Protein 7JHY (pdb70)

Solvent-accessible surface area: 108443 Å² total; per-residue (Å²): 8,80,9,19,3,65,1,51,0,46,8,1,0,1,25,105,64,72,146,75,122,37,53,44,3,36,70,14,13,5,14,25,78,41,97,63,73,66,4,3,1,0,19,1,20,36,1,32,23,28,0,35,109,32,0,60,68,29,20,41,152,65,49,56,179,156,90,140,132,96,29,67,74,61,111,107,153,93,90,139,46,141,86,97,51,58,157,71,52,14,16,25,6,0,5,5,20,12,69,18,38,133,106,33,84,32,51,0,23,1,7,8,0,25,20,19,58,31,87,23,43,68,156,81,83,116,114,87,77,33,50,18,28,9,13,13,29,37,19,81,18,53,92,120,173,31,21,140,90,16,14,8,1,0,9,0,15,24,110,0,20,2,51,2,54,7,75,82,48,86,112,79,30,11,14,2,0,62,48,0,3,52,31,4,28,80,108,6,65,1,32,40,78,35,37,3,2,16,0,29,9,60,20,72,59,82,48,73,68,80,160,57,55,145,108,231,44,36,33,14,148,74,143,86,109,56,113,141,9,80,8,20,3,64,3,47,0,48,7,0,0,1,25,105,62,70,155,75,129,34,52,44,2,36,69,15,12,5,14,29,77,39,94,65,73,68,4,4,1,0,20,1,20,37,2,34,22,28,0,34,105,32,0,59,68,30,20,41,152,66,51,56,179,158,87,139,131,96,25,66,74,60,112,107,154,94,88,140,45,142,86,97,52,56,158,69,54,15,15,26,6,0,5,6,22,12,68,18,38,134,105,34,85,31,51,0,21,0,7,9,0,26,20,20,59,31,89,21,42,69,156,80,81,115,112,88,72,37,48,16,27,8,10,13,24,33,19,79,16,56,91,119,172,31,20,138,91,18,14,8,1,0,6,0,12,21,110,1,22,2,51,2,56,7,74,82,47,88,114,76,33,11,14,2,0,61,47,0,2,51,30,4,29,81,112,6,66,1,32,39,80,35,38,3,2,15,0,29,10,57,21,72,59,80,48,72,69,81,162,58,55,146,107,231,44,36,33,13,149,73,144,86,108,58,113,140,9,81,9,19,3,65,1,54,1,47,9,1,0,1,26,102,61,65,153,77,126,31,53,46,3,31,69,14,8,6,12,25,74,33,95,55,72,70,4,4,1,1,18,1,18,35,1,34,22,28,0,33,103,30,0,61,67,30,20,41,153,67,50,57,179,156,90,139,131,99,27,65,75,61,111,107,153,93,89,141,47,142,86,98,53,57,158,70,54,13,16,27,6,0,6,6,21,12,70,16,37,135,106,35,84,33,52,0,22,1,6,8,0,26,20,20,60,31,88,18,42,68,158,79,84,116,116,88,79,41,51,20,36,10,20,13,27,35,21,75,18,54,92,122,172,31,20,141,91,17,14,8,1,0,8,0,16,24,110,0,21,2,54,2,58,7,74,82,47,88,112,76,30,11,14,2,0,62,47,0,3,51,30,5,29,79,111,6,65,2,31,39,79,36,37,2,2,15,0,31,10,59,19,71,60,81,49,72,68,80,165,56,56,146,107,231,45,37,34,15,147,73,144,85,106,56,112,141,9,80,9,20,3,66,1,47,0,42,7,1,0,1,26,104,69,165,159,75,135,40,51,107,2,73,85,71,92,17,56,35,113,78,95,118,74,104,4,4,1,1,20,7,84,37,1,62,23,29,0,33,134,31,0,61,68,32,20,41,147,66,50,57,178,156,91,138,131,98,86,74,84,60,111,108,154,93,90,140,48,142,86,97,52,59,158,70,53,14,15,26,6,0,6,6,22,11,69,17,38,137,106,35,85,37,52,4,59,29,24,83,0,30,20,20,58,31,98,97,42,69,158,80,82,116,115,86,79,31,54,23,31,10,12,15,30,43,18,80,16,55,96,121,174,32,20,141,90,18,14,12,2,0,9,0,15,24,110,0,20,2,91,2,106,8,76,83,47,87,112,79,33,12,15,2,0,61,48,0,3,51,30,5,29,79,108,6,65,2,30,41,79,35,37,3,2,14,0,28,9,59,19,73,58,80,48,73,68,81,165,58,56,146,106,229,45,37,32,14,146,73,142,86,109,57,112,141,8,80,9,19,4,66,1,52,0,43,9,1,0,1,25,104,60,64,154,76,122,29,51,57,3,31,71,13,15,5,14,29,80,40,95,66,72,84,4,4,1,0,19,1,17,34,1,32,23,29,0,34,102,31,0,61,67,30,21,41,144,67,49,58,178,155,91,139,131,98,24,66,79,60,111,108,155,92,90,140,45,142,85,96,51,58,158,70,55,14,16,26,6,0,6,5,21,11,69,19,38,135,105,34,85,33,52,0,21,1,7,7,0,27,20,19,59,29,90,26,43,68,158,82,83,119,116,87,84,51,49,27,48,16,28,19,28,50,18,76,16,57,95,116,173,32,20,138,92,14,14,11,2,0,9,0,17,24,111,0,22,2,53,1,59,7,76,83,49,86,114,77,32,12,13,2,0,61,48,0,3,52,31,5,28,79,114,6,61,2,31,39,78,37,35,3,1,14,0,32,9,59,20,70,58,82,48,73,69,82,164,57,54,146,107,231,47,36,32,13,147,74,144,86,110,58,111,142,9,79,9,20,4,64,1,59,3,105,33,20,0,1,27,105,68,76,157,75,136,67,52,102,2,35,86,15,22,5,13,29,80,45,96,73,73,94,4,3,1,0,18,1,18,36,1,35,23,28,0,33,104,31,0,60,68,28,21,41,153,67,51,56,178,157,90,138,132,97,23,66,77,60,111,108,154,93,91,138,46,140,87,97,52,57,157,68,54,14,16,26,6,0,6,6,20,13,69,18,38,133,104,34,85,33,52,0,20,1,7,10,0,26,20,19,58,30,87,23,43,69,157,81,82,178,115,87,106,58,58,94,89,24,89,51,61,148,32,114,19,102,124,140,174,32,19,163,93,28,16,32,1,0,53,48,59,24,112,0,22,2,49,2,60,7,75,83,47,88,112,77,31,12,14,2,0,61,47,0,2,50,30,5,29,79,137,6,74,1,32,39,85,55,112,51,38,34,0,81,9,59,21,71,58,82,50,72,68,79,156,59,56,147,108,230,46,35,33,14,145,73,143,85,110,58,114,143,191,101,88,40,12,0,97,84,25,55,76,17,12,103,114,18,69,95,38,41,47,158,108,39,78,92,87,44,82,98,12,91,8,12,12,34,0,3,43,4,1,0,5,6,12,65,10,28,113,114,85,95,75,78,40,156,85,48,66,64,4,28,66,90,34,2,20,44,71,0,44,58,1,0,20,64,65,76,9,24,29,2,5,47,14,7,16,42,24,6,47,37,28,32,19,56,159,93,142,61,45,6,44,36,3,5,54,18,8,53,63,90,11,94,53,10,15,42,10,4,42,64,10,10,27,8,2,9,4,23,0,24,8,3,2,42,18,31,57,67,132,210,105,191,100,90,39,12,0,97,81,26,56,74,17,11,101,112,18,66,92,32,41,48,160,108,38,78,94,88,45,81,96,13,90,8,10,13,35,0,3,44,4,0,1,5,5,12,64,10,29,112,117,90,106,76,78,38,154,87,47,65,65,5,28,70,90,35,2,20,43,71,0,54,83,2,0,33,92,71,76,9,118,63,3,44,157,13,7,30,59,24,5,46,39,30,97,22,55,217,94,176,62,47,112,127,37,10,59,86,18,23,178,62,88,11,98,51,10,17,48,10,4,55,62,8,10,25,6,1,8,2,18,0,22,6,3,3,34,18,32,57,67,131,211,104,189,99,86,41,12,0,98,82,26,55,77,17,12,101,113,19,70,96,42,41,48,160,107,39,77,94,87,44,81,97,13,90,8,14,12,33,0,2,42,3,0,0,4,5,11,62,10,29,112,115,87,99,75,79,38,154,80,47,66,65,6,22,59,90,35,2,19,44,71,0,39,58,1,0,13,46,61,76,10,29,24,3,6,46,13,7,19,40,24,6,47,33,27,32,15,53,161,93,144,62,46,6,51,35,3,8,60,18,8,61,63,90,10,91,52,9,11,37,9,4,35,68,12,8,24,6,1,9,3,21,0,13,7,3,2,32,18,32,58,65,132,209,106,189,99,88,40,12,0,96,81,25,58,76,15,19,101,153,67,92,105,72,41,48,159,108,39,76,95,87,45,81,96,12,90,8,18,12,34,0,3,41,4,0,0,4,6,10,64,9,28,112,115,81,94,74,78,38,154,100,48,65,69,6,44,103,91,35,1,21,44,70,0,55,68,1,0,17,47,66,77,8,30,27,3,5,48,14,7,18,37,23,5,46,33,28,28,15,52,153,93,144,63,46,5,53,36,3,9,61,18,7,65,62,89,11,101,52,10,11,38,10,4,51,119,44,24,94,53,8,9,111,46,0,96,77,3,2,93,18,31,57,66,132,210,105,190,100,87,39,12,0,97,82,26,57,74,16,11,102,113,18,70,96,40,41,47,158,108,38,77,94,87,43,80,96,12,92,8,14,13,34,0,2,42,4,1,1,5,6,13,64,10,28,111,114,85,96,76,79,40,155,82,48,67,66,4,25,65,90,35,2,20,44,69,0,36,57,1,0,12,46,62,76,9,35,26,3,6,48,14,7,18,39,24,6,46,37,28,33,21,55,156,92,146,64,46,7,52,36,2,9,63,19,7,67,62,89,11,92,52,10,11,40,10,3,39,67,10,8,26,6,1,10,4,22,0,16,8,3,2,33,18,31,58,66,133,208,106

Sequence (2083 aa):
IRWDVDIIAQSSIVHRDDDTFTLFRREKIIGPDGQILQIPLISGSSFRGVLRRVGEALTAEVLGYEDVALAKSAHPLTDEEERNLKELLPQIAVFGGAASGRVMSGLLSVSKVLPEIAELAHLLPRPPHSTPLLPAVLSVADESPLGRFAIETLPAGTRLQTWARLDNATEHQAAFFDNVLSTFAAHGHLGGRSAAGHGQVTATVTATALRGSLPRPTVDWVNQLADDIRWDVDIIAQSSIVHRDDDTFTLFRREKIIGPDGQILQIPLISGSSFRGVLRRVGEALTAEVLGYEDVALAKSAHPLTDEEERNLKELLPQIAVFGGAASGRVMSGLLSVSKVLPEIAELAHLLPRPPHSTPLLPAVLSVADESPLGRFAIETLPAGTRLQTWARLDNATEHQAAFFDNVLSTFAAHGHLGGRSAAGHGQVTATVTATALRGSLPRPTVDWVNQLADDIRWDVDIIAQSSIVHRDDDTFTLFRREKIIGPDGQILQIPLISGSSFRGVLRRVGEALTAEVLGYEDVALAKSAHPLTDEEERNLKELLPQIAVFGGAASGRVMSGLLSVSKVLPEIAELAHLLPRPPHSTPLLPAVLSVADESPLGRFAIETLPAGTRLQTWARLDNATEHQAAFFDNVLSTFAAHGHLGGRSAAGHGQVTATVTATALRGSLPRPTVDWVNQLADDIRWDVDIIAQSSIVHRDDDTFTLFRREKIIGPDGQILQIPLISGSSFRGVLRRVGEALTAEVLGYEDVALAKSAHPLTDEEERNLKELLPQIAVFGGAASGRVMSGLLSVSKVLPEIAELAHLLPRPPHSTPLLPAVLSVADESPLGRFAIETLPAGTRLQTWARLDNATEHQAAFFDNVLSTFAAHGHLGGRSAAGHGQVTATVTATALRGSLPRPTVDWVNQLADDIRWDVDIIAQSSIVHRDDDTFTLFRREKIIGPDGQILQIPLISGSSFRGVLRRVGEALTAEVLGYEDVALAKSAHPLTDEEERNLKELLPQIAVFGGAASGRVMSGLLSVSKVLPEIAELAHLLPRPPHSTPLLPAVLSVADESPLGRFAIETLPAGTRLQTWARLDNATEHQAAFFDNVLSTFAAHGHLGGRSAAGHGQVTATVTATALRGSLPRPTVDWVNQLADDIRWDVDIIAQSSIVHRDDDTFTLFRREKIIGPDGQILQIPLISGSSFRGVLRRVGEALTAEVLGYEDVALAKSAHPLTDEEERNLKELLPQIAVFGGAASGRVMSGLLSVSKVLPEIAELAHLLPRPPHSTPLLPAVLSVADESPLGRFAIETLPAGTRLQTWARLDNATEHQAAFFDNVLSTFAAHGHLGGRSAAGHGQVTATVTATALRGSLPRPTVDWVNQLADDTTPTPTQVWRATVPELPPLVDEAGDTGSATARAADTAERLLLLLHYSIDWSWVADPKHRKTWDELLPGRVRRAAYRADTLDRWWSEVAGQLGAPAPRHRDRRLELATLLREPALPVITVLRDSLPALLLRVRIIAEAVAAQRGTTPTPTQVWRATVPELPPLVDEAGDTGSATARAADTAERLLLLLHYSIDWSWVADPKHRKTWDELLPGRVRRAAYRADTLDRWWSEVAGQLGAPAPRHRDRRLELATLLREPALPVITVLRDSLPALLLRVRIIAEAVAAQRGTTPTPTQVWRATVPELPPLVDEAGDTGSATARAADTAERLLLLLHYSIDWSWVADPKHRKTWDELLPGRVRRAAYRADTLDRWWSEVAGQLGAPAPRHRDRRLELATLLREPALPVITVLRDSLPALLLRVRIIAEAVAAQRGTTPTPTQVWRATVPELPPLVDEAGDTGSATARAADTAERLLLLLHYSIDWSWVADPKHRKTWDELLPGRVRRAAYRADTLDRWWSEVAGQLGAPAPRHRDRRLELATLLREPALPVITVLRDSLPALLLRVRIIAEAVAAQRGTTPTPTQVWRATVPELPPLVDEAGDTGSATARAADTAERLLLLLHYSIDWSWVADPKHRKTWDELLPGRVRRAAYRADTLDRWWSEVAGQLGAPAPRHRDRRLELATLLREPALPVITVLRDSLPALLLRVRIIAEAVAAQRG

Nearest PDB structures (foldseek):
  7jhy-assembly1_h  TM=1.007E+00  e=4.766E-22  Mycobacterium sp. JS623
  7jhy-assembly1_h  TM=1.007E+00  e=4.766E-22  Mycobacterium sp. JS623
  7jhy-assembly1_h  TM=1.007E+00  e=4.766E-22  Mycobacterium sp. JS623
  7jhy-assembly1_e  TM=1.004E+00  e=4.726E-48  Mycobacterium sp. JS623
  8s37-assembly1_E  TM=6.339E-01  e=3.005E-07  Klebsiella pneumoniae

Structure (mmCIF, N/CA/C/O backbone):
data_7JHY
#
_entry.id   7JHY
#
_cell.length_a   1.00
_cell.length_b   1.00
_cell.length_c   1.00
_cell.angle_alpha   90.00
_cell.angle_beta   90.00
_cell.angle_gamma   90.00
#
_symmetry.space_group_name_H-M   'P 1'
#
loop_
_entity.id
_entity.type
_entity.pdbx_description
1 polymer 'Csf2 (Cas7)'
2 polymer 'RNA (31-MER)'
3 polymer 'Csf4 (Cas11)'
#
loop_
_atom_site.group_PDB
_atom_site.id
_atom_site.type_symbol
_atom_site.label_atom_id
_atom_site.label_alt_id
_atom_site.label_comp_id
_atom_site.label_asym_id
_atom_site.label_entity_id
_atom_site.label_seq_id
_atom_site.pdbx_PDB_ins_code
_atom_site.Cartn_x
_atom_site.Cartn_y
_atom_site.Cartn_z
_atom_site.occupancy
_atom_site.B_iso_or_equiv
_atom_site.auth_seq_id
_atom_site.auth_comp_id
_atom_site.auth_asym_id
_atom_site.auth_atom_id
_atom_site.pdbx_PDB_model_num
ATOM 1 N N . ILE A 1 18 ? 181.565 158.635 112.825 1.00 38.36 18 ILE e N 1
ATOM 2 C CA . ILE A 1 18 ? 181.798 158.401 114.244 1.00 38.36 18 ILE e CA 1
ATOM 3 C C . ILE A 1 18 ? 180.496 158.517 115.018 1.00 38.36 18 ILE e C 1
ATOM 4 O O . ILE A 1 18 ? 179.791 159.516 114.905 1.00 38.36 18 ILE e O 1
ATOM 9 N N . ARG A 1 19 ? 180.175 157.501 115.810 1.00 37.42 19 ARG e N 1
ATOM 10 C CA . ARG A 1 19 ? 179.053 157.577 116.729 1.00 37.42 19 ARG e CA 1
ATOM 11 C C . ARG A 1 19 ? 179.568 157.562 118.162 1.00 37.42 19 ARG e C 1
ATOM 12 O O . ARG A 1 19 ? 180.643 157.030 118.451 1.00 37.42 19 ARG e O 1
ATOM 20 N N . TRP A 1 20 ? 178.805 158.192 119.048 1.00 36.52 20 TRP e N 1
ATOM 21 C CA . TRP A 1 20 ? 179.122 158.272 120.466 1.00 36.52 20 TRP e CA 1
ATOM 22 C C . TRP A 1 20 ? 177.990 157.624 121.244 1.00 36.52 20 TRP e C 1
ATOM 23 O O . TRP A 1 20 ? 176.833 158.040 121.118 1.00 36.52 20 TRP e O 1
ATOM 34 N N . ASP A 1 21 ? 178.317 156.611 122.041 1.00 34.40 21 ASP e N 1
ATOM 35 C CA . ASP A 1 21 ? 177.346 155.963 122.909 1.00 34.40 21 ASP e CA 1
ATOM 36 C C . ASP A 1 21 ? 177.475 156.576 124.295 1.00 34.40 21 ASP e C 1
ATOM 37 O O . ASP A 1 21 ? 178.574 156.617 124.860 1.00 34.40 21 ASP e O 1
ATOM 42 N N . VAL A 1 22 ? 176.365 157.072 124.833 1.00 29.54 22 VAL e N 1
ATOM 43 C CA . VAL A 1 22 ? 176.355 157.711 126.138 1.00 29.54 22 VAL e CA 1
ATOM 44 C C . VAL A 1 22 ? 175.388 156.977 127.058 1.00 29.54 22 VAL e C 1
ATOM 45 O O . VAL A 1 22 ? 174.272 156.609 126.666 1.00 29.54 22 VAL e O 1
ATOM 49 N N . ASP A 1 23 ? 175.863 156.706 128.269 1.00 28.72 23 ASP e N 1
ATOM 50 C CA . ASP A 1 23 ? 175.047 156.204 129.363 1.00 28.72 23 ASP e CA 1
ATOM 51 C C . ASP A 1 23 ? 174.916 157.328 130.376 1.00 28.72 23 ASP e C 1
ATOM 52 O O . ASP A 1 23 ? 175.920 157.940 130.765 1.00 28.72 23 ASP e O 1
ATOM 57 N N . ILE A 1 24 ? 173.684 157.604 130.788 1.00 24.13 24 ILE e N 1
ATOM 58 C CA . ILE A 1 24 ? 173.350 158.769 131.592 1.00 24.13 24 ILE e CA 1
ATOM 59 C C . ILE A 1 24 ? 172.636 158.272 132.838 1.00 24.13 24 ILE e C 1
ATOM 60 O O . ILE A 1 24 ? 171.533 157.725 132.749 1.00 24.13 24 ILE e O 1
ATOM 65 N N . ILE A 1 25 ? 173.234 158.460 134.004 1.00 24.16 25 ILE e N 1
ATOM 66 C CA . ILE A 1 25 ? 172.552 158.144 135.252 1.00 24.16 25 ILE e CA 1
ATOM 67 C C . ILE A 1 25 ? 172.100 159.440 135.912 1.00 24.16 25 ILE e C 1
ATOM 68 O O . ILE A 1 25 ? 172.873 160.399 136.040 1.00 24.16 25 ILE e O 1
ATOM 73 N N . ALA A 1 26 ? 170.824 159.488 136.278 1.00 23.16 26 ALA e N 1
ATOM 74 C CA . ALA A 1 26 ? 170.272 160.685 136.884 1.00 23.16 26 ALA e CA 1
ATOM 75 C C . ALA A 1 26 ? 170.777 160.838 138.313 1.00 23.16 26 ALA e C 1
ATOM 76 O O . ALA A 1 26 ? 171.160 159.872 138.975 1.00 23.16 26 ALA e O 1
ATOM 78 N N . GLN A 1 27 ? 170.795 162.083 138.778 1.00 22.71 27 GLN e N 1
ATOM 79 C CA . GLN A 1 27 ? 171.113 162.383 140.163 1.00 22.71 27 GLN e CA 1
ATOM 80 C C . GLN A 1 27 ? 169.973 163.098 140.866 1.00 22.71 27 GLN e C 1
ATOM 81 O O . GLN A 1 27 ? 170.088 163.398 142.059 1.00 22.71 27 GLN e O 1
ATOM 87 N N . SER A 1 28 ? 168.885 163.378 140.160 1.00 23.93 28 SER e N 1
ATOM 88 C CA . SER A 1 28 ? 167.703 164.012 140.724 1.00 23.93 28 SER e CA 1
ATOM 89 C C . SER A 1 28 ? 166.520 163.650 139.835 1.00 23.93 28 SER e C 1
ATOM 90 O O . SER A 1 28 ? 166.648 162.852 138.901 1.00 23.93 28 SER e O 1
ATOM 93 N N . SER A 1 29 ? 165.364 164.235 140.126 1.00 25.66 29 SER e N 1
ATOM 94 C CA . SER A 1 29 ? 164.192 164.022 139.293 1.00 25.66 29 SER e CA 1
ATOM 95 C C . SER A 1 29 ? 164.366 164.707 137.943 1.00 25.66 29 SER e C 1
ATOM 96 O O . SER A 1 29 ? 165.030 165.739 137.825 1.00 25.66 29 SER e O 1
ATOM 99 N N . ILE A 1 30 ? 163.772 164.115 136.913 1.00 27.68 30 ILE e N 1
ATOM 100 C CA . ILE A 1 30 ? 163.847 164.635 135.551 1.00 27.68 30 ILE e CA 1
ATOM 101 C C . ILE A 1 30 ? 162.420 164.912 135.104 1.00 27.68 30 ILE e C 1
ATOM 102 O O . ILE A 1 30 ? 161.713 163.999 134.663 1.00 27.68 30 ILE e O 1
ATOM 107 N N . VAL A 1 31 ? 161.986 166.160 135.215 1.00 31.69 31 VAL e N 1
ATOM 108 C CA . VAL A 1 31 ? 160.651 166.545 134.776 1.00 31.69 31 VAL e CA 1
ATOM 109 C C . VAL A 1 31 ? 160.712 166.968 133.313 1.00 31.69 31 VAL e C 1
ATOM 110 O O . VAL A 1 31 ? 161.591 167.735 132.904 1.00 31.69 31 VAL e O 1
ATOM 114 N N . HIS A 1 32 ? 159.810 166.414 132.505 1.00 40.09 32 HIS e N 1
ATOM 115 C CA . HIS A 1 32 ? 159.788 166.700 131.071 1.00 40.09 32 HIS e CA 1
ATOM 116 C C . HIS A 1 32 ? 158.321 166.797 130.654 1.00 40.09 32 HIS e C 1
ATOM 117 O O . HIS A 1 32 ? 157.640 165.783 130.500 1.00 40.09 32 HIS e O 1
ATOM 124 N N . ARG A 1 33 ? 157.851 168.026 130.475 1.00 48.54 33 ARG e N 1
ATOM 125 C CA . ARG A 1 33 ? 156.432 168.309 130.343 1.00 48.54 33 ARG e CA 1
ATOM 126 C C . ARG A 1 33 ? 155.874 167.748 129.038 1.00 48.54 33 ARG e C 1
ATOM 127 O O . ARG A 1 33 ? 156.590 167.561 128.054 1.00 48.54 33 ARG e O 1
ATOM 135 N N . ASP A 1 34 ? 154.574 167.474 129.041 1.00 57.85 34 ASP e N 1
ATOM 136 C CA . ASP A 1 34 ? 153.915 166.979 127.846 1.00 57.85 34 ASP e CA 1
ATOM 137 C C . ASP A 1 34 ? 153.628 168.115 126.867 1.00 57.85 34 ASP e C 1
ATOM 138 O O . ASP A 1 34 ? 153.893 169.290 127.137 1.00 57.85 34 ASP e O 1
ATOM 143 N N . ASP A 1 35 ? 153.073 167.749 125.720 1.00 62.30 35 ASP e N 1
ATOM 144 C CA . ASP A 1 35 ? 152.632 168.722 124.733 1.00 62.30 35 ASP e CA 1
ATOM 145 C C . ASP A 1 35 ? 151.157 168.486 124.431 1.00 62.30 35 ASP e C 1
ATOM 146 O O . ASP A 1 35 ? 150.396 169.417 124.175 0.00 62.30 35 ASP e O 1
ATOM 151 N N . ASP A 1 42 ? 142.809 175.166 138.194 1.00 96.52 42 ASP e N 1
ATOM 152 C CA . ASP A 1 42 ? 142.818 175.377 139.636 1.00 96.52 42 ASP e CA 1
ATOM 153 C C . ASP A 1 42 ? 143.349 174.143 140.354 1.00 96.52 42 ASP e C 1
ATOM 154 O O . ASP A 1 42 ? 142.646 173.133 140.459 1.00 96.52 42 ASP e O 1
ATOM 159 N N . THR A 1 43 ? 144.588 174.257 140.844 1.00 95.34 43 THR e N 1
ATOM 160 C CA . THR A 1 43 ? 145.310 173.185 141.540 1.00 95.34 43 THR e CA 1
ATOM 161 C C . THR A 1 43 ? 145.354 171.908 140.702 1.00 95.34 43 THR e C 1
ATOM 162 O O . THR A 1 43 ? 145.180 170.795 141.201 1.00 95.34 43 THR e O 1
ATOM 166 N N . PHE A 1 44 ? 145.596 172.081 139.406 1.00 83.51 44 PHE e N 1
ATOM 167 C CA . PHE A 1 44 ? 145.546 170.992 138.443 1.00 83.51 44 PHE e CA 1
ATOM 168 C C . PHE A 1 44 ? 146.949 170.475 138.159 1.00 83.51 44 PHE e C 1
ATOM 169 O O . PHE A 1 44 ? 147.921 171.233 138.166 1.00 83.51 44 PHE e O 1
ATOM 177 N N . THR A 1 45 ? 147.041 169.172 137.910 1.00 66.91 45 THR e N 1
ATOM 178 C CA . THR A 1 45 ? 148.309 168.539 137.602 1.00 66.91 45 THR e CA 1
ATOM 179 C C . THR A 1 45 ? 148.657 168.714 136.130 1.00 66.91 45 THR e C 1
ATOM 180 O O . THR A 1 45 ? 147.884 169.250 135.333 1.00 66.91 45 THR e O 1
ATOM 184 N N . LEU A 1 46 ? 149.828 168.200 135.767 1.00 59.44 46 LEU e N 1
ATOM 185 C CA . LEU A 1 46 ? 150.385 168.370 134.433 1.00 59.44 46 LEU e CA 1
ATOM 186 C C . LEU A 1 46 ? 151.470 167.319 134.240 1.00 59.44 46 LEU e C 1
ATOM 187 O O . LEU A 1 46 ? 152.414 167.232 135.029 1.00 59.44 46 LEU e O 1
ATOM 192 N N . PHE A 1 47 ? 151.307 166.506 133.198 1.00 52.81 47 PHE e N 1
ATOM 193 C CA . PHE A 1 47 ? 151.789 165.131 133.202 1.00 52.81 47 PHE e CA 1
ATOM 194 C C . PHE A 1 47 ? 153.226 165.035 132.693 1.00 52.81 47 PHE e C 1
ATOM 195 O O . PHE A 1 47 ? 153.929 166.037 132.539 1.00 52.81 47 PHE e O 1
ATOM 203 N N . ARG A 1 48 ? 153.660 163.807 132.434 1.00 38.06 48 ARG e N 1
ATOM 204 C CA . ARG A 1 48 ? 154.949 163.481 131.850 1.00 38.06 48 ARG e CA 1
ATOM 205 C C . ARG A 1 48 ? 154.732 163.010 130.419 1.00 38.06 48 ARG e C 1
ATOM 206 O O . ARG A 1 48 ? 153.769 162.288 130.141 1.00 38.06 48 ARG e O 1
ATOM 214 N N . ARG A 1 49 ? 155.612 163.436 129.513 1.00 37.25 49 ARG e N 1
ATOM 215 C CA . ARG A 1 49 ? 155.487 163.078 128.105 1.00 37.25 49 ARG e CA 1
ATOM 216 C C . ARG A 1 49 ? 155.680 161.579 127.919 1.00 37.25 49 ARG e C 1
ATOM 217 O O . ARG A 1 49 ? 156.635 160.997 128.441 1.00 37.25 49 ARG e O 1
ATOM 225 N N . GLU A 1 50 ? 154.766 160.954 127.180 1.00 32.53 50 GLU e N 1
ATOM 226 C CA . GLU A 1 50 ? 154.764 159.511 126.995 1.00 32.53 50 GLU e CA 1
ATOM 227 C C . GLU A 1 50 ? 154.587 159.182 125.521 1.00 32.53 50 GLU e C 1
ATOM 228 O O . GLU A 1 50 ? 153.706 159.737 124.857 1.00 32.53 50 GLU e O 1
ATOM 234 N N . LYS A 1 51 ? 155.419 158.274 125.020 1.00 33.51 51 LYS e N 1
ATOM 235 C CA . LYS A 1 51 ? 155.355 157.807 123.644 1.00 33.51 51 LYS e CA 1
ATOM 236 C C . LYS A 1 51 ? 155.079 156.310 123.680 1.00 33.51 51 LYS e C 1
ATOM 237 O O . LYS A 1 51 ? 155.374 155.642 124.672 1.00 33.51 51 LYS e O 1
ATOM 243 N N . ILE A 1 52 ? 154.484 155.779 122.619 1.00 31.69 52 ILE e N 1
ATOM 244 C CA . ILE A 1 52 ? 153.963 154.426 122.667 1.00 31.69 52 ILE e CA 1
ATOM 245 C C . ILE A 1 52 ? 154.938 153.465 122.004 1.00 31.69 52 ILE e C 1
ATOM 246 O O . ILE A 1 52 ? 155.789 153.841 121.196 1.00 31.69 52 ILE e O 1
ATOM 251 N N . ILE A 1 53 ? 154.793 152.191 122.350 1.00 33.76 53 ILE e N 1
ATOM 252 C CA . ILE A 1 53 ? 155.515 151.104 121.703 1.00 33.76 53 ILE e CA 1
ATOM 253 C C . ILE A 1 53 ? 154.552 149.943 121.507 1.00 33.76 53 ILE e C 1
ATOM 254 O O . ILE A 1 53 ? 153.670 149.707 122.340 1.00 33.76 53 ILE e O 1
ATOM 259 N N . GLY A 1 54 ? 154.668 149.268 120.365 1.00 34.94 54 GLY e N 1
ATOM 260 C CA . GLY A 1 54 ? 154.117 147.944 120.169 1.00 34.94 54 GLY e CA 1
ATOM 261 C C . GLY A 1 54 ? 155.129 146.818 120.320 1.00 34.94 54 GLY e C 1
ATOM 262 O O . GLY A 1 54 ? 155.532 146.220 119.318 1.00 34.94 54 GLY e O 1
ATOM 263 N N . PRO A 1 55 ? 155.585 146.503 121.559 1.00 40.78 55 PRO e N 1
ATOM 264 C CA . PRO A 1 55 ? 156.728 145.586 121.702 1.00 40.78 55 PRO e CA 1
ATOM 265 C C . PRO A 1 55 ? 156.447 144.146 121.288 1.00 40.78 55 PRO e C 1
ATOM 266 O O . PRO A 1 55 ? 157.222 143.559 120.527 1.00 40.78 55 PRO e O 1
ATOM 270 N N . ASP A 1 56 ? 155.356 143.563 121.781 1.00 46.52 56 ASP e N 1
ATOM 271 C CA . ASP A 1 56 ? 155.059 142.148 121.599 1.00 46.52 56 ASP e CA 1
ATOM 272 C C . ASP A 1 56 ? 153.600 141.940 121.222 1.00 46.52 56 ASP e C 1
ATOM 273 O O . ASP A 1 56 ? 152.954 140.990 121.672 1.00 46.52 56 ASP e O 1
ATOM 278 N N . GLY A 1 57 ? 153.056 142.821 120.386 1.00 43.71 57 GLY e N 1
ATOM 279 C CA . GLY A 1 57 ? 151.716 142.677 119.867 1.00 43.71 57 GLY e CA 1
ATOM 280 C C . GLY A 1 57 ? 150.673 143.558 120.524 1.00 43.71 57 GLY e C 1
ATOM 281 O O . GLY A 1 57 ? 149.571 143.694 119.981 1.00 43.71 57 GLY e O 1
ATOM 282 N N . GLN A 1 58 ? 150.984 144.156 121.670 1.00 37.18 58 GLN e N 1
ATOM 283 C CA . GLN A 1 58 ? 150.053 145.023 122.375 1.00 37.18 58 GLN e CA 1
ATOM 284 C C . GLN A 1 58 ? 150.634 146.425 122.482 1.00 37.18 58 GLN e C 1
ATOM 285 O O . GLN A 1 58 ? 151.851 146.617 122.431 1.00 37.18 58 GLN e O 1
ATOM 291 N N . ILE A 1 59 ? 149.749 147.405 122.627 1.00 30.39 59 ILE e N 1
ATOM 292 C CA . ILE A 1 59 ? 150.154 148.806 122.670 1.00 30.39 59 ILE e CA 1
ATOM 293 C C . ILE A 1 59 ? 150.421 149.202 124.113 1.00 30.39 59 ILE e C 1
ATOM 294 O O . ILE A 1 59 ? 149.627 148.897 125.010 1.00 30.39 59 ILE e O 1
ATOM 299 N N . LEU A 1 60 ? 151.544 149.880 124.346 1.00 31.62 60 LEU e N 1
ATOM 300 C CA . LEU A 1 60 ? 151.901 150.347 125.675 1.00 31.62 60 LEU e CA 1
ATOM 301 C C . LEU A 1 60 ? 152.394 151.783 125.594 1.00 31.62 60 LEU e C 1
ATOM 302 O O . LEU A 1 60 ? 152.923 152.215 124.567 1.00 31.62 60 LEU e O 1
ATOM 307 N N . GLN A 1 61 ? 152.218 152.517 126.688 1.00 34.29 61 GLN e N 1
ATOM 308 C CA . GLN A 1 61 ? 152.728 153.875 126.820 1.00 34.29 61 GLN e CA 1
ATOM 309 C C . GLN A 1 61 ? 153.947 153.845 127.730 1.00 34.29 61 GLN e C 1
ATOM 310 O O . GLN A 1 61 ? 153.888 153.275 128.824 1.00 34.29 61 GLN e O 1
ATOM 316 N N . ILE A 1 62 ? 155.046 154.449 127.291 1.00 30.00 62 ILE e N 1
ATOM 317 C CA . ILE A 1 62 ? 156.236 154.523 128.131 1.00 30.00 62 ILE e CA 1
ATOM 318 C C . ILE A 1 62 ? 156.740 155.960 128.148 1.00 30.00 62 ILE e C 1
ATOM 319 O O . ILE A 1 62 ? 156.614 156.677 127.144 1.00 30.00 62 ILE e O 1
ATOM 324 N N . PRO A 1 63 ? 157.307 156.426 129.258 1.00 29.90 63 PRO e N 1
ATOM 325 C CA . PRO A 1 63 ? 157.869 157.779 129.285 1.00 29.90 63 PRO e CA 1
ATOM 326 C C . PRO A 1 63 ? 159.267 157.820 128.694 1.00 29.90 63 PRO e C 1
ATOM 327 O O . PRO A 1 63 ? 160.091 156.933 128.930 1.00 29.90 63 PRO e O 1
ATOM 331 N N . LEU A 1 64 ? 159.530 158.875 127.926 1.00 30.20 64 LEU e N 1
ATOM 332 C CA . LEU A 1 64 ? 160.848 159.109 127.358 1.00 30.20 64 LEU e CA 1
ATOM 333 C C . LEU A 1 64 ? 160.952 160.563 126.927 1.00 30.20 64 LEU e C 1
ATOM 334 O O . LEU A 1 64 ? 159.997 161.125 126.387 1.00 30.20 64 LEU e O 1
ATOM 339 N N . ILE A 1 65 ? 162.112 161.168 127.188 1.00 30.05 65 ILE e N 1
ATOM 340 C CA . ILE A 1 65 ? 162.406 162.486 126.645 1.00 30.05 65 ILE e CA 1
ATOM 341 C C . ILE A 1 65 ? 162.564 162.362 125.138 1.00 30.05 65 ILE e C 1
ATOM 342 O O . ILE A 1 65 ? 163.218 161.435 124.641 1.00 30.05 65 ILE e O 1
ATOM 347 N N . SER A 1 66 ? 161.928 163.272 124.400 1.00 34.03 66 SER e N 1
ATOM 348 C CA . SER A 1 66 ? 162.030 163.263 122.947 1.00 34.03 66 SER e CA 1
ATOM 349 C C . SER A 1 66 ? 163.467 163.505 122.511 1.00 34.03 66 SER e C 1
ATOM 350 O O . SER A 1 66 ? 164.215 164.239 123.162 1.00 34.03 66 SER e O 1
ATOM 353 N N . GLY A 1 67 ? 163.853 162.867 121.404 1.00 34.80 67 GLY e N 1
ATOM 354 C CA . GLY A 1 67 ? 165.225 162.964 120.937 1.00 34.80 67 GLY e CA 1
ATOM 355 C C . GLY A 1 67 ? 165.605 164.357 120.481 1.00 34.80 67 GLY e C 1
ATOM 356 O O . GLY A 1 67 ? 166.788 164.707 120.465 1.00 34.80 67 GLY e O 1
ATOM 357 N N . SER A 1 68 ? 164.617 165.169 120.109 1.00 36.20 68 SER e N 1
ATOM 358 C CA . SER A 1 68 ? 164.898 166.545 119.729 1.00 36.20 68 SER e CA 1
ATOM 359 C C . SER A 1 68 ? 165.291 167.407 120.918 1.00 36.20 68 SER e C 1
ATOM 360 O O . SER A 1 68 ? 166.001 168.398 120.733 1.00 36.20 68 SER e O 1
ATOM 363 N N . SER A 1 69 ? 164.839 167.063 122.126 1.00 35.90 69 SER e N 1
ATOM 364 C CA . SER A 1 69 ? 165.226 167.830 123.307 1.00 35.90 69 SER e CA 1
ATOM 365 C C . SER A 1 69 ? 166.716 167.697 123.591 1.00 35.90 69 SER e C 1
ATOM 366 O O . SER A 1 69 ? 167.374 168.676 123.962 1.00 35.90 69 SER e O 1
ATOM 369 N N . PHE A 1 70 ? 167.260 166.489 123.426 1.00 34.13 70 PHE e N 1
ATOM 370 C CA . PHE A 1 70 ? 168.697 166.281 123.576 1.00 34.13 70 PHE e CA 1
ATOM 371 C C . PHE A 1 70 ? 169.477 167.086 122.546 1.00 34.13 70 PHE e C 1
ATOM 372 O O . PHE A 1 70 ? 170.506 167.697 122.865 1.00 34.13 70 PHE e O 1
ATOM 380 N N . ARG A 1 71 ? 168.982 167.112 121.308 1.00 37.02 71 ARG e N 1
ATOM 381 C CA . ARG A 1 71 ? 169.611 167.896 120.252 1.00 37.02 71 ARG e CA 1
ATOM 382 C C . ARG A 1 71 ? 169.561 169.386 120.566 1.00 37.02 71 ARG e C 1
ATOM 383 O O . ARG A 1 71 ? 170.531 170.109 120.325 1.00 37.02 71 ARG e O 1
ATOM 391 N N . GLY A 1 72 ? 168.441 169.858 121.113 1.00 38.37 72 GLY e N 1
ATOM 392 C CA . GLY A 1 72 ? 168.341 171.262 121.481 1.00 38.37 72 GLY e CA 1
ATOM 393 C C . GLY A 1 72 ? 169.259 171.641 122.628 1.00 38.37 72 GLY e C 1
ATOM 394 O O . GLY A 1 72 ? 169.849 172.727 122.628 1.00 38.37 72 GLY e O 1
ATOM 395 N N . VAL A 1 73 ? 169.387 170.757 123.622 1.00 36.26 73 VAL e N 1
ATOM 396 C CA . VAL A 1 73 ? 170.306 171.003 124.731 1.00 36.26 73 VAL e CA 1
ATOM 397 C C . VAL A 1 73 ? 171.740 171.068 124.222 1.00 36.26 73 VAL e C 1
ATOM 398 O O . VAL A 1 73 ? 172.507 171.971 124.589 1.00 36.26 73 VAL e O 1
ATOM 402 N N . LEU A 1 74 ? 172.112 170.138 123.337 1.00 37.47 74 LEU e N 1
ATOM 403 C CA . LEU A 1 74 ? 173.440 170.184 122.736 1.00 37.47 74 LEU e CA 1
ATOM 404 C C . LEU A 1 74 ? 173.626 171.420 121.866 1.00 37.47 74 LEU e C 1
ATOM 405 O O . LEU A 1 74 ? 174.738 171.947 121.780 1.00 37.47 74 LEU e O 1
ATOM 410 N N . ARG A 1 75 ? 172.556 171.904 121.233 1.00 40.99 75 ARG e N 1
ATOM 411 C CA . ARG A 1 75 ? 172.637 173.124 120.437 1.00 40.99 75 ARG e CA 1
ATOM 412 C C . ARG A 1 75 ? 172.929 174.336 121.310 1.00 40.99 75 ARG e C 1
ATOM 413 O O . ARG A 1 75 ? 173.777 175.171 120.963 1.00 40.99 75 ARG e O 1
ATOM 421 N N . ARG A 1 76 ? 172.239 174.443 122.448 1.00 43.40 76 ARG e N 1
ATOM 422 C CA . ARG A 1 76 ? 172.503 175.538 123.379 1.00 43.40 76 ARG e CA 1
ATOM 423 C C . ARG A 1 76 ? 173.917 175.455 123.940 1.00 43.40 76 ARG e C 1
ATOM 424 O O . ARG A 1 76 ? 174.603 176.478 124.061 1.00 43.40 76 ARG e O 1
ATOM 432 N N . VAL A 1 77 ? 174.374 174.243 124.269 1.00 38.35 77 VAL e N 1
ATOM 433 C CA . VAL A 1 77 ? 175.730 174.055 124.781 1.00 38.35 77 VAL e CA 1
ATOM 434 C C . VAL A 1 77 ? 176.766 174.445 123.732 1.00 38.35 77 VAL e C 1
ATOM 435 O O . VAL A 1 77 ? 177.752 175.125 124.039 1.00 38.35 77 VAL e O 1
ATOM 439 N N . GLY A 1 78 ? 176.541 174.053 122.477 1.00 43.99 78 GLY e N 1
ATOM 440 C CA . GLY A 1 78 ? 177.481 174.391 121.421 1.00 43.99 78 GLY e CA 1
ATOM 441 C C . GLY A 1 78 ? 177.532 175.877 121.123 1.00 43.99 78 GLY e C 1
ATOM 442 O O . GLY A 1 78 ? 178.609 176.434 120.891 1.00 43.99 78 GLY e O 1
ATOM 443 N N . GLU A 1 79 ? 176.372 176.540 121.120 1.00 50.37 79 GLU e N 1
ATOM 444 C CA . GLU A 1 79 ? 176.374 177.981 120.892 1.00 50.37 79 GLU e CA 1
ATOM 445 C C . GLU A 1 79 ? 177.000 178.730 122.060 1.00 50.37 79 GLU e C 1
ATOM 446 O O . GLU A 1 79 ? 177.646 179.764 121.856 1.00 50.37 79 GLU e O 1
ATOM 452 N N . ALA A 1 80 ? 176.820 178.233 123.287 1.00 49.42 80 ALA e N 1
ATOM 453 C CA . ALA A 1 80 ? 177.495 178.843 124.427 1.00 49.42 80 ALA e CA 1
ATOM 454 C C . ALA A 1 80 ? 179.001 178.636 124.351 1.00 49.42 80 ALA e C 1
ATOM 455 O O . ALA A 1 80 ? 179.775 179.527 124.718 1.00 49.42 80 ALA e O 1
ATOM 457 N N . LEU A 1 81 ? 179.436 177.467 123.876 1.00 49.64 81 LEU e N 1
ATOM 458 C CA . LEU A 1 81 ? 180.864 177.177 123.830 1.00 49.64 81 LEU e CA 1
ATOM 459 C C . LEU A 1 81 ? 181.553 177.913 122.688 1.00 49.64 81 LEU e C 1
ATOM 460 O O . LEU A 1 81 ? 182.731 178.265 122.807 1.00 49.64 81 LEU e O 1
ATOM 465 N N . THR A 1 82 ? 180.851 178.155 121.582 1.00 58.01 82 THR e N 1
ATOM 466 C CA . THR A 1 82 ? 181.476 178.847 120.462 1.00 58.01 82 THR e CA 1
ATOM 467 C C . THR A 1 82 ? 181.604 180.347 120.689 1.00 58.01 82 THR e C 1
ATOM 468 O O . THR A 1 82 ? 182.310 181.013 119.924 1.00 58.01 82 THR e O 1
ATOM 472 N N . ALA A 1 83 ? 180.947 180.894 121.710 1.00 68.41 83 ALA e N 1
ATOM 473 C CA . ALA A 1 83 ? 181.074 182.306 122.037 1.00 68.41 83 ALA e CA 1
ATOM 474 C C . ALA A 1 83 ? 182.166 182.585 123.060 1.00 68.41 83 ALA e C 1
ATOM 475 O O . ALA A 1 83 ? 182.452 183.755 123.333 1.00 68.41 83 ALA e O 1
ATOM 477 N N . GLU A 1 84 ? 182.775 181.549 123.638 1.00 72.49 84 GLU e N 1
ATOM 478 C CA . GLU A 1 84 ? 183.869 181.771 124.576 1.00 72.49 84 GLU e CA 1
ATOM 479 C C . GLU A 1 84 ? 185.165 182.139 123.870 1.00 72.49 84 GLU e C 1
ATOM 480 O O . GLU A 1 84 ? 186.056 182.718 124.499 1.00 72.49 84 GLU e O 1
ATOM 486 N N . VAL A 1 85 ? 185.292 181.814 122.584 1.00 81.91 85 VAL e N 1
ATOM 487 C CA . VAL A 1 85 ? 186.475 182.167 121.806 1.00 81.91 85 VAL e CA 1
ATOM 488 C C . VAL A 1 85 ? 186.173 183.163 120.699 1.00 81.91 85 VAL e C 1
ATOM 489 O O . VAL A 1 85 ? 187.118 183.678 120.078 1.00 81.91 85 VAL e O 1
ATOM 493 N N . LEU A 1 86 ? 184.905 183.451 120.429 1.00 85.72 86 LEU e N 1
ATOM 494 C CA . LEU A 1 86 ? 184.510 184.416 119.416 1.00 85.72 86 LEU e CA 1
ATOM 495 C C . LEU A 1 86 ? 183.720 185.534 120.080 1.00 85.72 86 LEU e C 1
ATOM 496 O O . LEU A 1 86 ? 182.889 185.277 120.956 1.00 85.72 86 LEU e O 1
ATOM 501 N N . GLY A 1 87 ? 183.996 186.770 119.673 1.00 92.80 87 GLY e N 1
ATOM 502 C CA . GLY A 1 87 ? 183.344 187.913 120.289 1.00 92.80 87 GLY e CA 1
ATOM 503 C C . GLY A 1 87 ? 181.854 187.949 119.992 1.00 92.80 87 GLY e C 1
ATOM 504 O O . GLY A 1 87 ? 181.406 187.619 118.893 1.00 92.80 87 GLY e O 1
ATOM 505 N N . TYR A 1 88 ? 181.079 188.358 120.998 1.00 87.88 88 TYR e N 1
ATOM 506 C CA . TYR A 1 88 ? 179.625 188.419 120.896 1.00 87.88 88 TYR e CA 1
ATOM 507 C C . TYR A 1 88 ? 179.105 189.848 121.012 1.00 87.88 88 TYR e C 1
ATOM 508 O O . TYR A 1 88 ? 177.914 190.053 121.262 1.00 87.88 88 TYR e O 1
ATOM 517 N N . GLU A 1 89 ? 179.978 190.843 120.827 1.00 90.96 89 GLU e N 1
ATOM 518 C CA . GLU A 1 89 ? 179.563 192.238 120.904 1.00 90.96 89 GLU e CA 1
ATOM 519 C C . GLU A 1 89 ? 178.672 192.645 119.736 1.00 90.96 89 GLU e C 1
ATOM 520 O O . GLU A 1 89 ? 177.951 193.643 119.844 1.00 90.96 89 GLU e O 1
ATOM 526 N N . ASP A 1 90 ? 178.706 191.905 118.631 1.00 101.17 90 ASP e N 1
ATOM 527 C CA . ASP A 1 90 ? 177.914 192.221 117.455 1.00 101.17 90 ASP e CA 1
ATOM 528 C C . ASP A 1 90 ? 177.108 191.007 117.004 1.00 101.17 90 ASP e C 1
ATOM 529 O O . ASP A 1 90 ? 177.534 189.858 117.152 1.00 101.17 90 ASP e O 1
ATOM 534 N N . VAL A 1 91 ? 175.897 191.280 116.510 1.00 90.23 91 VAL e N 1
ATOM 535 C CA . VAL A 1 91 ? 174.992 190.257 116.003 1.00 90.23 91 VAL e CA 1
ATOM 536 C C . VAL A 1 91 ? 174.418 190.730 114.675 1.00 90.23 91 VAL e C 1
ATOM 537 O O . VAL A 1 91 ? 174.435 191.921 114.353 1.00 90.23 91 VAL e O 1
ATOM 541 N N . ALA A 1 92 ? 173.916 189.763 113.905 1.00 84.47 92 ALA e N 1
ATOM 542 C CA . ALA A 1 92 ? 173.262 189.976 112.608 1.00 84.47 92 ALA e CA 1
ATOM 543 C C . ALA A 1 92 ? 174.120 190.747 111.603 1.00 84.47 92 ALA e C 1
ATOM 544 O O . ALA A 1 92 ? 173.599 191.315 110.644 0.00 84.47 92 ALA e O 1
ATOM 546 N N . LEU A 1 107 ? 171.078 178.676 118.773 1.00 57.48 107 LEU e N 1
ATOM 547 C CA . LEU A 1 107 ? 169.800 179.370 118.669 1.00 57.48 107 LEU e CA 1
ATOM 548 C C . LEU A 1 107 ? 168.849 178.607 117.763 1.00 57.48 107 LEU e C 1
ATOM 549 O O . LEU A 1 107 ? 169.234 177.636 117.116 1.00 57.48 107 LEU e O 1
ATOM 554 N N . ALA A 1 108 ? 167.602 179.058 117.723 1.00 65.26 108 ALA e N 1
ATOM 555 C CA . ALA A 1 108 ? 166.553 178.432 116.928 1.00 65.26 108 ALA e CA 1
ATOM 556 C C . ALA A 1 108 ? 166.206 179.366 115.776 1.00 65.26 108 ALA e C 1
ATOM 557 O O . ALA A 1 108 ? 165.523 180.377 115.974 1.00 65.26 108 ALA e O 1
ATOM 559 N N . LYS A 1 109 ? 166.669 179.027 114.578 1.00 70.64 109 LYS e N 1
ATOM 560 C CA . LYS A 1 109 ? 166.526 179.896 113.420 1.00 70.64 109 LYS e CA 1
ATOM 561 C C . LYS A 1 109 ? 165.224 179.617 112.673 1.00 70.64 109 LYS e C 1
ATOM 562 O O . LYS A 1 109 ? 164.665 178.520 112.729 1.00 70.64 109 LYS e O 1
ATOM 568 N N . SER A 1 110 ? 164.749 180.637 111.966 1.00 77.74 110 SER e N 1
ATOM 569 C CA . SER A 1 110 ? 163.547 180.559 111.147 1.00 77.74 110 SER e CA 1
ATOM 570 C C . SER A 1 110 ? 163.902 180.908 109.701 1.00 77.74 110 SER e C 1
ATOM 571 O O . SER A 1 110 ? 165.066 181.134 109.363 1.00 77.74 110 SER e O 1
ATOM 574 N N . ALA A 1 111 ? 162.883 180.958 108.845 1.00 96.28 111 ALA e N 1
ATOM 575 C CA . ALA A 1 111 ? 163.068 181.160 107.414 1.00 96.28 111 ALA e CA 1
ATOM 576 C C . ALA A 1 111 ? 162.356 182.428 106.964 1.00 96.28 111 ALA e C 1
ATOM 577 O O . ALA A 1 111 ? 161.170 182.615 107.254 1.00 96.28 111 ALA e O 1
ATOM 579 N N . HIS A 1 112 ? 163.086 183.293 106.249 1.00 114.42 112 HIS e N 1
ATOM 580 C CA . HIS A 1 112 ? 162.534 184.495 105.637 1.00 114.42 112 HIS e CA 1
ATOM 581 C C . HIS A 1 112 ? 163.469 184.942 104.526 1.00 114.42 112 HIS e C 1
ATOM 582 O O . HIS A 1 112 ? 164.693 184.878 104.707 1.00 114.42 112 HIS e O 1
ATOM 589 N N . PRO A 1 113 ? 162.952 185.370 103.374 1.00 122.53 113 PRO e N 1
ATOM 590 C CA . PRO A 1 113 ? 163.832 185.808 102.285 1.00 122.53 113 PRO e CA 1
ATOM 591 C C . PRO A 1 113 ? 164.097 187.307 102.288 1.00 122.53 113 PRO e C 1
ATOM 592 O O . PRO A 1 113 ? 163.204 188.129 102.507 1.00 122.53 113 PRO e O 1
ATOM 596 N N . LEU A 1 114 ? 165.360 187.663 102.049 1.00 125.94 114 LEU e N 1
ATOM 597 C CA . LEU A 1 114 ? 165.745 189.058 101.861 1.00 125.94 114 LEU e CA 1
ATOM 598 C C . LEU A 1 114 ? 166.269 189.313 100.455 1.00 125.94 114 LEU e C 1
ATOM 599 O O . LEU A 1 114 ? 165.712 190.149 99.735 1.00 125.94 114 LEU e O 1
ATOM 604 N N . THR A 1 115 ? 167.325 188.613 100.038 1.00 124.57 115 THR e N 1
ATOM 605 C CA . THR A 1 115 ? 167.821 188.709 98.673 1.00 124.57 115 THR e CA 1
ATOM 606 C C . THR A 1 115 ? 168.324 187.381 98.127 1.00 124.57 115 THR e C 1
ATOM 607 O O . THR A 1 115 ? 168.827 187.357 96.999 1.00 124.57 115 THR e O 1
ATOM 611 N N . ASP A 1 116 ? 168.213 186.290 98.896 1.00 119.69 116 ASP e N 1
ATOM 612 C CA . ASP A 1 116 ? 168.599 184.935 98.485 1.00 119.69 116 ASP e CA 1
ATOM 613 C C . ASP A 1 116 ? 170.075 184.851 98.088 1.00 119.69 116 ASP e C 1
ATOM 614 O O . ASP A 1 116 ? 170.419 184.488 96.962 1.00 119.69 116 ASP e O 1
ATOM 619 N N . GLU A 1 117 ? 170.954 185.195 99.028 1.00 113.16 117 GLU e N 1
ATOM 620 C CA . GLU A 1 117 ? 172.391 185.019 98.831 1.00 113.16 117 GLU e CA 1
ATOM 621 C C . GLU A 1 117 ? 172.771 183.600 99.261 1.00 113.16 117 GLU e C 1
ATOM 622 O O . GLU A 1 117 ? 172.602 183.213 100.422 1.00 113.16 117 GLU e O 1
ATOM 628 N N . GLU A 1 118 ? 173.226 182.797 98.301 1.00 103.59 118 GLU e N 1
ATOM 629 C CA . GLU A 1 118 ? 173.291 181.345 98.455 1.00 103.59 118 GLU e CA 1
ATOM 630 C C . GLU A 1 118 ? 174.678 180.808 98.124 1.00 103.59 118 GLU e C 1
ATOM 631 O O . GLU A 1 118 ? 174.840 179.871 97.339 1.00 103.59 118 GLU e O 1
ATOM 637 N N . GLU A 1 119 ? 175.709 181.404 98.711 1.00 91.71 119 GLU e N 1
ATOM 638 C CA . GLU A 1 119 ? 177.036 180.807 98.740 1.00 91.71 119 GLU e CA 1
ATOM 639 C C . GLU A 1 119 ? 177.353 180.422 100.177 1.00 91.71 119 GLU e C 1
ATOM 640 O O . GLU A 1 119 ? 177.269 181.260 101.081 1.00 91.71 119 GLU e O 1
ATOM 646 N N . ARG A 1 120 ? 177.719 179.158 100.386 1.00 88.60 120 ARG e N 1
ATOM 647 C CA . ARG A 1 120 ? 177.779 178.608 101.734 1.00 88.60 120 ARG e CA 1
ATOM 648 C C . ARG A 1 120 ? 179.142 178.011 102.056 1.00 88.60 120 ARG e C 1
ATOM 649 O O . ARG A 1 120 ? 179.227 176.883 102.553 1.00 88.60 120 ARG e O 1
ATOM 657 N N . ASN A 1 121 ? 180.215 178.752 101.774 1.00 81.40 121 ASN e N 1
ATOM 658 C CA . ASN A 1 121 ? 181.546 178.316 102.180 1.00 81.40 121 ASN e CA 1
ATOM 659 C C . ASN A 1 121 ? 181.749 178.368 103.688 1.00 81.40 121 ASN e C 1
ATOM 660 O O . ASN A 1 121 ? 182.653 177.695 104.198 1.00 81.40 121 ASN e O 1
ATOM 665 N N . LEU A 1 122 ? 180.914 179.125 104.409 1.00 72.07 122 LEU e N 1
ATOM 666 C CA . LEU A 1 122 ? 181.084 179.361 105.839 1.00 72.07 122 LEU e CA 1
ATOM 667 C C . LEU A 1 122 ? 180.970 178.094 106.675 1.00 72.07 122 LEU e C 1
ATOM 668 O O . LEU A 1 122 ? 181.402 178.109 107.833 1.00 72.07 122 LEU e O 1
ATOM 673 N N . LYS A 1 123 ? 180.398 177.015 106.121 1.00 68.97 123 LYS e N 1
ATOM 674 C CA . LYS A 1 123 ? 180.433 175.715 106.783 1.00 68.97 123 LYS e CA 1
ATOM 675 C C . LYS A 1 123 ? 181.856 175.288 107.109 1.00 68.97 123 LYS e C 1
ATOM 676 O O . LYS A 1 123 ? 182.102 174.712 108.175 1.00 68.97 123 LYS e O 1
ATOM 682 N N . GLU A 1 124 ? 182.803 175.557 106.210 1.00 72.09 124 GLU e N 1
ATOM 683 C CA . GLU A 1 124 ? 184.199 175.307 106.538 1.00 72.09 124 GLU e CA 1
ATOM 684 C C . GLU A 1 124 ? 184.735 176.335 107.524 1.00 72.09 124 GLU e C 1
ATOM 685 O O . GLU A 1 124 ? 185.578 176.000 108.364 1.00 72.09 124 GLU e O 1
ATOM 691 N N . LEU A 1 125 ? 184.260 177.580 107.444 1.00 69.99 125 LEU e N 1
ATOM 692 C CA . LEU A 1 125 ? 184.794 178.624 108.312 1.00 69.99 125 LEU e CA 1
ATOM 693 C C . LEU A 1 125 ? 184.201 178.544 109.712 1.00 69.99 125 LEU e C 1
ATOM 694 O O . LEU A 1 125 ? 184.926 178.659 110.707 1.00 69.99 125 LEU e O 1
ATOM 699 N N . LEU A 1 126 ? 182.892 178.344 109.811 1.00 62.50 126 LEU e N 1
ATOM 700 C CA . LEU A 1 126 ? 182.203 178.383 111.095 1.00 62.50 126 LEU e CA 1
ATOM 701 C C . LEU A 1 126 ? 181.748 176.980 111.472 1.00 62.50 126 LEU e C 1
ATOM 702 O O . LEU A 1 126 ? 180.843 176.433 110.823 1.00 62.50 126 LEU e O 1
ATOM 707 N N . PRO A 1 127 ? 182.327 176.363 112.505 1.00 55.32 127 PRO e N 1
ATOM 708 C CA . PRO A 1 127 ? 182.050 174.948 112.781 1.00 55.32 127 PRO e CA 1
ATOM 709 C C . PRO A 1 127 ? 180.803 174.691 113.613 1.00 55.32 127 PRO e C 1
ATOM 710 O O . PRO A 1 127 ? 180.652 173.596 114.159 1.00 55.32 127 PRO e O 1
ATOM 714 N N . GLN A 1 128 ? 179.916 175.675 113.745 1.00 49.86 128 GLN e N 1
ATOM 715 C CA . GLN A 1 128 ? 178.697 175.482 114.523 1.00 49.86 128 GLN e CA 1
ATOM 716 C C . GLN A 1 128 ? 177.475 175.219 113.652 1.00 49.86 128 GLN e C 1
ATOM 717 O O . GLN A 1 128 ? 176.778 174.222 113.857 1.00 49.86 128 GLN e O 1
ATOM 723 N N . ILE A 1 129 ? 177.192 176.092 112.684 1.00 51.16 129 ILE e N 1
ATOM 724 C CA . ILE A 1 129 ? 176.033 175.870 111.825 1.00 51.16 129 ILE e CA 1
ATOM 725 C C . ILE A 1 129 ? 176.281 174.777 110.795 1.00 51.16 129 ILE e C 1
ATOM 726 O O . ILE A 1 129 ? 175.323 174.279 110.193 1.00 51.16 129 ILE e O 1
ATOM 731 N N . ALA A 1 130 ? 177.539 174.393 110.569 1.00 51.63 130 ALA e N 1
ATOM 732 C CA . ALA A 1 130 ? 177.817 173.285 109.663 1.00 51.63 130 ALA e CA 1
ATOM 733 C C . ALA A 1 130 ? 177.386 171.956 110.261 1.00 51.63 130 ALA e C 1
ATOM 734 O O . ALA A 1 130 ? 176.952 171.059 109.531 1.00 51.63 130 ALA e O 1
ATOM 736 N N . VAL A 1 131 ? 177.491 171.815 111.579 1.00 46.19 131 VAL e N 1
ATOM 737 C CA . VAL A 1 131 ? 177.205 170.540 112.220 1.00 46.19 131 VAL e CA 1
ATOM 738 C C . VAL A 1 131 ? 175.727 170.423 112.560 1.00 46.19 131 VAL e C 1
ATOM 739 O O . VAL A 1 131 ? 175.106 169.377 112.341 1.00 46.19 131 VAL e O 1
ATOM 743 N N . PHE A 1 132 ? 175.137 171.487 113.097 1.00 45.40 132 PHE e N 1
ATOM 744 C CA . PHE A 1 132 ? 173.803 171.395 113.673 1.00 45.40 132 PHE e CA 1
ATOM 745 C C . PHE A 1 132 ? 172.713 171.948 112.765 1.00 45.40 132 PHE e C 1
ATOM 746 O O . PHE A 1 132 ? 171.533 171.851 113.116 1.00 45.40 132 PHE e O 1
ATOM 754 N N . GLY A 1 133 ? 173.070 172.521 111.619 1.00 52.54 133 GLY e N 1
ATOM 755 C CA . GLY A 1 133 ? 172.081 172.978 110.665 1.00 52.54 133 GLY e CA 1
ATOM 756 C C . GLY A 1 133 ? 171.403 174.269 111.079 1.00 52.54 133 GLY e C 1
ATOM 757 O O . GLY A 1 133 ? 171.655 174.841 112.140 1.00 52.54 133 GLY e O 1
ATOM 758 N N . GLY A 1 134 ? 170.518 174.732 110.210 1.00 63.60 134 GLY e N 1
ATOM 759 C CA . GLY A 1 134 ? 169.781 175.952 110.462 1.00 63.60 134 GLY e CA 1
ATOM 760 C C . GLY A 1 134 ? 169.168 176.489 109.187 1.00 63.60 134 GLY e C 1
ATOM 761 O O . GLY A 1 134 ? 169.252 175.881 108.121 1.00 63.60 134 GLY e O 1
ATOM 762 N N . ALA A 1 135 ? 168.531 177.649 109.327 1.00 85.15 135 ALA e N 1
ATOM 763 C CA . ALA A 1 135 ? 167.935 178.363 108.207 1.00 85.15 135 ALA e CA 1
ATOM 764 C C . ALA A 1 135 ? 168.412 179.807 108.226 1.00 85.15 135 ALA e C 1
ATOM 765 O O . ALA A 1 135 ? 168.215 180.516 109.218 1.00 85.15 135 ALA e O 1
ATOM 767 N N . ALA A 1 136 ? 169.036 180.241 107.130 1.00 94.49 136 ALA e N 1
ATOM 768 C CA . ALA A 1 136 ? 169.602 181.584 107.043 1.00 94.49 136 ALA e CA 1
ATOM 769 C C . ALA A 1 136 ? 168.710 182.543 106.260 1.00 94.49 136 ALA e C 1
ATOM 770 O O . ALA A 1 136 ? 168.307 183.586 106.781 1.00 94.49 136 ALA e O 1
ATOM 772 N N . SER A 1 137 ? 168.394 182.208 105.011 1.00 98.32 137 SER e N 1
ATOM 773 C CA . SER A 1 137 ? 167.626 183.094 104.143 1.00 98.32 137 SER e CA 1
ATOM 774 C C . SER A 1 137 ? 166.622 182.301 103.320 1.00 98.32 137 SER e C 1
ATOM 775 O O . SER A 1 137 ? 166.474 182.515 102.113 1.00 98.32 137 SER e O 1
ATOM 778 N N . GLY A 1 138 ? 165.920 181.371 103.961 1.00 98.22 138 GLY e N 1
ATOM 779 C CA . GLY A 1 138 ? 164.924 180.574 103.273 1.00 98.22 138 GLY e CA 1
ATOM 780 C C . GLY A 1 138 ? 165.425 179.195 102.901 1.00 98.22 138 GLY e C 1
ATOM 781 O O . GLY A 1 138 ? 164.694 178.207 103.023 1.00 98.22 138 GLY e O 1
ATOM 782 N N . ARG A 1 139 ? 166.671 179.115 102.442 1.00 91.33 139 ARG e N 1
ATOM 783 C CA . ARG A 1 139 ? 167.304 177.833 102.152 1.00 91.33 139 ARG e CA 1
ATOM 784 C C . ARG A 1 139 ? 167.847 177.255 103.450 1.00 91.33 139 ARG e C 1
ATOM 785 O O . ARG A 1 139 ? 168.835 177.757 103.996 1.00 91.33 139 ARG e O 1
ATOM 793 N N . VAL A 1 140 ? 167.198 176.206 103.950 1.00 73.16 140 VAL e N 1
ATOM 794 C CA . VAL A 1 140 ? 167.638 175.567 105.182 1.00 73.16 140 VAL e CA 1
ATOM 795 C C . VAL A 1 140 ? 168.934 174.802 104.933 1.00 73.16 140 VAL e C 1
ATOM 796 O O . VAL A 1 140 ? 169.280 174.456 103.801 1.00 73.16 140 VAL e O 1
ATOM 800 N N . MET A 1 141 ? 169.662 174.539 106.010 1.00 63.54 141 MET e N 1
ATOM 801 C CA . MET A 1 141 ? 170.959 173.891 105.917 1.00 63.54 141 MET e CA 1
ATOM 802 C C . MET A 1 141 ? 170.818 172.389 106.128 1.00 63.54 141 MET e C 1
ATOM 803 O O . MET A 1 141 ? 169.741 171.878 106.443 1.00 63.54 141 MET e O 1
ATOM 808 N N . SER A 1 142 ? 171.929 171.682 105.947 1.00 60.47 142 SER e N 1
ATOM 809 C CA . SER A 1 142 ? 171.986 170.242 106.159 1.00 60.47 142 SER e CA 1
ATOM 810 C C . SER A 1 142 ? 172.876 169.960 107.361 1.00 60.47 142 SER e C 1
ATOM 811 O O . SER A 1 142 ? 174.037 170.382 107.392 1.00 60.47 142 SER e O 1
ATOM 814 N N . GLY A 1 143 ? 172.333 169.246 108.346 1.00 54.36 143 GLY e N 1
ATOM 815 C CA . GLY A 1 143 ? 173.066 168.953 109.563 1.00 54.36 143 GLY e CA 1
ATOM 816 C C . GLY A 1 143 ? 173.680 167.570 109.526 1.00 54.36 143 GLY e C 1
ATOM 817 O O . GLY A 1 143 ? 172.998 166.583 109.238 1.00 54.36 143 GLY e O 1
ATOM 818 N N . LEU A 1 144 ? 174.979 167.503 109.820 1.00 48.12 144 LEU e N 1
ATOM 819 C CA . LEU A 1 144 ? 175.665 166.217 109.851 1.00 48.12 144 LEU e CA 1
ATOM 820 C C . LEU A 1 144 ? 175.250 165.386 111.057 1.00 48.12 144 LEU e C 1
ATOM 821 O O . LEU A 1 144 ? 175.314 164.153 111.009 1.00 48.12 144 LEU e O 1
ATOM 826 N N . LEU A 1 145 ? 174.826 166.034 112.137 1.00 39.97 145 LEU e N 1
ATOM 827 C CA . LEU A 1 145 ? 174.502 165.333 113.372 1.00 39.97 145 LEU e CA 1
ATOM 828 C C . LEU A 1 145 ? 173.146 164.648 113.288 1.00 39.97 145 LEU e C 1
ATOM 829 O O . LEU A 1 145 ? 172.159 165.253 112.858 1.00 39.97 145 LEU e O 1
ATOM 834 N N . SER A 1 146 ? 173.099 163.384 113.707 1.00 37.49 146 SER e N 1
ATOM 835 C CA . SER A 1 146 ? 171.843 162.675 113.920 1.00 37.49 146 SER e CA 1
ATOM 836 C C . SER A 1 146 ? 171.890 162.052 115.306 1.00 37.49 146 SER e C 1
ATOM 837 O O . SER A 1 146 ? 172.830 161.320 115.625 1.00 37.49 146 SER e O 1
ATOM 840 N N . VAL A 1 147 ? 170.881 162.331 116.123 1.00 34.86 147 VAL e N 1
ATOM 841 C CA . VAL A 1 147 ? 170.873 161.873 117.505 1.00 34.86 147 VAL e CA 1
ATOM 842 C C . VAL A 1 147 ? 169.550 161.173 117.787 1.00 34.86 147 VAL e C 1
ATOM 843 O O . VAL A 1 147 ? 168.501 161.543 117.252 1.00 34.86 147 VAL e O 1
ATOM 847 N N . SER A 1 148 ? 169.615 160.122 118.599 1.00 32.24 148 SER e N 1
ATOM 848 C CA . SER A 1 148 ? 168.472 159.270 118.882 1.00 32.24 148 SER e CA 1
ATOM 849 C C . SER A 1 148 ? 167.820 159.649 120.207 1.00 32.24 148 SER e C 1
ATOM 850 O O . SER A 1 148 ? 168.341 160.447 120.987 1.00 32.24 148 SER e O 1
ATOM 853 N N . LYS A 1 149 ? 166.658 159.051 120.452 1.00 30.81 149 LYS e N 1
ATOM 854 C CA . LYS A 1 149 ? 165.894 159.325 121.656 1.00 30.81 149 LYS e CA 1
ATOM 855 C C . LYS A 1 149 ? 166.541 158.652 122.864 1.00 30.81 149 LYS e C 1
ATOM 856 O O . LYS A 1 149 ? 167.476 157.856 122.743 1.00 30.81 149 LYS e O 1
ATOM 862 N N . VAL A 1 150 ? 166.034 158.983 124.043 1.00 30.09 150 VAL e N 1
ATOM 863 C CA . VAL A 1 150 ? 166.468 158.325 125.268 1.00 30.09 150 VAL e CA 1
ATOM 864 C C . VAL A 1 150 ? 165.486 157.200 125.566 1.00 30.09 150 VAL e C 1
ATOM 865 O O . VAL A 1 150 ? 164.305 157.267 125.205 1.00 30.09 150 VAL e O 1
ATOM 869 N N . LEU A 1 151 ? 165.974 156.133 126.194 1.00 32.64 151 LEU e N 1
ATOM 870 C CA . LEU A 1 151 ? 165.133 154.994 126.563 1.00 32.64 151 LEU e CA 1
ATOM 871 C C . LEU A 1 151 ? 165.475 154.578 127.987 1.00 32.64 151 LEU e C 1
ATOM 872 O O . LEU A 1 151 ? 166.398 153.776 128.200 1.00 32.64 151 LEU e O 1
ATOM 877 N N . PRO A 1 152 ? 164.768 155.100 128.984 1.00 31.17 152 PRO e N 1
ATOM 878 C CA . PRO A 1 152 ? 165.075 154.724 130.370 1.00 31.17 152 PRO e CA 1
ATOM 879 C C . PRO A 1 152 ? 164.478 153.397 130.818 1.00 31.17 152 PRO e C 1
ATOM 880 O O . PRO A 1 152 ? 165.114 152.648 131.566 1.00 31.17 152 PRO e O 1
ATOM 884 N N . GLU A 1 153 ? 163.275 153.077 130.343 1.00 43.77 153 GLU e N 1
ATOM 885 C CA . GLU A 1 153 ? 162.443 152.049 130.963 1.00 43.77 153 G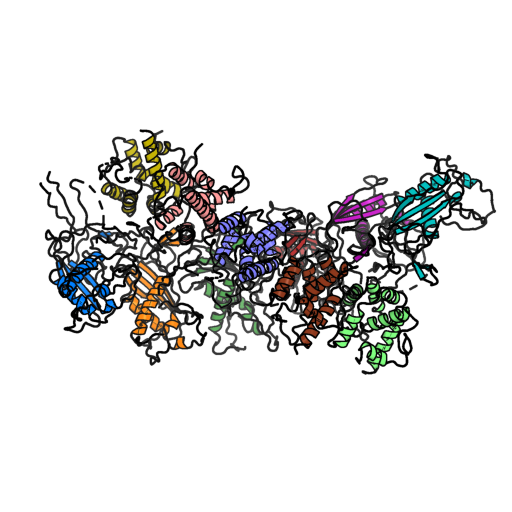LU e CA 1
ATOM 886 C C . GLU A 1 153 ? 162.859 150.661 130.472 1.00 43.77 153 GLU e C 1
ATOM 887 O O . GLU A 1 153 ? 163.917 150.516 129.854 1.00 43.77 153 GLU e O 1
ATOM 893 N N . ILE A 1 154 ? 162.061 149.636 130.758 1.00 44.87 154 ILE e N 1
ATOM 894 C CA . ILE A 1 154 ? 162.367 148.257 130.403 1.00 44.87 154 ILE e CA 1
ATOM 895 C C . ILE A 1 154 ? 161.685 147.946 129.076 1.00 44.87 154 ILE e C 1
ATOM 896 O O . ILE A 1 154 ? 160.454 147.873 128.994 1.00 44.87 154 ILE e O 1
ATOM 901 N N . ALA A 1 155 ? 162.496 147.765 128.041 1.00 39.25 155 ALA e N 1
ATOM 902 C CA . ALA A 1 155 ? 162.026 147.479 126.694 1.00 39.25 155 ALA e CA 1
ATOM 903 C C . ALA A 1 155 ? 163.090 146.628 126.006 1.00 39.25 155 ALA e C 1
ATOM 904 O O . ALA A 1 155 ? 163.944 146.028 126.667 1.00 39.25 155 ALA e O 1
ATOM 906 N N . GLU A 1 156 ? 163.037 146.566 124.676 1.00 38.15 156 GLU e N 1
ATOM 907 C CA . GLU A 1 156 ? 163.993 145.796 123.888 1.00 38.15 156 GLU e CA 1
ATOM 908 C C . GLU A 1 156 ? 164.664 146.640 122.808 1.00 38.15 156 GLU e C 1
ATOM 909 O O . GLU A 1 156 ? 165.272 146.090 121.884 1.00 38.15 156 GLU e O 1
ATOM 915 N N . LEU A 1 157 ? 164.603 147.965 122.922 1.00 38.34 157 LEU e N 1
ATOM 916 C CA . LEU A 1 157 ? 164.972 148.838 121.816 1.00 38.34 157 LEU e CA 1
ATOM 917 C C . LEU A 1 157 ? 166.345 149.480 121.961 1.00 38.34 157 LEU e C 1
ATOM 918 O O . LEU A 1 157 ? 166.961 149.819 120.946 1.00 38.34 157 LEU e O 1
ATOM 923 N N . ALA A 1 158 ? 166.849 149.653 123.179 1.00 41.88 158 ALA e N 1
ATOM 924 C CA . ALA A 1 158 ? 168.145 150.285 123.373 1.00 41.88 158 ALA e CA 1
ATOM 925 C C . ALA A 1 158 ? 169.269 149.272 123.156 1.00 41.88 158 ALA e C 1
ATOM 926 O O . ALA A 1 158 ? 169.052 148.154 122.682 1.00 41.88 158 ALA e O 1
ATOM 928 N N . HIS A 1 159 ? 170.493 149.664 123.504 1.00 41.96 159 HIS e N 1
ATOM 929 C CA . HIS A 1 159 ? 171.609 148.727 123.487 1.00 41.96 159 HIS e CA 1
ATOM 930 C C . HIS A 1 159 ? 171.673 148.011 124.838 1.00 41.96 159 HIS e C 1
ATOM 931 O O . HIS A 1 159 ? 170.714 148.036 125.615 1.00 41.96 159 HIS e O 1
ATOM 938 N N . LEU A 1 160 ? 172.799 147.346 125.117 1.00 46.31 160 LEU e N 1
ATOM 939 C CA . LEU A 1 160 ? 172.862 146.317 126.156 1.00 46.31 160 LEU e CA 1
ATOM 940 C C . LEU A 1 160 ? 172.585 146.876 127.550 1.00 46.31 160 LEU e C 1
ATOM 941 O O . LEU A 1 160 ? 173.095 147.934 127.925 1.00 46.31 160 LEU e O 1
ATOM 946 N N . LEU A 1 161 ? 171.764 146.143 128.320 1.00 50.83 161 LEU e N 1
ATOM 947 C CA . LEU A 1 161 ? 171.255 146.561 129.617 1.00 50.83 161 LEU e CA 1
ATOM 948 C C . LEU A 1 161 ? 172.286 146.327 130.721 1.00 50.83 161 LEU e C 1
ATOM 949 O O . LEU A 1 161 ? 173.078 145.383 130.651 1.00 50.83 161 LEU e O 1
ATOM 954 N N . PRO A 1 162 ? 172.296 147.179 131.754 1.00 57.12 162 PRO e N 1
ATOM 955 C CA . PRO A 1 162 ? 173.254 146.992 132.854 1.00 57.12 162 PRO e CA 1
ATOM 956 C C . PRO A 1 162 ? 172.707 146.201 134.034 1.00 57.12 162 PRO e C 1
ATOM 957 O O . PRO A 1 162 ? 173.466 145.865 134.948 1.00 57.12 162 PRO e O 1
ATOM 961 N N . ARG A 1 163 ? 171.404 145.897 134.045 1.00 62.79 163 ARG e N 1
ATOM 962 C CA . ARG A 1 163 ? 170.804 145.346 135.256 1.00 62.79 163 ARG e CA 1
ATOM 963 C C . ARG A 1 163 ? 169.620 144.460 134.905 1.00 62.79 163 ARG e C 1
ATOM 964 O O . ARG A 1 163 ? 169.014 144.663 133.844 1.00 62.79 163 ARG e O 1
ATOM 972 N N . PRO A 1 164 ? 169.281 143.465 135.735 1.00 65.29 164 PRO e N 1
ATOM 973 C CA . PRO A 1 164 ? 167.999 142.779 135.564 1.00 65.29 164 PRO e CA 1
ATOM 974 C C . PRO A 1 164 ? 166.839 143.740 135.747 1.00 65.29 164 PRO e C 1
ATOM 975 O O . PRO A 1 164 ? 166.919 144.688 136.547 1.00 65.29 164 PRO e O 1
ATOM 979 N N . PRO A 1 165 ? 165.739 143.536 135.031 1.00 63.65 165 PRO e N 1
ATOM 980 C CA . PRO A 1 165 ? 164.734 144.589 134.859 1.00 63.65 165 PRO e CA 1
ATOM 981 C C . PRO A 1 165 ? 163.829 144.740 136.077 1.00 63.65 165 PRO e C 1
ATOM 982 O O . PRO A 1 165 ? 163.909 143.995 137.052 1.00 63.65 165 PRO e O 1
ATOM 986 N N . HIS A 1 166 ? 162.952 145.740 135.993 1.00 59.44 166 HIS e N 1
ATOM 987 C CA . HIS A 1 166 ? 161.879 145.963 136.949 1.00 59.44 166 HIS e CA 1
ATOM 988 C C . HIS A 1 166 ? 160.613 146.331 136.185 1.00 59.44 166 HIS e C 1
ATOM 989 O O . HIS A 1 166 ? 160.574 146.291 134.953 1.00 59.44 166 HIS e O 1
ATOM 996 N N . SER A 1 167 ? 159.569 146.688 136.927 1.00 55.76 167 SER e N 1
ATOM 997 C CA . SER A 1 167 ? 158.264 146.908 136.319 1.00 55.76 167 SER e CA 1
ATOM 998 C C . SER A 1 167 ? 158.234 148.210 135.526 1.00 55.76 167 SER e C 1
ATOM 999 O O . SER A 1 167 ? 159.036 149.119 135.746 1.00 55.76 167 SER e O 1
ATOM 1002 N N . THR A 1 168 ? 157.297 148.282 134.582 1.00 51.43 168 THR e N 1
ATOM 1003 C CA . THR A 1 168 ? 157.138 149.437 133.700 1.00 51.43 168 THR e CA 1
ATOM 1004 C C . THR A 1 168 ? 156.419 150.671 134.266 1.00 51.43 168 THR e C 1
ATOM 1005 O O . THR A 1 168 ? 156.879 151.786 133.987 1.00 51.43 168 THR e O 1
ATOM 1009 N N . PRO A 1 169 ? 155.298 150.576 135.053 1.00 50.77 169 PRO e N 1
ATOM 1010 C CA . PRO A 1 169 ? 154.484 151.783 135.237 1.00 50.77 169 PRO e CA 1
ATOM 1011 C C . PRO A 1 169 ? 154.997 152.690 136.343 1.00 50.77 169 PRO e C 1
ATOM 1012 O O . PRO A 1 169 ? 154.275 153.582 136.798 1.00 50.77 169 PRO e O 1
ATOM 1016 N N . LEU A 1 170 ? 156.232 152.477 136.786 1.00 46.25 170 LEU e N 1
ATOM 1017 C CA . LEU A 1 170 ? 156.769 153.164 137.957 1.00 46.25 170 LEU e CA 1
ATOM 1018 C C . LEU A 1 170 ? 157.470 154.442 137.509 1.00 46.25 170 LEU e C 1
ATOM 1019 O O . LEU A 1 170 ? 158.671 154.461 137.238 1.00 46.25 170 LEU e O 1
ATOM 1024 N N . LEU A 1 171 ? 156.693 155.520 137.430 1.00 43.63 171 LEU e N 1
ATOM 1025 C CA . LEU A 1 171 ? 157.216 156.887 137.359 1.00 43.63 171 LEU e CA 1
ATOM 1026 C C . LEU A 1 171 ? 156.528 157.783 138.399 1.00 43.63 171 LEU e C 1
ATOM 1027 O O . LEU A 1 171 ? 155.833 158.746 138.064 1.00 43.63 171 LEU e O 1
ATOM 1032 N N . PRO A 1 172 ? 156.728 157.508 139.691 1.00 44.87 172 PRO e N 1
ATOM 1033 C CA . PRO A 1 172 ? 155.972 158.230 140.720 1.00 44.87 172 PRO e CA 1
ATOM 1034 C C . PRO A 1 172 ? 156.356 159.698 140.814 1.00 44.87 172 PRO e C 1
ATOM 1035 O O . PRO A 1 172 ? 157.459 160.117 140.460 1.00 44.87 172 PRO e O 1
ATOM 1039 N N . ALA A 1 173 ? 155.403 160.479 141.309 1.00 44.64 173 ALA e N 1
ATOM 1040 C CA . ALA A 1 173 ? 155.373 161.919 141.116 1.00 44.64 173 ALA e CA 1
ATOM 1041 C C . ALA A 1 173 ? 155.570 162.646 142.435 1.00 44.64 173 ALA e C 1
ATOM 1042 O O . ALA A 1 173 ? 154.939 162.302 143.440 1.00 44.64 173 ALA e O 1
ATOM 1044 N N . VAL A 1 174 ? 156.441 163.653 142.423 1.00 43.70 174 VAL e N 1
ATOM 1045 C CA . VAL A 1 174 ? 156.568 164.573 143.545 1.00 43.70 174 VAL e CA 1
ATOM 1046 C C . VAL A 1 174 ? 155.389 165.531 143.510 1.00 43.70 174 VAL e C 1
ATOM 1047 O O . VAL A 1 174 ? 154.672 165.621 142.508 1.00 43.70 174 VAL e O 1
ATOM 1051 N N . LEU A 1 175 ? 155.176 166.255 144.600 1.00 46.91 175 LEU e N 1
ATOM 1052 C CA . LEU A 1 175 ? 154.115 167.246 144.659 1.00 46.91 175 LEU e CA 1
ATOM 1053 C C . LEU A 1 175 ? 154.734 168.622 144.848 1.00 46.91 175 LEU e C 1
ATOM 1054 O O . LEU A 1 175 ? 155.677 168.791 145.626 1.00 46.91 175 LEU e O 1
ATOM 1059 N N . SER A 1 176 ? 154.191 169.603 144.135 1.00 46.91 176 SER e N 1
ATOM 1060 C CA . SER A 1 176 ? 154.852 170.886 143.954 1.00 46.91 176 SER e CA 1
ATOM 1061 C C . SER A 1 176 ? 154.547 171.835 145.105 1.00 46.91 176 SER e C 1
ATOM 1062 O O . SER A 1 176 ? 154.108 171.427 146.184 1.00 46.91 176 SER e O 1
ATOM 1065 N N . VAL A 1 177 ? 154.790 173.119 144.858 1.00 45.48 177 VAL e N 1
ATOM 1066 C CA . VAL A 1 177 ? 155.320 174.017 145.870 1.00 45.48 177 VAL e CA 1
ATOM 1067 C C . VAL A 1 177 ? 154.245 174.887 146.533 1.00 45.48 177 VAL e C 1
ATOM 1068 O O . VAL A 1 177 ? 154.479 175.407 147.636 1.00 45.48 177 VAL e O 1
ATOM 1072 N N . ALA A 1 178 ? 153.053 175.003 145.929 1.00 48.37 178 ALA e N 1
ATOM 1073 C CA . ALA A 1 178 ? 151.902 175.660 146.559 1.00 48.37 178 ALA e CA 1
ATOM 1074 C C . ALA A 1 178 ? 152.168 177.124 146.904 1.00 48.37 178 ALA e C 1
ATOM 1075 O O . ALA A 1 178 ? 152.414 177.443 148.071 1.00 48.37 178 ALA e O 1
ATOM 1077 N N . ASP A 1 179 ? 152.117 177.990 145.879 1.00 41.47 179 ASP e N 1
ATOM 1078 C CA . ASP A 1 179 ? 152.647 179.358 145.812 1.00 41.47 179 ASP e CA 1
ATOM 1079 C C . ASP A 1 179 ? 152.633 180.154 147.117 1.00 41.47 179 ASP e C 1
ATOM 1080 O O . ASP A 1 179 ? 153.643 180.782 147.454 1.00 41.47 179 ASP e O 1
ATOM 1085 N N . GLU A 1 180 ? 151.502 180.154 147.835 1.00 39.99 180 GLU e N 1
ATOM 1086 C CA . GLU A 1 180 ? 151.323 180.755 149.171 1.00 39.99 180 GLU e CA 1
ATOM 1087 C C . GLU A 1 180 ? 151.793 182.217 149.236 1.00 39.99 180 GLU e C 1
ATOM 1088 O O . GLU A 1 180 ? 152.784 182.566 149.877 1.00 39.99 180 GLU e O 1
ATOM 1094 N N . SER A 1 181 ? 151.064 183.078 148.529 1.00 39.45 181 SER e N 1
ATOM 1095 C CA . SER A 1 181 ? 151.334 184.518 148.531 1.00 39.45 181 SER e CA 1
ATOM 1096 C C . SER A 1 181 ? 151.258 185.132 149.928 1.00 39.45 181 SER e C 1
ATOM 1097 O O . SER A 1 181 ? 150.516 184.662 150.788 0.00 39.45 181 SER e O 1
ATOM 1100 N N . PRO A 1 205 ? 145.389 182.353 149.161 1.00 62.68 205 PRO e N 1
ATOM 1101 C CA . PRO A 1 205 ? 145.126 180.976 148.729 1.00 62.68 205 PRO e CA 1
ATOM 1102 C C . PRO A 1 205 ? 146.368 180.283 148.177 1.00 62.68 205 PRO e C 1
ATOM 1103 O O . PRO A 1 205 ? 146.853 180.645 147.105 1.00 62.68 205 PRO e O 1
ATOM 1107 N N . LEU A 1 206 ? 146.873 179.293 148.911 1.00 58.78 206 LEU e N 1
ATOM 1108 C CA . LEU A 1 206 ? 148.038 178.519 148.486 1.00 58.78 206 LEU e CA 1
ATOM 1109 C C . LEU A 1 206 ? 147.561 177.432 147.532 1.00 58.78 206 LEU e C 1
ATOM 1110 O O . LEU A 1 206 ? 147.067 176.382 147.942 1.00 58.78 206 LEU e O 1
ATOM 1112 N N . GLY A 1 207 ? 147.698 177.696 146.235 1.00 58.17 207 GLY e N 1
ATOM 1113 C CA . GLY A 1 207 ? 147.266 176.747 145.227 1.00 58.17 207 GLY e CA 1
ATOM 1114 C C . GLY A 1 207 ? 148.225 175.586 145.067 1.00 58.17 207 GLY e C 1
ATOM 1115 O O . GLY A 1 207 ? 149.335 175.760 144.550 1.00 58.17 207 GLY e O 1
ATOM 1116 N N . ARG A 1 208 ? 147.804 174.392 145.483 1.00 59.66 208 ARG e N 1
ATOM 1117 C CA . ARG A 1 208 ? 148.679 173.224 145.476 1.00 59.66 208 ARG e CA 1
ATOM 1118 C C . ARG A 1 208 ? 148.903 172.750 144.045 1.00 59.66 208 ARG e C 1
ATOM 1119 O O . ARG A 1 208 ? 147.949 172.393 143.348 1.00 59.66 208 ARG e O 1
ATOM 1127 N N . PHE A 1 209 ? 150.155 172.732 143.608 1.00 55.50 209 PHE e N 1
ATOM 1128 C CA . PHE A 1 209 ? 150.496 172.193 142.301 1.00 55.50 209 PHE e CA 1
ATOM 1129 C C . PHE A 1 209 ? 151.113 170.807 142.457 1.00 55.50 209 PHE e C 1
ATOM 1130 O O . PHE A 1 209 ? 151.487 170.386 143.554 1.00 55.50 209 PHE e O 1
ATOM 1138 N N . ALA A 1 210 ? 151.228 170.100 141.336 1.00 53.71 210 ALA e N 1
ATOM 1139 C CA . ALA A 1 210 ? 151.834 168.776 141.332 1.00 53.71 210 ALA e CA 1
ATOM 1140 C C . ALA A 1 210 ? 152.329 168.459 139.930 1.00 53.71 210 ALA e C 1
ATOM 1141 O O . ALA A 1 210 ? 151.607 168.664 138.952 1.00 53.71 210 ALA e O 1
ATOM 1143 N N . ILE A 1 211 ? 153.555 167.948 139.843 1.00 46.68 211 ILE e N 1
ATOM 1144 C CA . ILE A 1 211 ? 154.163 167.561 138.579 1.00 46.68 211 ILE e CA 1
ATOM 1145 C C . ILE A 1 211 ? 154.471 166.071 138.632 1.00 46.68 211 ILE e C 1
ATOM 1146 O O . ILE A 1 211 ? 154.436 165.447 139.689 1.00 46.68 211 ILE e O 1
ATOM 1151 N N . GLU A 1 212 ? 154.781 165.504 137.469 1.00 41.19 212 GLU e N 1
ATOM 1152 C CA . GLU A 1 212 ? 155.083 164.083 137.346 1.00 41.19 212 GLU e CA 1
ATOM 1153 C C . GLU A 1 212 ? 156.485 163.929 136.778 1.00 41.19 212 GLU e C 1
ATOM 1154 O O . GLU A 1 212 ? 156.845 164.619 135.821 1.00 41.19 212 GLU e O 1
ATOM 1160 N N . THR A 1 213 ? 157.272 163.029 137.363 1.00 34.31 213 THR e N 1
ATOM 1161 C CA . THR A 1 213 ? 158.691 162.972 137.046 1.00 34.31 213 THR e CA 1
ATOM 1162 C C . THR A 1 213 ? 159.222 161.553 137.177 1.00 34.31 213 THR e C 1
ATOM 1163 O O . THR A 1 213 ? 158.622 160.696 137.831 1.00 34.31 213 THR e O 1
ATOM 1167 N N . LEU A 1 214 ? 160.358 161.317 136.524 1.00 29.21 214 LEU e N 1
ATOM 1168 C CA . LEU A 1 214 ? 161.102 160.086 136.723 1.00 29.21 214 LEU e CA 1
ATOM 1169 C C . LEU A 1 214 ? 161.823 160.130 138.070 1.00 29.21 214 LEU e C 1
ATOM 1170 O O . LEU A 1 214 ? 162.207 161.203 138.540 1.00 29.21 214 LEU e O 1
ATOM 1175 N N . PRO A 1 215 ? 162.013 158.982 138.713 1.00 27.36 215 PRO e N 1
ATOM 1176 C CA . PRO A 1 215 ? 162.797 158.954 139.952 1.00 27.36 215 PRO e CA 1
ATOM 1177 C C . PRO A 1 215 ? 164.275 159.188 139.681 1.00 27.36 215 PRO e C 1
ATOM 1178 O O . PRO A 1 215 ? 164.753 159.147 138.547 1.00 27.36 215 PRO e O 1
ATOM 1182 N N . ALA A 1 216 ? 165.007 159.430 140.769 1.00 25.07 216 ALA e N 1
ATOM 1183 C CA . ALA A 1 216 ? 166.378 159.914 140.681 1.00 25.07 216 ALA e CA 1
ATOM 1184 C C . ALA A 1 216 ? 167.383 158.848 140.267 1.00 25.07 216 ALA e C 1
ATOM 1185 O O . ALA A 1 216 ? 168.518 159.193 139.929 1.00 25.07 216 ALA e O 1
ATOM 1187 N N . GLY A 1 217 ? 167.010 157.573 140.289 1.00 26.51 217 GLY e N 1
ATOM 1188 C CA . GLY A 1 217 ? 167.948 156.501 140.036 1.00 26.51 217 GLY e CA 1
ATOM 1189 C C . GLY A 1 217 ? 167.882 155.843 138.674 1.00 26.51 217 GLY e C 1
ATOM 1190 O O . GLY A 1 217 ? 168.595 154.857 138.452 1.00 26.51 217 GLY e O 1
ATOM 1191 N N . THR A 1 218 ? 167.063 156.347 137.754 1.00 27.10 218 THR e N 1
ATOM 1192 C CA . THR A 1 218 ? 166.874 155.685 136.470 1.00 27.10 218 THR e CA 1
ATOM 1193 C C . THR A 1 218 ? 168.071 155.906 135.556 1.00 27.10 218 THR e C 1
ATOM 1194 O O . THR A 1 218 ? 168.564 157.029 135.421 1.00 27.10 218 THR e O 1
ATOM 1198 N N . ARG A 1 219 ? 168.534 154.829 134.931 1.00 26.84 219 ARG e N 1
ATOM 1199 C CA . ARG A 1 219 ? 169.559 154.917 133.907 1.00 26.84 219 ARG e CA 1
ATOM 1200 C C . ARG A 1 219 ? 168.926 155.195 132.547 1.00 26.84 219 ARG e C 1
ATOM 1201 O O . ARG A 1 219 ? 167.769 154.858 132.290 1.00 26.84 219 ARG e O 1
ATOM 1209 N N . LEU A 1 220 ? 169.706 155.823 131.670 1.00 28.32 220 LEU e N 1
ATOM 1210 C CA . LEU A 1 220 ? 169.262 156.186 130.334 1.00 28.32 220 LEU e CA 1
ATOM 1211 C C . LEU A 1 220 ? 170.376 155.860 129.351 1.00 28.32 220 LEU e C 1
ATOM 1212 O O . LEU A 1 220 ? 171.560 155.973 129.677 1.00 28.32 220 LEU e O 1
ATOM 1217 N N . GLN A 1 221 ? 169.992 155.459 128.143 1.00 31.05 221 GLN e N 1
ATOM 1218 C CA . GLN A 1 221 ? 170.947 155.043 127.124 1.00 31.05 221 GLN e CA 1
ATOM 1219 C C . GLN A 1 221 ? 170.654 155.784 125.830 1.00 31.05 221 GLN e C 1
ATOM 1220 O O . GLN A 1 221 ? 169.502 155.824 125.387 1.00 31.05 221 GLN e O 1
ATOM 1226 N N . THR A 1 222 ? 171.686 156.373 125.224 1.00 30.41 222 THR e N 1
ATOM 1227 C CA . THR A 1 222 ? 171.483 157.232 124.065 1.00 30.41 222 THR e CA 1
ATOM 1228 C C . THR A 1 222 ? 172.708 157.105 123.166 1.00 30.41 222 THR e C 1
ATOM 1229 O O . THR A 1 222 ? 173.796 156.771 123.635 1.00 30.41 222 THR e O 1
ATOM 1233 N N . TRP A 1 223 ? 172.523 157.319 121.864 1.00 32.02 223 TRP e N 1
ATOM 1234 C CA . TRP A 1 223 ? 173.653 157.396 120.952 1.00 32.02 223 TRP e CA 1
ATOM 1235 C C . TRP A 1 223 ? 173.469 158.567 120.001 1.00 32.02 223 TRP e C 1
ATOM 1236 O O . TRP A 1 223 ? 172.357 158.838 119.541 1.00 32.02 223 TRP e O 1
ATOM 1247 N N . ALA A 1 224 ? 174.567 159.259 119.717 1.00 30.99 224 ALA e N 1
ATOM 1248 C CA . ALA A 1 224 ? 174.611 160.326 118.729 1.00 30.99 224 ALA e CA 1
ATOM 1249 C C . ALA A 1 224 ? 175.567 159.918 117.617 1.00 30.99 224 ALA e C 1
ATOM 1250 O O . ALA A 1 224 ? 176.375 159.006 117.781 1.00 30.99 224 ALA e O 1
ATOM 1252 N N . ARG A 1 225 ? 175.486 160.596 116.473 1.00 35.00 225 ARG e N 1
ATOM 1253 C CA . ARG A 1 225 ? 176.251 160.130 115.325 1.00 35.00 225 ARG e CA 1
ATOM 1254 C C . ARG A 1 225 ? 176.590 161.281 114.391 1.00 35.00 225 ARG e C 1
ATOM 1255 O O . ARG A 1 225 ? 175.710 162.063 114.012 1.00 35.00 225 ARG e O 1
ATOM 1263 N N . LEU A 1 226 ? 177.867 161.374 114.032 1.00 37.56 226 LEU e N 1
ATOM 1264 C CA . LEU A 1 226 ? 178.332 162.137 112.881 1.00 37.56 226 LEU e CA 1
ATOM 1265 C C . LEU A 1 226 ? 178.837 161.148 111.842 1.00 37.56 226 LEU e C 1
ATOM 1266 O O . LEU A 1 226 ? 179.725 160.338 112.131 1.00 37.56 226 LEU e O 1
ATOM 1271 N N . ASP A 1 227 ? 178.278 161.215 110.636 1.00 46.38 227 ASP e N 1
ATOM 1272 C CA . ASP A 1 227 ? 178.611 160.229 109.614 1.00 46.38 227 ASP e CA 1
ATOM 1273 C C . ASP A 1 227 ? 179.940 160.546 108.931 1.00 46.38 227 ASP e C 1
ATOM 1274 O O . ASP A 1 227 ? 180.800 159.670 108.787 1.00 46.38 227 ASP e O 1
ATOM 1279 N N . ASN A 1 228 ? 180.129 161.795 108.518 1.00 51.88 228 ASN e N 1
ATOM 1280 C CA . ASN A 1 228 ? 181.262 162.175 107.678 1.00 51.88 228 ASN e CA 1
ATOM 1281 C C . ASN A 1 228 ? 182.490 162.415 108.548 1.00 51.88 228 ASN e C 1
ATOM 1282 O O . ASN A 1 228 ? 182.671 163.501 109.105 1.00 51.88 228 ASN e O 1
ATOM 1287 N N . ALA A 1 229 ? 183.346 161.397 108.658 1.00 57.00 229 ALA e N 1
ATOM 1288 C CA . ALA A 1 229 ? 184.607 161.507 109.393 1.00 57.00 229 ALA e CA 1
ATOM 1289 C C . ALA A 1 229 ? 185.595 162.279 108.524 1.00 57.00 229 ALA e C 1
ATOM 1290 O O . ALA A 1 229 ? 186.404 161.716 107.782 1.00 57.00 229 ALA e O 1
ATOM 1292 N N . THR A 1 230 ? 185.513 163.608 108.614 1.00 66.10 230 THR e N 1
ATOM 1293 C CA . THR A 1 230 ? 186.251 164.490 107.714 1.00 66.10 230 THR e CA 1
ATOM 1294 C C . THR A 1 230 ? 187.291 165.357 108.420 1.00 66.10 230 THR e C 1
ATOM 1295 O O . THR A 1 230 ? 188.474 165.315 108.069 1.00 66.10 230 THR e O 1
ATOM 1299 N N . GLU A 1 231 ? 186.877 166.142 109.407 1.00 63.00 231 GLU e N 1
ATOM 1300 C CA . GLU A 1 231 ? 187.673 167.298 109.810 1.00 63.00 231 GLU e CA 1
ATOM 1301 C C . GLU A 1 231 ? 187.471 167.560 111.300 1.00 63.00 231 GLU e C 1
ATOM 1302 O O . GLU A 1 231 ? 187.087 166.664 112.059 1.00 63.00 231 GLU e O 1
ATOM 1308 N N . HIS A 1 232 ? 187.755 168.801 111.714 1.00 59.03 232 HIS e N 1
ATOM 1309 C CA . HIS A 1 232 ? 187.813 169.186 113.123 1.00 59.03 232 HIS e CA 1
ATOM 1310 C C . HIS A 1 232 ? 186.462 169.087 113.828 1.00 59.03 232 HIS e C 1
ATOM 1311 O O . HIS A 1 232 ? 186.403 169.184 115.062 1.00 59.03 232 HIS e O 1
ATOM 1318 N N . GLN A 1 233 ? 185.372 168.936 113.065 1.00 53.98 233 GLN e N 1
ATOM 1319 C CA . GLN A 1 233 ? 184.029 168.940 113.640 1.00 53.98 233 GLN e CA 1
ATOM 1320 C C . GLN A 1 233 ? 183.837 167.797 114.629 1.00 53.98 233 GLN e C 1
ATOM 1321 O O . GLN A 1 233 ? 183.078 167.927 115.597 1.00 53.98 233 GLN e O 1
ATOM 1327 N N . ALA A 1 234 ? 184.523 166.673 114.407 1.00 50.89 234 ALA e N 1
ATOM 1328 C CA . ALA A 1 234 ? 184.477 165.574 115.365 1.00 50.89 234 ALA e CA 1
ATOM 1329 C C . ALA A 1 234 ? 185.082 165.982 116.701 1.00 50.89 234 ALA e C 1
ATOM 1330 O O . ALA A 1 234 ? 184.534 165.662 117.761 1.00 50.89 234 ALA e O 1
ATOM 1332 N N . ALA A 1 235 ? 186.202 166.707 116.671 1.00 49.45 235 ALA e N 1
ATOM 1333 C CA . ALA A 1 235 ? 186.804 167.186 117.911 1.00 49.45 235 ALA e CA 1
ATOM 1334 C C . ALA A 1 235 ? 185.928 168.234 118.583 1.00 49.45 235 ALA e C 1
ATOM 1335 O O . ALA A 1 235 ? 185.843 168.286 119.816 1.00 49.45 235 ALA e O 1
ATOM 1337 N N . PHE A 1 236 ? 185.276 169.082 117.784 1.00 48.31 236 PHE e N 1
ATOM 1338 C CA . PHE A 1 236 ? 184.358 170.076 118.336 1.00 48.31 236 PHE e CA 1
ATOM 1339 C C . PHE A 1 236 ? 183.191 169.407 119.055 1.00 48.31 236 PHE e C 1
ATOM 1340 O O . PHE A 1 236 ? 182.825 169.790 120.175 1.00 48.31 236 PHE e O 1
ATOM 1348 N N . PHE A 1 237 ? 182.616 168.376 118.435 1.00 40.30 237 PHE e N 1
ATOM 1349 C CA . PHE A 1 237 ? 181.518 167.658 119.068 1.00 40.30 237 PHE e CA 1
ATOM 1350 C C . PHE A 1 237 ? 181.995 166.853 120.270 1.00 40.30 237 PHE e C 1
ATOM 1351 O O . PHE A 1 237 ? 181.241 166.671 121.233 1.00 40.30 237 PHE e O 1
ATOM 1359 N N . ASP A 1 238 ? 183.244 166.376 120.239 1.00 42.30 238 ASP e N 1
ATOM 1360 C CA . ASP A 1 238 ? 183.821 165.711 121.403 1.00 42.30 238 ASP e CA 1
ATOM 1361 C C . ASP A 1 238 ? 183.938 166.687 122.567 1.00 42.30 238 ASP e C 1
ATOM 1362 O O . ASP A 1 238 ? 183.661 166.329 123.717 1.00 42.30 238 ASP e O 1
ATOM 1367 N N . ASN A 1 239 ? 184.332 167.931 122.283 1.00 39.52 239 ASN e N 1
ATOM 1368 C CA . ASN A 1 239 ? 184.384 168.957 123.322 1.00 39.52 239 ASN e CA 1
ATOM 1369 C C . ASN A 1 239 ? 182.993 169.266 123.870 1.00 39.52 239 ASN e C 1
ATOM 1370 O O . ASN A 1 239 ? 182.825 169.472 125.081 1.00 39.52 239 ASN e O 1
ATOM 1375 N N . VAL A 1 240 ? 181.988 169.302 122.990 1.00 36.32 240 VAL e N 1
ATOM 1376 C CA . VAL A 1 240 ? 180.612 169.549 123.429 1.00 36.32 240 VAL e CA 1
ATOM 1377 C C . VAL A 1 240 ? 180.132 168.434 124.355 1.00 36.32 240 VAL e C 1
ATOM 1378 O O . VAL A 1 240 ? 179.538 168.690 125.412 1.00 36.32 240 VAL e O 1
ATOM 1382 N N . LEU A 1 241 ? 180.398 167.180 123.983 1.00 34.69 241 LEU e N 1
ATOM 1383 C CA . LEU A 1 241 ? 180.012 166.064 124.843 1.00 34.69 241 LEU e CA 1
ATOM 1384 C C . LEU A 1 241 ? 180.833 166.015 126.122 1.00 34.69 241 LEU e C 1
ATOM 1385 O O . LEU A 1 241 ? 180.340 165.539 127.147 1.00 34.69 241 LEU e O 1
ATOM 1390 N N . SER A 1 242 ? 182.075 166.500 126.091 1.00 35.77 242 SER e N 1
ATOM 1391 C CA . SER A 1 242 ? 182.849 166.615 127.322 1.00 35.77 242 SER e CA 1
ATOM 1392 C C . SER A 1 242 ? 182.209 167.613 128.277 1.00 35.77 242 SER e C 1
ATOM 1393 O O . SER A 1 242 ? 182.109 167.354 129.482 1.00 35.77 242 SER e O 1
ATOM 1396 N N . THR A 1 243 ? 181.757 168.754 127.748 1.00 35.25 243 THR e N 1
ATOM 1397 C CA . THR A 1 243 ? 181.055 169.735 128.573 1.00 35.25 243 THR e CA 1
ATOM 1398 C C . THR A 1 243 ? 179.759 169.159 129.139 1.00 35.25 243 THR e C 1
ATOM 1399 O O . THR A 1 243 ? 179.463 169.317 130.334 1.00 35.25 243 THR e O 1
ATOM 1403 N N . PHE A 1 244 ? 178.989 168.463 128.298 1.00 33.14 244 PHE e N 1
ATOM 1404 C CA . PHE A 1 244 ? 177.738 167.864 128.748 1.00 33.14 244 PHE e CA 1
ATOM 1405 C C . PHE A 1 244 ? 177.956 166.738 129.752 1.00 33.14 244 PHE e C 1
ATOM 1406 O O . PHE A 1 244 ? 177.112 166.535 130.628 1.00 33.14 244 PHE e O 1
ATOM 1414 N N . ALA A 1 245 ? 179.052 165.991 129.637 1.00 33.39 245 ALA e N 1
ATOM 1415 C CA . ALA A 1 245 ? 179.363 164.991 130.648 1.00 33.39 245 ALA e CA 1
ATOM 1416 C C . ALA A 1 245 ? 179.839 165.641 131.937 1.00 33.39 245 ALA e C 1
ATOM 1417 O O . ALA A 1 245 ? 179.615 165.097 133.024 1.00 33.39 245 ALA e O 1
ATOM 1419 N N . ALA A 1 246 ? 180.498 166.797 131.834 1.00 37.12 246 ALA e N 1
ATOM 1420 C CA . ALA A 1 246 ? 180.984 167.491 133.020 1.00 37.12 246 ALA e CA 1
ATOM 1421 C C . ALA A 1 246 ? 179.836 168.058 133.847 1.00 37.12 246 ALA e C 1
ATOM 1422 O O . ALA A 1 246 ? 179.653 167.683 135.010 1.00 37.12 246 ALA e O 1
ATOM 1424 N N . HIS A 1 247 ? 179.047 168.961 133.266 1.00 37.79 247 HIS e N 1
ATOM 1425 C CA . HIS A 1 247 ? 178.009 169.632 134.048 1.00 37.79 247 HIS e CA 1
ATOM 1426 C C . HIS A 1 247 ? 176.715 169.767 133.254 1.00 37.79 247 HIS e C 1
ATOM 1427 O O . HIS A 1 247 ? 176.060 170.815 133.268 1.00 37.79 247 HIS e O 1
ATOM 1434 N N . GLY A 1 248 ? 176.307 168.699 132.580 1.00 36.01 248 GLY e N 1
ATOM 1435 C CA . GLY A 1 248 ? 175.106 168.759 131.776 1.00 36.01 248 GLY e CA 1
ATOM 1436 C C . GLY A 1 248 ? 173.838 168.656 132.599 1.00 36.01 248 GLY e C 1
ATOM 1437 O O . GLY A 1 248 ? 173.846 168.347 133.790 1.00 36.01 248 GLY e O 1
ATOM 1438 N N . HIS A 1 249 ? 172.722 168.930 131.928 1.00 35.46 249 HIS e N 1
ATOM 1439 C CA . HIS A 1 249 ? 171.402 168.828 132.526 1.00 35.46 249 HIS e CA 1
ATOM 1440 C C . HIS A 1 249 ? 170.384 168.647 131.413 1.00 35.46 249 HIS e C 1
ATOM 1441 O O . HIS A 1 249 ? 170.592 169.099 130.284 1.00 35.46 249 HIS e O 1
ATOM 1448 N N . LEU A 1 250 ? 169.282 167.981 131.739 1.00 32.29 250 LEU e N 1
ATOM 1449 C CA . LEU A 1 250 ? 168.147 167.892 130.832 1.00 32.29 250 LEU e CA 1
ATOM 1450 C C . LEU A 1 250 ? 166.899 167.713 131.678 1.00 32.29 250 LEU e C 1
ATOM 1451 O O . LEU A 1 250 ? 166.917 166.975 132.667 1.00 32.29 250 LEU e O 1
ATOM 1456 N N . GLY A 1 251 ? 165.837 168.406 131.311 1.00 34.19 251 GLY e N 1
ATOM 1457 C CA . GLY A 1 251 ? 164.630 168.398 132.102 1.00 34.19 251 GLY e CA 1
ATOM 1458 C C . GLY A 1 251 ? 163.879 169.702 131.936 1.00 34.19 251 GLY e C 1
ATOM 1459 O O . GLY A 1 251 ? 164.052 170.408 130.949 1.00 34.19 251 GLY e O 1
ATOM 1460 N N . GLY A 1 252 ? 163.044 170.007 132.927 1.00 34.61 252 GLY e N 1
ATOM 1461 C CA . GLY A 1 252 ? 162.169 171.156 132.821 1.00 34.61 252 GLY e CA 1
ATOM 1462 C C . GLY A 1 252 ? 162.121 172.087 134.015 1.00 34.61 252 GLY e C 1
ATOM 1463 O O . GLY A 1 252 ? 161.458 173.125 133.959 1.00 34.61 252 GLY e O 1
ATOM 1464 N N . ARG A 1 253 ? 162.781 171.731 135.111 1.00 29.76 253 ARG e N 1
ATOM 1465 C CA . ARG A 1 253 ? 162.827 172.593 136.289 1.00 29.76 253 ARG e CA 1
ATOM 1466 C C . ARG A 1 253 ? 164.241 172.634 136.850 1.00 29.76 253 ARG e C 1
ATOM 1467 O O . ARG A 1 253 ? 164.469 172.411 138.041 1.00 29.76 253 ARG e O 1
ATOM 1475 N N . SER A 1 254 ? 165.218 172.906 135.978 1.00 24.88 254 SER e N 1
ATOM 1476 C CA . SER A 1 254 ? 166.620 172.937 136.386 1.00 24.88 254 SER e CA 1
ATOM 1477 C C . SER A 1 254 ? 166.920 174.040 137.392 1.00 24.88 254 SER e C 1
ATOM 1478 O O . SER A 1 254 ? 167.939 173.967 138.086 1.00 24.88 254 SER e O 1
ATOM 1481 N N . ALA A 1 255 ? 166.061 175.056 137.493 1.00 24.82 255 ALA e N 1
ATOM 1482 C CA . ALA A 1 255 ? 166.220 176.076 138.520 1.00 24.82 255 ALA e CA 1
ATOM 1483 C C . ALA A 1 255 ? 165.810 175.590 139.903 1.00 24.82 255 ALA e C 1
ATOM 1484 O O . ALA A 1 255 ? 166.064 176.294 140.885 1.00 24.82 255 ALA e O 1
ATOM 1486 N N . ALA A 1 256 ? 165.182 174.418 140.006 1.00 24.17 256 ALA e N 1
ATOM 1487 C CA . ALA A 1 256 ? 164.800 173.846 141.291 1.00 24.17 256 ALA e CA 1
ATOM 1488 C C . ALA A 1 256 ? 165.483 172.508 141.544 1.00 24.17 256 ALA e C 1
ATOM 1489 O O . ALA A 1 256 ? 164.989 171.704 142.341 1.00 24.17 256 ALA e O 1
ATOM 1491 N N . GLY A 1 257 ? 166.607 172.251 140.880 1.00 24.42 257 GLY e N 1
ATOM 1492 C CA . GLY A 1 257 ? 167.356 171.030 141.077 1.00 24.42 257 GLY e CA 1
ATOM 1493 C C . GLY A 1 257 ? 166.871 169.835 140.292 1.00 24.42 257 GLY e C 1
ATOM 1494 O O . GLY A 1 257 ? 167.450 168.751 140.430 1.00 24.42 257 GLY e O 1
ATOM 1495 N N . HIS A 1 258 ? 165.837 169.990 139.473 1.00 25.55 258 HIS e N 1
ATOM 1496 C CA . HIS A 1 258 ? 165.296 168.887 138.691 1.00 25.55 258 HIS e CA 1
ATOM 1497 C C . HIS A 1 258 ? 166.075 168.762 137.389 1.00 25.55 258 HIS e C 1
ATOM 1498 O O . HIS A 1 258 ? 166.047 169.672 136.555 1.00 25.55 258 HIS e O 1
ATOM 1505 N N . GLY A 1 259 ? 166.768 167.640 137.212 1.00 27.07 259 GLY e N 1
ATOM 1506 C CA . GLY A 1 259 ? 167.409 167.364 135.943 1.00 27.07 259 GLY e CA 1
ATOM 1507 C C . GLY A 1 259 ? 168.916 167.223 135.977 1.00 27.07 259 GLY e C 1
ATOM 1508 O O . GLY A 1 259 ? 169.560 167.218 134.925 1.00 27.07 259 GLY e O 1
ATOM 1509 N N . GLN A 1 260 ? 169.498 167.104 137.166 1.00 27.00 260 GLN e N 1
ATOM 1510 C CA . GLN A 1 260 ? 170.939 166.926 137.277 1.00 27.00 260 GLN e CA 1
ATOM 1511 C C . GLN A 1 260 ? 171.303 165.476 136.996 1.00 27.00 260 GLN e C 1
ATOM 1512 O O . GLN A 1 260 ? 170.808 164.562 137.663 1.00 27.00 260 GLN e O 1
ATOM 1518 N N . VAL A 1 261 ? 172.161 165.264 135.998 1.00 23.59 261 VAL e N 1
ATOM 1519 C CA . VAL A 1 261 ? 172.566 163.930 135.578 1.00 23.59 261 VAL e CA 1
ATOM 1520 C C . VAL A 1 261 ? 174.080 163.890 135.446 1.00 23.59 261 VAL e C 1
ATOM 1521 O O . VAL A 1 261 ? 174.748 164.921 135.348 1.00 23.59 261 VAL e O 1
ATOM 1525 N N . THR A 1 262 ? 174.623 162.674 135.454 1.00 22.65 262 THR e N 1
ATOM 1526 C CA . THR A 1 262 ? 176.027 162.443 135.140 1.00 22.65 262 THR e CA 1
ATOM 1527 C C . THR A 1 262 ? 176.105 161.393 134.044 1.00 22.65 262 THR e C 1
ATOM 1528 O O . THR A 1 262 ? 175.457 160.344 134.136 1.00 22.65 262 THR e O 1
ATOM 1532 N N . ALA A 1 263 ? 176.894 161.672 133.017 1.00 26.11 263 ALA e N 1
ATOM 1533 C CA . ALA A 1 263 ? 176.953 160.845 131.822 1.00 26.11 263 ALA e CA 1
ATOM 1534 C C . ALA A 1 263 ? 178.376 160.355 131.589 1.00 26.11 263 ALA e C 1
ATOM 1535 O O . ALA A 1 263 ? 179.334 160.826 132.206 1.00 26.11 263 ALA e O 1
ATOM 1537 N N . THR A 1 264 ? 178.502 159.390 130.683 1.00 29.81 264 THR e N 1
ATOM 1538 C CA . THR A 1 264 ? 179.815 158.968 130.213 1.00 29.81 264 THR e CA 1
ATOM 1539 C C . THR A 1 264 ? 179.760 158.747 128.706 1.00 29.81 264 THR e C 1
ATOM 1540 O O . THR A 1 264 ? 178.762 158.251 128.181 1.00 29.81 264 THR e O 1
ATOM 1544 N N . VAL A 1 265 ? 180.820 159.155 128.011 1.00 33.14 265 VAL e N 1
ATOM 1545 C CA . VAL A 1 265 ? 180.909 159.020 126.560 1.00 33.14 265 VAL e CA 1
ATOM 1546 C C . VAL A 1 265 ? 181.835 157.857 126.231 1.00 33.14 265 VAL e C 1
ATOM 1547 O O . VAL A 1 265 ? 182.870 157.664 126.884 1.00 33.14 265 VAL e O 1
ATOM 1551 N N . THR A 1 266 ? 181.437 157.034 125.260 1.00 41.16 266 THR e N 1
ATOM 1552 C CA . THR A 1 266 ? 182.141 155.788 124.982 1.00 41.16 266 THR e CA 1
ATOM 1553 C C . THR A 1 266 ? 181.947 155.469 123.497 1.00 41.16 266 THR e C 1
ATOM 1554 O O . THR A 1 266 ? 181.094 156.058 122.822 1.00 41.16 266 THR e O 1
ATOM 1558 N N . ALA A 1 267 ? 182.789 154.561 122.986 1.00 54.36 267 ALA e N 1
ATOM 1559 C CA . ALA A 1 267 ? 182.549 153.796 121.757 1.00 54.36 267 ALA e CA 1
ATOM 1560 C C . ALA A 1 267 ? 182.597 154.658 120.499 1.00 54.36 267 ALA e C 1
ATOM 1561 O O . ALA A 1 267 ? 181.660 154.667 119.700 1.00 54.36 267 ALA e O 1
ATOM 1563 N N . THR A 1 268 ? 183.702 155.369 120.310 1.00 54.15 268 THR e N 1
ATOM 1564 C CA . THR A 1 268 ? 184.012 155.950 119.008 1.00 54.15 268 THR e CA 1
ATOM 1565 C C . THR A 1 268 ? 184.405 154.803 118.087 1.00 54.15 268 THR e C 1
ATOM 1566 O O . THR A 1 268 ? 185.558 154.367 118.070 1.00 54.15 268 THR e O 1
ATOM 1570 N N . ALA A 1 269 ? 183.442 154.305 117.314 1.00 55.10 269 ALA e N 1
ATOM 1571 C CA . ALA A 1 269 ? 183.581 153.018 116.647 1.00 55.10 269 ALA e CA 1
ATOM 1572 C C . ALA A 1 269 ? 184.178 153.103 115.249 1.00 55.10 269 ALA e C 1
ATOM 1573 O O . ALA A 1 269 ? 184.390 152.060 114.622 1.00 55.10 269 ALA e O 1
ATOM 1575 N N . LEU A 1 270 ? 184.456 154.298 114.743 1.00 56.05 270 LEU e N 1
ATOM 1576 C CA . LEU A 1 270 ? 185.039 154.453 113.415 1.00 56.05 270 LEU e CA 1
ATOM 1577 C C . LEU A 1 270 ? 186.315 155.277 113.574 1.00 56.05 270 LEU e C 1
ATOM 1578 O O . LEU A 1 270 ? 186.836 155.438 114.685 1.00 56.05 270 LEU e O 1
ATOM 1583 N N . ARG A 1 271 ? 186.845 155.769 112.446 1.00 54.11 271 ARG e N 1
ATOM 1584 C CA . ARG A 1 271 ? 188.155 156.416 112.365 1.00 54.11 271 ARG e CA 1
ATOM 1585 C C . ARG A 1 271 ? 188.255 157.613 113.303 1.00 54.11 271 ARG e C 1
ATOM 1586 O O . ARG A 1 271 ? 187.604 158.639 113.084 1.00 54.11 271 ARG e O 1
ATOM 1594 N N . GLY A 1 272 ? 189.090 157.493 114.334 1.00 55.85 272 GLY e N 1
ATOM 1595 C CA . GLY A 1 272 ? 189.063 158.443 115.425 1.00 55.85 272 GLY e CA 1
ATOM 1596 C C . GLY A 1 272 ? 189.671 159.783 115.065 1.00 55.85 272 GLY e C 1
ATOM 1597 O O . GLY A 1 272 ? 190.452 159.923 114.123 1.00 55.85 272 GLY e O 1
ATOM 1598 N N . SER A 1 273 ? 189.291 160.791 115.845 1.00 64.98 273 SER e N 1
ATOM 1599 C CA . SER A 1 273 ? 189.832 162.130 115.663 1.00 64.98 273 SER e CA 1
ATOM 1600 C C . SER A 1 273 ? 191.243 162.202 116.232 1.00 64.98 273 SER e C 1
ATOM 1601 O O . SER A 1 273 ? 191.519 161.657 117.305 1.00 64.98 273 SER e O 1
ATOM 1604 N N . LEU A 1 274 ? 192.134 162.868 115.504 1.00 65.92 274 LEU e N 1
ATOM 1605 C CA . LEU A 1 274 ? 193.521 162.983 115.932 1.00 65.92 274 LEU e CA 1
ATOM 1606 C C . LEU A 1 274 ? 193.617 163.864 117.176 1.00 65.92 274 LEU e C 1
ATOM 1607 O O . LEU A 1 274 ? 192.868 164.838 117.304 1.00 65.92 274 LEU e O 1
ATOM 1612 N N . PRO A 1 275 ? 194.506 163.540 118.115 1.00 67.54 275 PRO e N 1
ATOM 1613 C CA . PRO A 1 275 ? 194.642 164.360 119.324 1.00 67.54 275 PRO e CA 1
ATOM 1614 C C . PRO A 1 275 ? 195.195 165.747 119.026 1.00 67.54 275 PRO e C 1
ATOM 1615 O O . PRO A 1 275 ? 195.813 165.996 117.987 1.00 67.54 275 PRO e O 1
ATOM 1619 N N . ARG A 1 276 ? 194.975 166.640 119.996 1.00 68.06 276 ARG e N 1
ATOM 1620 C CA . ARG A 1 276 ? 195.231 168.081 119.948 1.00 68.06 276 ARG e CA 1
ATOM 1621 C C . ARG A 1 276 ? 195.005 168.765 118.586 1.00 68.06 276 ARG e C 1
ATOM 1622 O O . ARG A 1 276 ? 195.952 169.294 117.996 1.00 68.06 276 ARG e O 1
ATOM 1630 N N . PRO A 1 277 ? 193.756 168.781 118.072 1.00 70.80 277 PRO e N 1
ATOM 1631 C CA . PRO A 1 277 ? 193.476 169.622 116.902 1.00 70.80 277 PRO e CA 1
ATOM 1632 C C . PRO A 1 277 ? 192.898 170.981 117.278 1.00 70.80 277 PRO e C 1
ATOM 1633 O O . PRO A 1 277 ? 192.616 171.249 118.450 1.00 70.80 277 PRO e O 1
ATOM 1637 N N . THR A 1 278 ? 192.722 171.846 116.282 1.00 76.24 278 THR e N 1
ATOM 1638 C CA . THR A 1 278 ? 192.144 173.165 116.512 1.00 76.24 278 THR e CA 1
ATOM 1639 C C . THR A 1 278 ? 190.634 173.063 116.695 1.00 76.24 278 THR e C 1
ATOM 1640 O O . THR A 1 278 ? 189.950 172.391 115.917 1.00 76.24 278 THR e O 1
ATOM 1644 N N . VAL A 1 279 ? 190.108 173.729 117.723 1.00 78.11 279 VAL e N 1
ATOM 1645 C CA . VAL A 1 279 ? 188.659 173.795 117.895 1.00 78.11 279 VAL e CA 1
ATOM 1646 C C . VAL A 1 279 ? 188.072 174.916 117.046 1.00 78.11 279 VAL e C 1
ATOM 1647 O O . VAL A 1 279 ? 187.289 174.669 116.122 1.00 78.11 279 VAL e O 1
ATOM 1651 N N . ASP A 1 280 ? 188.431 176.168 117.349 1.00 99.09 280 ASP e N 1
ATOM 1652 C CA . ASP A 1 280 ? 187.909 177.289 116.578 1.00 99.09 280 ASP e CA 1
ATOM 1653 C C . ASP A 1 280 ? 188.912 178.400 116.292 1.00 99.09 280 ASP e C 1
ATOM 1654 O O . ASP A 1 280 ? 188.543 179.367 115.619 1.00 99.09 280 ASP e O 1
ATOM 1659 N N . TRP A 1 281 ? 190.155 178.316 116.769 1.00 93.31 281 TRP e N 1
ATOM 1660 C CA . TRP A 1 281 ? 191.108 179.401 116.529 1.00 93.31 281 TRP e CA 1
ATOM 1661 C C . TRP A 1 281 ? 191.611 179.295 115.091 1.00 93.31 281 TRP e C 1
ATOM 1662 O O . TRP A 1 281 ? 192.688 178.770 114.798 1.00 93.31 281 TRP e O 1
ATOM 1673 N N . VAL A 1 282 ? 190.792 179.810 114.175 1.00 100.29 282 VAL e N 1
ATOM 1674 C CA . VAL A 1 282 ? 191.087 179.815 112.747 1.00 100.29 282 VAL e CA 1
ATOM 1675 C C . VAL A 1 282 ? 191.176 181.258 112.266 1.00 100.29 282 VAL e C 1
ATOM 1676 O O . VAL A 1 282 ? 190.761 181.576 111.145 1.00 100.29 282 VAL e O 1
ATOM 1680 N N . ASN A 1 283 ? 191.685 182.133 113.139 1.00 108.03 283 ASN e N 1
ATOM 1681 C CA . ASN A 1 283 ? 191.958 183.573 113.003 1.00 108.03 283 ASN e CA 1
ATOM 1682 C C . ASN A 1 283 ? 190.710 184.443 113.160 1.00 108.03 283 ASN e C 1
ATOM 1683 O O . ASN A 1 283 ? 190.845 185.672 113.073 1.00 108.03 283 ASN e O 1
ATOM 1688 N N . GLN A 1 284 ? 189.532 183.864 113.448 1.00 98.86 284 GLN e N 1
ATOM 1689 C CA . GLN A 1 284 ? 188.278 184.568 113.746 1.00 98.86 284 GLN e CA 1
ATOM 1690 C C . GLN A 1 284 ? 187.956 185.763 112.849 1.00 98.86 284 GLN e C 1
ATOM 1691 O O . GLN A 1 284 ? 188.016 186.909 113.307 1.00 98.86 284 GLN e O 1
ATOM 1697 N N . LEU A 1 285 ? 187.648 185.515 111.572 1.00 92.49 285 LEU e N 1
ATOM 1698 C CA . LEU A 1 285 ? 187.263 186.608 110.679 1.00 92.49 285 LEU e CA 1
ATOM 1699 C C . LEU A 1 285 ? 185.966 187.275 111.126 1.00 92.49 285 LEU e C 1
ATOM 1700 O O . LEU A 1 285 ? 185.767 188.468 110.865 1.00 92.49 285 LEU e O 1
ATOM 1705 N N . ALA A 1 286 ? 185.082 186.520 111.791 1.00 95.16 286 ALA e N 1
ATOM 1706 C CA . ALA A 1 286 ? 183.833 187.010 112.386 1.00 95.16 286 ALA e CA 1
ATOM 1707 C C . ALA A 1 286 ? 182.928 187.675 111.346 1.00 95.16 286 ALA e C 1
ATOM 1708 O O . ALA A 1 286 ? 182.617 188.866 111.417 1.00 95.16 286 ALA e O 1
ATOM 1710 N N . ASP A 1 287 ? 182.503 186.875 110.374 1.00 89.02 287 ASP e N 1
ATOM 1711 C CA . ASP A 1 287 ? 181.609 187.348 109.328 1.00 89.02 287 ASP e CA 1
ATOM 1712 C C . ASP A 1 287 ? 180.174 187.262 109.865 1.00 89.02 287 ASP e C 1
ATOM 1713 O O . ASP A 1 287 ? 179.949 186.953 111.039 1.00 89.02 287 ASP e O 1
ATOM 1718 N N . ASP A 1 288 ? 179.183 187.545 109.023 1.00 78.50 288 ASP e N 1
ATOM 1719 C CA . ASP A 1 288 ? 177.779 187.481 109.417 1.00 78.50 288 ASP e CA 1
ATOM 1720 C C . ASP A 1 288 ? 177.347 186.056 109.746 1.00 78.50 288 ASP e C 1
ATOM 1721 O O . ASP A 1 288 ? 177.975 185.087 109.323 0.00 78.50 288 ASP e O 1
ATOM 1726 N N . ILE B 1 18 ? 179.862 180.364 138.846 1.00 37.11 18 ILE d N 1
ATOM 1727 C CA . ILE B 1 18 ? 180.281 180.092 140.214 1.00 37.11 18 ILE d CA 1
ATOM 1728 C C . ILE B 1 18 ? 179.256 179.217 140.916 1.00 37.11 18 ILE d C 1
ATOM 1729 O O . ILE B 1 18 ? 178.071 179.540 140.935 1.00 37.11 18 ILE d O 1
ATOM 1734 N N . ARG B 1 19 ? 179.706 178.112 141.499 1.00 33.38 19 ARG d N 1
ATOM 1735 C CA . ARG B 1 19 ? 178.854 177.297 142.347 1.00 33.38 19 ARG d CA 1
ATOM 1736 C C . ARG B 1 19 ? 179.352 177.368 143.784 1.00 33.38 19 ARG d C 1
ATOM 1737 O O . ARG B 1 19 ? 180.536 177.602 144.041 1.00 33.38 19 ARG d O 1
ATOM 1745 N N . TRP B 1 20 ? 178.422 177.203 144.717 1.00 31.72 20 TRP d N 1
ATOM 1746 C CA . TRP B 1 20 ? 178.706 177.221 146.145 1.00 31.72 20 TRP d CA 1
ATOM 1747 C C . TRP B 1 20 ? 178.298 175.879 146.727 1.00 31.72 20 TRP d C 1
ATOM 1748 O O . TRP B 1 20 ? 177.135 175.478 146.605 1.00 31.72 20 TRP d O 1
ATOM 1759 N N . ASP B 1 21 ? 179.245 175.188 147.356 1.00 30.54 21 ASP d N 1
ATOM 1760 C CA . ASP B 1 21 ? 178.967 173.933 148.037 1.00 30.54 21 ASP d CA 1
ATOM 1761 C C . ASP B 1 21 ? 178.765 174.238 149.513 1.00 30.54 21 ASP d C 1
ATOM 1762 O O . ASP B 1 21 ? 179.621 174.870 150.143 1.00 30.54 21 ASP d O 1
ATOM 1767 N N . VAL B 1 22 ? 177.631 173.812 150.061 1.00 26.91 22 VAL d N 1
ATOM 1768 C CA . VAL B 1 22 ? 177.300 174.061 151.454 1.00 26.91 22 VAL d CA 1
ATOM 1769 C C . VAL B 1 22 ? 177.083 172.736 152.172 1.00 26.91 22 VAL d C 1
ATOM 1770 O O . VAL B 1 22 ? 176.434 171.816 151.654 1.00 26.91 22 VAL d O 1
ATOM 1774 N N . ASP B 1 23 ? 177.699 172.626 153.344 1.00 26.97 23 ASP d N 1
ATOM 1775 C CA . ASP B 1 23 ? 177.462 171.540 154.283 1.00 26.97 23 ASP d CA 1
ATOM 1776 C C . ASP B 1 23 ? 176.710 172.128 155.465 1.00 26.97 23 ASP d C 1
ATOM 1777 O O . ASP B 1 23 ? 177.119 173.159 156.014 1.00 26.97 23 ASP d O 1
ATOM 1782 N N . ILE B 1 24 ? 175.615 171.480 155.842 1.00 28.26 24 ILE d N 1
ATOM 1783 C CA . ILE B 1 24 ? 174.668 172.005 156.814 1.00 28.26 24 ILE d CA 1
ATOM 1784 C C . ILE B 1 24 ? 174.516 170.963 157.910 1.00 28.26 24 ILE d C 1
ATOM 1785 O O . ILE B 1 24 ? 174.009 169.865 157.659 1.00 28.26 24 ILE d O 1
ATOM 1790 N N . ILE B 1 25 ? 174.931 171.284 159.125 1.00 31.85 25 ILE d N 1
ATOM 1791 C CA . ILE B 1 25 ? 174.688 170.397 160.255 1.00 31.85 25 ILE d CA 1
ATOM 1792 C C . ILE B 1 25 ? 173.559 170.970 161.101 1.00 31.85 25 ILE d C 1
ATOM 1793 O O . ILE B 1 25 ? 173.551 172.162 161.440 1.00 31.85 25 ILE d O 1
ATOM 1798 N N . ALA B 1 26 ? 172.571 170.132 161.391 1.00 52.13 26 ALA d N 1
ATOM 1799 C CA . ALA B 1 26 ? 171.424 170.576 162.160 1.00 52.13 26 ALA d CA 1
ATOM 1800 C C . ALA B 1 26 ? 171.807 170.766 163.622 1.00 52.13 26 ALA d C 1
ATOM 1801 O O . ALA B 1 26 ? 172.759 170.169 164.129 1.00 52.13 26 ALA d O 1
ATOM 1803 N N . GLN B 1 27 ? 171.059 171.634 164.297 1.00 32.47 27 GLN d N 1
ATOM 1804 C CA . GLN B 1 27 ? 171.203 171.823 165.729 1.00 32.47 27 GLN d CA 1
ATOM 1805 C C . GLN B 1 27 ? 169.917 171.515 166.475 1.00 32.47 27 GLN d C 1
ATOM 1806 O O . GLN B 1 27 ? 169.891 171.607 167.707 1.00 32.47 27 GLN d O 1
ATOM 1812 N N . SER B 1 28 ? 168.856 171.155 165.764 1.00 28.48 28 SER d N 1
ATOM 1813 C CA . SER B 1 28 ? 167.580 170.781 166.356 1.00 28.48 28 SER d CA 1
ATOM 1814 C C . SER B 1 28 ? 166.843 169.911 165.346 1.00 28.48 28 SER d C 1
ATOM 1815 O O . SER B 1 28 ? 167.390 169.552 164.298 1.00 28.48 28 SER d O 1
ATOM 1818 N N . SER B 1 29 ? 165.601 169.565 165.664 1.00 28.80 29 SER d N 1
ATOM 1819 C CA . SER B 1 29 ? 164.781 168.802 164.736 1.00 28.80 29 SER d CA 1
ATOM 1820 C C . SER B 1 29 ? 164.392 169.661 163.538 1.00 28.80 29 SER d C 1
ATOM 1821 O O . SER B 1 29 ? 164.239 170.879 163.642 1.00 28.80 29 SER d O 1
ATOM 1824 N N . ILE B 1 30 ? 164.246 169.015 162.387 1.00 29.21 30 ILE d N 1
ATOM 1825 C CA . ILE B 1 30 ? 163.885 169.688 161.143 1.00 29.21 30 ILE d CA 1
ATOM 1826 C C . ILE B 1 30 ? 162.582 169.066 160.665 1.00 29.21 30 ILE d C 1
ATOM 1827 O O . ILE B 1 30 ? 162.590 168.005 160.029 1.00 29.21 30 ILE d O 1
ATOM 1832 N N . VAL B 1 31 ? 161.462 169.709 160.964 1.00 31.19 31 VAL d N 1
ATOM 1833 C CA . VAL B 1 31 ? 160.163 169.225 160.518 1.00 31.19 31 VAL d CA 1
ATOM 1834 C C . VAL B 1 31 ? 159.846 169.834 159.157 1.00 31.19 31 VAL d C 1
ATOM 1835 O O . VAL B 1 31 ? 160.008 171.040 158.941 1.00 31.19 31 VAL d O 1
ATOM 1839 N N . HIS B 1 32 ? 159.453 168.982 158.212 1.00 37.85 32 HIS d N 1
ATOM 1840 C CA . HIS B 1 32 ? 159.161 169.430 156.850 1.00 37.85 32 HIS d CA 1
ATOM 1841 C C . HIS B 1 32 ? 157.945 168.642 156.367 1.00 37.85 32 HIS d C 1
ATOM 1842 O O . HIS B 1 32 ? 158.056 167.472 155.999 1.00 37.85 32 HIS d O 1
ATOM 1849 N N . ARG B 1 33 ? 156.790 169.298 156.376 1.00 47.71 33 ARG d N 1
ATOM 1850 C CA . ARG B 1 33 ? 155.510 168.631 156.209 1.00 47.71 33 ARG d CA 1
ATOM 1851 C C . ARG B 1 33 ? 155.354 168.079 154.795 1.00 47.71 33 ARG d C 1
ATOM 1852 O O . ARG B 1 33 ? 155.960 168.563 153.838 1.00 47.71 33 ARG d O 1
ATOM 1860 N N . ASP B 1 34 ? 154.529 167.045 154.671 1.00 55.07 34 ASP d N 1
ATOM 1861 C CA . ASP B 1 34 ? 154.259 166.459 153.369 1.00 55.07 34 ASP d CA 1
ATOM 1862 C C . ASP B 1 34 ? 153.253 167.299 152.588 1.00 55.07 34 ASP d C 1
ATOM 1863 O O . ASP B 1 34 ? 152.728 168.305 153.073 1.00 55.07 34 ASP d O 1
ATOM 1868 N N . ASP B 1 35 ? 152.985 166.868 151.363 1.00 55.60 35 ASP d N 1
ATOM 1869 C CA . ASP B 1 35 ? 151.964 167.490 150.534 1.00 55.60 35 ASP d CA 1
ATOM 1870 C C . ASP B 1 35 ? 150.960 166.426 150.106 1.00 55.60 35 ASP d C 1
ATOM 1871 O O . ASP B 1 35 ? 149.766 166.686 149.969 0.00 55.60 35 ASP d O 1
ATOM 1876 N N . ASP B 1 42 ? 141.179 163.766 164.283 1.00 83.71 42 ASP d N 1
ATOM 1877 C CA . ASP B 1 42 ? 141.145 163.683 165.738 1.00 83.71 42 ASP d CA 1
ATOM 1878 C C . ASP B 1 42 ? 142.384 162.969 166.262 1.00 83.71 42 ASP d C 1
ATOM 1879 O O . ASP B 1 42 ? 142.493 161.744 166.147 1.00 83.71 42 ASP d O 1
ATOM 1884 N N . THR B 1 43 ? 143.297 163.758 166.839 1.00 75.57 43 THR d N 1
ATOM 1885 C CA . THR B 1 43 ? 144.578 163.291 167.381 1.00 75.57 43 THR d CA 1
ATOM 1886 C C . THR B 1 43 ? 145.370 162.504 166.338 1.00 75.57 43 THR d C 1
ATOM 1887 O O . THR B 1 43 ? 145.976 161.470 166.626 1.00 75.57 43 THR d O 1
ATOM 1891 N N . PHE B 1 44 ? 145.363 163.011 165.110 1.00 63.58 44 PHE d N 1
ATOM 1892 C CA . PHE B 1 44 ? 145.954 162.326 163.972 1.00 63.58 44 PHE d CA 1
ATOM 1893 C C . PHE B 1 44 ? 147.344 162.879 163.688 1.00 63.58 44 PHE d C 1
ATOM 1894 O O . PHE B 1 44 ? 147.610 164.067 163.886 1.00 63.58 44 PHE d O 1
ATOM 1902 N N . THR B 1 45 ? 148.227 162.001 163.223 1.00 48.59 45 THR d N 1
ATOM 1903 C CA . THR B 1 45 ? 149.585 162.385 162.888 1.00 48.59 45 THR d CA 1
ATOM 1904 C C . THR B 1 45 ? 149.647 162.991 161.492 1.00 48.59 45 THR d C 1
ATOM 1905 O O . THR B 1 45 ? 148.660 163.040 160.755 1.00 48.59 45 THR d O 1
ATOM 1909 N N . LEU B 1 46 ? 150.851 163.412 161.117 1.00 46.41 46 LEU d N 1
ATOM 1910 C CA . LEU B 1 46 ? 151.085 164.124 159.870 1.00 46.41 46 LEU d CA 1
ATOM 1911 C C . LEU B 1 46 ? 152.575 164.058 159.564 1.00 46.41 46 LEU d C 1
ATOM 1912 O O . LEU B 1 46 ? 153.407 164.456 160.382 1.00 46.41 46 LEU d O 1
ATOM 1917 N N . PHE B 1 47 ? 152.900 163.522 158.389 1.00 44.17 47 PHE d N 1
ATOM 1918 C CA . PHE B 1 47 ? 154.145 162.794 158.184 1.00 44.17 47 PHE d CA 1
ATOM 1919 C C . PHE B 1 47 ? 155.278 163.724 157.755 1.00 44.17 47 PHE d C 1
ATOM 1920 O O . PHE B 1 47 ? 155.172 164.951 157.820 1.00 44.17 47 PHE d O 1
ATOM 1928 N N . ARG B 1 48 ? 156.376 163.121 157.314 1.00 35.28 48 ARG d N 1
ATOM 1929 C CA . ARG B 1 48 ? 157.537 163.797 156.762 1.00 35.28 48 ARG d CA 1
ATOM 1930 C C . ARG B 1 48 ? 157.577 163.551 155.261 1.00 35.28 48 ARG d C 1
ATOM 1931 O O . ARG B 1 48 ? 157.278 162.443 154.803 1.00 35.28 48 ARG d O 1
ATOM 1939 N N . ARG B 1 49 ? 157.925 164.587 154.498 1.00 34.61 49 ARG d N 1
ATOM 1940 C CA . ARG B 1 49 ? 157.966 164.481 153.043 1.00 34.61 49 ARG d CA 1
ATOM 1941 C C . ARG B 1 49 ? 159.055 163.509 152.612 1.00 34.61 49 ARG d C 1
ATOM 1942 O O . ARG B 1 49 ? 160.194 163.589 153.083 1.00 34.61 49 ARG d O 1
ATOM 1950 N N . GLU B 1 50 ? 158.702 162.585 151.722 1.00 32.25 50 GLU d N 1
ATOM 1951 C CA . GLU B 1 50 ? 159.606 161.529 151.289 1.00 32.25 50 GLU d CA 1
ATOM 1952 C C . GLU B 1 50 ? 159.585 161.423 149.773 1.00 32.25 50 GLU d C 1
ATOM 1953 O O . GLU B 1 50 ? 158.512 161.395 149.163 1.00 32.25 50 GLU d O 1
ATOM 1959 N N . LYS B 1 51 ? 160.770 161.357 149.173 1.00 30.83 51 LYS d N 1
ATOM 1960 C CA . LYS B 1 51 ? 160.929 161.202 147.736 1.00 30.83 51 LYS d CA 1
ATOM 1961 C C . LYS B 1 51 ? 161.670 159.894 147.495 1.00 30.83 51 LYS d C 1
ATOM 1962 O O . LYS B 1 51 ? 162.387 159.409 148.372 1.00 30.83 51 LYS d O 1
ATOM 1968 N N . ILE B 1 52 ? 161.482 159.299 146.323 1.00 29.14 52 ILE d N 1
ATOM 1969 C CA . ILE B 1 52 ? 161.945 157.942 146.105 1.00 29.14 52 ILE d CA 1
ATOM 1970 C C . ILE B 1 52 ? 163.263 157.953 145.346 1.00 29.14 52 ILE d C 1
ATOM 1971 O O . ILE B 1 52 ? 163.627 158.917 144.668 1.00 29.14 52 ILE d O 1
ATOM 1976 N N . ILE B 1 53 ? 163.984 156.844 145.455 1.00 31.08 53 ILE d N 1
ATOM 1977 C CA . ILE B 1 53 ? 165.189 156.597 144.675 1.00 31.08 53 ILE d CA 1
ATOM 1978 C C . ILE B 1 53 ? 165.174 155.145 144.222 1.00 31.08 53 ILE d C 1
ATOM 1979 O O . ILE B 1 53 ? 164.700 154.263 144.946 1.00 31.08 53 ILE d O 1
ATOM 1984 N N . GLY B 1 54 ? 165.619 154.908 142.989 1.00 30.11 54 GLY d N 1
ATOM 1985 C CA . GLY B 1 54 ? 166.025 153.596 142.534 1.00 30.11 54 GLY d CA 1
ATOM 1986 C C . GLY B 1 54 ? 167.529 153.367 142.549 1.00 30.11 54 GLY d C 1
ATOM 1987 O O . GLY B 1 54 ? 168.154 153.346 141.485 1.00 30.11 54 GLY d O 1
ATOM 1988 N N . PRO B 1 55 ? 168.159 153.207 143.740 1.00 33.61 55 PRO d N 1
ATOM 1989 C CA . PRO B 1 55 ? 169.631 153.219 143.791 1.00 33.61 55 PRO d CA 1
ATOM 1990 C C . PRO B 1 55 ? 170.304 152.029 143.117 1.00 33.61 55 PRO d C 1
ATOM 1991 O O . PRO B 1 55 ? 171.224 152.212 142.315 1.00 33.61 55 PRO d O 1
ATOM 1995 N N . ASP B 1 56 ? 169.867 150.812 143.433 1.00 43.45 56 ASP d N 1
ATOM 1996 C CA . ASP B 1 56 ? 170.527 149.590 142.991 1.00 43.45 56 ASP d CA 1
ATOM 1997 C C . ASP B 1 56 ? 169.513 148.570 142.495 1.00 43.45 56 ASP d C 1
ATOM 1998 O O . ASP B 1 56 ? 169.649 147.367 142.734 1.00 43.45 56 ASP d O 1
ATOM 2003 N N . GLY B 1 57 ? 168.480 149.031 141.793 1.00 45.14 57 GLY d N 1
ATOM 2004 C CA . GLY B 1 57 ? 167.508 148.160 141.176 1.00 45.14 57 GLY d CA 1
ATOM 2005 C C . GLY B 1 57 ? 166.189 148.045 141.912 1.00 45.14 57 GLY d C 1
ATOM 2006 O O . GLY B 1 57 ? 165.219 147.539 141.334 1.00 45.14 57 GLY d O 1
ATOM 2007 N N . GLN B 1 58 ? 166.121 148.495 143.161 1.00 41.51 58 GLN d N 1
ATOM 2008 C CA . GLN B 1 58 ? 164.899 148.433 143.947 1.00 41.51 58 GLN d CA 1
ATOM 2009 C C . GLN B 1 58 ? 164.461 149.839 144.331 1.00 41.51 58 GLN d C 1
ATOM 2010 O O . GLN B 1 58 ? 165.272 150.767 144.388 1.00 41.51 58 GLN d O 1
ATOM 2016 N N . ILE B 1 59 ? 163.167 149.988 144.589 1.00 35.49 59 ILE d N 1
ATOM 2017 C CA . ILE B 1 59 ? 162.590 151.291 144.899 1.00 35.49 59 ILE d CA 1
ATOM 2018 C C . ILE B 1 59 ? 162.637 151.511 146.403 1.00 35.49 59 ILE d C 1
ATOM 2019 O O . ILE B 1 59 ? 162.278 150.622 147.183 1.00 35.49 59 ILE d O 1
ATOM 2024 N N . LEU B 1 60 ? 163.084 152.694 146.818 1.00 34.45 60 LEU d N 1
ATOM 2025 C CA . LEU B 1 60 ? 163.147 153.045 148.227 1.00 34.45 60 LEU d CA 1
ATOM 2026 C C . LEU B 1 60 ? 162.608 154.452 148.426 1.00 34.45 60 LEU d C 1
ATOM 2027 O O . LEU B 1 60 ? 162.674 155.290 147.524 1.00 34.45 60 LEU d O 1
ATOM 2032 N N . GLN B 1 61 ? 162.076 154.703 149.619 1.00 33.40 61 GLN d N 1
ATOM 2033 C CA . GLN B 1 61 ? 161.613 156.026 150.016 1.00 33.40 61 GLN d CA 1
ATOM 2034 C C . GLN B 1 61 ? 162.629 156.622 150.979 1.00 33.40 61 GLN d C 1
ATOM 2035 O O . GLN B 1 61 ? 163.016 155.967 151.951 1.00 33.40 61 GLN d O 1
ATOM 2041 N N . ILE B 1 62 ? 163.061 157.852 150.719 1.00 29.98 62 ILE d N 1
ATOM 2042 C CA . ILE B 1 62 ? 163.984 158.519 151.631 1.00 29.98 62 ILE d CA 1
ATOM 2043 C C . ILE B 1 62 ? 163.458 159.918 151.928 1.00 29.98 62 ILE d C 1
ATOM 2044 O O . ILE B 1 62 ? 162.841 160.549 151.057 1.00 29.98 62 ILE d O 1
ATOM 2049 N N . PRO B 1 63 ? 163.670 160.438 153.134 1.00 27.53 63 PRO d N 1
ATOM 2050 C CA . PRO B 1 63 ? 163.243 161.808 153.429 1.00 27.53 63 PRO d CA 1
ATOM 2051 C C . PRO B 1 63 ? 164.255 162.830 152.941 1.00 27.53 63 PRO d C 1
ATOM 2052 O O . PRO B 1 63 ? 165.468 162.647 153.070 1.00 27.53 63 PRO d O 1
ATOM 2056 N N . LEU B 1 64 ? 163.736 163.923 152.385 1.00 27.50 64 LEU d N 1
ATOM 2057 C CA . LEU B 1 64 ? 164.565 165.036 151.948 1.00 27.50 64 LEU d CA 1
ATOM 2058 C C . LEU B 1 64 ? 163.692 166.270 151.784 1.00 27.50 64 LEU d C 1
ATOM 2059 O O . LEU B 1 64 ? 162.565 166.178 151.292 1.00 27.50 64 LEU d O 1
ATOM 2064 N N . ILE B 1 65 ? 164.216 167.418 152.215 1.00 28.21 65 ILE d N 1
ATOM 2065 C CA . ILE B 1 65 ? 163.569 168.690 151.929 1.00 28.21 65 ILE d CA 1
ATOM 2066 C C . ILE B 1 65 ? 163.672 168.956 150.435 1.00 28.21 65 ILE d C 1
ATOM 2067 O O . ILE B 1 65 ? 164.733 168.761 149.826 1.00 28.21 65 ILE d O 1
ATOM 2072 N N . SER B 1 66 ? 162.558 169.363 149.829 1.00 26.91 66 SER d N 1
ATOM 2073 C CA . SER B 1 66 ? 162.548 169.671 148.406 1.00 26.91 66 SER d CA 1
ATOM 2074 C C . SER B 1 66 ? 163.471 170.843 148.106 1.00 26.91 66 SER d C 1
ATOM 2075 O O . SER B 1 66 ? 163.621 171.758 148.920 1.00 26.91 66 SER d O 1
ATOM 2078 N N . GLY B 1 67 ? 164.102 170.800 146.931 1.00 26.90 67 GLY d N 1
ATOM 2079 C CA . GLY B 1 67 ? 165.065 171.826 146.573 1.00 26.90 67 GLY d CA 1
ATOM 2080 C C . GLY B 1 67 ? 164.443 173.194 146.390 1.00 26.90 67 GLY d C 1
ATOM 2081 O O . GLY B 1 67 ? 165.128 174.212 146.507 1.00 26.90 67 GLY d O 1
ATOM 2082 N N . SER B 1 68 ? 163.142 173.240 146.104 1.00 28.64 68 SER d N 1
ATOM 2083 C CA . SER B 1 68 ? 162.459 174.519 145.986 1.00 28.64 68 SER d CA 1
ATOM 2084 C C . SER B 1 68 ? 162.289 175.212 147.329 1.00 28.64 68 SER d C 1
ATOM 2085 O O . SER B 1 68 ? 162.194 176.441 147.363 1.00 28.64 68 SER d O 1
ATOM 2088 N N . SER B 1 69 ? 162.238 174.458 148.430 1.00 30.18 69 SER d N 1
ATOM 2089 C CA . SER B 1 69 ? 162.125 175.077 149.747 1.00 30.18 69 SER d CA 1
ATOM 2090 C C . SER B 1 69 ? 163.373 175.876 150.094 1.00 30.18 69 SER d C 1
ATOM 2091 O O . SER B 1 69 ? 163.281 176.968 150.668 1.00 30.18 69 SER d O 1
ATOM 2094 N N . PHE B 1 70 ? 164.549 175.343 149.756 1.00 27.24 70 PHE d N 1
ATOM 2095 C CA . PHE B 1 70 ? 165.796 176.075 149.955 1.00 27.24 70 PHE d CA 1
ATOM 2096 C C . PHE B 1 70 ? 165.818 177.354 149.129 1.00 27.24 70 PHE d C 1
ATOM 2097 O O . PHE B 1 70 ? 166.241 178.414 149.612 1.00 27.24 70 PHE d O 1
ATOM 2105 N N . ARG B 1 71 ? 165.341 177.271 147.886 1.00 28.91 71 ARG d N 1
ATOM 2106 C CA . ARG B 1 71 ? 165.257 178.443 147.023 1.00 28.91 71 ARG d CA 1
ATOM 2107 C C . ARG B 1 71 ? 164.292 179.478 147.587 1.00 28.91 71 ARG d C 1
ATOM 2108 O O . ARG B 1 71 ? 164.562 180.680 147.536 1.00 28.91 71 ARG d O 1
ATOM 2116 N N . GLY B 1 72 ? 163.166 179.026 148.138 1.00 29.65 72 GLY d N 1
ATOM 2117 C CA . GLY B 1 72 ? 162.220 179.954 148.737 1.00 29.65 72 GLY d CA 1
ATOM 2118 C C . GLY B 1 72 ? 162.759 180.627 149.987 1.00 29.65 72 GLY d C 1
ATOM 2119 O O . GLY B 1 72 ? 162.522 181.819 150.212 1.00 29.65 72 GLY d O 1
ATOM 2120 N N . VAL B 1 73 ? 163.483 179.872 150.818 1.00 30.02 73 VAL d N 1
ATOM 2121 C CA . VAL B 1 73 ? 164.105 180.450 152.007 1.00 30.02 73 VAL d CA 1
ATOM 2122 C C . VAL B 1 73 ? 165.134 181.499 151.606 1.00 30.02 73 VAL d C 1
ATOM 2123 O O . VAL B 1 73 ? 165.173 182.603 152.170 1.00 30.02 73 VAL d O 1
ATOM 2127 N N . LEU B 1 74 ? 165.954 181.189 150.597 1.00 29.75 74 LEU d N 1
ATOM 2128 C CA . LEU B 1 74 ? 166.908 182.172 150.095 1.00 29.75 74 LEU d CA 1
ATOM 2129 C C . LEU B 1 74 ? 166.209 183.370 149.467 1.00 29.75 74 LEU d C 1
ATOM 2130 O O . LEU B 1 74 ? 166.723 184.489 149.541 1.00 29.75 74 LEU d O 1
ATOM 2135 N N . ARG B 1 75 ? 165.037 183.162 148.863 1.00 33.56 75 ARG d N 1
ATOM 2136 C CA . ARG B 1 75 ? 164.272 184.268 148.297 1.00 33.56 75 ARG d CA 1
ATOM 2137 C C . ARG B 1 75 ? 163.782 185.216 149.383 1.00 33.56 75 ARG d C 1
ATOM 2138 O O . ARG B 1 75 ? 163.881 186.442 149.239 1.00 33.56 75 ARG d O 1
ATOM 2146 N N . ARG B 1 76 ? 163.257 184.661 150.478 1.00 35.36 76 ARG d N 1
ATOM 2147 C CA . ARG B 1 76 ? 162.824 185.491 151.599 1.00 35.36 76 ARG d CA 1
ATOM 2148 C C . ARG B 1 76 ? 164.000 186.232 152.223 1.00 35.36 76 ARG d C 1
ATOM 2149 O O . ARG B 1 76 ? 163.885 187.417 152.561 1.00 35.36 76 ARG d O 1
ATOM 2157 N N . VAL B 1 77 ? 165.143 185.554 152.364 1.00 36.48 77 VAL d N 1
ATOM 2158 C CA . VAL B 1 77 ? 166.339 186.188 152.917 1.00 36.48 77 VAL d CA 1
ATOM 2159 C C . VAL B 1 77 ? 166.821 187.321 152.017 1.00 36.48 77 VAL d C 1
ATOM 2160 O O . VAL B 1 77 ? 167.166 188.407 152.497 1.00 36.48 77 VAL d O 1
ATOM 2164 N N . GLY B 1 78 ? 166.816 187.099 150.702 1.00 41.53 78 GLY d N 1
ATOM 2165 C CA . GLY B 1 78 ? 167.256 188.133 149.779 1.00 41.53 78 GLY d CA 1
ATOM 2166 C C . GLY B 1 78 ? 166.331 189.335 149.747 1.00 41.53 78 GLY d C 1
ATOM 2167 O O . GLY B 1 78 ? 166.790 190.479 149.682 1.00 41.53 78 GLY d O 1
ATOM 2168 N N . GLU B 1 79 ? 165.016 189.096 149.789 1.00 45.59 79 GLU d N 1
ATOM 2169 C CA . GLU B 1 79 ? 164.087 190.220 149.815 1.00 45.59 79 GLU d CA 1
ATOM 2170 C C . GLU B 1 79 ? 164.168 190.980 151.132 1.00 45.59 79 GLU d C 1
ATOM 2171 O O . GLU B 1 79 ? 163.994 192.204 151.149 1.00 45.59 79 GLU d O 1
ATOM 2177 N N . ALA B 1 80 ? 164.424 190.281 152.240 1.00 48.68 80 ALA d N 1
ATOM 2178 C CA . ALA B 1 80 ? 164.628 190.972 153.507 1.00 48.68 80 ALA d CA 1
ATOM 2179 C C . ALA B 1 80 ? 165.914 191.788 153.489 1.00 48.68 80 ALA d C 1
ATOM 2180 O O . ALA B 1 80 ? 165.966 192.888 154.051 1.00 48.68 80 ALA d O 1
ATOM 2182 N N . LEU B 1 81 ? 166.961 191.267 152.846 1.00 48.63 81 LEU d N 1
ATOM 2183 C CA . LEU B 1 81 ? 168.240 191.966 152.838 1.00 48.63 81 LEU d CA 1
ATOM 2184 C C . LEU B 1 81 ? 168.229 193.154 151.885 1.00 48.63 81 LEU d C 1
ATOM 2185 O O . LEU B 1 81 ? 168.919 194.149 152.134 1.00 48.63 81 LEU d O 1
ATOM 2190 N N . THR B 1 82 ? 167.463 193.081 150.797 1.00 53.28 82 THR d N 1
ATOM 2191 C CA . THR B 1 82 ? 167.433 194.192 149.855 1.00 53.28 82 THR d CA 1
ATOM 2192 C C . THR B 1 82 ? 166.591 195.362 150.345 1.00 53.28 82 THR d C 1
ATOM 2193 O O . THR B 1 82 ? 166.662 196.444 149.753 1.00 53.28 82 THR d O 1
ATOM 2197 N N . ALA B 1 83 ? 165.804 195.179 151.404 1.00 63.94 83 ALA d N 1
ATOM 2198 C CA . ALA B 1 83 ? 165.025 196.265 151.978 1.00 63.94 83 ALA d CA 1
ATOM 2199 C C . ALA B 1 83 ? 165.753 196.994 153.098 1.00 63.94 83 ALA d C 1
ATOM 2200 O O . ALA B 1 83 ? 165.247 198.009 153.587 1.00 63.94 83 ALA d O 1
ATOM 2202 N N . GLU B 1 84 ? 166.918 196.503 153.525 1.00 70.97 84 GLU d N 1
ATOM 2203 C CA . GLU B 1 84 ? 167.678 197.204 154.551 1.00 70.97 84 GLU d CA 1
ATOM 2204 C C . GLU B 1 84 ? 168.395 198.427 154.000 1.00 70.97 84 GLU d C 1
ATOM 2205 O O . GLU B 1 84 ? 168.753 199.321 154.774 1.00 70.97 84 GLU d O 1
ATOM 2211 N N . VAL B 1 85 ? 168.617 198.485 152.688 1.00 72.21 85 VAL d N 1
ATOM 2212 C CA . VAL B 1 85 ? 169.252 199.637 152.056 1.00 72.21 85 VAL d CA 1
ATOM 2213 C C . VAL B 1 85 ? 168.316 200.385 151.123 1.00 72.21 85 VAL d C 1
ATOM 2214 O O . VAL B 1 85 ? 168.674 201.480 150.660 1.00 72.21 85 VAL d O 1
ATOM 2218 N N . LEU B 1 86 ? 167.139 199.841 150.830 1.00 75.34 86 LEU d N 1
ATOM 2219 C CA . LEU B 1 86 ? 166.156 200.490 149.977 1.00 75.34 86 LEU d CA 1
ATOM 2220 C C . LEU B 1 86 ? 164.882 200.714 150.776 1.00 75.34 86 LEU d C 1
ATOM 2221 O O . LEU B 1 86 ? 164.462 199.841 151.542 1.00 75.34 86 LEU d O 1
ATOM 2226 N N . GLY B 1 87 ? 164.281 201.889 150.607 1.00 92.54 87 GLY d N 1
ATOM 2227 C CA . GLY B 1 87 ? 163.092 202.228 151.371 1.00 92.54 87 GLY d CA 1
ATOM 2228 C C . GLY B 1 87 ? 161.905 201.357 150.995 1.00 92.54 87 GLY d C 1
ATOM 2229 O O . GLY B 1 87 ? 161.698 201.014 149.830 1.00 92.54 87 GLY d O 1
ATOM 2230 N N . TYR B 1 88 ? 161.113 200.999 152.007 1.00 102.40 88 TYR d N 1
ATOM 2231 C CA . TYR B 1 88 ? 159.950 200.138 151.828 1.00 102.40 88 TYR d CA 1
ATOM 2232 C C . TYR B 1 88 ? 158.649 200.862 152.158 1.00 102.40 88 TYR d C 1
ATOM 2233 O O . TYR B 1 88 ? 157.618 200.214 152.367 1.00 102.40 88 TYR d O 1
ATOM 2242 N N . GLU B 1 89 ? 158.675 202.196 152.202 1.00 114.51 89 GLU d N 1
ATOM 2243 C CA . GLU B 1 89 ? 157.473 202.968 152.495 1.00 114.51 89 GLU d CA 1
ATOM 2244 C C . GLU B 1 89 ? 156.455 202.909 151.364 1.00 114.51 89 GLU d C 1
ATOM 2245 O O . GLU B 1 89 ? 155.272 203.181 151.598 1.00 114.51 89 GLU d O 1
ATOM 2251 N N . ASP B 1 90 ? 156.880 202.564 150.151 1.00 123.73 90 ASP d N 1
ATOM 2252 C CA . ASP B 1 90 ? 155.994 202.500 149.001 1.00 123.73 90 ASP d CA 1
ATOM 2253 C C . ASP B 1 90 ? 156.117 201.152 148.298 1.00 123.73 90 ASP d C 1
ATOM 2254 O O . ASP B 1 90 ? 157.185 200.534 148.270 1.00 123.73 90 ASP d O 1
ATOM 2259 N N . VAL B 1 91 ? 154.981 200.672 147.786 1.00 123.49 91 VAL d N 1
ATOM 2260 C CA . VAL B 1 91 ? 154.903 199.414 147.054 1.00 123.49 91 VAL d CA 1
ATOM 2261 C C . VAL B 1 91 ? 154.075 199.633 145.796 1.00 123.49 91 VAL d C 1
ATOM 2262 O O . VAL B 1 91 ? 153.309 200.595 145.688 1.00 123.49 91 VAL d O 1
ATOM 2266 N N . ALA B 1 92 ? 154.253 198.720 144.841 1.00 120.63 92 ALA d N 1
ATOM 2267 C CA . ALA B 1 92 ? 153.531 198.687 143.563 1.00 120.63 92 ALA d CA 1
ATOM 2268 C C . ALA B 1 92 ? 153.637 199.986 142.762 1.00 120.63 92 ALA d C 1
ATOM 2269 O O . ALA B 1 92 ? 152.813 200.247 141.886 0.00 120.63 92 ALA d O 1
ATOM 2271 N N . LEU B 1 107 ? 159.435 187.738 147.530 1.00 44.54 107 LEU d N 1
ATOM 2272 C CA . LEU B 1 107 ? 158.005 187.465 147.469 1.00 44.54 107 LEU d CA 1
ATOM 2273 C C . LEU B 1 107 ? 157.700 186.442 146.389 1.00 44.54 107 LEU d C 1
ATOM 2274 O O . LEU B 1 107 ? 158.572 186.069 145.607 1.00 44.54 107 LEU d O 1
ATOM 2279 N N . ALA B 1 108 ? 156.452 185.994 146.351 1.00 50.48 108 ALA d N 1
ATOM 2280 C CA . ALA B 1 108 ? 155.992 184.993 145.397 1.00 50.48 108 ALA d CA 1
ATOM 2281 C C . ALA B 1 108 ? 155.056 185.674 144.406 1.00 50.48 108 ALA d C 1
ATOM 2282 O O . ALA B 1 108 ? 153.901 185.964 144.734 1.00 50.48 108 ALA d O 1
ATOM 2284 N N . LYS B 1 109 ? 155.551 185.919 143.197 1.00 55.22 109 LYS d N 1
ATOM 2285 C CA . LYS B 1 109 ? 154.813 186.681 142.202 1.00 55.22 109 LYS d CA 1
ATOM 2286 C C . LYS B 1 109 ? 153.942 185.772 141.339 1.00 55.22 109 LYS d C 1
ATOM 2287 O O . LYS B 1 109 ? 154.214 184.582 141.169 1.00 55.22 109 LYS d O 1
ATOM 2293 N N . SER B 1 110 ? 152.883 186.358 140.792 1.00 71.37 110 SER d N 1
ATOM 2294 C CA . SER B 1 110 ? 151.955 185.676 139.900 1.00 71.37 110 SER d CA 1
ATOM 2295 C C . SER B 1 110 ? 151.913 186.413 138.561 1.00 71.37 110 SER d C 1
ATOM 2296 O O . SER B 1 110 ? 152.643 187.382 138.339 1.00 71.37 110 SER d O 1
ATOM 2299 N N . ALA B 1 111 ? 151.042 185.950 137.666 1.00 78.16 111 ALA d N 1
ATOM 2300 C CA . ALA B 1 111 ? 150.963 186.467 136.306 1.00 78.16 111 ALA d CA 1
ATOM 2301 C C . ALA B 1 111 ? 149.581 187.045 136.040 1.00 78.16 111 ALA d C 1
ATOM 2302 O O . ALA B 1 111 ? 148.568 186.381 136.285 1.00 78.16 111 ALA d O 1
ATOM 2304 N N . HIS B 1 112 ? 149.546 188.283 135.531 1.00 90.15 112 HIS d N 1
ATOM 2305 C CA . HIS B 1 112 ? 148.317 188.941 135.105 1.00 90.15 112 HIS d CA 1
ATOM 2306 C C . HIS B 1 112 ? 148.681 190.063 134.148 1.00 90.15 112 HIS d C 1
ATOM 2307 O O . HIS B 1 112 ? 149.675 190.762 134.390 1.00 90.15 112 HIS d O 1
ATOM 2314 N N . PRO B 1 113 ? 147.936 190.254 133.058 1.00 95.55 113 PRO d N 1
ATOM 2315 C CA . PRO B 1 113 ? 148.265 191.332 132.117 1.00 95.55 113 PRO d CA 1
ATOM 2316 C C . PRO B 1 113 ? 147.516 192.626 132.397 1.00 95.55 113 PRO d C 1
ATOM 2317 O O . PRO B 1 113 ? 146.320 192.639 132.699 1.00 95.55 113 PRO d O 1
ATOM 2321 N N . LEU B 1 114 ? 148.245 193.739 132.301 1.00 107.59 114 LEU d N 1
ATOM 2322 C CA . LEU B 1 114 ? 147.642 195.066 132.381 1.00 107.59 114 LEU d CA 1
ATOM 2323 C C . LEU B 1 114 ? 147.792 195.833 131.075 1.00 107.59 114 LEU d C 1
ATOM 2324 O O . LEU B 1 114 ? 146.786 196.231 130.479 1.00 107.59 114 LEU d O 1
ATOM 2329 N N . THR B 1 115 ? 149.022 196.050 130.609 1.00 100.99 115 THR d N 1
ATOM 2330 C CA . THR B 1 115 ? 149.255 196.673 129.314 1.00 100.99 115 THR d CA 1
ATOM 2331 C C . THR B 1 115 ? 150.451 196.088 128.578 1.00 100.99 115 THR d C 1
ATOM 2332 O O . THR B 1 115 ? 150.780 196.585 127.495 1.00 100.99 115 THR d O 1
ATOM 2336 N N . ASP B 1 116 ? 151.109 195.065 129.137 1.00 95.45 116 ASP d N 1
ATOM 2337 C CA . ASP B 1 116 ? 152.241 194.362 128.522 1.00 95.45 116 ASP d CA 1
ATOM 2338 C C . ASP B 1 116 ? 153.404 195.307 128.207 1.00 95.45 116 ASP d C 1
ATOM 2339 O O . ASP B 1 116 ? 153.827 195.447 127.059 1.00 95.45 116 ASP d O 1
ATOM 2344 N N . GLU B 1 117 ? 153.922 195.963 129.244 1.00 88.31 117 GLU d N 1
ATOM 2345 C CA . GLU B 1 117 ? 155.126 196.778 129.108 1.00 88.31 117 GLU d CA 1
ATOM 2346 C C . GLU B 1 117 ? 156.348 195.879 129.307 1.00 88.31 117 GLU d C 1
ATOM 2347 O O . GLU B 1 117 ? 156.540 195.281 130.372 1.00 88.31 117 GLU d O 1
ATOM 2353 N N . GLU B 1 118 ? 157.147 195.730 128.253 1.00 78.07 118 GLU d N 1
ATOM 2354 C CA . GLU B 1 118 ? 158.130 194.653 128.156 1.00 78.07 118 GLU d CA 1
ATOM 2355 C C . GLU B 1 118 ? 159.518 195.189 127.822 1.00 78.07 118 GLU d C 1
ATOM 2356 O O . GLU B 1 118 ? 160.187 194.723 126.898 1.00 78.07 118 GLU d O 1
ATOM 2362 N N . GLU B 1 119 ? 159.969 196.192 128.566 1.00 73.78 119 GLU d N 1
ATOM 2363 C CA . GLU B 1 119 ? 161.371 196.582 128.572 1.00 73.78 119 GLU d CA 1
ATOM 2364 C C . GLU B 1 119 ? 161.953 196.247 129.937 1.00 73.78 119 GLU d C 1
ATOM 2365 O O . GLU B 1 119 ? 161.413 196.668 130.965 1.00 73.78 119 GLU d O 1
ATOM 2371 N N . ARG B 1 120 ? 163.051 195.493 129.945 1.00 70.35 120 ARG d N 1
ATOM 2372 C CA . ARG B 1 120 ? 163.534 194.886 131.178 1.00 70.35 120 ARG d CA 1
ATOM 2373 C C . ARG B 1 120 ? 164.983 195.248 131.475 1.00 70.35 120 ARG d C 1
ATOM 2374 O O . ARG B 1 120 ? 165.797 194.369 131.772 1.00 70.35 120 ARG d O 1
ATOM 2382 N N . ASN B 1 121 ? 165.318 196.537 131.392 1.00 68.89 121 ASN d N 1
ATOM 2383 C CA . ASN B 1 121 ? 166.645 196.986 131.796 1.00 68.89 121 ASN d CA 1
ATOM 2384 C C . ASN B 1 121 ? 166.865 196.894 133.300 1.00 68.89 121 ASN d C 1
ATOM 2385 O O . ASN B 1 121 ? 168.022 196.876 133.740 1.00 68.89 121 ASN d O 1
ATOM 2390 N N . LEU B 1 122 ? 165.788 196.809 134.089 1.00 58.08 122 LEU d N 1
ATOM 2391 C CA . LEU B 1 122 ? 165.861 196.848 135.546 1.00 58.08 122 LEU d CA 1
ATOM 2392 C C . LEU B 1 122 ? 166.633 195.678 136.141 1.00 58.08 122 LEU d C 1
ATOM 2393 O O . LEU B 1 122 ? 167.031 195.765 137.309 1.00 58.08 122 LEU d O 1
ATOM 2398 N N . LYS B 1 123 ? 166.844 194.599 135.374 1.00 52.67 123 LYS d N 1
ATOM 2399 C CA . LYS B 1 123 ? 167.740 193.529 135.801 1.00 52.67 123 LYS d CA 1
ATOM 2400 C C . LYS B 1 123 ? 169.127 194.057 136.135 1.00 52.67 123 LYS d C 1
ATOM 2401 O O . LYS B 1 123 ? 169.751 193.597 137.097 1.00 52.67 123 LYS d O 1
ATOM 2407 N N . GLU B 1 124 ? 169.626 195.017 135.355 1.00 53.28 124 GLU d N 1
ATOM 2408 C CA . GLU B 1 124 ? 170.880 195.661 135.720 1.00 53.28 124 GLU d CA 1
ATOM 2409 C C . GLU B 1 124 ? 170.702 196.605 136.900 1.00 53.28 124 GLU d C 1
ATOM 2410 O O . GLU B 1 124 ? 171.617 196.744 137.719 1.00 53.28 124 GLU d O 1
ATOM 2416 N N . LEU B 1 125 ? 169.540 197.253 137.009 1.00 50.41 125 LEU d N 1
ATOM 2417 C CA . LEU B 1 125 ? 169.343 198.228 138.076 1.00 50.41 125 LEU d CA 1
ATOM 2418 C C . LEU B 1 125 ? 169.028 197.549 139.401 1.00 50.41 125 LEU d C 1
ATOM 2419 O O . LEU B 1 125 ? 169.576 197.925 140.443 1.00 50.41 125 LEU d O 1
ATOM 2424 N N . LEU B 1 126 ? 168.154 196.549 139.384 1.00 41.91 126 LEU d N 1
ATOM 2425 C CA . LEU B 1 126 ? 167.683 195.919 140.610 1.00 41.91 126 LEU d CA 1
ATOM 2426 C C . LEU B 1 126 ? 168.249 194.509 140.710 1.00 41.91 126 LEU d C 1
ATOM 2427 O O . LEU B 1 126 ? 167.859 193.634 139.922 1.00 41.91 126 LEU d O 1
ATOM 2432 N N . PRO B 1 127 ? 169.153 194.236 141.654 1.00 37.82 127 PRO d N 1
ATOM 2433 C CA . PRO B 1 127 ? 169.858 192.948 141.663 1.00 37.82 127 PRO d CA 1
ATOM 2434 C C . PRO B 1 127 ? 169.116 191.819 142.360 1.00 37.82 127 PRO d C 1
ATOM 2435 O O . PRO B 1 127 ? 169.732 190.804 142.697 1.00 37.82 127 PRO d O 1
ATOM 2439 N N . GLN B 1 128 ? 167.817 191.970 142.606 1.00 36.59 128 GLN d N 1
ATOM 2440 C CA . GLN B 1 128 ? 167.052 190.916 143.262 1.00 36.59 128 GLN d CA 1
ATOM 2441 C C . GLN B 1 128 ? 166.223 190.090 142.287 1.00 36.59 128 GLN d C 1
ATOM 2442 O O . GLN B 1 128 ? 166.335 188.862 142.273 1.00 36.59 128 GLN d O 1
ATOM 2448 N N . ILE B 1 129 ? 165.388 190.734 141.469 1.00 38.71 129 ILE d N 1
ATOM 2449 C CA . ILE B 1 129 ? 164.583 189.978 140.516 1.00 38.71 129 ILE d CA 1
ATOM 2450 C C . ILE B 1 129 ? 165.402 189.491 139.329 1.00 38.71 129 ILE d C 1
ATOM 2451 O O . ILE B 1 129 ? 164.943 188.610 138.592 1.00 38.71 129 ILE d O 1
ATOM 2456 N N . ALA B 1 130 ? 166.600 190.041 139.117 1.00 35.92 130 ALA d N 1
ATOM 2457 C CA . ALA B 1 130 ? 167.459 189.541 138.051 1.00 35.92 130 ALA d CA 1
ATOM 2458 C C . ALA B 1 130 ? 168.011 188.164 138.382 1.00 35.92 130 ALA d C 1
ATOM 2459 O O . ALA B 1 130 ? 168.201 187.339 137.482 1.00 35.92 130 ALA d O 1
ATOM 2461 N N . VAL B 1 131 ? 168.267 187.899 139.660 1.00 32.79 131 VAL d N 1
ATOM 2462 C CA . VAL B 1 131 ? 168.899 186.647 140.051 1.00 32.79 131 VAL d CA 1
ATOM 2463 C C . VAL B 1 131 ? 167.859 185.560 140.274 1.00 32.79 131 VAL d C 1
ATOM 2464 O O . VAL B 1 131 ? 168.032 184.416 139.839 1.00 32.79 131 VAL d O 1
ATOM 2468 N N . PHE B 1 132 ? 166.763 185.892 140.951 1.00 32.10 132 PHE d N 1
ATOM 2469 C CA . PHE B 1 132 ? 165.832 184.875 141.420 1.00 32.10 132 PHE d CA 1
ATOM 2470 C C . PHE B 1 132 ? 164.584 184.754 140.557 1.00 32.10 132 PHE d C 1
ATOM 2471 O O . PHE B 1 132 ? 163.761 183.870 140.812 1.00 32.10 132 PHE d O 1
ATOM 2479 N N . GLY B 1 133 ? 164.420 185.609 139.551 1.00 35.33 133 GLY d N 1
ATOM 2480 C CA . GLY B 1 133 ? 163.308 185.488 138.632 1.00 35.33 133 GLY d CA 1
ATOM 2481 C C . GLY B 1 133 ? 161.992 185.956 139.222 1.00 35.33 133 GLY d C 1
ATOM 2482 O O . GLY B 1 133 ? 161.890 186.364 140.379 1.00 35.33 133 GLY d O 1
ATOM 2483 N N . GLY B 1 134 ? 160.961 185.891 138.394 1.00 43.20 134 GLY d N 1
ATOM 2484 C CA . GLY B 1 134 ? 159.634 186.296 138.809 1.00 43.20 134 GLY d CA 1
ATOM 2485 C C . GLY B 1 134 ? 158.739 186.529 137.611 1.00 43.20 134 GLY d C 1
ATOM 2486 O O . GLY B 1 134 ? 159.122 186.309 136.463 1.00 43.20 134 GLY d O 1
ATOM 2487 N N . ALA B 1 135 ? 157.521 186.972 137.911 1.00 56.25 135 ALA d N 1
ATOM 2488 C CA . ALA B 1 135 ? 156.536 187.323 136.897 1.00 56.25 135 ALA d CA 1
ATOM 2489 C C . ALA B 1 135 ? 155.986 188.709 137.195 1.00 56.25 135 ALA d C 1
ATOM 2490 O O . ALA B 1 135 ? 155.448 188.946 138.281 1.00 56.25 135 ALA d O 1
ATOM 2492 N N . ALA B 1 136 ? 156.120 189.622 136.232 1.00 71.12 136 ALA d N 1
ATOM 2493 C CA . ALA B 1 136 ? 155.695 191.006 136.413 1.00 71.12 136 ALA d CA 1
ATOM 2494 C C . ALA B 1 136 ? 154.349 191.295 135.756 1.00 71.12 136 ALA d C 1
ATOM 2495 O O . ALA B 1 136 ? 153.409 191.733 136.425 1.00 71.12 136 ALA d O 1
ATOM 2497 N N . SER B 1 137 ? 154.239 191.057 134.451 1.00 77.55 137 SER d N 1
ATOM 2498 C CA . SER B 1 137 ? 153.028 191.384 133.705 1.00 77.55 137 SER d CA 1
ATOM 2499 C C . SER B 1 137 ? 152.707 190.291 132.697 1.00 77.55 137 SER d C 1
ATOM 2500 O O . SER B 1 137 ? 152.379 190.566 131.538 1.00 77.55 137 SER d O 1
ATOM 2503 N N . GLY B 1 138 ? 152.800 189.035 133.122 1.00 73.88 138 GLY d N 1
ATOM 2504 C CA . GLY B 1 138 ? 152.497 187.920 132.247 1.00 73.88 138 GLY d CA 1
ATOM 2505 C C . GLY B 1 138 ? 153.735 187.266 131.673 1.00 73.88 138 GLY d C 1
ATOM 2506 O O . GLY B 1 138 ? 153.809 186.037 131.577 1.00 73.88 138 GLY d O 1
ATOM 2507 N N . ARG B 1 139 ? 154.715 188.077 131.284 1.00 60.16 139 ARG d N 1
ATOM 2508 C CA . ARG B 1 139 ? 155.997 187.566 130.815 1.00 60.16 139 ARG d CA 1
ATOM 2509 C C . ARG B 1 139 ? 156.867 187.254 132.024 1.00 60.16 139 ARG d C 1
ATOM 2510 O O . ARG B 1 139 ? 157.342 188.165 132.708 1.00 60.16 139 ARG d O 1
ATOM 2518 N N . VAL B 1 140 ? 157.067 185.965 132.294 1.00 48.57 140 VAL d N 1
ATOM 2519 C CA . VAL B 1 140 ? 157.891 185.553 133.421 1.00 48.57 140 VAL d CA 1
ATOM 2520 C C . VAL B 1 140 ? 159.358 185.845 133.122 1.00 48.57 140 VAL d C 1
ATOM 2521 O O . VAL B 1 140 ? 159.771 186.000 131.970 1.00 48.57 140 VAL d O 1
ATOM 2525 N N . MET B 1 141 ? 160.155 185.924 134.180 1.00 46.37 141 MET d N 1
ATOM 2526 C CA . MET B 1 141 ? 161.558 186.279 134.055 1.00 46.37 141 MET d CA 1
ATOM 2527 C C . MET B 1 141 ? 162.419 185.023 133.994 1.00 46.37 141 MET d C 1
ATOM 2528 O O . MET B 1 141 ? 161.936 183.900 134.148 1.00 46.37 141 MET d O 1
ATOM 2533 N N . SER B 1 142 ? 163.711 185.230 133.760 1.00 45.08 142 SER d N 1
ATOM 2534 C CA . SER B 1 142 ? 164.684 184.147 133.723 1.00 45.08 142 SER d CA 1
ATOM 2535 C C . SER B 1 142 ? 165.626 184.293 134.910 1.00 45.08 142 SER d C 1
ATOM 2536 O O . SER B 1 142 ? 166.252 185.344 135.084 1.00 45.08 142 SER d O 1
ATOM 2539 N N . GLY B 1 143 ? 165.725 183.242 135.721 1.00 37.33 143 GLY d N 1
ATOM 2540 C CA . GLY B 1 143 ? 166.553 183.278 136.911 1.00 37.33 143 GLY d CA 1
ATOM 2541 C C . GLY B 1 143 ? 167.903 182.635 136.672 1.00 37.33 143 GLY d C 1
ATOM 2542 O O . GLY B 1 143 ? 167.987 181.508 136.176 1.00 37.33 143 GLY d O 1
ATOM 2543 N N . LEU B 1 144 ? 168.963 183.360 137.029 1.00 33.25 144 LEU d N 1
ATOM 2544 C CA . LEU B 1 144 ? 170.311 182.825 136.878 1.00 33.25 144 LEU d CA 1
ATOM 2545 C C . LEU B 1 144 ? 170.598 181.728 137.894 1.00 33.25 144 LEU d C 1
ATOM 2546 O O . LEU B 1 144 ? 171.428 180.850 137.637 1.00 33.25 144 LEU d O 1
ATOM 2551 N N . LEU B 1 145 ? 169.930 181.759 139.042 1.00 30.05 145 LEU d N 1
ATOM 2552 C CA . LEU B 1 145 ? 170.206 180.814 140.114 1.00 30.05 145 LEU d CA 1
ATOM 2553 C C . LEU B 1 145 ? 169.593 179.450 139.830 1.00 30.05 145 LEU d C 1
ATOM 2554 O O . LEU B 1 145 ? 168.422 179.351 139.452 1.00 30.05 145 LEU d O 1
ATOM 2559 N N . SER B 1 146 ? 170.387 178.397 140.020 1.00 27.53 146 SER d N 1
ATOM 2560 C CA . SER B 1 146 ? 169.887 177.028 140.030 1.00 27.53 146 SER d CA 1
ATOM 2561 C C . SER B 1 146 ? 170.408 176.351 141.286 1.00 27.53 146 SER d C 1
ATOM 2562 O O . SER B 1 146 ? 171.617 176.344 141.531 1.00 27.53 146 SER d O 1
ATOM 2565 N N . VAL B 1 147 ? 169.507 175.778 142.077 1.00 24.46 147 VAL d N 1
ATOM 2566 C CA . VAL B 1 147 ? 169.881 175.191 143.355 1.00 24.46 147 VAL d CA 1
ATOM 2567 C C . VAL B 1 147 ? 169.328 173.774 143.430 1.00 24.46 147 VAL d C 1
ATOM 2568 O O . VAL B 1 147 ? 168.251 173.476 142.904 1.00 24.46 147 VAL d O 1
ATOM 2572 N N . SER B 1 148 ? 170.098 172.885 144.050 1.00 25.01 148 SER d N 1
ATOM 2573 C CA . SER B 1 148 ? 169.779 171.468 144.111 1.00 25.01 148 SER d CA 1
ATOM 2574 C C . SER B 1 148 ? 169.122 171.110 145.438 1.00 25.01 148 SER d C 1
ATOM 2575 O O . SER B 1 148 ? 169.065 171.907 146.375 1.00 25.01 148 SER d O 1
ATOM 2578 N N . LYS B 1 149 ? 168.624 169.879 145.505 1.00 24.20 149 LYS d N 1
ATOM 2579 C CA . LYS B 1 149 ? 167.940 169.391 146.689 1.00 24.20 149 LYS d CA 1
ATOM 2580 C C . LYS B 1 149 ? 168.944 169.089 147.799 1.00 24.20 149 LYS d C 1
ATOM 2581 O O . LYS B 1 149 ? 170.161 169.106 147.600 1.00 24.20 149 LYS d O 1
ATOM 2587 N N . VAL B 1 150 ? 168.420 168.812 148.984 1.00 25.39 150 VAL d N 1
ATOM 2588 C CA . VAL B 1 150 ? 169.251 168.382 150.101 1.00 25.39 150 VAL d CA 1
ATOM 2589 C C . VAL B 1 150 ? 169.230 166.860 150.138 1.00 25.39 150 VAL d C 1
ATOM 2590 O O . VAL B 1 150 ? 168.256 166.222 149.723 1.00 25.39 150 VAL d O 1
ATOM 2594 N N . LEU B 1 151 ? 170.324 166.259 150.601 1.00 27.88 151 LEU d N 1
ATOM 2595 C CA . LEU B 1 151 ? 170.426 164.805 150.714 1.00 27.88 151 LEU d CA 1
ATOM 2596 C C . LEU B 1 151 ? 171.045 164.465 152.063 1.00 27.88 151 LEU d C 1
ATOM 2597 O O . LEU B 1 151 ? 172.279 164.412 152.190 1.00 27.88 151 LEU d O 1
ATOM 2602 N N . PRO B 1 152 ? 170.234 164.235 153.090 1.00 26.01 152 PRO d N 1
ATOM 2603 C CA . PRO B 1 152 ? 170.798 163.910 154.406 1.00 26.01 152 PRO d CA 1
ATOM 2604 C C . PRO B 1 152 ? 171.212 162.454 154.580 1.00 26.01 152 PRO d C 1
ATOM 2605 O O . PRO B 1 152 ? 172.225 162.167 155.224 1.00 26.01 152 PRO d O 1
ATOM 2609 N N . GLU B 1 153 ? 170.459 161.529 153.984 1.00 35.51 153 GLU d N 1
ATOM 2610 C CA . GLU B 1 153 ? 170.513 160.120 154.364 1.00 35.51 153 GLU d CA 1
ATOM 2611 C C . GLU B 1 153 ? 171.684 159.426 153.666 1.00 35.51 153 GLU d C 1
ATOM 2612 O O . GLU B 1 153 ? 172.550 160.097 153.098 1.00 35.51 153 GLU d O 1
ATOM 2618 N N . ILE B 1 154 ? 171.740 158.098 153.721 1.00 40.78 154 ILE d N 1
ATOM 2619 C CA . ILE B 1 154 ? 172.830 157.317 153.151 1.00 40.78 154 ILE d CA 1
ATOM 2620 C C . ILE B 1 154 ? 172.418 156.878 151.752 1.00 40.78 154 ILE d C 1
ATOM 2621 O O . ILE B 1 154 ? 171.512 156.054 151.583 1.00 40.78 154 ILE d O 1
ATOM 2626 N N . ALA B 1 155 ? 173.090 157.436 150.752 1.00 30.70 155 ALA d N 1
ATOM 2627 C CA . ALA B 1 155 ? 172.824 157.155 149.350 1.00 30.70 155 ALA d CA 1
ATOM 2628 C C . ALA B 1 155 ? 174.139 157.309 148.591 1.00 30.70 155 ALA d C 1
ATOM 2629 O O . ALA B 1 155 ? 175.220 157.288 149.189 1.00 30.70 155 ALA d O 1
ATOM 2631 N N . GLU B 1 156 ? 174.051 157.459 147.269 1.00 28.28 156 GLU d N 1
ATOM 2632 C CA . GLU B 1 156 ? 175.225 157.623 146.420 1.00 28.28 156 GLU d CA 1
ATOM 2633 C C . GLU B 1 156 ? 175.135 158.871 145.545 1.00 28.28 156 GLU d C 1
ATOM 2634 O O . GLU B 1 156 ? 175.893 159.003 144.579 1.00 28.28 156 GLU d O 1
ATOM 2640 N N . LEU B 1 157 ? 174.254 159.809 145.884 1.00 25.63 157 LEU d N 1
ATOM 2641 C CA . LEU B 1 157 ? 173.910 160.891 144.970 1.00 25.63 157 LEU d CA 1
ATOM 2642 C C . LEU B 1 157 ? 174.568 162.222 145.308 1.00 25.63 157 LEU d C 1
ATOM 2643 O O . LEU B 1 157 ? 174.760 163.043 144.407 1.00 25.63 157 LEU d O 1
ATOM 2648 N N . ALA B 1 158 ? 174.923 162.463 146.566 1.00 29.73 158 ALA d N 1
ATOM 2649 C CA . ALA B 1 158 ? 175.531 163.730 146.946 1.00 29.73 158 ALA d CA 1
ATOM 2650 C C . ALA B 1 158 ? 177.025 163.720 146.625 1.00 29.73 158 ALA d C 1
ATOM 2651 O O . ALA B 1 158 ? 177.539 162.823 145.953 1.00 29.73 158 ALA d O 1
ATOM 2653 N N . HIS B 1 159 ? 177.740 164.734 147.111 1.00 33.02 159 HIS d N 1
ATOM 2654 C CA . HIS B 1 159 ? 179.193 164.743 146.999 1.00 33.02 159 HIS d CA 1
ATOM 2655 C C . HIS B 1 159 ? 179.785 164.012 148.207 1.00 33.02 159 HIS d C 1
ATOM 2656 O O . HIS B 1 159 ? 179.082 163.287 148.916 1.00 33.02 159 HIS d O 1
ATOM 2663 N N . LEU B 1 160 ? 181.091 164.180 148.434 1.00 38.46 160 LEU d N 1
ATOM 2664 C CA . LEU B 1 160 ? 181.861 163.268 149.281 1.00 38.46 160 LEU d CA 1
ATOM 2665 C C . LEU B 1 160 ? 181.383 163.271 150.731 1.00 38.46 160 LEU d C 1
ATOM 2666 O O . LEU B 1 160 ? 181.126 164.327 151.315 1.00 38.46 160 LEU d O 1
ATOM 2671 N N . LEU B 1 161 ? 181.267 162.065 151.310 1.00 43.92 161 LEU d N 1
ATOM 2672 C CA . LEU B 1 161 ? 180.694 161.832 152.627 1.00 43.92 161 LEU d CA 1
ATOM 2673 C C . LEU B 1 161 ? 181.706 162.122 153.734 1.00 43.92 161 LEU d C 1
ATOM 2674 O O . LEU B 1 161 ? 182.911 161.928 153.551 1.00 43.92 161 LEU d O 1
ATOM 2679 N N . PRO B 1 162 ? 181.238 162.591 154.899 1.00 47.70 162 PRO d N 1
ATOM 2680 C CA . PRO B 1 162 ? 182.165 162.871 156.006 1.00 47.70 162 PRO d CA 1
ATOM 2681 C C . PRO B 1 162 ? 182.324 161.724 156.995 1.00 47.70 162 PRO d C 1
ATOM 2682 O O . PRO B 1 162 ? 183.180 161.797 157.882 1.00 47.70 162 PRO d O 1
ATOM 2686 N N . ARG B 1 163 ? 181.516 160.665 156.874 1.00 47.40 163 ARG d N 1
ATOM 2687 C CA . ARG B 1 163 ? 181.483 159.660 157.932 1.00 47.40 163 ARG d CA 1
ATOM 2688 C C . ARG B 1 163 ? 181.113 158.301 157.361 1.00 47.40 163 ARG d C 1
ATOM 2689 O O . ARG B 1 163 ? 180.449 158.251 156.316 1.00 47.40 163 ARG d O 1
ATOM 2697 N N . PRO B 1 164 ? 181.538 157.194 157.983 1.00 43.15 164 PRO d N 1
ATOM 2698 C CA . PRO B 1 164 ? 180.978 155.892 157.618 1.00 43.15 164 PRO d CA 1
ATOM 2699 C C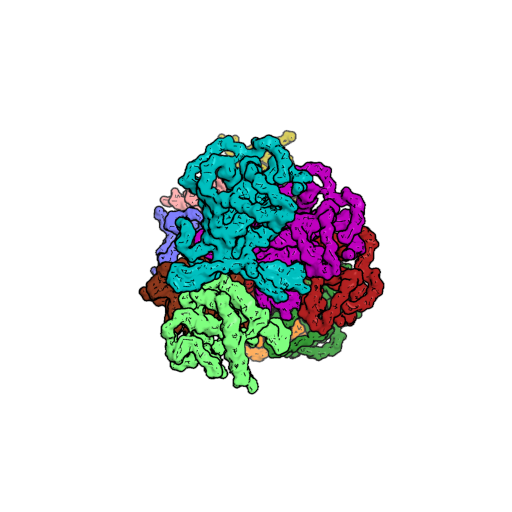 . PRO B 1 164 ? 179.486 155.845 157.893 1.00 43.15 164 PRO d C 1
ATOM 2700 O O . PRO B 1 164 ? 178.996 156.471 158.849 1.00 43.15 164 PRO d O 1
ATOM 2704 N N . PRO B 1 165 ? 178.724 155.115 157.087 1.00 42.48 165 PRO d N 1
ATOM 2705 C CA . PRO B 1 165 ? 177.270 155.297 157.040 1.00 42.48 165 PRO d CA 1
ATOM 2706 C C . PRO B 1 165 ? 176.556 154.625 158.208 1.00 42.48 165 PRO d C 1
ATOM 2707 O O . PRO B 1 165 ? 177.155 153.948 159.041 1.00 42.48 165 PRO d O 1
ATOM 2711 N N . HIS B 1 166 ? 175.241 154.834 158.245 1.00 41.17 166 HIS d N 1
ATOM 2712 C CA . HIS B 1 166 ? 174.336 154.154 159.158 1.00 41.17 166 HIS d CA 1
ATOM 2713 C C . HIS B 1 166 ? 173.079 153.757 158.394 1.00 41.17 166 HIS d C 1
ATOM 2714 O O . HIS B 1 166 ? 172.994 153.914 157.173 1.00 41.17 166 HIS d O 1
ATOM 2721 N N . SER B 1 167 ? 172.097 153.233 159.121 1.00 40.36 167 SER d N 1
ATOM 2722 C CA . SER B 1 167 ? 170.914 152.673 158.482 1.00 40.36 167 SER d CA 1
ATOM 2723 C C . SER B 1 167 ? 170.012 153.769 157.926 1.00 40.36 167 SER d C 1
ATOM 2724 O O . SER B 1 167 ? 170.064 154.925 158.349 1.00 40.36 167 SER d O 1
ATOM 2727 N N . THR B 1 168 ? 169.184 153.391 156.953 1.00 37.93 168 THR d N 1
ATOM 2728 C CA . THR B 1 168 ? 168.271 154.310 156.278 1.00 37.93 168 THR d CA 1
ATOM 2729 C C . THR B 1 168 ? 166.969 154.683 157.004 1.00 37.93 168 THR d C 1
ATOM 2730 O O . THR B 1 168 ? 166.597 155.862 156.952 1.00 37.93 168 THR d O 1
ATOM 2734 N N . PRO B 1 169 ? 166.218 153.762 157.693 1.00 33.28 169 PRO d N 1
ATOM 2735 C CA . PRO B 1 169 ? 164.837 154.121 158.033 1.00 33.28 169 PRO d CA 1
ATOM 2736 C C . PRO B 1 169 ? 164.726 154.939 159.309 1.00 33.28 169 PRO d C 1
ATOM 2737 O O . PRO B 1 169 ? 163.633 155.071 159.867 1.00 33.28 169 PRO d O 1
ATOM 2741 N N . LEU B 1 170 ? 165.840 155.488 159.783 1.00 32.41 170 LEU d N 1
ATOM 2742 C CA . LEU B 1 170 ? 165.891 156.144 161.086 1.00 32.41 170 LEU d CA 1
ATOM 2743 C C . LEU B 1 170 ? 165.589 157.629 160.910 1.00 32.41 170 LEU d C 1
ATOM 2744 O O . LEU B 1 170 ? 166.483 158.454 160.720 1.00 32.41 170 LEU d O 1
ATOM 2749 N N . LEU B 1 171 ? 164.301 157.958 160.971 1.00 32.71 171 LEU d N 1
ATOM 2750 C CA . LEU B 1 171 ? 163.829 159.331 161.171 1.00 32.71 171 LEU d CA 1
ATOM 2751 C C . LEU B 1 171 ? 162.797 159.388 162.307 1.00 32.71 171 LEU d C 1
ATOM 2752 O O . LEU B 1 171 ? 161.628 159.728 162.102 1.00 32.71 171 LEU d O 1
ATOM 2757 N N . PRO B 1 172 ? 163.210 159.086 163.542 1.00 33.84 172 PRO d N 1
ATOM 2758 C CA . PRO B 1 172 ? 162.235 158.970 164.632 1.00 33.84 172 PRO d CA 1
ATOM 2759 C C . PRO B 1 172 ? 161.603 160.302 165.003 1.00 33.84 172 PRO d C 1
ATOM 2760 O O . PRO B 1 172 ? 162.162 161.380 164.795 1.00 33.84 172 PRO d O 1
ATOM 2764 N N . ALA B 1 173 ? 160.405 160.198 165.566 1.00 39.34 173 ALA d N 1
ATOM 2765 C CA . ALA B 1 173 ? 159.454 161.295 165.624 1.00 39.34 173 ALA d CA 1
ATOM 2766 C C . ALA B 1 173 ? 159.228 161.740 167.060 1.00 39.34 173 ALA d C 1
ATOM 2767 O O . ALA B 1 173 ? 159.026 160.907 167.949 1.00 39.34 173 ALA d O 1
ATOM 2769 N N . VAL B 1 174 ? 159.257 163.053 167.275 1.00 43.59 174 VAL d N 1
ATOM 2770 C CA . VAL B 1 174 ? 158.842 163.633 168.545 1.00 43.59 174 VAL d CA 1
ATOM 2771 C C . VAL B 1 174 ? 157.323 163.610 168.605 1.00 43.59 174 VAL d C 1
ATOM 2772 O O . VAL B 1 174 ? 156.651 163.393 167.593 1.00 43.59 174 VAL d O 1
ATOM 2776 N N . LEU B 1 175 ? 156.770 163.831 169.790 1.00 46.56 175 LEU d N 1
ATOM 2777 C CA . LEU B 1 175 ? 155.327 163.890 169.955 1.00 46.56 175 LEU d CA 1
ATOM 2778 C C . LEU B 1 175 ? 154.940 165.287 170.417 1.00 46.56 175 LEU d C 1
ATOM 2779 O O . LEU B 1 175 ? 155.609 165.880 171.269 1.00 46.56 175 LEU d O 1
ATOM 2784 N N . SER B 1 176 ? 153.853 165.802 169.853 1.00 47.43 176 SER d N 1
ATOM 2785 C CA . SER B 1 176 ? 153.533 167.219 169.938 1.00 47.43 176 SER d CA 1
ATOM 2786 C C . SER B 1 176 ? 152.770 167.539 171.215 1.00 47.43 176 SER d C 1
ATOM 2787 O O . SER B 1 176 ? 152.762 166.767 172.179 1.00 47.43 176 SER d O 1
ATOM 2790 N N . VAL B 1 177 ? 152.125 168.702 171.210 1.00 50.37 177 VAL d N 1
ATOM 2791 C CA . VAL B 1 177 ? 152.026 169.541 172.394 1.00 50.37 177 VAL d CA 1
ATOM 2792 C C . VAL B 1 177 ? 150.689 169.396 173.130 1.00 50.37 177 VAL d C 1
ATOM 2793 O O . VAL B 1 177 ? 150.609 169.747 174.319 1.00 50.37 177 VAL d O 1
ATOM 2797 N N . ALA B 1 178 ? 149.659 168.829 172.484 1.00 52.74 178 ALA d N 1
ATOM 2798 C CA . ALA B 1 178 ? 148.398 168.482 173.146 1.00 52.74 178 ALA d CA 1
ATOM 2799 C C . ALA B 1 178 ? 147.693 169.693 173.756 1.00 52.74 178 ALA d C 1
ATOM 2800 O O . ALA B 1 178 ? 147.755 169.888 174.974 1.00 52.74 178 ALA d O 1
ATOM 2802 N N . ASP B 1 179 ? 147.037 170.488 172.896 1.00 50.62 179 ASP d N 1
ATOM 2803 C CA . ASP B 1 179 ? 146.570 171.866 173.099 1.00 50.62 179 ASP d CA 1
ATOM 2804 C C . ASP B 1 179 ? 146.137 172.230 174.520 1.00 50.62 179 ASP d C 1
ATOM 2805 O O . ASP B 1 179 ? 146.536 173.287 175.021 1.00 50.62 179 ASP d O 1
ATOM 2810 N N . GLU B 1 180 ? 145.314 171.388 175.157 1.00 51.76 180 GLU d N 1
ATOM 2811 C CA . GLU B 1 180 ? 144.880 171.496 176.562 1.00 51.76 180 GLU d CA 1
ATOM 2812 C C . GLU B 1 180 ? 144.316 172.883 176.909 1.00 51.76 180 GLU d C 1
ATOM 2813 O O . GLU B 1 180 ? 144.898 173.665 177.660 1.00 51.76 180 GLU d O 1
ATOM 2819 N N . SER B 1 181 ? 143.163 173.188 176.319 1.00 55.81 181 SER d N 1
ATOM 2820 C CA . SER B 1 181 ? 142.455 174.443 176.587 1.00 55.81 181 SER d CA 1
ATOM 2821 C C . SER B 1 181 ? 142.096 174.616 178.063 1.00 55.81 181 SER d C 1
ATOM 2822 O O . SER B 1 181 ? 141.879 173.641 178.781 0.00 55.81 181 SER d O 1
ATOM 2825 N N . PRO B 1 205 ? 139.300 168.923 176.468 1.00 59.35 205 PRO d N 1
ATOM 2826 C CA . PRO B 1 205 ? 139.945 167.795 175.788 1.00 59.35 205 PRO d CA 1
ATOM 2827 C C . PRO B 1 205 ? 141.306 168.160 175.201 1.00 59.35 205 PRO d C 1
ATOM 2828 O O . PRO B 1 205 ? 141.380 168.925 174.240 1.00 59.35 205 PRO d O 1
ATOM 2832 N N . LEU B 1 206 ? 142.371 167.610 175.782 1.00 61.64 206 LEU d N 1
ATOM 2833 C CA . LEU B 1 206 ? 143.732 167.842 175.301 1.00 61.64 206 LEU d CA 1
ATOM 2834 C C . LEU B 1 206 ? 143.994 166.885 174.145 1.00 61.64 206 LEU d C 1
ATOM 2835 O O . LEU B 1 206 ? 144.309 165.711 174.336 1.00 61.64 206 LEU d O 1
ATOM 2837 N N . GLY B 1 207 ? 143.848 167.395 172.925 1.00 60.01 207 GLY d N 1
ATOM 2838 C CA . GLY B 1 207 ? 144.055 166.580 171.743 1.00 60.01 207 GLY d CA 1
ATOM 2839 C C . GLY B 1 207 ? 145.521 166.344 171.443 1.00 60.01 207 GLY d C 1
ATOM 2840 O O . GLY B 1 207 ? 146.230 167.271 171.032 1.00 60.01 207 GLY d O 1
ATOM 2841 N N . ARG B 1 208 ? 145.982 165.107 171.619 1.00 57.14 208 ARG d N 1
ATOM 2842 C CA . ARG B 1 208 ? 147.397 164.787 171.463 1.00 57.14 208 ARG d CA 1
ATOM 2843 C C . ARG B 1 208 ? 147.779 164.819 169.988 1.00 57.14 208 ARG d C 1
ATOM 2844 O O . ARG B 1 208 ? 147.228 164.064 169.182 1.00 57.14 208 ARG d O 1
ATOM 2852 N N . PHE B 1 209 ? 148.726 165.678 169.631 1.00 50.39 209 PHE d N 1
ATOM 2853 C CA . PHE B 1 209 ? 149.246 165.714 168.274 1.00 50.39 209 PHE d CA 1
ATOM 2854 C C . PHE B 1 209 ? 150.612 165.038 168.225 1.00 50.39 209 PHE d C 1
ATOM 2855 O O . PHE B 1 209 ? 151.238 164.770 169.253 1.00 50.39 209 PHE d O 1
ATOM 2863 N N . ALA B 1 210 ? 151.078 164.772 167.007 1.00 46.25 210 ALA d N 1
ATOM 2864 C CA . ALA B 1 210 ? 152.386 164.163 166.811 1.00 46.25 210 ALA d CA 1
ATOM 2865 C C . ALA B 1 210 ? 152.878 164.481 165.407 1.00 46.25 210 ALA d C 1
ATOM 2866 O O . ALA B 1 210 ? 152.129 164.344 164.438 1.00 46.25 210 ALA d O 1
ATOM 2868 N N . ILE B 1 211 ? 154.140 164.892 165.308 1.00 42.52 211 ILE d N 1
ATOM 2869 C CA . ILE B 1 211 ? 154.772 165.206 164.036 1.00 42.52 211 ILE d CA 1
ATOM 2870 C C . ILE B 1 211 ? 155.960 164.271 163.848 1.00 42.52 211 ILE d C 1
ATOM 2871 O O . ILE B 1 211 ? 156.398 163.598 164.777 1.00 42.52 211 ILE d O 1
ATOM 2876 N N . GLU B 1 212 ? 156.484 164.243 162.625 1.00 37.45 212 GLU d N 1
ATOM 2877 C CA . GLU B 1 212 ? 157.612 163.388 162.276 1.00 37.45 212 GLU d CA 1
ATOM 2878 C C . GLU B 1 212 ? 158.751 164.262 161.778 1.00 37.45 212 GLU d C 1
ATOM 2879 O O . GLU B 1 212 ? 158.528 165.175 160.978 1.00 37.45 212 GLU d O 1
ATOM 2885 N N . THR B 1 213 ? 159.967 163.985 162.244 1.00 30.68 213 THR d N 1
ATOM 2886 C CA . THR B 1 213 ? 161.073 164.899 162.009 1.00 30.68 213 THR d CA 1
ATOM 2887 C C . THR B 1 213 ? 162.393 164.147 161.925 1.00 30.68 213 THR d C 1
ATOM 2888 O O . THR B 1 213 ? 162.518 163.009 162.382 1.00 30.68 213 THR d O 1
ATOM 2892 N N . LEU B 1 214 ? 163.375 164.805 161.311 1.00 26.52 214 LEU d N 1
ATOM 2893 C CA . LEU B 1 214 ? 164.742 164.319 161.339 1.00 26.52 214 LEU d CA 1
ATOM 2894 C C . LEU B 1 214 ? 165.355 164.579 162.714 1.00 26.52 214 LEU d C 1
ATOM 2895 O O . LEU B 1 214 ? 164.998 165.549 163.386 1.00 26.52 214 LEU d O 1
ATOM 2900 N N . PRO B 1 215 ? 166.273 163.726 163.159 1.00 23.82 215 PRO d N 1
ATOM 2901 C CA . PRO B 1 215 ? 166.973 163.990 164.420 1.00 23.82 215 PRO d CA 1
ATOM 2902 C C . PRO B 1 215 ? 167.944 165.153 164.284 1.00 23.82 215 PRO d C 1
ATOM 2903 O O . PRO B 1 215 ? 168.265 165.622 163.191 1.00 23.82 215 PRO d O 1
ATOM 2907 N N . ALA B 1 216 ? 168.424 165.613 165.440 1.00 24.60 216 ALA d N 1
ATOM 2908 C CA . ALA B 1 216 ? 169.164 166.865 165.521 1.00 24.60 216 ALA d CA 1
ATOM 2909 C C . ALA B 1 216 ? 170.589 166.773 164.990 1.00 24.60 216 ALA d C 1
ATOM 2910 O O . ALA B 1 216 ? 171.220 167.814 164.787 1.00 24.60 216 ALA d O 1
ATOM 2912 N N . GLY B 1 217 ? 171.114 165.574 164.769 1.00 19.75 217 GLY d N 1
ATOM 2913 C CA . GLY B 1 217 ? 172.501 165.408 164.391 1.00 19.75 217 GLY d CA 1
ATOM 2914 C C . GLY B 1 217 ? 172.780 165.106 162.934 1.00 19.75 217 GLY d C 1
ATOM 2915 O O . GLY B 1 217 ? 173.941 164.856 162.588 1.00 19.75 217 GLY d O 1
ATOM 2916 N N . THR B 1 218 ? 171.771 165.122 162.067 1.00 22.27 218 THR d N 1
ATOM 2917 C CA . THR B 1 218 ? 171.963 164.726 160.678 1.00 22.27 218 THR d CA 1
ATOM 2918 C C . THR B 1 218 ? 172.685 165.810 159.892 1.00 22.27 218 THR d C 1
ATOM 2919 O O . THR B 1 218 ? 172.341 166.992 159.984 1.00 22.27 218 THR d O 1
ATOM 2923 N N . ARG B 1 219 ? 173.685 165.403 159.119 1.00 24.97 219 ARG d N 1
ATOM 2924 C CA . ARG B 1 219 ? 174.352 166.298 158.190 1.00 24.97 219 ARG d CA 1
ATOM 2925 C C . ARG B 1 219 ? 173.601 166.338 156.863 1.00 24.97 219 ARG d C 1
ATOM 2926 O O . ARG B 1 219 ? 172.908 165.393 156.481 1.00 24.97 219 ARG d O 1
ATOM 2934 N N . LEU B 1 220 ? 173.744 167.458 156.157 1.00 24.12 220 LEU d N 1
ATOM 2935 C CA . LEU B 1 220 ? 173.086 167.679 154.880 1.00 24.12 220 LEU d CA 1
ATOM 2936 C C . LEU B 1 220 ? 174.087 168.312 153.925 1.00 24.12 220 LEU d C 1
ATOM 2937 O O . LEU B 1 220 ? 174.946 169.094 154.338 1.00 24.12 220 LEU d O 1
ATOM 2942 N N . GLN B 1 221 ? 173.969 167.974 152.645 1.00 25.66 221 GLN d N 1
ATOM 2943 C CA . GLN B 1 221 ? 174.902 168.444 151.629 1.00 25.66 221 GLN d CA 1
ATOM 2944 C C . GLN B 1 221 ? 174.121 169.038 150.468 1.00 25.66 221 GLN d C 1
ATOM 2945 O O . GLN B 1 221 ? 173.182 168.411 149.970 1.00 25.66 221 GLN d O 1
ATOM 2951 N N . THR B 1 222 ? 174.502 170.242 150.038 1.00 26.70 222 THR d N 1
ATOM 2952 C CA . THR B 1 222 ? 173.725 170.958 149.035 1.00 26.70 222 THR d CA 1
ATOM 2953 C C . THR B 1 222 ? 174.689 171.797 148.204 1.00 26.70 222 THR d C 1
ATOM 2954 O O . THR B 1 222 ? 175.769 172.157 148.674 1.00 26.70 222 THR d O 1
ATOM 2958 N N . TRP B 1 223 ? 174.327 172.064 146.950 1.00 25.65 223 TRP d N 1
ATOM 2959 C CA . TRP B 1 223 ? 175.089 172.998 146.137 1.00 25.65 223 TRP d CA 1
ATOM 2960 C C . TRP B 1 223 ? 174.141 173.926 145.393 1.00 25.65 223 TRP d C 1
ATOM 2961 O O . TRP B 1 223 ? 173.084 173.502 144.920 1.00 25.65 223 TRP d O 1
ATOM 2972 N N . ALA B 1 224 ? 174.528 175.194 145.302 1.00 27.98 224 ALA d N 1
ATOM 2973 C CA . ALA B 1 224 ? 173.819 176.195 144.518 1.00 27.98 224 ALA d CA 1
ATOM 2974 C C . ALA B 1 224 ? 174.742 176.688 143.413 1.00 27.98 224 ALA d C 1
ATOM 2975 O O . ALA B 1 224 ? 175.954 176.487 143.465 1.00 27.98 224 ALA d O 1
ATOM 2977 N N . ARG B 1 225 ? 174.175 177.343 142.401 1.00 29.56 225 ARG d N 1
ATOM 2978 C CA . ARG B 1 225 ? 174.985 177.677 141.238 1.00 29.56 225 ARG d CA 1
ATOM 2979 C C . ARG B 1 225 ? 174.454 178.919 140.540 1.00 29.56 225 ARG d C 1
ATOM 2980 O O . ARG B 1 225 ? 173.256 179.013 140.250 1.00 29.56 225 ARG d O 1
ATOM 2988 N N . LEU B 1 226 ? 175.354 179.864 140.282 1.00 35.47 226 LEU d N 1
ATOM 2989 C CA . LEU B 1 226 ? 175.152 180.931 139.311 1.00 35.47 226 LEU d CA 1
ATOM 2990 C C . LEU B 1 226 ? 176.102 180.687 138.149 1.00 35.47 226 LEU d C 1
ATOM 2991 O O . LEU B 1 226 ? 177.318 180.594 138.347 1.00 35.47 226 LEU d O 1
ATOM 2996 N N . ASP B 1 227 ? 175.552 180.590 136.941 1.00 45.08 227 ASP d N 1
ATOM 2997 C CA . ASP B 1 227 ? 176.369 180.237 135.786 1.00 45.08 227 ASP d CA 1
ATOM 2998 C C . ASP B 1 227 ? 177.146 181.438 135.251 1.00 45.08 227 ASP d C 1
ATOM 2999 O O . ASP B 1 227 ? 178.355 181.352 135.010 1.00 45.08 227 ASP d O 1
ATOM 3004 N N . ASN B 1 228 ? 176.470 182.569 135.074 1.00 48.77 228 ASN d N 1
ATOM 3005 C CA . ASN B 1 228 ? 177.046 183.720 134.383 1.00 48.77 228 ASN d CA 1
ATOM 3006 C C . ASN B 1 228 ? 177.893 184.532 135.355 1.00 48.77 228 ASN d C 1
ATOM 3007 O O . ASN B 1 228 ? 177.378 185.368 136.102 1.00 48.77 228 ASN d O 1
ATOM 3012 N N . ALA B 1 229 ? 179.206 184.292 135.339 1.00 55.66 229 ALA d N 1
ATOM 3013 C CA . ALA B 1 229 ? 180.154 185.050 136.157 1.00 55.66 229 ALA d CA 1
ATOM 3014 C C . ALA B 1 229 ? 180.366 186.410 135.497 1.00 55.66 229 ALA d C 1
ATOM 3015 O O . ALA B 1 229 ? 181.299 186.629 134.719 1.00 55.66 229 ALA d O 1
ATOM 3017 N N . THR B 1 230 ? 179.464 187.342 135.811 1.00 61.84 230 THR d N 1
ATOM 3018 C CA . THR B 1 230 ? 179.413 188.629 135.125 1.00 61.84 230 THR d CA 1
ATOM 3019 C C . THR B 1 230 ? 179.707 189.821 136.032 1.00 61.84 230 THR d C 1
ATOM 3020 O O . THR B 1 230 ? 180.621 190.603 135.752 1.00 61.84 230 THR d O 1
ATOM 3024 N N . GLU B 1 231 ? 178.953 189.978 137.113 1.00 56.54 231 GLU d N 1
ATOM 3025 C CA . GLU B 1 231 ? 178.855 191.285 137.759 1.00 56.54 231 GLU d CA 1
ATOM 3026 C C . GLU B 1 231 ? 178.630 191.096 139.257 1.00 56.54 231 GLU d C 1
ATOM 3027 O O . GLU B 1 231 ? 178.953 190.047 139.823 1.00 56.54 231 GLU d O 1
ATOM 3033 N N . HIS B 1 232 ? 178.086 192.139 139.896 1.00 49.46 232 HIS d N 1
ATOM 3034 C CA . HIS B 1 232 ? 177.976 192.222 141.351 1.00 49.46 232 HIS d CA 1
ATOM 3035 C C . HIS B 1 232 ? 177.046 191.168 141.944 1.00 49.46 232 HIS d C 1
ATOM 3036 O O . HIS B 1 232 ? 177.018 190.989 143.170 1.00 49.46 232 HIS d O 1
ATOM 3043 N N . GLN B 1 233 ? 176.255 190.492 141.101 1.00 42.75 233 GLN d N 1
ATOM 3044 C CA . GLN B 1 233 ? 175.256 189.541 141.586 1.00 42.75 233 GLN d CA 1
ATOM 3045 C C . GLN B 1 233 ? 175.899 188.389 142.348 1.00 42.75 233 GLN d C 1
ATOM 3046 O O . GLN B 1 233 ? 175.295 187.837 143.275 1.00 42.75 233 GLN d O 1
ATOM 3052 N N . ALA B 1 234 ? 177.127 188.019 141.976 1.00 38.61 234 ALA d N 1
ATOM 3053 C CA . ALA B 1 234 ? 177.852 186.998 142.724 1.00 38.61 234 ALA d CA 1
ATOM 3054 C C . ALA B 1 234 ? 178.144 187.459 144.146 1.00 38.61 234 ALA d C 1
ATOM 3055 O O . ALA B 1 234 ? 177.994 186.687 145.099 1.00 38.61 234 ALA d O 1
ATOM 3057 N N . ALA B 1 235 ? 178.543 188.722 144.310 1.00 36.28 235 ALA d N 1
ATOM 3058 C CA . ALA B 1 235 ? 178.780 189.252 145.649 1.00 36.28 235 ALA d CA 1
ATOM 3059 C C . ALA B 1 235 ? 177.484 189.367 146.438 1.00 36.28 235 ALA d C 1
ATOM 3060 O O . ALA B 1 235 ? 177.465 189.140 147.654 1.00 36.28 235 ALA d O 1
ATOM 3062 N N . PHE B 1 236 ? 176.392 189.728 145.760 1.00 32.93 236 PHE d N 1
ATOM 3063 C CA . PHE B 1 236 ? 175.089 189.796 146.419 1.00 32.93 236 PHE d CA 1
ATOM 3064 C C . PHE B 1 236 ? 174.664 188.426 146.938 1.00 32.93 236 PHE d C 1
ATOM 3065 O O . PHE B 1 236 ? 174.211 188.288 148.083 1.00 32.93 236 PHE d O 1
ATOM 3073 N N . PHE B 1 237 ? 174.837 187.392 146.115 1.00 29.74 237 PHE d N 1
ATOM 3074 C CA . PHE B 1 237 ? 174.490 186.044 146.546 1.00 29.74 237 PHE d CA 1
ATOM 3075 C C . PHE B 1 237 ? 175.447 185.535 147.617 1.00 29.74 237 PHE d C 1
ATOM 3076 O O . PHE B 1 237 ? 175.044 184.752 148.485 1.00 29.74 237 PHE d O 1
ATOM 3084 N N . ASP B 1 238 ? 176.708 185.977 147.580 1.00 31.22 238 ASP d N 1
ATOM 3085 C CA . ASP B 1 238 ? 177.650 185.643 148.643 1.00 31.22 238 ASP d CA 1
ATOM 3086 C C . ASP B 1 238 ? 177.194 186.251 149.964 1.00 31.22 238 ASP d C 1
ATOM 3087 O O . ASP B 1 238 ? 177.283 185.608 151.015 1.00 31.22 238 ASP d O 1
ATOM 3092 N N . ASN B 1 239 ? 176.688 187.486 149.924 1.00 31.64 239 ASN d N 1
ATOM 3093 C CA . ASN B 1 239 ? 176.142 188.112 151.127 1.00 31.64 239 ASN d CA 1
ATOM 3094 C C . ASN B 1 239 ? 174.912 187.365 151.634 1.00 31.64 239 ASN d C 1
ATOM 3095 O O . ASN B 1 239 ? 174.729 187.204 152.850 1.00 31.64 239 ASN d O 1
ATOM 3100 N N . VAL B 1 240 ? 174.059 186.904 150.715 1.00 31.64 240 VAL d N 1
ATOM 3101 C CA . VAL B 1 240 ? 172.872 186.139 151.104 1.00 31.64 240 VAL d CA 1
ATOM 3102 C C . VAL B 1 240 ? 173.271 184.835 151.792 1.00 31.64 240 VAL d C 1
ATOM 3103 O O . VAL B 1 240 ? 172.720 184.468 152.839 1.00 31.64 240 VAL d O 1
ATOM 3107 N N . LEU B 1 241 ? 174.250 184.126 151.225 1.00 28.89 241 LEU d N 1
ATOM 3108 C CA . LEU B 1 241 ? 174.718 182.892 151.853 1.00 28.89 241 LEU d CA 1
ATOM 3109 C C . LEU B 1 241 ? 175.463 183.158 153.152 1.00 28.89 241 LEU d C 1
ATOM 3110 O O . LEU B 1 241 ? 175.452 182.309 154.047 1.00 28.89 241 LEU d O 1
ATOM 3115 N N . SER B 1 242 ? 176.108 184.318 153.281 1.00 30.38 242 SER d N 1
ATOM 3116 C CA . SER B 1 242 ? 176.709 184.685 154.559 1.00 30.38 242 SER d CA 1
ATOM 3117 C C . SER B 1 242 ? 175.644 184.863 155.631 1.00 30.38 242 SER d C 1
ATOM 3118 O O . SER B 1 242 ? 175.809 184.398 156.765 1.00 30.38 242 SER d O 1
ATOM 3121 N N . THR B 1 243 ? 174.536 185.525 155.282 1.00 30.64 243 THR d N 1
ATOM 3122 C CA . THR B 1 243 ? 173.425 185.674 156.221 1.00 30.64 243 THR d CA 1
ATOM 3123 C C . THR B 1 243 ? 172.832 184.319 156.597 1.00 30.64 243 THR d C 1
ATOM 3124 O O . THR B 1 243 ? 172.581 184.044 157.781 1.00 30.64 243 THR d O 1
ATOM 3128 N N . PHE B 1 244 ? 172.628 183.451 155.603 1.00 28.32 244 PHE d N 1
ATOM 3129 C CA . PHE B 1 244 ? 172.076 182.127 155.865 1.00 28.32 244 PHE d CA 1
ATOM 3130 C C . PHE B 1 244 ? 173.024 181.246 156.669 1.00 28.32 244 PHE d C 1
ATOM 3131 O O . PHE B 1 244 ? 172.560 180.405 157.444 1.00 28.32 244 PHE d O 1
ATOM 3139 N N . ALA B 1 245 ? 174.335 181.401 156.494 1.00 30.03 245 ALA d N 1
ATOM 3140 C CA . ALA B 1 245 ? 175.276 180.673 157.334 1.00 30.03 245 ALA d CA 1
ATOM 3141 C C . ALA B 1 245 ? 175.311 181.243 158.742 1.00 30.03 245 ALA d C 1
ATOM 3142 O O . ALA B 1 245 ? 175.555 180.504 159.703 1.00 30.03 245 ALA d O 1
ATOM 3144 N N . ALA B 1 246 ? 175.076 182.548 158.882 1.00 34.08 246 ALA d N 1
ATOM 3145 C CA . ALA B 1 246 ? 175.085 183.175 160.198 1.00 34.08 246 ALA d CA 1
ATOM 3146 C C . ALA B 1 246 ? 173.895 182.729 161.039 1.00 34.08 246 ALA d C 1
ATOM 3147 O O . ALA B 1 246 ? 174.068 182.130 162.106 1.00 34.08 246 ALA d O 1
ATOM 3149 N N . HIS B 1 247 ? 172.676 183.006 160.577 1.00 36.62 247 HIS d N 1
ATOM 3150 C CA . HIS B 1 247 ? 171.502 182.715 161.398 1.00 36.62 247 HIS d CA 1
ATOM 3151 C C . HIS B 1 247 ? 170.369 182.131 160.562 1.00 36.62 247 HIS d C 1
ATOM 3152 O O . HIS B 1 247 ? 169.201 182.500 160.717 1.00 36.62 247 HIS d O 1
ATOM 3159 N N . GLY B 1 248 ? 170.692 181.184 159.689 1.00 35.55 248 GLY d N 1
ATOM 3160 C CA . GLY B 1 248 ? 169.678 180.604 158.836 1.00 35.55 248 GLY d CA 1
ATOM 3161 C C . GLY B 1 248 ? 168.821 179.577 159.549 1.00 35.55 248 GLY d C 1
ATOM 3162 O O . GLY B 1 248 ? 169.101 179.145 160.667 1.00 35.55 248 GLY d O 1
ATOM 3163 N N . HIS B 1 249 ? 167.746 179.189 158.870 1.00 33.99 249 HIS d N 1
ATOM 3164 C CA . HIS B 1 249 ? 166.834 178.169 159.359 1.00 33.99 249 HIS d CA 1
ATOM 3165 C C . HIS B 1 249 ? 166.094 177.578 158.171 1.00 33.99 249 HIS d C 1
ATOM 3166 O O . HIS B 1 249 ? 165.894 178.244 157.153 1.00 33.99 249 HIS d O 1
ATOM 3173 N N . LEU B 1 250 ? 165.691 176.319 158.309 1.00 31.94 250 LEU d N 1
ATOM 3174 C CA . LEU B 1 250 ? 164.816 175.687 157.333 1.00 31.94 250 LEU d CA 1
ATOM 3175 C C . LEU B 1 250 ? 164.025 174.612 158.057 1.00 31.94 250 LEU d C 1
ATOM 3176 O O . LEU B 1 250 ? 164.572 173.898 158.902 1.00 31.94 250 LEU d O 1
ATOM 3181 N N . GLY B 1 251 ? 162.744 174.521 157.751 1.00 30.73 251 GLY d N 1
ATOM 3182 C CA . GLY B 1 251 ? 161.872 173.610 158.454 1.00 30.73 251 GLY d CA 1
ATOM 3183 C C . GLY B 1 251 ? 160.455 174.141 158.471 1.00 30.73 251 GLY d C 1
ATOM 3184 O O . GLY B 1 251 ? 160.075 174.952 157.633 1.00 30.73 251 GLY d O 1
ATOM 3185 N N . GLY B 1 252 ? 159.683 173.669 159.447 1.00 35.18 252 GLY d N 1
ATOM 3186 C CA . GLY B 1 252 ? 158.272 173.995 159.489 1.00 35.18 252 GLY d CA 1
ATOM 3187 C C . GLY B 1 252 ? 157.720 174.459 160.821 1.00 35.18 252 GLY d C 1
ATOM 3188 O O . GLY B 1 252 ? 156.546 174.827 160.905 1.00 35.18 252 GLY d O 1
ATOM 3189 N N . ARG B 1 253 ? 158.524 174.421 161.877 1.00 32.22 253 ARG d N 1
ATOM 3190 C CA . ARG B 1 253 ? 158.087 174.897 163.187 1.00 32.22 253 ARG d CA 1
ATOM 3191 C C . ARG B 1 253 ? 159.185 175.731 163.833 1.00 32.22 253 ARG d C 1
ATOM 3192 O O . ARG B 1 253 ? 159.579 175.503 164.978 1.00 32.22 253 ARG d O 1
ATOM 3200 N N . SER B 1 254 ? 159.707 176.706 163.082 1.00 31.85 254 SER d N 1
ATOM 3201 C CA . SER B 1 254 ? 160.792 177.551 163.574 1.00 31.85 254 SER d CA 1
ATOM 3202 C C . SER B 1 254 ? 160.386 178.399 164.773 1.00 31.85 254 SER d C 1
ATOM 3203 O O . SER B 1 254 ? 161.261 178.873 165.504 1.00 31.85 254 SER d O 1
ATOM 3206 N N . ALA B 1 255 ? 159.086 178.599 164.995 1.00 31.05 255 ALA d N 1
ATOM 3207 C CA . ALA B 1 255 ? 158.625 179.290 166.191 1.00 31.05 255 ALA d CA 1
ATOM 3208 C C . ALA B 1 255 ? 158.709 178.426 167.442 1.00 31.05 255 ALA d C 1
ATOM 3209 O O . ALA B 1 255 ? 158.519 178.947 168.545 1.00 31.05 255 ALA d O 1
ATOM 3211 N N . ALA B 1 256 ? 158.978 177.127 167.301 1.00 31.13 256 ALA d N 1
ATOM 3212 C CA . ALA B 1 256 ? 159.130 176.232 168.442 1.00 31.13 256 ALA d CA 1
ATOM 3213 C C . ALA B 1 256 ? 160.523 175.617 168.500 1.00 31.13 256 ALA d C 1
ATOM 3214 O O . ALA B 1 256 ? 160.705 174.561 169.114 1.00 31.13 256 ALA d O 1
ATOM 3216 N N . GLY B 1 257 ? 161.508 176.254 167.872 1.00 30.73 257 GLY d N 1
ATOM 3217 C CA . GLY B 1 257 ? 162.873 175.777 167.899 1.00 30.73 257 GLY d CA 1
ATOM 3218 C C . GLY B 1 257 ? 163.209 174.706 166.890 1.00 30.73 257 GLY d C 1
ATOM 3219 O O . GLY B 1 257 ? 164.353 174.236 166.873 1.00 30.73 257 GLY d O 1
ATOM 3220 N N . HIS B 1 258 ? 162.263 174.305 166.049 1.00 30.85 258 HIS d N 1
ATOM 3221 C CA . HIS B 1 258 ? 162.498 173.267 165.056 1.00 30.85 258 HIS d CA 1
ATOM 3222 C C . HIS B 1 258 ? 163.093 173.893 163.802 1.00 30.85 258 HIS d C 1
ATOM 3223 O O . HIS B 1 258 ? 162.439 174.703 163.138 1.00 30.85 258 HIS d O 1
ATOM 3230 N N . GLY B 1 259 ? 164.327 173.520 163.476 1.00 34.41 259 GLY d N 1
ATOM 3231 C CA . GLY B 1 259 ? 164.915 173.939 162.219 1.00 34.41 259 GLY d CA 1
ATOM 3232 C C . GLY B 1 259 ? 166.166 174.786 162.321 1.00 34.41 259 GLY d C 1
ATOM 3233 O O . GLY B 1 259 ? 166.596 175.374 161.325 1.00 34.41 259 GLY d O 1
ATOM 3234 N N . GLN B 1 260 ? 166.765 174.862 163.504 1.00 38.35 260 GLN d N 1
ATOM 3235 C CA . GLN B 1 260 ? 167.993 175.626 163.670 1.00 38.35 260 GLN d CA 1
ATOM 3236 C C . GLN B 1 260 ? 169.177 174.815 163.165 1.00 38.35 260 GLN d C 1
ATOM 3237 O O . GLN B 1 260 ? 169.420 173.699 163.631 1.00 38.35 260 GLN d O 1
ATOM 3243 N N . VAL B 1 261 ? 169.908 175.374 162.200 1.00 36.83 261 VAL d N 1
ATOM 3244 C CA . VAL B 1 261 ? 171.040 174.701 161.580 1.00 36.83 261 VAL d CA 1
ATOM 3245 C C . VAL B 1 261 ? 172.222 175.657 161.536 1.00 36.83 261 VAL d C 1
ATOM 3246 O O . VAL B 1 261 ? 172.073 176.874 161.659 1.00 36.83 261 VAL d O 1
ATOM 3250 N N . THR B 1 262 ? 173.413 175.087 161.366 1.00 33.57 262 THR d N 1
ATOM 3251 C CA . THR B 1 262 ? 174.619 175.860 161.102 1.00 33.57 262 THR d CA 1
ATOM 3252 C C . THR B 1 262 ? 175.277 175.309 159.848 1.00 33.57 262 THR d C 1
ATOM 3253 O O . THR B 1 262 ? 175.451 174.093 159.717 1.00 33.57 262 THR d O 1
ATOM 3257 N N . ALA B 1 263 ? 175.640 176.198 158.935 1.00 30.91 263 ALA d N 1
ATOM 3258 C CA . ALA B 1 263 ? 176.134 175.819 157.621 1.00 30.91 263 ALA d CA 1
ATOM 3259 C C . ALA B 1 263 ? 177.525 176.397 157.394 1.00 30.91 263 ALA d C 1
ATOM 3260 O O . ALA B 1 263 ? 178.002 177.254 158.140 1.00 30.91 263 ALA d O 1
ATOM 3262 N N . THR B 1 264 ? 178.178 175.907 156.343 1.00 32.55 264 THR d N 1
ATOM 3263 C CA . THR B 1 264 ? 179.425 176.506 155.888 1.00 32.55 264 THR d CA 1
ATOM 3264 C C . THR B 1 264 ? 179.426 176.564 154.366 1.00 32.55 264 THR d C 1
ATOM 3265 O O . THR B 1 264 ? 178.940 175.647 153.703 1.00 32.55 264 THR d O 1
ATOM 3269 N N . VAL B 1 265 ? 179.937 177.665 153.818 1.00 35.43 265 VAL d N 1
ATOM 3270 C CA . VAL B 1 265 ? 179.998 177.871 152.373 1.00 35.43 265 VAL d CA 1
ATOM 3271 C C . VAL B 1 265 ? 181.429 177.641 151.905 1.00 35.43 265 VAL d C 1
ATOM 3272 O O . VAL B 1 265 ? 182.389 178.042 152.576 1.00 35.43 265 VAL d O 1
ATOM 3276 N N . THR B 1 266 ? 181.583 176.937 150.783 1.00 41.92 266 THR d N 1
ATOM 3277 C CA . THR B 1 266 ? 182.898 176.496 150.337 1.00 41.92 266 THR d CA 1
ATOM 3278 C C . THR B 1 266 ? 182.857 176.388 148.810 1.00 41.92 266 THR d C 1
ATOM 3279 O O . THR B 1 266 ? 181.783 176.405 148.197 1.00 41.92 266 THR d O 1
ATOM 3283 N N . ALA B 1 267 ? 184.049 176.329 148.201 1.00 57.47 267 ALA d N 1
ATOM 3284 C CA . ALA B 1 267 ? 184.272 175.813 146.847 1.00 57.47 267 ALA d CA 1
ATOM 3285 C C . ALA B 1 267 ? 183.679 176.709 145.762 1.00 57.47 267 ALA d C 1
ATOM 3286 O O . ALA B 1 267 ? 182.901 176.257 144.922 1.00 57.47 267 ALA d O 1
ATOM 3288 N N . THR B 1 268 ? 184.065 177.979 145.768 1.00 62.58 268 THR d N 1
ATOM 3289 C CA . THR B 1 268 ? 183.850 178.837 144.608 1.00 62.58 268 THR d CA 1
ATOM 3290 C C . THR B 1 268 ? 184.823 178.383 143.527 1.00 62.58 268 THR d C 1
ATOM 3291 O O . THR B 1 268 ? 185.985 178.792 143.506 1.00 62.58 268 THR d O 1
ATOM 3295 N N . ALA B 1 269 ? 184.349 177.529 142.622 1.00 60.61 269 ALA d N 1
ATOM 3296 C CA . ALA B 1 269 ? 185.231 176.764 141.752 1.00 60.61 269 ALA d CA 1
ATOM 3297 C C . ALA B 1 269 ? 185.546 177.450 140.429 1.00 60.61 269 ALA d C 1
ATOM 3298 O O . ALA B 1 269 ? 186.331 176.908 139.645 1.00 60.61 269 ALA d O 1
ATOM 3300 N N . LEU B 1 270 ? 184.967 178.612 140.155 1.00 56.41 270 LEU d N 1
ATOM 3301 C CA . LEU B 1 270 ? 185.231 179.329 138.913 1.00 56.41 270 LEU d CA 1
ATOM 3302 C C . LEU B 1 270 ? 185.699 180.733 139.290 1.00 56.41 270 LEU d C 1
ATOM 3303 O O . LEU B 1 270 ? 186.068 180.994 140.442 1.00 56.41 270 LEU d O 1
ATOM 3308 N N . ARG B 1 271 ? 185.721 181.633 138.299 1.00 53.33 271 ARG d N 1
ATOM 3309 C CA . ARG B 1 271 ? 186.311 182.967 138.412 1.00 53.33 271 ARG d CA 1
ATOM 3310 C C . ARG B 1 271 ? 185.687 183.770 139.548 1.00 53.33 271 ARG d C 1
ATOM 3311 O O . ARG B 1 271 ? 184.520 184.165 139.470 1.00 53.33 271 ARG d O 1
ATOM 3319 N N . GLY B 1 272 ? 186.472 184.034 140.591 1.00 53.11 272 GLY d N 1
ATOM 3320 C CA . GLY B 1 272 ? 185.917 184.543 141.826 1.00 53.11 272 GLY d CA 1
ATOM 3321 C C . GLY B 1 272 ? 185.510 185.999 141.742 1.00 53.11 272 GLY d C 1
ATOM 3322 O O . GLY B 1 272 ? 185.961 186.763 140.889 1.00 53.11 272 GLY d O 1
ATOM 3323 N N . SER B 1 273 ? 184.627 186.381 142.660 1.00 55.61 273 SER d N 1
ATOM 3324 C CA . SER B 1 273 ? 184.181 187.764 142.747 1.00 55.61 273 SER d CA 1
ATOM 3325 C C . SER B 1 273 ? 185.256 188.618 143.405 1.00 55.61 273 SER d C 1
ATOM 3326 O O . SER B 1 273 ? 185.884 188.199 144.382 1.00 55.61 273 SER d O 1
ATOM 3329 N N . LEU B 1 274 ? 185.471 189.811 142.859 1.00 68.08 274 LEU d N 1
ATOM 3330 C CA . LEU B 1 274 ? 186.492 190.705 143.385 1.00 68.08 274 LEU d CA 1
ATOM 3331 C C . LEU B 1 274 ? 186.085 191.216 144.767 1.00 68.08 274 LEU d C 1
ATOM 3332 O O . LEU B 1 274 ? 184.898 191.449 145.015 1.00 68.08 274 LEU d O 1
ATOM 3337 N N . PRO B 1 275 ? 187.036 191.376 145.687 1.00 72.02 275 PRO d N 1
ATOM 3338 C CA . PRO B 1 275 ? 186.697 191.870 147.026 1.00 72.02 275 PRO d CA 1
ATOM 3339 C C . PRO B 1 275 ? 186.221 193.317 147.007 1.00 72.02 275 PRO d C 1
ATOM 3340 O O . PRO B 1 275 ? 186.471 194.076 146.068 1.00 72.02 275 PRO d O 1
ATOM 3344 N N . ARG B 1 276 ? 185.546 193.681 148.103 1.00 77.74 276 ARG d N 1
ATOM 3345 C CA . ARG B 1 276 ? 184.823 194.935 148.321 1.00 77.74 276 ARG d CA 1
ATOM 3346 C C . ARG B 1 276 ? 184.127 195.541 147.088 1.00 77.74 276 ARG d C 1
ATOM 3347 O O . ARG B 1 276 ? 184.481 196.642 146.657 1.00 77.74 276 ARG d O 1
ATOM 3355 N N . PRO B 1 277 ? 183.124 194.847 146.508 1.00 75.13 277 PRO d N 1
ATOM 3356 C CA . PRO B 1 277 ? 182.297 195.503 145.488 1.00 75.13 277 PRO d CA 1
ATOM 3357 C C . PRO B 1 277 ? 181.013 196.093 146.057 1.00 75.13 277 PRO d C 1
ATOM 3358 O O . PRO B 1 277 ? 180.702 195.913 147.239 1.00 75.13 277 PRO d O 1
ATOM 3362 N N . THR B 1 278 ? 180.263 196.802 145.218 1.00 82.89 278 THR d N 1
ATOM 3363 C CA . THR B 1 278 ? 178.996 197.387 145.637 1.00 82.89 278 THR d CA 1
ATOM 3364 C C . THR B 1 278 ? 177.910 196.318 145.707 1.00 82.89 278 THR d C 1
ATOM 3365 O O . THR B 1 278 ? 177.762 195.512 144.784 1.00 82.89 278 THR d O 1
ATOM 3369 N N . VAL B 1 279 ? 177.149 196.307 146.802 1.00 83.59 279 VAL d N 1
ATOM 3370 C CA . VAL B 1 279 ? 176.004 195.405 146.893 1.00 83.59 279 VAL d CA 1
ATOM 3371 C C . VAL B 1 279 ? 174.784 196.020 146.217 1.00 83.59 279 VAL d C 1
ATOM 3372 O O . VAL B 1 279 ? 174.280 195.496 145.218 1.00 83.59 279 VAL d O 1
ATOM 3376 N N . ASP B 1 280 ? 174.284 197.138 146.755 1.00 84.60 280 ASP d N 1
ATOM 3377 C CA . ASP B 1 280 ? 173.121 197.782 146.159 1.00 84.60 280 ASP d CA 1
ATOM 3378 C C . ASP B 1 280 ? 173.166 199.305 146.132 1.00 84.60 280 ASP d C 1
ATOM 3379 O O . ASP B 1 280 ? 172.225 199.914 145.616 1.00 84.60 280 ASP d O 1
ATOM 3384 N N . TRP B 1 281 ? 174.207 199.950 146.662 1.00 93.06 281 TRP d N 1
ATOM 3385 C CA . TRP B 1 281 ? 174.234 201.414 146.672 1.00 93.06 281 TRP d CA 1
ATOM 3386 C C . TRP B 1 281 ? 174.596 201.902 145.271 1.00 93.06 281 TRP d C 1
ATOM 3387 O O . TRP B 1 281 ? 175.739 202.243 144.958 1.00 93.06 281 TRP d O 1
ATOM 3398 N N . VAL B 1 282 ? 173.579 201.926 144.410 1.00 105.01 282 VAL d N 1
ATOM 3399 C CA . VAL B 1 282 ? 173.711 202.364 143.025 1.00 105.01 282 VAL d CA 1
ATOM 3400 C C . VAL B 1 282 ? 172.830 203.588 142.809 1.00 105.01 282 VAL d C 1
ATOM 3401 O O . VAL B 1 282 ? 172.237 203.757 141.736 1.00 105.01 282 VAL d O 1
ATOM 3405 N N . ASN B 1 283 ? 172.721 204.419 143.850 1.00 114.31 283 ASN d N 1
ATOM 3406 C CA . ASN B 1 283 ? 172.007 205.700 143.982 1.00 114.31 283 ASN d CA 1
ATOM 3407 C C . ASN B 1 283 ? 170.505 205.533 144.212 1.00 114.31 283 ASN d C 1
ATOM 3408 O O . ASN B 1 283 ? 169.821 206.558 144.348 1.00 114.31 283 ASN d O 1
ATOM 3413 N N . GLN B 1 284 ? 169.985 204.299 144.322 1.00 112.87 284 GLN d N 1
ATOM 3414 C CA . GLN B 1 284 ? 168.592 203.979 144.661 1.00 112.87 284 GLN d CA 1
ATOM 3415 C C . GLN B 1 284 ? 167.527 204.827 143.967 1.00 112.87 284 GLN d C 1
ATOM 3416 O O . GLN B 1 284 ? 166.874 205.648 144.620 1.00 112.87 284 GLN d O 1
ATOM 3422 N N . LEU B 1 285 ? 167.365 204.664 142.649 1.00 105.68 285 LEU d N 1
ATOM 3423 C CA . LEU B 1 285 ? 166.317 205.395 141.938 1.00 105.68 285 LEU d CA 1
ATOM 3424 C C . LEU B 1 285 ? 164.924 204.994 142.414 1.00 105.68 285 LEU d C 1
ATOM 3425 O O . LEU B 1 285 ? 163.996 205.810 142.352 1.00 105.68 285 LEU d O 1
ATOM 3430 N N . ALA B 1 286 ? 164.767 203.749 142.882 1.00 105.29 286 ALA d N 1
ATOM 3431 C CA . ALA B 1 286 ? 163.534 203.221 143.477 1.00 105.29 286 ALA d CA 1
ATOM 3432 C C . ALA B 1 286 ? 162.347 203.324 142.514 1.00 105.29 286 ALA d C 1
ATOM 3433 O O . ALA B 1 286 ? 161.355 204.009 142.771 1.00 105.29 286 ALA d O 1
ATOM 3435 N N . ASP B 1 287 ? 162.467 202.620 141.394 1.00 106.52 287 ASP d N 1
ATOM 3436 C CA . ASP B 1 287 ? 161.411 202.587 140.393 1.00 106.52 287 ASP d CA 1
ATOM 3437 C C . ASP B 1 287 ? 160.397 201.516 140.819 1.00 106.52 287 ASP d C 1
ATOM 3438 O O . ASP B 1 287 ? 160.496 200.939 141.905 1.00 106.52 287 ASP d O 1
ATOM 3443 N N . ASP B 1 288 ? 159.400 201.244 139.979 1.00 104.36 288 ASP d N 1
ATOM 3444 C CA . ASP B 1 288 ? 158.387 200.234 140.270 1.00 104.36 288 ASP d CA 1
ATOM 3445 C C . ASP B 1 288 ? 158.981 198.831 140.320 1.00 104.36 288 ASP d C 1
ATOM 3446 O O . ASP B 1 288 ? 160.054 198.576 139.774 0.00 104.36 288 ASP d O 1
ATOM 3451 N N . ILE C 1 18 ? 166.472 191.049 168.355 1.00 41.92 18 ILE c N 1
ATOM 3452 C CA . ILE C 1 18 ? 167.054 190.845 169.675 1.00 41.92 18 ILE c CA 1
ATOM 3453 C C . ILE C 1 18 ? 166.851 189.408 170.125 1.00 41.92 18 ILE c C 1
ATOM 3454 O O . ILE C 1 18 ? 165.730 188.907 170.119 1.00 41.92 18 ILE c O 1
ATOM 3459 N N . ARG C 1 19 ? 167.930 188.743 170.520 1.00 39.53 19 ARG c N 1
ATOM 3460 C CA . ARG C 1 19 ? 167.833 187.432 171.137 1.00 39.53 19 ARG c CA 1
ATOM 3461 C C . ARG C 1 19 ? 168.267 187.523 172.594 1.00 39.53 19 ARG c C 1
ATOM 3462 O O . ARG C 1 19 ? 169.056 188.392 172.974 1.00 39.53 19 ARG c O 1
ATOM 3470 N N . TRP C 1 20 ? 167.707 186.638 173.410 1.00 35.97 20 TRP c N 1
ATOM 3471 C CA . TRP C 1 20 ? 168.007 186.558 174.833 1.00 35.97 20 TRP c CA 1
ATOM 3472 C C . TRP C 1 20 ? 168.568 185.176 175.122 1.00 35.97 20 TRP c C 1
ATOM 3473 O O . TRP C 1 20 ? 167.909 184.168 174.844 1.00 35.97 20 TRP c O 1
ATOM 3484 N N . ASP C 1 21 ? 169.777 185.127 175.676 1.00 35.44 21 ASP c N 1
ATOM 3485 C CA . ASP C 1 21 ? 170.390 183.874 176.087 1.00 35.44 21 ASP c CA 1
ATOM 3486 C C . ASP C 1 21 ? 170.136 183.696 177.577 1.00 35.44 21 ASP c C 1
ATOM 3487 O O . ASP C 1 21 ? 170.444 184.590 178.374 1.00 35.44 21 ASP c O 1
ATOM 3492 N N . VAL C 1 22 ? 169.556 182.560 177.952 1.00 31.60 22 VAL c N 1
ATOM 3493 C CA . VAL C 1 22 ? 169.232 182.276 179.340 1.00 31.60 22 VAL c CA 1
ATOM 3494 C C . VAL C 1 22 ? 169.940 181.001 179.778 1.00 31.60 22 VAL c C 1
ATOM 3495 O O . VAL C 1 22 ? 169.979 179.998 179.052 1.00 31.60 22 VAL c O 1
ATOM 3499 N N . ASP C 1 23 ? 170.561 181.080 180.951 1.00 30.20 23 ASP c N 1
ATOM 3500 C CA . ASP C 1 23 ? 171.117 179.931 181.649 1.00 30.20 23 ASP c CA 1
ATOM 3501 C C . ASP C 1 23 ? 170.240 179.680 182.864 1.00 30.20 23 ASP c C 1
ATOM 3502 O O . ASP C 1 23 ? 169.945 180.611 183.625 1.00 30.20 23 ASP c O 1
ATOM 3507 N N . ILE C 1 24 ? 169.819 178.432 183.033 1.00 27.44 24 ILE c N 1
ATOM 3508 C CA . ILE C 1 24 ? 168.816 178.052 184.016 1.00 27.44 24 ILE c CA 1
ATOM 3509 C C . ILE C 1 24 ? 169.421 176.959 184.883 1.00 27.44 24 ILE c C 1
ATOM 3510 O O . ILE C 1 24 ? 169.700 175.860 184.395 1.00 27.44 24 ILE c O 1
ATOM 3515 N N . ILE C 1 25 ? 169.619 177.231 186.163 1.00 28.30 25 ILE c N 1
ATOM 3516 C CA . ILE C 1 25 ? 170.058 176.193 187.086 1.00 28.30 25 ILE c CA 1
ATOM 3517 C C . ILE C 1 25 ? 168.876 175.758 187.942 1.00 28.30 25 ILE c C 1
ATOM 3518 O O . ILE C 1 25 ? 168.144 176.589 188.497 1.00 28.30 25 ILE c O 1
ATOM 3523 N N . ALA C 1 26 ? 168.652 174.450 187.998 1.00 29.28 26 ALA c N 1
ATOM 3524 C CA . ALA C 1 26 ? 167.532 173.921 188.753 1.00 29.28 26 ALA c CA 1
ATOM 3525 C C . ALA C 1 26 ? 167.802 174.026 190.248 1.00 29.28 26 ALA c C 1
ATOM 3526 O O . ALA C 1 26 ? 168.948 174.073 190.701 1.00 29.28 26 ALA c O 1
ATOM 3528 N N . GLN C 1 27 ? 166.720 174.085 191.018 1.00 34.22 27 GLN c N 1
ATOM 3529 C CA . GLN C 1 27 ? 166.804 174.045 192.467 1.00 34.22 27 GLN c CA 1
ATOM 3530 C C . GLN C 1 27 ? 166.046 172.865 193.048 1.00 34.22 27 GLN c C 1
ATOM 3531 O O . GLN C 1 27 ? 166.046 172.684 194.270 1.00 34.22 27 GLN c O 1
ATOM 3537 N N . SER C 1 28 ? 165.403 172.064 192.207 1.00 33.17 28 SER c N 1
ATOM 3538 C CA . SER C 1 28 ? 164.684 170.870 192.626 1.00 33.17 28 SER c CA 1
ATOM 3539 C C . SER C 1 28 ? 164.593 169.943 191.421 1.00 33.17 28 SER c C 1
ATOM 3540 O O . SER C 1 28 ? 165.176 170.214 190.366 1.00 33.17 28 SER c O 1
ATOM 3543 N N . SER C 1 29 ? 163.866 168.843 191.578 1.00 33.29 29 SER c N 1
ATOM 3544 C CA . SER C 1 29 ? 163.648 167.930 190.468 1.00 33.29 29 SER c CA 1
ATOM 3545 C C . SER C 1 29 ? 162.732 168.565 189.428 1.00 33.29 29 SER c C 1
ATOM 3546 O O . SER C 1 29 ? 161.856 169.370 189.747 1.00 33.29 29 SER c O 1
ATOM 3549 N N . ILE C 1 30 ? 162.951 168.204 188.168 1.00 30.49 30 ILE c N 1
ATOM 3550 C CA . ILE C 1 30 ? 162.170 168.724 187.050 1.00 30.49 30 ILE c CA 1
ATOM 3551 C C . ILE C 1 30 ? 161.518 167.529 186.372 1.00 30.49 30 ILE c C 1
ATOM 3552 O O . ILE C 1 30 ? 162.148 166.854 185.550 1.00 30.49 30 ILE c O 1
ATOM 3557 N N . VAL C 1 31 ? 160.264 167.257 186.705 1.00 32.83 31 VAL c N 1
ATOM 3558 C CA . VAL C 1 31 ? 159.530 166.163 186.084 1.00 32.83 31 VAL c CA 1
ATOM 3559 C C . VAL C 1 31 ? 158.816 166.685 184.843 1.00 32.83 31 VAL c C 1
ATOM 3560 O O . VAL C 1 31 ? 158.172 167.740 184.869 1.00 32.83 31 VAL c O 1
ATOM 3564 N N . HIS C 1 32 ? 158.984 165.975 183.729 1.00 37.95 32 HIS c N 1
ATOM 3565 C CA . HIS C 1 32 ? 158.391 166.391 182.458 1.00 37.95 32 HIS c CA 1
ATOM 3566 C C . HIS C 1 32 ? 157.909 165.125 181.750 1.00 37.95 32 HIS c C 1
ATOM 3567 O O . HIS C 1 32 ? 158.706 164.381 181.177 1.00 37.95 32 HIS c O 1
ATOM 3574 N N . ARG C 1 33 ? 156.602 164.897 181.799 1.00 45.22 33 ARG c N 1
ATOM 3575 C CA . ARG C 1 33 ? 156.016 163.623 181.418 1.00 45.22 33 ARG c CA 1
ATOM 3576 C C . ARG C 1 33 ? 156.151 163.378 179.918 1.00 45.22 33 ARG c C 1
ATOM 3577 O O . ARG C 1 33 ? 156.257 164.306 179.116 1.00 45.22 33 ARG c O 1
ATOM 3585 N N . ASP C 1 34 ? 156.151 162.103 179.544 1.00 53.65 34 ASP c N 1
ATOM 3586 C CA . ASP C 1 34 ? 156.226 161.739 178.139 1.00 53.65 34 ASP c CA 1
ATOM 3587 C C . ASP C 1 34 ? 154.868 161.894 177.459 1.00 53.65 34 ASP c C 1
ATOM 3588 O O . ASP C 1 34 ? 153.861 162.233 178.086 1.00 53.65 34 ASP c O 1
ATOM 3593 N N . ASP C 1 35 ? 154.853 161.634 176.159 1.00 54.25 35 ASP c N 1
ATOM 3594 C CA . ASP C 1 35 ? 153.618 161.622 175.391 1.00 54.25 35 ASP c CA 1
ATOM 3595 C C . ASP C 1 35 ? 153.478 160.271 174.700 1.00 54.25 35 ASP c C 1
ATOM 3596 O O . ASP C 1 35 ? 152.379 159.746 174.529 0.00 54.25 35 ASP c O 1
ATOM 3601 N N . ASP C 1 42 ? 148.448 149.435 187.389 1.00 125.65 42 ASP c N 1
ATOM 3602 C CA . ASP C 1 42 ? 148.566 149.073 188.796 1.00 125.65 42 ASP c CA 1
ATOM 3603 C C . ASP C 1 42 ? 150.009 149.209 189.263 1.00 125.65 42 ASP c C 1
ATOM 3604 O O . ASP C 1 42 ? 150.854 148.373 188.929 1.00 125.65 42 ASP c O 1
ATOM 3609 N N . THR C 1 43 ? 150.259 150.267 190.042 1.00 112.77 43 THR c N 1
ATOM 3610 C CA . THR C 1 43 ? 151.581 150.612 190.578 1.00 112.77 43 THR c CA 1
ATOM 3611 C C . THR C 1 43 ? 152.624 150.711 189.465 1.00 112.77 43 THR c C 1
ATOM 3612 O O . THR C 1 43 ? 153.761 150.254 189.596 1.00 112.77 43 THR c O 1
ATOM 3616 N N . PHE C 1 44 ? 152.223 151.324 188.356 1.00 97.77 44 PHE c N 1
ATOM 3617 C CA . PHE C 1 44 ? 153.039 151.394 187.155 1.00 97.77 44 PHE c CA 1
ATOM 3618 C C . PHE C 1 44 ? 153.754 152.736 187.080 1.00 97.77 44 PHE c C 1
ATOM 3619 O O . PHE C 1 44 ? 153.228 153.763 187.517 1.00 97.77 44 PHE c O 1
ATOM 3627 N N . THR C 1 45 ? 154.961 152.714 186.524 1.00 67.14 45 THR c N 1
ATOM 3628 C CA . THR C 1 45 ? 155.753 153.918 186.364 1.00 67.14 45 THR c CA 1
ATOM 3629 C C . THR C 1 45 ? 155.333 154.681 185.115 1.00 67.14 45 THR c C 1
ATOM 3630 O O . THR C 1 45 ? 154.489 154.241 184.332 1.00 67.14 45 THR c O 1
ATOM 3634 N N . LEU C 1 46 ? 155.980 155.825 184.914 1.00 56.28 46 LEU c N 1
ATOM 3635 C CA . LEU C 1 46 ? 155.636 156.747 183.842 1.00 56.28 46 LEU c CA 1
ATOM 3636 C C . LEU C 1 46 ? 156.816 157.688 183.637 1.00 56.28 46 LEU c C 1
ATOM 3637 O O . LEU C 1 46 ? 157.264 158.354 184.572 1.00 56.28 46 LEU c O 1
ATOM 3642 N N . PHE C 1 47 ? 157.329 157.710 182.408 1.00 49.35 47 PHE c N 1
ATOM 3643 C CA . PHE C 1 47 ? 158.740 157.978 182.160 1.00 49.35 47 PHE c CA 1
ATOM 3644 C C . PHE C 1 47 ? 159.010 159.473 181.995 1.00 49.35 47 PHE c C 1
ATOM 3645 O O . PHE C 1 47 ? 158.162 160.322 182.282 1.00 49.35 47 PHE c O 1
ATOM 3653 N N . ARG C 1 48 ? 160.212 159.789 181.528 1.00 36.93 48 ARG c N 1
ATOM 3654 C CA . ARG C 1 48 ? 160.655 161.131 181.198 1.00 36.93 48 ARG c CA 1
ATOM 3655 C C . ARG C 1 48 ? 160.745 161.256 179.684 1.00 36.93 48 ARG c C 1
ATOM 3656 O O . ARG C 1 48 ? 161.178 160.319 179.006 1.00 36.93 48 ARG c O 1
ATOM 3664 N N . ARG C 1 49 ? 160.318 162.403 179.156 1.00 36.14 49 ARG c N 1
ATOM 3665 C CA . ARG C 1 49 ? 160.323 162.626 177.714 1.00 36.14 49 ARG c CA 1
ATOM 3666 C C . ARG C 1 49 ? 161.752 162.655 177.187 1.00 36.14 49 ARG c C 1
ATOM 3667 O O . ARG C 1 49 ? 162.616 163.338 177.745 1.00 36.14 49 ARG c O 1
ATOM 3675 N N . GLU C 1 50 ? 162.001 161.905 176.116 1.00 29.65 50 GLU c N 1
ATOM 3676 C CA . GLU C 1 50 ? 163.337 161.755 175.559 1.00 29.65 50 GLU c CA 1
ATOM 3677 C C . GLU C 1 50 ? 163.291 161.950 174.052 1.00 29.65 50 GLU c C 1
ATOM 3678 O O . GLU C 1 50 ? 162.437 161.373 173.373 1.00 29.65 50 GLU c O 1
ATOM 3684 N N . LYS C 1 51 ? 164.214 162.756 173.537 1.00 26.86 51 LYS c N 1
ATOM 3685 C CA . LYS C 1 51 ? 164.344 163.013 172.112 1.00 26.86 51 LYS c CA 1
ATOM 3686 C C . LYS C 1 51 ? 165.724 162.534 171.683 1.00 26.86 51 LYS c C 1
ATOM 3687 O O . LYS C 1 51 ? 166.641 162.448 172.502 1.00 26.86 51 LYS c O 1
ATOM 3693 N N . ILE C 1 52 ? 165.877 162.190 170.410 1.00 22.34 52 ILE c N 1
ATOM 3694 C CA . ILE C 1 52 ? 167.074 161.495 169.974 1.00 22.34 52 ILE c CA 1
ATOM 3695 C C . ILE C 1 52 ? 168.042 162.473 169.327 1.00 22.34 52 ILE c C 1
ATOM 3696 O O . ILE C 1 52 ? 167.677 163.559 168.871 1.00 22.34 52 ILE c O 1
ATOM 3701 N N . ILE C 1 53 ? 169.304 162.065 169.278 1.00 22.72 53 ILE c N 1
ATOM 3702 C CA . ILE C 1 53 ? 170.345 162.781 168.554 1.00 22.72 53 ILE c CA 1
ATOM 3703 C C . ILE C 1 53 ? 171.215 161.760 167.836 1.00 22.72 53 ILE c C 1
ATOM 3704 O O . ILE C 1 53 ? 171.445 160.658 168.347 1.00 22.72 53 ILE c O 1
ATOM 3709 N N . GLY C 1 54 ? 171.631 162.094 166.616 1.00 22.77 54 GLY c N 1
ATOM 3710 C CA . GLY C 1 54 ? 172.740 161.443 165.953 1.00 22.77 54 GLY c CA 1
ATOM 3711 C C . GLY C 1 54 ? 174.052 162.208 166.032 1.00 22.77 54 GLY c C 1
ATOM 3712 O O . GLY C 1 54 ? 174.483 162.787 165.031 1.00 22.77 54 GLY c O 1
ATOM 3713 N N . PRO C 1 55 ? 174.718 162.254 167.214 1.00 28.70 55 PRO c N 1
ATOM 3714 C CA . PRO C 1 55 ? 175.856 163.176 167.372 1.00 28.70 55 PRO c CA 1
ATOM 3715 C C . PRO C 1 55 ? 177.082 162.826 166.537 1.00 28.70 55 PRO c C 1
ATOM 3716 O O . PRO C 1 55 ? 177.631 163.693 165.851 1.00 28.70 55 PRO c O 1
ATOM 3720 N N . ASP C 1 56 ? 177.526 161.571 166.587 1.00 37.13 56 ASP c N 1
ATOM 3721 C CA . ASP C 1 56 ? 178.776 161.145 165.971 1.00 37.13 56 ASP c CA 1
ATOM 3722 C C . ASP C 1 56 ? 178.597 159.833 165.221 1.00 37.13 56 ASP c C 1
ATOM 3723 O O . ASP C 1 56 ? 179.472 158.963 165.239 1.00 37.13 56 ASP c O 1
ATOM 3728 N N . GLY C 1 57 ? 177.461 159.669 164.546 1.00 41.67 57 GLY c N 1
ATOM 3729 C CA . GLY C 1 57 ? 177.213 158.519 163.709 1.00 41.67 57 GLY c CA 1
ATOM 3730 C C . GLY C 1 57 ? 176.307 157.466 164.313 1.00 41.67 57 GLY c C 1
ATOM 3731 O O . GLY C 1 57 ? 175.835 156.587 163.583 1.00 41.67 57 GLY c O 1
ATOM 3732 N N . GLN C 1 58 ? 176.052 157.526 165.616 1.00 33.07 58 GLN c N 1
ATOM 3733 C CA . GLN C 1 58 ? 175.191 156.565 166.287 1.00 33.07 58 GLN c CA 1
ATOM 3734 C C . GLN C 1 58 ? 173.994 157.280 166.897 1.00 33.07 58 GLN c C 1
ATOM 3735 O O . GLN C 1 58 ? 174.046 158.478 167.184 1.00 33.07 58 GLN c O 1
ATOM 3741 N N . ILE C 1 59 ? 172.913 156.534 167.084 1.00 21.89 59 ILE c N 1
ATOM 3742 C CA . ILE C 1 59 ? 171.667 157.099 167.591 1.00 21.89 59 ILE c CA 1
ATOM 3743 C C . ILE C 1 59 ? 171.661 157.008 169.110 1.00 21.89 59 ILE c C 1
ATOM 3744 O O . ILE C 1 59 ? 171.989 155.962 169.681 1.00 21.89 59 ILE c O 1
ATOM 3749 N N . LEU C 1 60 ? 171.293 158.103 169.770 1.00 24.44 60 LEU c N 1
ATOM 3750 C CA . LEU C 1 60 ? 171.211 158.139 171.221 1.00 24.44 60 LEU c CA 1
ATOM 3751 C C . LEU C 1 60 ? 169.923 158.828 171.641 1.00 24.44 60 LEU c C 1
ATOM 3752 O O . LEU C 1 60 ? 169.392 159.674 170.920 1.00 24.44 60 LEU c O 1
ATOM 3757 N N . GLN C 1 61 ? 169.428 158.458 172.818 1.00 23.89 61 GLN c N 1
ATOM 3758 C CA . GLN C 1 61 ? 168.264 159.093 173.422 1.00 23.89 61 GLN c CA 1
ATOM 3759 C C . GLN C 1 61 ? 168.740 159.995 174.551 1.00 23.89 61 GLN c C 1
ATOM 3760 O O . GLN C 1 61 ? 169.513 159.557 175.408 1.00 23.89 61 GLN c O 1
ATOM 3766 N N . ILE C 1 62 ? 168.289 161.245 174.558 1.00 26.04 62 ILE c N 1
ATOM 3767 C CA . ILE C 1 62 ? 168.645 162.154 175.642 1.00 26.04 62 ILE c CA 1
ATOM 3768 C C . ILE C 1 62 ? 167.379 162.826 176.158 1.00 26.04 62 ILE c C 1
ATOM 3769 O O . ILE C 1 62 ? 166.448 163.083 175.380 1.00 26.04 62 ILE c O 1
ATOM 3774 N N . PRO C 1 63 ? 167.293 163.122 177.452 1.00 26.01 63 PRO c N 1
ATOM 3775 C CA . PRO C 1 63 ? 166.122 163.834 177.968 1.00 26.01 63 PRO c CA 1
ATOM 3776 C C . PRO C 1 63 ? 166.236 165.334 177.754 1.00 26.01 63 PRO c C 1
ATOM 3777 O O . PRO C 1 63 ? 167.301 165.930 177.933 1.00 26.01 63 PRO c O 1
ATOM 3781 N N . LEU C 1 64 ? 165.113 165.941 177.378 1.00 26.47 64 LEU c N 1
ATOM 3782 C CA . LEU C 1 64 ? 165.031 167.385 177.218 1.00 26.47 64 LEU c CA 1
ATOM 3783 C C . LEU C 1 64 ? 163.569 167.803 177.226 1.00 26.47 64 LEU c C 1
ATOM 3784 O O . LEU C 1 64 ? 162.721 167.122 176.646 1.00 26.47 64 LEU c O 1
ATOM 3789 N N . ILE C 1 65 ? 163.284 168.917 177.901 1.00 32.98 65 ILE c N 1
ATOM 3790 C CA . ILE C 1 65 ? 161.966 169.528 177.814 1.00 32.98 65 ILE c CA 1
ATOM 3791 C C . ILE C 1 65 ? 161.784 170.079 176.407 1.00 32.98 65 ILE c C 1
ATOM 3792 O O . ILE C 1 65 ? 162.692 170.711 175.850 1.00 32.98 65 ILE c O 1
ATOM 3797 N N . SER C 1 66 ? 160.625 169.805 175.810 1.00 38.23 66 SER c N 1
ATOM 3798 C CA . SER C 1 66 ? 160.334 170.303 174.473 1.00 38.23 66 SER c CA 1
ATOM 3799 C C . SER C 1 66 ? 160.298 171.824 174.466 1.00 38.23 66 SER c C 1
ATOM 3800 O O . SER C 1 66 ? 159.892 172.455 175.445 1.00 38.23 66 SER c O 1
ATOM 3803 N N . GLY C 1 67 ? 160.741 172.410 173.352 1.00 39.74 67 GLY c N 1
ATOM 3804 C CA . GLY C 1 67 ? 160.823 173.857 173.263 1.00 39.74 67 GLY c CA 1
ATOM 3805 C C . GLY C 1 67 ? 159.471 174.537 173.295 1.00 39.74 67 GLY c C 1
ATOM 3806 O O . GLY C 1 67 ? 159.371 175.714 173.650 1.00 39.74 67 GLY c O 1
ATOM 3807 N N . SER C 1 68 ? 158.413 173.813 172.931 1.00 38.11 68 SER c N 1
ATOM 3808 C CA . SER C 1 68 ? 157.074 174.374 173.007 1.00 38.11 68 SER c CA 1
ATOM 3809 C C . SER C 1 68 ? 156.593 174.536 174.440 1.00 38.11 68 SER c C 1
ATOM 3810 O O . SER C 1 68 ? 155.750 175.399 174.697 1.00 38.11 68 SER c O 1
ATOM 3813 N N . SER C 1 69 ? 157.095 173.724 175.373 1.00 35.44 69 SER c N 1
ATOM 3814 C CA . SER C 1 69 ? 156.702 173.870 176.771 1.00 35.44 69 SER c CA 1
ATOM 3815 C C . SER C 1 69 ? 157.193 175.190 177.351 1.00 35.44 69 SER c C 1
ATOM 3816 O O . SER C 1 69 ? 156.473 175.848 178.112 1.00 35.44 69 SER c O 1
ATOM 3819 N N . PHE C 1 70 ? 158.419 175.587 177.003 1.00 33.26 70 PHE c N 1
ATOM 3820 C CA . PHE C 1 70 ? 158.941 176.883 177.425 1.00 33.26 70 PHE c CA 1
ATOM 3821 C C . PHE C 1 70 ? 158.104 178.021 176.858 1.00 33.26 70 PHE c C 1
ATOM 3822 O O . PHE C 1 70 ? 157.799 178.996 177.560 1.00 33.26 70 PHE c O 1
ATOM 3830 N N . ARG C 1 71 ? 157.707 177.897 175.591 1.00 36.00 71 ARG c N 1
ATOM 3831 C CA . ARG C 1 71 ? 156.853 178.896 174.960 1.00 36.00 71 ARG c CA 1
ATOM 3832 C C . ARG C 1 71 ? 155.490 178.966 175.637 1.00 36.00 71 ARG c C 1
ATOM 3833 O O . ARG C 1 71 ? 154.943 180.055 175.831 1.00 36.00 71 ARG c O 1
ATOM 3841 N N . GLY C 1 72 ? 154.933 177.815 176.011 1.00 34.48 72 GLY c N 1
ATOM 3842 C CA . GLY C 1 72 ? 153.655 177.810 176.705 1.00 34.48 72 GLY c CA 1
ATOM 3843 C C . GLY C 1 72 ? 153.731 178.418 178.093 1.00 34.48 72 GLY c C 1
ATOM 3844 O O . GLY C 1 72 ? 152.814 179.128 178.521 1.00 34.48 72 GLY c O 1
ATOM 3845 N N . VAL C 1 73 ? 154.820 178.142 178.818 1.00 33.49 73 VAL c N 1
ATOM 3846 C CA . VAL C 1 73 ? 155.015 178.742 180.136 1.00 33.49 73 VAL c CA 1
ATOM 3847 C C . VAL C 1 73 ? 155.131 180.256 180.013 1.00 33.49 73 VAL c C 1
ATOM 3848 O O . VAL C 1 73 ? 154.505 181.007 180.776 1.00 33.49 73 VAL c O 1
ATOM 3852 N N . LEU C 1 74 ? 155.899 180.727 179.026 1.00 34.79 74 LEU c N 1
ATOM 3853 C CA . LEU C 1 74 ? 155.991 182.163 178.787 1.00 34.79 74 LEU c CA 1
ATOM 3854 C C . LEU C 1 74 ? 154.657 182.751 178.346 1.00 34.79 74 LEU c C 1
ATOM 3855 O O . LEU C 1 74 ? 154.360 183.905 178.665 1.00 34.79 74 LEU c O 1
ATOM 3860 N N . ARG C 1 75 ? 153.840 181.975 177.631 1.00 40.16 75 ARG c N 1
ATOM 3861 C CA . ARG C 1 75 ? 152.517 182.441 177.230 1.00 40.16 75 ARG c CA 1
ATOM 3862 C C . ARG C 1 75 ? 151.611 182.644 178.437 1.00 40.16 75 ARG c C 1
ATOM 3863 O O . ARG C 1 75 ? 150.910 183.660 178.532 1.00 40.16 75 ARG c O 1
ATOM 3871 N N . ARG C 1 76 ? 151.620 181.686 179.368 1.00 39.18 76 ARG c N 1
ATOM 3872 C CA . ARG C 1 76 ? 150.835 181.830 180.591 1.00 39.18 76 ARG c CA 1
ATOM 3873 C C . ARG C 1 76 ? 151.323 183.008 181.425 1.00 39.18 76 ARG c C 1
ATOM 3874 O O . ARG C 1 76 ? 150.512 183.768 181.970 1.00 39.18 76 ARG c O 1
ATOM 3882 N N . VAL C 1 77 ? 152.645 183.184 181.518 1.00 38.53 77 VAL c N 1
ATOM 3883 C CA . VAL C 1 77 ? 153.211 184.305 182.264 1.00 38.53 77 VAL c CA 1
ATOM 3884 C C . VAL C 1 77 ? 152.818 185.635 181.630 1.00 38.53 77 VAL c C 1
ATOM 3885 O O . VAL C 1 77 ? 152.435 186.581 182.328 1.00 38.53 77 VAL c O 1
ATOM 3889 N N . GLY C 1 78 ? 152.870 185.716 180.300 1.00 44.28 78 GLY c N 1
ATOM 3890 C CA . GLY C 1 78 ? 152.505 186.949 179.621 1.00 44.28 78 GLY c CA 1
ATOM 3891 C C . GLY C 1 78 ? 151.031 187.284 179.749 1.00 44.28 78 GLY c C 1
ATOM 3892 O O . GLY C 1 78 ? 150.666 188.449 179.932 1.00 44.28 78 GLY c O 1
ATOM 3893 N N . GLU C 1 79 ? 150.163 186.273 179.652 1.00 51.04 79 GLU c N 1
ATOM 3894 C CA . GLU C 1 79 ? 148.738 186.536 179.821 1.00 51.04 79 GLU c CA 1
ATOM 3895 C C . GLU C 1 79 ? 148.408 186.911 181.259 1.00 51.04 79 GLU c C 1
ATOM 3896 O O . GLU C 1 79 ? 147.507 187.724 181.494 1.00 51.04 79 GLU c O 1
ATOM 3902 N N . ALA C 1 80 ? 149.115 186.331 182.232 1.00 53.49 80 ALA c N 1
ATOM 3903 C CA . ALA C 1 80 ? 148.921 186.740 183.618 1.00 53.49 80 ALA c CA 1
ATOM 3904 C C . ALA C 1 80 ? 149.407 188.165 183.845 1.00 53.49 80 ALA c C 1
ATOM 3905 O O . ALA C 1 80 ? 148.794 188.922 184.606 1.00 53.49 80 ALA c O 1
ATOM 3907 N N . LEU C 1 81 ? 150.506 188.550 183.192 1.00 54.18 81 LEU c N 1
ATOM 3908 C CA . LEU C 1 81 ? 151.060 189.880 183.407 1.00 54.18 81 LEU c CA 1
ATOM 3909 C C . LEU C 1 81 ? 150.246 190.953 182.696 1.00 54.18 81 LEU c C 1
ATOM 3910 O O . LEU C 1 81 ? 150.174 192.090 183.177 1.00 54.18 81 LEU c O 1
ATOM 3915 N N . THR C 1 82 ? 149.629 190.626 181.561 1.00 59.96 82 THR c N 1
ATOM 3916 C CA . THR C 1 82 ? 148.849 191.626 180.845 1.00 59.96 82 THR c CA 1
ATOM 3917 C C . THR C 1 82 ? 147.493 191.891 181.485 1.00 59.96 82 THR c C 1
ATOM 3918 O O . THR C 1 82 ? 146.832 192.867 181.112 1.00 59.96 82 THR c O 1
ATOM 3922 N N . ALA C 1 83 ? 147.064 191.058 182.431 1.00 66.01 83 ALA c N 1
ATOM 3923 C CA . ALA C 1 83 ? 145.814 191.282 183.142 1.00 66.01 83 ALA c CA 1
ATOM 3924 C C . ALA C 1 83 ? 145.994 192.076 184.428 1.00 66.01 83 ALA c C 1
ATOM 3925 O O . ALA C 1 83 ? 144.995 192.433 185.061 1.00 66.01 83 ALA c O 1
ATOM 3927 N N . GLU C 1 84 ? 147.233 192.353 184.837 1.00 74.56 84 GLU c N 1
ATOM 3928 C CA . GLU C 1 84 ? 147.449 193.163 186.029 1.00 74.56 84 GLU c CA 1
ATOM 3929 C C . GLU C 1 84 ? 147.204 194.642 185.770 1.00 74.56 84 GLU c C 1
ATOM 3930 O O . GLU C 1 84 ? 146.971 195.394 186.721 1.00 74.56 84 GLU c O 1
ATOM 3936 N N . VAL C 1 85 ? 147.257 195.074 184.511 1.00 78.54 85 VAL c N 1
ATOM 3937 C CA . VAL C 1 85 ? 146.987 196.463 184.154 1.00 78.54 85 VAL c CA 1
ATOM 3938 C C . VAL C 1 85 ? 145.733 196.620 183.313 1.00 78.54 85 VAL c C 1
ATOM 3939 O O . VAL C 1 85 ? 145.295 197.762 183.090 1.00 78.54 85 VAL c O 1
ATOM 3943 N N . LEU C 1 86 ? 145.142 195.529 182.839 1.00 84.85 86 LEU c N 1
ATOM 3944 C CA . LEU C 1 86 ? 143.918 195.567 182.056 1.00 84.85 86 LEU c CA 1
ATOM 3945 C C . LEU C 1 86 ? 142.838 194.786 182.789 1.00 84.85 86 LEU c C 1
ATOM 3946 O O . LEU C 1 86 ? 143.107 193.717 183.345 1.00 84.85 86 LEU c O 1
ATOM 3951 N N . GLY C 1 87 ? 141.624 195.331 182.801 1.00 111.06 87 GLY c N 1
ATOM 3952 C CA . GLY C 1 87 ? 140.537 194.697 183.528 1.00 111.06 87 GLY c CA 1
ATOM 3953 C C . GLY C 1 87 ? 140.137 193.367 182.911 1.00 111.06 87 GLY c C 1
ATOM 3954 O O . GLY C 1 87 ? 140.118 193.201 181.691 1.00 111.06 87 GLY c O 1
ATOM 3955 N N . TYR C 1 88 ? 139.811 192.408 183.778 1.00 130.10 88 TYR c N 1
ATOM 3956 C CA . TYR C 1 88 ? 139.436 191.063 183.359 1.00 130.10 88 TYR c CA 1
ATOM 3957 C C . TYR C 1 88 ? 137.993 190.732 183.725 1.00 130.10 88 TYR c C 1
ATOM 3958 O O . TYR C 1 88 ? 137.611 189.558 183.734 1.00 130.10 88 TYR c O 1
ATOM 3967 N N . GLU C 1 89 ? 137.180 191.750 184.020 1.00 145.86 89 GLU c N 1
ATOM 3968 C CA . GLU C 1 89 ? 135.781 191.526 184.365 1.00 145.86 89 GLU c CA 1
ATOM 3969 C C . GLU C 1 89 ? 134.955 191.059 183.173 1.00 145.86 89 GLU c C 1
ATOM 3970 O O . GLU C 1 89 ? 133.881 190.480 183.369 1.00 145.86 89 GLU c O 1
ATOM 3976 N N . ASP C 1 90 ? 135.425 191.296 181.951 1.00 157.79 90 ASP c N 1
ATOM 3977 C CA . ASP C 1 90 ? 134.704 190.912 180.749 1.00 157.79 90 ASP c CA 1
ATOM 3978 C C . ASP C 1 90 ? 135.600 190.103 179.816 1.00 157.79 90 ASP c C 1
ATOM 3979 O O . ASP C 1 90 ? 136.815 190.310 179.749 1.00 157.79 90 ASP c O 1
ATOM 3984 N N . VAL C 1 91 ? 134.986 189.127 179.143 1.00 160.38 91 VAL c N 1
ATOM 3985 C CA . VAL C 1 91 ? 135.668 188.266 178.185 1.00 160.38 91 VAL c CA 1
ATOM 3986 C C . VAL C 1 91 ? 134.808 188.154 176.934 1.00 160.38 91 VAL c C 1
ATOM 3987 O O . VAL C 1 91 ? 133.604 188.423 176.954 1.00 160.38 91 VAL c O 1
ATOM 3991 N N . ALA C 1 92 ? 135.458 187.757 175.840 1.00 144.80 92 ALA c N 1
ATOM 3992 C CA . ALA C 1 92 ? 134.837 187.524 174.530 1.00 144.80 92 ALA c CA 1
ATOM 3993 C C . ALA C 1 92 ? 134.055 188.724 173.997 1.00 144.80 92 ALA c C 1
ATOM 3994 O O . ALA C 1 92 ? 133.196 188.573 173.129 0.00 144.80 92 ALA c O 1
ATOM 3996 N N . LEU C 1 107 ? 146.537 182.183 176.783 1.00 58.18 107 LEU c N 1
ATOM 3997 C CA . LEU C 1 107 ? 145.593 181.093 176.571 1.00 58.18 107 LEU c CA 1
ATOM 3998 C C . LEU C 1 107 ? 145.930 180.335 175.298 1.00 58.18 107 LEU c C 1
ATOM 3999 O O . LEU C 1 107 ? 146.791 180.747 174.525 1.00 58.18 107 LEU c O 1
ATOM 4004 N N . ALA C 1 108 ? 145.238 179.222 175.088 1.00 61.65 108 ALA c N 1
ATOM 4005 C CA . ALA C 1 108 ? 145.449 178.359 173.933 1.00 61.65 108 ALA c CA 1
ATOM 4006 C C . ALA C 1 108 ? 144.233 178.477 173.022 1.00 61.65 108 ALA c C 1
ATOM 4007 O O . ALA C 1 108 ? 143.174 177.911 173.315 1.00 61.65 108 ALA c O 1
ATOM 4009 N N . LYS C 1 109 ? 144.386 179.203 171.919 1.00 69.92 109 LYS c N 1
ATOM 4010 C CA . LYS C 1 109 ? 143.273 179.507 171.035 1.00 69.92 109 LYS c CA 1
ATOM 4011 C C . LYS C 1 109 ? 143.111 178.438 169.957 1.00 69.92 109 LYS c C 1
ATOM 4012 O O . LYS C 1 109 ? 144.058 177.741 169.586 1.00 69.92 109 LYS c O 1
ATOM 4018 N N . SER C 1 110 ? 141.886 178.323 169.454 1.00 84.27 110 SER c N 1
ATOM 4019 C CA . SER C 1 110 ? 141.537 177.396 168.387 1.00 84.27 110 SER c CA 1
ATOM 4020 C C . SER C 1 110 ? 140.958 178.182 167.210 1.00 84.27 110 SER c C 1
ATOM 4021 O O . SER C 1 110 ? 140.903 179.415 167.227 1.00 84.27 110 SER c O 1
ATOM 4024 N N . ALA C 1 111 ? 140.515 177.458 166.184 1.00 99.31 111 ALA c N 1
ATOM 4025 C CA . ALA C 1 111 ? 140.044 178.059 164.943 1.00 99.31 111 ALA c CA 1
ATOM 4026 C C . ALA C 1 111 ? 138.591 177.681 164.692 1.00 99.31 111 ALA c C 1
ATOM 4027 O O . ALA C 1 111 ? 138.237 176.498 164.735 1.00 99.31 111 ALA c O 1
ATOM 4029 N N . HIS C 1 112 ? 137.756 178.693 164.424 1.00 117.72 112 HIS c N 1
ATOM 4030 C CA . HIS C 1 112 ? 136.362 178.502 164.042 1.00 117.72 112 HIS c CA 1
ATOM 4031 C C . HIS C 1 112 ? 135.881 179.761 163.341 1.00 117.72 112 HIS c C 1
ATOM 4032 O O . HIS C 1 112 ? 136.229 180.866 163.780 1.00 117.72 112 HIS c O 1
ATOM 4039 N N . PRO C 1 113 ? 135.113 179.647 162.256 1.00 111.27 113 PRO c N 1
ATOM 4040 C CA . PRO C 1 113 ? 134.633 180.847 161.560 1.00 111.27 113 PRO c CA 1
ATOM 4041 C C . PRO C 1 113 ? 133.258 181.304 162.023 1.00 111.27 113 PRO c C 1
ATOM 4042 O O . PRO C 1 113 ? 132.341 180.507 162.236 1.00 111.27 113 PRO c O 1
ATOM 4046 N N . LEU C 1 114 ? 133.121 182.620 162.190 1.00 110.45 114 LEU c N 1
ATOM 4047 C CA . LEU C 1 114 ? 131.826 183.230 162.475 1.00 110.45 114 LEU c CA 1
ATOM 4048 C C . LEU C 1 114 ? 131.378 184.154 161.350 1.00 110.45 114 LEU c C 1
ATOM 4049 O O . LEU C 1 114 ? 130.310 183.938 160.769 1.00 110.45 114 LEU c O 1
ATOM 4054 N N . THR C 1 115 ? 132.168 185.177 161.022 1.00 109.76 115 THR c N 1
ATOM 4055 C CA . THR C 1 115 ? 131.876 186.040 159.887 1.00 109.76 115 THR c CA 1
ATOM 4056 C C . THR C 1 115 ? 133.125 186.487 159.142 1.00 109.76 115 THR c C 1
ATOM 4057 O O . THR C 1 115 ? 133.001 187.275 158.198 1.00 109.76 115 THR c O 1
ATOM 4061 N N . ASP C 1 116 ? 134.313 186.018 159.545 1.00 99.33 116 ASP c N 1
ATOM 4062 C CA . ASP C 1 116 ? 135.594 186.313 158.891 1.00 99.33 116 ASP c CA 1
ATOM 4063 C C . ASP C 1 116 ? 135.884 187.815 158.844 1.00 99.33 116 ASP c C 1
ATOM 4064 O O . ASP C 1 116 ? 136.053 188.405 157.775 1.00 99.33 116 ASP c O 1
ATOM 4069 N N . GLU C 1 117 ? 135.941 188.438 160.020 1.00 87.42 117 GLU c N 1
ATOM 4070 C CA . GLU C 1 117 ? 136.357 189.834 160.126 1.00 87.42 117 GLU c CA 1
ATOM 4071 C C . GLU C 1 117 ? 137.882 189.881 160.240 1.00 87.42 117 GLU c C 1
ATOM 4072 O O . GLU C 1 117 ? 138.473 189.346 161.184 1.00 87.42 117 GLU c O 1
ATOM 4078 N N . GLU C 1 118 ? 138.529 190.470 159.236 1.00 86.01 118 GLU c N 1
ATOM 4079 C CA . GLU C 1 118 ? 139.961 190.289 159.009 1.00 86.01 118 GLU c CA 1
ATOM 4080 C C . GLU C 1 118 ? 140.682 191.626 158.882 1.00 86.01 118 GLU c C 1
ATOM 4081 O O . GLU C 1 118 ? 141.435 191.869 157.937 1.00 86.01 118 GLU c O 1
ATOM 4087 N N . GLU C 1 119 ? 140.450 192.526 159.831 1.00 83.65 119 GLU c N 1
ATOM 4088 C CA . GLU C 1 119 ? 141.295 193.697 160.010 1.00 83.65 119 GLU c CA 1
ATOM 4089 C C . GLU C 1 119 ? 142.043 193.548 161.327 1.00 83.65 119 GLU c C 1
ATOM 4090 O O . GLU C 1 119 ? 141.425 193.332 162.375 1.00 83.65 119 GLU c O 1
ATOM 4096 N N . ARG C 1 120 ? 143.369 193.664 161.272 1.00 76.54 120 ARG c N 1
ATOM 4097 C CA . ARG C 1 120 ? 144.203 193.272 162.400 1.00 76.54 120 ARG c CA 1
ATOM 4098 C C . ARG C 1 120 ? 145.120 194.396 162.863 1.00 76.54 120 ARG c C 1
ATOM 4099 O O . ARG C 1 120 ? 146.322 194.184 163.047 1.00 76.54 120 ARG c O 1
ATOM 4107 N N . ASN C 1 121 ? 144.568 195.596 163.047 1.00 74.45 121 ASN c N 1
ATOM 4108 C CA . ASN C 1 121 ? 145.342 196.689 163.622 1.00 74.45 121 ASN c CA 1
ATOM 4109 C C . ASN C 1 121 ? 145.666 196.471 165.094 1.00 74.45 121 ASN c C 1
ATOM 4110 O O . ASN C 1 121 ? 146.603 197.098 165.604 1.00 74.45 121 ASN c O 1
ATOM 4115 N N . LEU C 1 122 ? 144.933 195.582 165.774 1.00 66.21 122 LEU c N 1
ATOM 4116 C CA . LEU C 1 122 ? 145.057 195.379 167.213 1.00 66.21 122 LEU c CA 1
ATOM 4117 C C . LEU C 1 122 ? 146.428 194.865 167.632 1.00 66.21 122 LEU c C 1
ATOM 4118 O O . LEU C 1 122 ? 146.756 194.957 168.821 1.00 66.21 122 LEU c O 1
ATOM 4123 N N . LYS C 1 123 ? 147.219 194.326 166.694 1.00 62.90 123 LYS c N 1
ATOM 4124 C CA . LYS C 1 123 ? 148.613 193.997 166.976 1.00 62.90 123 LYS c CA 1
ATOM 4125 C C . LYS C 1 123 ? 149.380 195.201 167.501 1.00 62.90 123 LYS c C 1
ATOM 4126 O O . LYS C 1 123 ? 150.214 195.060 168.402 1.00 62.90 123 LYS c O 1
ATOM 4132 N N . GLU C 1 124 ? 149.117 196.388 166.953 1.00 69.45 124 GLU c N 1
ATOM 4133 C CA . GLU C 1 124 ? 149.710 197.590 167.521 1.00 69.45 124 GLU c CA 1
ATOM 4134 C C . GLU C 1 124 ? 149.055 197.968 168.842 1.00 69.45 124 GLU c C 1
ATOM 4135 O O . GLU C 1 124 ? 149.730 198.490 169.736 1.00 69.45 124 GLU c O 1
ATOM 4141 N N . LEU C 1 125 ? 147.753 197.710 168.986 1.00 59.04 125 LEU c N 1
ATOM 4142 C CA . LEU C 1 125 ? 147.056 198.120 170.200 1.00 59.04 125 LEU c CA 1
ATOM 4143 C C . LEU C 1 125 ? 147.321 197.157 171.349 1.00 59.04 125 LEU c C 1
ATOM 4144 O O . LEU C 1 125 ? 147.577 197.586 172.480 1.00 59.04 125 LEU c O 1
ATOM 4149 N N . LEU C 1 126 ? 147.269 195.857 171.082 1.00 48.36 126 LEU c N 1
ATOM 4150 C CA . LEU C 1 126 ? 147.375 194.851 172.131 1.00 48.36 126 LEU c CA 1
ATOM 4151 C C . LEU C 1 126 ? 148.705 194.121 172.005 1.00 48.36 126 LEU c C 1
ATOM 4152 O O . LEU C 1 126 ? 148.901 193.365 171.040 1.00 48.36 126 LEU c O 1
ATOM 4157 N N . PRO C 1 127 ? 149.638 194.301 172.943 1.00 43.55 127 PRO c N 1
ATOM 4158 C CA . PRO C 1 127 ? 150.994 193.766 172.760 1.00 43.55 127 PRO c CA 1
ATOM 4159 C C . PRO C 1 127 ? 151.169 192.315 173.178 1.00 43.55 127 PRO c C 1
ATOM 4160 O O . PRO C 1 127 ? 152.305 191.869 173.362 1.00 43.55 127 PRO c O 1
ATOM 4164 N N . GLN C 1 128 ? 150.081 191.569 173.355 1.00 47.83 128 GLN c N 1
ATOM 4165 C CA . GLN C 1 128 ? 150.190 190.168 173.745 1.00 47.83 128 GLN c CA 1
ATOM 4166 C C . GLN C 1 128 ? 150.002 189.211 172.575 1.00 47.83 128 GLN c C 1
ATOM 4167 O O . GLN C 1 128 ? 150.857 188.354 172.339 1.00 47.83 128 GLN c O 1
ATOM 4173 N N . ILE C 1 129 ? 148.898 189.331 171.835 1.00 53.41 129 ILE c N 1
ATOM 4174 C CA . ILE C 1 129 ? 148.686 188.437 170.701 1.00 53.41 129 ILE c CA 1
ATOM 4175 C C . ILE C 1 129 ? 149.552 188.808 169.506 1.00 53.41 129 ILE c C 1
ATOM 4176 O O . ILE C 1 129 ? 149.701 187.995 168.586 1.00 53.41 129 ILE c O 1
ATOM 4181 N N . ALA C 1 130 ? 150.124 190.014 169.487 1.00 58.03 130 ALA c N 1
ATOM 4182 C CA . ALA C 1 130 ? 151.037 190.377 168.411 1.00 58.03 130 ALA c CA 1
ATOM 4183 C C . ALA C 1 130 ? 152.350 189.618 168.516 1.00 58.03 130 ALA c C 1
ATOM 4184 O O . ALA C 1 130 ? 152.958 189.284 167.494 1.00 58.03 130 ALA c O 1
ATOM 4186 N N . VAL C 1 131 ? 152.796 189.334 169.736 1.00 47.80 131 VAL c N 1
ATOM 4187 C CA . VAL C 1 131 ? 154.096 188.708 169.930 1.00 47.80 131 VAL c CA 1
ATOM 4188 C C . VAL C 1 131 ? 153.984 187.192 169.870 1.00 47.80 131 VAL c C 1
ATOM 4189 O O . VAL C 1 131 ? 154.808 186.519 169.242 1.00 47.80 131 VAL c O 1
ATOM 4193 N N . PHE C 1 132 ? 152.968 186.629 170.517 1.00 43.90 132 PHE c N 1
ATOM 4194 C CA . PHE C 1 132 ? 152.912 185.188 170.719 1.00 43.90 132 PHE c CA 1
ATOM 4195 C C . PHE C 1 132 ? 151.964 184.479 169.761 1.00 43.90 132 PHE c C 1
ATOM 4196 O O . PHE C 1 132 ? 151.896 183.247 169.786 1.00 43.90 132 PHE c O 1
ATOM 4204 N N . GLY C 1 133 ? 151.237 185.215 168.925 1.00 46.88 133 GLY c N 1
ATOM 4205 C CA . GLY C 1 133 ? 150.391 184.602 167.922 1.00 46.88 133 GLY c CA 1
ATOM 4206 C C . GLY C 1 133 ? 149.113 184.020 168.494 1.00 46.88 133 GLY c C 1
ATOM 4207 O O . GLY C 1 133 ? 148.852 184.044 169.697 1.00 46.88 133 GLY c O 1
ATOM 4208 N N . GLY C 1 134 ? 148.301 183.483 167.596 1.00 54.46 134 GLY c N 1
ATOM 4209 C CA . GLY C 1 134 ? 147.043 182.880 167.984 1.00 54.46 134 GLY c CA 1
ATOM 4210 C C . GLY C 1 134 ? 146.126 182.725 166.790 1.00 54.46 134 GLY c C 1
ATOM 4211 O O . GLY C 1 134 ? 146.488 183.017 165.651 1.00 54.46 134 GLY c O 1
ATOM 4212 N N . ALA C 1 135 ? 144.921 182.240 167.080 1.00 67.65 135 ALA c N 1
ATOM 4213 C CA . ALA C 1 135 ? 143.872 182.082 166.082 1.00 67.65 135 ALA c CA 1
ATOM 4214 C C . ALA C 1 135 ? 142.595 182.729 166.595 1.00 67.65 135 ALA c C 1
ATOM 4215 O O . ALA C 1 135 ? 142.097 182.364 167.665 1.00 67.65 135 ALA c O 1
ATOM 4217 N N . ALA C 1 136 ? 142.066 183.686 165.832 1.00 82.54 136 ALA c N 1
ATOM 4218 C CA . ALA C 1 136 ? 140.879 184.433 166.239 1.00 82.54 136 ALA c CA 1
ATOM 4219 C C . ALA C 1 136 ? 139.612 183.934 165.553 1.00 82.54 136 ALA c C 1
ATOM 4220 O O . ALA C 1 136 ? 138.649 183.549 166.223 1.00 82.54 136 ALA c O 1
ATOM 4222 N N . SER C 1 137 ? 139.592 183.934 164.222 1.00 87.81 137 SER c N 1
ATOM 4223 C CA . SER C 1 137 ? 138.400 183.566 163.466 1.00 87.81 137 SER c CA 1
ATOM 4224 C C . SER C 1 137 ? 138.772 182.730 162.250 1.00 87.81 137 SER c C 1
ATOM 4225 O O . SER C 1 137 ? 138.272 182.953 161.143 1.00 87.81 137 SER c O 1
ATOM 4228 N N . GLY C 1 138 ? 139.659 181.757 162.438 1.00 81.81 138 GLY c N 1
ATOM 4229 C CA . GLY C 1 138 ? 140.066 180.892 161.349 1.00 81.81 138 GLY c CA 1
ATOM 4230 C C . GLY C 1 138 ? 141.402 181.281 160.753 1.00 81.81 138 GLY c C 1
ATOM 4231 O O . GLY C 1 138 ? 142.224 180.417 160.434 1.00 81.81 138 GLY c O 1
ATOM 4232 N N . ARG C 1 139 ? 141.629 182.582 160.594 1.00 72.51 139 ARG c N 1
ATOM 4233 C CA . ARG C 1 139 ? 142.916 183.088 160.131 1.00 72.51 139 ARG c CA 1
ATOM 4234 C C . ARG C 1 139 ? 143.864 183.165 161.319 1.00 72.51 139 ARG c C 1
ATOM 4235 O O . ARG C 1 139 ? 143.705 184.022 162.194 1.00 72.51 139 ARG c O 1
ATOM 4243 N N . VAL C 1 140 ? 144.844 182.265 161.356 1.00 61.19 140 VAL c N 1
ATOM 4244 C CA . VAL C 1 140 ? 145.814 182.254 162.441 1.00 61.19 140 VAL c CA 1
ATOM 4245 C C . VAL C 1 140 ? 146.751 183.450 162.309 1.00 61.19 140 VAL c C 1
ATOM 4246 O O . VAL C 1 140 ? 146.901 184.046 161.239 1.00 61.19 140 VAL c O 1
ATOM 4250 N N . MET C 1 141 ? 147.387 183.807 163.416 1.00 54.40 141 MET c N 1
ATOM 4251 C CA . MET C 1 141 ? 148.247 184.978 163.462 1.00 54.40 141 MET c CA 1
ATOM 4252 C C . MET C 1 141 ? 149.698 184.579 163.227 1.00 54.40 141 MET c C 1
ATOM 4253 O O . MET C 1 141 ? 150.037 183.397 163.133 1.00 54.40 141 MET c O 1
ATOM 4258 N N . SER C 1 142 ? 150.557 185.588 163.130 1.00 50.71 142 SER c N 1
ATOM 4259 C CA . SER C 1 142 ? 151.989 185.386 162.960 1.00 50.71 142 SER c CA 1
ATOM 4260 C C . SER C 1 142 ? 152.704 185.860 164.217 1.00 50.71 142 SER c C 1
ATOM 4261 O O . SER C 1 142 ? 152.543 187.013 164.630 1.00 50.71 142 SER c O 1
ATOM 4264 N N . GLY C 1 143 ? 153.492 184.972 164.822 1.00 45.13 143 GLY c N 1
ATOM 4265 C CA . GLY C 1 143 ? 154.188 185.291 166.054 1.00 45.13 143 GLY c CA 1
ATOM 4266 C C . GLY C 1 143 ? 155.624 185.695 165.795 1.00 45.13 143 GLY c C 1
ATOM 4267 O O . GLY C 1 143 ? 156.364 184.990 165.105 1.00 45.13 143 GLY c O 1
ATOM 4268 N N . LEU C 1 144 ? 156.015 186.839 166.357 1.00 42.86 144 LEU c N 1
ATOM 4269 C CA . LEU C 1 144 ? 157.388 187.307 166.206 1.00 42.86 144 LEU c CA 1
ATOM 4270 C C . LEU C 1 144 ? 158.362 186.463 167.015 1.00 42.86 144 LEU c C 1
ATOM 4271 O O . LEU C 1 144 ? 159.541 186.368 166.658 1.00 42.86 144 LEU c O 1
ATOM 4276 N N . LEU C 1 145 ? 157.897 185.850 168.098 1.00 37.00 145 LEU c N 1
ATOM 4277 C CA . LEU C 1 145 ? 158.772 185.103 168.991 1.00 37.00 145 LEU c CA 1
ATOM 4278 C C . LEU C 1 145 ? 159.133 183.742 168.413 1.00 37.00 145 LEU c C 1
ATOM 4279 O O . LEU C 1 145 ? 158.262 183.007 167.940 1.00 37.00 145 LEU c O 1
ATOM 4284 N N . SER C 1 146 ? 160.422 183.407 168.457 1.00 33.93 146 SER c N 1
ATOM 4285 C CA . SER C 1 146 ? 160.891 182.057 168.175 1.00 33.93 146 SER c CA 1
ATOM 4286 C C . SER C 1 146 ? 161.800 181.631 169.316 1.00 33.93 146 SER c C 1
ATOM 4287 O O . SER C 1 146 ? 162.759 182.336 169.640 1.00 33.93 146 SER c O 1
ATOM 4290 N N . VAL C 1 147 ? 161.510 180.483 169.918 1.00 31.93 147 VAL c N 1
ATOM 4291 C CA . VAL C 1 147 ? 162.250 180.030 171.087 1.00 31.93 147 VAL c CA 1
ATOM 4292 C C . VAL C 1 147 ? 162.713 178.597 170.855 1.00 31.93 147 VAL c C 1
ATOM 4293 O O . VAL C 1 147 ? 162.030 177.799 170.206 1.00 31.93 147 VAL c O 1
ATOM 4297 N N . SER C 1 148 ? 163.907 178.290 171.350 1.00 30.33 148 SER c N 1
ATOM 4298 C CA . SER C 1 148 ? 164.552 177.007 171.121 1.00 30.33 148 SER c CA 1
ATOM 4299 C C . SER C 1 148 ? 164.350 176.072 172.307 1.00 30.33 148 SER c C 1
ATOM 4300 O O . SER C 1 148 ? 163.866 176.460 173.371 1.00 30.33 148 SER c O 1
ATOM 4303 N N . LYS C 1 149 ? 164.739 174.817 172.106 1.00 28.77 149 LYS c N 1
ATOM 4304 C CA . LYS C 1 149 ? 164.589 173.794 173.126 1.00 28.77 149 LYS c CA 1
ATOM 4305 C C . LYS C 1 149 ? 165.628 173.982 174.228 1.00 28.77 149 LYS c C 1
ATOM 4306 O O . LYS C 1 149 ? 166.550 174.795 174.123 1.00 28.77 149 LYS c O 1
ATOM 4312 N N . VAL C 1 150 ? 165.470 173.218 175.299 1.00 28.34 150 VAL c N 1
ATOM 4313 C CA . VAL C 1 150 ? 166.455 173.201 176.372 1.00 28.34 150 VAL c CA 1
ATOM 4314 C C . VAL C 1 150 ? 167.395 172.029 176.121 1.00 28.34 150 VAL c C 1
ATOM 4315 O O . VAL C 1 150 ? 167.013 171.016 175.525 1.00 28.34 150 VAL c O 1
ATOM 4319 N N . LEU C 1 151 ? 168.651 172.172 176.540 1.00 30.87 151 LEU c N 1
ATOM 4320 C CA . LEU C 1 151 ? 169.649 171.114 176.385 1.00 30.87 151 LEU c CA 1
ATOM 4321 C C . LEU C 1 151 ? 170.429 170.987 177.688 1.00 30.87 151 LEU c C 1
ATOM 4322 O O . LEU C 1 151 ? 171.428 171.696 177.890 1.00 30.87 151 LEU c O 1
ATOM 4327 N N . PRO C 1 152 ? 170.008 170.110 178.592 1.00 32.53 152 PRO c N 1
ATOM 4328 C CA . PRO C 1 152 ? 170.733 169.966 179.861 1.00 32.53 152 PRO c CA 1
ATOM 4329 C C . PRO C 1 152 ? 171.978 169.091 179.788 1.00 32.53 152 PRO c C 1
ATOM 4330 O O . PRO C 1 152 ? 172.986 169.386 180.437 1.00 32.53 152 PRO c O 1
ATOM 4334 N N . GLU C 1 153 ? 171.935 168.035 178.976 1.00 51.66 153 GLU c N 1
ATOM 4335 C CA . GLU C 1 153 ? 172.885 166.931 179.088 1.00 51.66 153 GLU c CA 1
ATOM 4336 C C . GLU C 1 153 ? 174.185 167.271 178.358 1.00 51.66 153 GLU c C 1
ATOM 4337 O O . GLU C 1 153 ? 174.401 168.430 177.989 1.00 51.66 153 GLU c O 1
ATOM 4343 N N . ILE C 1 154 ? 175.064 166.292 178.166 1.00 51.92 154 ILE c N 1
ATOM 4344 C CA . ILE C 1 154 ? 176.364 166.492 177.539 1.00 51.92 154 ILE c CA 1
ATOM 4345 C C . ILE C 1 154 ? 176.231 166.169 176.057 1.00 51.92 154 ILE c C 1
ATOM 4346 O O . ILE C 1 154 ? 176.034 165.011 175.672 1.00 51.92 154 ILE c O 1
ATOM 4351 N N . ALA C 1 155 ? 176.339 167.202 175.230 1.00 32.31 155 ALA c N 1
ATOM 4352 C CA . ALA C 1 155 ? 176.220 167.090 173.785 1.00 32.31 155 ALA c CA 1
ATOM 4353 C C . ALA C 1 155 ? 177.096 168.175 173.165 1.00 32.31 155 ALA c C 1
ATOM 4354 O O . ALA C 1 155 ? 177.987 168.722 173.823 1.00 32.31 155 ALA c O 1
ATOM 4356 N N . GLU C 1 156 ? 176.851 168.485 171.891 1.00 26.05 156 GLU c N 1
ATOM 4357 C CA . GLU C 1 156 ? 177.606 169.506 171.174 1.00 26.05 156 GLU c CA 1
ATOM 4358 C C . GLU C 1 156 ? 176.699 170.560 170.545 1.00 26.05 156 GLU c C 1
ATOM 4359 O O . GLU C 1 156 ? 177.143 171.319 169.677 1.00 26.05 156 GLU c O 1
ATOM 4365 N N . LEU C 1 157 ? 175.447 170.653 170.990 1.00 23.80 157 LEU c N 1
ATOM 4366 C CA . LEU C 1 157 ? 174.445 171.430 170.274 1.00 23.80 157 LEU c CA 1
ATOM 4367 C C . LEU C 1 157 ? 174.142 172.784 170.901 1.00 23.80 157 LEU c C 1
ATOM 4368 O O . LEU C 1 157 ? 173.720 173.698 170.187 1.00 23.80 157 LEU c O 1
ATOM 4373 N N . ALA C 1 158 ? 174.347 172.949 172.205 1.00 25.72 158 ALA c N 1
ATOM 4374 C CA . ALA C 1 158 ? 174.049 174.215 172.858 1.00 25.72 158 ALA c CA 1
ATOM 4375 C C . ALA C 1 158 ? 175.195 175.205 172.649 1.00 25.72 158 ALA c C 1
ATOM 4376 O O . ALA C 1 158 ? 176.113 174.976 171.858 1.00 25.72 158 ALA c O 1
ATOM 4378 N N . HIS C 1 159 ? 175.145 176.326 173.366 1.00 33.37 159 HIS c N 1
ATOM 4379 C CA . HIS C 1 159 ? 176.261 177.264 173.362 1.00 33.37 159 HIS c CA 1
ATOM 4380 C C . HIS C 1 159 ? 177.255 176.851 174.450 1.00 33.37 159 HIS c C 1
ATOM 4381 O O . HIS C 1 159 ? 177.209 175.727 174.959 1.00 33.37 159 HIS c O 1
ATOM 4388 N N . LEU C 1 160 ? 178.179 177.752 174.798 1.00 42.05 160 LEU c N 1
ATOM 4389 C CA . LEU C 1 160 ? 179.402 177.383 175.512 1.00 42.05 160 LEU c CA 1
ATOM 4390 C C . LEU C 1 160 ? 179.121 176.810 176.899 1.00 42.05 160 LEU c C 1
ATOM 4391 O O . LEU C 1 160 ? 178.296 177.337 177.650 1.00 42.05 160 LEU c O 1
ATOM 4396 N N . LEU C 1 161 ? 179.823 175.715 177.231 1.00 52.27 161 LEU c N 1
ATOM 4397 C CA . LEU C 1 161 ? 179.607 174.929 178.437 1.00 52.27 161 LEU c CA 1
ATOM 4398 C C . LEU C 1 161 ? 180.282 175.571 179.648 1.00 52.27 161 LEU c C 1
ATOM 4399 O O . LEU C 1 161 ? 181.328 176.213 179.518 1.00 52.27 161 LEU c O 1
ATOM 4404 N N . PRO C 1 162 ? 179.698 175.411 180.844 1.00 58.64 162 PRO c N 1
ATOM 4405 C CA . PRO C 1 162 ? 180.313 175.991 182.047 1.00 58.64 162 PRO c CA 1
ATOM 4406 C C . PRO C 1 162 ? 181.218 175.035 182.812 1.00 58.64 162 PRO c C 1
ATOM 4407 O O . PRO C 1 162 ? 181.893 175.457 183.756 1.00 58.64 162 PRO c O 1
ATOM 4411 N N . ARG C 1 163 ? 181.247 173.751 182.436 1.00 58.59 163 ARG c N 1
ATOM 4412 C CA . ARG C 1 163 ? 181.917 172.769 183.282 1.00 58.59 163 ARG c CA 1
ATOM 4413 C C . ARG C 1 163 ? 182.446 171.619 182.441 1.00 58.59 163 ARG c C 1
ATOM 4414 O O . ARG C 1 163 ? 181.896 171.364 181.361 1.00 58.59 163 ARG c O 1
ATOM 4422 N N . PRO C 1 164 ? 183.510 170.929 182.873 1.00 54.94 164 PRO c N 1
ATOM 4423 C CA . PRO C 1 164 ? 183.867 169.663 182.231 1.00 54.94 164 PRO c CA 1
ATOM 4424 C C . PRO C 1 164 ? 182.756 168.642 182.385 1.00 54.94 164 PRO c C 1
ATOM 4425 O O . PRO C 1 164 ? 182.044 168.626 183.404 1.00 54.94 164 PRO c O 1
ATOM 4429 N N . PRO C 1 165 ? 182.571 167.766 181.404 1.00 52.48 165 PRO c N 1
ATOM 4430 C CA . PRO C 1 165 ? 181.325 167.003 181.287 1.00 52.48 165 PRO c CA 1
ATOM 4431 C C . PRO C 1 165 ? 181.266 165.825 182.255 1.00 52.48 165 PRO c C 1
ATOM 4432 O O . PRO C 1 165 ? 182.208 165.529 182.987 1.00 52.48 165 PRO c O 1
ATOM 4436 N N . HIS C 1 166 ? 180.116 165.153 182.236 1.00 50.78 166 HIS c N 1
ATOM 4437 C CA . HIS C 1 166 ? 179.897 163.898 182.938 1.00 50.78 166 HIS c CA 1
ATOM 4438 C C . HIS C 1 166 ? 179.121 162.957 182.025 1.00 50.78 166 HIS c C 1
ATOM 4439 O O . HIS C 1 166 ? 178.880 163.255 180.853 1.00 50.78 166 HIS c O 1
ATOM 4446 N N . SER C 1 167 ? 178.733 161.807 182.568 1.00 47.29 167 SER c N 1
ATOM 4447 C CA . SER C 1 167 ? 178.125 160.765 181.753 1.00 47.29 167 SER c CA 1
ATOM 4448 C C . SER C 1 167 ? 176.702 161.135 181.349 1.00 47.29 167 SER c C 1
ATOM 4449 O O . SER C 1 167 ? 176.045 161.961 181.985 1.00 47.29 167 SER c O 1
ATOM 4452 N N . THR C 1 168 ? 176.235 160.516 180.266 1.00 44.79 168 THR c N 1
ATOM 4453 C CA . THR C 1 168 ? 174.907 160.768 179.711 1.00 44.79 168 THR c CA 1
ATOM 4454 C C . THR C 1 168 ? 173.709 160.097 180.399 1.00 44.79 168 THR c C 1
ATOM 4455 O O . THR C 1 168 ? 172.677 160.765 180.543 1.00 44.79 168 THR c O 1
ATOM 4459 N N . PRO C 1 169 ? 173.746 158.800 180.848 1.00 44.17 169 PRO c N 1
ATOM 4460 C CA . PRO C 1 169 ? 172.470 158.141 181.150 1.00 44.17 169 PRO c CA 1
ATOM 4461 C C . PRO C 1 169 ? 171.952 158.447 182.545 1.00 44.17 169 PRO c C 1
ATOM 4462 O O . PRO C 1 169 ? 171.055 157.757 183.038 1.00 44.17 169 PRO c O 1
ATOM 4466 N N . LEU C 1 170 ? 172.503 159.469 183.192 1.00 38.42 170 LEU c N 1
ATOM 4467 C CA . LEU C 1 170 ? 172.214 159.749 184.596 1.00 38.42 170 LEU c CA 1
ATOM 4468 C C . LEU C 1 170 ? 171.037 160.716 184.680 1.00 38.42 170 LEU c C 1
ATOM 4469 O O . LEU C 1 170 ? 171.203 161.936 184.713 1.00 38.42 170 LEU c O 1
ATOM 4474 N N . LEU C 1 171 ? 169.834 160.148 184.710 1.00 37.09 171 LEU c N 1
ATOM 4475 C CA . LEU C 1 171 ? 168.620 160.852 185.129 1.00 37.09 171 LEU c CA 1
ATOM 4476 C C . LEU C 1 171 ? 167.855 160.032 186.179 1.00 37.09 171 LEU c C 1
ATOM 4477 O O . LEU C 1 171 ? 166.722 159.597 185.958 1.00 37.09 171 LEU c O 1
ATOM 4482 N N . PRO C 1 172 ? 168.443 159.827 187.361 1.00 37.86 172 PRO c N 1
ATOM 4483 C CA . PRO C 1 172 ? 167.828 158.921 188.338 1.00 37.86 172 PRO c CA 1
ATOM 4484 C C . PRO C 1 172 ? 166.525 159.462 188.906 1.00 37.86 172 PRO c C 1
ATOM 4485 O O . PRO C 1 172 ? 166.271 160.667 188.944 1.00 37.86 172 PRO c O 1
ATOM 4489 N N . ALA C 1 173 ? 165.696 158.527 189.352 1.00 41.88 173 ALA c N 1
ATOM 4490 C CA . ALA C 1 173 ? 164.273 158.750 189.547 1.00 41.88 173 ALA c CA 1
ATOM 4491 C C . ALA C 1 173 ? 163.910 158.671 191.020 1.00 41.88 173 ALA c C 1
ATOM 4492 O O . ALA C 1 173 ? 164.332 157.745 191.721 1.00 41.88 173 ALA c O 1
ATOM 4494 N N . VAL C 1 174 ? 163.123 159.641 191.480 1.00 46.29 174 VAL c N 1
ATOM 4495 C CA . VAL C 1 174 ? 162.518 159.577 192.804 1.00 46.29 174 VAL c CA 1
ATOM 4496 C C . VAL C 1 174 ? 161.357 158.598 192.749 1.00 46.29 174 VAL c C 1
ATOM 4497 O O . VAL C 1 174 ? 160.906 158.206 191.668 1.00 46.29 174 VAL c O 1
ATOM 4501 N N . LEU C 1 175 ? 160.863 158.193 193.911 1.00 54.08 175 LEU c N 1
ATOM 4502 C CA . LEU C 1 175 ? 159.716 157.303 193.981 1.00 54.08 175 LEU c CA 1
ATOM 4503 C C . LEU C 1 175 ? 158.569 158.029 194.668 1.00 54.08 175 LEU c C 1
ATOM 4504 O O . LEU C 1 175 ? 158.771 158.733 195.662 1.00 54.08 175 LEU c O 1
ATOM 4509 N N . SER C 1 176 ? 157.367 157.845 194.135 1.00 53.48 176 SER c N 1
ATOM 4510 C CA . SER C 1 176 ? 156.236 158.700 194.461 1.00 53.48 176 SER c CA 1
ATOM 4511 C C . SER C 1 176 ? 155.523 158.221 195.718 1.00 53.48 176 SER c C 1
ATOM 4512 O O . SER C 1 176 ? 156.062 157.449 196.516 1.00 53.48 176 SER c O 1
ATOM 4515 N N . VAL C 1 177 ? 154.293 158.698 195.885 1.00 54.25 177 VAL c N 1
ATOM 4516 C CA . VAL C 1 177 ? 153.765 159.045 197.194 1.00 54.25 177 VAL c CA 1
ATOM 4517 C C . VAL C 1 177 ? 152.864 157.958 197.793 1.00 54.25 177 VAL c C 1
ATOM 4518 O O . VAL C 1 177 ? 152.658 157.947 199.017 1.00 54.25 177 VAL c O 1
ATOM 4522 N N . ALA C 1 178 ? 152.380 157.008 196.980 1.00 51.30 178 ALA c N 1
ATOM 4523 C CA . ALA C 1 178 ? 151.659 155.830 197.473 1.00 51.30 178 ALA c CA 1
ATOM 4524 C C . ALA C 1 178 ? 150.391 156.188 198.248 1.00 51.30 178 ALA c C 1
ATOM 4525 O O . ALA C 1 178 ? 150.394 156.142 199.481 1.00 51.30 178 ALA c O 1
ATOM 4527 N N . ASP C 1 179 ? 149.328 156.543 197.507 1.00 50.92 179 ASP c N 1
ATOM 4528 C CA . ASP C 1 179 ? 148.115 157.253 197.931 1.00 50.92 179 ASP c CA 1
ATOM 4529 C C . ASP C 1 179 ? 147.641 156.987 199.360 1.00 50.92 179 ASP c C 1
ATOM 4530 O O . ASP C 1 179 ? 147.320 157.941 200.078 1.00 50.92 179 ASP c O 1
ATOM 4535 N N . GLU C 1 180 ? 147.570 155.714 199.767 1.00 50.01 180 GLU c N 1
ATOM 4536 C CA . GLU C 1 180 ? 147.255 155.255 201.133 1.00 50.01 180 GLU c CA 1
ATOM 4537 C C . GLU C 1 180 ? 145.969 155.885 201.693 1.00 50.01 180 GLU c C 1
ATOM 4538 O O . GLU C 1 180 ? 145.978 156.698 202.617 1.00 50.01 180 GLU c O 1
ATOM 4544 N N . SER C 1 181 ? 144.844 155.507 201.089 1.00 46.90 181 SER c N 1
ATOM 4545 C CA . SER C 1 181 ? 143.526 155.961 201.537 1.00 46.90 181 SER c CA 1
ATOM 4546 C C . SER C 1 181 ? 143.232 155.586 202.989 1.00 46.90 181 SER c C 1
ATOM 4547 O O . SER C 1 181 ? 143.720 154.576 203.495 0.00 46.90 181 SER c O 1
ATOM 4550 N N . PRO C 1 205 ? 144.528 149.835 200.159 1.00 59.48 205 PRO c N 1
ATOM 4551 C CA . PRO C 1 205 ? 145.693 149.515 199.327 1.00 59.48 205 PRO c CA 1
ATOM 4552 C C . PRO C 1 205 ? 146.484 150.755 198.918 1.00 59.48 205 PRO c C 1
ATOM 4553 O O . PRO C 1 205 ? 146.001 151.563 198.125 1.00 59.48 205 PRO c O 1
ATOM 4557 N N . LEU C 1 206 ? 147.692 150.895 199.460 1.00 55.74 206 LEU c N 1
ATOM 4558 C CA . LEU C 1 206 ? 148.573 152.014 199.130 1.00 55.74 206 LEU c CA 1
ATOM 4559 C C . LEU C 1 206 ? 149.304 151.675 197.836 1.00 55.74 206 LEU c C 1
ATOM 4560 O O . LEU C 1 206 ? 150.296 150.948 197.825 1.00 55.74 206 LEU c O 1
ATOM 4562 N N . GLY C 1 207 ? 148.793 152.202 196.726 1.00 57.07 207 GLY c N 1
ATOM 4563 C CA . GLY C 1 207 ? 149.390 151.940 195.430 1.00 57.07 207 GLY c CA 1
ATOM 4564 C C . GLY C 1 207 ? 150.657 152.737 195.197 1.00 57.07 207 GLY c C 1
ATOM 4565 O O . GLY C 1 207 ? 150.601 153.959 195.020 1.00 57.07 207 GLY c O 1
ATOM 4566 N N . ARG C 1 208 ? 151.802 152.056 195.171 1.00 59.67 208 ARG c N 1
ATOM 4567 C CA . ARG C 1 208 ? 153.092 152.730 195.058 1.00 59.67 208 ARG c CA 1
ATOM 4568 C C . ARG C 1 208 ? 153.274 153.275 193.647 1.00 59.67 208 ARG c C 1
ATOM 4569 O O . ARG C 1 208 ? 153.269 152.512 192.677 1.00 59.67 208 ARG c O 1
ATOM 4577 N N . PHE C 1 209 ? 153.449 154.584 193.527 1.00 57.46 209 PHE c N 1
ATOM 4578 C CA . PHE C 1 209 ? 153.744 155.196 192.242 1.00 57.46 209 PHE c CA 1
ATOM 4579 C C . PHE C 1 209 ? 155.226 155.549 192.164 1.00 57.46 209 PHE c C 1
ATOM 4580 O O . PHE C 1 209 ? 155.945 155.543 193.166 1.00 57.46 209 PHE c O 1
ATOM 4588 N N . ALA C 1 210 ? 155.677 155.872 190.954 1.00 52.04 210 ALA c N 1
ATOM 4589 C CA . ALA C 1 210 ? 157.062 156.268 190.741 1.00 52.04 210 ALA c CA 1
ATOM 4590 C C . ALA C 1 210 ? 157.156 157.083 189.462 1.00 52.04 210 ALA c C 1
ATOM 4591 O O . ALA C 1 210 ? 156.599 156.697 188.433 1.00 52.04 210 ALA c O 1
ATOM 4593 N N . ILE C 1 211 ? 157.872 158.203 189.532 1.00 43.24 211 ILE c N 1
ATOM 4594 C CA . ILE C 1 211 ? 158.085 159.079 188.390 1.00 43.24 211 ILE c CA 1
ATOM 4595 C C . ILE C 1 211 ? 159.582 159.152 188.116 1.00 43.24 211 ILE c C 1
ATOM 4596 O O . ILE C 1 211 ? 160.403 158.739 188.930 1.00 43.24 211 ILE c O 1
ATOM 4601 N N . GLU C 1 212 ? 159.929 159.692 186.950 1.00 38.03 212 GLU c N 1
ATOM 4602 C CA . GLU C 1 212 ? 161.319 159.817 186.528 1.00 38.03 212 GLU c CA 1
ATOM 4603 C C . GLU C 1 212 ? 161.624 161.286 186.285 1.00 38.03 212 GLU c C 1
ATOM 4604 O O . GLU C 1 212 ? 160.828 161.990 185.657 1.00 38.03 212 GLU c O 1
ATOM 4610 N N . THR C 1 213 ? 162.771 161.749 186.778 1.00 32.22 213 THR c N 1
ATOM 4611 C CA . THR C 1 213 ? 163.043 163.178 186.798 1.00 32.22 213 THR c CA 1
ATOM 4612 C C . THR C 1 213 ? 164.533 163.451 186.669 1.00 32.22 213 THR c C 1
ATOM 4613 O O . THR C 1 213 ? 165.373 162.582 186.912 1.00 32.22 213 THR c O 1
ATOM 4617 N N . LEU C 1 214 ? 164.845 164.680 186.262 1.00 28.17 214 LEU c N 1
ATOM 4618 C CA . LEU C 1 214 ? 166.213 165.164 186.295 1.00 28.17 214 LEU c CA 1
ATOM 4619 C C . LEU C 1 214 ? 166.614 165.481 187.735 1.00 28.17 214 LEU c C 1
ATOM 4620 O O . LEU C 1 214 ? 165.771 165.864 188.550 1.00 28.17 214 LEU c O 1
ATOM 4625 N N . PRO C 1 215 ? 167.889 165.326 188.077 1.00 26.45 215 PRO c N 1
ATOM 4626 C CA . PRO C 1 215 ? 168.347 165.724 189.411 1.00 26.45 215 PRO c CA 1
ATOM 4627 C C . PRO C 1 215 ? 168.363 167.237 189.567 1.00 26.45 215 PRO c C 1
ATOM 4628 O O . PRO C 1 215 ? 168.249 168.001 188.607 1.00 26.45 215 PRO c O 1
ATOM 4632 N N . ALA C 1 216 ? 168.521 167.665 190.819 1.00 25.88 216 ALA c N 1
ATOM 4633 C CA . ALA C 1 216 ? 168.316 169.060 191.187 1.00 25.88 216 ALA c CA 1
ATOM 4634 C C . ALA C 1 216 ? 169.446 169.983 190.752 1.00 25.88 216 ALA c C 1
ATOM 4635 O O . ALA C 1 216 ? 169.271 171.204 190.793 1.00 25.88 216 ALA c O 1
ATOM 4637 N N . GLY C 1 217 ? 170.592 169.447 190.347 1.00 24.04 217 GLY c N 1
ATOM 4638 C CA . GLY C 1 217 ? 171.749 170.262 190.045 1.00 24.04 217 GLY c CA 1
ATOM 4639 C C . GLY C 1 217 ? 172.063 170.486 188.581 1.00 24.04 217 GLY c C 1
ATOM 4640 O O . GLY C 1 217 ? 173.099 171.090 188.278 1.00 24.04 217 GLY c O 1
ATOM 4641 N N . THR C 1 218 ? 171.214 170.032 187.663 1.00 24.48 218 THR c N 1
ATOM 4642 C CA . THR C 1 218 ? 171.524 170.117 186.242 1.00 24.48 218 THR c CA 1
ATOM 4643 C C . THR C 1 218 ? 171.354 171.539 185.726 1.00 24.48 218 THR c C 1
ATOM 4644 O O . THR C 1 218 ? 170.353 172.200 186.014 1.00 24.48 218 THR c O 1
ATOM 4648 N N . ARG C 1 219 ? 172.338 172.004 184.964 1.00 26.63 219 ARG c N 1
ATOM 4649 C CA . ARG C 1 219 ? 172.236 173.276 184.270 1.00 26.63 219 ARG c CA 1
ATOM 4650 C C . ARG C 1 219 ? 171.543 173.089 182.924 1.00 26.63 219 ARG c C 1
ATOM 4651 O O . ARG C 1 219 ? 171.574 172.013 182.323 1.00 26.63 219 ARG c O 1
ATOM 4659 N N . LEU C 1 220 ? 170.908 174.160 182.453 1.00 26.88 220 LEU c N 1
ATOM 4660 C CA . LEU C 1 220 ? 170.177 174.159 181.196 1.00 26.88 220 LEU c CA 1
ATOM 4661 C C . LEU C 1 220 ? 170.497 175.446 180.452 1.00 26.88 220 LEU c C 1
ATOM 4662 O O . LEU C 1 220 ? 170.700 176.497 181.064 1.00 26.88 220 LEU c O 1
ATOM 4667 N N . GLN C 1 221 ? 170.537 175.360 179.125 1.00 26.77 221 GLN c N 1
ATOM 4668 C CA . GLN C 1 221 ? 170.902 176.493 178.285 1.00 26.77 221 GLN c CA 1
ATOM 4669 C C . GLN C 1 221 ? 169.850 176.675 177.204 1.00 26.77 221 GLN c C 1
ATOM 4670 O O . GLN C 1 221 ? 169.482 175.709 176.531 1.00 26.77 221 GLN c O 1
ATOM 4676 N N . THR C 1 222 ? 169.364 177.906 177.035 1.00 29.70 222 THR c N 1
ATOM 4677 C CA . THR C 1 222 ? 168.248 178.153 176.131 1.00 29.70 222 THR c CA 1
ATOM 4678 C C . THR C 1 222 ? 168.418 179.549 175.544 1.00 29.70 222 THR c C 1
ATOM 4679 O O . THR C 1 222 ? 169.061 180.407 176.149 1.00 29.70 222 THR c O 1
ATOM 4683 N N . TRP C 1 223 ? 167.890 179.764 174.340 1.00 32.57 223 TRP c N 1
ATOM 4684 C CA . TRP C 1 223 ? 167.844 181.101 173.773 1.00 32.57 223 TRP c CA 1
ATOM 4685 C C . TRP C 1 223 ? 166.479 181.352 173.151 1.00 32.57 223 TRP c C 1
ATOM 4686 O O . TRP C 1 223 ? 165.895 180.459 172.532 1.00 32.57 223 TRP c O 1
ATOM 4697 N N . ALA C 1 224 ? 165.979 182.570 173.327 1.00 33.61 224 ALA c N 1
ATOM 4698 C CA . ALA C 1 224 ? 164.752 183.033 172.696 1.00 33.61 224 ALA c CA 1
ATOM 4699 C C . ALA C 1 224 ? 165.089 184.193 171.772 1.00 33.61 224 ALA c C 1
ATOM 4700 O O . ALA C 1 224 ? 166.160 184.791 171.872 1.00 33.61 224 ALA c O 1
ATOM 4702 N N . ARG C 1 225 ? 164.175 184.527 170.863 1.00 36.46 225 ARG c N 1
ATOM 4703 C CA . ARG C 1 225 ? 164.521 185.509 169.845 1.00 36.46 225 ARG c CA 1
ATOM 4704 C C . ARG C 1 225 ? 163.285 186.248 169.357 1.00 36.46 225 ARG c C 1
ATOM 4705 O O . ARG C 1 225 ? 162.278 185.624 169.004 1.00 36.46 225 ARG c O 1
ATOM 4713 N N . LEU C 1 226 ? 163.376 187.575 169.345 1.00 42.95 226 LEU c N 1
ATOM 4714 C CA . LEU C 1 226 ? 162.488 188.441 168.580 1.00 42.95 226 LEU c CA 1
ATOM 4715 C C . LEU C 1 226 ? 163.305 189.073 167.464 1.00 42.95 226 LEU c C 1
ATOM 4716 O O . LEU C 1 226 ? 164.321 189.726 167.727 1.00 42.95 226 LEU c O 1
ATOM 4721 N N . ASP C 1 227 ? 162.862 188.885 166.223 1.00 50.78 227 ASP c N 1
ATOM 4722 C CA . ASP C 1 227 ? 163.645 189.350 165.084 1.00 50.78 227 ASP c CA 1
ATOM 4723 C C . ASP C 1 227 ? 163.462 190.846 164.841 1.00 50.78 227 ASP c C 1
ATOM 4724 O O . ASP C 1 227 ? 164.439 191.584 164.675 1.00 50.78 227 ASP c O 1
ATOM 4729 N N . ASN C 1 228 ? 162.217 191.313 164.831 1.00 53.22 228 ASN c N 1
ATOM 4730 C CA . ASN C 1 228 ? 161.898 192.675 164.411 1.00 53.22 228 ASN c CA 1
ATOM 4731 C C . ASN C 1 228 ? 162.109 193.634 165.576 1.00 53.22 228 ASN c C 1
ATOM 4732 O O . ASN C 1 228 ? 161.232 193.802 166.428 1.00 53.22 228 ASN c O 1
ATOM 4737 N N . ALA C 1 229 ? 163.278 194.278 165.610 1.00 59.81 229 ALA c N 1
ATOM 4738 C CA . ALA C 1 229 ? 163.590 195.288 166.621 1.00 59.81 229 ALA c CA 1
ATOM 4739 C C . ALA C 1 229 ? 162.861 196.575 166.245 1.00 59.81 229 ALA c C 1
ATOM 4740 O O . ALA C 1 229 ? 163.399 197.473 165.591 1.00 59.81 229 ALA c O 1
ATOM 4742 N N . THR C 1 230 ? 161.596 196.655 166.663 1.00 77.02 230 THR c N 1
ATOM 4743 C CA . THR C 1 230 ? 160.706 197.727 166.229 1.00 77.02 230 THR c CA 1
ATOM 4744 C C . THR C 1 230 ? 160.245 198.640 167.362 1.00 77.02 230 THR c C 1
ATOM 4745 O O . THR C 1 230 ? 160.447 199.856 167.301 1.00 77.02 230 THR c O 1
ATOM 4749 N N . GLU C 1 231 ? 159.629 198.081 168.397 1.00 78.57 231 GLU c N 1
ATOM 4750 C CA . GLU C 1 231 ? 158.776 198.884 169.268 1.00 78.57 231 GLU c CA 1
ATOM 4751 C C . GLU C 1 231 ? 158.813 198.315 170.684 1.00 78.57 231 GLU c C 1
ATOM 4752 O O . GLU C 1 231 ? 159.758 197.616 171.065 1.00 78.57 231 GLU c O 1
ATOM 4758 N N . HIS C 1 232 ? 157.778 198.641 171.467 1.00 71.65 232 HIS c N 1
ATOM 4759 C CA . HIS C 1 232 ? 157.733 198.358 172.900 1.00 71.65 232 HIS c CA 1
ATOM 4760 C C . HIS C 1 232 ? 157.709 196.865 173.217 1.00 71.65 232 HIS c C 1
ATOM 4761 O O . HIS C 1 232 ? 157.877 196.479 174.382 1.00 71.65 232 HIS c O 1
ATOM 4768 N N . GLN C 1 233 ? 157.465 196.020 172.207 1.00 56.89 233 GLN c N 1
ATOM 4769 C CA . GLN C 1 233 ? 157.316 194.583 172.432 1.00 56.89 233 GLN c CA 1
ATOM 4770 C C . GLN C 1 233 ? 158.586 193.969 173.008 1.00 56.89 233 GLN c C 1
ATOM 4771 O O . GLN C 1 233 ? 158.522 192.997 173.770 1.00 56.89 233 GLN c O 1
ATOM 4777 N N . ALA C 1 234 ? 159.748 194.529 172.662 1.00 49.71 234 ALA c N 1
ATOM 4778 C CA . ALA C 1 234 ? 160.998 194.068 173.256 1.00 49.71 234 ALA c CA 1
ATOM 4779 C C . ALA C 1 234 ? 161.026 194.329 174.756 1.00 49.71 234 ALA c C 1
ATOM 4780 O O . ALA C 1 234 ? 161.454 193.470 175.534 1.00 49.71 234 ALA c O 1
ATOM 4782 N N . ALA C 1 235 ? 160.554 195.502 175.183 1.00 45.82 235 ALA c N 1
ATOM 4783 C CA . ALA C 1 235 ? 160.491 195.796 176.610 1.00 45.82 235 ALA c CA 1
ATOM 4784 C C . ALA C 1 235 ? 159.462 194.921 177.311 1.00 45.82 235 ALA c C 1
ATOM 4785 O O . ALA C 1 235 ? 159.667 194.506 178.459 1.00 45.82 235 ALA c O 1
ATOM 4787 N N . PHE C 1 236 ? 158.345 194.639 176.638 1.00 41.44 236 PHE c N 1
ATOM 4788 C CA . PHE C 1 236 ? 157.333 193.751 177.202 1.00 41.44 236 PHE c CA 1
ATOM 4789 C C . PHE C 1 236 ? 157.894 192.349 177.423 1.00 41.44 236 PHE c C 1
ATOM 4790 O O . PHE C 1 236 ? 157.701 191.743 178.486 1.00 41.44 236 PHE c O 1
ATOM 4798 N N . PHE C 1 237 ? 158.624 191.832 176.435 1.00 35.53 237 PHE c N 1
ATOM 4799 C CA . PHE C 1 237 ? 159.227 190.514 176.579 1.00 35.53 237 PHE c CA 1
ATOM 4800 C C . PHE C 1 237 ? 160.357 190.524 177.601 1.00 35.53 237 PHE c C 1
ATOM 4801 O O . PHE C 1 237 ? 160.590 189.514 178.276 1.00 35.53 237 PHE c O 1
ATOM 4809 N N . ASP C 1 238 ? 161.057 191.654 177.739 1.00 38.02 238 ASP c N 1
ATOM 4810 C CA . ASP C 1 238 ? 162.066 191.788 178.785 1.00 38.02 238 ASP c CA 1
ATOM 4811 C C . ASP C 1 238 ? 161.414 191.711 180.161 1.00 38.02 238 ASP c C 1
ATOM 4812 O O . ASP C 1 238 ? 161.953 191.080 181.076 1.00 38.02 238 ASP c O 1
ATOM 4817 N N . ASN C 1 239 ? 160.244 192.336 180.317 1.00 35.64 239 ASN c N 1
ATOM 4818 C CA . ASN C 1 239 ? 159.504 192.238 181.574 1.00 35.64 239 ASN c CA 1
ATOM 4819 C C . ASN C 1 239 ? 159.049 190.806 181.843 1.00 35.64 239 ASN c C 1
ATOM 4820 O O . ASN C 1 239 ? 159.085 190.339 182.990 1.00 35.64 239 ASN c O 1
ATOM 4825 N N . VAL C 1 240 ? 158.617 190.099 180.794 1.00 33.54 240 VAL c N 1
ATOM 4826 C CA . VAL C 1 240 ? 158.200 188.704 180.947 1.00 33.54 240 VAL c CA 1
ATOM 4827 C C . VAL C 1 240 ? 159.371 187.837 181.405 1.00 33.54 240 VAL c C 1
ATOM 4828 O O . VAL C 1 240 ? 159.239 187.014 182.322 1.00 33.54 240 VAL c O 1
ATOM 4832 N N . LEU C 1 241 ? 160.539 188.021 180.786 1.00 33.96 241 LEU c N 1
ATOM 4833 C CA . LEU C 1 241 ? 161.717 187.261 181.204 1.00 33.96 241 LEU c CA 1
ATOM 4834 C C . LEU C 1 241 ? 162.211 187.680 182.579 1.00 33.96 241 LEU c C 1
ATOM 4835 O O . LEU C 1 241 ? 162.791 186.862 183.295 1.00 33.96 241 LEU c O 1
ATOM 4840 N N . SER C 1 242 ? 161.992 188.937 182.969 1.00 32.65 242 SER c N 1
ATOM 4841 C CA . SER C 1 242 ? 162.310 189.347 184.333 1.00 32.65 242 SER c CA 1
ATOM 4842 C C . SER C 1 242 ? 161.439 188.611 185.340 1.00 32.65 242 SER c C 1
ATOM 4843 O O . SER C 1 242 ? 161.931 188.146 186.376 1.00 32.65 242 SER c O 1
ATOM 4846 N N . THR C 1 243 ? 160.142 188.485 185.043 1.00 32.46 243 THR c N 1
ATOM 4847 C CA . THR C 1 243 ? 159.245 187.723 185.911 1.00 32.46 243 THR c CA 1
ATOM 4848 C C . THR C 1 243 ? 159.658 186.255 185.983 1.00 32.46 243 THR c C 1
ATOM 4849 O O . THR C 1 243 ? 159.711 185.664 187.074 1.00 32.46 243 THR c O 1
ATOM 4853 N N . PHE C 1 244 ? 159.981 185.661 184.832 1.00 28.02 244 PHE c N 1
ATOM 4854 C CA . PHE C 1 244 ? 160.399 184.264 184.801 1.00 28.02 244 PHE c CA 1
ATOM 4855 C C . PHE C 1 244 ? 161.738 184.038 185.491 1.00 28.02 244 PHE c C 1
ATOM 4856 O O . PHE C 1 244 ? 161.954 182.964 186.059 1.00 28.02 244 PHE c O 1
ATOM 4864 N N . ALA C 1 245 ? 162.648 185.009 185.442 1.00 31.58 245 ALA c N 1
ATOM 4865 C CA . ALA C 1 245 ? 163.888 184.887 186.195 1.00 31.58 245 ALA c CA 1
ATOM 4866 C C . ALA C 1 245 ? 163.647 185.072 187.685 1.00 31.58 245 ALA c C 1
ATOM 4867 O O . ALA C 1 245 ? 164.361 184.483 188.504 1.00 31.58 245 ALA c O 1
ATOM 4869 N N . ALA C 1 246 ? 162.655 185.885 188.050 1.00 35.16 246 ALA c N 1
ATOM 4870 C CA . ALA C 1 246 ? 162.352 186.114 189.457 1.00 35.16 246 ALA c CA 1
ATOM 4871 C C . ALA C 1 246 ? 161.761 184.871 190.112 1.00 35.16 246 ALA c C 1
ATOM 4872 O O . ALA C 1 246 ? 162.338 184.324 191.057 1.00 35.16 246 ALA c O 1
ATOM 4874 N N . HIS C 1 247 ? 160.612 184.406 189.624 1.00 33.10 247 HIS c N 1
ATOM 4875 C CA . HIS C 1 247 ? 159.934 183.294 190.290 1.00 33.10 247 HIS c CA 1
ATOM 4876 C C . HIS C 1 247 ? 159.368 182.303 189.280 1.00 33.10 247 HIS c C 1
ATOM 4877 O O . HIS C 1 247 ? 158.239 181.821 189.418 1.00 33.10 247 HIS c O 1
ATOM 4884 N N . GLY C 1 248 ? 160.157 181.955 188.271 1.00 31.04 248 GLY c N 1
ATOM 4885 C CA . GLY C 1 248 ? 159.680 181.045 187.253 1.00 31.04 248 GLY c CA 1
ATOM 4886 C C . GLY C 1 248 ? 159.703 179.596 187.698 1.00 31.04 248 GLY c C 1
ATOM 4887 O O . GLY C 1 248 ? 160.262 179.231 188.732 1.00 31.04 248 GLY c O 1
ATOM 4888 N N . HIS C 1 249 ? 159.068 178.759 186.882 1.00 30.58 249 HIS c N 1
ATOM 4889 C CA . HIS C 1 249 ? 159.030 177.324 187.105 1.00 30.58 249 HIS c CA 1
ATOM 4890 C C . HIS C 1 249 ? 158.751 176.640 185.777 1.00 30.58 249 HIS c C 1
ATOM 4891 O O . HIS C 1 249 ? 158.113 177.212 184.891 1.00 30.58 249 HIS c O 1
ATOM 4898 N N . LEU C 1 250 ? 159.236 175.410 185.647 1.00 30.80 250 LEU c N 1
ATOM 4899 C CA . LEU C 1 250 ? 158.891 174.570 184.510 1.00 30.80 250 LEU c CA 1
ATOM 4900 C C . LEU C 1 250 ? 158.996 173.124 184.960 1.00 30.80 250 LEU c C 1
ATOM 4901 O O . LEU C 1 250 ? 159.922 172.765 185.694 1.00 30.80 250 LEU c O 1
ATOM 4906 N N . GLY C 1 251 ? 158.039 172.311 184.553 1.00 33.75 251 GLY c N 1
ATOM 4907 C CA . GLY C 1 251 ? 157.977 170.943 185.007 1.00 33.75 251 GLY c CA 1
ATOM 4908 C C . GLY C 1 251 ? 156.545 170.454 185.023 1.00 33.75 251 GLY c C 1
ATOM 4909 O O . GLY C 1 251 ? 155.688 170.989 184.327 1.00 33.75 251 GLY c O 1
ATOM 4910 N N . GLY C 1 252 ? 156.303 169.427 185.835 1.00 37.51 252 GLY c N 1
ATOM 4911 C CA . GLY C 1 252 ? 155.006 168.782 185.836 1.00 37.51 252 GLY c CA 1
ATOM 4912 C C . GLY C 1 252 ? 154.371 168.534 187.189 1.00 37.51 252 GLY c C 1
ATOM 4913 O O . GLY C 1 252 ? 153.234 168.062 187.256 1.00 37.51 252 GLY c O 1
ATOM 4914 N N . ARG C 1 253 ? 155.086 168.808 188.274 1.00 38.51 253 ARG c N 1
ATOM 4915 C CA . ARG C 1 253 ? 154.531 168.644 189.614 1.00 38.51 253 ARG c CA 1
ATOM 4916 C C . ARG C 1 253 ? 154.902 169.839 190.482 1.00 38.51 253 ARG c C 1
ATOM 4917 O O . ARG C 1 253 ? 155.423 169.695 191.589 1.00 38.51 253 ARG c O 1
ATOM 4925 N N . SER C 1 254 ? 154.648 171.047 189.967 1.00 39.99 254 SER c N 1
ATOM 4926 C CA . SER C 1 254 ? 154.992 172.271 190.685 1.00 39.99 254 SER c CA 1
ATOM 4927 C C . SER C 1 254 ? 154.222 172.429 191.990 1.00 39.99 254 SER c C 1
ATOM 4928 O O . SER C 1 254 ? 154.650 173.196 192.858 1.00 39.99 254 SER c O 1
ATOM 4931 N N . ALA C 1 255 ? 153.101 171.724 192.152 1.00 42.31 255 ALA c N 1
ATOM 4932 C CA . ALA C 1 255 ? 152.386 171.730 193.421 1.00 42.31 255 ALA c CA 1
ATOM 4933 C C . ALA C 1 255 ? 153.072 170.891 194.490 1.00 42.31 255 ALA c C 1
ATOM 4934 O O . ALA C 1 255 ? 152.667 170.956 195.655 1.00 42.31 255 ALA c O 1
ATOM 4936 N N . ALA C 1 256 ? 154.086 170.104 194.128 1.00 39.99 256 ALA c N 1
ATOM 4937 C CA . ALA C 1 256 ? 154.837 169.305 195.087 1.00 39.99 256 ALA c CA 1
ATOM 4938 C C . ALA C 1 256 ? 156.308 169.700 195.129 1.00 39.99 256 ALA c C 1
ATOM 4939 O O . ALA C 1 256 ? 157.150 168.900 195.545 1.00 39.99 256 ALA c O 1
ATOM 4941 N N . GLY C 1 257 ? 156.634 170.918 194.703 1.00 39.49 257 GLY c N 1
ATOM 4942 C CA . GLY C 1 257 ? 157.994 171.407 194.739 1.00 39.49 257 GLY c CA 1
ATOM 4943 C C . GLY C 1 257 ? 158.863 171.000 193.573 1.00 39.49 257 GLY c C 1
ATOM 4944 O O . GLY C 1 257 ? 160.045 171.364 193.551 1.00 39.49 257 GLY c O 1
ATOM 4945 N N . HIS C 1 258 ? 158.326 170.265 192.606 1.00 38.11 258 HIS c N 1
ATOM 4946 C CA . HIS C 1 258 ? 159.097 169.816 191.456 1.00 38.11 258 HIS c CA 1
ATOM 4947 C C . HIS C 1 258 ? 159.087 170.901 190.387 1.00 38.11 258 HIS c C 1
ATOM 4948 O O . HIS C 1 258 ? 158.029 171.231 189.842 1.00 38.11 258 HIS c O 1
ATOM 4955 N N . GLY C 1 259 ? 160.259 171.454 190.086 1.00 35.57 259 GLY c N 1
ATOM 4956 C CA . GLY C 1 259 ? 160.372 172.378 188.976 1.00 35.57 259 GLY c CA 1
ATOM 4957 C C . GLY C 1 259 ? 160.819 173.782 189.324 1.00 35.57 259 GLY c C 1
ATOM 4958 O O . GLY C 1 259 ? 160.722 174.686 188.489 1.00 35.57 259 GLY c O 1
ATOM 4959 N N . GLN C 1 260 ? 161.312 173.990 190.540 1.00 36.81 260 GLN c N 1
ATOM 4960 C CA . GLN C 1 260 ? 161.797 175.304 190.934 1.00 36.81 260 GLN c CA 1
ATOM 4961 C C . GLN C 1 260 ? 163.193 175.529 190.372 1.00 36.81 260 GLN c C 1
ATOM 4962 O O . GLN C 1 260 ? 164.111 174.748 190.637 1.00 36.81 260 GLN c O 1
ATOM 4968 N N . VAL C 1 261 ? 163.350 176.592 189.584 1.00 32.51 261 VAL c N 1
ATOM 4969 C CA . VAL C 1 261 ? 164.611 176.911 188.931 1.00 32.51 261 VAL c CA 1
ATOM 4970 C C . VAL C 1 261 ? 164.927 178.382 189.152 1.00 32.51 261 VAL c C 1
ATOM 4971 O O . VAL C 1 261 ? 164.056 179.186 189.490 1.00 32.51 261 VAL c O 1
ATOM 4975 N N . THR C 1 262 ? 166.199 178.729 188.964 1.00 31.68 262 THR c N 1
ATOM 4976 C CA . THR C 1 262 ? 166.634 180.119 188.937 1.00 31.68 262 THR c CA 1
ATOM 4977 C C . THR C 1 262 ? 167.410 180.352 187.652 1.00 31.68 262 THR c C 1
ATOM 4978 O O . THR C 1 262 ? 168.300 179.567 187.308 1.00 31.68 262 THR c O 1
ATOM 4982 N N . ALA C 1 263 ? 167.077 181.426 186.950 1.00 30.28 263 ALA c N 1
ATOM 4983 C CA . ALA C 1 263 ? 167.615 181.700 185.627 1.00 30.28 263 ALA c CA 1
ATOM 4984 C C . ALA C 1 263 ? 168.319 183.050 185.613 1.00 30.28 263 ALA c C 1
ATOM 4985 O O . ALA C 1 263 ? 168.199 183.855 186.539 1.00 30.28 263 ALA c O 1
ATOM 4987 N N . THR C 1 264 ? 169.066 183.289 184.538 1.00 36.36 264 THR c N 1
ATOM 4988 C CA . THR C 1 264 ? 169.630 184.609 184.294 1.00 36.36 264 THR c CA 1
ATOM 4989 C C . THR C 1 264 ? 169.498 184.944 182.814 1.00 36.36 264 THR c C 1
ATOM 4990 O O . THR C 1 264 ? 169.654 184.073 181.957 1.00 36.36 264 THR c O 1
ATOM 4994 N N . VAL C 1 265 ? 169.171 186.201 182.520 1.00 39.49 265 VAL c N 1
ATOM 4995 C CA . VAL C 1 265 ? 168.997 186.670 181.148 1.00 39.49 265 VAL c CA 1
ATOM 4996 C C . VAL C 1 265 ? 170.222 187.482 180.749 1.00 39.49 265 VAL c C 1
ATOM 4997 O O . VAL C 1 265 ? 170.759 188.258 181.551 1.00 39.49 265 VAL c O 1
ATOM 5001 N N . THR C 1 266 ? 170.713 187.259 179.529 1.00 48.15 266 THR c N 1
ATOM 5002 C CA . THR C 1 266 ? 171.982 187.834 179.103 1.00 48.15 266 THR c CA 1
ATOM 5003 C C . THR C 1 266 ? 171.921 188.018 177.585 1.00 48.15 266 THR c C 1
ATOM 5004 O O . THR C 1 266 ? 171.037 187.475 176.910 1.00 48.15 266 THR c O 1
ATOM 5008 N N . ALA C 1 267 ? 172.845 188.835 177.062 1.00 57.74 267 ALA c N 1
ATOM 5009 C CA . ALA C 1 267 ? 173.256 188.843 175.654 1.00 57.74 267 ALA c CA 1
ATOM 5010 C C . ALA C 1 267 ? 172.165 189.356 174.718 1.00 57.74 267 ALA c C 1
ATOM 5011 O O . ALA C 1 267 ? 171.791 188.688 173.754 1.00 57.74 267 ALA c O 1
ATOM 5013 N N . THR C 1 268 ? 171.669 190.557 174.989 1.00 59.15 268 THR c N 1
ATOM 5014 C CA . THR C 1 268 ? 170.891 191.293 173.998 1.00 59.15 268 THR c CA 1
ATOM 5015 C C . THR C 1 268 ? 171.862 191.764 172.924 1.00 59.15 268 THR c C 1
ATOM 5016 O O . THR C 1 268 ? 172.507 192.805 173.063 1.00 59.15 268 THR c O 1
ATOM 5020 N N . ALA C 1 269 ? 171.972 190.994 171.844 1.00 61.62 269 ALA c N 1
ATOM 5021 C CA . ALA C 1 269 ? 173.082 191.134 170.911 1.00 61.62 269 ALA c CA 1
ATOM 5022 C C . ALA C 1 269 ? 172.813 192.101 169.766 1.00 61.62 269 ALA c C 1
ATOM 5023 O O . ALA C 1 269 ? 173.712 192.333 168.952 1.00 61.62 269 ALA c O 1
ATOM 5025 N N . LEU C 1 270 ? 171.617 192.670 169.674 1.00 62.17 270 LEU c N 1
ATOM 5026 C CA . LEU C 1 270 ? 171.294 193.614 168.611 1.00 62.17 270 LEU c CA 1
ATOM 5027 C C . LEU C 1 270 ? 170.801 194.897 169.277 1.00 62.17 270 LEU c C 1
ATOM 5028 O O . LEU C 1 270 ? 170.997 195.106 170.481 1.00 62.17 270 LEU c O 1
ATOM 5033 N N . ARG C 1 271 ? 170.191 195.781 168.477 1.00 69.60 271 ARG c N 1
ATOM 5034 C CA . ARG C 1 271 ? 169.820 197.138 168.880 1.00 69.60 271 ARG c CA 1
ATOM 5035 C C . ARG C 1 271 ? 168.905 197.137 170.099 1.00 69.60 271 ARG c C 1
ATOM 5036 O O . ARG C 1 271 ? 167.746 196.721 170.014 1.00 69.60 271 ARG c O 1
ATOM 5044 N N . GLY C 1 272 ? 169.415 197.629 171.227 1.00 76.64 272 GLY c N 1
ATOM 5045 C CA . GLY C 1 272 ? 168.744 197.431 172.492 1.00 76.64 272 GLY c CA 1
ATOM 5046 C C . GLY C 1 272 ? 167.509 198.294 172.655 1.00 76.64 272 GLY c C 1
ATOM 5047 O O . GLY C 1 272 ? 167.326 199.317 171.994 1.00 76.64 272 GLY c O 1
ATOM 5048 N N . SER C 1 273 ? 166.642 197.854 173.562 1.00 80.99 273 SER c N 1
ATOM 5049 C CA . SER C 1 273 ? 165.434 198.604 173.875 1.00 80.99 273 SER c CA 1
ATOM 5050 C C . SER C 1 273 ? 165.775 199.798 174.757 1.00 80.99 273 SER c C 1
ATOM 5051 O O . SER C 1 273 ? 166.588 199.688 175.680 1.00 80.99 273 SER c O 1
ATOM 5054 N N . LEU C 1 274 ? 165.159 200.939 174.461 1.00 93.73 274 LEU c N 1
ATOM 5055 C CA . LEU C 1 274 ? 165.425 202.154 175.217 1.00 93.73 274 LEU c CA 1
ATOM 5056 C C . LEU C 1 274 ? 164.877 202.022 176.638 1.00 93.73 274 LEU c C 1
ATOM 5057 O O . LEU C 1 274 ? 163.825 201.408 176.840 1.00 93.73 274 LEU c O 1
ATOM 5062 N N . PRO C 1 275 ? 165.574 202.563 177.637 1.00 93.67 275 PRO c N 1
ATOM 5063 C CA . PRO C 1 275 ? 165.085 202.469 179.018 1.00 93.67 275 PRO c CA 1
ATOM 5064 C C . PRO C 1 275 ? 163.807 203.268 179.237 1.00 93.67 275 PRO c C 1
ATOM 5065 O O . PRO C 1 275 ? 163.466 204.178 178.476 1.00 93.67 275 PRO c O 1
ATOM 5069 N N . ARG C 1 276 ? 163.124 202.912 180.330 1.00 92.07 276 ARG c N 1
ATOM 5070 C CA . ARG C 1 276 ? 161.791 203.367 180.728 1.00 92.07 276 ARG c CA 1
ATOM 5071 C C . ARG C 1 276 ? 160.792 203.625 179.583 1.00 92.07 276 ARG c C 1
ATOM 5072 O O . ARG C 1 276 ? 160.349 204.761 179.393 1.00 92.07 276 ARG c O 1
ATOM 5080 N N . PRO C 1 277 ? 160.412 202.582 178.813 1.00 89.24 277 PRO c N 1
ATOM 5081 C CA . PRO C 1 277 ? 159.294 202.755 177.877 1.00 89.24 277 PRO c CA 1
ATOM 5082 C C . PRO C 1 277 ? 157.963 202.289 178.454 1.00 89.24 277 PRO c C 1
ATOM 5083 O O . PRO C 1 277 ? 157.909 201.733 179.555 1.00 89.24 277 PRO c O 1
ATOM 5087 N N . THR C 1 278 ? 156.883 202.516 177.712 1.00 91.70 278 THR c N 1
ATOM 5088 C CA . THR C 1 278 ? 155.558 202.085 178.141 1.00 91.70 278 THR c CA 1
ATOM 5089 C C . THR C 1 278 ? 155.390 200.584 177.931 1.00 91.70 278 THR c C 1
ATOM 5090 O O . THR C 1 278 ? 155.722 200.057 176.865 1.00 91.70 278 THR c O 1
ATOM 5094 N N . VAL C 1 279 ? 154.875 199.890 178.947 1.00 87.06 279 VAL c N 1
ATOM 5095 C CA . VAL C 1 279 ? 154.557 198.474 178.785 1.00 87.06 279 VAL c CA 1
ATOM 5096 C C . VAL C 1 279 ? 153.182 198.305 178.151 1.00 87.06 279 VAL c C 1
ATOM 5097 O O . VAL C 1 279 ? 153.055 197.783 177.038 1.00 87.06 279 VAL c O 1
ATOM 5101 N N . ASP C 1 280 ? 152.126 198.734 178.852 1.00 96.00 280 ASP c N 1
ATOM 5102 C CA . ASP C 1 280 ? 150.782 198.606 178.306 1.00 96.00 280 ASP c CA 1
ATOM 5103 C C . ASP C 1 280 ? 149.861 199.792 178.569 1.00 96.00 280 ASP c C 1
ATOM 5104 O O . ASP C 1 280 ? 148.715 199.761 178.109 1.00 96.00 280 ASP c O 1
ATOM 5109 N N . TRP C 1 281 ? 150.298 200.830 179.283 1.00 100.71 281 TRP c N 1
ATOM 5110 C CA . TRP C 1 281 ? 149.402 201.952 179.570 1.00 100.71 281 TRP c CA 1
ATOM 5111 C C . TRP C 1 281 ? 149.288 202.815 178.315 1.00 100.71 281 TRP c C 1
ATOM 5112 O O . TRP C 1 281 ? 149.942 203.848 178.154 1.00 100.71 281 TRP c O 1
ATOM 5123 N N . VAL C 1 282 ? 148.429 202.360 177.403 1.00 110.52 282 VAL c N 1
ATOM 5124 C CA . VAL C 1 282 ? 148.169 203.038 176.138 1.00 110.52 282 VAL c CA 1
ATOM 5125 C C . VAL C 1 282 ? 146.704 203.454 176.093 1.00 110.52 282 VAL c C 1
ATOM 5126 O O . VAL C 1 282 ? 146.070 203.414 175.031 1.00 110.52 282 VAL c O 1
ATOM 5130 N N . ASN C 1 283 ? 146.165 203.816 177.261 1.00 112.84 283 ASN c N 1
ATOM 5131 C CA . ASN C 1 283 ? 144.816 204.312 177.580 1.00 112.84 283 ASN c CA 1
ATOM 5132 C C . ASN C 1 283 ? 143.768 203.201 177.665 1.00 112.84 283 ASN c C 1
ATOM 5133 O O . ASN C 1 283 ? 142.603 203.523 177.942 1.00 112.84 283 ASN c O 1
ATOM 5138 N N . GLN C 1 284 ? 144.145 201.922 177.505 1.00 115.85 284 GLN c N 1
ATOM 5139 C CA . GLN C 1 284 ? 143.286 200.743 177.677 1.00 115.85 284 GLN c CA 1
ATOM 5140 C C . GLN C 1 284 ? 141.883 200.851 177.080 1.00 115.85 284 GLN c C 1
ATOM 5141 O O . GLN C 1 284 ? 140.902 200.938 177.827 1.00 115.85 284 GLN c O 1
ATOM 5147 N N . LEU C 1 285 ? 141.775 200.877 175.747 1.00 110.34 285 LEU c N 1
ATOM 5148 C CA . LEU C 1 285 ? 140.458 200.909 175.113 1.00 110.34 285 LEU c CA 1
ATOM 5149 C C . LEU C 1 285 ? 139.658 199.643 175.404 1.00 110.34 285 LEU c C 1
ATOM 5150 O O . LEU C 1 285 ? 138.422 199.691 175.430 1.00 110.34 285 LEU c O 1
ATOM 5155 N N . ALA C 1 286 ? 140.346 198.515 175.618 1.00 106.84 286 ALA c N 1
ATOM 5156 C CA . ALA C 1 286 ? 139.758 197.230 176.012 1.00 106.84 286 ALA c CA 1
ATOM 5157 C C . ALA C 1 286 ? 138.710 196.749 175.004 1.00 106.84 286 ALA c C 1
ATOM 5158 O O . ALA C 1 286 ? 137.527 196.597 175.313 1.00 106.84 286 ALA c O 1
ATOM 5160 N N . ASP C 1 287 ? 139.174 196.504 173.783 1.00 105.48 287 ASP c N 1
ATOM 5161 C CA . ASP C 1 287 ? 138.311 196.009 172.720 1.00 105.48 287 ASP c CA 1
ATOM 5162 C C . ASP C 1 287 ? 138.222 194.484 172.864 1.00 105.48 287 ASP c C 1
ATOM 5163 O O . ASP C 1 287 ? 138.729 193.902 173.827 1.00 105.48 287 ASP c O 1
ATOM 5168 N N . ASP C 1 288 ? 137.565 193.814 171.919 1.00 89.67 288 ASP c N 1
ATOM 5169 C CA . ASP C 1 288 ? 137.429 192.361 171.942 1.00 89.67 288 ASP c CA 1
ATOM 5170 C C . ASP C 1 288 ? 138.774 191.662 171.770 1.00 89.67 288 ASP c C 1
ATOM 5171 O O . ASP C 1 288 ? 139.732 192.245 171.264 0.00 89.67 288 ASP c O 1
ATOM 5176 N N . ILE D 1 18 ? 167.733 136.683 91.288 1.00 65.54 18 ILE f N 1
ATOM 5177 C CA . ILE D 1 18 ? 167.830 136.606 92.739 1.00 65.54 18 ILE f CA 1
ATOM 5178 C C . ILE D 1 18 ? 166.936 137.652 93.383 1.00 65.54 18 ILE f C 1
ATOM 5179 O O . ILE D 1 18 ? 167.023 138.833 93.055 1.00 65.54 18 ILE f O 1
ATOM 5184 N N . ARG D 1 19 ? 166.079 137.227 94.304 1.00 63.46 19 ARG f N 1
ATOM 5185 C CA . ARG D 1 19 ? 165.305 138.154 95.110 1.00 63.46 19 ARG f CA 1
ATOM 5186 C C . ARG D 1 19 ? 165.759 138.067 96.560 1.00 63.46 19 ARG f C 1
ATOM 5187 O O . ARG D 1 19 ? 166.261 137.035 97.013 1.00 63.46 19 ARG f O 1
ATOM 5195 N N . TRP D 1 20 ? 165.612 139.179 97.271 1.00 65.21 20 TRP f N 1
ATOM 5196 C CA . TRP D 1 20 ? 165.972 139.285 98.678 1.00 65.21 20 TRP f CA 1
ATOM 5197 C C . TRP D 1 20 ? 164.723 139.648 99.462 1.00 65.21 20 TRP f C 1
ATOM 5198 O O . TRP D 1 20 ? 164.091 140.673 99.182 1.00 65.21 20 TRP f O 1
ATOM 5209 N N . ASP D 1 21 ? 164.368 138.816 100.437 1.00 60.03 21 ASP f N 1
ATOM 5210 C CA . ASP D 1 21 ? 163.247 139.093 101.322 1.00 60.03 21 ASP f CA 1
ATOM 5211 C C . ASP D 1 21 ? 163.800 139.715 102.595 1.00 60.03 21 ASP f C 1
ATOM 5212 O O . ASP D 1 21 ? 164.699 139.148 103.228 1.00 60.03 21 ASP f O 1
ATOM 5217 N N . VAL D 1 22 ? 163.286 140.885 102.959 1.00 55.95 22 VAL f N 1
ATOM 5218 C CA . VAL D 1 22 ? 163.744 141.601 104.138 1.00 55.95 22 VAL f CA 1
ATOM 5219 C C . VAL D 1 22 ? 162.575 141.819 105.089 1.00 55.95 22 VAL f C 1
ATOM 5220 O O . VAL D 1 22 ? 161.463 142.180 104.679 1.00 55.95 22 VAL f O 1
ATOM 5224 N N . ASP D 1 23 ? 162.824 141.525 106.361 1.00 58.12 23 ASP f N 1
ATOM 5225 C CA . ASP D 1 23 ? 161.926 141.853 107.457 1.00 58.12 23 ASP f CA 1
ATOM 5226 C C . ASP D 1 23 ? 162.587 142.960 108.260 1.00 58.12 23 ASP f C 1
ATOM 5227 O O . ASP D 1 23 ? 163.767 142.853 108.619 1.00 58.12 23 ASP f O 1
ATOM 5232 N N . ILE D 1 24 ? 161.832 144.019 108.526 1.00 49.41 24 ILE f N 1
ATOM 5233 C CA . ILE D 1 24 ? 162.352 145.250 109.102 1.00 49.41 24 ILE f CA 1
ATOM 5234 C C . ILE D 1 24 ? 161.544 145.544 110.354 1.00 49.41 24 ILE f C 1
ATOM 5235 O O . ILE D 1 24 ? 160.342 145.814 110.272 1.00 49.41 24 ILE f O 1
ATOM 5240 N N . ILE D 1 25 ? 162.178 145.510 111.516 1.00 43.46 25 ILE f N 1
ATOM 5241 C CA . ILE D 1 25 ? 161.508 145.920 112.743 1.00 43.46 25 ILE f CA 1
ATOM 5242 C C . ILE D 1 25 ? 162.014 147.299 113.147 1.00 43.46 25 ILE f C 1
ATOM 5243 O O . ILE D 1 25 ? 163.226 147.556 113.175 1.00 43.46 25 ILE f O 1
ATOM 5248 N N . ALA D 1 26 ? 161.079 148.206 113.402 1.00 41.98 26 ALA f N 1
ATOM 5249 C CA . ALA D 1 26 ? 161.442 149.564 113.761 1.00 41.98 26 ALA f CA 1
ATOM 5250 C C . ALA D 1 26 ? 161.994 149.609 115.180 1.00 41.98 26 ALA f C 1
ATOM 5251 O O . ALA D 1 26 ? 161.705 148.753 116.018 1.00 41.98 26 ALA f O 1
ATOM 5253 N N . GLN D 1 27 ? 162.821 150.618 115.436 1.00 41.12 27 GLN f N 1
ATOM 5254 C CA . GLN D 1 27 ? 163.321 150.883 116.773 1.00 41.12 27 GLN f CA 1
ATOM 5255 C C . GLN D 1 27 ? 162.930 152.266 117.261 1.00 41.12 27 GLN f C 1
ATOM 5256 O O . GLN D 1 27 ? 163.263 152.628 118.395 1.00 41.12 27 GLN f O 1
ATOM 5262 N N . SER D 1 28 ? 162.237 153.044 116.439 1.00 40.86 28 SER f N 1
ATOM 5263 C CA . SER D 1 28 ? 161.755 154.368 116.801 1.00 40.86 28 SER f CA 1
ATOM 5264 C C . SER D 1 28 ? 160.574 154.690 115.895 1.00 40.86 28 SER f C 1
ATOM 5265 O O . SER D 1 28 ? 160.121 153.844 115.117 1.00 40.86 28 SER f O 1
ATOM 5268 N N . SER D 1 29 ? 160.068 155.913 115.998 1.00 38.71 29 SER f N 1
ATOM 5269 C CA . SER D 1 29 ? 158.991 156.350 115.124 1.00 38.71 29 SER f CA 1
ATOM 5270 C C . SER D 1 29 ? 159.499 156.521 113.697 1.00 38.71 29 SER f C 1
ATOM 5271 O O . SER D 1 29 ? 160.661 156.859 113.464 1.00 38.71 29 SER f O 1
ATOM 5274 N N . ILE D 1 30 ? 158.618 156.271 112.736 1.00 40.19 30 ILE f N 1
ATOM 5275 C CA . ILE D 1 30 ? 158.943 156.379 111.317 1.00 40.19 30 ILE f CA 1
ATOM 5276 C C . ILE D 1 30 ? 158.000 157.414 110.724 1.00 40.19 30 ILE f C 1
ATOM 5277 O O . ILE D 1 30 ? 156.854 157.097 110.385 1.00 40.19 30 ILE f O 1
ATOM 5282 N N . VAL D 1 31 ? 158.464 158.650 110.597 1.00 43.37 31 VAL f N 1
A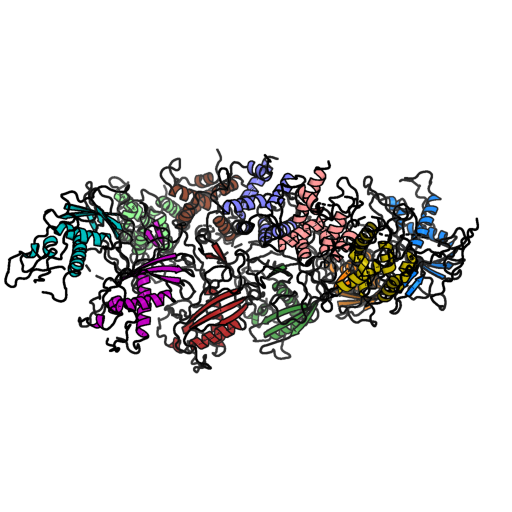TOM 5283 C CA . VAL D 1 31 ? 157.661 159.708 110.001 1.00 43.37 31 VAL f CA 1
ATOM 5284 C C . VAL D 1 31 ? 157.910 159.734 108.497 1.00 43.37 31 VAL f C 1
ATOM 5285 O O . VAL D 1 31 ? 159.055 159.685 108.036 1.00 43.37 31 VAL f O 1
ATOM 5289 N N . HIS D 1 32 ? 156.825 159.747 107.724 1.00 53.39 32 HIS f N 1
ATOM 5290 C CA . HIS D 1 32 ? 156.924 159.727 106.265 1.00 53.39 32 HIS f CA 1
ATOM 5291 C C . HIS D 1 32 ? 155.837 160.656 105.727 1.00 53.39 32 HIS f C 1
ATOM 5292 O O . HIS D 1 32 ? 154.660 160.296 105.690 1.00 53.39 32 HIS f O 1
ATOM 5299 N N . ARG D 1 33 ? 156.248 161.850 105.315 1.00 65.34 33 ARG f N 1
ATOM 5300 C CA . ARG D 1 33 ? 155.329 162.939 105.031 1.00 65.34 33 ARG f CA 1
ATOM 5301 C C . ARG D 1 33 ? 154.483 162.642 103.797 1.00 65.34 33 ARG f C 1
ATOM 5302 O O . ARG D 1 33 ? 154.870 161.876 102.913 1.00 65.34 33 ARG f O 1
ATOM 5310 N N . ASP D 1 34 ? 153.307 163.258 103.746 1.00 73.91 34 ASP f N 1
ATOM 5311 C CA . ASP D 1 34 ? 152.429 163.094 102.600 1.00 73.91 34 ASP f CA 1
ATOM 5312 C C . ASP D 1 34 ? 152.886 163.963 101.431 1.00 73.91 34 ASP f C 1
ATOM 5313 O O . ASP D 1 34 ? 153.849 164.728 101.525 1.00 73.91 34 ASP f O 1
ATOM 5318 N N . ASP D 1 35 ? 152.172 163.838 100.320 1.00 78.28 35 ASP f N 1
ATOM 5319 C CA . ASP D 1 35 ? 152.406 164.679 99.157 1.00 78.28 35 ASP f CA 1
ATOM 5320 C C . ASP D 1 35 ? 151.106 165.382 98.786 1.00 78.28 35 ASP f C 1
ATOM 5321 O O . ASP D 1 35 ? 151.100 166.523 98.324 0.00 78.28 35 ASP f O 1
ATOM 5326 N N . ASP D 1 42 ? 149.554 178.101 110.600 1.00 108.42 42 ASP f N 1
ATOM 5327 C CA . ASP D 1 42 ? 149.762 178.505 111.985 1.00 108.42 42 ASP f CA 1
ATOM 5328 C C . ASP D 1 42 ? 149.420 177.363 112.932 1.00 108.42 42 ASP f C 1
ATOM 5329 O O . ASP D 1 42 ? 148.241 177.064 113.147 1.00 108.42 42 ASP f O 1
ATOM 5334 N N . THR D 1 43 ? 150.469 176.749 113.490 1.00 99.71 43 THR f N 1
ATOM 5335 C CA . THR D 1 43 ? 150.375 175.605 114.405 1.00 99.71 43 THR f CA 1
ATOM 5336 C C . THR D 1 43 ? 149.558 174.468 113.792 1.00 99.71 43 THR f C 1
ATOM 5337 O O . THR D 1 43 ? 148.739 173.826 114.452 1.00 99.71 43 THR f O 1
ATOM 5341 N N . PHE D 1 44 ? 149.795 174.220 112.508 1.00 91.12 44 PHE f N 1
ATOM 5342 C CA . PHE D 1 44 ? 149.020 173.263 111.734 1.00 91.12 44 PHE f CA 1
ATOM 5343 C C . PHE D 1 44 ? 149.759 171.935 111.645 1.00 91.12 44 PHE f C 1
ATOM 5344 O O . PHE D 1 44 ? 150.991 171.893 111.603 1.00 91.12 44 PHE f O 1
ATOM 5352 N N . THR D 1 45 ? 148.991 170.851 111.621 1.00 72.03 45 THR f N 1
ATOM 5353 C CA . THR D 1 45 ? 149.551 169.517 111.517 1.00 72.03 45 THR f CA 1
ATOM 5354 C C . THR D 1 45 ? 149.862 169.172 110.067 1.00 72.03 45 THR f C 1
ATOM 5355 O O . THR D 1 45 ? 149.571 169.927 109.137 1.00 72.03 45 THR f O 1
ATOM 5359 N N . LEU D 1 46 ? 150.421 167.980 109.882 1.00 65.50 46 LEU f N 1
ATOM 5360 C CA . LEU D 1 46 ? 150.897 167.524 108.585 1.00 65.50 46 LEU f CA 1
ATOM 5361 C C . LEU D 1 46 ? 151.056 166.011 108.649 1.00 65.50 46 LEU f C 1
ATOM 5362 O O . LEU D 1 46 ? 151.763 165.485 109.511 1.00 65.50 46 LEU f O 1
ATOM 5367 N N . PHE D 1 47 ? 150.365 165.319 107.744 1.00 66.94 47 PHE f N 1
ATOM 5368 C CA . PHE D 1 47 ? 149.862 163.978 108.009 1.00 66.94 47 PHE f CA 1
ATOM 5369 C C . PHE D 1 47 ? 150.885 162.907 107.633 1.00 66.94 47 PHE f C 1
ATOM 5370 O O . PHE D 1 47 ? 152.057 163.191 107.372 1.00 66.94 47 PHE f O 1
ATOM 5378 N N . ARG D 1 48 ? 150.426 161.661 107.611 1.00 56.84 48 ARG f N 1
ATOM 5379 C CA . ARG D 1 48 ? 151.185 160.498 107.189 1.00 56.84 48 ARG f CA 1
ATOM 5380 C C . ARG D 1 48 ? 150.652 160.031 105.841 1.00 56.84 48 ARG f C 1
ATOM 5381 O O . ARG D 1 48 ? 149.439 160.048 105.612 1.00 56.84 48 ARG f O 1
ATOM 5389 N N . ARG D 1 49 ? 151.560 159.637 104.948 1.00 62.07 49 ARG f N 1
ATOM 5390 C CA . ARG D 1 49 ? 151.171 159.202 103.611 1.00 62.07 49 ARG f CA 1
ATOM 5391 C C . ARG D 1 49 ? 150.358 157.916 103.687 1.00 62.07 49 ARG f C 1
ATOM 5392 O O . ARG D 1 49 ? 150.748 156.963 104.369 1.00 62.07 49 ARG f O 1
ATOM 5400 N N . GLU D 1 50 ? 149.223 157.895 102.993 1.00 71.91 50 GLU f N 1
ATOM 5401 C CA . GLU D 1 50 ? 148.294 156.776 103.046 1.00 71.91 50 GLU f CA 1
ATOM 5402 C C . GLU D 1 50 ? 147.881 156.383 101.636 1.00 71.91 50 GLU f C 1
ATOM 5403 O O . GLU D 1 50 ? 147.525 157.243 100.826 1.00 71.91 50 GLU f O 1
ATOM 5409 N N . LYS D 1 51 ? 147.922 155.084 101.354 1.00 89.21 51 LYS f N 1
ATOM 5410 C CA . LYS D 1 51 ? 147.513 154.533 100.073 1.00 89.21 51 LYS f CA 1
ATOM 5411 C C . LYS D 1 51 ? 146.350 153.585 100.331 1.00 89.21 51 LYS f C 1
ATOM 5412 O O . LYS D 1 51 ? 146.198 153.066 101.438 1.00 89.21 51 LYS f O 1
ATOM 5418 N N . ILE D 1 52 ? 145.505 153.376 99.329 1.00 94.21 52 ILE f N 1
ATOM 5419 C CA . ILE D 1 52 ? 144.246 152.694 99.558 1.00 94.21 52 ILE f CA 1
ATOM 5420 C C . ILE D 1 52 ? 144.354 151.236 99.136 1.00 94.21 52 ILE f C 1
ATOM 5421 O O . ILE D 1 52 ? 145.213 150.841 98.345 1.00 94.21 52 ILE f O 1
ATOM 5426 N N . ILE D 1 53 ? 143.449 150.427 99.673 1.00 105.07 53 ILE f N 1
ATOM 5427 C CA . ILE D 1 53 ? 143.284 149.038 99.269 1.00 105.07 53 ILE f CA 1
ATOM 5428 C C . ILE D 1 53 ? 141.795 148.737 99.192 1.00 105.07 53 ILE f C 1
ATOM 5429 O O . ILE D 1 53 ? 141.004 149.263 99.983 1.00 105.07 53 ILE f O 1
ATOM 5434 N N . GLY D 1 54 ? 141.403 147.956 98.187 1.00 110.78 54 GLY f N 1
ATOM 5435 C CA . GLY D 1 54 ? 140.128 147.272 98.169 1.00 110.78 54 GLY f CA 1
ATOM 5436 C C . GLY D 1 54 ? 140.198 145.809 98.578 1.00 110.78 54 GLY f C 1
ATOM 5437 O O . GLY D 1 54 ? 140.082 144.928 97.721 1.00 110.78 54 GLY f O 1
ATOM 5438 N N . PRO D 1 55 ? 140.405 145.498 99.883 1.00 109.48 55 PRO f N 1
ATOM 5439 C CA . PRO D 1 55 ? 140.709 144.107 100.260 1.00 109.48 55 PRO f CA 1
ATOM 5440 C C . PRO D 1 55 ? 139.558 143.127 100.067 1.00 109.48 55 PRO f C 1
ATOM 5441 O O . PRO D 1 55 ? 139.747 142.061 99.473 1.00 109.48 55 PRO f O 1
ATOM 5445 N N . ASP D 1 56 ? 138.370 143.464 100.563 1.00 106.68 56 ASP f N 1
ATOM 5446 C CA . ASP D 1 56 ? 137.233 142.553 100.592 1.00 106.68 56 ASP f CA 1
ATOM 5447 C C . ASP D 1 56 ? 135.959 143.254 100.145 1.00 106.68 56 ASP f C 1
ATOM 5448 O O . ASP D 1 56 ? 134.878 143.025 100.694 1.00 106.68 56 ASP f O 1
ATOM 5453 N N . GLY D 1 57 ? 136.062 144.117 99.137 1.00 106.47 57 GLY f N 1
ATOM 5454 C CA . GLY D 1 57 ? 134.915 144.767 98.548 1.00 106.47 57 GLY f CA 1
ATOM 5455 C C . GLY D 1 57 ? 134.701 146.205 98.972 1.00 106.47 57 GLY f C 1
ATOM 5456 O O . GLY D 1 57 ? 133.914 146.911 98.332 1.00 106.47 57 GLY f O 1
ATOM 5457 N N . GLN D 1 58 ? 135.373 146.659 100.026 1.00 115.82 58 GLN f N 1
ATOM 5458 C CA . GLN D 1 58 ? 135.240 148.025 100.506 1.00 115.82 58 GLN f CA 1
ATOM 5459 C C . GLN D 1 58 ? 136.584 148.734 100.427 1.00 115.82 58 GLN f C 1
ATOM 5460 O O . GLN D 1 58 ? 137.642 148.099 100.438 1.00 115.82 58 GLN f O 1
ATOM 5466 N N . ILE D 1 59 ? 136.532 150.058 100.343 1.00 108.35 59 ILE f N 1
ATOM 5467 C CA . ILE D 1 59 ? 137.737 150.866 100.187 1.00 108.35 59 ILE f CA 1
ATOM 5468 C C . ILE D 1 59 ? 138.261 151.247 101.563 1.00 108.35 59 ILE f C 1
ATOM 5469 O O . ILE D 1 59 ? 137.497 151.676 102.434 1.00 108.35 59 ILE f O 1
ATOM 5474 N N . LEU D 1 60 ? 139.567 151.088 101.767 1.00 98.62 60 LEU f N 1
ATOM 5475 C CA . LEU D 1 60 ? 140.201 151.446 103.025 1.00 98.62 60 LEU f CA 1
ATOM 5476 C C . LEU D 1 60 ? 141.491 152.202 102.748 1.00 98.62 60 LEU f C 1
ATOM 5477 O O . LEU D 1 60 ? 142.125 152.015 101.708 1.00 98.62 60 LEU f O 1
ATOM 5482 N N . GLN D 1 61 ? 141.872 153.058 103.691 1.00 97.01 61 GLN f N 1
ATOM 5483 C CA . GLN D 1 61 ? 143.134 153.783 103.639 1.00 97.01 61 GLN f CA 1
ATOM 5484 C C . GLN D 1 61 ? 144.096 153.147 104.631 1.00 97.01 61 GLN f C 1
ATOM 5485 O O . GLN D 1 61 ? 143.738 152.944 105.795 1.00 97.01 61 GLN f O 1
ATOM 5491 N N . ILE D 1 62 ? 145.306 152.831 104.184 1.00 85.25 62 ILE f N 1
ATOM 5492 C CA . ILE D 1 62 ? 146.309 152.278 105.089 1.00 85.25 62 ILE f CA 1
ATOM 5493 C C . ILE D 1 62 ? 147.612 153.047 104.910 1.00 85.25 62 ILE f C 1
ATOM 5494 O O . ILE D 1 62 ? 147.924 153.492 103.796 1.00 85.25 62 ILE f O 1
ATOM 5499 N N . PRO D 1 63 ? 148.396 153.232 105.968 1.00 70.56 63 PRO f N 1
ATOM 5500 C CA . PRO D 1 63 ? 149.690 153.902 105.817 1.00 70.56 63 PRO f CA 1
ATOM 5501 C C . PRO D 1 63 ? 150.766 152.945 105.335 1.00 70.56 63 PRO f C 1
ATOM 5502 O O . PRO D 1 63 ? 150.848 151.795 105.775 1.00 70.56 63 PRO f O 1
ATOM 5506 N N . LEU D 1 64 ? 151.605 153.441 104.428 1.00 57.87 64 LEU f N 1
ATOM 5507 C CA . LEU D 1 64 ? 152.743 152.683 103.931 1.00 57.87 64 LEU f CA 1
ATOM 5508 C C . LEU D 1 64 ? 153.728 153.640 103.278 1.00 57.87 64 LEU f C 1
ATOM 5509 O O . LEU D 1 64 ? 153.325 154.575 102.583 1.00 57.87 64 LEU f O 1
ATOM 5514 N N . ILE D 1 65 ? 155.018 153.407 103.524 1.00 51.71 65 ILE f N 1
ATOM 5515 C CA . ILE D 1 65 ? 156.058 154.121 102.798 1.00 51.71 65 ILE f CA 1
ATOM 5516 C C . ILE D 1 65 ? 156.031 153.665 101.347 1.00 51.71 65 ILE f C 1
ATOM 5517 O O . ILE D 1 65 ? 155.923 152.466 101.060 1.00 51.71 65 ILE f O 1
ATOM 5522 N N . SER D 1 66 ? 156.087 154.625 100.424 1.00 57.74 66 SER f N 1
ATOM 5523 C CA . SER D 1 66 ? 156.092 154.302 99.005 1.00 57.74 66 SER f CA 1
ATOM 5524 C C . SER D 1 66 ? 157.334 153.498 98.645 1.00 57.74 66 SER f C 1
ATOM 5525 O O . SER D 1 66 ? 158.406 153.692 99.223 1.00 57.74 66 SER f O 1
ATOM 5528 N N . GLY D 1 67 ? 157.174 152.580 97.689 1.00 63.18 67 GLY f N 1
ATOM 5529 C CA . GLY D 1 67 ? 158.271 151.704 97.319 1.00 63.18 67 GLY f CA 1
ATOM 5530 C C . GLY D 1 67 ? 159.429 152.434 96.672 1.00 63.18 67 GLY f C 1
ATOM 5531 O O . GLY D 1 67 ? 160.562 151.948 96.689 1.00 63.18 67 GLY f O 1
ATOM 5532 N N . SER D 1 68 ? 159.168 153.608 96.098 1.00 61.28 68 SER f N 1
ATOM 5533 C CA . SER D 1 68 ? 160.241 154.402 95.521 1.00 61.28 68 SER f CA 1
ATOM 5534 C C . SER D 1 68 ? 161.147 155.010 96.581 1.00 61.28 68 SER f C 1
ATOM 5535 O O . SER D 1 68 ? 162.316 155.275 96.291 1.00 61.28 68 SER f O 1
ATOM 5538 N N . SER D 1 69 ? 160.635 155.247 97.791 1.00 61.03 69 SER f N 1
ATOM 5539 C CA . SER D 1 69 ? 161.475 155.786 98.857 1.00 61.03 69 SER f CA 1
ATOM 5540 C C . SER D 1 69 ? 162.552 154.792 99.271 1.00 61.03 69 SER f C 1
ATOM 5541 O O . SER D 1 69 ? 163.698 155.178 99.526 1.00 61.03 69 SER f O 1
ATOM 5544 N N . PHE D 1 70 ? 162.195 153.507 99.347 1.00 64.98 70 PHE f N 1
ATOM 5545 C CA . PHE D 1 70 ? 163.177 152.467 99.638 1.00 64.98 70 PHE f CA 1
ATOM 5546 C C . PHE D 1 70 ? 164.242 152.402 98.552 1.00 64.98 70 PHE f C 1
ATOM 5547 O O . PHE D 1 70 ? 165.439 152.266 98.845 1.00 64.98 70 PHE f O 1
ATOM 5555 N N . ARG D 1 71 ? 163.820 152.519 97.292 1.00 70.55 71 ARG f N 1
ATOM 5556 C CA . ARG D 1 71 ? 164.755 152.529 96.174 1.00 70.55 71 ARG f CA 1
ATOM 5557 C C . ARG D 1 71 ? 165.678 153.738 96.236 1.00 70.55 71 ARG f C 1
ATOM 5558 O O . ARG D 1 71 ? 166.875 153.629 95.955 1.00 70.55 71 ARG f O 1
ATOM 5566 N N . GLY D 1 72 ? 165.141 154.899 96.612 1.00 75.06 72 GLY f N 1
ATOM 5567 C CA . GLY D 1 72 ? 165.974 156.085 96.737 1.00 75.06 72 GLY f CA 1
ATOM 5568 C C . GLY D 1 72 ? 166.975 155.990 97.873 1.00 75.06 72 GLY f C 1
ATOM 5569 O O . GLY D 1 72 ? 168.120 156.435 97.742 1.00 75.06 72 GLY f O 1
ATOM 5570 N N . VAL D 1 73 ? 166.557 155.415 99.005 1.00 75.56 73 VAL f N 1
ATOM 5571 C CA . VAL D 1 73 ? 167.472 155.211 100.126 1.00 75.56 73 VAL f CA 1
ATOM 5572 C C . VAL D 1 73 ? 168.595 154.264 99.723 1.00 75.56 73 VAL f C 1
ATOM 5573 O O . VAL D 1 73 ? 169.777 154.524 99.995 1.00 75.56 73 VAL f O 1
ATOM 5577 N N . LEU D 1 74 ? 168.249 153.173 99.033 1.00 81.83 74 LEU f N 1
ATOM 5578 C CA . LEU D 1 74 ? 169.274 152.262 98.535 1.00 81.83 74 LEU f CA 1
ATOM 5579 C C . LEU D 1 74 ? 170.164 152.926 97.492 1.00 81.83 74 LEU f C 1
ATOM 5580 O O . LEU D 1 74 ? 171.351 152.605 97.406 1.00 81.83 74 LEU f O 1
ATOM 5585 N N . ARG D 1 75 ? 169.617 153.858 96.709 1.00 95.28 75 ARG f N 1
ATOM 5586 C CA . ARG D 1 75 ? 170.420 154.589 95.733 1.00 95.28 75 ARG f CA 1
ATOM 5587 C C . ARG D 1 75 ? 171.456 155.470 96.416 1.00 95.28 75 ARG f C 1
ATOM 5588 O O . ARG D 1 75 ? 172.623 155.502 96.004 1.00 95.28 75 ARG f O 1
ATOM 5596 N N . ARG D 1 76 ? 171.044 156.186 97.466 1.00 89.44 76 ARG f N 1
ATOM 5597 C CA . ARG D 1 76 ? 171.987 157.006 98.224 1.00 89.44 76 ARG f CA 1
ATOM 5598 C C . ARG D 1 76 ? 173.049 156.146 98.897 1.00 89.44 76 ARG f C 1
ATOM 5599 O O . ARG D 1 76 ? 174.234 156.504 98.900 1.00 89.44 76 ARG f O 1
ATOM 5607 N N . VAL D 1 77 ? 172.645 155.000 99.453 1.00 91.84 77 VAL f N 1
ATOM 5608 C CA . VAL D 1 77 ? 173.594 154.089 100.090 1.00 91.84 77 VAL f CA 1
ATOM 5609 C C . VAL D 1 77 ? 174.592 153.544 99.073 1.00 91.84 77 VAL f C 1
ATOM 5610 O O . VAL D 1 77 ? 175.798 153.487 99.339 1.00 91.84 77 VAL f O 1
ATOM 5614 N N . GLY D 1 78 ? 174.112 153.172 97.886 1.00 104.07 78 GLY f N 1
ATOM 5615 C CA . GLY D 1 78 ? 175.002 152.649 96.863 1.00 104.07 78 GLY f CA 1
ATOM 5616 C C . GLY D 1 78 ? 175.973 153.685 96.331 1.00 104.07 78 GLY f C 1
ATOM 5617 O O . GLY D 1 78 ? 177.146 153.384 96.094 1.00 104.07 78 GLY f O 1
ATOM 5618 N N . GLU D 1 79 ? 175.501 154.920 96.132 1.00 113.59 79 GLU f N 1
ATOM 5619 C CA . GLU D 1 79 ? 176.408 155.966 95.673 1.00 113.59 79 GLU f CA 1
ATOM 5620 C C . GLU D 1 79 ? 177.421 156.337 96.748 1.00 113.59 79 GLU f C 1
ATOM 5621 O O . GLU D 1 79 ? 178.566 156.673 96.427 1.00 113.59 79 GLU f O 1
ATOM 5627 N N . ALA D 1 80 ? 177.022 156.290 98.021 1.00 115.11 80 ALA f N 1
ATOM 5628 C CA . ALA D 1 80 ? 177.982 156.521 99.094 1.00 115.11 80 ALA f CA 1
ATOM 5629 C C . ALA D 1 80 ? 179.007 155.398 99.168 1.00 115.11 80 ALA f C 1
ATOM 5630 O O . ALA D 1 80 ? 180.187 155.644 99.442 1.00 115.11 80 ALA f O 1
ATOM 5632 N N . LEU D 1 81 ? 178.577 154.159 98.925 1.00 104.20 81 LEU f N 1
ATOM 5633 C CA . LEU D 1 81 ? 179.491 153.029 99.035 1.00 104.20 81 LEU f CA 1
ATOM 5634 C C . LEU D 1 81 ? 180.437 152.948 97.844 1.00 104.20 81 LEU f C 1
ATOM 5635 O O . LEU D 1 81 ? 181.574 152.489 97.993 1.00 104.20 81 LEU f O 1
ATOM 5640 N N . THR D 1 82 ? 179.999 153.383 96.663 1.00 120.52 82 THR f N 1
ATOM 5641 C CA . THR D 1 82 ? 180.870 153.314 95.497 1.00 120.52 82 THR f CA 1
ATOM 5642 C C . THR D 1 82 ? 181.933 154.405 95.484 1.00 120.52 82 THR f C 1
ATOM 5643 O O . THR D 1 82 ? 182.865 154.326 94.678 1.00 120.52 82 THR f O 1
ATOM 5647 N N . ALA D 1 83 ? 181.821 155.410 96.350 1.00 133.80 83 ALA f N 1
ATOM 5648 C CA . ALA D 1 83 ? 182.832 156.452 96.451 1.00 133.80 83 ALA f CA 1
ATOM 5649 C C . ALA D 1 83 ? 183.898 156.149 97.494 1.00 133.80 83 ALA f C 1
ATOM 5650 O O . ALA D 1 83 ? 184.875 156.898 97.594 1.00 133.80 83 ALA f O 1
ATOM 5652 N N . GLU D 1 84 ? 183.735 155.083 98.279 1.00 140.88 84 GLU f N 1
ATOM 5653 C CA . GLU D 1 84 ? 184.761 154.721 99.248 1.00 140.88 84 GLU f CA 1
ATOM 5654 C C . GLU D 1 84 ? 185.961 154.055 98.592 1.00 140.88 84 GLU f C 1
ATOM 5655 O O . GLU D 1 84 ? 187.045 154.037 99.184 1.00 140.88 84 GLU f O 1
ATOM 5661 N N . VAL D 1 85 ? 185.794 153.506 97.390 1.00 142.19 85 VAL f N 1
ATOM 5662 C CA . VAL D 1 85 ? 186.894 152.888 96.657 1.00 142.19 85 VAL f CA 1
ATOM 5663 C C . VAL D 1 85 ? 187.243 153.637 95.382 1.00 142.19 85 VAL f C 1
ATOM 5664 O O . VAL D 1 85 ? 188.270 153.320 94.760 1.00 142.19 85 VAL f O 1
ATOM 5668 N N . LEU D 1 86 ? 186.437 154.611 94.973 1.00 142.65 86 LEU f N 1
ATOM 5669 C CA . LEU D 1 86 ? 186.700 155.413 93.789 1.00 142.65 86 LEU f CA 1
ATOM 5670 C C . LEU D 1 86 ? 186.833 156.871 94.201 1.00 142.65 86 LEU f C 1
ATOM 5671 O O . LEU D 1 86 ? 186.070 157.356 95.041 1.00 142.65 86 LEU f O 1
ATOM 5676 N N . GLY D 1 87 ? 187.814 157.558 93.619 1.00 166.97 87 GLY f N 1
ATOM 5677 C CA . GLY D 1 87 ? 188.066 158.940 93.990 1.00 166.97 87 GLY f CA 1
ATOM 5678 C C . GLY D 1 87 ? 186.927 159.859 93.579 1.00 166.97 87 GLY f C 1
ATOM 5679 O O . GLY D 1 87 ? 186.322 159.703 92.517 1.00 166.97 87 GLY f O 1
ATOM 5680 N N . TYR D 1 88 ? 186.637 160.833 94.442 1.00 174.41 88 TYR f N 1
ATOM 5681 C CA . TYR D 1 88 ? 185.551 161.782 94.221 1.00 174.41 88 TYR f CA 1
ATOM 5682 C C . TYR D 1 88 ? 186.065 163.209 94.062 1.00 174.41 88 TYR f C 1
ATOM 5683 O O . TYR D 1 88 ? 185.288 164.162 94.185 1.00 174.41 88 TYR f O 1
ATOM 5692 N N . GLU D 1 89 ? 187.361 163.374 93.784 1.00 180.91 89 GLU f N 1
ATOM 5693 C CA . GLU D 1 89 ? 187.932 164.704 93.601 1.00 180.91 89 GLU f CA 1
ATOM 5694 C C . GLU D 1 89 ? 187.451 165.371 92.319 1.00 180.91 89 GLU f C 1
ATOM 5695 O O . GLU D 1 89 ? 187.534 166.599 92.207 1.00 180.91 89 GLU f O 1
ATOM 5701 N N . ASP D 1 90 ? 186.955 164.599 91.355 1.00 185.09 90 ASP f N 1
ATOM 5702 C CA . ASP D 1 90 ? 186.492 165.134 90.086 1.00 185.09 90 ASP f CA 1
ATOM 5703 C C . ASP D 1 90 ? 185.079 164.651 89.779 1.00 185.09 90 ASP f C 1
ATOM 5704 O O . ASP D 1 90 ? 184.683 163.540 90.145 1.00 185.09 90 ASP f O 1
ATOM 5709 N N . VAL D 1 91 ? 184.297 165.536 89.157 1.00 173.09 91 VAL f N 1
ATOM 5710 C CA . VAL D 1 91 ? 182.926 165.249 88.756 1.00 173.09 91 VAL f CA 1
ATOM 5711 C C . VAL D 1 91 ? 182.723 165.739 87.329 1.00 173.09 91 VAL f C 1
ATOM 5712 O O . VAL D 1 91 ? 183.479 166.570 86.819 1.00 173.09 91 VAL f O 1
ATOM 5716 N N . ALA D 1 92 ? 181.686 165.194 86.691 1.00 163.53 92 ALA f N 1
ATOM 5717 C CA . ALA D 1 92 ? 181.258 165.543 85.331 1.00 163.53 92 ALA f CA 1
ATOM 5718 C C . ALA D 1 92 ? 182.363 165.405 84.282 1.00 163.53 92 ALA f C 1
ATOM 5719 O O . ALA D 1 92 ? 182.279 165.997 83.207 0.00 163.53 92 ALA f O 1
ATOM 5721 N N . LEU D 1 107 ? 172.673 159.474 93.073 1.00 117.72 107 LEU f N 1
ATOM 5722 C CA . LEU D 1 107 ? 172.125 160.788 92.760 1.00 117.72 107 LEU f CA 1
ATOM 5723 C C . LEU D 1 107 ? 170.866 160.657 91.921 1.00 117.72 107 LEU f C 1
ATOM 5724 O O . LEU D 1 107 ? 170.515 159.568 91.472 1.00 117.72 107 LEU f O 1
ATOM 5729 N N . ALA D 1 108 ? 170.189 161.780 91.713 1.00 121.91 108 ALA f N 1
ATOM 5730 C CA . ALA D 1 108 ? 168.947 161.833 90.954 1.00 121.91 108 ALA f CA 1
ATOM 5731 C C . ALA D 1 108 ? 169.221 162.557 89.642 1.00 121.91 108 ALA f C 1
ATOM 5732 O O . ALA D 1 108 ? 169.346 163.787 89.620 1.00 121.91 108 ALA f O 1
ATOM 5734 N N . LYS D 1 109 ? 169.307 161.799 88.553 1.00 136.07 109 LYS f N 1
ATOM 5735 C CA . LYS D 1 109 ? 169.696 162.345 87.262 1.00 136.07 109 LYS f CA 1
ATOM 5736 C C . LYS D 1 109 ? 168.482 162.828 86.474 1.00 136.07 109 LYS f C 1
ATOM 5737 O O . LYS D 1 109 ? 167.356 162.364 86.665 1.00 136.07 109 LYS f O 1
ATOM 5743 N N . SER D 1 110 ? 168.732 163.775 85.575 1.00 136.18 110 SER f N 1
ATOM 5744 C CA . SER D 1 110 ? 167.719 164.335 84.692 1.00 136.18 110 SER f CA 1
ATOM 5745 C C . SER D 1 110 ? 168.147 164.122 83.239 1.00 136.18 110 SER f C 1
ATOM 5746 O O . SER D 1 110 ? 169.172 163.496 82.958 1.00 136.18 110 SER f O 1
ATOM 5749 N N . ALA D 1 111 ? 167.355 164.655 82.311 1.00 149.82 111 ALA f N 1
ATOM 5750 C CA . ALA D 1 111 ? 167.560 164.442 80.885 1.00 149.82 111 ALA f CA 1
ATOM 5751 C C . ALA D 1 111 ? 167.798 165.771 80.181 1.00 149.82 111 ALA f C 1
ATOM 5752 O O . ALA D 1 111 ? 167.016 166.713 80.346 1.00 149.82 111 ALA f O 1
ATOM 5754 N N . HIS D 1 112 ? 168.877 165.836 79.392 1.00 164.66 112 HIS f N 1
ATOM 5755 C CA . HIS D 1 112 ? 169.188 166.987 78.552 1.00 164.66 112 HIS f CA 1
ATOM 5756 C C . HIS D 1 112 ? 170.141 166.538 77.458 1.00 164.66 112 HIS f C 1
ATOM 5757 O O . HIS D 1 112 ? 171.052 165.746 77.740 1.00 164.66 112 HIS f O 1
ATOM 5764 N N . PRO D 1 113 ? 169.963 166.988 76.215 1.00 173.76 113 PRO f N 1
ATOM 5765 C CA . PRO D 1 113 ? 170.869 166.572 75.139 1.00 173.76 113 PRO f CA 1
ATOM 5766 C C . PRO D 1 113 ? 172.026 167.535 74.918 1.00 173.76 113 PRO f C 1
ATOM 5767 O O . PRO D 1 113 ? 171.872 168.758 74.931 1.00 173.76 113 PRO f O 1
ATOM 5771 N N . LEU D 1 114 ? 173.215 166.963 74.721 1.00 190.48 114 LEU f N 1
ATOM 5772 C CA . LEU D 1 114 ? 174.390 167.739 74.338 1.00 190.48 114 LEU f CA 1
ATOM 5773 C C . LEU D 1 114 ? 174.892 167.354 72.953 1.00 190.48 114 LEU f C 1
ATOM 5774 O O . LEU D 1 114 ? 174.961 168.212 72.066 1.00 190.48 114 LEU f O 1
ATOM 5779 N N . THR D 1 115 ? 175.241 166.086 72.738 1.00 190.35 115 THR f N 1
ATOM 5780 C CA . THR D 1 115 ? 175.621 165.607 71.417 1.00 190.35 115 THR f CA 1
ATOM 5781 C C . THR D 1 115 ? 175.139 164.191 71.134 1.00 190.35 115 THR f C 1
ATOM 5782 O O . THR D 1 115 ? 175.460 163.658 70.066 1.00 190.35 115 THR f O 1
ATOM 5786 N N . ASP D 1 116 ? 174.395 163.572 72.060 1.00 191.87 116 ASP f N 1
ATOM 5787 C CA . ASP D 1 116 ? 173.812 162.234 71.906 1.00 191.87 116 ASP f CA 1
ATOM 5788 C C . ASP D 1 116 ? 174.878 161.168 71.642 1.00 191.87 116 ASP f C 1
ATOM 5789 O O . ASP D 1 116 ? 174.860 160.480 70.620 1.00 191.87 116 ASP f O 1
ATOM 5794 N N . GLU D 1 117 ? 175.817 161.034 72.577 1.00 193.22 117 GLU f N 1
ATOM 5795 C CA . GLU D 1 117 ? 176.802 159.957 72.521 1.00 193.22 117 GLU f CA 1
ATOM 5796 C C . GLU D 1 117 ? 176.212 158.721 73.204 1.00 193.22 117 GLU f C 1
ATOM 5797 O O . GLU D 1 117 ? 175.890 158.738 74.397 1.00 193.22 117 GLU f O 1
ATOM 5803 N N . GLU D 1 118 ? 176.008 157.661 72.426 1.00 181.52 118 GLU f N 1
ATOM 5804 C CA . GLU D 1 118 ? 175.142 156.551 72.819 1.00 181.52 118 GLU f CA 1
ATOM 5805 C C . GLU D 1 118 ? 175.854 155.210 72.687 1.00 181.52 118 GLU f C 1
ATOM 5806 O O . GLU D 1 118 ? 175.347 154.265 72.079 1.00 181.52 118 GLU f O 1
ATOM 5812 N N . GLU D 1 119 ? 177.054 155.110 73.245 1.00 168.83 119 GLU f N 1
ATOM 5813 C CA . GLU D 1 119 ? 177.698 153.824 73.472 1.00 168.83 119 GLU f CA 1
ATOM 5814 C C . GLU D 1 119 ? 177.764 153.583 74.973 1.00 168.83 119 GLU f C 1
ATOM 5815 O O . GLU D 1 119 ? 178.274 154.426 75.718 1.00 168.83 119 GLU f O 1
ATOM 5821 N N . ARG D 1 120 ? 177.251 152.434 75.411 1.00 160.29 120 ARG f N 1
ATOM 5822 C CA . ARG D 1 120 ? 177.010 152.216 76.832 1.00 160.29 120 ARG f CA 1
ATOM 5823 C C . ARG D 1 120 ? 177.695 150.958 77.350 1.00 160.29 120 ARG f C 1
ATOM 5824 O O . ARG D 1 120 ? 177.066 150.140 78.029 1.00 160.29 120 ARG f O 1
ATOM 5832 N N . ASN D 1 121 ? 178.979 150.789 77.033 1.00 148.83 121 ASN f N 1
ATOM 5833 C CA . ASN D 1 121 ? 179.746 149.689 77.604 1.00 148.83 121 ASN f CA 1
ATOM 5834 C C . ASN D 1 121 ? 180.005 149.862 79.095 1.00 148.83 121 ASN f C 1
ATOM 5835 O O . ASN D 1 121 ? 180.297 148.870 79.775 1.00 148.83 121 ASN f O 1
ATOM 5840 N N . LEU D 1 122 ? 179.877 151.087 79.617 1.00 145.29 122 LEU f N 1
ATOM 5841 C CA . LEU D 1 122 ? 180.223 151.406 80.998 1.00 145.29 122 LEU f CA 1
ATOM 5842 C C . LEU D 1 122 ? 179.368 150.668 82.019 1.00 145.29 122 LEU f C 1
ATOM 5843 O O . LEU D 1 122 ? 179.764 150.607 83.189 1.00 145.29 122 LEU f O 1
ATOM 5848 N N . LYS D 1 123 ? 178.216 150.120 81.606 1.00 137.78 123 LYS f N 1
ATOM 5849 C CA . LYS D 1 123 ? 177.446 149.232 82.472 1.00 137.78 123 LYS f CA 1
ATOM 5850 C C . LYS D 1 123 ? 178.286 148.066 82.971 1.00 137.78 123 LYS f C 1
ATOM 5851 O O . LYS D 1 123 ? 178.158 147.661 84.132 1.00 137.78 123 LYS f O 1
ATOM 5857 N N . GLU D 1 124 ? 179.145 147.513 82.114 1.00 136.90 124 GLU f N 1
ATOM 5858 C CA . GLU D 1 124 ? 180.077 146.498 82.584 1.00 136.90 124 GLU f CA 1
ATOM 5859 C C . GLU D 1 124 ? 181.189 147.105 83.427 1.00 136.90 124 GLU f C 1
ATOM 5860 O O . GLU D 1 124 ? 181.663 146.465 84.372 1.00 136.90 124 GLU f O 1
ATOM 5866 N N . LEU D 1 125 ? 181.611 148.331 83.109 1.00 135.55 125 LEU f N 1
ATOM 5867 C CA . LEU D 1 125 ? 182.726 148.931 83.834 1.00 135.55 125 LEU f CA 1
ATOM 5868 C C . LEU D 1 125 ? 182.282 149.490 85.178 1.00 135.55 125 LEU f C 1
ATOM 5869 O O . LEU D 1 125 ? 182.960 149.291 86.193 1.00 135.55 125 LEU f O 1
ATOM 5874 N N . LEU D 1 126 ? 181.151 150.185 85.209 1.00 131.50 126 LEU f N 1
ATOM 5875 C CA . LEU D 1 126 ? 180.704 150.874 86.413 1.00 131.50 126 LEU f CA 1
ATOM 5876 C C . LEU D 1 126 ? 179.479 150.170 86.978 1.00 131.50 126 LEU f C 1
ATOM 5877 O O . LEU D 1 126 ? 178.404 150.217 86.360 1.00 131.50 126 LEU f O 1
ATOM 5882 N N . PRO D 1 127 ? 179.581 149.518 88.139 1.00 130.92 127 PRO f N 1
ATOM 5883 C CA . PRO D 1 127 ? 178.479 148.673 88.620 1.00 130.92 127 PRO f CA 1
ATOM 5884 C C . PRO D 1 127 ? 177.394 149.414 89.386 1.00 130.92 127 PRO f C 1
ATOM 5885 O O . PRO D 1 127 ? 176.606 148.778 90.090 1.00 130.92 127 PRO f O 1
ATOM 5889 N N . GLN D 1 128 ? 177.342 150.740 89.288 1.00 119.41 128 GLN f N 1
ATOM 5890 C CA . GLN D 1 128 ? 176.316 151.502 89.991 1.00 119.41 128 GLN f CA 1
ATOM 5891 C C . GLN D 1 128 ? 175.167 151.926 89.085 1.00 119.41 128 GLN f C 1
ATOM 5892 O O . GLN D 1 128 ? 174.006 151.650 89.397 1.00 119.41 128 GLN f O 1
ATOM 5898 N N . ILE D 1 129 ? 175.460 152.594 87.969 1.00 120.98 129 ILE f N 1
ATOM 5899 C CA . ILE D 1 129 ? 174.387 153.012 87.072 1.00 120.98 129 ILE f CA 1
ATOM 5900 C C . ILE D 1 129 ? 173.836 151.851 86.256 1.00 120.98 129 ILE f C 1
ATOM 5901 O O . ILE D 1 129 ? 172.753 151.977 85.673 1.00 120.98 129 ILE f O 1
ATOM 5906 N N . ALA D 1 130 ? 174.550 150.725 86.192 1.00 118.98 130 ALA f N 1
ATOM 5907 C CA . ALA D 1 130 ? 174.018 149.556 85.503 1.00 118.98 130 ALA f CA 1
ATOM 5908 C C . ALA D 1 130 ? 172.868 148.931 86.275 1.00 118.98 130 ALA f C 1
ATOM 5909 O O . ALA D 1 130 ? 171.929 148.401 85.671 1.00 118.98 130 ALA f O 1
ATOM 5911 N N . VAL D 1 131 ? 172.921 148.987 87.603 1.00 114.99 131 VAL f N 1
ATOM 5912 C CA . VAL D 1 131 ? 171.918 148.318 88.420 1.00 114.99 131 VAL f CA 1
ATOM 5913 C C . VAL D 1 131 ? 170.720 149.224 88.661 1.00 114.99 131 VAL f C 1
ATOM 5914 O O . VAL D 1 131 ? 169.567 148.790 88.568 1.00 114.99 131 VAL f O 1
ATOM 5918 N N . PHE D 1 132 ? 170.967 150.494 88.970 1.00 108.36 132 PHE f N 1
ATOM 5919 C CA . PHE D 1 132 ? 169.908 151.369 89.451 1.00 108.36 132 PHE f CA 1
ATOM 5920 C C . PHE D 1 132 ? 169.378 152.318 88.384 1.00 108.36 132 PHE f C 1
ATOM 5921 O O . PHE D 1 132 ? 168.423 153.053 88.655 1.00 108.36 132 PHE f O 1
ATOM 5929 N N . GLY D 1 133 ? 169.965 152.325 87.191 1.00 121.36 133 GLY f N 1
ATOM 5930 C CA . GLY D 1 133 ? 169.450 153.130 86.102 1.00 121.36 133 GLY f CA 1
ATOM 5931 C C . GLY D 1 133 ? 169.768 154.605 86.248 1.00 121.36 133 GLY f C 1
ATOM 5932 O O . GLY D 1 133 ? 170.374 155.062 87.217 1.00 121.36 133 GLY f O 1
ATOM 5933 N N . GLY D 1 134 ? 169.340 155.363 85.250 1.00 141.51 134 GLY f N 1
ATOM 5934 C CA . GLY D 1 134 ? 169.560 156.794 85.243 1.00 141.51 134 GLY f CA 1
ATOM 5935 C C . GLY D 1 134 ? 169.370 157.365 83.855 1.00 141.51 134 GLY f C 1
ATOM 5936 O O . GLY D 1 134 ? 169.000 156.668 82.912 1.00 141.51 134 GLY f O 1
ATOM 5937 N N . ALA D 1 135 ? 169.624 158.668 83.755 1.00 151.53 135 ALA f N 1
ATOM 5938 C CA . ALA D 1 135 ? 169.567 159.389 82.491 1.00 151.53 135 ALA f CA 1
ATOM 5939 C C . ALA D 1 135 ? 170.854 160.180 82.310 1.00 151.53 135 ALA f C 1
ATOM 5940 O O . ALA D 1 135 ? 171.198 161.011 83.155 1.00 151.53 135 ALA f O 1
ATOM 5942 N N . ALA D 1 136 ? 171.561 159.921 81.209 1.00 164.64 136 ALA f N 1
ATOM 5943 C CA . ALA D 1 136 ? 172.846 160.561 80.947 1.00 164.64 136 ALA f CA 1
ATOM 5944 C C . ALA D 1 136 ? 172.733 161.712 79.953 1.00 164.64 136 ALA f C 1
ATOM 5945 O O . ALA D 1 136 ? 173.110 162.845 80.265 1.00 164.64 136 ALA f O 1
ATOM 5947 N N . SER D 1 137 ? 172.219 161.442 78.755 1.00 170.37 137 SER f N 1
ATOM 5948 C CA . SER D 1 137 ? 172.152 162.446 77.698 1.00 170.37 137 SER f CA 1
ATOM 5949 C C . SER D 1 137 ? 170.836 162.340 76.942 1.00 170.37 137 SER f C 1
ATOM 5950 O O . SER D 1 137 ? 170.802 162.386 75.708 1.00 170.37 137 SER f O 1
ATOM 5953 N N . GLY D 1 138 ? 169.733 162.194 77.670 1.00 168.02 138 GLY f N 1
ATOM 5954 C CA . GLY D 1 138 ? 168.427 162.104 77.048 1.00 168.02 138 GLY f CA 1
ATOM 5955 C C . GLY D 1 138 ? 167.919 160.682 76.945 1.00 168.02 138 GLY f C 1
ATOM 5956 O O . GLY D 1 138 ? 166.734 160.421 77.171 1.00 168.02 138 GLY f O 1
ATOM 5957 N N . ARG D 1 139 ? 168.807 159.753 76.601 1.00 163.51 139 ARG f N 1
ATOM 5958 C CA . ARG D 1 139 ? 168.466 158.335 76.573 1.00 163.51 139 ARG f CA 1
ATOM 5959 C C . ARG D 1 139 ? 168.577 157.781 77.986 1.00 163.51 139 ARG f C 1
ATOM 5960 O O . ARG D 1 139 ? 169.682 157.630 78.516 1.00 163.51 139 ARG f O 1
ATOM 5968 N N . VAL D 1 140 ? 167.432 157.488 78.600 1.00 158.10 140 VAL f N 1
ATOM 5969 C CA . VAL D 1 140 ? 167.422 156.941 79.949 1.00 158.10 140 VAL f CA 1
ATOM 5970 C C . VAL D 1 140 ? 167.922 155.501 79.927 1.00 158.10 140 VAL f C 1
ATOM 5971 O O . VAL D 1 140 ? 167.917 154.824 78.896 1.00 158.10 140 VAL f O 1
ATOM 5975 N N . MET D 1 141 ? 168.364 155.029 81.085 1.00 152.57 141 MET f N 1
ATOM 5976 C CA . MET D 1 141 ? 168.948 153.703 81.198 1.00 152.57 141 MET f CA 1
ATOM 5977 C C . MET D 1 141 ? 167.894 152.696 81.640 1.00 152.57 141 MET f C 1
ATOM 5978 O O . MET D 1 141 ? 166.754 153.047 81.951 1.00 152.57 141 MET f O 1
ATOM 5983 N N . SER D 1 142 ? 168.292 151.428 81.661 1.00 132.96 142 SER f N 1
ATOM 5984 C CA . SER D 1 142 ? 167.430 150.342 82.109 1.00 132.96 142 SER f CA 1
ATOM 5985 C C . SER D 1 142 ? 167.991 149.775 83.405 1.00 132.96 142 SER f C 1
ATOM 5986 O O . SER D 1 142 ? 169.155 149.364 83.455 1.00 132.96 142 SER f O 1
ATOM 5989 N N . GLY D 1 143 ? 167.165 149.752 84.449 1.00 102.52 143 GLY f N 1
ATOM 5990 C CA . GLY D 1 143 ? 167.598 149.279 85.750 1.00 102.52 143 GLY f CA 1
ATOM 5991 C C . GLY D 1 143 ? 167.190 147.840 85.986 1.00 102.52 143 GLY f C 1
ATOM 5992 O O . GLY D 1 143 ? 166.024 147.478 85.812 1.00 102.52 143 GLY f O 1
ATOM 5993 N N . LEU D 1 144 ? 168.162 147.019 86.384 1.00 90.79 144 LEU f N 1
ATOM 5994 C CA . LEU D 1 144 ? 167.874 145.620 86.677 1.00 90.79 144 LEU f CA 1
ATOM 5995 C C . LEU D 1 144 ? 167.081 145.466 87.967 1.00 90.79 144 LEU f C 1
ATOM 5996 O O . LEU D 1 144 ? 166.345 144.486 88.126 1.00 90.79 144 LEU f O 1
ATOM 6001 N N . LEU D 1 145 ? 167.216 146.410 88.892 1.00 80.30 145 LEU f N 1
ATOM 6002 C CA . LEU D 1 145 ? 166.578 146.302 90.196 1.00 80.30 145 LEU f CA 1
ATOM 6003 C C . LEU D 1 145 ? 165.093 146.629 90.122 1.00 80.30 145 LEU f C 1
ATOM 6004 O O . LEU D 1 145 ? 164.698 147.635 89.525 1.00 80.30 145 LEU f O 1
ATOM 6009 N N . SER D 1 146 ? 164.272 145.778 90.736 1.00 70.48 146 SER f N 1
ATOM 6010 C CA . SER D 1 146 ? 162.864 146.075 90.967 1.00 70.48 146 SER f CA 1
ATOM 6011 C C . SER D 1 146 ? 162.567 145.817 92.435 1.00 70.48 146 SER f C 1
ATOM 6012 O O . SER D 1 146 ? 162.841 144.725 92.940 1.00 70.48 146 SER f O 1
ATOM 6015 N N . VAL D 1 147 ? 162.005 146.808 93.117 1.00 60.50 147 VAL f N 1
ATOM 6016 C CA . VAL D 1 147 ? 161.772 146.708 94.550 1.00 60.50 147 VAL f CA 1
ATOM 6017 C C . VAL D 1 147 ? 160.320 147.067 94.841 1.00 60.50 147 VAL f C 1
ATOM 6018 O O . VAL D 1 147 ? 159.722 147.917 94.175 1.00 60.50 147 VAL f O 1
ATOM 6022 N N . SER D 1 148 ? 159.739 146.374 95.816 1.00 54.38 148 SER f N 1
ATOM 6023 C CA . SER D 1 148 ? 158.329 146.505 96.147 1.00 54.38 148 SER f CA 1
ATOM 6024 C C . SER D 1 148 ? 158.129 147.434 97.338 1.00 54.38 148 SER f C 1
ATOM 6025 O O . SER D 1 148 ? 159.074 147.842 98.015 1.00 54.38 148 SER f O 1
ATOM 6028 N N . LYS D 1 149 ? 156.865 147.761 97.589 1.00 52.53 149 LYS f N 1
ATOM 6029 C CA . LYS D 1 149 ? 156.506 148.661 98.671 1.00 52.53 149 LYS f CA 1
ATOM 6030 C C . LYS D 1 149 ? 156.632 147.953 100.018 1.00 52.53 149 LYS f C 1
ATOM 6031 O O . LYS D 1 149 ? 156.841 146.740 100.100 1.00 52.53 149 LYS f O 1
ATOM 6037 N N . VAL D 1 150 ? 156.506 148.729 101.085 1.00 48.71 150 VAL f N 1
ATOM 6038 C CA . VAL D 1 150 ? 156.478 148.171 102.430 1.00 48.71 150 VAL f CA 1
ATOM 6039 C C . VAL D 1 150 ? 155.020 147.996 102.832 1.00 48.71 150 VAL f C 1
ATOM 6040 O O . VAL D 1 150 ? 154.136 148.731 102.376 1.00 48.71 150 VAL f O 1
ATOM 6044 N N . LEU D 1 151 ? 154.745 146.992 103.661 1.00 46.84 151 LEU f N 1
ATOM 6045 C CA . LEU D 1 151 ? 153.390 146.729 104.146 1.00 46.84 151 LEU f CA 1
ATOM 6046 C C . LEU D 1 151 ? 153.455 146.447 105.641 1.00 46.84 151 LEU f C 1
ATOM 6047 O O . LEU D 1 151 ? 153.666 145.295 106.052 1.00 46.84 151 LEU f O 1
ATOM 6052 N N . PRO D 1 152 ? 153.288 147.461 106.482 1.00 49.28 152 PRO f N 1
ATOM 6053 C CA . PRO D 1 152 ? 153.349 147.224 107.930 1.00 49.28 152 PRO f CA 1
ATOM 6054 C C . PRO D 1 152 ? 152.066 146.679 108.543 1.00 49.28 152 PRO f C 1
ATOM 6055 O O . PRO D 1 152 ? 152.114 145.842 109.449 1.00 49.28 152 PRO f O 1
ATOM 6059 N N . GLU D 1 153 ? 150.913 147.117 108.036 1.00 67.94 153 GLU f N 1
ATOM 6060 C CA . GLU D 1 153 ? 149.647 146.976 108.750 1.00 67.94 153 GLU f CA 1
ATOM 6061 C C . GLU D 1 153 ? 149.063 145.581 108.525 1.00 67.94 153 GLU f C 1
ATOM 6062 O O . GLU D 1 153 ? 149.758 144.694 108.021 1.00 67.94 153 GLU f O 1
ATOM 6068 N N . ILE D 1 154 ? 147.809 145.363 108.913 1.00 69.57 154 ILE f N 1
ATOM 6069 C CA . ILE D 1 154 ? 147.152 144.067 108.811 1.00 69.57 154 ILE f CA 1
ATOM 6070 C C . ILE D 1 154 ? 146.368 144.033 107.506 1.00 69.57 154 ILE f C 1
ATOM 6071 O O . ILE D 1 154 ? 145.369 144.742 107.343 1.00 69.57 154 ILE f O 1
ATOM 6076 N N . ALA D 1 155 ? 146.830 143.203 106.579 1.00 68.64 155 ALA f N 1
ATOM 6077 C CA . ALA D 1 155 ? 146.225 143.050 105.265 1.00 68.64 155 ALA f CA 1
ATOM 6078 C C . ALA D 1 155 ? 146.471 141.615 104.808 1.00 68.64 155 ALA f C 1
ATOM 6079 O O . ALA D 1 155 ? 146.778 140.737 105.620 1.00 68.64 155 ALA f O 1
ATOM 6081 N N . GLU D 1 156 ? 146.330 141.371 103.505 1.00 74.90 156 GLU f N 1
ATOM 6082 C CA . GLU D 1 156 ? 146.540 140.048 102.928 1.00 74.90 156 GLU f CA 1
ATOM 6083 C C . GLU D 1 156 ? 147.544 140.071 101.779 1.00 74.90 156 GLU f C 1
ATOM 6084 O O . GLU D 1 156 ? 147.620 139.110 101.006 1.00 74.90 156 GLU f O 1
ATOM 6090 N N . LEU D 1 157 ? 148.345 141.129 101.671 1.00 62.95 157 LEU f N 1
ATOM 6091 C CA . LEU D 1 157 ? 149.134 141.362 100.468 1.00 62.95 157 LEU f CA 1
ATOM 6092 C C . LEU D 1 157 ? 150.606 141.002 100.610 1.00 62.95 157 LEU f C 1
ATOM 6093 O O . LEU D 1 157 ? 151.250 140.691 99.604 1.00 62.95 157 LEU f O 1
ATOM 6098 N N . ALA D 1 158 ? 151.161 141.026 101.819 1.00 57.45 158 ALA f N 1
ATOM 6099 C CA . ALA D 1 158 ? 152.570 140.715 102.005 1.00 57.45 158 ALA f CA 1
ATOM 6100 C C . ALA D 1 158 ? 152.782 139.202 102.042 1.00 57.45 158 ALA f C 1
ATOM 6101 O O . ALA D 1 158 ? 151.882 138.414 101.742 1.00 57.45 158 ALA f O 1
ATOM 6103 N N . HIS D 1 159 ? 153.990 138.783 102.414 1.00 60.70 159 HIS f N 1
ATOM 6104 C CA . HIS D 1 159 ? 154.253 137.367 102.634 1.00 60.70 159 HIS f CA 1
ATOM 6105 C C . HIS D 1 159 ? 153.909 137.021 104.085 1.00 60.70 159 HIS f C 1
ATOM 6106 O O . HIS D 1 159 ? 153.222 137.782 104.773 1.00 60.70 159 HIS f O 1
ATOM 6113 N N . LEU D 1 160 ? 154.366 135.855 104.554 1.00 60.53 160 LEU f N 1
ATOM 6114 C CA . LEU D 1 160 ? 153.809 135.220 105.749 1.00 60.53 160 LEU f CA 1
ATOM 6115 C C . LEU D 1 160 ? 154.014 136.060 107.008 1.00 60.53 160 LEU f C 1
ATOM 6116 O O . LEU D 1 160 ? 155.098 136.600 107.243 1.00 60.53 160 LEU f O 1
ATOM 6121 N N . LEU D 1 161 ? 152.951 136.160 107.822 1.00 61.55 161 LEU f N 1
ATOM 6122 C CA . LEU D 1 161 ? 152.884 137.023 108.991 1.00 61.55 161 LEU f CA 1
ATOM 6123 C C . LEU D 1 161 ? 153.580 136.386 110.193 1.00 61.55 161 LEU f C 1
ATOM 6124 O O . LEU D 1 161 ? 153.587 135.161 110.339 1.00 61.55 161 LEU f O 1
ATOM 6129 N N . PRO D 1 162 ? 154.177 137.203 111.072 1.00 63.39 162 PRO f N 1
ATOM 6130 C CA . PRO D 1 162 ? 154.847 136.647 112.257 1.00 63.39 162 PRO f CA 1
ATOM 6131 C C . PRO D 1 162 ? 153.976 136.602 113.505 1.00 63.39 162 PRO f C 1
ATOM 6132 O O . PRO D 1 162 ? 154.390 136.027 114.517 1.00 63.39 162 PRO f O 1
ATOM 6136 N N . ARG D 1 163 ? 152.780 137.199 113.467 1.00 71.34 163 ARG f N 1
ATOM 6137 C CA . ARG D 1 163 ? 152.023 137.374 114.702 1.00 71.34 163 ARG f CA 1
ATOM 6138 C C . ARG D 1 163 ? 150.532 137.394 114.412 1.00 71.34 163 ARG f C 1
ATOM 6139 O O . ARG D 1 163 ? 150.145 137.747 113.289 1.00 71.34 163 ARG f O 1
ATOM 6147 N N . PRO D 1 164 ? 149.675 137.002 115.364 1.00 75.10 164 PRO f N 1
ATOM 6148 C CA . PRO D 1 164 ? 148.244 137.267 115.210 1.00 75.10 164 PRO f CA 1
ATOM 6149 C C . PRO D 1 164 ? 147.970 138.758 115.145 1.00 75.10 164 PRO f C 1
ATOM 6150 O O . PRO D 1 164 ? 148.671 139.562 115.784 1.00 75.10 164 PRO f O 1
ATOM 6154 N N . PRO D 1 165 ? 146.959 139.176 114.391 1.00 78.48 165 PRO f N 1
ATOM 6155 C CA . PRO D 1 165 ? 146.847 140.577 113.974 1.00 78.48 165 PRO f CA 1
ATOM 6156 C C . PRO D 1 165 ? 146.302 141.476 115.078 1.00 78.48 165 PRO f C 1
ATOM 6157 O O . PRO D 1 165 ? 145.935 141.032 116.165 1.00 78.48 165 PRO f O 1
ATOM 6161 N N . HIS D 1 166 ? 146.259 142.770 114.766 1.00 75.15 166 HIS f N 1
ATOM 6162 C CA . HIS D 1 166 ? 145.618 143.784 115.588 1.00 75.15 166 HIS f CA 1
ATOM 6163 C C . HIS D 1 166 ? 144.842 144.730 114.681 1.00 75.15 166 HIS f C 1
ATOM 6164 O O . HIS D 1 166 ? 144.729 144.510 113.472 1.00 75.15 166 HIS f O 1
ATOM 6171 N N . SER D 1 167 ? 144.298 145.789 115.273 1.00 65.89 167 SER f N 1
ATOM 6172 C CA . SER D 1 167 ? 143.405 146.675 114.540 1.00 65.89 167 SER f CA 1
ATOM 6173 C C . SER D 1 167 ? 144.173 147.538 113.545 1.00 65.89 167 SER f C 1
ATOM 6174 O O . SER D 1 167 ? 145.379 147.755 113.674 1.00 65.89 167 SER f O 1
ATOM 617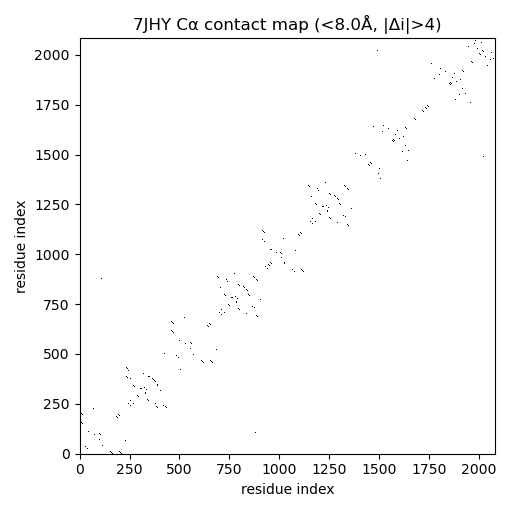7 N N . THR D 1 168 ? 143.454 148.022 112.533 1.00 64.28 168 THR f N 1
ATOM 6178 C CA . THR D 1 168 ? 144.025 148.840 111.465 1.00 64.28 168 THR f CA 1
ATOM 6179 C C . THR D 1 168 ? 144.282 150.325 111.766 1.00 64.28 168 THR f C 1
ATOM 6180 O O . THR D 1 168 ? 145.333 150.826 111.345 1.00 64.28 168 THR f O 1
ATOM 6184 N N . PRO D 1 169 ? 143.394 151.100 112.471 1.00 62.38 169 PRO f N 1
ATOM 6185 C CA . PRO D 1 169 ? 143.544 152.558 112.393 1.00 62.38 169 PRO f CA 1
ATOM 6186 C C . PRO D 1 169 ? 144.566 153.110 113.371 1.00 62.38 169 PRO f C 1
ATOM 6187 O O . PRO D 1 169 ? 144.598 154.319 113.619 1.00 62.38 169 PRO f O 1
ATOM 6191 N N . LEU D 1 170 ? 145.402 152.244 113.936 1.00 57.14 170 LEU f N 1
ATOM 6192 C CA . LEU D 1 170 ? 146.307 152.626 115.017 1.00 57.14 170 LEU f CA 1
ATOM 6193 C C . LEU D 1 170 ? 147.639 153.068 114.420 1.00 57.14 170 LEU f C 1
ATOM 6194 O O . LEU D 1 170 ? 148.564 152.275 114.243 1.00 57.14 170 LEU f O 1
ATOM 6199 N N . LEU D 1 171 ? 147.722 154.359 114.108 1.00 58.33 171 LEU f N 1
ATOM 6200 C CA . LEU D 1 171 ? 148.991 155.047 113.855 1.00 58.33 171 LEU f CA 1
ATOM 6201 C C . LEU D 1 171 ? 149.078 156.340 114.680 1.00 58.33 171 LEU f C 1
ATOM 6202 O O . LEU D 1 171 ? 149.140 157.448 114.141 1.00 58.33 171 LEU f O 1
ATOM 6207 N N . PRO D 1 172 ? 149.117 156.230 116.011 1.00 56.40 172 PRO f N 1
ATOM 6208 C CA . PRO D 1 172 ? 149.040 157.432 116.848 1.00 56.40 172 PRO f CA 1
ATOM 6209 C C . PRO D 1 172 ? 150.274 158.313 116.730 1.00 56.40 172 PRO f C 1
ATOM 6210 O O . PRO D 1 172 ? 151.374 157.869 116.398 1.00 56.40 172 PRO f O 1
ATOM 6214 N N . ALA D 1 173 ? 150.059 159.591 117.017 1.00 57.29 173 ALA f N 1
ATOM 6215 C CA . ALA D 1 173 ? 150.944 160.663 116.590 1.00 57.29 173 ALA f CA 1
ATOM 6216 C C . ALA D 1 173 ? 151.618 161.316 117.784 1.00 57.29 173 ALA f C 1
ATOM 6217 O O . ALA D 1 173 ? 150.960 161.632 118.781 1.00 57.29 173 ALA f O 1
ATOM 6219 N N . VAL D 1 174 ? 152.929 161.523 117.674 1.00 52.81 174 VAL f N 1
ATOM 6220 C CA . VAL D 1 174 ? 153.663 162.331 118.637 1.00 52.81 174 VAL f CA 1
ATOM 6221 C C . VAL D 1 174 ? 153.363 163.794 118.357 1.00 52.81 174 VAL f C 1
ATOM 6222 O O . VAL D 1 174 ? 152.822 164.142 117.303 1.00 52.81 174 VAL f O 1
ATOM 6226 N N . LEU D 1 175 ? 153.710 164.665 119.295 1.00 56.14 175 LEU f N 1
ATOM 6227 C CA . LEU D 1 175 ? 153.525 166.095 119.111 1.00 56.14 175 LEU f CA 1
ATOM 6228 C C . LEU D 1 175 ? 154.885 166.774 119.119 1.00 56.14 175 LEU f C 1
ATOM 6229 O O . LEU D 1 175 ? 155.755 166.439 119.929 1.00 56.14 175 LEU f O 1
ATOM 6234 N N . SER D 1 176 ? 155.059 167.733 118.217 1.00 57.57 176 SER f N 1
ATOM 6235 C CA . SER D 1 176 ? 156.375 168.251 117.879 1.00 57.57 176 SER f CA 1
ATOM 6236 C C . SER D 1 176 ? 156.796 169.360 118.834 1.00 57.57 176 SER f C 1
ATOM 6237 O O . SER D 1 176 ? 156.248 169.517 119.929 1.00 57.57 176 SER f O 1
ATOM 6240 N N . VAL D 1 177 ? 157.789 170.131 118.400 1.00 56.39 177 VAL f N 1
ATOM 6241 C CA . VAL D 1 177 ? 158.815 170.650 119.289 1.00 56.39 177 VAL f CA 1
ATOM 6242 C C . VAL D 1 177 ? 158.570 172.102 119.718 1.00 56.39 177 VAL f C 1
ATOM 6243 O O . VAL D 1 177 ? 159.132 172.538 120.735 1.00 56.39 177 VAL f O 1
ATOM 6247 N N . ALA D 1 178 ? 157.697 172.839 119.014 1.00 57.53 178 ALA f N 1
ATOM 6248 C CA . ALA D 1 178 ? 157.258 174.172 119.439 1.00 57.53 178 ALA f CA 1
ATOM 6249 C C . ALA D 1 178 ? 158.410 175.168 119.560 1.00 57.53 178 ALA f C 1
ATOM 6250 O O . ALA D 1 178 ? 158.855 175.456 120.675 1.00 57.53 178 ALA f O 1
ATOM 6252 N N . ASP D 1 179 ? 158.874 175.676 118.406 1.00 55.86 179 ASP f N 1
ATOM 6253 C CA . ASP D 1 179 ? 160.149 176.361 118.158 1.00 55.86 179 ASP f CA 1
ATOM 6254 C C . ASP D 1 179 ? 160.704 177.197 119.311 1.00 55.86 179 ASP f C 1
ATOM 6255 O O . ASP D 1 179 ? 161.897 177.090 119.616 1.00 55.86 179 ASP f O 1
ATOM 6260 N N . GLU D 1 180 ? 159.867 178.038 119.931 1.00 56.87 180 GLU f N 1
ATOM 6261 C CA . GLU D 1 180 ? 160.172 178.836 121.133 1.00 56.87 180 GLU f CA 1
ATOM 6262 C C . GLU D 1 180 ? 161.466 179.654 120.995 1.00 56.87 180 GLU f C 1
ATOM 6263 O O . GLU D 1 180 ? 162.481 179.400 121.644 1.00 56.87 180 GLU f O 1
ATOM 6269 N N . SER D 1 181 ? 161.420 180.641 120.103 1.00 57.48 181 SER f N 1
ATOM 6270 C CA . SER D 1 181 ? 162.544 181.556 119.891 1.00 57.48 181 SER f CA 1
ATOM 6271 C C . SER D 1 181 ? 162.941 182.311 121.160 1.00 57.48 181 SER f C 1
ATOM 6272 O O . SER D 1 181 ? 162.109 182.576 122.026 0.00 57.48 181 SER f O 1
ATOM 6275 N N . PRO D 1 205 ? 156.616 183.797 120.412 1.00 75.31 205 PRO f N 1
ATOM 6276 C CA . PRO D 1 205 ? 155.518 182.849 120.192 1.00 75.31 205 PRO f CA 1
ATOM 6277 C C . PRO D 1 205 ? 156.009 181.445 119.856 1.00 75.31 205 PRO f C 1
ATOM 6278 O O . PRO D 1 205 ? 156.564 181.224 118.780 1.00 75.31 205 PRO f O 1
ATOM 6282 N N . LEU D 1 206 ? 155.803 180.506 120.778 1.00 70.26 206 LEU f N 1
ATOM 6283 C CA . LEU D 1 206 ? 156.188 179.110 120.575 1.00 70.26 206 LEU f CA 1
ATOM 6284 C C . LEU D 1 206 ? 155.085 178.427 119.777 1.00 70.26 206 LEU f C 1
ATOM 6285 O O . LEU D 1 206 ? 154.056 178.018 120.314 1.00 70.26 206 LEU f O 1
ATOM 6287 N N . GLY D 1 207 ? 155.299 178.314 118.468 1.00 69.40 207 GLY f N 1
ATOM 6288 C CA . GLY D 1 207 ? 154.317 177.695 117.599 1.00 69.40 207 GLY f CA 1
ATOM 6289 C C . GLY D 1 207 ? 154.310 176.184 117.704 1.00 69.40 207 GLY f C 1
ATOM 6290 O O . GLY D 1 207 ? 155.252 175.524 117.251 1.00 69.40 207 GLY f O 1
ATOM 6291 N N . ARG D 1 208 ? 153.245 175.624 118.276 1.00 69.43 208 ARG f N 1
ATOM 6292 C CA . ARG D 1 208 ? 153.176 174.187 118.526 1.00 69.43 208 ARG f CA 1
ATOM 6293 C C . ARG D 1 208 ? 152.982 173.439 117.213 1.00 69.43 208 ARG f C 1
ATOM 6294 O O . ARG D 1 208 ? 151.988 173.652 116.513 1.00 69.43 208 ARG f O 1
ATOM 6302 N N . PHE D 1 209 ? 153.915 172.556 116.881 1.00 63.51 209 PHE f N 1
ATOM 6303 C CA . PHE D 1 209 ? 153.774 171.707 115.709 1.00 63.51 209 PHE f CA 1
ATOM 6304 C C . PHE D 1 209 ? 153.376 170.298 116.136 1.00 63.51 209 PHE f C 1
ATOM 6305 O O . PHE D 1 209 ? 153.446 169.934 117.312 1.00 63.51 209 PHE f O 1
ATOM 6313 N N . ALA D 1 210 ? 152.963 169.496 115.157 1.00 57.59 210 ALA f N 1
ATOM 6314 C CA . ALA D 1 210 ? 152.588 168.113 115.415 1.00 57.59 210 ALA f CA 1
ATOM 6315 C C . ALA D 1 210 ? 152.703 167.317 114.125 1.00 57.59 210 ALA f C 1
ATOM 6316 O O . ALA D 1 210 ? 152.233 167.758 113.075 1.00 57.59 210 ALA f O 1
ATOM 6318 N N . ILE D 1 211 ? 153.319 166.141 114.216 1.00 55.34 211 ILE f N 1
ATOM 6319 C CA . ILE D 1 211 ? 153.483 165.244 113.082 1.00 55.34 211 ILE f CA 1
ATOM 6320 C C . ILE D 1 211 ? 152.775 163.934 113.401 1.00 55.34 211 ILE f C 1
ATOM 6321 O O . ILE D 1 211 ? 152.399 163.669 114.540 1.00 55.34 211 ILE f O 1
ATOM 6326 N N . GLU D 1 212 ? 152.600 163.107 112.373 1.00 57.81 212 GLU f N 1
ATOM 6327 C CA . GLU D 1 212 ? 151.924 161.823 112.506 1.00 57.81 212 GLU f CA 1
ATOM 6328 C C . GLU D 1 212 ? 152.880 160.721 112.080 1.00 57.81 212 GLU f C 1
ATOM 6329 O O . GLU D 1 212 ? 153.552 160.846 111.053 1.00 57.81 212 GLU f O 1
ATOM 6335 N N . THR D 1 213 ? 152.941 159.645 112.862 1.00 47.23 213 THR f N 1
ATOM 6336 C CA . THR D 1 213 ? 153.982 158.649 112.667 1.00 47.23 213 THR f CA 1
ATOM 6337 C C . THR D 1 213 ? 153.495 157.265 113.068 1.00 47.23 213 THR f C 1
ATOM 6338 O O . THR D 1 213 ? 152.518 157.113 113.805 1.00 47.23 213 THR f O 1
ATOM 6342 N N . LEU D 1 214 ? 154.190 156.254 112.551 1.00 40.21 214 LEU f N 1
ATOM 6343 C CA . LEU D 1 214 ? 153.990 154.890 113.003 1.00 40.21 214 LEU f CA 1
ATOM 6344 C C . LEU D 1 214 ? 154.635 154.701 114.376 1.00 40.21 214 LEU f C 1
ATOM 6345 O O . LEU D 1 214 ? 155.635 155.349 114.693 1.00 40.21 214 LEU f O 1
ATOM 6350 N N . PRO D 1 215 ? 154.081 153.826 115.210 1.00 36.63 215 PRO f N 1
ATOM 6351 C CA . PRO D 1 215 ? 154.724 153.525 116.493 1.00 36.63 215 PRO f CA 1
ATOM 6352 C C . PRO D 1 215 ? 155.999 152.718 116.301 1.00 36.63 215 PRO f C 1
ATOM 6353 O O . PRO D 1 215 ? 156.290 152.188 115.228 1.00 36.63 215 PRO f O 1
ATOM 6357 N N . ALA D 1 216 ? 156.766 152.626 117.387 1.00 36.03 216 ALA f N 1
ATOM 6358 C CA . ALA D 1 216 ? 158.127 152.109 117.325 1.00 36.03 216 ALA f CA 1
ATOM 6359 C C . ALA D 1 216 ? 158.203 150.596 117.169 1.00 36.03 216 ALA f C 1
ATOM 6360 O O . ALA D 1 216 ? 159.283 150.079 116.866 1.00 36.03 216 ALA f O 1
ATOM 6362 N N . GLY D 1 217 ? 157.107 149.874 117.370 1.00 36.69 217 GLY f N 1
ATOM 6363 C CA . GLY D 1 217 ? 157.136 148.427 117.367 1.00 36.69 217 GLY f CA 1
ATOM 6364 C C . GLY D 1 217 ? 156.604 147.737 116.130 1.00 36.69 217 GLY f C 1
ATOM 6365 O O . GLY D 1 217 ? 156.516 146.503 116.126 1.00 36.69 217 GLY f O 1
ATOM 6366 N N . THR D 1 218 ? 156.252 148.475 115.081 1.00 38.28 218 THR f N 1
ATOM 6367 C CA . THR D 1 218 ? 155.626 147.872 113.910 1.00 38.28 218 THR f CA 1
ATOM 6368 C C . THR D 1 218 ? 156.646 147.122 113.067 1.00 38.28 218 THR f C 1
ATOM 6369 O O . THR D 1 218 ? 157.734 147.633 112.788 1.00 38.28 218 THR f O 1
ATOM 6373 N N . ARG D 1 219 ? 156.289 145.907 112.663 1.00 41.27 219 ARG f N 1
ATOM 6374 C CA . ARG D 1 219 ? 157.089 145.147 111.719 1.00 41.27 219 ARG f CA 1
ATOM 6375 C C . ARG D 1 219 ? 156.715 145.520 110.288 1.00 41.27 219 ARG f C 1
ATOM 6376 O O . ARG D 1 219 ? 155.597 145.954 110.002 1.00 41.27 219 ARG f O 1
ATOM 6384 N N . LEU D 1 220 ? 157.675 145.348 109.382 1.00 46.52 220 LEU f N 1
ATOM 6385 C CA . LEU D 1 220 ? 157.503 145.670 107.975 1.00 46.52 220 LEU f CA 1
ATOM 6386 C C . LEU D 1 220 ? 158.109 144.548 107.146 1.00 46.52 220 LEU f C 1
ATOM 6387 O O . LEU D 1 220 ? 159.108 143.941 107.538 1.00 46.52 220 LEU f O 1
ATOM 6392 N N . GLN D 1 221 ? 157.502 144.278 105.994 1.00 52.09 221 GLN f N 1
ATOM 6393 C CA . GLN D 1 221 ? 157.926 143.183 105.131 1.00 52.09 221 GLN f CA 1
ATOM 6394 C C . GLN D 1 221 ? 158.113 143.703 103.716 1.00 52.09 221 GLN f C 1
ATOM 6395 O O . GLN D 1 221 ? 157.230 144.385 103.186 1.00 52.09 221 GLN f O 1
ATOM 6401 N N . THR D 1 222 ? 159.255 143.388 103.102 1.00 51.94 222 THR f N 1
ATOM 6402 C CA . THR D 1 222 ? 159.591 143.962 101.806 1.00 51.94 222 THR f CA 1
ATOM 6403 C C . THR D 1 222 ? 160.412 142.935 101.036 1.00 51.94 222 THR f C 1
ATOM 6404 O O . THR D 1 222 ? 161.059 142.076 101.635 1.00 51.94 222 THR f O 1
ATOM 6408 N N . TRP D 1 223 ? 160.346 142.987 99.706 1.00 50.27 223 TRP f N 1
ATOM 6409 C CA . TRP D 1 223 ? 161.224 142.171 98.883 1.00 50.27 223 TRP f CA 1
ATOM 6410 C C . TRP D 1 223 ? 161.784 143.006 97.742 1.00 50.27 223 TRP f C 1
ATOM 6411 O O . TRP D 1 223 ? 161.078 143.833 97.161 1.00 50.27 223 TRP f O 1
ATOM 6422 N N . ALA D 1 224 ? 163.056 142.783 97.434 1.00 52.72 224 ALA f N 1
ATOM 6423 C CA . ALA D 1 224 ? 163.724 143.388 96.290 1.00 52.72 224 ALA f CA 1
ATOM 6424 C C . ALA D 1 224 ? 164.149 142.282 95.336 1.00 52.72 224 ALA f C 1
ATOM 6425 O O . ALA D 1 224 ? 164.199 141.110 95.707 1.00 52.72 224 ALA f O 1
ATOM 6427 N N . ARG D 1 225 ? 164.465 142.645 94.094 1.00 64.67 225 ARG f N 1
ATOM 6428 C CA . ARG D 1 225 ? 164.706 141.610 93.098 1.00 64.67 225 ARG f CA 1
ATOM 6429 C C . ARG D 1 225 ? 165.656 142.101 92.018 1.00 64.67 225 ARG f C 1
ATOM 6430 O O . ARG D 1 225 ? 165.458 143.182 91.450 1.00 64.67 225 ARG f O 1
ATOM 6438 N N . LEU D 1 226 ? 166.683 141.300 91.747 1.00 77.65 226 LEU f N 1
ATOM 6439 C CA . LEU D 1 226 ? 167.472 141.381 90.526 1.00 77.65 226 LEU f CA 1
ATOM 6440 C C . LEU D 1 226 ? 167.185 140.134 89.703 1.00 77.65 226 LEU f C 1
ATOM 6441 O O . LEU D 1 226 ? 167.368 139.012 90.187 1.00 77.65 226 LEU f O 1
ATOM 6446 N N . ASP D 1 227 ? 166.742 140.329 88.463 1.00 89.06 227 ASP f N 1
ATOM 6447 C CA . ASP D 1 227 ? 166.325 139.197 87.644 1.00 89.06 227 ASP f CA 1
ATOM 6448 C C . ASP D 1 227 ? 167.518 138.475 87.022 1.00 89.06 227 ASP f C 1
ATOM 6449 O O . ASP D 1 227 ? 167.618 137.246 87.088 1.00 89.06 227 ASP f O 1
ATOM 6454 N N . ASN D 1 228 ? 168.440 139.226 86.427 1.00 99.85 228 ASN f N 1
ATOM 6455 C CA . ASN D 1 228 ? 169.516 138.650 85.624 1.00 99.85 228 ASN f CA 1
ATOM 6456 C C . ASN D 1 228 ? 170.654 138.205 86.534 1.00 99.85 228 ASN f C 1
ATOM 6457 O O . ASN D 1 228 ? 171.510 139.006 86.919 1.00 99.85 228 ASN f O 1
ATOM 6462 N N . ALA D 1 229 ? 170.671 136.915 86.874 1.00 103.71 229 ALA f N 1
ATOM 6463 C CA . ALA D 1 229 ? 171.746 136.327 87.674 1.00 103.71 229 ALA f CA 1
ATOM 6464 C C . ALA D 1 229 ? 172.959 136.132 86.769 1.00 103.71 229 ALA f C 1
ATOM 6465 O O . ALA D 1 229 ? 173.189 135.066 86.192 1.00 103.71 229 ALA f O 1
ATOM 6467 N N . THR D 1 230 ? 173.745 137.203 86.634 1.00 119.50 230 THR f N 1
ATOM 6468 C CA . THR D 1 230 ? 174.832 137.244 85.661 1.00 119.50 230 THR f CA 1
ATOM 6469 C C . THR D 1 230 ? 176.217 137.362 86.293 1.00 119.50 230 THR f C 1
ATOM 6470 O O . THR D 1 230 ? 177.086 136.521 86.045 1.00 119.50 230 THR f O 1
ATOM 6474 N N . GLU D 1 231 ? 176.443 138.388 87.105 1.00 118.24 231 GLU f N 1
ATOM 6475 C CA . GLU D 1 231 ? 177.810 138.827 87.373 1.00 118.24 231 GLU f CA 1
ATOM 6476 C C . GLU D 1 231 ? 177.889 139.411 88.781 1.00 118.24 231 GLU f C 1
ATOM 6477 O O . GLU D 1 231 ? 177.058 139.111 89.644 1.00 118.24 231 GLU f O 1
ATOM 6483 N N . HIS D 1 232 ? 178.917 140.240 89.007 1.00 119.73 232 HIS f N 1
ATOM 6484 C CA . HIS D 1 232 ? 179.270 140.738 90.334 1.00 119.73 232 HIS f CA 1
ATOM 6485 C C . HIS D 1 232 ? 178.200 141.641 90.941 1.00 119.73 232 HIS f C 1
ATOM 6486 O O . HIS D 1 232 ? 178.272 141.967 92.135 1.00 119.73 232 HIS f O 1
ATOM 6493 N N . GLN D 1 233 ? 177.229 142.085 90.133 1.00 105.35 233 GLN f N 1
ATOM 6494 C CA . GLN D 1 233 ? 176.223 143.038 90.596 1.00 105.35 233 GLN f CA 1
ATOM 6495 C C . GLN D 1 233 ? 175.394 142.470 91.741 1.00 105.35 233 GLN f C 1
ATOM 6496 O O . GLN D 1 233 ? 174.935 143.216 92.614 1.00 105.35 233 GLN f O 1
ATOM 6502 N N . ALA D 1 234 ? 175.197 141.149 91.757 1.00 107.49 234 ALA f N 1
ATOM 6503 C CA . ALA D 1 234 ? 174.507 140.516 92.875 1.00 107.49 234 ALA f CA 1
ATOM 6504 C C . ALA D 1 234 ? 175.294 140.673 94.169 1.00 107.49 234 ALA f C 1
ATOM 6505 O O . ALA D 1 234 ? 174.717 140.963 95.223 1.00 107.49 234 ALA f O 1
ATOM 6507 N N . ALA D 1 235 ? 176.616 140.505 94.107 1.00 106.44 235 ALA f N 1
ATOM 6508 C CA . ALA D 1 235 ? 177.442 140.702 95.294 1.00 106.44 235 ALA f CA 1
ATOM 6509 C C . ALA D 1 235 ? 177.464 142.164 95.717 1.00 106.44 235 ALA f C 1
ATOM 6510 O O . ALA D 1 235 ? 177.489 142.471 96.915 1.00 106.44 235 ALA f O 1
ATOM 6512 N N . PHE D 1 236 ? 177.464 143.077 94.744 1.00 101.98 236 PHE f N 1
ATOM 6513 C CA . PHE D 1 236 ? 177.415 144.504 95.055 1.00 101.98 236 PHE f CA 1
ATOM 6514 C C . PHE D 1 236 ? 176.123 144.863 95.782 1.00 101.98 236 PHE f C 1
ATOM 6515 O O . PHE D 1 236 ? 176.136 145.579 96.794 1.00 101.98 236 PHE f O 1
ATOM 6523 N N . PHE D 1 237 ? 174.996 144.342 95.297 1.00 91.14 237 PHE f N 1
ATOM 6524 C CA . PHE D 1 237 ? 173.722 144.605 95.954 1.00 91.14 237 PHE f CA 1
ATOM 6525 C C . PHE D 1 237 ? 173.633 143.905 97.304 1.00 91.14 237 PHE f C 1
ATOM 6526 O O . PHE D 1 237 ? 172.980 144.413 98.223 1.00 91.14 237 PHE f O 1
ATOM 6534 N N . ASP D 1 238 ? 174.291 142.750 97.446 1.00 97.48 238 ASP f N 1
ATOM 6535 C CA . ASP D 1 238 ? 174.365 142.085 98.743 1.00 97.48 238 ASP f CA 1
ATOM 6536 C C . ASP D 1 238 ? 175.130 142.950 99.738 1.00 97.48 238 ASP f C 1
ATOM 6537 O O . ASP D 1 238 ? 174.742 143.055 100.906 1.00 97.48 238 ASP f O 1
ATOM 6542 N N . ASN D 1 239 ? 176.212 143.589 99.285 1.00 94.81 239 ASN f N 1
ATOM 6543 C CA . ASN D 1 239 ? 176.952 144.511 100.143 1.00 94.81 239 ASN f CA 1
ATOM 6544 C C . ASN D 1 239 ? 176.102 145.719 100.527 1.00 94.81 239 ASN f C 1
ATOM 6545 O O . ASN D 1 239 ? 176.159 146.193 101.672 1.00 94.81 239 ASN f O 1
ATOM 6550 N N . VAL D 1 240 ? 175.310 146.231 99.579 1.00 85.49 240 VAL f N 1
ATOM 6551 C CA . VAL D 1 240 ? 174.428 147.364 99.865 1.00 85.49 240 VAL f CA 1
ATOM 6552 C C . VAL D 1 240 ? 173.391 146.988 100.922 1.00 85.49 240 VAL f C 1
ATOM 6553 O O . VAL D 1 240 ? 173.145 147.741 101.875 1.00 85.49 240 VAL f O 1
ATOM 6557 N N . LEU D 1 241 ? 172.782 145.809 100.780 1.00 82.71 241 LEU f N 1
ATOM 6558 C CA . LEU D 1 241 ? 171.814 145.361 101.780 1.00 82.71 241 LEU f CA 1
ATOM 6559 C C . LEU D 1 241 ? 172.474 145.027 103.108 1.00 82.71 241 LEU f C 1
ATOM 6560 O O . LEU D 1 241 ? 171.838 145.158 104.156 1.00 82.71 241 LEU f O 1
ATOM 6565 N N . SER D 1 242 ? 173.738 144.601 103.093 1.00 82.41 242 SER f N 1
ATOM 6566 C CA . SER D 1 242 ? 174.463 144.412 104.344 1.00 82.41 242 SER f CA 1
ATOM 6567 C C . SER D 1 242 ? 174.649 145.736 105.071 1.00 82.41 242 SER f C 1
ATOM 6568 O O . SER D 1 242 ? 174.463 145.814 106.292 1.00 82.41 242 SER f O 1
ATOM 6571 N N . THR D 1 243 ? 175.002 146.791 104.331 1.00 76.60 243 THR f N 1
ATOM 6572 C CA . THR D 1 243 ? 175.123 148.119 104.930 1.00 76.60 243 THR f CA 1
ATOM 6573 C C . THR D 1 243 ? 173.784 148.603 105.481 1.00 76.60 243 THR f C 1
ATOM 6574 O O . THR D 1 243 ? 173.712 149.118 106.609 1.00 76.60 243 THR f O 1
ATOM 6578 N N . PHE D 1 244 ? 172.710 148.419 104.709 1.00 72.17 244 PHE f N 1
ATOM 6579 C CA . PHE D 1 244 ? 171.386 148.838 105.155 1.00 72.17 244 PHE f CA 1
ATOM 6580 C C . PHE D 1 244 ? 170.884 148.025 106.342 1.00 72.17 244 PHE f C 1
ATOM 6581 O O . PHE D 1 244 ? 170.145 148.559 107.172 1.00 72.17 244 PHE f O 1
ATOM 6589 N N . ALA D 1 245 ? 171.248 146.748 106.434 1.00 71.22 245 ALA f N 1
ATOM 6590 C CA . ALA D 1 245 ? 170.898 145.972 107.616 1.00 71.22 245 ALA f CA 1
ATOM 6591 C C . ALA D 1 245 ? 171.738 146.386 108.813 1.00 71.22 245 ALA f C 1
ATOM 6592 O O . ALA D 1 245 ? 171.269 146.306 109.954 1.00 71.22 245 ALA f O 1
ATOM 6594 N N . ALA D 1 246 ? 172.975 146.823 108.574 1.00 72.48 246 ALA f N 1
ATOM 6595 C CA . ALA D 1 246 ? 173.846 147.245 109.664 1.00 72.48 246 ALA f CA 1
ATOM 6596 C C . ALA D 1 246 ? 173.360 148.543 110.298 1.00 72.48 246 ALA f C 1
ATOM 6597 O O . ALA D 1 246 ? 173.034 148.578 111.489 1.00 72.48 246 ALA f O 1
ATOM 6599 N N . HIS D 1 247 ? 173.299 149.623 109.520 1.00 78.93 247 HIS f N 1
ATOM 6600 C CA . HIS D 1 247 ? 172.962 150.922 110.100 1.00 78.93 247 HIS f CA 1
ATOM 6601 C C . HIS D 1 247 ? 172.015 151.705 109.198 1.00 78.93 247 HIS f C 1
ATOM 6602 O O . HIS D 1 247 ? 172.178 152.912 108.991 1.00 78.93 247 HIS f O 1
ATOM 6609 N N . GLY D 1 248 ? 170.991 151.040 108.679 1.00 63.80 248 GLY f N 1
ATOM 6610 C CA . GLY D 1 248 ? 170.067 151.706 107.787 1.00 63.80 248 GLY f CA 1
ATOM 6611 C C . GLY D 1 248 ? 169.062 152.574 108.517 1.00 63.80 248 GLY f C 1
ATOM 6612 O O . GLY D 1 248 ? 168.926 152.543 109.740 1.00 63.80 248 GLY f O 1
ATOM 6613 N N . HIS D 1 249 ? 168.346 153.370 107.728 1.00 51.84 249 HIS f N 1
ATOM 6614 C CA . HIS D 1 249 ? 167.291 154.233 108.232 1.00 51.84 249 HIS f CA 1
ATOM 6615 C C . HIS D 1 249 ? 166.341 154.548 107.089 1.00 51.84 249 HIS f C 1
ATOM 6616 O O . HIS D 1 249 ? 166.737 154.560 105.921 1.00 51.84 249 HIS f O 1
ATOM 6623 N N . LEU D 1 250 ? 165.084 154.799 107.435 1.00 46.42 250 LEU f N 1
ATOM 6624 C CA . LEU D 1 250 ? 164.111 155.293 106.471 1.00 46.42 250 LEU f CA 1
ATOM 6625 C C . LEU D 1 250 ? 163.074 156.095 107.237 1.00 46.42 250 LEU f C 1
ATOM 6626 O O . LEU D 1 250 ? 162.664 155.699 108.331 1.00 46.42 250 LEU f O 1
ATOM 6631 N N . GLY D 1 251 ? 162.680 157.226 106.682 1.00 46.40 251 GLY f N 1
ATOM 6632 C CA . GLY D 1 251 ? 161.781 158.122 107.370 1.00 46.40 251 GLY f CA 1
ATOM 6633 C C . GLY D 1 251 ? 162.024 159.552 106.938 1.00 46.40 251 GLY f C 1
ATOM 6634 O O . GLY D 1 251 ? 162.561 159.803 105.864 1.00 46.40 251 GLY f O 1
ATOM 6635 N N . GLY D 1 252 ? 161.621 160.483 107.799 1.00 47.44 252 GLY f N 1
ATOM 6636 C CA . GLY D 1 252 ? 161.672 161.885 107.440 1.00 47.44 252 GLY f CA 1
ATOM 6637 C C . GLY D 1 252 ? 162.283 162.826 108.459 1.00 47.44 252 GLY f C 1
ATOM 6638 O O . GLY D 1 252 ? 162.429 164.019 108.185 1.00 47.44 252 GLY f O 1
ATOM 6639 N N . ARG D 1 253 ? 162.614 162.330 109.646 1.00 39.51 253 ARG f N 1
ATOM 6640 C CA . ARG D 1 253 ? 163.252 163.156 110.667 1.00 39.51 253 ARG f CA 1
ATOM 6641 C C . ARG D 1 253 ? 164.394 162.390 111.320 1.00 39.51 253 ARG f C 1
ATOM 6642 O O . ARG D 1 253 ? 164.482 162.285 112.545 1.00 39.51 253 ARG f O 1
ATOM 6650 N N . SER D 1 254 ? 165.279 161.825 110.492 1.00 36.37 254 SER f N 1
ATOM 6651 C CA . SER D 1 254 ? 166.397 161.032 110.995 1.00 36.37 254 SER f CA 1
ATOM 6652 C C . SER D 1 254 ? 167.376 161.849 111.828 1.00 36.37 254 SER f C 1
ATOM 6653 O O . SER D 1 254 ? 168.147 161.269 112.600 1.00 36.37 254 SER f O 1
ATOM 6656 N N . ALA D 1 255 ? 167.365 163.176 111.696 1.00 36.65 255 ALA f N 1
ATOM 6657 C CA . ALA D 1 255 ? 168.183 164.024 112.551 1.00 36.65 255 ALA f CA 1
ATOM 6658 C C . ALA D 1 255 ? 167.623 164.157 113.961 1.00 36.65 255 ALA f C 1
ATOM 6659 O O . ALA D 1 255 ? 168.311 164.699 114.831 1.00 36.65 255 ALA f O 1
ATOM 6661 N N . ALA D 1 256 ? 166.398 163.689 114.205 1.00 34.94 256 ALA f N 1
ATOM 6662 C CA . ALA D 1 256 ? 165.798 163.723 115.533 1.00 34.94 256 ALA f CA 1
ATOM 6663 C C . ALA D 1 256 ? 165.485 162.325 116.053 1.00 34.94 256 ALA f C 1
ATOM 6664 O O . ALA D 1 256 ? 164.631 162.170 116.930 1.00 34.94 256 ALA f O 1
ATOM 6666 N N . GLY D 1 257 ? 166.158 161.304 115.527 1.00 36.27 257 GLY f N 1
ATOM 6667 C CA . GLY D 1 257 ? 165.967 159.943 115.977 1.00 36.27 257 GLY f CA 1
ATOM 6668 C C . GLY D 1 257 ? 164.798 159.212 115.362 1.00 36.27 257 GLY f C 1
ATOM 6669 O O . GLY D 1 257 ? 164.561 158.052 115.719 1.00 36.27 257 GLY f O 1
ATOM 6670 N N . HIS D 1 258 ? 164.062 159.841 114.453 1.00 36.42 258 HIS f N 1
ATOM 6671 C CA . HIS D 1 258 ? 162.908 159.216 113.823 1.00 36.42 258 HIS f CA 1
ATOM 6672 C C . HIS D 1 258 ? 163.369 158.401 112.621 1.00 36.42 258 HIS f C 1
ATOM 6673 O O . HIS D 1 258 ? 163.888 158.960 111.650 1.00 36.42 258 HIS f O 1
ATOM 6680 N N . GLY D 1 259 ? 163.181 157.086 112.683 1.00 41.18 259 GLY f N 1
ATOM 6681 C CA . GLY D 1 259 ? 163.441 156.251 111.528 1.00 41.18 259 GLY f CA 1
ATOM 6682 C C . GLY D 1 259 ? 164.514 155.196 111.700 1.00 41.18 259 GLY f C 1
ATOM 6683 O O . GLY D 1 259 ? 164.959 154.602 110.714 1.00 41.18 259 GLY f O 1
ATOM 6684 N N . GLN D 1 260 ? 164.941 154.945 112.933 1.00 41.80 260 GLN f N 1
ATOM 6685 C CA . GLN D 1 260 ? 165.943 153.919 113.180 1.00 41.80 260 GLN f CA 1
ATOM 6686 C C . GLN D 1 260 ? 165.288 152.545 113.168 1.00 41.80 260 GLN f C 1
ATOM 6687 O O . GLN D 1 260 ? 164.357 152.286 113.935 1.00 41.80 260 GLN f O 1
ATOM 6693 N N . VAL D 1 261 ? 165.769 151.668 112.287 1.00 43.51 261 VAL f N 1
ATOM 6694 C CA . VAL D 1 261 ? 165.214 150.333 112.121 1.00 43.51 261 VAL f CA 1
ATOM 6695 C C . VAL D 1 261 ? 166.349 149.321 112.113 1.00 43.51 261 VAL f C 1
ATOM 6696 O O . VAL D 1 261 ? 167.514 149.659 111.899 1.00 43.51 261 VAL f O 1
ATOM 6700 N N . THR D 1 262 ? 165.994 148.061 112.361 1.00 46.75 262 THR f N 1
ATOM 6701 C CA . THR D 1 262 ? 166.914 146.944 112.196 1.00 46.75 262 THR f CA 1
ATOM 6702 C C . THR D 1 262 ? 166.255 145.912 111.295 1.00 46.75 262 THR f C 1
ATOM 6703 O O . THR D 1 262 ? 165.094 145.547 111.508 1.00 46.75 262 THR f O 1
ATOM 6707 N N . ALA D 1 263 ? 166.994 145.444 110.299 1.00 54.61 263 ALA f N 1
ATOM 6708 C CA . ALA D 1 263 ? 166.459 144.575 109.264 1.00 54.61 263 ALA f CA 1
ATOM 6709 C C . ALA D 1 263 ? 167.233 143.264 109.222 1.00 54.61 263 ALA f C 1
ATOM 6710 O O . ALA D 1 263 ? 168.299 143.120 109.825 1.00 54.61 263 ALA f O 1
ATOM 6712 N N . THR D 1 264 ? 166.675 142.298 108.498 1.00 57.33 264 THR f N 1
ATOM 6713 C CA . THR D 1 264 ? 167.396 141.067 108.204 1.00 57.33 264 THR f CA 1
ATOM 6714 C C . THR D 1 264 ? 167.144 140.673 106.754 1.00 57.33 264 THR f C 1
ATOM 6715 O O . THR D 1 264 ? 166.036 140.840 106.242 1.00 57.33 264 THR f O 1
ATOM 6719 N N . VAL D 1 265 ? 168.188 140.189 106.084 1.00 55.93 265 VAL f N 1
ATOM 6720 C CA . VAL D 1 265 ? 168.104 139.778 104.685 1.00 55.93 265 VAL f CA 1
ATOM 6721 C C . VAL D 1 265 ? 168.063 138.257 104.622 1.00 55.93 265 VAL f C 1
ATOM 6722 O O . VAL D 1 265 ? 168.767 137.570 105.374 1.00 55.93 265 VAL f O 1
ATOM 6726 N N . THR D 1 266 ? 167.188 137.720 103.771 1.00 59.01 266 THR f N 1
ATOM 6727 C CA . THR D 1 266 ? 166.925 136.287 103.754 1.00 59.01 266 THR f CA 1
ATOM 6728 C C . THR D 1 266 ? 166.505 135.910 102.331 1.00 59.01 266 THR f C 1
ATOM 6729 O O . THR D 1 266 ? 166.192 136.777 101.506 1.00 59.01 266 THR f O 1
ATOM 6733 N N . ALA D 1 267 ? 166.553 134.603 102.040 1.00 64.71 267 ALA f N 1
ATOM 6734 C CA . ALA D 1 267 ? 165.825 133.964 100.938 1.00 64.71 267 ALA f CA 1
ATOM 6735 C C . ALA D 1 267 ? 166.353 134.365 99.563 1.00 64.71 267 ALA f C 1
ATOM 6736 O O . ALA D 1 267 ? 165.600 134.826 98.705 1.00 64.71 267 ALA f O 1
ATOM 6738 N N . THR D 1 268 ? 167.648 134.169 99.346 1.00 70.68 268 THR f N 1
ATOM 6739 C CA . THR D 1 268 ? 168.196 134.184 97.994 1.00 70.68 268 THR f CA 1
ATOM 6740 C C . THR D 1 268 ? 167.727 132.910 97.305 1.00 70.68 268 THR f C 1
ATOM 6741 O O . THR D 1 268 ? 168.337 131.849 97.447 1.00 70.68 268 THR f O 1
ATOM 6745 N N . ALA D 1 269 ? 166.633 133.009 96.552 1.00 75.99 269 ALA f N 1
ATOM 6746 C CA . ALA D 1 269 ? 165.891 131.834 96.117 1.00 75.99 269 ALA f CA 1
ATOM 6747 C C . ALA D 1 269 ? 166.341 131.278 94.773 1.00 75.99 269 ALA f C 1
ATOM 6748 O O . ALA D 1 269 ? 165.812 130.248 94.343 1.00 75.99 269 ALA f O 1
ATOM 6750 N N . LEU D 1 270 ? 167.291 131.915 94.101 1.00 80.20 270 LEU f N 1
ATOM 6751 C CA . LEU D 1 270 ? 167.778 131.432 92.814 1.00 80.20 270 LEU f CA 1
ATOM 6752 C C . LEU D 1 270 ? 169.293 131.273 92.933 1.00 80.20 270 LEU f C 1
ATOM 6753 O O . LEU D 1 270 ? 169.847 131.259 94.039 1.00 80.20 270 LEU f O 1
ATOM 6758 N N . ARG D 1 271 ? 169.961 131.113 91.783 1.00 94.11 271 ARG f N 1
ATOM 6759 C CA . ARG D 1 271 ? 171.378 130.758 91.698 1.00 94.11 271 ARG f CA 1
ATOM 6760 C C . ARG D 1 271 ? 172.260 131.761 92.433 1.00 94.11 271 ARG f C 1
ATOM 6761 O O . ARG D 1 271 ? 172.401 132.908 92.001 1.00 94.11 271 ARG f O 1
ATOM 6769 N N . GLY D 1 272 ? 172.874 131.321 93.530 1.00 108.67 272 GLY f N 1
ATOM 6770 C CA . GLY D 1 272 ? 173.507 132.244 94.446 1.00 108.67 272 GLY f CA 1
ATOM 6771 C C . GLY D 1 272 ? 174.812 132.807 93.920 1.00 108.67 272 GLY f C 1
ATOM 6772 O O . GLY D 1 272 ? 175.459 132.255 93.030 1.00 108.67 272 GLY f O 1
ATOM 6773 N N . SER D 1 273 ? 175.195 133.944 94.494 1.00 123.58 273 SER f N 1
ATOM 6774 C CA . SER D 1 273 ? 176.456 134.579 94.138 1.00 123.58 273 SER f CA 1
ATOM 6775 C C . SER D 1 273 ? 177.615 133.840 94.792 1.00 123.58 273 SER f C 1
ATOM 6776 O O . SER D 1 273 ? 177.530 133.441 95.958 1.00 123.58 273 SER f O 1
ATOM 6779 N N . LEU D 1 274 ? 178.692 133.652 94.035 1.00 139.17 274 LEU f N 1
ATOM 6780 C CA . LEU D 1 274 ? 179.852 132.934 94.544 1.00 139.17 274 LEU f CA 1
ATOM 6781 C C . LEU D 1 274 ? 180.544 133.755 95.631 1.00 139.17 274 LEU f C 1
ATOM 6782 O O . LEU D 1 274 ? 180.592 134.986 95.541 1.00 139.17 274 LEU f O 1
ATOM 6787 N N . PRO D 1 275 ? 181.066 133.111 96.675 1.00 148.53 275 PRO f N 1
ATOM 6788 C CA . PRO D 1 275 ? 181.747 133.854 97.740 1.00 148.53 275 PRO f CA 1
ATOM 6789 C C . PRO D 1 275 ? 183.042 134.499 97.263 1.00 148.53 275 PRO f C 1
ATOM 6790 O O . PRO D 1 275 ? 183.628 134.114 96.248 1.00 148.53 275 PRO f O 1
ATOM 6794 N N . ARG D 1 276 ? 183.485 135.481 98.055 1.00 153.35 276 ARG f N 1
ATOM 6795 C CA . ARG D 1 276 ? 184.596 136.397 97.792 1.00 153.35 276 ARG f CA 1
ATOM 6796 C C . ARG D 1 276 ? 184.795 136.818 96.324 1.00 153.35 276 ARG f C 1
ATOM 6797 O O . ARG D 1 276 ? 185.833 136.515 95.729 1.00 153.35 276 ARG f O 1
ATOM 6805 N N . PRO D 1 277 ? 183.819 137.531 95.721 1.00 156.35 277 PRO f N 1
ATOM 6806 C CA . PRO D 1 277 ? 184.084 138.140 94.411 1.00 156.35 277 PRO f CA 1
ATOM 6807 C C . PRO D 1 277 ? 184.521 139.596 94.515 1.00 156.35 277 PRO f C 1
ATOM 6808 O O . PRO D 1 277 ? 184.528 140.181 95.603 1.00 156.35 277 PRO f O 1
ATOM 6812 N N . THR D 1 278 ? 184.889 140.187 93.382 1.00 154.79 278 THR f N 1
ATOM 6813 C CA . THR D 1 278 ? 185.294 141.587 93.349 1.00 154.79 278 THR f CA 1
ATOM 6814 C C . THR D 1 278 ? 184.074 142.499 93.430 1.00 154.79 278 THR f C 1
ATOM 6815 O O . THR D 1 278 ? 183.084 142.290 92.723 1.00 154.79 278 THR f O 1
ATOM 6819 N N . VAL D 1 279 ? 184.139 143.513 94.293 1.00 150.24 279 VAL f N 1
ATOM 6820 C CA . VAL D 1 279 ? 183.073 144.509 94.341 1.00 150.24 279 VAL f CA 1
ATOM 6821 C C . VAL D 1 279 ? 183.294 145.579 93.279 1.00 150.24 279 VAL f C 1
ATOM 6822 O O . VAL D 1 279 ? 182.491 145.728 92.350 1.00 150.24 279 VAL f O 1
ATOM 6826 N N . ASP D 1 280 ? 184.381 146.349 93.400 1.00 155.91 280 ASP f N 1
ATOM 6827 C CA . ASP D 1 280 ? 184.656 147.390 92.419 1.00 155.91 280 ASP f CA 1
ATOM 6828 C C . ASP D 1 280 ? 186.123 147.544 92.033 1.00 155.91 280 ASP f C 1
ATOM 6829 O O . ASP D 1 280 ? 186.423 148.390 91.185 1.00 155.91 280 ASP f O 1
ATOM 6834 N N . TRP D 1 281 ? 187.048 146.777 92.610 1.00 158.14 281 TRP f N 1
ATOM 6835 C CA . TRP D 1 281 ? 188.462 146.950 92.269 1.00 158.14 281 TRP f CA 1
ATOM 6836 C C . TRP D 1 281 ? 188.716 146.302 90.910 1.00 158.14 281 TRP f C 1
ATOM 6837 O O . TRP D 1 281 ? 189.198 145.173 90.789 1.00 158.14 281 TRP f O 1
ATOM 6848 N N . VAL D 1 282 ? 188.370 147.050 89.863 1.00 162.07 282 VAL f N 1
ATOM 6849 C CA . VAL D 1 282 ? 188.535 146.618 88.479 1.00 162.07 282 VAL f CA 1
ATOM 6850 C C . VAL D 1 282 ? 189.499 147.567 87.778 1.00 162.07 282 VAL f C 1
ATOM 6851 O O . VAL D 1 282 ? 189.330 147.874 86.592 1.00 162.07 282 VAL f O 1
ATOM 6855 N N . ASN D 1 283 ? 190.487 148.056 88.533 1.00 164.07 283 ASN f N 1
ATOM 6856 C CA . ASN D 1 283 ? 191.608 148.946 88.185 1.00 164.07 283 ASN f CA 1
ATOM 6857 C C . ASN D 1 283 ? 191.207 150.419 88.103 1.00 164.07 283 ASN f C 1
ATOM 6858 O O . ASN D 1 283 ? 192.088 151.246 87.827 1.00 164.07 283 ASN f O 1
ATOM 6863 N N . GLN D 1 284 ? 189.945 150.778 88.391 1.00 154.71 284 GLN f N 1
ATOM 6864 C CA . GLN D 1 284 ? 189.440 152.155 88.474 1.00 154.71 284 GLN f CA 1
ATOM 6865 C C . GLN D 1 284 ? 189.911 153.104 87.372 1.00 154.71 284 GLN f C 1
ATOM 6866 O O . GLN D 1 284 ? 190.707 154.011 87.641 1.00 154.71 284 GLN f O 1
ATOM 6872 N N . LEU D 1 285 ? 189.457 152.891 86.133 1.00 149.31 285 LEU f N 1
ATOM 6873 C CA . LEU D 1 285 ? 189.814 153.803 85.047 1.00 149.31 285 LEU f CA 1
ATOM 6874 C C . LEU D 1 285 ? 189.259 155.205 85.279 1.00 149.31 285 LEU f C 1
ATOM 6875 O O . LEU D 1 285 ? 189.853 156.185 84.813 1.00 149.31 285 LEU f O 1
ATOM 6880 N N . ALA D 1 286 ? 188.128 155.311 85.989 1.00 152.97 286 ALA f N 1
ATOM 6881 C CA . ALA D 1 286 ? 187.506 156.574 86.400 1.00 152.97 286 ALA f CA 1
ATOM 6882 C C . ALA D 1 286 ? 187.184 157.468 85.200 1.00 152.97 286 ALA f C 1
ATOM 6883 O O . ALA D 1 286 ? 187.704 158.576 85.051 1.00 152.97 286 ALA f O 1
ATOM 6885 N N . ASP D 1 287 ? 186.303 156.964 84.342 1.00 143.75 287 ASP f N 1
ATOM 6886 C CA . ASP D 1 287 ? 185.867 157.706 83.167 1.00 143.75 287 ASP f CA 1
ATOM 6887 C C . ASP D 1 287 ? 184.731 158.642 83.601 1.00 143.75 287 ASP f C 1
ATOM 6888 O O . ASP D 1 287 ? 184.416 158.756 84.789 1.00 143.75 287 ASP f O 1
ATOM 6893 N N . ASP D 1 288 ? 184.109 159.336 82.651 1.00 143.28 288 ASP f N 1
ATOM 6894 C CA . ASP D 1 288 ? 183.005 160.246 82.942 1.00 143.28 288 ASP f CA 1
ATOM 6895 C C . ASP D 1 288 ? 181.781 159.502 83.466 1.00 143.28 288 ASP f C 1
ATOM 6896 O O . ASP D 1 288 ? 181.630 158.300 83.255 0.00 143.28 288 ASP f O 1
ATOM 6901 N N . ILE E 1 18 ? 150.898 185.078 198.197 1.00 67.67 18 ILE b N 1
ATOM 6902 C CA . ILE E 1 18 ? 151.525 185.038 199.510 1.00 67.67 18 ILE b CA 1
ATOM 6903 C C . ILE E 1 18 ? 152.313 183.750 199.680 1.00 67.67 18 ILE b C 1
ATOM 6904 O O . ILE E 1 18 ? 151.778 182.662 199.477 1.00 67.67 18 ILE b O 1
ATOM 6909 N N . ARG E 1 19 ? 153.581 183.864 200.056 1.00 64.26 19 ARG b N 1
ATOM 6910 C CA . ARG E 1 19 ? 154.375 182.704 200.421 1.00 64.26 19 ARG b CA 1
ATOM 6911 C C . ARG E 1 19 ? 154.704 182.761 201.906 1.00 64.26 19 ARG b C 1
ATOM 6912 O O . ARG E 1 19 ? 154.763 183.836 202.508 1.00 64.26 19 ARG b O 1
ATOM 6920 N N . TRP E 1 20 ? 154.877 181.584 202.496 1.00 67.95 20 TRP b N 1
ATOM 6921 C CA . TRP E 1 20 ? 155.214 181.435 203.905 1.00 67.95 20 TRP b CA 1
ATOM 6922 C C . TRP E 1 20 ? 156.544 180.707 204.001 1.00 67.95 20 TRP b C 1
ATOM 6923 O O . TRP E 1 20 ? 156.678 179.590 203.487 1.00 67.95 20 TRP b O 1
ATOM 6934 N N . ASP E 1 21 ? 157.521 181.331 204.653 1.00 69.72 21 ASP b N 1
ATOM 6935 C CA . ASP E 1 21 ? 158.812 180.707 204.896 1.00 69.72 21 ASP b CA 1
ATOM 6936 C C . ASP E 1 21 ? 158.790 180.120 206.299 1.00 69.72 21 ASP b C 1
ATOM 6937 O O . ASP E 1 21 ? 158.481 180.826 207.267 1.00 69.72 21 ASP b O 1
ATOM 6942 N N . VAL E 1 22 ? 159.093 178.831 206.411 1.00 69.93 22 VAL b N 1
ATOM 6943 C CA . VAL E 1 22 ? 159.082 178.139 207.689 1.00 69.93 22 VAL b CA 1
ATOM 6944 C C . VAL E 1 22 ? 160.461 177.554 207.965 1.00 69.93 22 VAL b C 1
ATOM 6945 O O . VAL E 1 22 ? 161.108 176.975 207.081 1.00 69.93 22 VAL b O 1
ATOM 6949 N N . ASP E 1 23 ? 160.931 177.778 209.187 1.00 74.17 23 ASP b N 1
ATOM 6950 C CA . ASP E 1 23 ? 162.122 177.139 209.724 1.00 74.17 23 ASP b CA 1
ATOM 6951 C C . ASP E 1 23 ? 161.661 176.154 210.785 1.00 74.17 23 ASP b C 1
ATOM 6952 O O . ASP E 1 23 ? 160.866 176.510 211.665 1.00 74.17 23 ASP b O 1
ATOM 6957 N N . ILE E 1 24 ? 162.149 174.923 210.691 1.00 73.55 24 ILE b N 1
ATOM 6958 C CA . ILE E 1 24 ? 161.666 173.807 211.490 1.00 73.55 24 ILE b CA 1
ATOM 6959 C C . ILE E 1 24 ? 162.865 173.208 212.206 1.00 73.55 24 ILE b C 1
ATOM 6960 O O . ILE E 1 24 ? 163.766 172.662 211.563 1.00 73.55 24 ILE b O 1
ATOM 6965 N N . ILE E 1 25 ? 162.891 173.284 213.528 1.00 80.26 25 ILE b N 1
ATOM 6966 C CA . ILE E 1 25 ? 163.931 172.609 214.292 1.00 80.26 25 ILE b CA 1
ATOM 6967 C C . ILE E 1 25 ? 163.341 171.363 214.939 1.00 80.26 25 ILE b C 1
ATOM 6968 O O . ILE E 1 25 ? 162.268 171.407 215.558 1.00 80.26 25 ILE b O 1
ATOM 6973 N N . ALA E 1 26 ? 164.013 170.235 214.743 1.00 83.79 26 ALA b N 1
ATOM 6974 C CA . ALA E 1 26 ? 163.527 168.979 215.281 1.00 83.79 26 ALA b CA 1
ATOM 6975 C C . ALA E 1 26 ? 163.724 168.934 216.790 1.00 83.79 26 ALA b C 1
ATOM 6976 O O . ALA E 1 26 ? 164.587 169.611 217.354 1.00 83.79 26 ALA b O 1
ATOM 6978 N N . GLN E 1 27 ? 162.889 168.138 217.449 1.00 92.40 27 GLN b N 1
ATOM 6979 C CA . GLN E 1 27 ? 163.036 167.876 218.870 1.00 92.40 27 GLN b CA 1
ATOM 6980 C C . GLN E 1 27 ? 163.238 166.399 219.158 1.00 92.40 27 GLN b C 1
ATOM 6981 O O . GLN E 1 27 ? 163.403 166.024 220.324 1.00 92.40 27 GLN b O 1
ATOM 6987 N N . SER E 1 28 ? 163.230 165.558 218.132 1.00 80.81 28 SER b N 1
ATOM 6988 C CA . SER E 1 28 ? 163.464 164.128 218.262 1.00 80.81 28 SER b CA 1
ATOM 6989 C C . SER E 1 28 ? 163.945 163.617 216.910 1.00 80.81 28 SER b C 1
ATOM 6990 O O . SER E 1 28 ? 164.175 164.398 215.981 1.00 80.81 28 SER b O 1
ATOM 6993 N N . SER E 1 29 ? 164.103 162.303 216.800 1.00 74.12 29 SER b N 1
ATOM 6994 C CA . SER E 1 29 ? 164.481 161.702 215.531 1.00 74.12 29 SER b CA 1
ATOM 6995 C C . SER E 1 29 ? 163.331 161.796 214.534 1.00 74.12 29 SER b C 1
ATOM 6996 O O . SER E 1 29 ? 162.156 161.775 214.903 1.00 74.12 29 SER b O 1
ATOM 6999 N N . ILE E 1 30 ? 163.681 161.915 213.258 1.00 62.10 30 ILE b N 1
ATOM 7000 C CA . ILE E 1 30 ? 162.706 162.024 212.178 1.00 62.10 30 ILE b CA 1
ATOM 7001 C C . ILE E 1 30 ? 162.950 160.852 211.240 1.00 62.10 30 ILE b C 1
ATOM 7002 O O . ILE E 1 30 ? 163.835 160.912 210.379 1.00 62.10 30 ILE b O 1
ATOM 7007 N N . VAL E 1 31 ? 162.180 159.785 211.397 1.00 58.84 31 VAL b N 1
ATOM 7008 C CA . VAL E 1 31 ? 162.299 158.624 210.525 1.00 58.84 31 VAL b CA 1
ATOM 7009 C C . VAL E 1 31 ? 161.369 158.802 209.331 1.00 58.84 31 VAL b C 1
ATOM 7010 O O . VAL E 1 31 ? 160.199 159.172 209.479 1.00 58.84 31 VAL b O 1
ATOM 7014 N N . HIS E 1 32 ? 161.911 158.600 208.131 1.00 55.23 32 HIS b N 1
ATOM 7015 C CA . HIS E 1 32 ? 161.140 158.781 206.901 1.00 55.23 32 HIS b CA 1
ATOM 7016 C C . HIS E 1 32 ? 161.559 157.671 205.939 1.00 55.23 32 HIS b C 1
ATOM 7017 O O . HIS E 1 32 ? 162.625 157.736 205.325 1.00 55.23 32 HIS b O 1
ATOM 7024 N N . ARG E 1 33 ? 160.709 156.658 205.819 1.00 66.86 33 ARG b N 1
ATOM 7025 C CA . ARG E 1 33 ? 161.066 155.410 205.166 1.00 66.86 33 ARG b CA 1
ATOM 7026 C C . ARG E 1 33 ? 161.268 155.609 203.667 1.00 66.86 33 ARG b C 1
ATOM 7027 O O . ARG E 1 33 ? 160.721 156.526 203.054 1.00 66.86 33 ARG b O 1
ATOM 7035 N N . ASP E 1 34 ? 162.074 154.732 203.076 1.00 71.78 34 ASP b N 1
ATOM 7036 C CA . ASP E 1 34 ? 162.311 154.786 201.644 1.00 71.78 34 ASP b CA 1
ATOM 7037 C C . ASP E 1 34 ? 161.147 154.170 200.873 1.00 71.78 34 ASP b C 1
ATOM 7038 O O . ASP E 1 34 ? 160.183 153.657 201.447 1.00 71.78 34 ASP b O 1
ATOM 7043 N N . ASP E 1 35 ? 161.252 154.222 199.552 1.00 68.53 35 ASP b N 1
ATOM 7044 C CA . ASP E 1 35 ? 160.285 153.577 198.677 1.00 68.53 35 ASP b CA 1
ATOM 7045 C C . ASP E 1 35 ? 161.021 152.617 197.750 1.00 68.53 35 ASP b C 1
ATOM 7046 O O . ASP E 1 35 ? 160.512 151.559 197.383 0.00 68.53 35 ASP b O 1
ATOM 7051 N N . ASP E 1 42 ? 164.645 138.841 207.790 1.00 176.45 42 ASP b N 1
ATOM 7052 C CA . ASP E 1 42 ? 165.023 138.370 209.116 1.00 176.45 42 ASP b CA 1
ATOM 7053 C C . ASP E 1 42 ? 166.056 139.299 209.739 1.00 176.45 42 ASP b C 1
ATOM 7054 O O . ASP E 1 42 ? 167.228 139.280 209.347 1.00 176.45 42 ASP b O 1
ATOM 7059 N N . THR E 1 43 ? 165.597 140.093 210.712 1.00 169.45 43 THR b N 1
ATOM 7060 C CA . THR E 1 43 ? 166.407 141.088 211.426 1.00 169.45 43 THR b CA 1
ATOM 7061 C C . THR E 1 43 ? 167.096 142.045 210.455 1.00 169.45 43 THR b C 1
ATOM 7062 O O . THR E 1 43 ? 168.265 142.403 210.614 1.00 169.45 43 THR b O 1
ATOM 7066 N N . PHE E 1 44 ? 166.352 142.464 209.437 1.00 155.09 44 PHE b N 1
ATOM 7067 C CA . PHE E 1 44 ? 166.884 143.273 208.352 1.00 155.09 44 PHE b CA 1
ATOM 7068 C C . PHE E 1 44 ? 166.564 144.743 208.584 1.00 155.09 44 PHE b C 1
ATOM 7069 O O . PHE E 1 44 ? 165.518 145.087 209.140 1.00 155.09 44 PHE b O 1
ATOM 7077 N N . THR E 1 45 ? 167.479 145.605 208.152 1.00 118.37 45 THR b N 1
ATOM 7078 C CA . THR E 1 45 ? 167.304 147.039 208.284 1.00 118.37 45 THR b CA 1
ATOM 7079 C C . THR E 1 45 ? 166.442 147.585 207.154 1.00 118.37 45 THR b C 1
ATOM 7080 O O . THR E 1 45 ? 166.051 146.874 206.227 1.00 118.37 45 THR b O 1
ATOM 7084 N N . LEU E 1 46 ? 166.193 148.889 207.220 1.00 104.63 46 LEU b N 1
ATOM 7085 C CA . LEU E 1 46 ? 165.295 149.568 206.299 1.00 104.63 46 LEU b CA 1
ATOM 7086 C C . LEU E 1 46 ? 165.583 151.062 206.377 1.00 104.63 46 LEU b C 1
ATOM 7087 O O . LEU E 1 46 ? 165.534 151.660 207.454 1.00 104.63 46 LEU b O 1
ATOM 7092 N N . PHE E 1 47 ? 165.913 151.647 205.227 1.00 83.24 47 PHE b N 1
ATOM 7093 C CA . PHE E 1 47 ? 166.810 152.794 205.169 1.00 83.24 47 PHE b CA 1
ATOM 7094 C C . PHE E 1 47 ? 166.047 154.113 205.296 1.00 83.24 47 PHE b C 1
ATOM 7095 O O . PHE E 1 47 ? 164.864 154.149 205.643 1.00 83.24 47 PHE b O 1
ATOM 7103 N N . ARG E 1 48 ? 166.745 155.206 205.011 1.00 59.42 48 ARG b N 1
ATOM 7104 C CA . ARG E 1 48 ? 166.207 156.554 204.966 1.00 59.42 48 ARG b CA 1
ATOM 7105 C C . ARG E 1 48 ? 166.136 157.002 203.513 1.00 59.42 48 ARG b C 1
ATOM 7106 O O . ARG E 1 48 ? 167.044 156.713 202.728 1.00 59.42 48 ARG b O 1
ATOM 7114 N N . ARG E 1 49 ? 165.050 157.688 203.156 1.00 49.80 49 ARG b N 1
ATOM 7115 C CA . ARG E 1 49 ? 164.855 158.141 201.783 1.00 49.80 49 ARG b CA 1
ATOM 7116 C C . ARG E 1 49 ? 165.908 159.177 201.411 1.00 49.80 49 ARG b C 1
ATOM 7117 O O . ARG E 1 49 ? 166.151 160.127 202.162 1.00 49.80 49 ARG b O 1
ATOM 7125 N N . GLU E 1 50 ? 166.539 158.987 200.255 1.00 41.04 50 GLU b N 1
ATOM 7126 C CA . GLU E 1 50 ? 167.635 159.837 199.813 1.00 41.04 50 GLU b CA 1
ATOM 7127 C C . GLU E 1 50 ? 167.415 160.250 198.366 1.00 41.04 50 GLU b C 1
ATOM 7128 O O . GLU E 1 50 ? 167.107 159.409 197.516 1.00 41.04 50 GLU b O 1
ATOM 7134 N N . LYS E 1 51 ? 167.583 161.540 198.093 1.00 39.08 51 LYS b N 1
ATOM 7135 C CA . LYS E 1 51 ? 167.461 162.095 196.755 1.00 39.08 51 LYS b CA 1
ATOM 7136 C C . LYS E 1 51 ? 168.808 162.702 196.385 1.00 39.08 51 LYS b C 1
ATOM 7137 O O . LYS E 1 51 ? 169.595 163.061 197.262 1.00 39.08 51 LYS b O 1
ATOM 7143 N N . ILE E 1 52 ? 169.096 162.793 195.093 1.00 35.58 52 ILE b N 1
ATOM 7144 C CA . ILE E 1 52 ? 170.441 163.124 194.661 1.00 35.58 52 ILE b CA 1
ATOM 7145 C C . ILE E 1 52 ? 170.526 164.597 194.293 1.00 35.58 52 ILE b C 1
ATOM 7146 O O . ILE E 1 52 ? 169.531 165.263 194.000 1.00 35.58 52 ILE b O 1
ATOM 7151 N N . ILE E 1 53 ? 171.752 165.107 194.296 1.00 37.80 53 ILE b N 1
ATOM 7152 C CA . ILE E 1 53 ? 172.058 166.447 193.814 1.00 37.80 53 ILE b CA 1
ATOM 7153 C C . ILE E 1 53 ? 173.352 166.382 193.017 1.00 37.80 53 ILE b C 1
ATOM 7154 O O . ILE E 1 53 ? 174.258 165.607 193.346 1.00 37.80 53 ILE b O 1
ATOM 7159 N N . GLY E 1 54 ? 173.408 167.136 191.921 1.00 38.54 54 GLY b N 1
ATOM 7160 C CA . GLY E 1 54 ? 174.649 167.488 191.265 1.00 38.54 54 GLY b CA 1
ATOM 7161 C C . GLY E 1 54 ? 175.163 168.879 191.605 1.00 38.54 54 GLY b C 1
ATOM 7162 O O . GLY E 1 54 ? 175.081 169.782 190.767 1.00 38.54 54 GLY b O 1
ATOM 7163 N N . PRO E 1 55 ? 175.687 169.105 192.835 1.00 46.60 55 PRO b N 1
ATOM 7164 C CA . PRO E 1 55 ? 175.971 170.486 193.263 1.00 46.60 55 PRO b CA 1
ATOM 7165 C C . PRO E 1 55 ? 177.101 171.171 192.503 1.00 46.60 55 PRO b C 1
ATOM 7166 O O . PRO E 1 55 ? 176.935 172.302 192.036 1.00 46.60 55 PRO b O 1
ATOM 7170 N N . ASP E 1 56 ? 178.249 170.509 192.375 1.00 51.32 56 ASP b N 1
ATOM 7171 C CA . ASP E 1 56 ? 179.455 171.109 191.819 1.00 51.32 56 ASP b CA 1
ATOM 7172 C C . ASP E 1 56 ? 180.133 170.165 190.838 1.00 51.32 56 ASP b C 1
ATOM 7173 O O . ASP E 1 56 ? 181.362 170.071 190.788 1.00 51.32 56 ASP b O 1
ATOM 7178 N N . GLY E 1 57 ? 179.344 169.452 190.036 1.00 53.08 57 GLY b N 1
ATOM 7179 C CA . GLY E 1 57 ? 179.862 168.602 188.990 1.00 53.08 57 GLY b CA 1
ATOM 7180 C C . GLY E 1 57 ? 179.871 167.121 189.309 1.00 53.08 57 GLY b C 1
ATOM 7181 O O . GLY E 1 57 ? 180.047 166.309 188.394 1.00 53.08 57 GLY b O 1
ATOM 7182 N N . GLN E 1 58 ? 179.688 166.747 190.572 1.00 51.86 58 GLN b N 1
ATOM 7183 C CA . GLN E 1 58 ? 179.675 165.350 190.976 1.00 51.86 58 GLN b CA 1
ATOM 7184 C C . GLN E 1 58 ? 178.323 165.000 191.582 1.00 51.86 58 GLN b C 1
ATOM 7185 O O . GLN E 1 58 ? 177.603 165.869 192.079 1.00 51.86 58 GLN b O 1
ATOM 7191 N N . ILE E 1 59 ? 177.984 163.718 191.529 1.00 43.11 59 ILE b N 1
ATOM 7192 C CA . ILE E 1 59 ? 176.688 163.245 192.004 1.00 43.11 59 ILE b CA 1
ATOM 7193 C C . ILE E 1 59 ? 176.801 162.874 193.474 1.00 43.11 59 ILE b C 1
ATOM 7194 O O . ILE E 1 59 ? 177.747 162.192 193.883 1.00 43.11 59 ILE b O 1
ATOM 7199 N N . LEU E 1 60 ? 175.841 163.326 194.278 1.00 42.42 60 LEU b N 1
ATOM 7200 C CA . LEU E 1 60 ? 175.812 163.016 195.697 1.00 42.42 60 LEU b CA 1
ATOM 7201 C C . LEU E 1 60 ? 174.400 162.625 196.104 1.00 42.42 60 LEU b C 1
ATOM 7202 O O . LEU E 1 60 ? 173.421 163.059 195.494 1.00 42.42 60 LEU b O 1
ATOM 7207 N N . GLN E 1 61 ? 174.306 161.802 197.144 1.00 39.72 61 GLN b N 1
ATOM 7208 C CA . GLN E 1 61 ? 173.032 161.415 197.734 1.00 39.72 61 GLN b CA 1
ATOM 7209 C C . GLN E 1 61 ? 172.859 162.168 199.044 1.00 39.72 61 GLN b C 1
ATOM 7210 O O . GLN E 1 61 ? 173.765 162.166 199.882 1.00 39.72 61 GLN b O 1
ATOM 7216 N N . ILE E 1 62 ? 171.709 162.810 199.226 1.00 41.83 62 ILE b N 1
ATOM 7217 C CA . ILE E 1 62 ? 171.439 163.501 200.482 1.00 41.83 62 ILE b CA 1
ATOM 7218 C C . ILE E 1 62 ? 170.059 163.093 200.982 1.00 41.83 62 ILE b C 1
ATOM 7219 O O . ILE E 1 62 ? 169.152 162.845 200.174 1.00 41.83 62 ILE b O 1
ATOM 7224 N N . PRO E 1 63 ? 169.854 163.005 202.293 1.00 43.89 63 PRO b N 1
ATOM 7225 C CA . PRO E 1 63 ? 168.520 162.688 202.810 1.00 43.89 63 PRO b CA 1
ATOM 7226 C C . PRO E 1 63 ? 167.633 163.919 202.873 1.00 43.89 63 PRO b C 1
ATOM 7227 O O . PRO E 1 63 ? 168.071 165.007 203.257 1.00 43.89 63 PRO b O 1
ATOM 7231 N N . LEU E 1 64 ? 166.369 163.730 202.502 1.00 42.01 64 LEU b N 1
ATOM 7232 C CA . LEU E 1 64 ? 165.372 164.785 202.590 1.00 42.01 64 LEU b CA 1
ATOM 7233 C C . LEU E 1 64 ? 163.985 164.164 202.529 1.00 42.01 64 LEU b C 1
ATOM 7234 O O . LEU E 1 64 ? 163.753 163.229 201.759 1.00 42.01 64 LEU b O 1
ATOM 7239 N N . ILE E 1 65 ? 163.077 164.679 203.358 1.00 41.58 65 ILE b N 1
ATOM 7240 C CA . ILE E 1 65 ? 161.673 164.311 203.250 1.00 41.58 65 ILE b CA 1
ATOM 7241 C C . ILE E 1 65 ? 161.124 164.883 201.952 1.00 41.58 65 ILE b C 1
ATOM 7242 O O . ILE E 1 65 ? 161.390 166.042 201.605 1.00 41.58 65 ILE b O 1
ATOM 7247 N N . SER E 1 66 ? 160.392 164.057 201.206 1.00 42.59 66 SER b N 1
ATOM 7248 C CA . SER E 1 66 ? 159.797 164.506 199.955 1.00 42.59 66 SER b CA 1
ATOM 7249 C C . SER E 1 66 ? 158.789 165.617 200.211 1.00 42.59 66 SER b C 1
ATOM 7250 O O . SER E 1 66 ? 158.112 165.636 201.241 1.00 42.59 66 SER b O 1
ATOM 7253 N N . GLY E 1 67 ? 158.707 166.555 199.265 1.00 41.47 67 GLY b N 1
ATOM 7254 C CA . GLY E 1 67 ? 157.835 167.703 199.440 1.00 41.47 67 GLY b CA 1
ATOM 7255 C C . GLY E 1 67 ? 156.365 167.342 199.458 1.00 41.47 67 GLY b C 1
ATOM 7256 O O . GLY E 1 67 ? 155.546 168.085 200.003 1.00 41.47 67 GLY b O 1
ATOM 7257 N N . SER E 1 68 ? 156.009 166.200 198.872 1.00 42.27 68 SER b N 1
ATOM 7258 C CA . SER E 1 68 ? 154.627 165.749 198.914 1.00 42.27 68 SER b CA 1
ATOM 7259 C C . SER E 1 68 ? 154.211 165.282 200.299 1.00 42.27 68 SER b C 1
ATOM 7260 O O . SER E 1 68 ? 153.021 165.337 200.620 1.00 42.27 68 SER b O 1
ATOM 7263 N N . SER E 1 69 ? 155.154 164.814 201.120 1.00 43.88 69 SER b N 1
ATOM 7264 C CA . SER E 1 69 ? 154.814 164.396 202.477 1.00 43.88 69 SER b CA 1
ATOM 7265 C C . SER E 1 69 ? 154.362 165.579 203.324 1.00 43.88 69 SER b C 1
ATOM 7266 O O . SER E 1 69 ? 153.419 165.460 204.114 1.00 43.88 69 SER b O 1
ATOM 7269 N N . PHE E 1 70 ? 155.031 166.724 203.173 1.00 47.18 70 PHE b N 1
ATOM 7270 C CA . PHE E 1 70 ? 154.612 167.939 203.864 1.00 47.18 70 PHE b CA 1
ATOM 7271 C C . PHE E 1 70 ? 153.217 168.365 203.427 1.00 47.18 70 PHE b C 1
ATOM 7272 O O . PHE E 1 70 ? 152.385 168.759 204.255 1.00 47.18 70 PHE b O 1
ATOM 7280 N N . ARG E 1 71 ? 152.944 168.269 202.124 1.00 47.09 71 ARG b N 1
ATOM 7281 C CA . ARG E 1 71 ? 151.624 168.593 201.598 1.00 47.09 71 ARG b CA 1
ATOM 7282 C C . ARG E 1 71 ? 150.564 167.644 202.140 1.00 47.09 71 ARG b C 1
ATOM 7283 O O . ARG E 1 71 ? 149.452 168.068 202.469 1.00 47.09 71 ARG b O 1
ATOM 7291 N N . GLY E 1 72 ? 150.893 166.358 202.251 1.00 49.66 72 GLY b N 1
ATOM 7292 C CA . GLY E 1 72 ? 149.946 165.403 202.805 1.00 49.66 72 GLY b CA 1
ATOM 7293 C C . GLY E 1 72 ? 149.668 165.631 204.279 1.00 49.66 72 GLY b C 1
ATOM 7294 O O . GLY E 1 72 ? 148.527 165.492 204.733 1.00 49.66 72 GLY b O 1
ATOM 7295 N N . VAL E 1 73 ? 150.706 165.977 205.047 1.00 49.67 73 VAL b N 1
ATOM 7296 C CA . VAL E 1 73 ? 150.520 166.289 206.462 1.00 49.67 73 VAL b CA 1
ATOM 7297 C C . VAL E 1 73 ? 149.630 167.515 206.619 1.00 49.67 73 VAL b C 1
ATOM 7298 O O . VAL E 1 73 ? 148.698 167.526 207.437 1.00 49.67 73 VAL b O 1
ATOM 7302 N N . LEU E 1 74 ? 149.875 168.550 205.809 1.00 51.65 74 LEU b N 1
ATOM 7303 C CA . LEU E 1 74 ? 149.012 169.725 205.836 1.00 51.65 74 LEU b CA 1
ATOM 7304 C C . LEU E 1 74 ? 147.597 169.400 205.377 1.00 51.65 74 LEU b C 1
ATOM 7305 O O . LEU E 1 74 ? 146.640 170.007 205.863 1.00 51.65 74 LEU b O 1
ATOM 7310 N N . ARG E 1 75 ? 147.444 168.442 204.461 1.00 58.90 75 ARG b N 1
ATOM 7311 C CA . ARG E 1 75 ? 146.116 168.024 204.021 1.00 58.90 75 ARG b CA 1
ATOM 7312 C C . ARG E 1 75 ? 145.341 167.361 205.150 1.00 58.90 75 ARG b C 1
ATOM 7313 O O . ARG E 1 75 ? 144.155 167.653 205.353 1.00 58.90 75 ARG b O 1
ATOM 7321 N N . ARG E 1 76 ? 146.001 166.470 205.895 1.00 58.06 76 ARG b N 1
ATOM 7322 C CA . ARG E 1 76 ? 145.355 165.836 207.042 1.00 58.06 76 ARG b CA 1
ATOM 7323 C C . ARG E 1 76 ? 145.003 166.860 208.113 1.00 58.06 76 ARG b C 1
ATOM 7324 O O . ARG E 1 76 ? 143.916 166.802 208.701 1.00 58.06 76 ARG b O 1
ATOM 7332 N N . VAL E 1 77 ? 145.904 167.815 208.364 1.00 63.46 77 VAL b N 1
ATOM 7333 C CA . VAL E 1 77 ? 145.644 168.865 209.347 1.00 63.46 77 VAL b CA 1
ATOM 7334 C C . VAL E 1 77 ? 144.463 169.730 208.920 1.00 63.46 77 VAL b C 1
ATOM 7335 O O . VAL E 1 77 ? 143.589 170.054 209.733 1.00 63.46 77 VAL b O 1
ATOM 7339 N N . GLY E 1 78 ? 144.399 170.085 207.636 1.00 71.06 78 GLY b N 1
ATOM 7340 C CA . GLY E 1 78 ? 143.300 170.904 207.152 1.00 71.06 78 GLY b CA 1
ATOM 7341 C C . GLY E 1 78 ? 141.962 170.190 207.192 1.00 71.06 78 GLY b C 1
ATOM 7342 O O . GLY E 1 78 ? 140.941 170.790 207.541 1.00 71.06 78 GLY b O 1
ATOM 7343 N N . GLU E 1 79 ? 141.946 168.903 206.835 1.00 73.49 79 GLU b N 1
ATOM 7344 C CA . GLU E 1 79 ? 140.694 168.157 206.908 1.00 73.49 79 GLU b CA 1
ATOM 7345 C C . GLU E 1 79 ? 140.256 167.943 208.350 1.00 73.49 79 GLU b C 1
ATOM 7346 O O . GLU E 1 79 ? 139.053 167.928 208.635 1.00 73.49 79 GLU b O 1
ATOM 7352 N N . ALA E 1 80 ? 141.208 167.770 209.271 1.00 79.86 80 ALA b N 1
ATOM 7353 C CA . ALA E 1 80 ? 140.850 167.679 210.681 1.00 79.86 80 ALA b CA 1
ATOM 7354 C C . ALA E 1 80 ? 140.314 169.005 211.201 1.00 79.86 80 ALA b C 1
ATOM 7355 O O . ALA E 1 80 ? 139.387 169.029 212.020 1.00 79.86 80 ALA b O 1
ATOM 7357 N N . LEU E 1 81 ? 140.881 170.120 210.736 1.00 83.51 81 LEU b N 1
ATOM 7358 C CA . LEU E 1 81 ? 140.457 171.423 211.234 1.00 83.51 81 LEU b CA 1
ATOM 7359 C C . LEU E 1 81 ? 139.116 171.844 210.646 1.00 83.51 81 LEU b C 1
ATOM 7360 O O . LEU E 1 81 ? 138.349 172.550 211.309 1.00 83.51 81 LEU b O 1
ATOM 7365 N N . THR E 1 82 ? 138.811 171.430 209.417 1.00 92.31 82 THR b N 1
ATOM 7366 C CA . THR E 1 82 ? 137.543 171.819 208.814 1.00 92.31 82 THR b CA 1
ATOM 7367 C C . THR E 1 82 ? 136.361 171.026 209.355 1.00 92.31 82 THR b C 1
ATOM 7368 O O . THR E 1 82 ? 135.213 171.405 209.097 1.00 92.31 82 THR b O 1
ATOM 7372 N N . ALA E 1 83 ? 136.605 169.946 210.094 1.00 97.79 83 ALA b N 1
ATOM 7373 C CA . ALA E 1 83 ? 135.534 169.176 210.708 1.00 97.79 83 ALA b CA 1
ATOM 7374 C C . ALA E 1 83 ? 135.210 169.629 212.125 1.00 97.79 83 ALA b C 1
ATOM 7375 O O . ALA E 1 83 ? 134.242 169.134 212.710 1.00 97.79 83 ALA b O 1
ATOM 7377 N N . GLU E 1 84 ? 135.996 170.544 212.695 1.00 105.42 84 GLU b N 1
ATOM 7378 C CA . GLU E 1 84 ? 135.686 171.051 214.025 1.00 105.42 84 GLU b CA 1
ATOM 7379 C C . GLU E 1 84 ? 134.537 172.048 214.007 1.00 105.42 84 GLU b C 1
ATOM 7380 O O . GLU E 1 84 ? 133.911 172.273 215.048 1.00 105.42 84 GLU b O 1
ATOM 7386 N N . VAL E 1 85 ? 134.250 172.651 212.855 1.00 112.40 85 VAL b N 1
ATOM 7387 C CA . VAL E 1 85 ? 133.136 173.585 212.722 1.00 112.40 85 VAL b CA 1
ATOM 7388 C C . VAL E 1 85 ? 132.043 173.068 211.803 1.00 112.40 85 VAL b C 1
ATOM 7389 O O . VAL E 1 85 ? 130.966 173.683 211.743 1.00 112.40 85 VAL b O 1
ATOM 7393 N N . LEU E 1 86 ? 132.275 171.971 211.090 1.00 113.85 86 LEU b N 1
ATOM 7394 C CA . LEU E 1 86 ? 131.284 171.373 210.210 1.00 113.85 86 LEU b CA 1
ATOM 7395 C C . LEU E 1 86 ? 130.991 169.959 210.686 1.00 113.85 86 LEU b C 1
ATOM 7396 O O . LEU E 1 86 ? 131.906 169.225 211.070 1.00 113.85 86 LEU b O 1
ATOM 7401 N N . GLY E 1 87 ? 129.712 169.590 210.675 1.00 125.39 87 GLY b N 1
ATOM 7402 C CA . GLY E 1 87 ? 129.318 168.281 211.170 1.00 125.39 87 GLY b CA 1
ATOM 7403 C C . GLY E 1 87 ? 129.843 167.157 210.293 1.00 125.39 87 GLY b C 1
ATOM 7404 O O . GLY E 1 87 ? 129.889 167.261 209.067 1.00 125.39 87 GLY b O 1
ATOM 7405 N N . TYR E 1 88 ? 130.245 166.064 210.943 1.00 126.09 88 TYR b N 1
ATOM 7406 C CA . TYR E 1 88 ? 130.808 164.905 210.259 1.00 126.09 88 TYR b CA 1
ATOM 7407 C C . TYR E 1 88 ? 129.932 163.667 210.419 1.00 126.09 88 TYR b C 1
ATOM 7408 O O . TYR E 1 88 ? 130.397 162.547 210.185 1.00 126.09 88 TYR b O 1
ATOM 7417 N N . GLU E 1 89 ? 128.667 163.849 210.808 1.00 137.79 89 GLU b N 1
ATOM 7418 C CA . GLU E 1 89 ? 127.756 162.722 210.970 1.00 137.79 89 GLU b CA 1
ATOM 7419 C C . GLU E 1 89 ? 127.379 162.083 209.640 1.00 137.79 89 GLU b C 1
ATOM 7420 O O . GLU E 1 89 ? 126.938 160.929 209.626 1.00 137.79 89 GLU b O 1
ATOM 7426 N N . ASP E 1 90 ? 127.538 162.799 208.530 1.00 140.21 90 ASP b N 1
ATOM 7427 C CA . ASP E 1 90 ? 127.186 162.290 207.215 1.00 140.21 90 ASP b CA 1
ATOM 7428 C C . ASP E 1 90 ? 128.355 162.443 206.247 1.00 140.21 90 ASP b C 1
ATOM 7429 O O . ASP E 1 90 ? 129.149 163.384 206.336 1.00 140.21 90 ASP b O 1
ATOM 7434 N N . VAL E 1 91 ? 128.488 161.457 205.356 1.00 128.92 91 VAL b N 1
ATOM 7435 C CA . VAL E 1 91 ? 129.526 161.438 204.333 1.00 128.92 91 VAL b CA 1
ATOM 7436 C C . VAL E 1 91 ? 128.892 161.052 203.004 1.00 128.92 91 VAL b C 1
ATOM 7437 O O . VAL E 1 91 ? 127.799 160.481 202.953 1.00 128.92 91 VAL b O 1
ATOM 7441 N N . ALA E 1 92 ? 129.602 161.387 201.926 1.00 119.30 92 ALA b N 1
ATOM 7442 C CA . ALA E 1 92 ? 129.226 161.075 200.542 1.00 119.30 92 ALA b CA 1
ATOM 7443 C C . ALA E 1 92 ? 127.834 161.576 200.153 1.00 119.30 92 ALA b C 1
ATOM 7444 O O . ALA E 1 92 ? 127.241 161.086 199.192 0.00 119.30 92 ALA b O 1
ATOM 7446 N N . LEU E 1 107 ? 141.694 164.109 202.954 1.00 72.65 107 LEU b N 1
ATOM 7447 C CA . LEU E 1 107 ? 141.666 162.737 202.463 1.00 72.65 107 LEU b CA 1
ATOM 7448 C C . LEU E 1 107 ? 142.361 162.637 201.116 1.00 72.65 107 LEU b C 1
ATOM 7449 O O . LEU E 1 107 ? 142.724 163.646 200.515 1.00 72.65 107 LEU b O 1
ATOM 7454 N N . ALA E 1 108 ? 142.541 161.409 200.647 1.00 72.93 108 ALA b N 1
ATOM 7455 C CA . ALA E 1 108 ? 143.212 161.127 199.385 1.00 72.93 108 ALA b CA 1
ATOM 7456 C C . ALA E 1 108 ? 142.171 160.619 198.395 1.00 72.93 108 ALA b C 1
ATOM 7457 O O . ALA E 1 108 ? 141.738 159.465 198.480 1.00 72.93 108 ALA b O 1
ATOM 7459 N N . LYS E 1 109 ? 141.779 161.475 197.457 1.00 84.39 109 LYS b N 1
ATOM 7460 C CA . LYS E 1 109 ? 140.697 161.166 196.535 1.00 84.39 109 LYS b CA 1
ATOM 7461 C C . LYS E 1 109 ? 141.219 160.479 195.276 1.00 84.39 109 LYS b C 1
ATOM 7462 O O . LYS E 1 109 ? 142.377 160.635 194.883 1.00 84.39 109 LYS b O 1
ATOM 7468 N N . SER E 1 110 ? 140.338 159.711 194.644 1.00 106.54 110 SER b N 1
ATOM 7469 C CA . SER E 1 110 ? 140.625 159.008 193.402 1.00 106.54 110 SER b CA 1
ATOM 7470 C C . SER E 1 110 ? 139.631 159.456 192.330 1.00 106.54 110 SER b C 1
ATOM 7471 O O . SER E 1 110 ? 138.796 160.336 192.557 1.00 106.54 110 SER b O 1
ATOM 7474 N N . ALA E 1 111 ? 139.718 158.837 191.155 1.00 122.58 111 ALA b N 1
ATOM 7475 C CA . ALA E 1 111 ? 138.923 159.228 189.998 1.00 122.58 111 ALA b CA 1
ATOM 7476 C C . ALA E 1 111 ? 138.046 158.070 189.544 1.00 122.58 111 ALA b C 1
ATOM 7477 O O . ALA E 1 111 ? 138.538 156.954 189.345 1.00 122.58 111 ALA b O 1
ATOM 7479 N N . HIS E 1 112 ? 136.746 158.344 189.377 1.00 142.17 112 HIS b N 1
ATOM 7480 C CA . HIS E 1 112 ? 135.788 157.389 188.833 1.00 142.17 112 HIS b CA 1
ATOM 7481 C C . HIS E 1 112 ? 134.583 158.158 188.320 1.00 142.17 112 HIS b C 1
ATOM 7482 O O . HIS E 1 112 ? 134.156 159.117 188.978 1.00 142.17 112 HIS b O 1
ATOM 7489 N N . PRO E 1 113 ? 134.027 157.798 187.163 1.00 147.61 113 PRO b N 1
ATOM 7490 C CA . PRO E 1 113 ? 132.861 158.523 186.644 1.00 147.61 113 PRO b CA 1
ATOM 7491 C C . PRO E 1 113 ? 131.534 157.895 187.044 1.00 147.61 113 PRO b C 1
ATOM 7492 O O . PRO E 1 113 ? 131.354 156.676 187.024 1.00 147.61 113 PRO b O 1
ATOM 7496 N N . LEU E 1 114 ? 130.588 158.756 187.425 1.00 147.43 114 LEU b N 1
ATOM 7497 C CA . LEU E 1 114 ? 129.217 158.329 187.685 1.00 147.43 114 LEU b CA 1
ATOM 7498 C C . LEU E 1 114 ? 128.237 158.953 186.701 1.00 147.43 114 LEU b C 1
ATOM 7499 O O . LEU E 1 114 ? 127.536 158.226 185.990 1.00 147.43 114 LEU b O 1
ATOM 7504 N N . THR E 1 115 ? 128.169 160.283 186.636 1.00 145.17 115 THR b N 1
ATOM 7505 C CA . THR E 1 115 ? 127.346 160.964 185.647 1.00 145.17 115 THR b CA 1
ATOM 7506 C C . THR E 1 115 ? 127.984 162.239 185.117 1.00 145.17 115 THR b C 1
ATOM 7507 O O . THR E 1 115 ? 127.345 162.933 184.319 1.00 145.17 115 THR b O 1
ATOM 7511 N N . ASP E 1 116 ? 129.209 162.568 185.546 1.00 138.28 116 ASP b N 1
ATOM 7512 C CA . ASP E 1 116 ? 129.973 163.733 185.082 1.00 138.28 116 ASP b CA 1
ATOM 7513 C C . ASP E 1 116 ? 129.227 165.046 185.327 1.00 138.28 116 ASP b C 1
ATOM 7514 O O . ASP E 1 116 ? 128.934 165.803 184.400 1.00 138.28 116 ASP b O 1
ATOM 7519 N N . GLU E 1 117 ? 128.915 165.315 186.594 1.00 140.19 117 GLU b N 1
ATOM 7520 C CA . GLU E 1 117 ? 128.339 166.599 186.983 1.00 140.19 117 GLU b CA 1
ATOM 7521 C C . GLU E 1 117 ? 129.479 167.584 187.252 1.00 140.19 117 GLU b C 1
ATOM 7522 O O . GLU E 1 117 ? 130.312 167.376 188.141 1.00 140.19 117 GLU b O 1
ATOM 7528 N N . GLU E 1 118 ? 129.555 168.632 186.435 1.00 135.44 118 GLU b N 1
ATOM 7529 C CA . GLU E 1 118 ? 130.757 169.455 186.321 1.00 135.44 118 GLU b CA 1
ATOM 7530 C C . GLU E 1 118 ? 130.443 170.936 186.501 1.00 135.44 118 GLU b C 1
ATOM 7531 O O . GLU E 1 118 ? 130.826 171.782 185.691 1.00 135.44 118 GLU b O 1
ATOM 7537 N N . GLU E 1 119 ? 129.724 171.271 187.566 1.00 133.40 119 GLU b N 1
ATOM 7538 C CA . GLU E 1 119 ? 129.623 172.648 188.029 1.00 133.40 119 GLU b CA 1
ATOM 7539 C C . GLU E 1 119 ? 130.342 172.754 189.366 1.00 133.40 119 GLU b C 1
ATOM 7540 O O . GLU E 1 119 ? 130.049 171.993 190.294 1.00 133.40 119 GLU b O 1
ATOM 7546 N N . ARG E 1 120 ? 131.279 173.696 189.461 1.00 127.62 120 ARG b N 1
ATOM 7547 C CA . ARG E 1 120 ? 132.213 173.713 190.580 1.00 127.62 120 ARG b CA 1
ATOM 7548 C C . ARG E 1 120 ? 132.208 175.044 191.319 1.00 127.62 120 ARG b C 1
ATOM 7549 O O . ARG E 1 120 ? 133.270 175.617 191.581 1.00 127.62 120 ARG b O 1
ATOM 7557 N N . ASN E 1 121 ? 131.021 175.550 191.656 1.00 129.23 121 ASN b N 1
ATOM 7558 C CA . ASN E 1 121 ? 130.931 176.745 192.487 1.00 129.23 121 ASN b CA 1
ATOM 7559 C C . ASN E 1 121 ? 131.377 176.499 193.923 1.00 129.23 121 ASN b C 1
ATOM 7560 O O . ASN E 1 121 ? 131.710 177.463 194.624 1.00 129.23 121 ASN b O 1
ATOM 7565 N N . LEU E 1 122 ? 131.415 175.236 194.361 1.00 116.96 122 LEU b N 1
ATOM 7566 C CA . LEU E 1 122 ? 131.697 174.881 195.748 1.00 116.96 122 LEU b CA 1
ATOM 7567 C C . LEU E 1 122 ? 133.092 175.289 196.201 1.00 116.96 122 LEU b C 1
ATOM 7568 O O . LEU E 1 122 ? 133.330 175.332 197.415 1.00 116.96 122 LEU b O 1
ATOM 7573 N N . LYS E 1 123 ? 134.007 175.576 195.265 1.00 108.68 123 LYS b N 1
ATOM 7574 C CA . LYS E 1 123 ? 135.296 176.164 195.619 1.00 108.68 123 LYS b CA 1
ATOM 7575 C C . LYS E 1 123 ? 135.127 177.446 196.420 1.00 108.68 123 LYS b C 1
ATOM 7576 O O . LYS E 1 123 ? 135.891 177.696 197.359 1.00 108.68 123 LYS b O 1
ATOM 7582 N N . GLU E 1 124 ? 134.141 178.271 196.065 1.00 116.58 124 GLU b N 1
ATOM 7583 C CA . GLU E 1 124 ? 133.843 179.433 196.890 1.00 116.58 124 GLU b CA 1
ATOM 7584 C C . GLU E 1 124 ? 133.150 179.037 198.187 1.00 116.58 124 GLU b C 1
ATOM 7585 O O . GLU E 1 124 ? 133.365 179.680 199.220 1.00 116.58 124 GLU b O 1
ATOM 7591 N N . LEU E 1 125 ? 132.327 177.986 198.156 1.00 110.38 125 LEU b N 1
ATOM 7592 C CA . LEU E 1 125 ? 131.578 177.609 199.349 1.00 110.38 125 LEU b CA 1
ATOM 7593 C C . LEU E 1 125 ? 132.445 176.834 200.332 1.00 110.38 125 LEU b C 1
ATOM 7594 O O . LEU E 1 125 ? 132.408 177.094 201.539 1.00 110.38 125 LEU b O 1
ATOM 7599 N N . LEU E 1 126 ? 133.231 175.885 199.837 1.00 99.51 126 LEU b N 1
ATOM 7600 C CA . LEU E 1 126 ? 134.000 174.997 200.699 1.00 99.51 126 LEU b CA 1
ATOM 7601 C C . LEU E 1 126 ? 135.482 175.325 200.577 1.00 99.51 126 LEU b C 1
ATOM 7602 O O . LEU E 1 126 ? 136.081 175.077 199.519 1.00 99.51 126 LEU b O 1
ATOM 7607 N N . PRO E 1 127 ? 136.116 175.869 201.619 1.00 91.54 127 PRO b N 1
ATOM 7608 C CA . PRO E 1 127 ? 137.489 176.371 201.478 1.00 91.54 127 PRO b CA 1
ATOM 7609 C C . PRO E 1 127 ? 138.574 175.319 201.650 1.00 91.54 127 PRO b C 1
ATOM 7610 O O . PRO E 1 127 ? 139.736 175.674 201.863 1.00 91.54 127 PRO b O 1
ATOM 7614 N N . GLN E 1 128 ? 138.229 174.035 201.586 1.00 89.02 128 GLN b N 1
ATOM 7615 C CA . GLN E 1 128 ? 139.229 172.984 201.734 1.00 89.02 128 GLN b CA 1
ATOM 7616 C C . GLN E 1 128 ? 139.656 172.381 200.401 1.00 89.02 128 GLN b C 1
ATOM 7617 O O . GLN E 1 128 ? 140.852 172.335 200.103 1.00 89.02 128 GLN b O 1
ATOM 7623 N N . ILE E 1 129 ? 138.706 171.913 199.589 1.00 92.63 129 ILE b N 1
ATOM 7624 C CA . ILE E 1 129 ? 139.075 171.335 198.302 1.00 92.63 129 ILE b CA 1
ATOM 7625 C C . ILE E 1 129 ? 139.451 172.398 197.280 1.00 92.63 129 ILE b C 1
ATOM 7626 O O . ILE E 1 129 ? 140.053 172.069 196.251 1.00 92.63 129 ILE b O 1
ATOM 7631 N N . ALA E 1 130 ? 139.112 173.665 197.529 1.00 88.44 130 ALA b N 1
ATOM 7632 C CA . ALA E 1 130 ? 139.534 174.729 196.627 1.00 88.44 130 ALA b CA 1
ATOM 7633 C C . ALA E 1 130 ? 141.030 174.980 196.726 1.00 88.44 130 ALA b C 1
ATOM 7634 O O . ALA E 1 130 ? 141.670 175.320 195.725 1.00 88.44 130 ALA b O 1
ATOM 7636 N N . VAL E 1 131 ? 141.602 174.812 197.915 1.00 72.39 131 VAL b N 1
ATOM 7637 C CA . VAL E 1 131 ? 143.006 175.136 198.121 1.00 72.39 131 VAL b CA 1
ATOM 7638 C C . VAL E 1 131 ? 143.893 173.948 197.786 1.00 72.39 131 VAL b C 1
ATOM 7639 O O . VAL E 1 131 ? 144.932 174.095 197.133 1.00 72.39 131 VAL b O 1
ATOM 7643 N N . PHE E 1 132 ? 143.504 172.753 198.222 1.00 65.86 132 PHE b N 1
ATOM 7644 C CA . PHE E 1 132 ? 144.397 171.604 198.162 1.00 65.86 132 PHE b CA 1
ATOM 7645 C C . PHE E 1 132 ? 144.091 170.661 197.007 1.00 65.86 132 PHE b C 1
ATOM 7646 O O . PHE E 1 132 ? 144.833 169.694 196.809 1.00 65.86 132 PHE b O 1
ATOM 7654 N N . GLY E 1 133 ? 143.029 170.910 196.246 1.00 68.70 133 GLY b N 1
ATOM 7655 C CA . GLY E 1 133 ? 142.737 170.112 195.073 1.00 68.70 133 GLY b CA 1
ATOM 7656 C C . GLY E 1 133 ? 142.157 168.751 195.406 1.00 68.70 133 GLY b C 1
ATOM 7657 O O . GLY E 1 133 ? 141.989 168.365 196.564 1.00 68.70 133 GLY b O 1
ATOM 7658 N N . GLY E 1 134 ? 141.848 168.010 194.354 1.00 81.51 134 GLY b N 1
ATOM 7659 C CA . GLY E 1 134 ? 141.289 166.683 194.505 1.00 81.51 134 GLY b CA 1
ATOM 7660 C C . GLY E 1 134 ? 140.642 166.217 193.219 1.00 81.51 134 GLY b C 1
ATOM 7661 O O . GLY E 1 134 ? 140.686 166.890 192.190 1.00 81.51 134 GLY b O 1
ATOM 7662 N N . ALA E 1 135 ? 140.044 165.031 193.300 1.00 101.13 135 ALA b N 1
ATOM 7663 C CA . ALA E 1 135 ? 139.305 164.441 192.193 1.00 101.13 135 ALA b CA 1
ATOM 7664 C C . ALA E 1 135 ? 137.932 164.008 192.684 1.00 101.13 135 ALA b C 1
ATOM 7665 O O . ALA E 1 135 ? 137.829 163.209 193.619 1.00 101.13 135 ALA b O 1
ATOM 7667 N N . ALA E 1 136 ? 136.882 164.534 192.053 1.00 112.63 136 ALA b N 1
ATOM 7668 C CA . ALA E 1 136 ? 135.511 164.254 192.467 1.00 112.63 136 ALA b CA 1
ATOM 7669 C C . ALA E 1 136 ? 134.836 163.210 191.583 1.00 112.63 136 ALA b C 1
ATOM 7670 O O . ALA E 1 136 ? 134.374 162.178 192.078 1.00 112.63 136 ALA b O 1
ATOM 7672 N N . SER E 1 137 ? 134.769 163.459 190.277 1.00 125.10 137 SER b N 1
ATOM 7673 C CA . SER E 1 137 ? 134.065 162.574 189.356 1.00 125.10 137 SER b CA 1
ATOM 7674 C C . SER E 1 137 ? 134.840 162.428 188.055 1.00 125.10 137 SER b C 1
ATOM 7675 O O . SER E 1 137 ? 134.270 162.493 186.961 1.00 125.10 137 SER b O 1
ATOM 7678 N N . GLY E 1 138 ? 136.151 162.231 188.155 1.00 121.22 138 GLY b N 1
ATOM 7679 C CA . GLY E 1 138 ? 136.977 162.060 186.976 1.00 121.22 138 GLY b CA 1
ATOM 7680 C C . GLY E 1 138 ? 137.724 163.319 186.591 1.00 121.22 138 GLY b C 1
ATOM 7681 O O . GLY E 1 138 ? 138.896 163.261 186.206 1.00 121.22 138 GLY b O 1
ATOM 7682 N N . ARG E 1 139 ? 137.054 164.464 186.685 1.00 109.15 139 ARG b N 1
ATOM 7683 C CA . ARG E 1 139 ? 137.694 165.753 186.445 1.00 109.15 139 ARG b CA 1
ATOM 7684 C C . ARG E 1 139 ? 138.415 166.180 187.715 1.00 109.15 139 ARG b C 1
ATOM 7685 O O . ARG E 1 139 ? 137.777 166.545 188.708 1.00 109.15 139 ARG b O 1
ATOM 7693 N N . VAL E 1 140 ? 139.745 166.127 187.689 1.00 90.48 140 VAL b N 1
ATOM 7694 C CA . VAL E 1 140 ? 140.536 166.524 188.846 1.00 90.48 140 VAL b CA 1
ATOM 7695 C C . VAL E 1 140 ? 140.477 168.038 189.017 1.00 90.48 140 VAL b C 1
ATOM 7696 O O . VAL E 1 140 ? 140.167 168.788 188.088 1.00 90.48 140 VAL b O 1
ATOM 7700 N N . MET E 1 141 ? 140.777 168.491 190.227 1.00 83.42 141 MET b N 1
ATOM 7701 C CA . MET E 1 141 ? 140.682 169.902 190.560 1.00 83.42 141 MET b CA 1
ATOM 7702 C C . MET E 1 141 ? 142.040 170.576 190.402 1.00 83.42 141 MET b C 1
ATOM 7703 O O . MET E 1 141 ? 143.056 169.931 190.136 1.00 83.42 141 MET b O 1
ATOM 7708 N N . SER E 1 142 ? 142.043 171.895 190.568 1.00 73.30 142 SER b N 1
ATOM 7709 C CA . SER E 1 142 ? 143.261 172.690 190.505 1.00 73.30 142 SER b CA 1
ATOM 7710 C C . SER E 1 142 ? 143.552 173.252 191.890 1.00 73.30 142 SER b C 1
ATOM 7711 O O . SER E 1 142 ? 142.702 173.927 192.481 1.00 73.30 142 SER b O 1
ATOM 7714 N N . GLY E 1 143 ? 144.749 172.973 192.404 1.00 67.11 143 GLY b N 1
ATOM 7715 C CA . GLY E 1 143 ? 145.124 173.412 193.734 1.00 67.11 143 GLY b CA 1
ATOM 7716 C C . GLY E 1 143 ? 145.952 174.679 193.692 1.00 67.11 143 GLY b C 1
ATOM 7717 O O . GLY E 1 143 ? 146.944 174.762 192.964 1.00 67.11 143 GLY b O 1
ATOM 7718 N N . LEU E 1 144 ? 145.536 175.670 194.481 1.00 62.88 144 LEU b N 1
ATOM 7719 C CA . LEU E 1 144 ? 146.278 176.923 194.549 1.00 62.88 144 LEU b CA 1
ATOM 7720 C C . LEU E 1 144 ? 147.598 176.756 195.288 1.00 62.88 144 LEU b C 1
ATOM 7721 O O . LEU E 1 144 ? 148.546 177.508 195.037 1.00 62.88 144 LEU b O 1
ATOM 7726 N N . LEU E 1 145 ? 147.679 175.790 196.197 1.00 54.63 145 LEU b N 1
ATOM 7727 C CA . LEU E 1 145 ? 148.863 175.615 197.025 1.00 54.63 145 LEU b CA 1
ATOM 7728 C C . LEU E 1 145 ? 149.992 174.945 196.256 1.00 54.63 145 LEU b C 1
ATOM 7729 O O . LEU E 1 145 ? 149.781 173.935 195.579 1.00 54.63 145 LEU b O 1
ATOM 7734 N N . SER E 1 146 ? 151.195 175.508 196.367 1.00 48.70 146 SER b N 1
ATOM 7735 C CA . SER E 1 146 ? 152.412 174.858 195.899 1.00 48.70 146 SER b CA 1
ATOM 7736 C C . SER E 1 146 ? 153.425 174.895 197.031 1.00 48.70 146 SER b C 1
ATOM 7737 O O . SER E 1 146 ? 153.717 175.967 197.566 1.00 48.70 146 SER b O 1
ATOM 7740 N N . VAL E 1 147 ? 153.966 173.737 197.391 1.00 43.46 147 VAL b N 1
ATOM 7741 C CA . VAL E 1 147 ? 154.868 173.640 198.529 1.00 43.46 147 VAL b CA 1
ATOM 7742 C C . VAL E 1 147 ? 156.135 172.914 198.096 1.00 43.46 147 VAL b C 1
ATOM 7743 O O . VAL E 1 147 ? 156.102 172.011 197.254 1.00 43.46 147 VAL b O 1
ATOM 7747 N N . SER E 1 148 ? 157.266 173.348 198.644 1.00 41.91 148 SER b N 1
ATOM 7748 C CA . SER E 1 148 ? 158.575 172.848 198.257 1.00 41.91 148 SER b CA 1
ATOM 7749 C C . SER E 1 148 ? 159.069 171.789 199.236 1.00 41.91 148 SER b C 1
ATOM 7750 O O . SER E 1 148 ? 158.490 171.561 200.299 1.00 41.91 148 SER b O 1
ATOM 7753 N N . LYS E 1 149 ? 160.166 171.142 198.856 1.00 38.75 149 LYS b N 1
ATOM 7754 C CA . LYS E 1 149 ? 160.750 170.084 199.661 1.00 38.75 149 LYS b CA 1
ATOM 7755 C C . LYS E 1 149 ? 161.466 170.669 200.876 1.00 38.75 149 LYS b C 1
ATOM 7756 O O . LYS E 1 149 ? 161.643 171.883 201.005 1.00 38.75 149 LYS b O 1
ATOM 7762 N N . VAL E 1 150 ? 161.878 169.789 201.776 1.00 45.47 150 VAL b N 1
ATOM 7763 C CA . VAL E 1 150 ? 162.684 170.192 202.920 1.00 45.47 150 VAL b CA 1
ATOM 7764 C C . VAL E 1 150 ? 164.147 169.968 202.561 1.00 45.47 150 VAL b C 1
ATOM 7765 O O . VAL E 1 150 ? 164.484 169.087 201.762 1.00 45.47 150 VAL b O 1
ATOM 7769 N N . LEU E 1 151 ? 165.032 170.792 203.119 1.00 54.90 151 LEU b N 1
ATOM 7770 C CA . LEU E 1 151 ? 166.469 170.670 202.879 1.00 54.90 151 LEU b CA 1
ATOM 7771 C C . LEU E 1 151 ? 167.198 170.816 204.209 1.00 54.90 151 LEU b C 1
ATOM 7772 O O . LEU E 1 151 ? 167.513 171.941 204.629 1.00 54.90 151 LEU b O 1
ATOM 7777 N N . PRO E 1 152 ? 167.475 169.717 204.900 1.00 61.45 152 PRO b N 1
ATOM 7778 C CA . PRO E 1 152 ? 168.172 169.822 206.188 1.00 61.45 152 PRO b CA 1
ATOM 7779 C C . PRO E 1 152 ? 169.684 169.978 206.085 1.00 61.45 152 PRO b C 1
ATOM 7780 O O . PRO E 1 152 ? 170.290 170.712 206.871 1.00 61.45 152 PRO b O 1
ATOM 7784 N N . GLU E 1 153 ? 170.300 169.324 205.101 1.00 73.84 153 GLU b N 1
ATOM 7785 C CA . GLU E 1 153 ? 171.740 169.084 205.109 1.00 73.84 153 GLU b CA 1
ATOM 7786 C C . GLU E 1 153 ? 172.486 170.310 204.580 1.00 73.84 153 GLU b C 1
ATOM 7787 O O . GLU E 1 153 ? 171.892 171.383 204.443 1.00 73.84 153 GLU b O 1
ATOM 7793 N N . ILE E 1 154 ? 173.781 170.179 204.307 1.00 67.52 154 ILE b N 1
ATOM 7794 C CA . ILE E 1 154 ? 174.621 171.279 203.854 1.00 67.52 154 ILE b CA 1
ATOM 7795 C C . ILE E 1 154 ? 174.669 171.246 202.332 1.00 67.52 154 ILE b C 1
ATOM 7796 O O . ILE E 1 154 ? 175.249 170.333 201.733 1.00 67.52 154 ILE b O 1
ATOM 7801 N N . ALA E 1 155 ? 174.056 172.247 201.715 1.00 53.64 155 ALA b N 1
ATOM 7802 C CA . ALA E 1 155 ? 173.980 172.372 200.267 1.00 53.64 155 ALA b CA 1
ATOM 7803 C C . ALA E 1 155 ? 173.928 173.861 199.935 1.00 53.64 155 ALA b C 1
ATOM 7804 O O . ALA E 1 155 ? 174.282 174.706 200.763 1.00 53.64 155 ALA b O 1
ATOM 7806 N N . GLU E 1 156 ? 173.491 174.186 198.718 1.00 48.25 156 GLU b N 1
ATOM 7807 C CA . GLU E 1 156 ? 173.382 175.569 198.268 1.00 48.25 156 GLU b CA 1
ATOM 7808 C C . GLU E 1 156 ? 171.986 175.900 197.748 1.00 48.25 156 GLU b C 1
ATOM 7809 O O . GLU E 1 156 ? 171.804 176.919 197.074 1.00 48.25 156 GLU b O 1
ATOM 7815 N N . LEU E 1 157 ? 170.988 175.084 198.078 1.00 47.69 157 LEU b N 1
ATOM 7816 C CA . LEU E 1 157 ? 169.693 175.165 197.415 1.00 47.69 157 LEU b CA 1
ATOM 7817 C C . LEU E 1 157 ? 168.615 175.858 198.238 1.00 47.69 157 LEU b C 1
ATOM 7818 O O . LEU E 1 157 ? 167.676 176.410 197.657 1.00 47.69 157 LEU b O 1
ATOM 7823 N N . ALA E 1 158 ? 168.716 175.854 199.563 1.00 56.50 158 ALA b N 1
ATOM 7824 C CA . ALA E 1 158 ? 167.699 176.479 200.396 1.00 56.50 158 ALA b CA 1
ATOM 7825 C C . ALA E 1 158 ? 167.930 177.988 200.477 1.00 56.50 158 ALA b C 1
ATOM 7826 O O . ALA E 1 158 ? 168.748 178.559 199.752 1.00 56.50 158 ALA b O 1
ATOM 7828 N N . HIS E 1 159 ? 167.199 178.650 201.371 1.00 67.97 159 HIS b N 1
ATOM 7829 C CA . HIS E 1 159 ? 167.447 180.061 201.640 1.00 67.97 159 HIS b CA 1
ATOM 7830 C C . HIS E 1 159 ? 168.516 180.173 202.731 1.00 67.97 159 HIS b C 1
ATOM 7831 O O . HIS E 1 159 ? 169.223 179.206 203.028 1.00 67.97 159 HIS b O 1
ATOM 7838 N N . LEU E 1 160 ? 168.655 181.365 203.320 1.00 73.20 160 LEU b N 1
ATOM 7839 C CA . LEU E 1 160 ? 169.856 181.729 204.074 1.00 73.20 160 LEU b CA 1
ATOM 7840 C C . LEU E 1 160 ? 170.063 180.849 205.305 1.00 73.20 160 LEU b C 1
ATOM 7841 O O . LEU E 1 160 ? 169.124 180.568 206.053 1.00 73.20 160 LEU b O 1
ATOM 7846 N N . LEU E 1 161 ? 171.318 180.416 205.507 1.00 74.22 161 LEU b N 1
ATOM 7847 C CA . LEU E 1 161 ? 171.706 179.456 206.529 1.00 74.22 161 LEU b CA 1
ATOM 7848 C C . LEU E 1 161 ? 171.856 180.126 207.894 1.00 74.22 161 LEU b C 1
ATOM 7849 O O . LEU E 1 161 ? 172.237 181.296 207.982 1.00 74.22 161 LEU b O 1
ATOM 7854 N N . PRO E 1 162 ? 171.560 179.399 208.980 1.00 79.23 162 PRO b N 1
ATOM 7855 C CA . PRO E 1 162 ? 171.703 179.987 210.321 1.00 79.23 162 PRO b CA 1
ATOM 7856 C C . PRO E 1 162 ? 173.040 179.700 210.991 1.00 79.23 162 PRO b C 1
ATOM 7857 O O . PRO E 1 162 ? 173.321 180.259 212.055 1.00 79.23 162 PRO b O 1
ATOM 7861 N N . ARG E 1 163 ? 173.873 178.836 210.401 1.00 86.72 163 ARG b N 1
ATOM 7862 C CA . ARG E 1 163 ? 175.051 178.365 211.123 1.00 86.72 163 ARG b CA 1
ATOM 7863 C C . ARG E 1 163 ? 176.163 178.011 210.149 1.00 86.72 163 ARG b C 1
ATOM 7864 O O . ARG E 1 163 ? 175.864 177.683 208.992 1.00 86.72 163 ARG b O 1
ATOM 7872 N N . PRO E 1 164 ? 177.437 178.090 210.555 1.00 85.76 164 PRO b N 1
ATOM 7873 C CA . PRO E 1 164 ? 178.499 177.501 209.739 1.00 85.76 164 PRO b CA 1
ATOM 7874 C C . PRO E 1 164 ? 178.313 176.001 209.602 1.00 85.76 164 PRO b C 1
ATOM 7875 O O . PRO E 1 164 ? 177.819 175.335 210.528 1.00 85.76 164 PRO b O 1
ATOM 7879 N N . PRO E 1 165 ? 178.697 175.424 208.469 1.00 80.60 165 PRO b N 1
ATOM 7880 C CA . PRO E 1 165 ? 178.231 174.084 208.100 1.00 80.60 165 PRO b CA 1
ATOM 7881 C C . PRO E 1 165 ? 178.981 172.979 208.835 1.00 80.60 165 PRO b C 1
ATOM 7882 O O . PRO E 1 165 ? 179.921 173.214 209.593 1.00 80.60 165 PRO b O 1
ATOM 7886 N N . HIS E 1 166 ? 178.535 171.749 208.587 1.00 83.12 166 HIS b N 1
ATOM 7887 C CA . HIS E 1 166 ? 179.202 170.536 209.033 1.00 83.12 166 HIS b CA 1
ATOM 7888 C C . HIS E 1 166 ? 179.179 169.520 207.898 1.00 83.12 166 HIS b C 1
ATOM 7889 O O . HIS E 1 166 ? 178.757 169.819 206.778 1.00 83.12 166 HIS b O 1
ATOM 7896 N N . SER E 1 167 ? 179.644 168.309 208.191 1.00 78.83 167 SER b N 1
ATOM 7897 C CA . SER E 1 167 ? 179.818 167.306 207.150 1.00 78.83 167 SER b CA 1
ATOM 7898 C C . SER E 1 167 ? 178.476 166.754 206.681 1.00 78.83 167 SER b C 1
ATOM 7899 O O . SER E 1 167 ? 177.467 166.826 207.384 1.00 78.83 167 SER b O 1
ATOM 7902 N N . THR E 1 168 ? 178.476 166.209 205.466 1.00 74.65 168 THR b N 1
ATOM 7903 C CA . THR E 1 168 ? 177.276 165.659 204.836 1.00 74.65 168 THR b CA 1
ATOM 7904 C C . THR E 1 168 ? 176.819 164.260 205.276 1.00 74.65 168 THR b C 1
ATOM 7905 O O . THR E 1 168 ? 175.606 164.072 205.433 1.00 74.65 168 THR b O 1
ATOM 7909 N N . PRO E 1 169 ? 177.700 163.229 205.492 1.00 69.92 169 PRO b N 1
ATOM 7910 C CA . PRO E 1 169 ? 177.160 161.865 205.548 1.00 69.92 169 PRO b CA 1
ATOM 7911 C C . PRO E 1 169 ? 176.622 161.488 206.917 1.00 69.92 169 PRO b C 1
ATOM 7912 O O . PRO E 1 169 ? 176.400 160.305 207.192 1.00 69.92 169 PRO b O 1
ATOM 7916 N N . LEU E 1 170 ? 176.411 162.474 207.784 1.00 67.26 170 LEU b N 1
ATOM 7917 C CA . LEU E 1 170 ? 176.064 162.222 209.180 1.00 67.26 170 LEU b CA 1
ATOM 7918 C C . LEU E 1 170 ? 174.546 162.176 209.317 1.00 67.26 170 LEU b C 1
ATOM 7919 O O . LEU E 1 170 ? 173.889 163.184 209.580 1.00 67.26 170 LEU b O 1
ATOM 7924 N N . LEU E 1 171 ? 173.993 160.980 209.130 1.00 72.08 171 LEU b N 1
ATOM 7925 C CA . LEU E 1 171 ? 172.628 160.649 209.546 1.00 72.08 171 LEU b CA 1
ATOM 7926 C C . LEU E 1 171 ? 172.612 159.343 210.356 1.00 72.08 171 LEU b C 1
ATOM 7927 O O . LEU E 1 171 ? 172.017 158.340 209.953 1.00 72.08 171 LEU b O 1
ATOM 7932 N N . PRO E 1 172 ? 173.239 159.332 211.536 1.00 85.16 172 PRO b N 1
ATOM 7933 C CA . PRO E 1 172 ? 173.390 158.073 212.273 1.00 85.16 172 PRO b CA 1
ATOM 7934 C C . PRO E 1 172 ? 172.069 157.535 212.797 1.00 85.16 172 PRO b C 1
ATOM 7935 O O . PRO E 1 172 ? 171.100 158.263 213.022 1.00 85.16 172 PRO b O 1
ATOM 7939 N N . ALA E 1 173 ? 172.055 156.221 212.990 1.00 96.35 173 ALA b N 1
ATOM 7940 C CA . ALA E 1 173 ? 170.831 155.443 213.081 1.00 96.35 173 ALA b CA 1
ATOM 7941 C C . ALA E 1 173 ? 170.662 154.862 214.475 1.00 96.35 173 ALA b C 1
ATOM 7942 O O . ALA E 1 173 ? 171.607 154.303 215.041 1.00 96.35 173 ALA b O 1
ATOM 7944 N N . VAL E 1 174 ? 169.453 154.992 215.019 1.00 105.42 174 VAL b N 1
ATOM 7945 C CA . VAL E 1 174 ? 169.084 154.299 216.245 1.00 105.42 174 VAL b CA 1
ATOM 7946 C C . VAL E 1 174 ? 168.824 152.840 215.907 1.00 105.42 174 VAL b C 1
ATOM 7947 O O . VAL E 1 174 ? 168.689 152.474 214.736 1.00 105.42 174 VAL b O 1
ATOM 7951 N N . LEU E 1 175 ? 168.753 151.995 216.926 1.00 127.18 175 LEU b N 1
ATOM 7952 C CA . LEU E 1 175 ? 168.451 150.587 216.727 1.00 127.18 175 LEU b CA 1
ATOM 7953 C C . LEU E 1 175 ? 167.135 150.262 217.415 1.00 127.18 175 LEU b C 1
ATOM 7954 O O . LEU E 1 175 ? 166.874 150.720 218.532 1.00 127.18 175 LEU b O 1
ATOM 7959 N N . SER E 1 176 ? 166.313 149.464 216.743 1.00 138.83 176 SER b N 1
ATOM 7960 C CA . SER E 1 176 ? 164.911 149.316 217.102 1.00 138.83 176 SER b CA 1
ATOM 7961 C C . SER E 1 176 ? 164.723 148.257 218.180 1.00 138.83 176 SER b C 1
ATOM 7962 O O . SER E 1 176 ? 165.663 147.868 218.879 1.00 138.83 176 SER b O 1
ATOM 7965 N N . VAL E 1 177 ? 163.483 147.796 218.307 1.00 140.80 177 VAL b N 1
ATOM 7966 C CA . VAL E 1 177 ? 162.907 147.460 219.599 1.00 140.80 177 VAL b CA 1
ATOM 7967 C C . VAL E 1 177 ? 162.941 145.958 219.908 1.00 140.80 177 VAL b C 1
ATOM 7968 O O . VAL E 1 177 ? 162.839 145.577 221.084 1.00 140.80 177 VAL b O 1
ATOM 7972 N N . ALA E 1 178 ? 163.151 145.102 218.897 1.00 145.62 178 ALA b N 1
ATOM 7973 C CA . ALA E 1 178 ? 163.377 143.667 219.103 1.00 145.62 178 ALA b CA 1
ATOM 7974 C C . ALA E 1 178 ? 162.208 142.974 219.801 1.00 145.62 178 ALA b C 1
ATOM 7975 O O . ALA E 1 178 ? 162.288 142.699 221.002 1.00 145.62 178 ALA b O 1
ATOM 7977 N N . ASP E 1 179 ? 161.138 142.707 219.034 1.00 137.05 179 ASP b N 1
ATOM 7978 C CA . ASP E 1 179 ? 159.770 142.379 219.456 1.00 137.05 179 ASP b CA 1
ATOM 7979 C C . ASP E 1 179 ? 159.635 141.598 220.763 1.00 137.05 179 ASP b C 1
ATOM 7980 O O . ASP E 1 179 ? 158.804 141.962 221.602 1.00 137.05 179 ASP b O 1
ATOM 7985 N N . GLU E 1 180 ? 160.416 140.523 220.931 1.00 140.30 180 GLU b N 1
ATOM 7986 C CA . GLU E 1 180 ? 160.523 139.712 222.159 1.00 140.30 180 GLU b CA 1
ATOM 7987 C C . GLU E 1 180 ? 159.157 139.252 222.692 1.00 140.30 180 GLU b C 1
ATOM 7988 O O . GLU E 1 180 ? 158.677 139.681 223.741 1.00 140.30 180 GLU b O 1
ATOM 7994 N N . SER E 1 181 ? 158.517 138.372 221.924 1.00 140.18 181 SER b N 1
ATOM 7995 C CA . SER E 1 181 ? 157.234 137.782 222.314 1.00 140.18 181 SER b CA 1
ATOM 7996 C C . SER E 1 181 ? 157.308 137.029 223.642 1.00 140.18 181 SER b C 1
ATOM 7997 O O . SER E 1 181 ? 158.351 136.489 224.008 0.00 140.18 181 SER b O 1
ATOM 8000 N N . PRO E 1 205 ? 161.889 134.128 219.987 1.00 170.52 205 PRO b N 1
ATOM 8001 C CA . PRO E 1 205 ? 162.954 134.796 219.230 1.00 170.52 205 PRO b CA 1
ATOM 8002 C C . PRO E 1 205 ? 162.744 136.304 219.124 1.00 170.52 205 PRO b C 1
ATOM 8003 O O . PRO E 1 205 ? 161.824 136.754 218.442 1.00 170.52 205 PRO b O 1
ATOM 8007 N N . LEU E 1 206 ? 163.599 137.072 219.798 1.00 161.20 206 LEU b N 1
ATOM 8008 C CA . LEU E 1 206 ? 163.539 138.532 219.756 1.00 161.20 206 LEU b CA 1
ATOM 8009 C C . LEU E 1 206 ? 164.265 139.000 218.501 1.00 161.20 206 LEU b C 1
ATOM 8010 O O . LEU E 1 206 ? 165.491 139.093 218.460 1.00 161.20 206 LEU b O 1
ATOM 8012 N N . GLY E 1 207 ? 163.492 139.285 217.456 1.00 156.05 207 GLY b N 1
ATOM 8013 C CA . GLY E 1 207 ? 164.066 139.725 216.199 1.00 156.05 207 GLY b CA 1
ATOM 8014 C C . GLY E 1 207 ? 164.513 141.173 216.233 1.00 156.05 207 GLY b C 1
ATOM 8015 O O . GLY E 1 207 ? 163.676 142.082 216.269 1.00 156.05 207 GLY b O 1
ATOM 8016 N N . ARG E 1 208 ? 165.825 141.400 216.200 1.00 145.84 208 ARG b N 1
ATOM 8017 C CA . ARG E 1 208 ? 166.373 142.746 216.334 1.00 145.84 208 ARG b CA 1
ATOM 8018 C C . ARG E 1 208 ? 166.107 143.546 215.065 1.00 145.84 208 ARG b C 1
ATOM 8019 O O . ARG E 1 208 ? 166.556 143.166 213.980 1.00 145.84 208 ARG b O 1
ATOM 8027 N N . PHE E 1 209 ? 165.393 144.657 215.194 1.00 136.67 209 PHE b N 1
ATOM 8028 C CA . PHE E 1 209 ? 165.175 145.554 214.071 1.00 136.67 209 PHE b CA 1
ATOM 8029 C C . PHE E 1 209 ? 166.077 146.776 214.201 1.00 136.67 209 PHE b C 1
ATOM 8030 O O . PHE E 1 209 ? 166.670 147.033 215.251 1.00 136.67 209 PHE b O 1
ATOM 8038 N N . ALA E 1 210 ? 166.167 147.543 213.116 1.00 117.55 210 ALA b N 1
ATOM 8039 C CA . ALA E 1 210 ? 166.962 148.762 213.113 1.00 117.55 210 ALA b CA 1
ATOM 8040 C C . ALA E 1 210 ? 166.459 149.681 212.011 1.00 117.55 210 ALA b C 1
ATOM 8041 O O . ALA E 1 210 ? 166.242 149.241 210.881 1.00 117.55 210 ALA b O 1
ATOM 8043 N N . ILE E 1 211 ? 166.289 150.958 212.346 1.00 99.57 211 ILE b N 1
ATOM 8044 C CA . ILE E 1 211 ? 165.844 151.971 211.402 1.00 99.57 211 ILE b CA 1
ATOM 8045 C C . ILE E 1 211 ? 166.930 153.034 211.292 1.00 99.57 211 ILE b C 1
ATOM 8046 O O . ILE E 1 211 ? 167.855 153.089 212.097 1.00 99.57 211 ILE b O 1
ATOM 8051 N N . GLU E 1 212 ? 166.803 153.887 210.278 1.00 78.97 212 GLU b N 1
ATOM 8052 C CA . GLU E 1 212 ? 167.768 154.949 210.023 1.00 78.97 212 GLU b CA 1
ATOM 8053 C C . GLU E 1 212 ? 167.046 156.286 210.072 1.00 78.97 212 GLU b C 1
ATOM 8054 O O . GLU E 1 212 ? 165.960 156.426 209.502 1.00 78.97 212 GLU b O 1
ATOM 8060 N N . THR E 1 213 ? 167.644 157.265 210.747 1.00 73.09 213 THR b N 1
ATOM 8061 C CA . THR E 1 213 ? 166.933 158.498 211.044 1.00 73.09 213 THR b CA 1
ATOM 8062 C C . THR E 1 213 ? 167.892 159.677 211.111 1.00 73.09 213 THR b C 1
ATOM 8063 O O . THR E 1 213 ? 169.103 159.517 211.278 1.00 73.09 213 THR b O 1
ATOM 8067 N N . LEU E 1 214 ? 167.323 160.872 210.958 1.00 73.34 214 LEU b N 1
ATOM 8068 C CA . LEU E 1 214 ? 168.059 162.097 211.209 1.00 73.34 214 LEU b CA 1
ATOM 8069 C C . LEU E 1 214 ? 168.217 162.306 212.714 1.00 73.34 214 LEU b C 1
ATOM 8070 O O . LEU E 1 214 ? 167.358 161.893 213.497 1.00 73.34 214 LEU b O 1
ATOM 8075 N N . PRO E 1 215 ? 169.305 162.936 213.146 1.00 87.49 215 PRO b N 1
ATOM 8076 C CA . PRO E 1 215 ? 169.452 163.261 214.568 1.00 87.49 215 PRO b CA 1
ATOM 8077 C C . PRO E 1 215 ? 168.496 164.369 214.987 1.00 87.49 215 PRO b C 1
ATOM 8078 O O . PRO E 1 215 ? 167.880 165.053 214.170 1.00 87.49 215 PRO b O 1
ATOM 8082 N N . ALA E 1 216 ? 168.390 164.541 216.305 1.00 87.89 216 ALA b N 1
ATOM 8083 C CA . ALA E 1 216 ? 167.350 165.377 216.889 1.00 87.89 216 ALA b CA 1
ATOM 8084 C C . ALA E 1 216 ? 167.603 166.871 216.735 1.00 87.89 216 ALA b C 1
ATOM 8085 O O . ALA E 1 216 ? 166.685 167.661 216.973 1.00 87.89 216 ALA b O 1
ATOM 8087 N N . GLY E 1 217 ? 168.807 167.282 216.357 1.00 87.61 217 GLY b N 1
ATOM 8088 C CA . GLY E 1 217 ? 169.156 168.686 216.316 1.00 87.61 217 GLY b CA 1
ATOM 8089 C C . GLY E 1 217 ? 169.195 169.341 214.952 1.00 87.61 217 GLY b C 1
ATOM 8090 O O . GLY E 1 217 ? 169.586 170.511 214.863 1.00 87.61 217 GLY b O 1
ATOM 8091 N N . THR E 1 218 ? 168.802 168.642 213.890 1.00 79.22 218 THR b N 1
ATOM 8092 C CA . THR E 1 218 ? 168.929 169.183 212.543 1.00 79.22 218 THR b CA 1
ATOM 8093 C C . THR E 1 218 ? 167.864 170.236 212.271 1.00 79.22 218 THR b C 1
ATOM 8094 O O . THR E 1 218 ? 166.684 170.033 212.570 1.00 79.22 218 THR b O 1
ATOM 8098 N N . ARG E 1 219 ? 168.286 171.359 211.702 1.00 69.76 219 ARG b N 1
ATOM 8099 C CA . ARG E 1 219 ? 167.363 172.378 211.235 1.00 69.76 219 ARG b CA 1
ATOM 8100 C C . ARG E 1 219 ? 166.901 172.062 209.815 1.00 69.76 219 ARG b C 1
ATOM 8101 O O . ARG E 1 219 ? 167.593 171.399 209.041 1.00 69.76 219 ARG b O 1
ATOM 8109 N N . LEU E 1 220 ? 165.708 172.548 209.480 1.00 69.12 220 LEU b N 1
ATOM 8110 C CA . LEU E 1 220 ? 165.101 172.329 208.177 1.00 69.12 220 LEU b CA 1
ATOM 8111 C C . LEU E 1 220 ? 164.488 173.638 207.705 1.00 69.12 220 LEU b C 1
ATOM 8112 O O . LEU E 1 220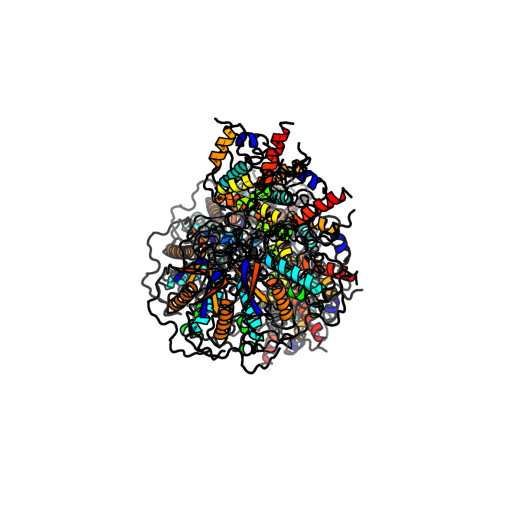 ? 163.991 174.430 208.509 1.00 69.12 220 LEU b O 1
ATOM 8117 N N . GLN E 1 221 ? 164.522 173.861 206.394 1.00 63.75 221 GLN b N 1
ATOM 8118 C CA . GLN E 1 221 ? 164.039 175.103 205.805 1.00 63.75 221 GLN b CA 1
ATOM 8119 C C . GLN E 1 221 ? 163.075 174.781 204.675 1.00 63.75 221 GLN b C 1
ATOM 8120 O O . GLN E 1 221 ? 163.390 173.958 203.810 1.00 63.75 221 GLN b O 1
ATOM 8126 N N . THR E 1 222 ? 161.905 175.421 204.678 1.00 58.12 222 THR b N 1
ATOM 8127 C CA . THR E 1 222 ? 160.858 175.072 203.727 1.00 58.12 222 THR b CA 1
ATOM 8128 C C . THR E 1 222 ? 160.067 176.336 203.413 1.00 58.12 222 THR b C 1
ATOM 8129 O O . THR E 1 222 ? 160.029 177.266 204.219 1.00 58.12 222 THR b O 1
ATOM 8133 N N . TRP E 1 223 ? 159.478 176.396 202.220 1.00 53.13 223 TRP b N 1
ATOM 8134 C CA . TRP E 1 223 ? 158.560 177.475 201.894 1.00 53.13 223 TRP b CA 1
ATOM 8135 C C . TRP E 1 223 ? 157.331 176.914 201.196 1.00 53.13 223 TRP b C 1
ATOM 8136 O O . TRP E 1 223 ? 157.435 175.999 200.376 1.00 53.13 223 TRP b O 1
ATOM 8147 N N . ALA E 1 224 ? 156.172 177.468 201.533 1.00 54.48 224 ALA b N 1
ATOM 8148 C CA . ALA E 1 224 ? 154.911 177.155 200.876 1.00 54.48 224 ALA b CA 1
ATOM 8149 C C . ALA E 1 224 ? 154.386 178.417 200.208 1.00 54.48 224 ALA b C 1
ATOM 8150 O O . ALA E 1 224 ? 154.824 179.525 200.515 1.00 54.48 224 ALA b O 1
ATOM 8152 N N . ARG E 1 225 ? 153.437 178.261 199.286 1.00 59.70 225 ARG b N 1
ATOM 8153 C CA . ARG E 1 225 ? 153.030 179.414 198.494 1.00 59.70 225 ARG b CA 1
ATOM 8154 C C . ARG E 1 225 ? 151.591 179.273 198.025 1.00 59.70 225 ARG b C 1
ATOM 8155 O O . ARG E 1 225 ? 151.208 178.236 197.472 1.00 59.70 225 ARG b O 1
ATOM 8163 N N . LEU E 1 226 ? 150.805 180.322 198.255 1.00 69.55 226 LEU b N 1
ATOM 8164 C CA . LEU E 1 226 ? 149.540 180.552 197.571 1.00 69.55 226 LEU b CA 1
ATOM 8165 C C . LEU E 1 226 ? 149.714 181.763 196.668 1.00 69.55 226 LEU b C 1
ATOM 8166 O O . LEU E 1 226 ? 150.080 182.845 197.140 1.00 69.55 226 LEU b O 1
ATOM 8171 N N . ASP E 1 227 ? 149.448 181.585 195.376 1.00 82.59 227 ASP b N 1
ATOM 8172 C CA . ASP E 1 227 ? 149.702 182.655 194.418 1.00 82.59 227 ASP b CA 1
ATOM 8173 C C . ASP E 1 227 ? 148.590 183.700 194.424 1.00 82.59 227 ASP b C 1
ATOM 8174 O O . ASP E 1 227 ? 148.856 184.905 194.486 1.00 82.59 227 ASP b O 1
ATOM 8179 N N . ASN E 1 228 ? 147.338 183.256 194.375 1.00 89.18 228 ASN b N 1
ATOM 8180 C CA . ASN E 1 228 ? 146.201 184.151 194.172 1.00 89.18 228 ASN b CA 1
ATOM 8181 C C . ASN E 1 228 ? 145.790 184.770 195.502 1.00 89.18 228 ASN b C 1
ATOM 8182 O O . ASN E 1 228 ? 145.046 184.169 196.280 1.00 89.18 228 ASN b O 1
ATOM 8187 N N . ALA E 1 229 ? 146.271 185.988 195.762 1.00 98.74 229 ALA b N 1
ATOM 8188 C CA . ALA E 1 229 ? 145.899 186.741 196.960 1.00 98.74 229 ALA b CA 1
ATOM 8189 C C . ALA E 1 229 ? 144.499 187.309 196.746 1.00 98.74 229 ALA b C 1
ATOM 8190 O O . ALA E 1 229 ? 144.307 188.450 196.315 1.00 98.74 229 ALA b O 1
ATOM 8192 N N . THR E 1 230 ? 143.497 186.480 197.046 1.00 113.37 230 THR b N 1
ATOM 8193 C CA . THR E 1 230 ? 142.109 186.798 196.722 1.00 113.37 230 THR b CA 1
ATOM 8194 C C . THR E 1 230 ? 141.214 186.960 197.947 1.00 113.37 230 THR b C 1
ATOM 8195 O O . THR E 1 230 ? 140.583 188.007 198.120 1.00 113.37 230 THR b O 1
ATOM 8199 N N . GLU E 1 231 ? 141.143 185.948 198.803 1.00 107.08 231 GLU b N 1
ATOM 8200 C CA . GLU E 1 231 ? 140.008 185.831 199.713 1.00 107.08 231 GLU b CA 1
ATOM 8201 C C . GLU E 1 231 ? 140.458 185.152 201.004 1.00 107.08 231 GLU b C 1
ATOM 8202 O O . GLU E 1 231 ? 141.645 185.159 201.347 1.00 107.08 231 GLU b O 1
ATOM 8208 N N . HIS E 1 232 ? 139.487 184.581 201.727 1.00 105.36 232 HIS b N 1
ATOM 8209 C CA . HIS E 1 232 ? 139.691 184.060 203.078 1.00 105.36 232 HIS b CA 1
ATOM 8210 C C . HIS E 1 232 ? 140.646 182.870 203.124 1.00 105.36 232 HIS b C 1
ATOM 8211 O O . HIS E 1 232 ? 141.068 182.460 204.214 1.00 105.36 232 HIS b O 1
ATOM 8218 N N . GLN E 1 233 ? 140.964 182.283 201.963 1.00 102.54 233 GLN b N 1
ATOM 8219 C CA . GLN E 1 233 ? 141.783 181.074 201.917 1.00 102.54 233 GLN b CA 1
ATOM 8220 C C . GLN E 1 233 ? 143.172 181.312 202.498 1.00 102.54 233 GLN b C 1
ATOM 8221 O O . GLN E 1 233 ? 143.778 180.397 203.067 1.00 102.54 233 GLN b O 1
ATOM 8227 N N . ALA E 1 234 ? 143.686 182.538 202.370 1.00 91.88 234 ALA b N 1
ATOM 8228 C CA . ALA E 1 234 ? 144.962 182.875 202.993 1.00 91.88 234 ALA b CA 1
ATOM 8229 C C . ALA E 1 234 ? 144.874 182.792 204.511 1.00 91.88 234 ALA b C 1
ATOM 8230 O O . ALA E 1 234 ? 145.784 182.271 205.164 1.00 91.88 234 ALA b O 1
ATOM 8232 N N . ALA E 1 235 ? 143.775 183.281 205.088 1.00 87.01 235 ALA b N 1
ATOM 8233 C CA . ALA E 1 235 ? 143.593 183.179 206.533 1.00 87.01 235 ALA b CA 1
ATOM 8234 C C . ALA E 1 235 ? 143.397 181.733 206.966 1.00 87.01 235 ALA b C 1
ATOM 8235 O O . ALA E 1 235 ? 143.866 181.328 208.037 1.00 87.01 235 ALA b O 1
ATOM 8237 N N . PHE E 1 236 ? 142.698 180.944 206.147 1.00 85.52 236 PHE b N 1
ATOM 8238 C CA . PHE E 1 236 ? 142.518 179.525 206.446 1.00 85.52 236 PHE b CA 1
ATOM 8239 C C . PHE E 1 236 ? 143.858 178.795 206.471 1.00 85.52 236 PHE b C 1
ATOM 8240 O O . PHE E 1 236 ? 144.142 178.011 207.388 1.00 85.52 236 PHE b O 1
ATOM 8248 N N . PHE E 1 237 ? 144.710 179.070 205.484 1.00 77.64 237 PHE b N 1
ATOM 8249 C CA . PHE E 1 237 ? 146.025 178.444 205.453 1.00 77.64 237 PHE b CA 1
ATOM 8250 C C . PHE E 1 237 ? 146.922 178.970 206.566 1.00 77.64 237 PHE b C 1
ATOM 8251 O O . PHE E 1 237 ? 147.777 178.234 207.073 1.00 77.64 237 PHE b O 1
ATOM 8259 N N . ASP E 1 238 ? 146.735 180.232 206.967 1.00 82.86 238 ASP b N 1
ATOM 8260 C CA . ASP E 1 238 ? 147.461 180.768 208.114 1.00 82.86 238 ASP b CA 1
ATOM 8261 C C . ASP E 1 238 ? 147.066 180.024 209.385 1.00 82.86 238 ASP b C 1
ATOM 8262 O O . ASP E 1 238 ? 147.919 179.718 210.223 1.00 82.86 238 ASP b O 1
ATOM 8267 N N . ASN E 1 239 ? 145.776 179.714 209.533 1.00 83.43 239 ASN b N 1
ATOM 8268 C CA . ASN E 1 239 ? 145.322 178.922 210.675 1.00 83.43 239 ASN b CA 1
ATOM 8269 C C . ASN E 1 239 ? 145.906 177.513 210.643 1.00 83.43 239 ASN b C 1
ATOM 8270 O O . ASN E 1 239 ? 146.279 176.961 211.689 1.00 83.43 239 ASN b O 1
ATOM 8275 N N . VAL E 1 240 ? 145.990 176.917 209.449 1.00 77.13 240 VAL b N 1
ATOM 8276 C CA . VAL E 1 240 ? 146.576 175.581 209.314 1.00 77.13 240 VAL b CA 1
ATOM 8277 C C . VAL E 1 240 ? 148.046 175.591 209.725 1.00 77.13 240 VAL b C 1
ATOM 8278 O O . VAL E 1 240 ? 148.511 174.714 210.466 1.00 77.13 240 VAL b O 1
ATOM 8282 N N . LEU E 1 241 ? 148.797 176.595 209.265 1.00 74.68 241 LEU b N 1
ATOM 8283 C CA . LEU E 1 241 ? 150.202 176.697 209.656 1.00 74.68 241 LEU b CA 1
ATOM 8284 C C . LEU E 1 241 ? 150.363 177.053 211.125 1.00 74.68 241 LEU b C 1
ATOM 8285 O O . LEU E 1 241 ? 151.362 176.673 211.740 1.00 74.68 241 LEU b O 1
ATOM 8290 N N . SER E 1 242 ? 149.403 177.774 211.706 1.00 76.90 242 SER b N 1
ATOM 8291 C CA . SER E 1 242 ? 149.435 178.013 213.145 1.00 76.90 242 SER b CA 1
ATOM 8292 C C . SER E 1 242 ? 149.282 176.711 213.918 1.00 76.90 242 SER b C 1
ATOM 8293 O O . SER E 1 242 ? 149.998 176.475 214.899 1.00 76.90 242 SER b O 1
ATOM 8296 N N . THR E 1 243 ? 148.360 175.850 213.478 1.00 78.52 243 THR b N 1
ATOM 8297 C CA . THR E 1 243 ? 148.199 174.540 214.108 1.00 78.52 243 THR b CA 1
ATOM 8298 C C . THR E 1 243 ? 149.462 173.695 213.961 1.00 78.52 243 THR b C 1
ATOM 8299 O O . THR E 1 243 ? 149.925 173.073 214.931 1.00 78.52 243 THR b O 1
ATOM 8303 N N . PHE E 1 244 ? 150.047 173.684 212.760 1.00 69.79 244 PHE b N 1
ATOM 8304 C CA . PHE E 1 244 ? 151.264 172.916 212.526 1.00 69.79 244 PHE b CA 1
ATOM 8305 C C . PHE E 1 244 ? 152.460 173.465 213.293 1.00 69.79 244 PHE b C 1
ATOM 8306 O O . PHE E 1 244 ? 153.338 172.691 213.682 1.00 69.79 244 PHE b O 1
ATOM 8314 N N . ALA E 1 245 ? 152.529 174.778 213.504 1.00 69.89 245 ALA b N 1
ATOM 8315 C CA . ALA E 1 245 ? 153.584 175.330 214.342 1.00 69.89 245 ALA b CA 1
ATOM 8316 C C . ALA E 1 245 ? 153.340 175.021 215.810 1.00 69.89 245 ALA b C 1
ATOM 8317 O O . ALA E 1 245 ? 154.296 174.875 216.579 1.00 69.89 245 ALA b O 1
ATOM 8319 N N . ALA E 1 246 ? 152.072 174.923 216.214 1.00 73.14 246 ALA b N 1
ATOM 8320 C CA . ALA E 1 246 ? 151.748 174.624 217.603 1.00 73.14 246 ALA b CA 1
ATOM 8321 C C . ALA E 1 246 ? 152.122 173.192 217.969 1.00 73.14 246 ALA b C 1
ATOM 8322 O O . ALA E 1 246 ? 152.952 172.965 218.855 1.00 73.14 246 ALA b O 1
ATOM 8324 N N . HIS E 1 247 ? 151.524 172.209 217.297 1.00 76.24 247 HIS b N 1
ATOM 8325 C CA . HIS E 1 247 ? 151.747 170.817 217.688 1.00 76.24 247 HIS b CA 1
ATOM 8326 C C . HIS E 1 247 ? 151.913 169.917 216.470 1.00 76.24 247 HIS b C 1
ATOM 8327 O O . HIS E 1 247 ? 151.366 168.811 216.410 1.00 76.24 247 HIS b O 1
ATOM 8334 N N . GLY E 1 248 ? 152.700 170.359 215.497 1.00 73.41 248 GLY b N 1
ATOM 8335 C CA . GLY E 1 248 ? 152.882 169.577 214.294 1.00 73.41 248 GLY b CA 1
ATOM 8336 C C . GLY E 1 248 ? 153.849 168.425 214.478 1.00 73.41 248 GLY b C 1
ATOM 8337 O O . GLY E 1 248 ? 154.552 168.305 215.482 1.00 73.41 248 GLY b O 1
ATOM 8338 N N . HIS E 1 249 ? 153.871 167.557 213.470 1.00 69.11 249 HIS b N 1
ATOM 8339 C CA . HIS E 1 249 ? 154.774 166.419 213.433 1.00 69.11 249 HIS b CA 1
ATOM 8340 C C . HIS E 1 249 ? 154.949 165.993 211.985 1.00 69.11 249 HIS b C 1
ATOM 8341 O O . HIS E 1 249 ? 154.058 166.188 211.155 1.00 69.11 249 HIS b O 1
ATOM 8348 N N . LEU E 1 250 ? 156.106 165.412 211.690 1.00 62.92 250 LEU b N 1
ATOM 8349 C CA . LEU E 1 250 ? 156.339 164.790 210.394 1.00 62.92 250 LEU b CA 1
ATOM 8350 C C . LEU E 1 250 ? 157.368 163.691 210.593 1.00 62.92 250 LEU b C 1
ATOM 8351 O O . LEU E 1 250 ? 158.334 163.869 211.338 1.00 62.92 250 LEU b O 1
ATOM 8356 N N . GLY E 1 251 ? 157.143 162.556 209.957 1.00 61.98 251 GLY b N 1
ATOM 8357 C CA . GLY E 1 251 ? 157.994 161.408 210.157 1.00 61.98 251 GLY b CA 1
ATOM 8358 C C . GLY E 1 251 ? 157.214 160.127 209.947 1.00 61.98 251 GLY b C 1
ATOM 8359 O O . GLY E 1 251 ? 156.188 160.117 209.275 1.00 61.98 251 GLY b O 1
ATOM 8360 N N . GLY E 1 252 ? 157.722 159.049 210.538 1.00 75.41 252 GLY b N 1
ATOM 8361 C CA . GLY E 1 252 ? 157.145 157.741 210.300 1.00 75.41 252 GLY b CA 1
ATOM 8362 C C . GLY E 1 252 ? 156.872 156.885 211.520 1.00 75.41 252 GLY b C 1
ATOM 8363 O O . GLY E 1 252 ? 156.310 155.795 211.392 1.00 75.41 252 GLY b O 1
ATOM 8364 N N . ARG E 1 253 ? 157.285 157.331 212.700 1.00 85.48 253 ARG b N 1
ATOM 8365 C CA . ARG E 1 253 ? 157.019 156.592 213.931 1.00 85.48 253 ARG b CA 1
ATOM 8366 C C . ARG E 1 253 ? 156.567 157.548 215.027 1.00 85.48 253 ARG b C 1
ATOM 8367 O O . ARG E 1 253 ? 157.102 157.554 216.137 1.00 85.48 253 ARG b O 1
ATOM 8375 N N . SER E 1 254 ? 155.576 158.387 214.709 1.00 91.34 254 SER b N 1
ATOM 8376 C CA . SER E 1 254 ? 155.079 159.377 215.661 1.00 91.34 254 SER b CA 1
ATOM 8377 C C . SER E 1 254 ? 154.439 158.747 216.891 1.00 91.34 254 SER b C 1
ATOM 8378 O O . SER E 1 254 ? 154.308 159.420 217.918 1.00 91.34 254 SER b O 1
ATOM 8381 N N . ALA E 1 255 ? 154.042 157.476 216.818 1.00 103.41 255 ALA b N 1
ATOM 8382 C CA . ALA E 1 255 ? 153.541 156.775 217.992 1.00 103.41 255 ALA b CA 1
ATOM 8383 C C . ALA E 1 255 ? 154.648 156.376 218.958 1.00 103.41 255 ALA b C 1
ATOM 8384 O O . ALA E 1 255 ? 154.342 155.938 220.072 1.00 103.41 255 ALA b O 1
ATOM 8386 N N . ALA E 1 256 ? 155.915 156.507 218.565 1.00 97.44 256 ALA b N 1
ATOM 8387 C CA . ALA E 1 256 ? 157.042 156.202 219.438 1.00 97.44 256 ALA b CA 1
ATOM 8388 C C . ALA E 1 256 ? 157.913 157.426 219.692 1.00 97.44 256 ALA b C 1
ATOM 8389 O O . ALA E 1 256 ? 159.088 157.284 220.041 1.00 97.44 256 ALA b O 1
ATOM 8391 N N . GLY E 1 257 ? 157.361 158.625 219.520 1.00 86.79 257 GLY b N 1
ATOM 8392 C CA . GLY E 1 257 ? 158.088 159.849 219.773 1.00 86.79 257 GLY b CA 1
ATOM 8393 C C . GLY E 1 257 ? 158.969 160.329 218.645 1.00 86.79 257 GLY b C 1
ATOM 8394 O O . GLY E 1 257 ? 159.637 161.358 218.802 1.00 86.79 257 GLY b O 1
ATOM 8395 N N . HIS E 1 258 ? 158.993 159.630 217.516 1.00 81.98 258 HIS b N 1
ATOM 8396 C CA . HIS E 1 258 ? 159.826 160.012 216.386 1.00 81.98 258 HIS b CA 1
ATOM 8397 C C . HIS E 1 258 ? 159.079 161.025 215.528 1.00 81.98 258 HIS b C 1
ATOM 8398 O O . HIS E 1 258 ? 158.037 160.703 214.949 1.00 81.98 258 HIS b O 1
ATOM 8405 N N . GLY E 1 259 ? 159.607 162.243 215.445 1.00 78.39 259 GLY b N 1
ATOM 8406 C CA . GLY E 1 259 ? 159.056 163.222 214.530 1.00 78.39 259 GLY b CA 1
ATOM 8407 C C . GLY E 1 259 ? 158.508 164.485 215.161 1.00 78.39 259 GLY b C 1
ATOM 8408 O O . GLY E 1 259 ? 157.819 165.260 214.492 1.00 78.39 259 GLY b O 1
ATOM 8409 N N . GLN E 1 260 ? 158.798 164.714 216.437 1.00 89.62 260 GLN b N 1
ATOM 8410 C CA . GLN E 1 260 ? 158.338 165.925 217.101 1.00 89.62 260 GLN b CA 1
ATOM 8411 C C . GLN E 1 260 ? 159.239 167.093 216.725 1.00 89.62 260 GLN b C 1
ATOM 8412 O O . GLN E 1 260 ? 160.454 167.044 216.937 1.00 89.62 260 GLN b O 1
ATOM 8418 N N . VAL E 1 261 ? 158.643 168.140 216.154 1.00 81.27 261 VAL b N 1
ATOM 8419 C CA . VAL E 1 261 ? 159.377 169.310 215.694 1.00 81.27 261 VAL b CA 1
ATOM 8420 C C . VAL E 1 261 ? 158.680 170.563 216.199 1.00 81.27 261 VAL b C 1
ATOM 8421 O O . VAL E 1 261 ? 157.511 170.541 216.587 1.00 81.27 261 VAL b O 1
ATOM 8425 N N . THR E 1 262 ? 159.422 171.669 216.200 1.00 79.77 262 THR b N 1
ATOM 8426 C CA . THR E 1 262 ? 158.859 172.987 216.460 1.00 79.77 262 THR b CA 1
ATOM 8427 C C . THR E 1 262 ? 159.252 173.909 215.318 1.00 79.77 262 THR b C 1
ATOM 8428 O O . THR E 1 262 ? 160.424 173.959 214.930 1.00 79.77 262 THR b O 1
ATOM 8432 N N . ALA E 1 263 ? 158.279 174.635 214.786 1.00 73.00 263 ALA b N 1
ATOM 8433 C CA . ALA E 1 263 ? 158.462 175.442 213.590 1.00 73.00 263 ALA b CA 1
ATOM 8434 C C . ALA E 1 263 ? 158.131 176.900 213.881 1.00 73.00 263 ALA b C 1
ATOM 8435 O O . ALA E 1 263 ? 157.557 177.240 214.918 1.00 73.00 263 ALA b O 1
ATOM 8437 N N . THR E 1 264 ? 158.506 177.765 212.944 1.00 71.69 264 THR b N 1
ATOM 8438 C CA . THR E 1 264 ? 158.079 179.156 212.991 1.00 71.69 264 THR b CA 1
ATOM 8439 C C . THR E 1 264 ? 157.704 179.613 211.587 1.00 71.69 264 THR b C 1
ATOM 8440 O O . THR E 1 264 ? 158.350 179.232 210.610 1.00 71.69 264 THR b O 1
ATOM 8444 N N . VAL E 1 265 ? 156.633 180.399 211.487 1.00 77.52 265 VAL b N 1
ATOM 8445 C CA . VAL E 1 265 ? 156.145 180.907 210.208 1.00 77.52 265 VAL b CA 1
ATOM 8446 C C . VAL E 1 265 ? 156.544 182.371 210.079 1.00 77.52 265 VAL b C 1
ATOM 8447 O O . VAL E 1 265 ? 156.486 183.134 211.053 1.00 77.52 265 VAL b O 1
ATOM 8451 N N . THR E 1 266 ? 157.014 182.759 208.893 1.00 88.14 266 THR b N 1
ATOM 8452 C CA . THR E 1 266 ? 157.598 184.080 208.700 1.00 88.14 266 THR b CA 1
ATOM 8453 C C . THR E 1 266 ? 157.374 184.476 207.239 1.00 88.14 266 THR b C 1
ATOM 8454 O O . THR E 1 266 ? 157.021 183.642 206.396 1.00 88.14 266 THR b O 1
ATOM 8458 N N . ALA E 1 267 ? 157.534 185.777 206.961 1.00 99.45 267 ALA b N 1
ATOM 8459 C CA . ALA E 1 267 ? 157.788 186.321 205.623 1.00 99.45 267 ALA b CA 1
ATOM 8460 C C . ALA E 1 267 ? 156.587 186.193 204.688 1.00 99.45 267 ALA b C 1
ATOM 8461 O O . ALA E 1 267 ? 156.694 185.647 203.591 1.00 99.45 267 ALA b O 1
ATOM 8463 N N . THR E 1 268 ? 155.446 186.718 205.117 1.00 92.80 268 THR b N 1
ATOM 8464 C CA . THR E 1 268 ? 154.339 186.966 204.199 1.00 92.80 268 THR b CA 1
ATOM 8465 C C . THR E 1 268 ? 154.736 188.147 203.324 1.00 92.80 268 THR b C 1
ATOM 8466 O O . THR E 1 268 ? 154.564 189.306 203.706 1.00 92.80 268 THR b O 1
ATOM 8470 N N . ALA E 1 269 ? 155.273 187.856 202.141 1.00 86.06 269 ALA b N 1
ATOM 8471 C CA . ALA E 1 269 ? 155.995 188.851 201.360 1.00 86.06 269 ALA b CA 1
ATOM 8472 C C . ALA E 1 269 ? 155.122 189.626 200.382 1.00 86.06 269 ALA b C 1
ATOM 8473 O O . ALA E 1 269 ? 155.629 190.532 199.713 1.00 86.06 269 ALA b O 1
ATOM 8475 N N . LEU E 1 270 ? 153.839 189.305 200.275 1.00 83.04 270 LEU b N 1
ATOM 8476 C CA . LEU E 1 270 ? 152.943 190.013 199.367 1.00 83.04 270 LEU b CA 1
ATOM 8477 C C . LEU E 1 270 ? 151.766 190.523 200.197 1.00 83.04 270 LEU b C 1
ATOM 8478 O O . LEU E 1 270 ? 151.829 190.566 201.432 1.00 83.04 270 LEU b O 1
ATOM 8483 N N . ARG E 1 271 ? 150.700 190.950 199.508 1.00 86.92 271 ARG b N 1
ATOM 8484 C CA . ARG E 1 271 ? 149.559 191.645 200.105 1.00 86.92 271 ARG b CA 1
ATOM 8485 C C . ARG E 1 271 ? 148.907 190.821 201.210 1.00 86.92 271 ARG b C 1
ATOM 8486 O O . ARG E 1 271 ? 148.286 189.789 200.940 1.00 86.92 271 ARG b O 1
ATOM 8494 N N . GLY E 1 272 ? 149.025 191.291 202.451 1.00 94.55 272 GLY b N 1
ATOM 8495 C CA . GLY E 1 272 ? 148.688 190.467 203.590 1.00 94.55 272 GLY b CA 1
ATOM 8496 C C . GLY E 1 272 ? 147.195 190.291 203.780 1.00 94.55 272 GLY b C 1
ATOM 8497 O O . GLY E 1 272 ? 146.372 191.066 203.294 1.00 94.55 272 GLY b O 1
ATOM 8498 N N . SER E 1 273 ? 146.851 189.232 204.508 1.00 97.97 273 SER b N 1
ATOM 8499 C CA . SER E 1 273 ? 145.457 188.959 204.828 1.00 97.97 273 SER b CA 1
ATOM 8500 C C . SER E 1 273 ? 144.984 189.893 205.934 1.00 97.97 273 SER b C 1
ATOM 8501 O O . SER E 1 273 ? 145.712 190.147 206.898 1.00 97.97 273 SER b O 1
ATOM 8504 N N . LEU E 1 274 ? 143.768 190.408 205.784 1.00 117.55 274 LEU b N 1
ATOM 8505 C CA . LEU E 1 274 ? 143.218 191.335 206.764 1.00 117.55 274 LEU b CA 1
ATOM 8506 C C . LEU E 1 274 ? 142.940 190.607 208.079 1.00 117.55 274 LEU b C 1
ATOM 8507 O O . LEU E 1 274 ? 142.539 189.439 208.067 1.00 117.55 274 LEU b O 1
ATOM 8512 N N . PRO E 1 275 ? 143.163 191.257 209.221 1.00 121.07 275 PRO b N 1
ATOM 8513 C CA . PRO E 1 275 ? 142.904 190.604 210.509 1.00 121.07 275 PRO b CA 1
ATOM 8514 C C . PRO E 1 275 ? 141.421 190.342 210.739 1.00 121.07 275 PRO b C 1
ATOM 8515 O O . PRO E 1 275 ? 140.546 190.953 210.120 1.00 121.07 275 PRO b O 1
ATOM 8519 N N . ARG E 1 276 ? 141.171 189.427 211.681 1.00 129.06 276 ARG b N 1
ATOM 8520 C CA . ARG E 1 276 ? 139.875 188.838 212.020 1.00 129.06 276 ARG b CA 1
ATOM 8521 C C . ARG E 1 276 ? 138.901 188.618 210.847 1.00 129.06 276 ARG b C 1
ATOM 8522 O O . ARG E 1 276 ? 137.824 189.220 210.816 1.00 129.06 276 ARG b O 1
ATOM 8530 N N . PRO E 1 277 ? 139.251 187.750 209.873 1.00 122.32 277 PRO b N 1
ATOM 8531 C CA . PRO E 1 277 ? 138.249 187.351 208.877 1.00 122.32 277 PRO b CA 1
ATOM 8532 C C . PRO E 1 277 ? 137.554 186.042 209.230 1.00 122.32 277 PRO b C 1
ATOM 8533 O O . PRO E 1 277 ? 137.913 185.376 210.206 1.00 122.32 277 PRO b O 1
ATOM 8537 N N . THR E 1 278 ? 136.553 185.669 208.437 1.00 116.81 278 THR b N 1
ATOM 8538 C CA . THR E 1 278 ? 135.835 184.419 208.654 1.00 116.81 278 THR b CA 1
ATOM 8539 C C . THR E 1 278 ? 136.664 183.234 208.168 1.00 116.81 278 THR b C 1
ATOM 8540 O O . THR E 1 278 ? 137.215 183.263 207.064 1.00 116.81 278 THR b O 1
ATOM 8544 N N . VAL E 1 279 ? 136.756 182.189 208.991 1.00 107.21 279 VAL b N 1
ATOM 8545 C CA . VAL E 1 279 ? 137.419 180.964 208.553 1.00 107.21 279 VAL b CA 1
ATOM 8546 C C . VAL E 1 279 ? 136.451 180.086 207.769 1.00 107.21 279 VAL b C 1
ATOM 8547 O O . VAL E 1 279 ? 136.647 179.835 206.574 1.00 107.21 279 VAL b O 1
ATOM 8551 N N . ASP E 1 280 ? 135.396 179.595 208.427 1.00 121.71 280 ASP b N 1
ATOM 8552 C CA . ASP E 1 280 ? 134.429 178.750 207.739 1.00 121.71 280 ASP b CA 1
ATOM 8553 C C . ASP E 1 280 ? 132.972 178.995 208.115 1.00 121.71 280 ASP b C 1
ATOM 8554 O O . ASP E 1 280 ? 132.098 178.332 207.547 1.00 121.71 280 ASP b O 1
ATOM 8559 N N . TRP E 1 281 ? 132.666 179.906 209.039 1.00 121.88 281 TRP b N 1
ATOM 8560 C CA . TRP E 1 281 ? 131.270 180.115 209.429 1.00 121.88 281 TRP b CA 1
ATOM 8561 C C . TRP E 1 281 ? 130.579 180.932 208.340 1.00 121.88 281 TRP b C 1
ATOM 8562 O O . TRP E 1 281 ? 130.408 182.150 208.427 1.00 121.88 281 TRP b O 1
ATOM 8573 N N . VAL E 1 282 ? 130.179 180.225 207.283 1.00 117.04 282 VAL b N 1
ATOM 8574 C CA . VAL E 1 282 ? 129.495 180.814 206.137 1.00 117.04 282 VAL b CA 1
ATOM 8575 C C . VAL E 1 282 ? 128.106 180.199 206.023 1.00 117.04 282 VAL b C 1
ATOM 8576 O O . VAL E 1 282 ? 127.605 179.974 204.914 1.00 117.04 282 VAL b O 1
ATOM 8580 N N . ASN E 1 283 ? 127.506 179.895 207.178 1.00 105.78 283 ASN b N 1
ATOM 8581 C CA . ASN E 1 283 ? 126.168 179.342 207.446 1.00 105.78 283 ASN b CA 1
ATOM 8582 C C . ASN E 1 283 ? 126.085 177.830 207.233 1.00 105.78 283 ASN b C 1
ATOM 8583 O O . ASN E 1 283 ? 124.999 177.273 207.447 1.00 105.78 283 ASN b O 1
ATOM 8588 N N . GLN E 1 284 ? 127.191 177.149 206.888 1.00 103.15 284 GLN b N 1
ATOM 8589 C CA . GLN E 1 284 ? 127.299 175.689 206.766 1.00 103.15 284 GLN b CA 1
ATOM 8590 C C . GLN E 1 284 ? 126.134 174.992 206.063 1.00 103.15 284 GLN b C 1
ATOM 8591 O O . GLN E 1 284 ? 125.358 174.285 206.715 1.00 103.15 284 GLN b O 1
ATOM 8597 N N . LEU E 1 285 ? 125.983 175.206 204.752 1.00 90.87 285 LEU b N 1
ATOM 8598 C CA . LEU E 1 285 ? 124.931 174.515 204.007 1.00 90.87 285 LEU b CA 1
ATOM 8599 C C . LEU E 1 285 ? 125.145 173.005 203.992 1.00 90.87 285 LEU b C 1
ATOM 8600 O O . LEU E 1 285 ? 124.171 172.248 203.906 1.00 90.87 285 LEU b O 1
ATOM 8605 N N . ALA E 1 286 ? 126.406 172.560 204.071 1.00 88.68 286 ALA b N 1
ATOM 8606 C CA . ALA E 1 286 ? 126.799 171.150 204.175 1.00 88.68 286 ALA b CA 1
ATOM 8607 C C . ALA E 1 286 ? 126.268 170.323 203.001 1.00 88.68 286 ALA b C 1
ATOM 8608 O O . ALA E 1 286 ? 125.473 169.394 203.162 1.00 88.68 286 ALA b O 1
ATOM 8610 N N . ASP E 1 287 ? 126.732 170.677 201.807 1.00 87.80 287 ASP b N 1
ATOM 8611 C CA . ASP E 1 287 ? 126.349 169.967 200.595 1.00 87.80 287 ASP b CA 1
ATOM 8612 C C . ASP E 1 287 ? 127.269 168.745 200.460 1.00 87.80 287 ASP b C 1
ATOM 8613 O O . ASP E 1 287 ? 128.068 168.446 201.351 1.00 87.80 287 ASP b O 1
ATOM 8618 N N . ASP E 1 288 ? 127.161 168.014 199.352 1.00 85.87 288 ASP b N 1
ATOM 8619 C CA . ASP E 1 288 ? 127.994 166.840 199.106 1.00 85.87 288 ASP b CA 1
ATOM 8620 C C . ASP E 1 288 ? 129.464 167.210 198.947 1.00 85.87 288 ASP b C 1
ATOM 8621 O O . ASP E 1 288 ? 129.802 168.354 198.647 0.00 85.87 288 ASP b O 1
ATOM 8626 N N . ILE F 1 18 ? 143.765 164.685 224.171 1.00 144.84 18 ILE a N 1
ATOM 8627 C CA . ILE F 1 18 ? 144.280 164.835 225.525 1.00 144.84 18 ILE a CA 1
ATOM 8628 C C . ILE F 1 18 ? 145.716 164.343 225.600 1.00 144.84 18 ILE a C 1
ATOM 8629 O O . ILE F 1 18 ? 146.011 163.220 225.200 1.00 144.84 18 ILE a O 1
ATOM 8634 N N . ARG F 1 19 ? 146.612 165.176 226.117 1.00 140.27 19 ARG a N 1
ATOM 8635 C CA . ARG F 1 19 ? 147.971 164.752 226.403 1.00 140.27 19 ARG a CA 1
ATOM 8636 C C . ARG F 1 19 ? 148.197 164.755 227.908 1.00 140.27 19 ARG a C 1
ATOM 8637 O O . ARG F 1 19 ? 147.551 165.498 228.652 1.00 140.27 19 ARG a O 1
ATOM 8645 N N . TRP F 1 20 ? 149.096 163.884 228.351 1.00 143.76 20 TRP a N 1
ATOM 8646 C CA . TRP F 1 20 ? 149.461 163.750 229.754 1.00 143.76 20 TRP a CA 1
ATOM 8647 C C . TRP F 1 20 ? 150.947 164.037 229.888 1.00 143.76 20 TRP a C 1
ATOM 8648 O O . TRP F 1 20 ? 151.768 163.372 229.245 1.00 143.76 20 TRP a O 1
ATOM 8659 N N . ASP F 1 21 ? 151.292 165.020 230.714 1.00 150.41 21 ASP a N 1
ATOM 8660 C CA . ASP F 1 21 ? 152.682 165.337 231.004 1.00 150.41 21 ASP a CA 1
ATOM 8661 C C . ASP F 1 21 ? 153.058 164.646 232.306 1.00 150.41 21 ASP a C 1
ATOM 8662 O O . ASP F 1 21 ? 152.374 164.814 233.322 1.00 150.41 21 ASP a O 1
ATOM 8667 N N . VAL F 1 22 ? 154.124 163.854 232.274 1.00 152.44 22 VAL a N 1
ATOM 8668 C CA . VAL F 1 22 ? 154.575 163.112 233.440 1.00 152.44 22 VAL a CA 1
ATOM 8669 C C . VAL F 1 22 ? 156.007 163.509 233.775 1.00 152.44 22 VAL a C 1
ATOM 8670 O O . VAL F 1 22 ? 156.868 163.637 232.893 1.00 152.44 22 VAL a O 1
ATOM 8674 N N . ASP F 1 23 ? 156.230 163.771 235.059 1.00 156.75 23 ASP a N 1
ATOM 8675 C CA . ASP F 1 23 ? 157.556 163.962 235.625 1.00 156.75 23 ASP a CA 1
ATOM 8676 C C . ASP F 1 23 ? 157.851 162.750 236.491 1.00 156.75 23 ASP a C 1
ATOM 8677 O O . ASP F 1 23 ? 157.023 162.360 237.324 1.00 156.75 23 ASP a O 1
ATOM 8682 N N . ILE F 1 24 ? 159.020 162.154 236.284 1.00 168.69 24 ILE a N 1
ATOM 8683 C CA . ILE F 1 24 ? 159.381 160.873 236.871 1.00 168.69 24 ILE a CA 1
ATOM 8684 C C . ILE F 1 24 ? 160.689 161.070 237.621 1.00 168.69 24 ILE a C 1
ATOM 8685 O O . ILE F 1 24 ? 161.724 161.346 237.007 1.00 168.69 24 ILE a O 1
ATOM 8690 N N . ILE F 1 25 ? 160.671 160.921 238.936 1.00 172.62 25 ILE a N 1
ATOM 8691 C CA . ILE F 1 25 ? 161.907 160.950 239.707 1.00 172.62 25 ILE a CA 1
ATOM 8692 C C . ILE F 1 25 ? 162.269 159.529 240.116 1.00 172.62 25 ILE a C 1
ATOM 8693 O O . ILE F 1 25 ? 161.429 158.772 240.621 1.00 172.62 25 ILE a O 1
ATOM 8698 N N . ALA F 1 26 ? 163.511 159.146 239.841 1.00 181.92 26 ALA a N 1
ATOM 8699 C CA . ALA F 1 26 ? 163.959 157.802 240.152 1.00 181.92 26 ALA a CA 1
ATOM 8700 C C . ALA F 1 26 ? 164.151 157.641 241.655 1.00 181.92 26 ALA a C 1
ATOM 8701 O O . ALA F 1 26 ? 164.374 158.605 242.390 1.00 181.92 26 ALA a O 1
ATOM 8703 N N . GLN F 1 27 ? 164.036 156.398 242.111 1.00 182.87 27 GLN a N 1
ATOM 8704 C CA . GLN F 1 27 ? 164.329 156.055 243.492 1.00 182.87 27 GLN a CA 1
ATOM 8705 C C . GLN F 1 27 ? 165.442 155.029 243.598 1.00 182.87 27 GLN a C 1
ATOM 8706 O O . GLN F 1 27 ? 165.820 154.655 244.714 1.00 182.87 27 GLN a O 1
ATOM 8712 N N . SER F 1 28 ? 165.972 154.565 242.473 1.00 185.21 28 SER a N 1
ATOM 8713 C CA . SER F 1 28 ? 167.078 153.621 242.434 1.00 185.21 28 SER a CA 1
ATOM 8714 C C . SER F 1 28 ? 167.764 153.773 241.083 1.00 185.21 28 SER a C 1
ATOM 8715 O O . SER F 1 28 ? 167.425 154.662 240.296 1.00 185.21 28 SER a O 1
ATOM 8718 N N . SER F 1 29 ? 168.734 152.907 240.815 1.00 187.54 29 SER a N 1
ATOM 8719 C CA . SER F 1 29 ? 169.400 152.913 239.523 1.00 187.54 29 SER a CA 1
ATOM 8720 C C . SER F 1 29 ? 168.456 152.416 238.434 1.00 187.54 29 SER a C 1
ATOM 8721 O O . SER F 1 29 ? 167.577 151.586 238.673 1.00 187.54 29 SER a O 1
ATOM 8724 N N . ILE F 1 30 ? 168.635 152.945 237.228 1.00 185.01 30 ILE a N 1
ATOM 8725 C CA . ILE F 1 30 ? 167.812 152.585 236.078 1.00 185.01 30 ILE a CA 1
ATOM 8726 C C . ILE F 1 30 ? 168.749 152.021 235.022 1.00 185.01 30 ILE a C 1
ATOM 8727 O O . ILE F 1 30 ? 169.377 152.777 234.272 1.00 185.01 30 ILE a O 1
ATOM 8732 N N . VAL F 1 31 ? 168.855 150.701 234.954 1.00 181.09 31 VAL a N 1
ATOM 8733 C CA . VAL F 1 31 ? 169.690 150.054 233.951 1.00 181.09 31 VAL a CA 1
ATOM 8734 C C . VAL F 1 31 ? 168.856 149.794 232.702 1.00 181.09 31 VAL a C 1
ATOM 8735 O O . VAL F 1 31 ? 167.726 149.299 232.777 1.00 181.09 31 VAL a O 1
ATOM 8739 N N . HIS F 1 32 ? 169.390 150.192 231.548 1.00 165.79 32 HIS a N 1
ATOM 8740 C CA . HIS F 1 32 ? 168.674 150.043 230.281 1.00 165.79 32 HIS a CA 1
ATOM 8741 C C . HIS F 1 32 ? 169.705 149.640 229.227 1.00 165.79 32 HIS a C 1
ATOM 8742 O O . HIS F 1 32 ? 170.469 150.475 228.740 1.00 165.79 32 HIS a O 1
ATOM 8749 N N . ARG F 1 33 ? 169.712 148.357 228.885 1.00 170.33 33 ARG a N 1
ATOM 8750 C CA . ARG F 1 33 ? 170.787 147.760 228.111 1.00 170.33 33 ARG a CA 1
ATOM 8751 C C . ARG F 1 33 ? 170.800 148.291 226.681 1.00 170.33 33 ARG a C 1
ATOM 8752 O O . ARG F 1 33 ? 169.784 148.733 226.143 1.00 170.33 33 ARG a O 1
ATOM 8760 N N . ASP F 1 34 ? 171.976 148.249 226.064 1.00 168.91 34 ASP a N 1
ATOM 8761 C CA . ASP F 1 34 ? 172.110 148.682 224.684 1.00 168.91 34 ASP a CA 1
ATOM 8762 C C . ASP F 1 34 ? 171.616 147.606 223.721 1.00 168.91 34 ASP a C 1
ATOM 8763 O O . ASP F 1 34 ? 171.218 146.508 224.120 1.00 168.91 34 ASP a O 1
ATOM 8768 N N . ASP F 1 35 ? 171.650 147.935 222.437 1.00 155.92 35 ASP a N 1
ATOM 8769 C CA . ASP F 1 35 ? 171.324 146.982 221.389 1.00 155.92 35 ASP a CA 1
ATOM 8770 C C . ASP F 1 35 ? 172.499 146.889 220.422 1.00 155.92 35 ASP a C 1
ATOM 8771 O O . ASP F 1 35 ? 172.793 145.832 219.866 0.00 155.92 35 ASP a O 1
ATOM 8776 N N . ASP F 1 42 ? 184.268 137.179 228.845 1.00 205.82 42 ASP a N 1
ATOM 8777 C CA . ASP F 1 42 ? 184.872 136.843 230.128 1.00 205.82 42 ASP a CA 1
ATOM 8778 C C . ASP F 1 42 ? 185.063 138.096 230.973 1.00 205.82 42 ASP a C 1
ATOM 8779 O O . ASP F 1 42 ? 185.964 138.896 230.705 1.00 205.82 42 ASP a O 1
ATOM 8784 N N . THR F 1 43 ? 184.207 138.234 231.991 1.00 206.10 43 THR a N 1
ATOM 8785 C CA . THR F 1 43 ? 184.185 139.376 232.911 1.00 206.10 43 THR a CA 1
ATOM 8786 C C . THR F 1 43 ? 184.082 140.700 232.154 1.00 206.10 43 THR a C 1
ATOM 8787 O O . THR F 1 43 ? 184.742 141.689 232.479 1.00 206.10 43 THR a O 1
ATOM 8791 N N . PHE F 1 44 ? 183.235 140.710 231.130 1.00 200.27 44 PHE a N 1
ATOM 8792 C CA . PHE F 1 44 ? 183.108 141.840 230.224 1.00 200.27 44 PHE a CA 1
ATOM 8793 C C . PHE F 1 44 ? 181.913 142.698 230.616 1.00 200.27 44 PHE a C 1
ATOM 8794 O O . PHE F 1 44 ? 180.899 142.194 231.103 1.00 200.27 44 PHE a O 1
ATOM 8802 N N . THR F 1 45 ? 182.049 144.003 230.401 1.00 193.23 45 THR a N 1
ATOM 8803 C CA . THR F 1 45 ? 180.988 144.944 230.705 1.00 193.23 45 THR a CA 1
ATOM 8804 C C . THR F 1 45 ? 179.968 144.994 229.575 1.00 193.23 45 THR a C 1
ATOM 8805 O O . THR F 1 45 ? 180.123 144.366 228.526 1.00 193.23 45 THR a O 1
ATOM 8809 N N . LEU F 1 46 ? 178.934 145.802 229.789 1.00 185.29 46 LEU a N 1
ATOM 8810 C CA . LEU F 1 46 ? 177.802 145.892 228.880 1.00 185.29 46 LEU a CA 1
ATOM 8811 C C . LEU F 1 46 ? 177.055 147.183 229.187 1.00 185.29 46 LEU a C 1
ATOM 8812 O O . LEU F 1 46 ? 176.639 147.418 230.324 1.00 185.29 46 LEU a O 1
ATOM 8817 N N . PHE F 1 47 ? 176.917 148.027 228.167 1.00 178.57 47 PHE a N 1
ATOM 8818 C CA . PHE F 1 47 ? 176.857 149.471 228.355 1.00 178.57 47 PHE a CA 1
ATOM 8819 C C . PHE F 1 47 ? 175.423 149.951 228.578 1.00 178.57 47 PHE a C 1
ATOM 8820 O O . PHE F 1 47 ? 174.502 149.162 228.803 1.00 178.57 47 PHE a O 1
ATOM 8828 N N . ARG F 1 48 ? 175.244 151.265 228.516 1.00 168.98 48 ARG a N 1
ATOM 8829 C CA . ARG F 1 48 ? 173.961 151.939 228.597 1.00 168.98 48 ARG a CA 1
ATOM 8830 C C . ARG F 1 48 ? 173.604 152.476 227.218 1.00 168.98 48 ARG a C 1
ATOM 88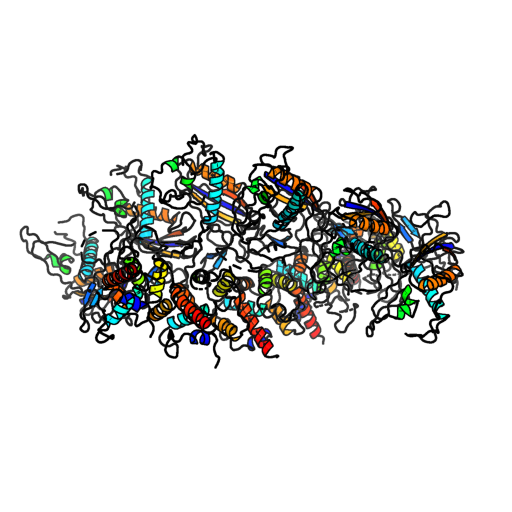31 O O . ARG F 1 48 ? 174.476 152.972 226.498 1.00 168.98 48 ARG a O 1
ATOM 8839 N N . ARG F 1 49 ? 172.330 152.356 226.846 1.00 154.68 49 ARG a N 1
ATOM 8840 C CA . ARG F 1 49 ? 171.876 152.803 225.533 1.00 154.68 49 ARG a CA 1
ATOM 8841 C C . ARG F 1 49 ? 172.004 154.316 225.414 1.00 154.68 49 ARG a C 1
ATOM 8842 O O . ARG F 1 49 ? 171.580 155.057 226.306 1.00 154.68 49 ARG a O 1
ATOM 8850 N N . GLU F 1 50 ? 172.598 154.772 224.314 1.00 148.19 50 GLU a N 1
ATOM 8851 C CA . GLU F 1 50 ? 172.879 156.185 224.106 1.00 148.19 50 GLU a CA 1
ATOM 8852 C C . GLU F 1 50 ? 172.432 156.598 222.712 1.00 148.19 50 GLU a C 1
ATOM 8853 O O . GLU F 1 50 ? 172.734 155.915 221.730 1.00 148.19 50 GLU a O 1
ATOM 8859 N N . LYS F 1 51 ? 171.721 157.719 222.633 1.00 139.12 51 LYS a N 1
ATOM 8860 C CA . LYS F 1 51 ? 171.258 158.283 221.376 1.00 139.12 51 LYS a CA 1
ATOM 8861 C C . LYS F 1 51 ? 171.888 159.662 221.231 1.00 139.12 51 LYS a C 1
ATOM 8862 O O . LYS F 1 51 ? 172.263 160.287 222.225 1.00 139.12 51 LYS a O 1
ATOM 8868 N N . ILE F 1 52 ? 172.038 160.134 220.000 1.00 131.63 52 ILE a N 1
ATOM 8869 C CA . ILE F 1 52 ? 172.844 161.315 219.757 1.00 131.63 52 ILE a CA 1
ATOM 8870 C C . ILE F 1 52 ? 171.952 162.537 219.601 1.00 131.63 52 ILE a C 1
ATOM 8871 O O . ILE F 1 52 ? 170.760 162.449 219.299 1.00 131.63 52 ILE a O 1
ATOM 8876 N N . ILE F 1 53 ? 172.555 163.702 219.799 1.00 130.49 53 ILE a N 1
ATOM 8877 C CA . ILE F 1 53 ? 171.917 164.984 219.534 1.00 130.49 53 ILE a CA 1
ATOM 8878 C C . ILE F 1 53 ? 172.938 165.898 218.873 1.00 130.49 53 ILE a C 1
ATOM 8879 O O . ILE F 1 53 ? 174.132 165.840 219.187 1.00 130.49 53 ILE a O 1
ATOM 8884 N N . GLY F 1 54 ? 172.483 166.684 217.900 1.00 123.36 54 GLY a N 1
ATOM 8885 C CA . GLY F 1 54 ? 173.195 167.852 217.428 1.00 123.36 54 GLY a CA 1
ATOM 8886 C C . GLY F 1 54 ? 172.688 169.166 218.003 1.00 123.36 54 GLY a C 1
ATOM 8887 O O . GLY F 1 54 ? 172.034 169.933 217.290 1.00 123.36 54 GLY a O 1
ATOM 8888 N N . PRO F 1 55 ? 172.952 169.464 219.300 1.00 130.02 55 PRO a N 1
ATOM 8889 C CA . PRO F 1 55 ? 172.277 170.608 219.936 1.00 130.02 55 PRO a CA 1
ATOM 8890 C C . PRO F 1 55 ? 172.688 171.973 219.395 1.00 130.02 55 PRO a C 1
ATOM 8891 O O . PRO F 1 55 ? 171.825 172.794 219.070 1.00 130.02 55 PRO a O 1
ATOM 8895 N N . ASP F 1 56 ? 173.990 172.233 219.299 1.00 123.69 56 ASP a N 1
ATOM 8896 C CA . ASP F 1 56 ? 174.515 173.548 218.955 1.00 123.69 56 ASP a CA 1
ATOM 8897 C C . ASP F 1 56 ? 175.635 173.440 217.931 1.00 123.69 56 ASP a C 1
ATOM 8898 O O . ASP F 1 56 ? 176.632 174.164 217.996 1.00 123.69 56 ASP a O 1
ATOM 8903 N N . GLY F 1 57 ? 175.489 172.535 216.965 1.00 123.95 57 GLY a N 1
ATOM 8904 C CA . GLY F 1 57 ? 176.425 172.406 215.873 1.00 123.95 57 GLY a CA 1
ATOM 8905 C C . GLY F 1 57 ? 177.394 171.247 215.990 1.00 123.95 57 GLY a C 1
ATOM 8906 O O . GLY F 1 57 ? 178.046 170.905 214.997 1.00 123.95 57 GLY a O 1
ATOM 8907 N N . GLN F 1 58 ? 177.508 170.636 217.165 1.00 129.91 58 GLN a N 1
ATOM 8908 C CA . GLN F 1 58 ? 178.406 169.512 217.375 1.00 129.91 58 GLN a CA 1
ATOM 8909 C C . GLN F 1 58 ? 177.608 168.283 217.786 1.00 129.91 58 GLN a C 1
ATOM 8910 O O . GLN F 1 58 ? 176.500 168.390 218.318 1.00 129.91 58 GLN a O 1
ATOM 8916 N N . ILE F 1 59 ? 178.180 167.113 217.528 1.00 130.50 59 ILE a N 1
ATOM 8917 C CA . ILE F 1 59 ? 177.502 165.849 217.798 1.00 130.50 59 ILE a CA 1
ATOM 8918 C C . ILE F 1 59 ? 177.841 165.395 219.210 1.00 130.50 59 ILE a C 1
ATOM 8919 O O . ILE F 1 59 ? 179.008 165.419 219.618 1.00 130.50 59 ILE a O 1
ATOM 8924 N N . LEU F 1 60 ? 176.824 164.984 219.963 1.00 131.65 60 LEU a N 1
ATOM 8925 C CA . LEU F 1 60 ? 177.015 164.493 221.317 1.00 131.65 60 LEU a CA 1
ATOM 8926 C C . LEU F 1 60 ? 176.196 163.229 221.521 1.00 131.65 60 LEU a C 1
ATOM 8927 O O . LEU F 1 60 ? 175.164 163.031 220.876 1.00 131.65 60 LEU a O 1
ATOM 8932 N N . GLN F 1 61 ? 176.666 162.375 222.426 1.00 137.38 61 GLN a N 1
ATOM 8933 C CA . GLN F 1 61 ? 175.951 161.171 222.824 1.00 137.38 61 GLN a CA 1
ATOM 8934 C C . GLN F 1 61 ? 175.342 161.404 224.198 1.00 137.38 61 GLN a C 1
ATOM 8935 O O . GLN F 1 61 ? 176.041 161.840 225.118 1.00 137.38 61 GLN a O 1
ATOM 8941 N N . ILE F 1 62 ? 174.052 161.120 224.345 1.00 143.35 62 ILE a N 1
ATOM 8942 C CA . ILE F 1 62 ? 173.409 161.253 225.648 1.00 143.35 62 ILE a CA 1
ATOM 8943 C C . ILE F 1 62 ? 172.626 159.980 225.944 1.00 143.35 62 ILE a C 1
ATOM 8944 O O . ILE F 1 62 ? 172.089 159.350 225.020 1.00 143.35 62 ILE a O 1
ATOM 8949 N N . PRO F 1 63 ? 172.538 159.561 227.203 1.00 156.85 63 PRO a N 1
ATOM 8950 C CA . PRO F 1 63 ? 171.732 158.383 227.532 1.00 156.85 63 PRO a CA 1
ATOM 8951 C C . PRO F 1 63 ? 170.260 158.729 227.669 1.00 156.85 63 PRO a C 1
ATOM 8952 O O . PRO F 1 63 ? 169.891 159.760 228.238 1.00 156.85 63 PRO a O 1
ATOM 8956 N N . LEU F 1 64 ? 169.416 157.841 227.147 1.00 150.46 64 LEU a N 1
ATOM 8957 C CA . LEU F 1 64 ? 167.973 157.980 227.273 1.00 150.46 64 LEU a CA 1
ATOM 8958 C C . LEU F 1 64 ? 167.319 156.637 226.986 1.00 150.46 64 LEU a C 1
ATOM 8959 O O . LEU F 1 64 ? 167.740 155.918 226.078 1.00 150.46 64 LEU a O 1
ATOM 8964 N N . ILE F 1 65 ? 166.301 156.303 227.779 1.00 150.01 65 ILE a N 1
ATOM 8965 C CA . ILE F 1 65 ? 165.467 155.148 227.479 1.00 150.01 65 ILE a CA 1
ATOM 8966 C C . ILE F 1 65 ? 164.669 155.445 226.219 1.00 150.01 65 ILE a C 1
ATOM 8967 O O . ILE F 1 65 ? 164.117 156.542 226.060 1.00 150.01 65 ILE a O 1
ATOM 8972 N N . SER F 1 66 ? 164.639 154.483 225.297 1.00 153.08 66 SER a N 1
ATOM 8973 C CA . SER F 1 66 ? 163.884 154.650 224.063 1.00 153.08 66 SER a CA 1
ATOM 8974 C C . SER F 1 66 ? 162.399 154.796 224.361 1.00 153.08 66 SER a C 1
ATOM 8975 O O . SER F 1 66 ? 161.879 154.203 225.309 1.00 153.08 66 SER a O 1
ATOM 8978 N N . GLY F 1 67 ? 161.721 155.607 223.546 1.00 137.49 67 GLY a N 1
ATOM 8979 C CA . GLY F 1 67 ? 160.315 155.881 223.782 1.00 137.49 67 GLY a CA 1
ATOM 8980 C C . GLY F 1 67 ? 159.429 154.666 223.601 1.00 137.49 67 GLY a C 1
ATOM 8981 O O . GLY F 1 67 ? 158.328 154.608 224.153 1.00 137.49 67 GLY a O 1
ATOM 8982 N N . SER F 1 68 ? 159.893 153.681 222.833 1.00 134.84 68 SER a N 1
ATOM 8983 C CA . SER F 1 68 ? 159.132 152.452 222.671 1.00 134.84 68 SER a CA 1
ATOM 8984 C C . SER F 1 68 ? 159.129 151.601 223.931 1.00 134.84 68 SER a C 1
ATOM 8985 O O . SER F 1 68 ? 158.190 150.828 224.132 1.00 134.84 68 SER a O 1
ATOM 8988 N N . SER F 1 69 ? 160.158 151.715 224.774 1.00 134.69 69 SER a N 1
ATOM 8989 C CA . SER F 1 69 ? 160.181 150.956 226.021 1.00 134.69 69 SER a CA 1
ATOM 8990 C C . SER F 1 69 ? 159.078 151.410 226.968 1.00 134.69 69 SER a C 1
ATOM 8991 O O . SER F 1 69 ? 158.442 150.585 227.634 1.00 134.69 69 SER a O 1
ATOM 8994 N N . PHE F 1 70 ? 158.844 152.723 227.041 1.00 135.02 70 PHE a N 1
ATOM 8995 C CA . PHE F 1 70 ? 157.743 153.249 227.843 1.00 135.02 70 PHE a CA 1
ATOM 8996 C C . PHE F 1 70 ? 156.401 152.751 227.324 1.00 135.02 70 PHE a C 1
ATOM 8997 O O . PHE F 1 70 ? 155.519 152.374 228.108 1.00 135.02 70 PHE a O 1
ATOM 9005 N N . ARG F 1 71 ? 156.244 152.724 226.000 1.00 133.05 71 ARG a N 1
ATOM 9006 C CA . ARG F 1 71 ? 155.025 152.211 225.388 1.00 133.05 71 ARG a CA 1
ATOM 9007 C C . ARG F 1 71 ? 154.836 150.730 225.687 1.00 133.05 71 ARG a C 1
ATOM 9008 O O . ARG F 1 71 ? 153.718 150.282 225.953 1.00 133.05 71 ARG a O 1
ATOM 9016 N N . GLY F 1 72 ? 155.922 149.957 225.657 1.00 140.31 72 GLY a N 1
ATOM 9017 C CA . GLY F 1 72 ? 155.823 148.542 225.978 1.00 140.31 72 GLY a CA 1
ATOM 9018 C C . GLY F 1 72 ? 155.475 148.286 227.433 1.00 140.31 72 GLY a C 1
ATOM 9019 O O . GLY F 1 72 ? 154.700 147.375 227.743 1.00 140.31 72 GLY a O 1
ATOM 9020 N N . VAL F 1 73 ? 156.049 149.079 228.343 1.00 134.90 73 VAL a N 1
ATOM 9021 C CA . VAL F 1 73 ? 155.717 148.956 229.760 1.00 134.90 73 VAL a CA 1
ATOM 9022 C C . VAL F 1 73 ? 154.246 149.280 229.987 1.00 134.90 73 VAL a C 1
ATOM 9023 O O . VAL F 1 73 ? 153.536 148.554 230.699 1.00 134.90 73 VAL a O 1
ATOM 9027 N N . LEU F 1 74 ? 153.756 150.349 229.353 1.00 138.43 74 LEU a N 1
ATOM 9028 C CA . LEU F 1 74 ? 152.337 150.675 229.448 1.00 138.43 74 LEU a CA 1
ATOM 9029 C C . LEU F 1 74 ? 151.466 149.603 228.806 1.00 138.43 74 LEU a C 1
ATOM 9030 O O . LEU F 1 74 ? 150.347 149.365 229.268 1.00 138.43 74 LEU a O 1
ATOM 9035 N N . ARG F 1 75 ? 151.962 148.941 227.759 1.00 139.59 75 ARG a N 1
ATOM 9036 C CA . ARG F 1 75 ? 151.218 147.854 227.132 1.00 139.59 75 ARG a CA 1
ATOM 9037 C C . ARG F 1 75 ? 151.066 146.670 228.077 1.00 139.59 75 ARG a C 1
ATOM 9038 O O . ARG F 1 75 ? 149.975 146.095 228.194 1.00 139.59 75 ARG a O 1
ATOM 9046 N N . ARG F 1 76 ? 152.152 146.297 228.760 1.00 138.24 76 ARG a N 1
ATOM 9047 C CA . ARG F 1 76 ? 152.081 145.215 229.739 1.00 138.24 76 ARG a CA 1
ATOM 9048 C C . ARG F 1 76 ? 151.158 145.578 230.895 1.00 138.24 76 ARG a C 1
ATOM 9049 O O . ARG F 1 76 ? 150.372 144.740 231.355 1.00 138.24 76 ARG a O 1
ATOM 9057 N N . VAL F 1 77 ? 151.228 146.828 231.363 1.00 141.49 77 VAL a N 1
ATOM 9058 C CA . VAL F 1 77 ? 150.358 147.283 232.446 1.00 141.49 77 VAL a CA 1
ATOM 9059 C C . VAL F 1 77 ? 148.894 147.248 232.020 1.00 141.49 77 VAL a C 1
ATOM 9060 O O . VAL F 1 77 ? 148.026 146.795 232.774 1.00 141.49 77 VAL a O 1
ATOM 9064 N N . GLY F 1 78 ? 148.605 147.690 230.795 1.00 149.29 78 GLY a N 1
ATOM 9065 C CA . GLY F 1 78 ? 147.233 147.684 230.315 1.00 149.29 78 GLY a CA 1
ATOM 9066 C C . GLY F 1 78 ? 146.677 146.286 230.121 1.00 149.29 78 GLY a C 1
ATOM 9067 O O . GLY F 1 78 ? 145.513 146.023 230.439 1.00 149.29 78 GLY a O 1
ATOM 9068 N N . GLU F 1 79 ? 147.495 145.370 229.594 1.00 151.47 79 GLU a N 1
ATOM 9069 C CA . GLU F 1 79 ? 147.025 143.998 229.438 1.00 151.47 79 GLU a CA 1
ATOM 9070 C C . GLU F 1 79 ? 146.842 143.314 230.785 1.00 151.47 79 GLU a C 1
ATOM 9071 O O . GLU F 1 79 ? 145.938 142.485 230.940 1.00 151.47 79 GLU a O 1
ATOM 9077 N N . ALA F 1 80 ? 147.687 143.638 231.767 1.00 148.24 80 ALA a N 1
ATOM 9078 C CA . ALA F 1 80 ? 147.486 143.102 233.108 1.00 148.24 80 ALA a CA 1
ATOM 9079 C C . ALA F 1 80 ? 146.222 143.666 233.744 1.00 148.24 80 ALA a C 1
ATOM 9080 O O . ALA F 1 80 ? 145.508 142.953 234.458 1.00 148.24 80 ALA a O 1
ATOM 9082 N N . LEU F 1 81 ? 145.928 144.943 233.493 1.00 145.13 81 LEU a N 1
ATOM 9083 C CA . LEU F 1 81 ? 144.765 145.565 234.115 1.00 145.13 81 LEU a CA 1
ATOM 9084 C C . LEU F 1 81 ? 143.466 145.123 233.453 1.00 145.13 81 LEU a C 1
ATOM 9085 O O . LEU F 1 81 ? 142.430 145.050 234.122 1.00 145.13 81 LEU a O 1
ATOM 9090 N N . THR F 1 82 ? 143.492 144.824 232.155 1.00 150.37 82 THR a N 1
ATOM 9091 C CA . THR F 1 82 ? 142.268 144.407 231.482 1.00 150.37 82 THR a CA 1
ATOM 9092 C C . THR F 1 82 ? 141.886 142.965 231.787 1.00 150.37 82 THR a C 1
ATOM 9093 O O . THR F 1 82 ? 140.764 142.559 231.465 1.00 150.37 82 THR a O 1
ATOM 9097 N N . ALA F 1 83 ? 142.778 142.187 232.396 1.00 154.08 83 ALA a N 1
ATOM 9098 C CA . ALA F 1 83 ? 142.466 140.821 232.787 1.00 154.08 83 ALA a CA 1
ATOM 9099 C C . ALA F 1 83 ? 141.938 140.714 234.211 1.00 154.08 83 ALA a C 1
ATOM 9100 O O . ALA F 1 83 ? 141.526 139.625 234.622 1.00 154.08 83 ALA a O 1
ATOM 9102 N N . GLU F 1 84 ? 141.948 141.807 234.977 1.00 157.02 84 GLU a N 1
ATOM 9103 C CA . GLU F 1 84 ? 141.395 141.764 236.324 1.00 157.02 84 GLU a CA 1
ATOM 9104 C C . GLU F 1 84 ? 139.874 141.780 236.321 1.00 157.02 84 GLU a C 1
ATOM 9105 O O . GLU F 1 84 ? 139.261 141.373 237.313 1.00 157.02 84 GLU a O 1
ATOM 9111 N N . VAL F 1 85 ? 139.255 142.243 235.237 1.00 156.70 85 VAL a N 1
ATOM 9112 C CA . VAL F 1 85 ? 137.800 142.254 235.117 1.00 156.70 85 VAL a CA 1
ATOM 9113 C C . VAL F 1 85 ? 137.295 141.322 234.029 1.00 156.70 85 VAL a C 1
ATOM 9114 O O . VAL F 1 85 ? 136.075 141.105 233.941 1.00 156.70 85 VAL a O 1
ATOM 9118 N N . LEU F 1 86 ? 138.176 140.768 233.203 1.00 156.78 86 LEU a N 1
ATOM 9119 C CA . LEU F 1 86 ? 137.801 139.835 232.153 1.00 156.78 86 LEU a CA 1
ATOM 9120 C C . LEU F 1 86 ? 138.497 138.506 232.403 1.00 156.78 86 LEU a C 1
ATOM 9121 O O . LEU F 1 86 ? 139.673 138.476 232.777 1.00 156.78 86 LEU a O 1
ATOM 9126 N N . GLY F 1 87 ? 137.762 137.413 232.210 1.00 165.91 87 GLY a N 1
ATOM 9127 C CA . GLY F 1 87 ? 138.314 136.096 232.483 1.00 165.91 87 GLY a CA 1
ATOM 9128 C C . GLY F 1 87 ? 139.435 135.737 231.522 1.00 165.91 87 GLY a C 1
ATOM 9129 O O . GLY F 1 87 ? 139.392 136.051 230.332 1.00 165.91 87 GLY a O 1
ATOM 9130 N N . TYR F 1 88 ? 140.455 135.064 232.057 1.00 171.47 88 TYR a N 1
ATOM 9131 C CA . TYR F 1 88 ? 141.628 134.671 231.286 1.00 171.47 88 TYR a CA 1
ATOM 9132 C C . TYR F 1 88 ? 141.764 133.155 231.187 1.00 171.47 88 TYR a C 1
ATOM 9133 O O . TYR F 1 88 ? 142.841 132.652 230.854 1.00 171.47 88 TYR a O 1
ATOM 9142 N N . GLU F 1 89 ? 140.685 132.417 231.464 1.00 173.05 89 GLU a N 1
ATOM 9143 C CA . GLU F 1 89 ? 140.722 130.962 231.380 1.00 173.05 89 GLU a CA 1
ATOM 9144 C C . GLU F 1 89 ? 140.838 130.466 229.944 1.00 173.05 89 GLU a C 1
ATOM 9145 O O . GLU F 1 89 ? 141.250 129.320 229.730 1.00 173.05 89 GLU a O 1
ATOM 9151 N N . ASP F 1 90 ? 140.486 131.292 228.962 1.00 176.68 90 ASP a N 1
ATOM 9152 C CA . ASP F 1 90 ? 140.537 130.908 227.562 1.00 176.68 90 ASP a CA 1
ATOM 9153 C C . ASP F 1 90 ? 141.320 131.933 226.748 1.00 176.68 90 ASP a C 1
ATOM 9154 O O . ASP F 1 90 ? 141.316 133.131 227.044 1.00 176.68 90 ASP a O 1
ATOM 9159 N N . VAL F 1 91 ? 142.053 131.429 225.752 1.00 174.90 91 VAL a N 1
ATOM 9160 C CA . VAL F 1 91 ? 142.847 132.251 224.848 1.00 174.90 91 VAL a CA 1
ATOM 9161 C C . VAL F 1 91 ? 142.603 131.781 223.421 1.00 174.90 91 VAL a C 1
ATOM 9162 O O . VAL F 1 91 ? 142.139 130.663 223.182 1.00 174.90 91 VAL a O 1
ATOM 9166 N N . ALA F 1 92 ? 142.918 132.668 222.477 1.00 163.17 92 ALA a N 1
ATOM 9167 C CA . ALA F 1 92 ? 142.822 132.427 221.032 1.00 163.17 92 ALA a CA 1
ATOM 9168 C C . ALA F 1 92 ? 141.434 131.979 220.572 1.00 163.17 92 ALA a C 1
ATOM 9169 O O . ALA F 1 92 ? 141.291 131.395 219.499 0.00 163.17 92 ALA a O 1
ATOM 9171 N N . LEU F 1 107 ? 150.375 142.269 225.101 1.00 142.00 107 LEU a N 1
ATOM 9172 C CA . LEU F 1 107 ? 151.238 141.305 224.430 1.00 142.00 107 LEU a CA 1
ATOM 9173 C C . LEU F 1 107 ? 151.822 141.902 223.160 1.00 142.00 107 LEU a C 1
ATOM 9174 O O . LEU F 1 107 ? 151.440 142.992 222.741 1.00 142.00 107 LEU a O 1
ATOM 9179 N N . ALA F 1 108 ? 152.750 141.175 222.553 1.00 147.03 108 ALA a N 1
ATOM 9180 C CA . ALA F 1 108 ? 153.433 141.606 221.340 1.00 147.03 108 ALA a CA 1
ATOM 9181 C C . ALA F 1 108 ? 152.961 140.727 220.189 1.00 147.03 108 ALA a C 1
ATOM 9182 O O . ALA F 1 108 ? 153.379 139.570 220.073 1.00 147.03 108 ALA a O 1
ATOM 9184 N N . LYS F 1 109 ? 152.099 141.276 219.338 1.00 151.14 109 LYS a N 1
ATOM 9185 C CA . LYS F 1 109 ? 151.468 140.508 218.277 1.00 151.14 109 LYS a CA 1
ATOM 9186 C C . LYS F 1 109 ? 152.300 140.539 216.998 1.00 151.14 109 LYS a C 1
ATOM 9187 O O . LYS F 1 109 ? 153.078 141.464 216.750 1.00 151.14 109 LYS a O 1
ATOM 9193 N N . SER F 1 110 ? 152.120 139.507 216.181 1.00 161.33 110 SER a N 1
ATOM 9194 C CA . SER F 1 110 ? 152.784 139.373 214.892 1.00 161.33 110 SER a CA 1
ATOM 9195 C C . SER F 1 110 ? 151.727 139.254 213.793 1.00 161.33 110 SER a C 1
ATOM 9196 O O . SER F 1 110 ? 150.524 139.342 214.049 1.00 161.33 110 SER a O 1
ATOM 9199 N N . ALA F 1 111 ? 152.185 139.044 212.561 1.00 174.95 111 ALA a N 1
ATOM 9200 C CA . ALA F 1 111 ? 151.317 139.024 211.391 1.00 174.95 111 ALA a CA 1
ATOM 9201 C C . ALA F 1 111 ? 151.394 137.671 210.699 1.00 174.95 111 ALA a C 1
ATOM 9202 O O . ALA F 1 111 ? 152.490 137.183 210.403 1.00 174.95 111 ALA a O 1
ATOM 9204 N N . HIS F 1 112 ? 150.225 137.074 210.437 1.00 191.84 112 HIS a N 1
ATOM 9205 C CA . HIS F 1 112 ? 150.109 135.837 209.674 1.00 191.84 112 HIS a CA 1
ATOM 9206 C C . HIS F 1 112 ? 148.689 135.729 209.147 1.00 191.84 112 HIS a C 1
ATOM 9207 O O . HIS F 1 112 ? 147.748 136.064 209.880 1.00 191.84 112 HIS a O 1
ATOM 9214 N N . PRO F 1 113 ? 148.489 135.299 207.901 1.00 198.64 113 PRO a N 1
ATOM 9215 C CA . PRO F 1 113 ? 147.127 135.185 207.367 1.00 198.64 113 PRO a CA 1
ATOM 9216 C C . PRO F 1 113 ? 146.525 133.797 207.540 1.00 198.64 113 PRO a C 1
ATOM 9217 O O . PRO F 1 113 ? 147.178 132.771 207.338 1.00 198.64 113 PRO a O 1
ATOM 9221 N N . LEU F 1 114 ? 145.251 133.774 207.933 1.00 198.78 114 LEU a N 1
ATOM 9222 C CA . LEU F 1 114 ? 144.485 132.533 207.991 1.00 198.78 114 LEU a CA 1
ATOM 9223 C C . LEU F 1 114 ? 143.325 132.541 207.004 1.00 198.78 114 LEU a C 1
ATOM 9224 O O . LEU F 1 114 ? 143.256 131.667 206.133 1.00 198.78 114 LEU a O 1
ATOM 9229 N N . THR F 1 115 ? 142.412 133.506 207.112 1.00 200.59 115 THR a N 1
ATOM 9230 C CA . THR F 1 115 ? 141.336 133.657 206.143 1.00 200.59 115 THR a CA 1
ATOM 9231 C C . THR F 1 115 ? 140.991 135.111 205.857 1.00 200.59 115 THR a C 1
ATOM 9232 O O . THR F 1 115 ? 140.048 135.358 205.097 1.00 200.59 115 THR a O 1
ATOM 9236 N N . ASP F 1 116 ? 141.715 136.069 206.450 1.00 196.76 116 ASP a N 1
ATOM 9237 C CA . ASP F 1 116 ? 141.539 137.509 206.228 1.00 196.76 116 ASP a CA 1
ATOM 9238 C C . ASP F 1 116 ? 140.121 137.976 206.569 1.00 196.76 116 ASP a C 1
ATOM 9239 O O . ASP F 1 116 ? 139.401 138.513 205.726 1.00 196.76 116 ASP a O 1
ATOM 9244 N N . GLU F 1 117 ? 139.721 137.764 207.821 1.00 192.81 117 GLU a N 1
ATOM 9245 C CA . GLU F 1 117 ? 138.453 138.293 208.317 1.00 192.81 117 GLU a CA 1
ATOM 9246 C C . GLU F 1 117 ? 138.686 139.715 208.832 1.00 192.81 117 GLU a C 1
ATOM 9247 O O . GLU F 1 117 ? 139.463 139.942 209.766 1.00 192.81 117 GLU a O 1
ATOM 9253 N N . GLU F 1 118 ? 138.058 140.688 208.175 1.00 185.40 118 GLU a N 1
ATOM 9254 C CA . GLU F 1 118 ? 138.440 142.093 208.297 1.00 185.40 118 GLU a CA 1
ATOM 9255 C C . GLU F 1 118 ? 137.243 142.972 208.640 1.00 185.40 118 GLU a C 1
ATOM 9256 O O . GLU F 1 118 ? 136.980 143.988 207.995 1.00 185.40 118 GLU a O 1
ATOM 9262 N N . GLU F 1 119 ? 136.487 142.584 209.661 1.00 168.25 119 GLU a N 1
ATOM 9263 C CA . GLU F 1 119 ? 135.522 143.474 210.292 1.00 168.25 119 GLU a CA 1
ATOM 9264 C C . GLU F 1 119 ? 136.013 143.788 211.697 1.00 168.25 119 GLU a C 1
ATOM 9265 O O . GLU F 1 119 ? 136.290 142.873 212.480 1.00 168.25 119 GLU a O 1
ATOM 9271 N N . ARG F 1 120 ? 136.117 145.077 212.014 1.00 163.19 120 ARG a N 1
ATOM 9272 C CA . ARG F 1 120 ? 136.827 145.499 213.215 1.00 163.19 120 ARG a CA 1
ATOM 9273 C C . ARG F 1 120 ? 135.967 146.369 214.122 1.00 163.19 120 ARG a C 1
ATOM 9274 O O . ARG F 1 120 ? 136.408 147.434 214.566 1.00 163.19 120 ARG a O 1
ATOM 9282 N N . ASN F 1 121 ? 134.738 145.932 214.400 1.00 157.22 121 ASN a N 1
ATOM 9283 C CA . ASN F 1 121 ? 133.903 146.631 215.369 1.00 157.22 121 ASN a CA 1
ATOM 9284 C C . ASN F 1 121 ? 134.414 146.489 216.797 1.00 157.22 121 ASN a C 1
ATOM 9285 O O . ASN F 1 121 ? 134.049 147.306 217.651 1.00 157.22 121 ASN a O 1
ATOM 9290 N N . LEU F 1 122 ? 135.265 145.492 217.064 1.00 153.39 122 LEU a N 1
ATOM 9291 C CA . LEU F 1 122 ? 135.721 145.172 218.412 1.00 153.39 122 LEU a CA 1
ATOM 9292 C C . LEU F 1 122 ? 136.524 146.293 219.058 1.00 153.39 122 LEU a C 1
ATOM 9293 O O . LEU F 1 122 ? 136.687 146.273 220.284 1.00 153.39 122 LEU a O 1
ATOM 9298 N N . LYS F 1 123 ? 137.027 147.252 218.268 1.00 152.35 123 LYS a N 1
ATOM 9299 C CA . LYS F 1 123 ? 137.631 148.457 218.828 1.00 152.35 123 LYS a CA 1
ATOM 9300 C C . LYS F 1 123 ? 136.679 149.176 219.772 1.00 152.35 123 LYS a C 1
ATOM 9301 O O . LYS F 1 123 ? 137.107 149.693 220.810 1.00 152.35 123 LYS a O 1
ATOM 9307 N N . GLU F 1 124 ? 135.390 149.224 219.431 1.00 152.05 124 GLU a N 1
ATOM 9308 C CA . GLU F 1 124 ? 134.417 149.765 220.369 1.00 152.05 124 GLU a CA 1
ATOM 9309 C C . GLU F 1 124 ? 134.157 148.806 221.523 1.00 152.05 124 GLU a C 1
ATOM 9310 O O . GLU F 1 124 ? 133.913 149.251 222.649 1.00 152.05 124 GLU a O 1
ATOM 9316 N N . LEU F 1 125 ? 134.210 147.497 221.267 1.00 147.77 125 LEU a N 1
ATOM 9317 C CA . LEU F 1 125 ? 133.894 146.534 222.315 1.00 147.77 125 LEU a CA 1
ATOM 9318 C C . LEU F 1 125 ? 135.065 146.341 223.269 1.00 147.77 125 LEU a C 1
ATOM 9319 O O . LEU F 1 125 ? 134.879 146.309 224.490 1.00 147.77 125 LEU a O 1
ATOM 9324 N N . LEU F 1 126 ? 136.274 146.215 222.735 1.00 152.98 126 LEU a N 1
ATOM 9325 C CA . LEU F 1 126 ? 137.443 145.896 223.545 1.00 152.98 126 LEU a CA 1
ATOM 9326 C C . LEU F 1 126 ? 138.358 147.110 223.621 1.00 152.98 126 LEU a C 1
ATOM 9327 O O . LEU F 1 126 ? 138.966 147.485 222.607 1.00 152.98 126 LEU a O 1
ATOM 9332 N N . PRO F 1 127 ? 138.498 147.748 224.786 1.00 149.52 127 PRO a N 1
ATOM 9333 C CA . PRO F 1 127 ? 139.218 149.026 224.856 1.00 149.52 127 PRO a CA 1
ATOM 9334 C C . PRO F 1 127 ? 140.727 148.902 224.997 1.00 149.52 127 PRO a C 1
ATOM 9335 O O . PRO F 1 127 ? 141.384 149.875 225.374 1.00 149.52 127 PRO a O 1
ATOM 9339 N N . GLN F 1 128 ? 141.295 147.729 224.726 1.00 148.74 128 GLN a N 1
ATOM 9340 C CA . GLN F 1 128 ? 142.739 147.555 224.834 1.00 148.74 128 GLN a CA 1
ATOM 9341 C C . GLN F 1 128 ? 143.443 147.601 223.483 1.00 148.74 128 GLN a C 1
ATOM 9342 O O . GLN F 1 128 ? 144.382 148.381 223.307 1.00 148.74 128 GLN a O 1
ATOM 9348 N N . ILE F 1 129 ? 143.016 146.779 222.523 1.00 148.53 129 ILE a N 1
ATOM 9349 C CA . ILE F 1 129 ? 143.661 146.799 221.214 1.00 148.53 129 ILE a CA 1
ATOM 9350 C C . ILE F 1 129 ? 143.250 148.010 220.389 1.00 148.53 129 ILE a C 1
ATOM 9351 O O . ILE F 1 129 ? 143.913 148.321 219.392 1.00 148.53 129 ILE a O 1
ATOM 9356 N N . ALA F 1 130 ? 142.173 148.701 220.769 1.00 146.35 130 ALA a N 1
ATOM 9357 C CA . ALA F 1 130 ? 141.798 149.922 220.066 1.00 146.35 130 ALA a CA 1
ATOM 9358 C C . ALA F 1 130 ? 142.776 151.050 220.351 1.00 146.35 130 ALA a C 1
ATOM 9359 O O . ALA F 1 130 ? 143.034 151.882 219.476 1.00 146.35 130 ALA a O 1
ATOM 9361 N N . VAL F 1 131 ? 143.330 151.088 221.559 1.00 140.30 131 VAL a N 1
ATOM 9362 C CA . VAL F 1 131 ? 144.192 152.195 221.951 1.00 140.30 131 VAL a CA 1
ATOM 9363 C C . VAL F 1 131 ? 145.635 151.927 221.553 1.00 140.30 131 VAL a C 1
ATOM 9364 O O . VAL F 1 131 ? 146.325 152.812 221.036 1.00 140.30 131 VAL a O 1
ATOM 9368 N N . PHE F 1 132 ? 146.116 150.709 221.782 1.00 136.88 132 PHE a N 1
ATOM 9369 C CA . PHE F 1 132 ? 147.540 150.429 221.661 1.00 136.88 132 PHE a CA 1
ATOM 9370 C C . PHE F 1 132 ? 147.908 149.720 220.364 1.00 136.88 132 PHE a C 1
ATOM 9371 O O . PHE F 1 132 ? 149.098 149.503 220.116 1.00 136.88 132 PHE a O 1
ATOM 9379 N N . GLY F 1 133 ? 146.931 149.356 219.538 1.00 142.20 133 GLY a N 1
ATOM 9380 C CA . GLY F 1 133 ? 147.216 148.769 218.245 1.00 142.20 133 GLY a CA 1
ATOM 9381 C C . GLY F 1 133 ? 147.658 147.321 218.332 1.00 142.20 133 GLY a C 1
ATOM 9382 O O . GLY F 1 133 ? 147.790 146.729 219.403 1.00 142.20 133 GLY a O 1
ATOM 9383 N N . GLY F 1 134 ? 147.893 146.745 217.163 1.00 149.30 134 GLY a N 1
ATOM 9384 C CA . GLY F 1 134 ? 148.328 145.367 217.077 1.00 149.30 134 GLY a CA 1
ATOM 9385 C C . GLY F 1 134 ? 148.126 144.821 215.680 1.00 149.30 134 GLY a C 1
ATOM 9386 O O . GLY F 1 134 ? 147.715 145.528 214.761 1.00 149.30 134 GLY a O 1
ATOM 9387 N N . ALA F 1 135 ? 148.440 143.536 215.539 1.00 164.16 135 ALA a N 1
ATOM 9388 C CA . ALA F 1 135 ? 148.249 142.807 214.293 1.00 164.16 135 ALA a CA 1
ATOM 9389 C C . ALA F 1 135 ? 147.488 141.522 214.577 1.00 164.16 135 ALA a C 1
ATOM 9390 O O . ALA F 1 135 ? 147.935 140.698 215.381 1.00 164.16 135 ALA a O 1
ATOM 9392 N N . ALA F 1 136 ? 146.342 141.351 213.918 1.00 177.17 136 ALA a N 1
ATOM 9393 C CA . ALA F 1 136 ? 145.482 140.194 214.147 1.00 177.17 136 ALA a CA 1
ATOM 9394 C C . ALA F 1 136 ? 145.637 139.129 213.066 1.00 177.17 136 ALA a C 1
ATOM 9395 O O . ALA F 1 136 ? 145.958 137.976 213.369 1.00 177.17 136 ALA a O 1
ATOM 9397 N N . SER F 1 137 ? 145.413 139.494 211.806 1.00 182.25 137 SER a N 1
ATOM 9398 C CA . SER F 1 137 ? 145.442 138.535 210.706 1.00 182.25 137 SER a CA 1
ATOM 9399 C C . SER F 1 137 ? 146.117 139.141 209.484 1.00 182.25 137 SER a C 1
ATOM 9400 O O . SER F 1 137 ? 145.631 139.010 208.356 1.00 182.25 137 SER a O 1
ATOM 9403 N N . GLY F 1 138 ? 147.244 139.815 209.692 1.00 172.95 138 GLY a N 1
ATOM 9404 C CA . GLY F 1 138 ? 147.974 140.414 208.592 1.00 172.95 138 GLY a CA 1
ATOM 9405 C C . GLY F 1 138 ? 147.725 141.901 208.458 1.00 172.95 138 GLY a C 1
ATOM 9406 O O . GLY F 1 138 ? 148.651 142.672 208.192 1.00 172.95 138 GLY a O 1
ATOM 9407 N N . ARG F 1 139 ? 146.473 142.315 208.636 1.00 163.38 139 ARG a N 1
ATOM 9408 C CA . ARG F 1 139 ? 146.124 143.732 208.638 1.00 163.38 139 ARG a CA 1
ATOM 9409 C C . ARG F 1 139 ? 146.407 144.299 210.021 1.00 163.38 139 ARG a C 1
ATOM 9410 O O . ARG F 1 139 ? 145.693 143.996 210.982 1.00 163.38 139 ARG a O 1
ATOM 9418 N N . VAL F 1 140 ? 147.455 145.114 210.126 1.00 154.09 140 VAL a N 1
ATOM 9419 C CA . VAL F 1 140 ? 147.810 145.722 211.400 1.00 154.09 140 VAL a CA 1
ATOM 9420 C C . VAL F 1 140 ? 146.786 146.791 211.765 1.00 154.09 140 VAL a C 1
ATOM 9421 O O . VAL F 1 140 ? 146.056 147.312 210.919 1.00 154.09 140 VAL a O 1
ATOM 9425 N N . MET F 1 141 ? 146.731 147.118 213.050 1.00 149.49 141 MET a N 1
ATOM 9426 C CA . MET F 1 141 ? 145.748 148.060 213.558 1.00 149.49 141 MET a CA 1
ATOM 9427 C C . MET F 1 141 ? 146.344 149.460 213.632 1.00 149.49 141 MET a C 1
ATOM 9428 O O . MET F 1 141 ? 147.534 149.671 213.388 1.00 149.49 141 MET a O 1
ATOM 9433 N N . SER F 1 142 ? 145.494 150.423 213.972 1.00 137.55 142 SER a N 1
ATOM 9434 C CA . SER F 1 142 ? 145.906 151.810 214.143 1.00 137.55 142 SER a CA 1
ATOM 9435 C C . SER F 1 142 ? 145.776 152.182 215.613 1.00 137.55 142 SER a C 1
ATOM 9436 O O . SER F 1 142 ? 144.696 152.046 216.198 1.00 137.55 142 SER a O 1
ATOM 9439 N N . GLY F 1 143 ? 146.872 152.652 216.205 1.00 135.01 143 GLY a N 1
ATOM 9440 C CA . GLY F 1 143 ? 146.885 152.997 217.614 1.00 135.01 143 GLY a CA 1
ATOM 9441 C C . GLY F 1 143 ? 146.694 154.484 217.828 1.00 135.01 143 GLY a C 1
ATOM 9442 O O . GLY F 1 143 ? 147.391 155.303 217.223 1.00 135.01 143 GLY a O 1
ATOM 9443 N N . LEU F 1 144 ? 145.742 154.828 218.695 1.00 128.72 144 LEU a N 1
ATOM 9444 C CA . LEU F 1 144 ? 145.497 156.231 219.006 1.00 128.72 144 LEU a CA 1
ATOM 9445 C C . LEU F 1 144 ? 146.617 156.825 219.849 1.00 128.72 144 LEU a C 1
ATOM 9446 O O . LEU F 1 144 ? 146.850 158.037 219.800 1.00 128.72 144 LEU a O 1
ATOM 9451 N N . LEU F 1 145 ? 147.312 155.998 220.623 1.00 126.63 145 LEU a N 1
ATOM 9452 C CA . LEU F 1 145 ? 148.334 156.485 221.539 1.00 126.63 145 LEU a CA 1
ATOM 9453 C C . LEU F 1 145 ? 149.622 156.834 220.807 1.00 126.63 145 LEU a C 1
ATOM 9454 O O . LEU F 1 145 ? 150.110 156.056 219.982 1.00 126.63 145 LEU a O 1
ATOM 9459 N N . SER F 1 146 ? 150.174 158.007 221.115 1.00 120.94 146 SER a N 1
ATOM 9460 C CA . SER F 1 146 ? 151.519 158.376 220.693 1.00 120.94 146 SER a CA 1
ATOM 9461 C C . SER F 1 146 ? 152.277 158.861 221.917 1.00 120.94 146 SER a C 1
ATOM 9462 O O . SER F 1 146 ? 151.809 159.762 222.619 1.00 120.94 146 SER a O 1
ATOM 9465 N N . VAL F 1 147 ? 153.442 158.277 222.173 1.00 116.43 147 VAL a N 1
ATOM 9466 C CA . VAL F 1 147 ? 154.201 158.590 223.375 1.00 116.43 147 VAL a CA 1
ATOM 9467 C C . VAL F 1 147 ? 155.634 158.928 222.981 1.00 116.43 147 VAL a C 1
ATOM 9468 O O . VAL F 1 147 ? 156.186 158.372 222.027 1.00 116.43 147 VAL a O 1
ATOM 9472 N N . SER F 1 148 ? 156.218 159.885 223.695 1.00 127.07 148 SER a N 1
ATOM 9473 C CA . SER F 1 148 ? 157.536 160.412 223.382 1.00 127.07 148 SER a CA 1
ATOM 9474 C C . SER F 1 148 ? 158.606 159.769 224.256 1.00 127.07 148 SER a C 1
ATOM 9475 O O . SER F 1 148 ? 158.322 159.048 225.213 1.00 127.07 148 SER a O 1
ATOM 9478 N N . LYS F 1 149 ? 159.858 160.049 223.908 1.00 130.95 149 LYS a N 1
ATOM 9479 C CA . LYS F 1 149 ? 160.995 159.492 224.620 1.00 130.95 149 LYS a CA 1
ATOM 9480 C C . LYS F 1 149 ? 161.172 160.184 225.969 1.00 130.95 149 LYS a C 1
ATOM 9481 O O . LYS F 1 149 ? 160.522 161.186 226.278 1.00 130.95 149 LYS a O 1
ATOM 9487 N N . VAL F 1 150 ? 162.064 159.636 226.781 1.00 144.68 150 VAL a N 1
ATOM 9488 C CA . VAL F 1 150 ? 162.426 160.261 228.046 1.00 144.68 150 VAL a CA 1
ATOM 9489 C C . VAL F 1 150 ? 163.683 161.089 227.812 1.00 144.68 150 VAL a C 1
ATOM 9490 O O . VAL F 1 150 ? 164.503 160.778 226.941 1.00 144.68 150 VAL a O 1
ATOM 9494 N N . LEU F 1 151 ? 163.827 162.178 228.564 1.00 154.69 151 LEU a N 1
ATOM 9495 C CA . LEU F 1 151 ? 165.000 163.047 228.459 1.00 154.69 151 LEU a CA 1
ATOM 9496 C C . LEU F 1 151 ? 165.471 163.398 229.864 1.00 154.69 151 LEU a C 1
ATOM 9497 O O . LEU F 1 151 ? 164.987 164.372 230.462 1.00 154.69 151 LEU a O 1
ATOM 9502 N N . PRO F 1 152 ? 166.401 162.634 230.427 1.00 168.03 152 PRO a N 1
ATOM 9503 C CA . PRO F 1 152 ? 166.874 162.941 231.782 1.00 168.03 152 PRO a CA 1
ATOM 9504 C C . PRO F 1 152 ? 167.924 164.042 231.857 1.00 168.03 152 PRO a C 1
ATOM 9505 O O . PRO F 1 152 ? 167.917 164.848 232.793 1.00 168.03 152 PRO a O 1
ATOM 9509 N N . GLU F 1 153 ? 168.809 164.111 230.863 1.00 176.62 153 GLU a N 1
ATOM 9510 C CA . GLU F 1 153 ? 170.062 164.851 230.988 1.00 176.62 153 GLU a CA 1
ATOM 9511 C C . GLU F 1 153 ? 169.831 166.337 230.708 1.00 176.62 153 GLU a C 1
ATOM 9512 O O . GLU F 1 153 ? 168.682 166.785 230.655 1.00 176.62 153 GLU a O 1
ATOM 9518 N N . ILE F 1 154 ? 170.901 167.113 230.554 1.00 176.19 154 ILE a N 1
ATOM 9519 C CA . ILE F 1 154 ? 170.824 168.552 230.342 1.00 176.19 154 ILE a CA 1
ATOM 9520 C C . ILE F 1 154 ? 170.870 168.815 228.842 1.00 176.19 154 ILE a C 1
ATOM 9521 O O . ILE F 1 154 ? 171.898 168.602 228.189 1.00 176.19 154 ILE a O 1
ATOM 9526 N N . ALA F 1 155 ? 169.748 169.278 228.305 1.00 162.80 155 ALA a N 1
ATOM 9527 C CA . ALA F 1 155 ? 169.598 169.568 226.887 1.00 162.80 155 ALA a CA 1
ATOM 9528 C C . ALA F 1 155 ? 168.590 170.707 226.754 1.00 162.80 155 ALA a C 1
ATOM 9529 O O . ALA F 1 155 ? 168.320 171.427 227.720 1.00 162.80 155 ALA a O 1
ATOM 9531 N N . GLU F 1 156 ? 168.037 170.877 225.553 1.00 146.75 156 GLU a N 1
ATOM 9532 C CA . GLU F 1 156 ? 167.055 171.921 225.284 1.00 146.75 156 GLU a CA 1
ATOM 9533 C C . GLU F 1 156 ? 165.772 171.364 224.672 1.00 146.75 156 GLU a C 1
ATOM 9534 O O . GLU F 1 156 ? 164.967 172.125 224.125 1.00 146.75 156 GLU a O 1
ATOM 9540 N N . LEU F 1 157 ? 165.543 170.057 224.785 1.00 142.04 157 LEU a N 1
ATOM 9541 C CA . LEU F 1 157 ? 164.498 169.402 224.008 1.00 142.04 157 LEU a CA 1
ATOM 9542 C C . LEU F 1 157 ? 163.235 169.093 224.801 1.00 142.04 157 LEU a C 1
ATOM 9543 O O . LEU F 1 157 ? 162.158 169.005 224.206 1.00 142.04 157 LEU a O 1
ATOM 9548 N N . ALA F 1 158 ? 163.326 168.931 226.118 1.00 147.66 158 ALA a N 1
ATOM 9549 C CA . ALA F 1 158 ? 162.153 168.609 226.917 1.00 147.66 158 ALA a CA 1
ATOM 9550 C C . ALA F 1 158 ? 161.353 169.875 227.223 1.00 147.66 158 ALA a C 1
ATOM 9551 O O . ALA F 1 158 ? 161.600 170.949 226.669 1.00 147.66 158 ALA a O 1
ATOM 9553 N N . HIS F 1 159 ? 160.374 169.753 228.117 1.00 161.47 159 HIS a N 1
ATOM 9554 C CA . HIS F 1 159 ? 159.652 170.925 228.598 1.00 161.47 159 HIS a CA 1
ATOM 9555 C C . HIS F 1 159 ? 160.403 171.508 229.798 1.00 161.47 159 HIS a C 1
ATOM 9556 O O . HIS F 1 159 ? 161.570 171.185 230.034 1.00 161.47 159 HIS a O 1
ATOM 9563 N N . LEU F 1 160 ? 159.742 172.391 230.553 1.00 168.49 160 LEU a N 1
ATOM 9564 C CA . LEU F 1 160 ? 160.427 173.305 231.468 1.00 168.49 160 LEU a CA 1
ATOM 9565 C C . LEU F 1 160 ? 161.166 172.570 232.585 1.00 168.49 160 LEU a C 1
ATOM 9566 O O . LEU F 1 160 ? 160.638 171.632 233.188 1.00 168.49 160 LEU a O 1
ATOM 9571 N N . LEU F 1 161 ? 162.404 173.013 232.855 1.00 181.54 161 LEU a N 1
ATOM 9572 C CA . LEU F 1 161 ? 163.330 172.369 233.774 1.00 181.54 161 LEU a CA 1
ATOM 9573 C C . LEU F 1 161 ? 163.022 172.737 235.225 1.00 181.54 161 LEU a C 1
ATOM 9574 O O . LEU F 1 161 ? 162.554 173.843 235.507 1.00 181.54 161 LEU a O 1
ATOM 9579 N N . PRO F 1 162 ? 163.276 171.818 236.167 1.00 193.62 162 PRO a N 1
ATOM 9580 C CA . PRO F 1 162 ? 163.015 172.124 237.582 1.00 193.62 162 PRO a CA 1
ATOM 9581 C C . PRO F 1 162 ? 164.226 172.651 238.342 1.00 193.62 162 PRO a C 1
ATOM 9582 O O . PRO F 1 162 ? 164.086 173.071 239.495 1.00 193.62 162 PRO a O 1
ATOM 9586 N N . ARG F 1 163 ? 165.415 172.636 237.730 1.00 204.18 163 ARG a N 1
ATOM 9587 C CA . ARG F 1 163 ? 166.623 172.914 238.500 1.00 204.18 163 ARG a CA 1
ATOM 9588 C C . ARG F 1 163 ? 167.692 173.523 237.607 1.00 204.18 163 ARG a C 1
ATOM 9589 O O . ARG F 1 163 ? 167.667 173.282 236.392 1.00 204.18 163 ARG a O 1
ATOM 9597 N N . PRO F 1 164 ? 168.615 174.329 238.149 1.00 203.57 164 PRO a N 1
ATOM 9598 C CA . PRO F 1 164 ? 169.798 174.705 237.375 1.00 203.57 164 PRO a CA 1
ATOM 9599 C C . PRO F 1 164 ? 170.627 173.484 237.021 1.00 203.57 164 PRO a C 1
ATOM 9600 O O . PRO F 1 164 ? 170.690 172.512 237.793 1.00 203.57 164 PRO a O 1
ATOM 9604 N N . PRO F 1 165 ? 171.284 173.488 235.866 1.00 195.98 165 PRO a N 1
ATOM 9605 C CA . PRO F 1 165 ? 171.793 172.247 235.274 1.00 195.98 165 PRO a CA 1
ATOM 9606 C C . PRO F 1 165 ? 173.087 171.774 235.928 1.00 195.98 165 PRO a C 1
ATOM 9607 O O . PRO F 1 165 ? 173.657 172.424 236.803 1.00 195.98 165 PRO a O 1
ATOM 9611 N N . HIS F 1 166 ? 173.542 170.608 235.473 1.00 191.15 166 HIS a N 1
ATOM 9612 C CA . HIS F 1 166 ? 174.839 170.050 235.819 1.00 191.15 166 HIS a CA 1
ATOM 9613 C C . HIS F 1 166 ? 175.470 169.465 234.561 1.00 191.15 166 HIS a C 1
ATOM 9614 O O . HIS F 1 166 ? 174.945 169.608 233.454 1.00 191.15 166 HIS a O 1
ATOM 9621 N N . SER F 1 167 ? 176.611 168.804 234.735 1.00 190.08 167 SER a N 1
ATOM 9622 C CA . SER F 1 167 ? 177.385 168.339 233.593 1.00 190.08 167 SER a CA 1
ATOM 9623 C C . SER F 1 167 ? 176.716 167.146 232.918 1.00 190.08 167 SER a C 1
ATOM 9624 O O . SER F 1 167 ? 175.907 166.436 233.517 1.00 190.08 167 SER a O 1
ATOM 9627 N N . THR F 1 168 ? 177.058 166.942 231.648 1.00 188.69 168 THR a N 1
ATOM 9628 C CA . THR F 1 168 ? 176.496 165.869 230.830 1.00 188.69 168 THR a CA 1
ATOM 9629 C C . THR F 1 168 ? 177.057 164.453 231.029 1.00 188.69 168 THR a C 1
ATOM 9630 O O . THR F 1 168 ? 176.256 163.510 231.034 1.00 188.69 168 THR a O 1
ATOM 9634 N N . PRO F 1 169 ? 178.398 164.207 231.194 1.00 193.00 169 PRO a N 1
ATOM 9635 C CA . PRO F 1 169 ? 178.870 162.830 231.011 1.00 193.00 169 PRO a CA 1
ATOM 9636 C C . PRO F 1 169 ? 178.716 161.971 232.254 1.00 193.00 169 PRO a C 1
ATOM 9637 O O . PRO F 1 169 ? 179.315 160.896 232.344 1.00 193.00 169 PRO a O 1
ATOM 9641 N N . LEU F 1 170 ? 177.924 162.429 233.220 1.00 187.23 170 LEU a N 1
ATOM 9642 C CA . LEU F 1 170 ? 177.835 161.782 234.526 1.00 187.23 170 LEU a CA 1
ATOM 9643 C C . LEU F 1 170 ? 176.709 160.754 234.498 1.00 187.23 170 LEU a C 1
ATOM 9644 O O . LEU F 1 170 ? 175.558 161.045 234.825 1.00 187.23 170 LEU a O 1
ATOM 9649 N N . LEU F 1 171 ? 177.061 159.535 234.097 1.00 187.69 171 LEU a N 1
ATOM 9650 C CA . LEU F 1 171 ? 176.239 158.343 234.321 1.00 187.69 171 LEU a CA 1
ATOM 9651 C C . LEU F 1 171 ? 177.079 157.217 234.943 1.00 187.69 171 LEU a C 1
ATOM 9652 O O . LEU F 1 171 ? 177.273 156.153 234.350 1.00 187.69 171 LEU a O 1
ATOM 9657 N N . PRO F 1 172 ? 177.574 157.411 236.169 1.00 192.49 172 PRO a N 1
ATOM 9658 C CA . PRO F 1 172 ? 178.511 156.439 236.743 1.00 192.49 172 PRO a CA 1
ATOM 9659 C C . PRO F 1 172 ? 177.857 155.101 237.051 1.00 192.49 172 PRO a C 1
ATOM 9660 O O . PRO F 1 172 ? 176.650 154.990 237.270 1.00 192.49 172 PRO a O 1
ATOM 9664 N N . ALA F 1 173 ? 178.699 154.074 237.063 1.00 197.46 173 ALA a N 1
ATOM 9665 C CA . ALA F 1 173 ? 178.272 152.693 236.923 1.00 197.46 173 ALA a CA 1
ATOM 9666 C C . ALA F 1 173 ? 178.531 151.914 238.202 1.00 197.46 173 ALA a C 1
ATOM 9667 O O . ALA F 1 173 ? 179.618 152.003 238.781 1.00 197.46 173 ALA a O 1
ATOM 9669 N N . VAL F 1 174 ? 177.530 151.147 238.631 1.00 200.37 174 VAL a N 1
ATOM 9670 C CA . VAL F 1 174 ? 177.708 150.183 239.708 1.00 200.37 174 VAL a CA 1
ATOM 9671 C C . VAL F 1 174 ? 178.453 148.980 239.152 1.00 200.37 174 VAL a C 1
ATOM 9672 O O . VAL F 1 174 ? 178.577 148.817 237.935 1.00 200.37 174 VAL a O 1
ATOM 9676 N N . LEU F 1 175 ? 178.954 148.129 240.036 1.00 202.28 175 LEU a N 1
ATOM 9677 C CA . LEU F 1 175 ? 179.635 146.914 239.620 1.00 202.28 175 LEU a CA 1
ATOM 9678 C C . LEU F 1 175 ? 178.848 145.712 240.119 1.00 202.28 175 LEU a C 1
ATOM 9679 O O . LEU F 1 175 ? 178.362 145.700 241.254 1.00 202.28 175 LEU a O 1
ATOM 9684 N N . SER F 1 176 ? 178.733 144.701 239.265 1.00 204.44 176 SER a N 1
ATOM 9685 C CA . SER F 1 176 ? 177.764 143.633 239.454 1.00 204.44 176 SER a CA 1
ATOM 9686 C C . SER F 1 176 ? 178.316 142.537 240.355 1.00 204.44 176 SER a C 1
ATOM 9687 O O . SER F 1 176 ? 179.289 142.728 241.089 1.00 204.44 176 SER a O 1
ATOM 9690 N N . VAL F 1 177 ? 177.671 141.375 240.291 1.00 206.87 177 VAL a N 1
ATOM 9691 C CA . VAL F 1 177 ? 177.460 140.538 241.461 1.00 206.87 177 VAL a CA 1
ATOM 9692 C C . VAL F 1 177 ? 178.462 139.381 241.567 1.00 206.87 177 VAL a C 1
ATOM 9693 O O . VAL F 1 177 ? 178.640 138.831 242.665 1.00 206.87 177 VAL a O 1
ATOM 9697 N N . ALA F 1 178 ? 179.168 139.043 240.477 1.00 205.29 178 ALA a N 1
ATOM 9698 C CA . ALA F 1 178 ? 180.271 138.077 240.512 1.00 205.29 178 ALA a CA 1
ATOM 9699 C C . ALA F 1 178 ? 179.835 136.692 240.986 1.00 205.29 178 ALA a C 1
ATOM 9700 O O . ALA F 1 178 ? 180.085 136.334 242.141 1.00 205.29 178 ALA a O 1
ATOM 9702 N N . ASP F 1 179 ? 179.187 135.937 240.084 1.00 206.86 179 ASP a N 1
ATOM 9703 C CA . ASP F 1 179 ? 178.360 134.745 240.315 1.00 206.86 179 ASP a CA 1
ATOM 9704 C C . ASP F 1 179 ? 178.774 133.852 241.484 1.00 206.86 179 ASP a C 1
ATOM 9705 O O . ASP F 1 179 ? 177.912 133.452 242.275 1.00 206.86 179 ASP a O 1
ATOM 9710 N N . GLU F 1 180 ? 180.067 133.517 241.587 1.00 205.48 180 GLU a N 1
ATOM 9711 C CA . GLU F 1 180 ? 180.684 132.770 242.699 1.00 205.48 180 GLU a CA 1
ATOM 9712 C C . GLU F 1 180 ? 179.947 131.461 243.022 1.00 205.48 180 GLU a C 1
ATOM 9713 O O . GLU F 1 180 ? 179.311 131.299 244.064 1.00 205.48 180 GLU a O 1
ATOM 9719 N N . SER F 1 181 ? 180.022 130.522 242.082 1.00 200.50 181 SER a N 1
ATOM 9720 C CA . SER F 1 181 ? 179.430 129.193 242.255 1.00 200.50 181 SER a CA 1
ATOM 9721 C C . SER F 1 181 ? 179.985 128.451 243.470 1.00 200.50 181 SER a C 1
ATOM 9722 O O . SER F 1 181 ? 181.133 128.651 243.866 0.00 200.50 181 SER a O 1
ATOM 9725 N N . PRO F 1 205 ? 185.323 129.822 239.951 1.00 192.13 205 PRO a N 1
ATOM 9726 C CA . PRO F 1 205 ? 185.695 131.132 239.404 1.00 192.13 205 PRO a CA 1
ATOM 9727 C C . PRO F 1 205 ? 184.558 132.146 239.480 1.00 192.13 205 PRO a C 1
ATOM 9728 O O . PRO F 1 205 ? 183.560 132.011 238.773 1.00 192.13 205 PRO a O 1
ATOM 9732 N N . LEU F 1 206 ? 184.717 133.155 240.335 1.00 197.93 206 LEU a N 1
ATOM 9733 C CA . LEU F 1 206 ? 183.726 134.219 240.484 1.00 197.93 206 LEU a CA 1
ATOM 9734 C C . LEU F 1 206 ? 183.966 135.246 239.384 1.00 197.93 206 LEU a C 1
ATOM 9735 O O . LEU F 1 206 ? 184.839 136.107 239.482 1.00 197.93 206 LEU a O 1
ATOM 9737 N N . GLY F 1 207 ? 183.183 135.143 238.313 1.00 201.01 207 GLY a N 1
ATOM 9738 C CA . GLY F 1 207 ? 183.325 136.052 237.192 1.00 201.01 207 GLY a CA 1
ATOM 9739 C C . GLY F 1 207 ? 182.728 137.417 237.466 1.00 201.01 207 GLY a C 1
ATOM 9740 O O . GLY F 1 207 ? 181.502 137.559 237.536 1.00 201.01 207 GLY a O 1
ATOM 9741 N N . ARG F 1 208 ? 183.580 138.433 237.599 1.00 198.51 208 ARG a N 1
ATOM 9742 C CA . ARG F 1 208 ? 183.127 139.770 237.968 1.00 198.51 208 ARG a CA 1
ATOM 9743 C C . ARG F 1 208 ? 182.395 140.414 236.796 1.00 198.51 208 ARG a C 1
ATOM 9744 O O . ARG F 1 208 ? 182.975 140.599 235.722 1.00 198.51 208 ARG a O 1
ATOM 9752 N N . PHE F 1 209 ? 181.133 140.769 236.999 1.00 198.07 209 PHE a N 1
ATOM 9753 C CA . PHE F 1 209 ? 180.376 141.492 235.990 1.00 198.07 209 PHE a CA 1
ATOM 9754 C C . PHE F 1 209 ? 180.273 142.964 236.375 1.00 198.07 209 PHE a C 1
ATOM 9755 O O . PHE F 1 209 ? 180.567 143.358 237.506 1.00 198.07 209 PHE a O 1
ATOM 9763 N N . ALA F 1 210 ? 179.836 143.779 235.418 1.00 194.61 210 ALA a N 1
ATOM 9764 C CA . ALA F 1 210 ? 179.652 145.203 235.660 1.00 194.61 210 ALA a CA 1
ATOM 9765 C C . ALA F 1 210 ? 178.664 145.757 234.645 1.00 194.61 210 ALA a C 1
ATOM 9766 O O . ALA F 1 210 ? 178.775 145.478 233.450 1.00 194.61 210 ALA a O 1
ATOM 9768 N N . ILE F 1 211 ? 177.710 146.548 235.129 1.00 192.31 211 ILE a N 1
ATOM 9769 C CA . ILE F 1 211 ? 176.707 147.184 234.288 1.00 192.31 211 ILE a CA 1
ATOM 9770 C C . ILE F 1 211 ? 176.846 148.693 234.434 1.00 192.31 211 ILE a C 1
ATOM 9771 O O . ILE F 1 211 ? 177.521 149.191 235.331 1.00 192.31 211 ILE a O 1
ATOM 9776 N N . GLU F 1 212 ? 176.187 149.423 233.536 1.00 179.33 212 GLU a N 1
ATOM 9777 C CA . GLU F 1 212 ? 176.232 150.880 233.527 1.00 179.33 212 GLU a CA 1
ATOM 9778 C C . GLU F 1 212 ? 174.817 151.413 233.680 1.00 179.33 212 GLU a C 1
ATOM 9779 O O . GLU F 1 212 ? 173.894 150.920 233.025 1.00 179.33 212 GLU a O 1
ATOM 9785 N N . THR F 1 213 ? 174.644 152.415 234.538 1.00 184.17 213 THR a N 1
ATOM 9786 C CA . THR F 1 213 ? 173.306 152.835 234.923 1.00 184.17 213 THR a CA 1
ATOM 9787 C C . THR F 1 213 ? 173.273 154.322 235.245 1.00 184.17 213 THR a C 1
ATOM 9788 O O . THR F 1 213 ? 174.301 154.948 235.514 1.00 184.17 213 THR a O 1
ATOM 9792 N N . LEU F 1 214 ? 172.065 154.879 235.196 1.00 182.98 214 LEU a N 1
ATOM 9793 C CA . LEU F 1 214 ? 171.834 156.227 235.684 1.00 182.98 214 LEU a CA 1
ATOM 9794 C C . LEU F 1 214 ? 171.832 156.230 237.212 1.00 182.98 214 LEU a C 1
ATOM 9795 O O . LEU F 1 214 ? 171.452 155.239 237.840 1.00 182.98 214 LEU a O 1
ATOM 9800 N N . PRO F 1 215 ? 172.257 157.326 237.834 1.00 185.89 215 PRO a N 1
ATOM 9801 C CA . PRO F 1 215 ? 172.169 157.424 239.294 1.00 185.89 215 PRO a CA 1
ATOM 9802 C C . PRO F 1 215 ? 170.728 157.572 239.757 1.00 185.89 215 PRO a C 1
ATOM 9803 O O . PRO F 1 215 ? 169.808 157.830 238.980 1.00 185.89 215 PRO a O 1
ATOM 9807 N N . ALA F 1 216 ? 170.547 157.411 241.068 1.00 182.89 216 ALA a N 1
ATOM 9808 C CA . ALA F 1 216 ? 169.217 157.275 241.649 1.00 182.89 216 ALA a CA 1
ATOM 9809 C C . ALA F 1 216 ? 168.441 158.582 241.723 1.00 182.89 216 ALA a C 1
ATOM 9810 O O . ALA F 1 216 ? 167.232 158.548 241.969 1.00 182.89 216 ALA a O 1
ATOM 9812 N N . GLY F 1 217 ? 169.090 159.725 241.529 1.00 180.04 217 GLY a N 1
ATOM 9813 C CA . GLY F 1 217 ? 168.445 161.007 241.714 1.00 180.04 217 GLY a CA 1
ATOM 9814 C C . GLY F 1 217 ? 168.039 161.754 240.461 1.00 180.04 217 GLY a C 1
ATOM 9815 O O . GLY F 1 217 ? 167.579 162.896 240.570 1.00 180.04 217 GLY a O 1
ATOM 9816 N N . THR F 1 218 ? 168.183 161.158 239.280 1.00 175.61 218 THR a N 1
ATOM 9817 C CA . THR F 1 218 ? 167.919 161.872 238.038 1.00 175.61 218 THR a CA 1
ATOM 9818 C C . THR F 1 218 ? 166.423 162.027 237.801 1.00 175.61 218 THR a C 1
ATOM 9819 O O . THR F 1 218 ? 165.658 161.070 237.948 1.00 175.61 218 THR a O 1
ATOM 9823 N N . ARG F 1 219 ? 166.012 163.236 237.435 1.00 175.91 219 ARG a N 1
ATOM 9824 C CA . ARG F 1 219 ? 164.645 163.488 237.016 1.00 175.91 219 ARG a CA 1
ATOM 9825 C C . ARG F 1 219 ? 164.486 163.195 235.527 1.00 175.91 219 ARG a C 1
ATOM 9826 O O . ARG F 1 219 ? 165.436 163.271 234.746 1.00 175.91 219 ARG a O 1
ATOM 9834 N N . LEU F 1 220 ? 163.260 162.853 235.139 1.00 164.71 220 LEU a N 1
ATOM 9835 C CA . LEU F 1 220 ? 162.928 162.521 233.763 1.00 164.71 220 LEU a CA 1
ATOM 9836 C C . LEU F 1 220 ? 161.609 163.191 233.409 1.00 164.71 220 LEU a C 1
ATOM 9837 O O . LEU F 1 220 ? 160.724 163.331 234.257 1.00 164.71 220 LEU a O 1
ATOM 9842 N N . GLN F 1 221 ? 161.479 163.601 232.150 1.00 155.61 221 GLN a N 1
ATOM 9843 C CA . GLN F 1 221 ? 160.302 164.323 231.687 1.00 155.61 221 GLN a CA 1
ATOM 9844 C C . GLN F 1 221 ? 159.767 163.656 230.431 1.00 155.61 221 GLN a C 1
ATOM 9845 O O . GLN F 1 221 ? 160.532 163.386 229.500 1.00 155.61 221 GLN a O 1
ATOM 9851 N N . THR F 1 222 ? 158.460 163.387 230.399 1.00 142.14 222 THR a N 1
ATOM 9852 C CA . THR F 1 222 ? 157.881 162.616 229.307 1.00 142.14 222 THR a CA 1
ATOM 9853 C C . THR F 1 222 ? 156.457 163.111 229.085 1.00 142.14 222 THR a C 1
ATOM 9854 O O . THR F 1 222 ? 155.833 163.649 230.001 1.00 142.14 222 THR a O 1
ATOM 9858 N N . TRP F 1 223 ? 155.959 162.982 227.857 1.00 131.84 223 TRP a N 1
ATOM 9859 C CA . TRP F 1 223 ? 154.558 163.258 227.586 1.00 131.84 223 TRP a CA 1
ATOM 9860 C C . TRP F 1 223 ? 153.980 162.170 226.696 1.00 131.84 223 TRP a C 1
ATOM 9861 O O . TRP F 1 223 ? 154.644 161.688 225.776 1.00 131.84 223 TRP a O 1
ATOM 9872 N N . ALA F 1 224 ? 152.741 161.788 226.983 1.00 136.25 224 ALA a N 1
ATOM 9873 C CA . ALA F 1 224 ? 151.977 160.857 226.163 1.00 136.25 224 ALA a CA 1
ATOM 9874 C C . ALA F 1 224 ? 150.755 161.581 225.620 1.00 136.25 224 ALA a C 1
ATOM 9875 O O . ALA F 1 224 ? 150.373 162.639 226.116 1.00 136.25 224 ALA a O 1
ATOM 9877 N N . ARG F 1 225 ? 150.124 161.012 224.593 1.00 135.21 225 ARG a N 1
ATOM 9878 C CA . ARG F 1 225 ? 149.061 161.750 223.925 1.00 135.21 225 ARG a CA 1
ATOM 9879 C C . ARG F 1 225 ? 148.052 160.804 223.295 1.00 135.21 225 ARG a C 1
ATOM 9880 O O . ARG F 1 225 ? 148.427 159.874 222.571 1.00 135.21 225 ARG a O 1
ATOM 9888 N N . LEU F 1 226 ? 146.776 161.049 223.582 1.00 148.93 226 LEU a N 1
ATOM 9889 C CA . LEU F 1 226 ? 145.657 160.528 222.808 1.00 148.93 226 LEU a CA 1
ATOM 9890 C C . LEU F 1 226 ? 144.997 161.700 222.098 1.00 148.93 226 LEU a C 1
ATOM 9891 O O . LEU F 1 226 ? 144.580 162.666 222.746 1.00 148.93 226 LEU a O 1
ATOM 9896 N N . ASP F 1 227 ? 144.899 161.615 220.774 1.00 157.05 227 ASP a N 1
ATOM 9897 C CA . ASP F 1 227 ? 144.392 162.741 219.999 1.00 157.05 227 ASP a CA 1
ATOM 9898 C C . ASP F 1 227 ? 142.867 162.813 220.030 1.00 157.05 227 ASP a C 1
ATOM 9899 O O . ASP F 1 227 ? 142.290 163.876 220.281 1.00 157.05 227 ASP a O 1
ATOM 9904 N N . ASN F 1 228 ? 142.201 161.687 219.793 1.00 152.12 228 ASN a N 1
ATOM 9905 C CA . ASN F 1 228 ? 140.753 161.666 219.596 1.00 152.12 228 ASN a CA 1
ATOM 9906 C C . ASN F 1 228 ? 140.051 161.643 220.947 1.00 152.12 228 ASN a C 1
ATOM 9907 O O . ASN F 1 228 ? 139.880 160.585 221.557 1.00 152.12 228 ASN a O 1
ATOM 9912 N N . ALA F 1 229 ? 139.630 162.820 221.416 1.00 158.87 229 ALA a N 1
ATOM 9913 C CA . ALA F 1 229 ? 138.869 162.944 222.660 1.00 158.87 229 ALA a CA 1
ATOM 9914 C C . ALA F 1 229 ? 137.433 162.512 222.381 1.00 158.87 229 ALA a C 1
ATOM 9915 O O . ALA F 1 229 ? 136.544 163.317 222.089 1.00 158.87 229 ALA a O 1
ATOM 9917 N N . THR F 1 230 ? 137.209 161.198 222.462 1.00 166.57 230 THR a N 1
ATOM 9918 C CA . THR F 1 230 ? 135.944 160.604 222.042 1.00 166.57 230 THR a CA 1
ATOM 9919 C C . THR F 1 230 ? 135.166 159.946 223.179 1.00 166.57 230 THR a C 1
ATOM 9920 O O . THR F 1 230 ? 134.009 160.299 223.425 1.00 166.57 230 THR a O 1
ATOM 9924 N N . GLU F 1 231 ? 135.776 158.997 223.880 1.00 166.93 231 GLU a N 1
ATOM 9925 C CA . GLU F 1 231 ? 134.994 158.029 224.645 1.00 166.93 231 GLU a CA 1
ATOM 9926 C C . GLU F 1 231 ? 135.787 157.591 225.872 1.00 166.93 231 GLU a C 1
ATOM 9927 O O . GLU F 1 231 ? 136.690 158.296 226.334 1.00 166.93 231 GLU a O 1
ATOM 9933 N N . HIS F 1 232 ? 135.423 156.419 226.408 1.00 162.65 232 HIS a N 1
ATOM 9934 C CA . HIS F 1 232 ? 135.928 155.930 227.690 1.00 162.65 232 HIS a CA 1
ATOM 9935 C C . HIS F 1 232 ? 137.426 155.641 227.675 1.00 162.65 232 HIS a C 1
ATOM 9936 O O . HIS F 1 232 ? 138.023 155.419 228.738 1.00 162.65 232 HIS a O 1
ATOM 9943 N N . GLN F 1 233 ? 138.040 155.600 226.485 1.00 158.34 233 GLN a N 1
ATOM 9944 C CA . GLN F 1 233 ? 139.447 155.225 226.362 1.00 158.34 233 GLN a CA 1
ATOM 9945 C C . GLN F 1 233 ? 140.355 156.193 227.109 1.00 158.34 233 GLN a C 1
ATOM 9946 O O . GLN F 1 233 ? 141.415 155.799 227.610 1.00 158.34 233 GLN a O 1
ATOM 9952 N N . ALA F 1 234 ? 139.952 157.463 227.201 1.00 161.41 234 ALA a N 1
ATOM 9953 C CA . ALA F 1 234 ? 140.711 158.427 227.991 1.00 161.41 234 ALA a CA 1
ATOM 9954 C C . ALA F 1 234 ? 140.710 158.052 229.467 1.00 161.41 234 ALA a C 1
ATOM 9955 O O . ALA F 1 234 ? 141.746 158.133 230.135 1.00 161.41 234 ALA a O 1
ATOM 9957 N N . ALA F 1 235 ? 139.561 157.618 229.989 1.00 160.54 235 ALA a N 1
ATOM 9958 C CA . ALA F 1 235 ? 139.501 157.182 231.380 1.00 160.54 235 ALA a CA 1
ATOM 9959 C C . ALA F 1 235 ? 140.292 155.899 231.593 1.00 160.54 235 ALA a C 1
ATOM 9960 O O . ALA F 1 235 ? 140.920 155.714 232.643 1.00 160.54 235 ALA a O 1
ATOM 9962 N N . PHE F 1 236 ? 140.264 154.998 230.608 1.00 162.17 236 PHE a N 1
ATOM 9963 C CA . PHE F 1 236 ? 141.048 153.769 230.694 1.00 162.17 236 PHE a CA 1
ATOM 9964 C C . PHE F 1 236 ? 142.541 154.074 230.759 1.00 162.17 236 PHE a C 1
ATOM 9965 O O . PHE F 1 236 ? 143.273 153.513 231.586 1.00 162.17 236 PHE a O 1
ATOM 9973 N N . PHE F 1 237 ? 143.004 154.992 229.911 1.00 159.50 237 PHE a N 1
ATOM 9974 C CA . PHE F 1 237 ? 144.412 155.368 229.932 1.00 159.50 237 PHE a CA 1
ATOM 9975 C C . PHE F 1 237 ? 144.763 156.149 231.192 1.00 159.50 237 PHE a C 1
ATOM 9976 O O . PHE F 1 237 ? 145.896 156.057 231.681 1.00 159.50 237 PHE a O 1
ATOM 9984 N N . ASP F 1 238 ? 143.807 156.907 231.737 1.00 161.54 238 ASP a N 1
ATOM 9985 C CA . ASP F 1 238 ? 144.022 157.580 233.014 1.00 161.54 238 ASP a CA 1
ATOM 9986 C C . ASP F 1 238 ? 144.214 156.555 234.126 1.00 161.54 238 ASP a C 1
ATOM 9987 O O . ASP F 1 238 ? 145.070 156.730 234.999 1.00 161.54 238 ASP a O 1
ATOM 9992 N N . ASN F 1 239 ? 143.433 155.472 234.098 1.00 164.08 239 ASN a N 1
ATOM 9993 C CA . ASN F 1 239 ? 143.610 154.395 235.070 1.00 164.08 239 ASN a CA 1
ATOM 9994 C C . ASN F 1 239 ? 144.968 153.717 234.910 1.00 164.08 239 ASN a C 1
ATOM 9995 O O . ASN F 1 239 ? 145.618 153.365 235.905 1.00 164.08 239 ASN a O 1
ATOM 10000 N N . VAL F 1 240 ? 145.407 153.526 233.662 1.00 165.85 240 VAL a N 1
ATOM 10001 C CA . VAL F 1 240 ? 146.718 152.921 233.410 1.00 165.85 240 VAL a CA 1
ATOM 10002 C C . VAL F 1 240 ? 147.835 153.800 233.968 1.00 165.85 240 VAL a C 1
ATOM 10003 O O . VAL F 1 240 ? 148.763 153.314 234.629 1.00 165.85 240 VAL a O 1
ATOM 10007 N N . LEU F 1 241 ? 147.753 155.110 233.726 1.00 167.53 241 LEU a N 1
ATOM 10008 C CA . LEU F 1 241 ? 148.760 156.019 234.270 1.00 167.53 241 LEU a CA 1
ATOM 10009 C C . LEU F 1 241 ? 148.665 156.142 235.783 1.00 167.53 241 LEU a C 1
ATOM 10010 O O . LEU F 1 241 ? 149.677 156.391 236.441 1.00 167.53 241 LEU a O 1
ATOM 10015 N N . SER F 1 242 ? 147.472 155.969 236.353 1.00 165.55 242 SER a N 1
ATOM 10016 C CA . SER F 1 242 ? 147.353 155.927 237.806 1.00 165.55 242 SER a CA 1
ATOM 10017 C C . SER F 1 242 ? 148.086 154.722 238.378 1.00 165.55 242 SER a C 1
ATOM 10018 O O . SER F 1 242 ? 148.793 154.837 239.387 1.00 165.55 242 SER a O 1
ATOM 10021 N N . THR F 1 243 ? 147.938 153.561 237.734 1.00 169.55 243 THR a N 1
ATOM 10022 C CA . THR F 1 243 ? 148.670 152.369 238.162 1.00 169.55 243 THR a CA 1
ATOM 10023 C C . THR F 1 243 ? 150.177 152.568 238.035 1.00 169.55 243 THR a C 1
ATOM 10024 O O . THR F 1 243 ? 150.941 152.234 238.955 1.00 169.55 243 THR a O 1
ATOM 10028 N N . PHE F 1 244 ? 150.620 153.136 236.910 1.00 172.44 244 PHE a N 1
ATOM 10029 C CA . PHE F 1 244 ? 152.043 153.378 236.701 1.00 172.44 244 PHE a CA 1
ATOM 10030 C C . PHE F 1 244 ? 152.605 154.425 237.655 1.00 172.44 244 PHE a C 1
ATOM 10031 O O . PHE F 1 244 ? 153.778 154.341 238.025 1.00 172.44 244 PHE a O 1
ATOM 10039 N N . ALA F 1 245 ? 151.808 155.418 238.046 1.00 165.50 245 ALA a N 1
ATOM 10040 C CA . ALA F 1 245 ? 152.262 156.365 239.054 1.00 165.50 245 ALA a CA 1
ATOM 10041 C C . ALA F 1 245 ? 152.288 155.730 240.434 1.00 165.50 245 ALA a C 1
ATOM 10042 O O . ALA F 1 245 ? 153.118 156.102 241.271 1.00 165.50 245 ALA a O 1
ATOM 10044 N N . ALA F 1 246 ? 151.390 154.777 240.688 1.00 177.06 246 ALA a N 1
ATOM 10045 C CA . ALA F 1 246 ? 151.348 154.111 241.984 1.00 177.06 246 ALA a CA 1
ATOM 10046 C C . ALA F 1 246 ? 152.563 153.215 242.191 1.00 177.06 246 ALA a C 1
ATOM 10047 O O . ALA F 1 246 ? 153.350 153.426 243.120 1.00 177.06 246 ALA a O 1
ATOM 10049 N N . HIS F 1 247 ? 152.739 152.208 241.336 1.00 172.89 247 HIS a N 1
ATOM 10050 C CA . HIS F 1 247 ? 153.813 151.241 241.558 1.00 172.89 247 HIS a CA 1
ATOM 10051 C C . HIS F 1 247 ? 154.513 150.878 240.254 1.00 172.89 247 HIS a C 1
ATOM 10052 O O . HIS F 1 247 ? 154.812 149.708 239.990 1.00 172.89 247 HIS a O 1
ATOM 10059 N N . GLY F 1 248 ? 154.818 151.877 239.435 1.00 173.33 248 GLY a N 1
ATOM 10060 C CA . GLY F 1 248 ? 155.453 151.610 238.163 1.00 173.33 248 GLY a CA 1
ATOM 10061 C C . GLY F 1 248 ? 156.938 151.333 238.290 1.00 173.33 248 GLY a C 1
ATOM 10062 O O . GLY F 1 248 ? 157.559 151.523 239.336 1.00 173.33 248 GLY a O 1
ATOM 10063 N N . HIS F 1 249 ? 157.508 150.866 237.182 1.00 183.85 249 HIS a N 1
ATOM 10064 C CA . HIS F 1 249 ? 158.932 150.597 237.086 1.00 183.85 249 HIS a CA 1
ATOM 10065 C C . HIS F 1 249 ? 159.330 150.634 235.620 1.00 183.85 249 HIS a C 1
ATOM 10066 O O . HIS F 1 249 ? 158.518 150.351 234.736 1.00 183.85 249 HIS a O 1
ATOM 10073 N N . LEU F 1 250 ? 160.585 150.988 235.370 1.00 184.33 250 LEU a N 1
ATOM 10074 C CA . LEU F 1 250 ? 161.154 150.889 234.034 1.00 184.33 250 LEU a CA 1
ATOM 10075 C C . LEU F 1 250 ? 162.652 150.689 234.188 1.00 184.33 250 LEU a C 1
ATOM 10076 O O . LEU F 1 250 ? 163.279 151.315 235.047 1.00 184.33 250 LEU a O 1
ATOM 10081 N N . GLY F 1 251 ? 163.210 149.801 233.387 1.00 183.17 251 GLY a N 1
ATOM 10082 C CA . GLY F 1 251 ? 164.604 149.451 233.517 1.00 183.17 251 GLY a CA 1
ATOM 10083 C C . GLY F 1 251 ? 164.837 148.027 233.058 1.00 183.17 251 GLY a C 1
ATOM 10084 O O . GLY F 1 251 ? 164.057 147.477 232.289 1.00 183.17 251 GLY a O 1
ATOM 10085 N N . GLY F 1 252 ? 165.928 147.443 233.549 1.00 183.11 252 GLY a N 1
ATOM 10086 C CA . GLY F 1 252 ? 166.334 146.134 233.079 1.00 183.11 252 GLY a CA 1
ATOM 10087 C C . GLY F 1 252 ? 166.690 145.111 234.139 1.00 183.11 252 GLY a C 1
ATOM 10088 O O . GLY F 1 252 ? 166.967 143.956 233.809 1.00 183.11 252 GLY a O 1
ATOM 10089 N N . ARG F 1 253 ? 166.726 145.511 235.405 1.00 188.55 253 ARG a N 1
ATOM 10090 C CA . ARG F 1 253 ? 167.012 144.578 236.491 1.00 188.55 253 ARG a CA 1
ATOM 10091 C C . ARG F 1 253 ? 166.058 144.821 237.653 1.00 188.55 253 ARG a C 1
ATOM 10092 O O . ARG F 1 253 ? 166.471 144.980 238.803 1.00 188.55 253 ARG a O 1
ATOM 10100 N N . SER F 1 254 ? 164.757 144.870 237.350 1.00 191.35 254 SER a N 1
ATOM 10101 C CA . SER F 1 254 ? 163.745 145.134 238.370 1.00 191.35 254 SER a CA 1
ATOM 10102 C C . SER F 1 254 ? 163.676 144.045 239.432 1.00 191.35 254 SER a C 1
ATOM 10103 O O . SER F 1 254 ? 163.148 144.292 240.521 1.00 191.35 254 SER a O 1
ATOM 10106 N N . ALA F 1 255 ? 164.196 142.850 239.148 1.00 191.02 255 ALA a N 1
ATOM 10107 C CA . ALA F 1 255 ? 164.279 141.806 240.160 1.00 191.02 255 ALA a CA 1
ATOM 10108 C C . ALA F 1 255 ? 165.388 142.051 241.173 1.00 191.02 255 ALA a C 1
ATOM 10109 O O . ALA F 1 255 ? 165.448 141.339 242.180 1.00 191.02 255 ALA a O 1
ATOM 10111 N N . ALA F 1 256 ? 166.265 143.026 240.933 1.00 190.19 256 ALA a N 1
ATOM 10112 C CA . ALA F 1 256 ? 167.328 143.370 241.869 1.00 190.19 256 ALA a CA 1
ATOM 10113 C C . ALA F 1 256 ? 167.202 144.802 242.373 1.00 190.19 256 ALA a C 1
ATOM 10114 O O . ALA F 1 256 ? 168.192 145.389 242.820 1.00 190.19 256 ALA a O 1
ATOM 10116 N N . GLY F 1 257 ? 166.003 145.378 242.308 1.00 187.50 257 GLY a N 1
ATOM 10117 C CA . GLY F 1 257 ? 165.766 146.718 242.796 1.00 187.50 257 GLY a CA 1
ATOM 10118 C C . GLY F 1 257 ? 166.117 147.832 241.839 1.00 187.50 257 GLY a C 1
ATOM 10119 O O . GLY F 1 257 ? 165.961 149.004 242.200 1.00 187.50 257 GLY a O 1
ATOM 10120 N N . HIS F 1 258 ? 166.579 147.514 240.636 1.00 191.39 258 HIS a N 1
ATOM 10121 C CA . HIS F 1 258 ? 166.956 148.524 239.658 1.00 191.39 258 HIS a CA 1
ATOM 10122 C C . HIS F 1 258 ? 165.724 148.951 238.871 1.00 191.39 258 HIS a C 1
ATOM 10123 O O . HIS F 1 258 ? 165.133 148.141 238.150 1.00 191.39 258 HIS a O 1
ATOM 10130 N N . GLY F 1 259 ? 165.337 150.216 239.007 1.00 185.05 259 GLY a N 1
ATOM 10131 C CA . GLY F 1 259 ? 164.275 150.753 238.180 1.00 185.05 259 GLY a CA 1
ATOM 10132 C C . GLY F 1 259 ? 163.044 151.242 238.915 1.00 185.05 259 GLY a C 1
ATOM 10133 O O . GLY F 1 259 ? 162.012 151.496 238.288 1.00 185.05 259 GLY a O 1
ATOM 10134 N N . GLN F 1 260 ? 163.128 151.384 240.233 1.00 185.17 260 GLN a N 1
ATOM 10135 C CA . GLN F 1 260 ? 161.999 151.887 241.002 1.00 185.17 260 GLN a CA 1
ATOM 10136 C C . GLN F 1 260 ? 161.926 153.402 240.882 1.00 185.17 260 GLN a C 1
ATOM 10137 O O . GLN F 1 260 ? 162.885 154.106 241.209 1.00 185.17 260 GLN a O 1
ATOM 10143 N N . VAL F 1 261 ? 160.789 153.902 240.398 1.00 182.52 261 VAL a N 1
ATOM 10144 C CA . VAL F 1 261 ? 160.586 155.327 240.176 1.00 182.52 261 VAL a CA 1
ATOM 10145 C C . VAL F 1 261 ? 159.248 155.736 240.771 1.00 182.52 261 VAL a C 1
ATOM 10146 O O . VAL F 1 261 ? 158.375 154.906 241.029 1.00 182.52 261 VAL a O 1
ATOM 10150 N N . THR F 1 262 ? 159.096 157.040 240.996 1.00 171.35 262 THR a N 1
ATOM 10151 C CA . THR F 1 262 ? 157.816 157.624 241.371 1.00 171.35 262 THR a CA 1
ATOM 10152 C C . THR F 1 262 ? 157.509 158.760 240.409 1.00 171.35 262 THR a C 1
ATOM 10153 O O . THR F 1 262 ? 158.366 159.612 240.154 1.00 171.35 262 THR a O 1
ATOM 10157 N N . ALA F 1 263 ? 156.293 158.772 239.882 1.00 162.71 263 ALA a N 1
ATOM 10158 C CA . ALA F 1 263 ? 155.899 159.697 238.831 1.00 162.71 263 ALA a CA 1
ATOM 10159 C C . ALA F 1 263 ? 154.705 160.529 239.279 1.00 162.71 263 ALA a C 1
ATOM 10160 O O . ALA F 1 263 ? 154.056 160.242 240.288 1.00 162.71 263 ALA a O 1
ATOM 10162 N N . THR F 1 264 ? 154.423 161.576 238.509 1.00 152.15 264 THR a N 1
ATOM 10163 C CA . THR F 1 264 ? 153.196 162.338 238.698 1.00 152.15 264 THR a CA 1
ATOM 10164 C C . THR F 1 264 ? 152.603 162.678 237.337 1.00 152.15 264 THR a C 1
ATOM 10165 O O . THR F 1 264 ? 153.334 162.970 236.390 1.00 152.15 264 THR a O 1
ATOM 10169 N N . VAL F 1 265 ? 151.278 162.599 237.234 1.00 145.51 265 VAL a N 1
ATOM 10170 C CA . VAL F 1 265 ? 150.566 162.885 235.992 1.00 145.51 265 VAL a CA 1
ATOM 10171 C C . VAL F 1 265 ? 149.920 164.260 236.101 1.00 145.51 265 VAL a C 1
ATOM 10172 O O . VAL F 1 265 ? 149.390 164.630 237.158 1.00 145.51 265 VAL a O 1
ATOM 10176 N N . THR F 1 266 ? 150.018 165.051 235.032 1.00 151.42 266 THR a N 1
ATOM 10177 C CA . THR F 1 266 ? 149.605 166.448 235.080 1.00 151.42 266 THR a CA 1
ATOM 10178 C C . THR F 1 266 ? 149.165 166.849 233.669 1.00 151.42 266 THR a C 1
ATOM 10179 O O . THR F 1 266 ? 149.430 166.139 232.691 1.00 151.42 266 THR a O 1
ATOM 10183 N N . ALA F 1 267 ? 148.442 167.974 233.586 1.00 154.89 267 ALA a N 1
ATOM 10184 C CA . ALA F 1 267 ? 148.272 168.770 232.367 1.00 154.89 267 ALA a CA 1
ATOM 10185 C C . ALA F 1 267 ? 147.432 168.064 231.305 1.00 154.89 267 ALA a C 1
ATOM 10186 O O . ALA F 1 267 ? 147.858 167.908 230.161 1.00 154.89 267 ALA a O 1
ATOM 10188 N N . THR F 1 268 ? 146.226 167.655 231.680 1.00 147.41 268 THR a N 1
ATOM 10189 C CA . THR F 1 268 ? 145.215 167.288 230.694 1.00 147.41 268 THR a CA 1
ATOM 10190 C C . THR F 1 268 ? 144.745 168.576 230.031 1.00 147.41 268 THR a C 1
ATOM 10191 O O . THR F 1 268 ? 143.867 169.271 230.545 1.00 147.41 268 THR a O 1
ATOM 10195 N N . ALA F 1 269 ? 145.333 168.901 228.882 1.00 142.97 269 ALA a N 1
ATOM 10196 C CA . ALA F 1 269 ? 145.231 170.241 228.320 1.00 142.97 269 ALA a CA 1
ATOM 10197 C C . ALA F 1 269 ? 144.056 170.428 227.369 1.00 142.97 269 ALA a C 1
ATOM 10198 O O . ALA F 1 269 ? 143.850 171.545 226.884 1.00 142.97 269 ALA a O 1
ATOM 10200 N N . LEU F 1 270 ? 143.285 169.385 227.089 1.00 141.79 270 LEU a N 1
ATOM 10201 C CA . LEU F 1 270 ? 142.137 169.496 226.197 1.00 141.79 270 LEU a CA 1
ATOM 10202 C C . LEU F 1 270 ? 140.917 168.987 226.962 1.00 141.79 270 LEU a C 1
ATOM 10203 O O . LEU F 1 270 ? 140.947 168.851 228.192 1.00 141.79 270 LEU a O 1
ATOM 10208 N N . ARG F 1 271 ? 139.823 168.741 226.230 1.00 142.10 271 ARG a N 1
ATOM 10209 C CA . ARG F 1 271 ? 138.508 168.432 226.794 1.00 142.10 271 ARG a CA 1
ATOM 10210 C C . ARG F 1 271 ? 138.554 167.211 227.705 1.00 142.10 271 ARG a C 1
ATOM 10211 O O . ARG F 1 271 ? 138.747 166.085 227.238 1.00 142.10 271 ARG a O 1
ATOM 10219 N N . GLY F 1 272 ? 138.350 167.429 229.004 1.00 144.41 272 GLY a N 1
ATOM 10220 C CA . GLY F 1 272 ? 138.637 166.403 229.982 1.00 144.41 272 GLY a CA 1
ATOM 10221 C C . GLY F 1 272 ? 137.616 165.284 229.991 1.00 144.41 272 GLY a C 1
ATOM 10222 O O . GLY F 1 272 ? 136.482 165.421 229.531 1.00 144.41 272 GLY a O 1
ATOM 10223 N N . SER F 1 273 ? 138.045 164.147 230.531 1.00 149.41 273 SER a N 1
ATOM 10224 C CA . SER F 1 273 ? 137.163 162.997 230.666 1.00 149.41 273 SER a CA 1
ATOM 10225 C C . SER F 1 273 ? 136.207 163.208 231.833 1.00 149.41 273 SER a C 1
ATOM 10226 O O . SER F 1 273 ? 136.605 163.701 232.892 1.00 149.41 273 SER a O 1
ATOM 10229 N N . LEU F 1 274 ? 134.945 162.842 231.629 1.00 152.52 274 LEU a N 1
ATOM 10230 C CA . LEU F 1 274 ? 133.935 163.020 232.662 1.00 152.52 274 LEU a CA 1
ATOM 10231 C C . LEU F 1 274 ? 134.205 162.074 233.832 1.00 152.52 274 LEU a C 1
ATOM 10232 O O . LEU F 1 274 ? 134.656 160.944 233.622 1.00 152.52 274 LEU a O 1
ATOM 10237 N N . PRO F 1 275 ? 133.964 162.512 235.068 1.00 154.75 275 PRO a N 1
ATOM 10238 C CA . PRO F 1 275 ? 134.200 161.638 236.223 1.00 154.75 275 PRO a CA 1
ATOM 10239 C C . PRO F 1 275 ? 133.242 160.455 236.262 1.00 154.75 275 PRO a C 1
ATOM 10240 O O . PRO F 1 275 ? 132.174 160.457 235.644 1.00 154.75 275 PRO a O 1
ATOM 10244 N N . ARG F 1 276 ? 133.652 159.450 237.042 1.00 157.96 276 ARG a N 1
ATOM 10245 C CA . ARG F 1 276 ? 133.049 158.121 237.164 1.00 157.96 276 ARG a CA 1
ATOM 10246 C C . ARG F 1 276 ? 132.439 157.532 235.877 1.00 157.96 276 ARG a C 1
ATOM 10247 O O . ARG F 1 276 ? 131.229 157.300 235.817 1.00 157.96 276 ARG a O 1
ATOM 10255 N N . PRO F 1 277 ? 133.260 157.270 234.837 1.00 157.99 277 PRO a N 1
ATOM 10256 C CA . PRO F 1 277 ? 132.746 156.497 233.699 1.00 157.99 277 PRO a CA 1
ATOM 10257 C C . PRO F 1 277 ? 133.068 155.012 233.800 1.00 157.99 277 PRO a C 1
ATOM 10258 O O . PRO F 1 277 ? 133.781 154.577 234.710 1.00 157.99 277 PRO a O 1
ATOM 10262 N N . THR F 1 278 ? 132.540 154.225 232.865 1.00 161.45 278 THR a N 1
ATOM 10263 C CA . THR F 1 278 ? 132.805 152.792 232.837 1.00 161.45 278 THR a CA 1
ATOM 10264 C C . THR F 1 278 ? 134.200 152.516 232.285 1.00 161.45 278 THR a C 1
ATOM 10265 O O . THR F 1 278 ? 134.592 153.076 231.257 1.00 161.45 278 THR a O 1
ATOM 10269 N N . VAL F 1 279 ? 134.954 151.652 232.966 1.00 159.02 279 VAL a N 1
ATOM 10270 C CA . VAL F 1 279 ? 136.248 151.231 232.438 1.00 159.02 279 VAL a CA 1
ATOM 10271 C C . VAL F 1 279 ? 136.074 150.086 231.448 1.00 159.02 279 VAL a C 1
ATOM 10272 O O . VAL F 1 279 ? 136.375 150.225 230.257 1.00 159.02 279 VAL a O 1
ATOM 10276 N N . ASP F 1 280 ? 135.593 148.932 231.922 1.00 158.87 280 ASP a N 1
ATOM 10277 C CA . ASP F 1 280 ? 135.397 147.796 231.031 1.00 158.87 280 ASP a CA 1
ATOM 10278 C C . ASP F 1 280 ? 134.132 146.984 231.284 1.00 158.87 280 ASP a C 1
ATOM 10279 O O . ASP F 1 280 ? 133.891 146.024 230.546 1.00 158.87 280 ASP a O 1
ATOM 10284 N N . TRP F 1 281 ? 133.317 147.316 232.286 1.00 159.63 281 TRP a N 1
ATOM 10285 C CA . TRP F 1 281 ? 132.121 146.514 232.554 1.00 159.63 281 TRP a CA 1
ATOM 10286 C C . TRP F 1 281 ? 131.056 146.869 231.519 1.00 159.63 281 TRP a C 1
ATOM 10287 O O . TRP F 1 281 ? 130.138 147.658 231.750 1.00 159.63 281 TRP a O 1
ATOM 10298 N N . VAL F 1 282 ? 131.201 146.262 230.341 1.00 148.67 282 VAL a N 1
ATOM 10299 C CA . VAL F 1 282 ? 130.289 146.459 229.220 1.00 148.67 282 VAL a CA 1
ATOM 10300 C C . VAL F 1 282 ? 129.627 145.129 228.882 1.00 148.67 282 VAL a C 1
ATOM 10301 O O . VAL F 1 282 ? 129.382 144.827 227.707 1.00 148.67 282 VAL a O 1
ATOM 10305 N N . ASN F 1 283 ? 129.377 144.322 229.918 1.00 141.83 283 ASN a N 1
ATOM 10306 C CA . ASN F 1 283 ? 128.718 143.007 229.970 1.00 141.83 283 ASN a CA 1
ATOM 10307 C C . ASN F 1 283 ? 129.633 141.855 229.549 1.00 141.83 283 ASN a C 1
ATOM 10308 O O . ASN F 1 283 ? 129.168 140.707 229.573 1.00 141.83 283 ASN a O 1
ATOM 10313 N N . GLN F 1 284 ? 130.913 142.110 229.232 1.00 139.07 284 GLN a N 1
ATOM 10314 C CA . GLN F 1 284 ? 131.940 141.105 228.927 1.00 139.07 284 GLN a CA 1
ATOM 10315 C C . GLN F 1 284 ? 131.498 139.956 228.021 1.00 139.07 284 GLN a C 1
ATOM 10316 O O . GLN F 1 284 ? 131.370 138.819 228.488 1.00 139.07 284 GLN a O 1
ATOM 10322 N N . LEU F 1 285 ? 131.234 140.241 226.741 1.00 132.98 285 LEU a N 1
ATOM 10323 C CA . LEU F 1 285 ? 130.873 139.176 225.806 1.00 132.98 285 LEU a CA 1
ATOM 10324 C C . LEU F 1 285 ? 132.015 138.182 225.611 1.00 132.98 285 LEU a C 1
ATOM 10325 O O . LEU F 1 285 ? 131.762 137.006 225.324 1.00 132.98 285 LEU a O 1
ATOM 10330 N N . ALA F 1 286 ? 133.264 138.642 225.759 1.00 124.14 286 ALA a N 1
ATOM 10331 C CA . ALA F 1 286 ? 134.477 137.818 225.713 1.00 124.14 286 ALA a CA 1
ATOM 10332 C C . ALA F 1 286 ? 134.599 137.056 224.390 1.00 124.14 286 ALA a C 1
ATOM 10333 O O . ALA F 1 286 ? 134.596 135.825 224.343 1.00 124.14 286 ALA a O 1
ATOM 10335 N N . ASP F 1 287 ? 134.713 137.820 223.309 1.00 116.75 287 ASP a N 1
ATOM 10336 C CA . ASP F 1 287 ? 134.871 137.248 221.980 1.00 116.75 287 ASP a CA 1
ATOM 10337 C C . ASP F 1 287 ? 136.362 136.942 221.777 1.00 116.75 287 ASP a C 1
ATOM 10338 O O . ASP F 1 287 ? 137.172 137.079 222.698 1.00 116.75 287 ASP a O 1
ATOM 10343 N N . ASP F 1 288 ? 136.744 136.512 220.577 1.00 110.43 288 ASP a N 1
ATOM 10344 C CA . ASP F 1 288 ? 138.137 136.205 220.263 1.00 110.43 288 ASP a CA 1
ATOM 10345 C C . ASP F 1 288 ? 139.016 137.451 220.307 1.00 110.43 288 ASP a C 1
ATOM 10346 O O . ASP F 1 288 ? 138.529 138.575 220.200 0.00 110.43 288 ASP a O 1
ATOM 10978 N N . THR H 3 2 ? 187.872 124.680 179.922 1.00 121.48 2 THR h N 1
ATOM 10979 C CA . THR H 3 2 ? 188.308 123.880 181.061 1.00 121.48 2 THR h CA 1
ATOM 10980 C C . THR H 3 2 ? 187.231 123.829 182.138 1.00 121.48 2 THR h C 1
ATOM 10981 O O . THR H 3 2 ? 186.686 122.766 182.438 1.00 121.48 2 THR h O 1
ATOM 10985 N N . THR H 3 3 ? 186.938 124.987 182.721 1.00 107.98 3 THR h N 1
ATOM 10986 C CA . THR H 3 3 ? 185.923 125.060 183.758 1.00 107.98 3 THR h CA 1
ATOM 10987 C C . THR H 3 3 ? 184.535 124.867 183.151 1.00 107.98 3 THR h C 1
ATOM 10988 O O . THR H 3 3 ? 184.305 125.239 181.996 1.00 107.98 3 THR h O 1
ATOM 10992 N N . PRO H 3 4 ? 183.597 124.269 183.893 1.00 92.00 4 PRO h N 1
ATOM 10993 C CA . PRO H 3 4 ? 182.198 124.269 183.438 1.00 92.00 4 PRO h CA 1
ATOM 10994 C C . PRO H 3 4 ? 181.591 125.657 183.366 1.00 92.00 4 PRO h C 1
ATOM 10995 O O . PRO H 3 4 ? 180.633 125.845 182.605 1.00 92.00 4 PRO h O 1
ATOM 10999 N N . THR H 3 5 ? 182.141 126.635 184.118 1.00 79.17 5 THR h N 1
ATOM 11000 C CA . THR H 3 5 ? 181.729 128.037 184.157 1.00 79.17 5 THR h CA 1
ATOM 11001 C C . THR H 3 5 ? 180.238 128.120 184.458 1.00 79.17 5 THR h C 1
ATOM 11002 O O . THR H 3 5 ? 179.437 128.329 183.539 1.00 79.17 5 THR h O 1
ATOM 11006 N N . PRO H 3 6 ? 179.830 127.942 185.737 1.00 68.67 6 PRO h N 1
ATOM 11007 C CA . PRO H 3 6 ? 178.444 127.561 186.078 1.00 68.67 6 PRO h CA 1
ATOM 11008 C C . PRO H 3 6 ? 177.309 128.405 185.506 1.00 68.67 6 PRO h C 1
ATOM 11009 O O . PRO H 3 6 ? 176.143 128.018 185.617 1.00 68.67 6 PRO h O 1
ATOM 11013 N N . THR H 3 7 ? 177.622 129.546 184.892 1.00 62.33 7 THR h N 1
ATOM 11014 C CA . THR H 3 7 ? 176.625 130.250 184.099 1.00 62.33 7 THR h CA 1
ATOM 11015 C C . THR H 3 7 ? 176.506 129.687 182.688 1.00 62.33 7 THR h C 1
ATOM 11016 O O . THR H 3 7 ? 175.612 130.102 181.944 1.00 62.33 7 THR h O 1
ATOM 11020 N N . GLN H 3 8 ? 177.386 128.762 182.301 1.00 62.02 8 GLN h N 1
ATOM 11021 C CA . GLN H 3 8 ? 177.262 128.106 181.002 1.00 62.02 8 GLN h CA 1
ATOM 11022 C C . GLN H 3 8 ? 176.353 126.886 181.088 1.00 62.02 8 GLN h C 1
ATOM 11023 O O . GLN H 3 8 ? 175.541 126.638 180.187 1.00 62.02 8 GLN h O 1
ATOM 11029 N N . VAL H 3 9 ? 176.476 126.110 182.168 1.00 54.09 9 VAL h N 1
ATOM 11030 C CA . VAL H 3 9 ? 175.615 124.949 182.352 1.00 54.09 9 VAL h CA 1
ATOM 11031 C C . VAL H 3 9 ? 174.183 125.335 182.672 1.00 54.09 9 VAL h C 1
ATOM 11032 O O . VAL H 3 9 ? 173.288 124.490 182.563 1.00 54.09 9 VAL h O 1
ATOM 11036 N N . TRP H 3 10 ? 173.941 126.584 183.078 1.00 55.25 10 TRP h N 1
ATOM 11037 C CA . TRP H 3 10 ? 172.574 127.089 183.092 1.00 55.25 10 TRP h CA 1
ATOM 11038 C C . TRP H 3 10 ? 172.019 127.149 181.678 1.00 55.25 10 TRP h C 1
ATOM 11039 O O . TRP H 3 10 ? 171.038 126.473 181.355 1.00 55.25 10 TRP h O 1
ATOM 11050 N N . ARG H 3 11 ? 172.682 127.911 180.802 1.00 52.57 11 ARG h N 1
ATOM 11051 C CA . ARG H 3 11 ? 172.196 128.137 179.445 1.00 52.57 11 ARG h CA 1
ATOM 11052 C C . ARG H 3 11 ? 172.206 126.875 178.596 1.00 52.57 11 ARG h C 1
ATOM 11053 O O . ARG H 3 11 ? 171.534 126.834 177.560 1.00 52.57 11 ARG h O 1
ATOM 11061 N N . ALA H 3 12 ? 172.959 125.852 179.001 1.00 51.24 12 ALA h N 1
ATOM 11062 C CA . ALA H 3 12 ? 173.010 124.618 178.230 1.00 51.24 12 ALA h CA 1
ATOM 11063 C C . ALA H 3 12 ? 171.730 123.790 178.315 1.00 51.24 12 ALA h C 1
ATOM 11064 O O . ALA H 3 12 ? 171.583 122.843 177.538 1.00 51.24 12 ALA h O 1
ATOM 11066 N N . THR H 3 13 ? 170.810 124.105 179.227 1.00 51.14 13 THR h N 1
ATOM 11067 C CA . THR H 3 13 ? 169.604 123.300 179.372 1.00 51.14 13 THR h CA 1
ATOM 11068 C C . THR H 3 13 ? 168.510 123.656 178.376 1.00 51.14 13 THR h C 1
ATOM 11069 O O . THR H 3 13 ? 167.507 122.939 178.308 1.00 51.14 13 THR h O 1
ATOM 11073 N N . VAL H 3 14 ? 168.666 124.726 177.607 1.00 48.06 14 VAL h N 1
ATOM 11074 C CA . VAL H 3 14 ? 167.618 125.149 176.681 1.00 48.06 14 VAL h CA 1
ATOM 11075 C C . VAL H 3 14 ? 168.203 125.367 175.281 1.00 48.06 14 VAL h C 1
ATOM 11076 O O . VAL H 3 14 ? 168.410 126.502 174.826 1.00 48.06 14 VAL h O 1
ATOM 11080 N N . PRO H 3 15 ? 168.475 124.284 174.544 1.00 50.82 15 PRO h N 1
ATOM 11081 C CA . PRO H 3 15 ? 169.041 124.441 173.197 1.00 50.82 15 PRO h CA 1
ATOM 11082 C C . PRO H 3 15 ? 168.058 124.959 172.163 1.00 50.82 15 PRO h C 1
ATOM 11083 O O . PRO H 3 15 ? 168.495 125.364 171.078 1.00 50.82 15 PRO h O 1
ATOM 11087 N N . GLU H 3 16 ? 166.754 124.960 172.453 1.00 55.17 16 GLU h N 1
ATOM 11088 C CA . GLU H 3 16 ? 165.776 125.541 171.536 1.00 55.17 16 GLU h CA 1
ATOM 11089 C C . GLU H 3 16 ? 165.905 127.052 171.420 1.00 55.17 16 GLU h C 1
ATOM 11090 O O . GLU H 3 16 ? 165.351 127.632 170.481 1.00 55.17 16 GLU h O 1
ATOM 11096 N N . LEU H 3 17 ? 166.600 127.697 172.353 1.00 52.36 17 LEU h N 1
ATOM 11097 C CA . LEU H 3 17 ? 166.955 129.101 172.235 1.00 52.36 17 LEU h CA 1
ATOM 11098 C C . LEU H 3 17 ? 168.431 129.181 171.875 1.00 52.36 17 LEU h C 1
ATOM 11099 O O . LEU H 3 17 ? 169.286 128.981 172.751 1.00 52.36 17 LEU h O 1
ATOM 11104 N N . PRO H 3 18 ? 168.786 129.457 170.622 1.00 55.09 18 PRO h N 1
ATOM 11105 C CA . PRO H 3 18 ? 170.202 129.617 170.265 1.00 55.09 18 PRO h CA 1
ATOM 11106 C C . PRO H 3 18 ? 170.787 130.867 170.900 1.00 55.09 18 PRO h C 1
ATOM 11107 O O . PRO H 3 18 ? 170.039 131.759 171.328 1.00 55.09 18 PRO h O 1
ATOM 11111 N N . PRO H 3 19 ? 172.114 130.950 171.028 1.00 60.13 19 PRO h N 1
ATOM 11112 C CA . PRO H 3 19 ? 172.723 132.058 171.774 1.00 60.13 19 PRO h CA 1
ATOM 11113 C C . PRO H 3 19 ? 172.559 133.407 171.091 1.00 60.13 19 PRO h C 1
ATOM 11114 O O . PRO H 3 19 ? 172.194 133.514 169.918 1.00 60.13 19 PRO h O 1
ATOM 11118 N N . LEU H 3 20 ? 172.853 134.456 171.864 1.00 65.25 20 LEU h N 1
ATOM 11119 C CA . LEU H 3 20 ? 172.606 135.828 171.430 1.00 65.25 20 LEU h CA 1
ATOM 11120 C C . LEU H 3 20 ? 173.829 136.462 170.780 1.00 65.25 20 LEU h C 1
ATOM 11121 O O . LEU H 3 20 ? 173.693 137.229 169.820 1.00 65.25 20 LEU h O 1
ATOM 11126 N N . VAL H 3 21 ? 175.026 136.151 171.280 1.00 83.65 21 VAL h N 1
ATOM 11127 C CA . VAL H 3 21 ? 176.217 136.931 170.959 1.00 83.65 21 VAL h CA 1
ATOM 11128 C C . VAL H 3 21 ? 176.667 136.664 169.530 1.00 83.65 21 VAL h C 1
ATOM 11129 O O . VAL H 3 21 ? 176.589 137.552 168.673 1.00 83.65 21 VAL h O 1
ATOM 11133 N N . ASP H 3 22 ? 177.093 135.437 169.258 1.00 108.01 22 ASP h N 1
ATOM 11134 C CA . ASP H 3 22 ? 177.619 135.047 167.951 1.00 108.01 22 ASP h CA 1
ATOM 11135 C C . ASP H 3 22 ? 177.746 133.528 167.932 1.00 108.01 22 ASP h C 1
ATOM 11136 O O . ASP H 3 22 ? 177.285 132.838 168.850 1.00 108.01 22 ASP h O 1
ATOM 11141 N N . GLU H 3 23 ? 178.373 133.008 166.876 1.00 117.19 23 GLU h N 1
ATOM 11142 C CA . GLU H 3 23 ? 178.492 131.563 166.707 1.00 117.19 23 GLU h CA 1
ATOM 11143 C C . GLU H 3 23 ? 179.483 130.963 167.699 1.00 117.19 23 GLU h C 1
ATOM 11144 O O . GLU H 3 23 ? 179.170 129.984 168.387 1.00 117.19 23 GLU h O 1
ATOM 11150 N N . ALA H 3 24 ? 180.686 131.537 167.792 1.00 117.69 24 ALA h N 1
ATOM 11151 C CA . ALA H 3 24 ? 181.727 130.962 168.633 1.00 117.69 24 ALA h CA 1
ATOM 11152 C C . ALA H 3 24 ? 182.558 131.983 169.398 1.00 117.69 24 ALA h C 1
ATOM 11153 O O . ALA H 3 24 ? 183.512 131.584 170.074 1.00 117.69 24 ALA h O 1
ATOM 11155 N N . GLY H 3 25 ? 182.242 133.272 169.318 1.00 116.50 25 GLY h N 1
ATOM 11156 C CA . GLY H 3 25 ? 183.022 134.277 170.014 1.00 116.50 25 GLY h CA 1
ATOM 11157 C C . GLY H 3 25 ? 182.514 135.682 169.770 1.00 116.50 25 GLY h C 1
ATOM 11158 O O . GLY H 3 25 ? 181.997 135.977 168.690 1.00 116.50 25 GLY h O 1
ATOM 11159 N N . ASP H 3 26 ? 182.679 136.565 170.756 1.00 113.72 26 ASP h N 1
ATOM 11160 C CA . ASP H 3 26 ? 182.098 137.900 170.687 1.00 113.72 26 ASP h CA 1
ATOM 11161 C C . ASP H 3 26 ? 182.800 138.791 169.664 1.00 113.72 26 ASP h C 1
ATOM 11162 O O . ASP H 3 26 ? 183.772 139.487 169.974 1.00 113.72 26 ASP h O 1
ATOM 11167 N N . THR H 3 27 ? 182.293 138.779 168.431 1.00 112.00 27 THR h N 1
ATOM 11168 C CA . THR H 3 27 ? 182.860 139.542 167.328 1.00 112.00 27 THR h CA 1
ATOM 11169 C C . THR H 3 27 ? 181.760 140.311 166.612 1.00 112.00 27 THR h C 1
ATOM 11170 O O . THR H 3 27 ? 180.654 139.797 166.421 1.00 112.00 27 THR h O 1
ATOM 11174 N N . GLY H 3 28 ? 182.072 141.544 166.218 1.00 108.40 28 GLY h N 1
ATOM 11175 C CA . GLY H 3 28 ? 181.207 142.307 165.343 1.00 108.40 28 GLY h CA 1
ATOM 11176 C C . GLY H 3 28 ? 180.086 143.072 166.008 1.00 108.40 28 GLY h C 1
ATOM 11177 O O . GLY H 3 28 ? 179.326 143.749 165.306 1.00 108.40 28 GLY h O 1
ATOM 11178 N N . SER H 3 29 ? 179.951 142.997 167.330 1.00 98.06 29 SER h N 1
ATOM 11179 C CA . SER H 3 29 ? 178.904 143.740 168.018 1.00 98.06 29 SER h CA 1
ATOM 11180 C C . SER H 3 29 ? 179.372 144.078 169.424 1.00 98.06 29 SER h C 1
ATOM 11181 O O . SER H 3 29 ? 179.952 143.230 170.107 1.00 98.06 29 SER h O 1
ATOM 11184 N N . ALA H 3 30 ? 179.113 145.314 169.849 1.00 89.77 30 ALA h N 1
ATOM 11185 C CA . ALA H 3 30 ? 179.518 145.781 171.169 1.00 89.77 30 ALA h CA 1
ATOM 11186 C C . ALA H 3 30 ? 178.395 145.742 172.193 1.00 89.77 30 ALA h C 1
ATOM 11187 O O . ALA H 3 30 ? 178.653 145.441 173.363 1.00 89.77 30 ALA h O 1
ATOM 11189 N N . THR H 3 31 ? 177.160 146.040 171.788 1.00 84.20 31 THR h N 1
ATOM 11190 C CA . THR H 3 31 ? 176.036 145.974 172.712 1.00 84.20 31 THR h CA 1
ATOM 11191 C C . THR H 3 31 ? 175.624 144.543 173.032 1.00 84.20 31 THR h C 1
ATOM 11192 O O . THR H 3 31 ? 174.972 144.316 174.058 1.00 84.20 31 THR h O 1
ATOM 11196 N N . ALA H 3 32 ? 175.995 143.576 172.187 1.00 82.06 32 ALA h N 1
ATOM 11197 C CA . ALA H 3 32 ? 175.693 142.180 172.480 1.00 82.06 32 ALA h CA 1
ATOM 11198 C C . ALA H 3 32 ? 176.496 141.672 173.668 1.00 82.06 32 ALA h C 1
ATOM 11199 O O . ALA H 3 32 ? 175.985 140.874 174.459 1.00 82.06 32 ALA h O 1
ATOM 11201 N N . ARG H 3 33 ? 177.745 142.125 173.809 1.00 85.30 33 ARG h N 1
ATOM 11202 C CA . ARG H 3 33 ? 178.538 141.778 174.983 1.00 85.30 33 ARG h CA 1
ATOM 11203 C C . ARG H 3 33 ? 177.912 142.320 176.260 1.00 85.30 33 ARG h C 1
ATOM 11204 O O . ARG H 3 33 ? 177.845 141.605 177.267 1.00 85.30 33 ARG h O 1
ATOM 11212 N N . ALA H 3 34 ? 177.437 143.567 176.231 1.00 73.88 34 ALA h N 1
ATOM 11213 C CA . ALA H 3 34 ? 176.762 144.148 177.385 1.00 73.88 34 ALA h CA 1
ATOM 11214 C C . ALA H 3 34 ? 175.465 143.418 177.702 1.00 73.88 34 ALA h C 1
ATOM 11215 O O . ALA H 3 34 ? 175.158 143.181 178.875 1.00 73.88 34 ALA h O 1
ATOM 11217 N N . ALA H 3 35 ? 174.697 143.054 176.670 1.00 70.13 35 ALA h N 1
ATOM 11218 C CA . ALA H 3 35 ? 173.454 142.323 176.890 1.00 70.13 35 ALA h CA 1
ATOM 11219 C C . ALA H 3 35 ? 173.715 140.942 177.480 1.00 70.13 35 ALA h C 1
ATOM 11220 O O . ALA H 3 35 ? 172.993 140.502 178.382 1.00 70.13 35 ALA h O 1
ATOM 11222 N N . ASP H 3 36 ? 174.745 140.248 176.989 1.00 68.24 36 ASP h N 1
ATOM 11223 C CA . ASP H 3 36 ? 175.092 138.938 177.530 1.00 68.24 36 ASP h CA 1
ATOM 11224 C C . ASP H 3 36 ? 175.583 139.042 178.967 1.00 68.24 36 ASP h C 1
ATOM 11225 O O . ASP H 3 36 ? 175.237 138.202 179.807 1.00 68.24 36 ASP h O 1
ATOM 11230 N N . THR H 3 37 ? 176.391 140.064 179.264 1.00 63.33 37 THR h N 1
ATOM 11231 C CA . THR H 3 37 ? 176.852 140.280 180.630 1.00 63.33 37 THR h CA 1
ATOM 11232 C C . THR H 3 37 ? 175.684 140.576 181.563 1.00 63.33 37 THR h C 1
ATOM 11233 O O . THR H 3 37 ? 175.625 140.052 182.681 1.00 63.33 37 THR h O 1
ATOM 11237 N N . ALA H 3 38 ? 174.728 141.388 181.103 1.00 58.10 38 ALA h N 1
ATOM 11238 C CA . ALA H 3 38 ? 173.549 141.697 181.904 1.00 58.10 38 ALA h CA 1
ATOM 11239 C C . ALA H 3 38 ? 172.692 140.461 182.144 1.00 58.10 38 ALA h C 1
ATOM 11240 O O . ALA H 3 38 ? 172.201 140.249 183.259 1.00 58.10 38 ALA h O 1
ATOM 11242 N N . GLU H 3 39 ? 172.497 139.641 181.107 1.00 54.78 39 GLU h N 1
ATOM 11243 C CA . GLU H 3 39 ? 171.707 138.425 181.260 1.00 54.78 39 GLU h CA 1
ATOM 11244 C C . GLU H 3 39 ? 172.377 137.449 182.215 1.00 54.78 39 GLU h C 1
ATOM 11245 O O . GLU H 3 39 ? 171.708 136.855 183.065 1.00 54.78 39 GLU h O 1
ATOM 11251 N N . ARG H 3 40 ? 173.698 137.291 182.107 1.00 54.11 40 ARG h N 1
ATOM 11252 C CA . ARG H 3 40 ? 174.422 136.405 183.013 1.00 54.11 40 ARG h CA 1
ATOM 11253 C C . ARG H 3 40 ? 174.372 136.917 184.449 1.00 54.11 40 ARG h C 1
ATOM 11254 O O . ARG H 3 40 ? 174.188 136.130 185.389 1.00 54.11 40 ARG h O 1
ATOM 11262 N N . LEU H 3 41 ? 174.508 138.234 184.634 1.00 48.67 41 LEU h N 1
ATOM 11263 C CA . LEU H 3 41 ? 174.467 138.822 185.969 1.00 48.67 41 LEU h CA 1
ATOM 11264 C C . LEU H 3 41 ? 173.097 138.637 186.606 1.00 48.67 41 LEU h C 1
ATOM 11265 O O . LEU H 3 41 ? 172.992 138.257 187.777 1.00 48.67 41 LEU h O 1
ATOM 11270 N N . LEU H 3 42 ? 172.032 138.904 185.850 1.00 45.19 42 LEU h N 1
ATOM 11271 C CA . LEU H 3 42 ? 170.698 138.775 186.416 1.00 45.19 42 LEU h CA 1
ATOM 11272 C C . LEU H 3 42 ? 170.298 137.312 186.559 1.00 45.19 42 LEU h C 1
ATOM 11273 O O . LEU H 3 42 ? 169.457 136.992 187.405 1.00 45.19 42 LEU h O 1
ATOM 11278 N N . LEU H 3 43 ? 170.895 136.416 185.769 1.00 45.30 43 LEU h N 1
ATOM 11279 C CA . LEU H 3 43 ? 170.683 134.988 185.967 1.00 45.30 43 LEU h CA 1
ATOM 11280 C C . LEU H 3 43 ? 171.357 134.508 187.243 1.00 45.30 43 LEU h C 1
ATOM 11281 O O . LEU H 3 43 ? 170.832 133.627 187.933 1.00 45.30 43 LEU h O 1
ATOM 11286 N N . LEU H 3 44 ? 172.514 135.081 187.583 1.00 46.08 44 LEU h N 1
ATOM 11287 C CA . LEU H 3 44 ? 173.128 134.766 188.870 1.00 46.08 44 LEU h CA 1
ATOM 11288 C C . LEU H 3 44 ? 172.562 135.645 189.978 1.00 46.08 44 LEU h C 1
ATOM 11289 O O . LEU H 3 44 ? 173.308 136.171 190.809 1.00 46.08 44 LEU h O 1
ATOM 11294 N N . LEU H 3 45 ? 171.241 135.797 189.997 1.00 46.53 45 LEU h N 1
ATOM 11295 C CA . LEU H 3 45 ? 170.533 136.494 191.061 1.00 46.53 45 LEU h CA 1
ATOM 11296 C C . LEU H 3 45 ? 169.248 135.798 191.469 1.00 46.53 45 LEU h C 1
ATOM 11297 O O . LEU H 3 45 ? 168.754 136.051 192.572 1.00 46.53 45 LEU h O 1
ATOM 11302 N N . HIS H 3 46 ? 168.717 134.898 190.645 1.00 53.78 46 HIS h N 1
ATOM 11303 C CA . HIS H 3 46 ? 167.493 134.173 190.943 1.00 53.78 46 HIS h CA 1
ATOM 11304 C C . HIS H 3 46 ? 167.773 132.851 191.636 1.00 53.78 46 HIS h C 1
ATOM 11305 O O . HIS H 3 46 ? 166.964 132.403 192.456 1.00 53.78 46 HIS h O 1
ATOM 11312 N N . TYR H 3 47 ? 168.909 132.228 191.340 1.00 54.59 47 TYR h N 1
ATOM 11313 C CA . TYR H 3 47 ? 169.320 130.998 191.997 1.00 54.59 47 TYR h CA 1
ATOM 11314 C C . TYR H 3 47 ? 170.280 131.255 193.146 1.00 54.59 47 TYR h C 1
ATOM 11315 O O . TYR H 3 47 ? 170.825 130.304 193.714 1.00 54.59 47 TYR h O 1
ATOM 11324 N N . SER H 3 48 ? 170.502 132.520 193.496 1.00 60.35 48 SER h N 1
ATOM 11325 C CA . SER H 3 48 ? 171.342 132.887 194.623 1.00 60.35 48 SER h CA 1
ATOM 11326 C C . SER H 3 48 ? 170.561 133.058 195.917 1.00 60.35 48 SER h C 1
ATOM 11327 O O . SER H 3 48 ? 171.175 133.251 196.970 1.00 60.35 48 SER h O 1
ATOM 11330 N N . ILE H 3 49 ? 169.233 132.988 195.867 1.00 68.58 49 ILE h N 1
ATOM 11331 C CA . ILE H 3 49 ? 168.395 133.142 197.051 1.00 68.58 49 ILE h CA 1
ATOM 11332 C C . ILE H 3 49 ? 167.610 131.855 197.273 1.00 68.58 49 ILE h C 1
ATOM 11333 O O . ILE H 3 49 ? 167.813 130.867 196.557 1.00 68.58 49 ILE h O 1
ATOM 11338 N N . ASP H 3 50 ? 166.741 131.851 198.291 1.00 78.07 50 ASP h N 1
ATOM 11339 C CA . ASP H 3 50 ? 166.014 130.640 198.672 1.00 78.07 50 ASP h CA 1
ATOM 11340 C C . ASP H 3 50 ? 165.107 130.143 197.550 1.00 78.07 50 ASP h C 1
ATOM 11341 O O . ASP H 3 50 ? 165.020 128.935 197.304 1.00 78.07 50 ASP h O 1
ATOM 11346 N N . TRP H 3 51 ? 164.424 131.051 196.862 1.00 78.19 51 TRP h N 1
ATOM 11347 C CA . TRP H 3 51 ? 163.575 130.652 195.747 1.00 78.19 51 TRP h CA 1
ATOM 11348 C C . TRP H 3 51 ? 163.902 131.454 194.496 1.00 78.19 51 TRP h C 1
ATOM 11349 O O . TRP H 3 51 ? 163.760 132.675 194.470 0.00 78.19 51 TRP h O 1
ATOM 11360 N N . SER H 3 54 ? 162.614 132.613 201.372 1.00 104.29 54 SER h N 1
ATOM 11361 C CA . SER H 3 54 ? 162.700 133.364 202.618 1.00 104.29 54 SER h CA 1
ATOM 11362 C C . SER H 3 54 ? 161.863 134.636 202.545 1.00 104.29 54 SER h C 1
ATOM 11363 O O . SER H 3 54 ? 161.805 135.408 203.501 1.00 104.29 54 SER h O 1
ATOM 11366 N N . TRP H 3 55 ? 161.220 134.848 201.402 1.00 106.45 55 TRP h N 1
ATOM 11367 C CA . TRP H 3 55 ? 160.351 135.997 201.204 1.00 106.45 55 TRP h CA 1
ATOM 11368 C C . TRP H 3 55 ? 158.920 135.608 201.583 1.00 106.45 55 TRP h C 1
ATOM 11369 O O . TRP H 3 55 ? 158.686 134.567 202.204 1.00 106.45 55 TRP h O 1
ATOM 11380 N N . VAL H 3 56 ? 157.949 136.457 201.233 1.00 115.00 56 VAL h N 1
ATOM 11381 C CA . VAL H 3 56 ? 156.553 136.191 201.566 1.00 115.00 56 VAL h CA 1
ATOM 11382 C C . VAL H 3 56 ? 156.058 134.972 200.791 1.00 115.00 56 VAL h C 1
ATOM 11383 O O . VAL H 3 56 ? 156.382 134.780 199.610 1.00 115.00 56 VAL h O 1
ATOM 11387 N N . ALA H 3 57 ? 155.303 134.114 201.473 1.00 110.16 57 ALA h N 1
ATOM 11388 C CA . ALA H 3 57 ? 155.058 132.752 201.017 1.00 110.16 57 ALA h CA 1
ATOM 11389 C C . ALA H 3 57 ? 153.622 132.564 200.549 1.00 110.16 57 ALA h C 1
ATOM 11390 O O . ALA H 3 57 ? 152.677 132.722 201.329 1.00 110.16 57 ALA h O 1
ATOM 11392 N N . ASP H 3 58 ? 153.475 132.226 199.276 1.00 111.64 58 ASP h N 1
ATOM 11393 C CA . ASP H 3 58 ? 152.276 131.599 198.739 1.00 111.64 58 ASP h CA 1
ATOM 11394 C C . ASP H 3 58 ? 152.742 130.554 197.736 1.00 111.64 58 ASP h C 1
ATOM 11395 O O . ASP H 3 58 ? 153.912 130.561 197.332 1.00 111.64 58 ASP h O 1
ATOM 11400 N N . PRO H 3 59 ? 151.851 129.590 197.332 1.00 118.39 59 PRO h N 1
ATOM 11401 C CA . PRO H 3 59 ? 152.316 128.459 196.499 1.00 118.39 59 PRO h CA 1
ATOM 11402 C C . PRO H 3 59 ? 153.023 128.769 195.179 1.00 118.39 59 PRO h C 1
ATOM 11403 O O . PRO H 3 59 ? 153.474 127.841 194.501 1.00 118.39 59 PRO h O 1
ATOM 11407 N N . LYS H 3 60 ? 153.139 130.041 194.799 1.00 102.14 60 LYS h N 1
ATOM 11408 C CA . LYS H 3 60 ? 154.004 130.434 193.697 1.00 102.14 60 LYS h CA 1
ATOM 11409 C C . LYS H 3 60 ? 155.105 131.401 194.113 1.00 102.14 60 LYS h C 1
ATOM 11410 O O . LYS H 3 60 ? 155.908 131.795 193.260 1.00 102.14 60 LYS h O 1
ATOM 11416 N N . HIS H 3 61 ? 155.161 131.792 195.392 1.00 103.41 61 HIS h N 1
ATOM 11417 C CA . HIS H 3 61 ? 156.105 132.768 195.948 1.00 103.41 61 HIS h CA 1
ATOM 11418 C C . HIS H 3 61 ? 156.029 134.127 195.247 1.00 103.41 61 HIS h C 1
ATOM 11419 O O . HIS H 3 61 ? 157.012 134.876 195.243 1.00 103.41 61 HIS h O 1
ATOM 11426 N N . ARG H 3 62 ? 154.860 134.444 194.675 1.00 101.56 62 ARG h N 1
ATOM 11427 C CA . ARG H 3 62 ? 154.540 135.753 194.090 1.00 101.56 62 ARG h CA 1
ATOM 11428 C C . ARG H 3 62 ? 155.515 136.167 192.986 1.00 101.56 62 ARG h C 1
ATOM 11429 O O . ARG H 3 62 ? 155.887 137.337 192.866 1.00 101.56 62 ARG h O 1
ATOM 11437 N N . LYS H 3 63 ? 155.914 135.186 192.175 1.00 77.91 63 LYS h N 1
ATOM 11438 C CA . LYS H 3 63 ? 156.690 135.375 190.945 1.00 77.91 63 LYS h CA 1
ATOM 11439 C C . LYS H 3 63 ? 157.995 136.132 191.201 1.00 77.91 63 LYS h C 1
ATOM 11440 O O . LYS H 3 63 ? 158.232 137.225 190.682 1.00 77.91 63 LYS h O 1
ATOM 11446 N N . THR H 3 64 ? 158.843 135.524 192.023 1.00 71.32 64 THR h N 1
ATOM 11447 C CA . THR H 3 64 ? 160.136 136.102 192.364 1.00 71.32 64 THR h CA 1
ATOM 11448 C C . THR H 3 64 ? 161.173 135.778 191.299 1.00 71.32 64 THR h C 1
ATOM 11449 O O . THR H 3 64 ? 161.357 134.619 190.932 0.00 71.32 64 THR h O 1
ATOM 11453 N N . TRP H 3 66 ? 159.765 135.988 185.385 1.00 56.58 66 TRP h N 1
ATOM 11454 C CA . TRP H 3 66 ? 158.950 136.142 186.581 1.00 56.58 66 TRP h CA 1
ATOM 11455 C C . TRP H 3 66 ? 158.673 137.620 186.813 1.00 56.58 66 TRP h C 1
ATOM 11456 O O . TRP H 3 66 ? 159.587 138.381 187.123 1.00 56.58 66 TRP h O 1
ATOM 11467 N N . ASP H 3 67 ? 157.413 138.030 186.676 1.00 69.37 67 ASP h N 1
ATOM 11468 C CA . ASP H 3 67 ? 157.096 139.456 186.639 1.00 69.37 67 ASP h CA 1
ATOM 11469 C C . ASP H 3 67 ? 156.004 139.748 187.664 1.00 69.37 67 ASP h C 1
ATOM 11470 O O . ASP H 3 67 ? 154.823 139.813 187.312 1.00 69.37 67 ASP h O 1
ATOM 11475 N N . GLU H 3 68 ? 156.395 139.894 188.919 1.00 78.07 68 GLU h N 1
ATOM 11476 C CA . GLU H 3 68 ? 155.536 140.593 189.868 1.00 78.07 68 GLU h CA 1
ATOM 11477 C C . GLU H 3 68 ? 156.286 141.629 190.691 1.00 78.07 68 GLU h C 1
ATOM 11478 O O . GLU H 3 68 ? 155.765 142.724 190.914 1.00 78.07 68 GLU h O 1
ATOM 11484 N N . LEU H 3 69 ? 157.506 141.317 191.133 1.00 66.13 69 LEU h N 1
ATOM 11485 C CA . LEU H 3 69 ? 158.316 142.270 191.879 1.00 66.13 69 LEU h CA 1
ATOM 11486 C C . LEU H 3 69 ? 159.789 142.265 191.504 1.00 66.13 69 LEU h C 1
ATOM 11487 O O . LEU H 3 69 ? 160.492 143.207 191.879 1.00 66.13 69 LEU h O 1
ATOM 11492 N N . LEU H 3 70 ? 160.286 141.239 190.813 1.00 54.75 70 LEU h N 1
ATOM 11493 C CA . LEU H 3 70 ? 161.688 141.230 190.397 1.00 54.75 70 LEU h CA 1
ATOM 11494 C C . LEU H 3 70 ? 162.045 142.352 189.424 1.00 54.75 70 LEU h C 1
ATOM 11495 O O . LEU H 3 70 ? 163.079 143.009 189.647 1.00 54.75 70 LEU h O 1
ATOM 11500 N N . PRO H 3 71 ? 161.286 142.624 188.341 1.00 51.67 71 PRO h N 1
ATOM 11501 C CA . PRO H 3 71 ? 161.667 143.764 187.487 1.00 51.67 71 PRO h CA 1
ATOM 11502 C C . PRO H 3 71 ? 161.612 145.102 188.194 1.00 51.67 71 PRO h C 1
ATOM 11503 O O . PRO H 3 71 ? 162.453 145.965 187.922 1.00 51.67 71 PRO h O 1
ATOM 11507 N N . GLY H 3 72 ? 160.667 145.285 189.118 1.00 48.02 72 GLY h N 1
ATOM 11508 C CA . GLY H 3 72 ? 160.600 146.537 189.855 1.00 48.02 72 GLY h CA 1
ATOM 11509 C C . GLY H 3 72 ? 161.819 146.766 190.727 1.00 48.02 72 GLY h C 1
ATOM 11510 O O . GLY H 3 72 ? 162.407 147.851 190.725 1.00 48.02 72 GLY h O 1
ATOM 11511 N N . ARG H 3 73 ? 162.240 145.730 191.456 1.00 48.88 73 ARG h N 1
ATOM 11512 C CA . ARG H 3 73 ? 163.392 145.874 192.339 1.00 48.88 73 ARG h CA 1
ATOM 11513 C C . ARG H 3 73 ? 164.689 145.999 191.548 1.00 48.88 73 ARG h C 1
ATOM 11514 O O . ARG H 3 73 ? 165.571 146.787 191.919 1.00 48.88 73 ARG h O 1
ATOM 11522 N N . VAL H 3 74 ? 164.819 145.246 190.450 1.00 45.86 74 VAL h N 1
ATOM 11523 C CA . VAL H 3 74 ? 166.009 145.357 189.607 1.00 45.86 74 VAL h CA 1
ATOM 11524 C C . VAL H 3 74 ? 166.094 146.741 188.9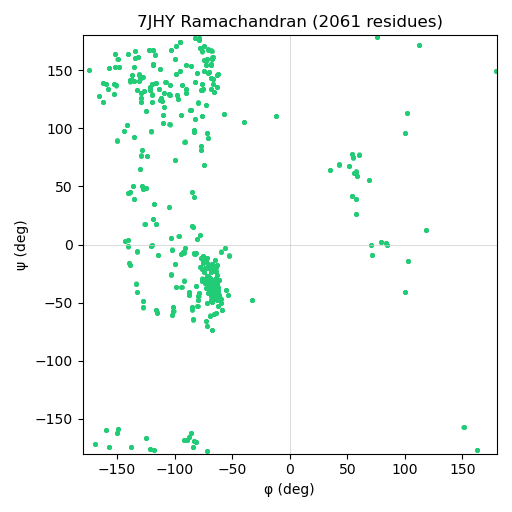71 1.00 45.86 74 VAL h C 1
ATOM 11525 O O . VAL H 3 74 ? 167.165 147.361 188.951 1.00 45.86 74 VAL h O 1
ATOM 11529 N N . ARG H 3 75 ? 164.964 147.264 188.485 1.00 45.89 75 ARG h N 1
ATOM 11530 C CA . ARG H 3 75 ? 164.925 148.612 187.930 1.00 45.89 75 ARG h CA 1
ATOM 11531 C C . ARG H 3 75 ? 165.280 149.659 188.976 1.00 45.89 75 ARG h C 1
ATOM 11532 O O . ARG H 3 75 ? 166.026 150.604 188.692 1.00 45.89 75 ARG h O 1
ATOM 11540 N N . ARG H 3 76 ? 164.737 149.515 190.189 1.00 49.00 76 ARG h N 1
ATOM 11541 C CA . ARG H 3 76 ? 164.993 150.491 191.242 1.00 49.00 76 ARG h CA 1
ATOM 11542 C C . ARG H 3 76 ? 166.462 150.487 191.643 1.00 49.00 76 ARG h C 1
ATOM 11543 O O . ARG H 3 76 ? 167.050 151.548 191.880 1.00 49.00 76 ARG h O 1
ATOM 11551 N N . ALA H 3 77 ? 167.074 149.303 191.717 1.00 48.56 77 ALA h N 1
ATOM 11552 C CA . ALA H 3 77 ? 168.506 149.237 191.980 1.00 48.56 77 ALA h CA 1
ATOM 11553 C C . ALA H 3 77 ? 169.336 149.692 190.788 1.00 48.56 77 ALA h C 1
ATOM 11554 O O . ALA H 3 77 ? 170.503 150.054 190.966 1.00 48.56 77 ALA h O 1
ATOM 11556 N N . ALA H 3 78 ? 168.765 149.694 189.584 1.00 48.72 78 ALA h N 1
ATOM 11557 C CA . ALA H 3 78 ? 169.485 150.109 188.387 1.00 48.72 78 ALA h CA 1
ATOM 11558 C C . ALA H 3 78 ? 169.613 151.621 188.245 1.00 48.72 78 ALA h C 1
ATOM 11559 O O . ALA H 3 78 ? 170.070 152.088 187.198 1.00 48.72 78 ALA h O 1
ATOM 11561 N N . TYR H 3 79 ? 169.224 152.399 189.255 1.00 47.13 79 TYR h N 1
ATOM 11562 C CA . TYR H 3 79 ? 169.380 153.846 189.220 1.00 47.13 79 TYR h CA 1
ATOM 11563 C C . TYR H 3 79 ? 170.524 154.325 190.107 1.00 47.13 79 TYR h C 1
ATOM 11564 O O . TYR H 3 79 ? 170.455 155.417 190.678 1.00 47.13 79 TYR h O 1
ATOM 11573 N N . ARG H 3 80 ? 171.573 153.515 190.243 1.00 56.22 80 ARG h N 1
ATOM 11574 C CA . ARG H 3 80 ? 172.786 153.886 190.955 1.00 56.22 80 ARG h CA 1
ATOM 11575 C C . ARG H 3 80 ? 173.992 153.475 190.118 1.00 56.22 80 ARG h C 1
ATOM 11576 O O . ARG H 3 80 ? 173.879 152.711 189.156 1.00 56.22 80 ARG h O 1
ATOM 11584 N N . ALA H 3 81 ? 175.159 153.990 190.497 1.00 63.93 81 ALA h N 1
ATOM 11585 C CA . ALA H 3 81 ? 176.389 153.799 189.743 1.00 63.93 81 ALA h CA 1
ATOM 11586 C C . ALA H 3 81 ? 177.494 153.321 190.680 1.00 63.93 81 ALA h C 1
ATOM 11587 O O . ALA H 3 81 ? 177.558 153.743 191.837 1.00 63.93 81 ALA h O 1
ATOM 11589 N N . ASP H 3 82 ? 178.372 152.441 190.186 1.00 65.14 82 ASP h N 1
ATOM 11590 C CA . ASP H 3 82 ? 178.305 151.869 188.842 1.00 65.14 82 ASP h CA 1
ATOM 11591 C C . ASP H 3 82 ? 177.751 150.442 188.799 1.00 65.14 82 ASP h C 1
ATOM 11592 O O . ASP H 3 82 ? 176.727 150.199 188.167 1.00 65.14 82 ASP h O 1
ATOM 11597 N N . THR H 3 83 ? 178.416 149.496 189.464 1.00 63.56 83 THR h N 1
ATOM 11598 C CA . THR H 3 83 ? 177.896 148.134 189.544 1.00 63.56 83 THR h CA 1
ATOM 11599 C C . THR H 3 83 ? 177.929 147.544 190.948 1.00 63.56 83 THR h C 1
ATOM 11600 O O . THR H 3 83 ? 177.010 146.799 191.305 1.00 63.56 83 THR h O 1
ATOM 11604 N N . LEU H 3 84 ? 178.922 147.883 191.774 1.00 63.51 84 LEU h N 1
ATOM 11605 C CA . LEU H 3 84 ? 178.978 147.373 193.140 1.00 63.51 84 LEU h CA 1
ATOM 11606 C C . LEU H 3 84 ? 177.853 147.956 193.986 1.00 63.51 84 LEU h C 1
ATOM 11607 O O . LEU H 3 84 ? 177.190 147.234 194.743 1.00 63.51 84 LEU h O 1
ATOM 11612 N N . ASP H 3 85 ? 177.625 149.268 193.860 1.00 64.82 85 ASP h N 1
ATOM 11613 C CA . ASP H 3 85 ? 176.516 149.921 194.545 1.00 64.82 85 ASP h CA 1
ATOM 11614 C C . ASP H 3 85 ? 175.177 149.368 194.079 1.00 64.82 85 ASP h C 1
ATOM 11615 O O . ASP H 3 85 ? 174.253 149.213 194.889 1.00 64.82 85 ASP h O 1
ATOM 11620 N N . ARG H 3 86 ? 175.066 149.052 192.785 1.00 56.49 86 ARG h N 1
ATOM 11621 C CA . ARG H 3 86 ? 173.857 148.429 192.254 1.00 56.49 86 ARG h CA 1
ATOM 11622 C C . ARG H 3 86 ? 173.588 147.092 192.931 1.00 56.49 86 ARG h C 1
ATOM 11623 O O . ARG H 3 86 ? 172.454 146.808 193.342 1.00 56.49 86 ARG h O 1
ATOM 11631 N N . TRP H 3 87 ? 174.620 146.257 193.064 1.00 59.63 87 TRP h N 1
ATOM 11632 C CA . TRP H 3 87 ? 174.362 144.937 193.613 1.00 59.63 87 TRP h CA 1
ATOM 11633 C C . TRP H 3 87 ? 174.108 145.005 195.108 1.00 59.63 87 TRP h C 1
ATOM 11634 O O . TRP H 3 87 ? 173.316 144.213 195.618 1.00 59.63 87 TRP h O 1
ATOM 11645 N N . TRP H 3 88 ? 174.758 145.939 195.815 1.00 71.07 88 TRP h N 1
ATOM 11646 C CA . TRP H 3 88 ? 174.423 146.187 197.218 1.00 71.07 88 TRP h CA 1
ATOM 11647 C C . TRP H 3 88 ? 172.971 146.603 197.385 1.00 71.07 88 TRP h C 1
ATOM 11648 O O . TRP H 3 88 ? 172.267 146.092 198.265 1.00 71.07 88 TRP h O 1
ATOM 11659 N N . SER H 3 89 ? 172.512 147.542 196.550 1.00 63.80 89 SER h N 1
ATOM 11660 C CA . SER H 3 89 ? 171.133 148.008 196.639 1.00 63.80 89 SER h CA 1
ATOM 11661 C C . SER H 3 89 ? 170.157 146.875 196.369 1.00 63.80 89 SER h C 1
ATOM 11662 O O . SER H 3 89 ? 169.138 146.743 197.059 1.00 63.80 89 SER h O 1
ATOM 11665 N N . GLU H 3 90 ? 170.475 146.019 195.396 1.00 60.66 90 GLU h N 1
ATOM 11666 C CA . GLU H 3 90 ? 169.596 144.896 195.099 1.00 60.66 90 GLU h CA 1
ATOM 11667 C C . GLU H 3 90 ? 169.589 143.875 196.233 1.00 60.66 90 GLU h C 1
ATOM 11668 O O . GLU H 3 90 ? 168.521 143.417 196.654 1.00 60.66 90 GLU h O 1
ATOM 11674 N N . VAL H 3 91 ? 170.770 143.489 196.730 1.00 64.65 91 VAL h N 1
ATOM 11675 C CA . VAL H 3 91 ? 170.823 142.390 197.691 1.00 64.65 91 VAL h CA 1
ATOM 11676 C C . VAL H 3 91 ? 170.270 142.841 199.038 1.00 64.65 91 VAL h C 1
ATOM 11677 O O . VAL H 3 91 ? 169.691 142.037 199.778 1.00 64.65 91 VAL h O 1
ATOM 11681 N N . ALA H 3 92 ? 170.403 144.128 199.371 1.00 70.32 92 ALA h N 1
ATOM 11682 C CA . ALA H 3 92 ? 169.724 144.640 200.552 1.00 70.32 92 ALA h CA 1
ATOM 11683 C C . ALA H 3 92 ? 168.231 144.777 200.303 1.00 70.32 92 ALA h C 1
ATOM 11684 O O . ALA H 3 92 ? 167.434 144.656 201.240 1.00 70.32 92 ALA h O 1
ATOM 11686 N N . GLY H 3 93 ? 167.836 145.026 199.057 1.00 63.58 93 GLY h N 1
ATOM 11687 C CA . GLY H 3 93 ? 166.430 145.115 198.736 1.00 63.58 93 GLY h CA 1
ATOM 11688 C C . GLY H 3 93 ? 165.697 143.790 198.761 1.00 63.58 93 GLY h C 1
ATOM 11689 O O . GLY H 3 93 ? 164.869 143.560 199.646 1.00 63.58 93 GLY h O 1
ATOM 11690 N N . GLN H 3 94 ? 165.985 142.917 197.794 1.00 68.50 94 GLN h N 1
ATOM 11691 C CA . GLN H 3 94 ? 165.129 141.763 197.541 1.00 68.50 94 GLN h CA 1
ATOM 11692 C C . GLN H 3 94 ? 165.114 140.708 198.644 1.00 68.50 94 GLN h C 1
ATOM 11693 O O . GLN H 3 94 ? 164.130 140.604 199.381 1.00 68.50 94 GLN h O 1
ATOM 11699 N N . LEU H 3 95 ? 166.183 139.919 198.777 1.00 76.32 95 LEU h N 1
ATOM 11700 C CA . LEU H 3 95 ? 166.200 138.913 199.835 1.00 76.32 95 LEU h CA 1
ATOM 11701 C C . LEU H 3 95 ? 167.447 138.995 200.707 1.00 76.32 95 LEU h C 1
ATOM 11702 O O . LEU H 3 95 ? 167.352 139.097 201.934 1.00 76.32 95 LEU h O 1
ATOM 11707 N N . GLY H 3 96 ? 168.617 138.952 200.078 1.00 66.31 96 GLY h N 1
ATOM 11708 C CA . GLY H 3 96 ? 169.874 138.960 200.798 1.00 66.31 96 GLY h CA 1
ATOM 11709 C C . GLY H 3 96 ? 170.518 137.598 200.963 1.00 66.31 96 GLY h C 1
ATOM 11710 O O . GLY H 3 96 ? 170.190 136.864 201.900 1.00 66.31 96 GLY h O 1
ATOM 11711 N N . ALA H 3 97 ? 171.453 137.265 200.066 1.00 62.76 97 ALA h N 1
ATOM 11712 C CA . ALA H 3 97 ? 172.309 136.086 200.145 1.00 62.76 97 ALA h CA 1
ATOM 11713 C C . ALA H 3 97 ? 173.449 136.245 199.147 1.00 62.76 97 ALA h C 1
ATOM 11714 O O . ALA H 3 97 ? 173.199 136.540 197.973 1.00 62.76 97 ALA h O 1
ATOM 11716 N N . PRO H 3 98 ? 174.708 136.085 199.573 1.00 69.44 98 PRO h N 1
ATOM 11717 C CA . PRO H 3 98 ? 175.832 136.245 198.636 1.00 69.44 98 PRO h CA 1
ATOM 11718 C C . PRO H 3 98 ? 175.881 135.195 197.533 1.00 69.44 98 PRO h C 1
ATOM 11719 O O . PRO H 3 98 ? 175.787 135.533 196.349 1.00 69.44 98 PRO h O 1
ATOM 11723 N N . ALA H 3 99 ? 175.989 133.921 197.924 1.00 76.20 99 ALA h N 1
ATOM 11724 C CA . ALA H 3 99 ? 176.038 132.751 197.053 1.00 76.20 99 ALA h CA 1
ATOM 11725 C C . ALA H 3 99 ? 176.013 131.500 197.921 1.00 76.20 99 ALA h C 1
ATOM 11726 O O . ALA H 3 99 ? 176.504 131.531 199.056 1.00 76.20 99 ALA h O 1
ATOM 11728 N N . PRO H 3 100 ? 175.463 130.385 197.438 1.00 89.66 100 PRO h N 1
ATOM 11729 C CA . PRO H 3 100 ? 175.532 129.138 198.214 1.00 89.66 100 PRO h CA 1
ATOM 11730 C C . PRO H 3 100 ? 176.932 128.546 198.245 1.00 89.66 100 PRO h C 1
ATOM 11731 O O . PRO H 3 100 ? 177.869 129.115 197.676 1.00 89.66 100 PRO h O 1
ATOM 11735 N N . ARG H 3 101 ? 177.086 127.386 198.883 1.00 99.79 101 ARG h N 1
ATOM 11736 C CA . ARG H 3 101 ? 178.392 126.742 198.969 1.00 99.79 101 ARG h CA 1
ATOM 11737 C C . ARG H 3 101 ? 178.763 126.108 197.632 1.00 99.79 101 ARG h C 1
ATOM 11738 O O . ARG H 3 101 ? 178.784 124.881 197.489 1.00 99.79 101 ARG h O 1
ATOM 11746 N N . HIS H 3 102 ? 179.021 126.952 196.635 1.00 93.61 102 HIS h N 1
ATOM 11747 C CA . HIS H 3 102 ? 179.542 126.531 195.337 1.00 93.61 102 HIS h CA 1
ATOM 11748 C C . HIS H 3 102 ? 180.494 127.641 194.906 1.00 93.61 102 HIS h C 1
ATOM 11749 O O . HIS H 3 102 ? 180.053 128.668 194.381 1.00 93.61 102 HIS h O 1
ATOM 11756 N N . ARG H 3 103 ? 181.793 127.434 195.140 1.00 82.55 103 ARG h N 1
ATOM 11757 C CA . ARG H 3 103 ? 182.773 128.493 194.931 1.00 82.55 103 ARG h CA 1
ATOM 11758 C C . ARG H 3 103 ? 182.909 128.896 193.469 1.00 82.55 103 ARG h C 1
ATOM 11759 O O . ARG H 3 103 ? 183.391 130.000 193.193 1.00 82.55 103 ARG h O 1
ATOM 11767 N N . ASP H 3 104 ? 182.502 128.036 192.533 1.00 83.52 104 ASP h N 1
ATOM 11768 C CA . ASP H 3 104 ? 182.515 128.419 191.125 1.00 83.52 104 ASP h CA 1
ATOM 11769 C C . ASP H 3 104 ? 181.535 129.556 190.849 1.00 83.52 104 ASP h C 1
ATOM 11770 O O . ASP H 3 104 ? 181.877 130.524 190.157 1.00 83.52 104 ASP h O 1
ATOM 11775 N N . ARG H 3 105 ? 180.320 129.465 191.407 1.00 78.17 105 ARG h N 1
ATOM 11776 C CA . ARG H 3 105 ? 179.336 130.535 191.254 1.00 78.17 105 ARG h CA 1
ATOM 11777 C C . ARG H 3 105 ? 179.833 131.832 191.871 1.00 78.17 105 ARG h C 1
ATOM 11778 O O . ARG H 3 105 ? 179.696 132.906 191.274 1.00 78.17 105 ARG h O 1
ATOM 11786 N N . ARG H 3 106 ? 180.422 131.744 193.061 1.00 78.32 106 ARG h N 1
ATOM 11787 C CA . ARG H 3 106 ? 180.936 132.911 193.766 1.00 78.32 106 ARG h CA 1
ATOM 11788 C C . ARG H 3 106 ? 182.075 133.580 193.010 1.00 78.32 106 ARG h C 1
ATOM 11789 O O . ARG H 3 106 ? 182.099 134.810 192.879 1.00 78.32 106 ARG h O 1
ATOM 11797 N N . LEU H 3 107 ? 183.015 132.787 192.494 1.00 71.14 107 LEU h N 1
ATOM 11798 C CA . LEU H 3 107 ? 184.142 133.361 191.772 1.00 71.14 107 LEU h CA 1
ATOM 11799 C C . LEU H 3 107 ? 183.698 133.957 190.442 1.00 71.14 107 LEU h C 1
ATOM 11800 O O . LEU H 3 107 ? 184.171 135.032 190.058 1.00 71.14 107 LEU h O 1
ATOM 11805 N N . GLU H 3 108 ? 182.768 133.292 189.744 1.00 70.67 108 GLU h N 1
ATOM 11806 C CA . GLU H 3 108 ? 182.234 133.832 188.496 1.00 70.67 108 GLU h CA 1
ATOM 11807 C C . GLU H 3 108 ? 181.490 135.140 188.742 1.00 70.67 108 GLU h C 1
ATOM 11808 O O . GLU H 3 108 ? 181.639 136.107 187.981 1.00 70.67 108 GLU h O 1
ATOM 11814 N N . LEU H 3 109 ? 180.703 135.191 189.821 1.00 64.83 109 LEU h N 1
ATOM 11815 C CA . LEU H 3 109 ? 179.971 136.403 190.162 1.00 64.83 109 LEU h CA 1
ATOM 11816 C C . LEU H 3 109 ? 180.930 137.546 190.451 1.00 64.83 109 LEU h C 1
ATOM 11817 O O . LEU H 3 109 ? 180.873 138.589 189.793 1.00 64.83 109 LEU h O 1
ATOM 11822 N N . ALA H 3 110 ? 181.886 137.328 191.360 1.00 67.33 110 ALA h N 1
ATOM 11823 C CA . ALA H 3 110 ? 182.792 138.408 191.740 1.00 67.33 110 ALA h CA 1
ATOM 11824 C C . ALA H 3 110 ? 183.726 138.803 190.603 1.00 67.33 110 ALA h C 1
ATOM 11825 O O . ALA H 3 110 ? 184.225 139.934 190.581 1.00 67.33 110 ALA h O 1
ATOM 11827 N N . THR H 3 111 ? 183.977 137.898 189.656 1.00 64.22 111 THR h N 1
ATOM 11828 C CA . THR H 3 111 ? 184.623 138.307 188.418 1.00 64.22 111 THR h CA 1
ATOM 11829 C C . THR H 3 111 ? 183.711 139.233 187.625 1.00 64.22 111 THR h C 1
ATOM 11830 O O . THR H 3 111 ? 184.173 140.210 187.025 1.00 64.22 111 THR h O 1
ATOM 11834 N N . LEU H 3 112 ? 182.403 138.965 187.650 1.00 60.49 112 LEU h N 1
ATOM 11835 C CA . LEU H 3 112 ? 181.483 139.692 186.787 1.00 60.49 112 LEU h CA 1
ATOM 11836 C C . LEU H 3 112 ? 181.190 141.108 187.288 1.00 60.49 112 LEU h C 1
ATOM 11837 O O . LEU H 3 112 ? 180.949 141.991 186.460 1.00 60.49 112 LEU h O 1
ATOM 11842 N N . LEU H 3 113 ? 181.238 141.367 188.609 1.00 62.78 113 LEU h N 1
ATOM 11843 C CA . LEU H 3 113 ? 180.765 142.650 189.157 1.00 62.78 113 LEU h CA 1
ATOM 11844 C C . LEU H 3 113 ? 181.484 143.887 188.630 1.00 62.78 113 LEU h C 1
ATOM 11845 O O . LEU H 3 113 ? 181.096 145.001 188.995 1.00 62.78 113 LEU h O 1
ATOM 11850 N N . ARG H 3 114 ? 182.535 143.745 187.836 1.00 68.59 114 ARG h N 1
ATOM 11851 C CA . ARG H 3 114 ? 183.143 144.903 187.206 1.00 68.59 114 ARG h CA 1
ATOM 11852 C C . ARG H 3 114 ? 183.478 144.627 185.747 1.00 68.59 114 ARG h C 1
ATOM 11853 O O . ARG H 3 114 ? 183.907 143.532 185.371 1.00 68.59 114 ARG h O 1
ATOM 11861 N N . GLU H 3 115 ? 183.267 145.663 184.940 1.00 62.78 115 GLU h N 1
ATOM 11862 C CA . GLU H 3 115 ? 183.362 145.587 183.489 1.00 62.78 115 GLU h CA 1
ATOM 11863 C C . GLU H 3 115 ? 183.565 147.013 182.983 1.00 62.78 115 GLU h C 1
ATOM 11864 O O . GLU H 3 115 ? 184.037 147.874 183.734 1.00 62.78 115 GLU h O 1
ATOM 11866 N N . PRO H 3 116 ? 183.263 147.246 181.706 1.00 63.07 116 PRO h N 1
ATOM 11867 C CA . PRO H 3 116 ? 183.082 148.616 181.237 1.00 63.07 116 PRO h CA 1
ATOM 11868 C C . PRO H 3 116 ? 182.063 149.356 182.099 1.00 63.07 116 PRO h C 1
ATOM 11869 O O . PRO H 3 116 ? 182.248 150.539 182.414 1.00 63.07 116 PRO h O 1
ATOM 11871 N N . ALA H 3 117 ? 180.955 148.686 182.434 1.00 65.91 117 ALA h N 1
ATOM 11872 C CA . ALA H 3 117 ? 180.046 149.005 183.536 1.00 65.91 117 ALA h CA 1
ATOM 11873 C C . ALA H 3 117 ? 179.207 150.258 183.304 1.00 65.91 117 ALA h C 1
ATOM 11874 O O . ALA H 3 117 ? 178.291 150.544 184.081 1.00 65.91 117 ALA h O 1
ATOM 11876 N N . LEU H 3 118 ? 179.505 151.008 182.255 1.00 65.20 118 LEU h N 1
ATOM 11877 C CA . LEU H 3 118 ? 178.608 152.048 181.770 1.00 65.20 118 LEU h CA 1
ATOM 11878 C C . LEU H 3 118 ? 177.470 151.485 180.913 1.00 65.20 118 LEU h C 1
ATOM 11879 O O . LEU H 3 118 ? 176.309 151.791 181.210 1.00 65.20 118 LEU h O 1
ATOM 11884 N N . PRO H 3 119 ? 177.710 150.684 179.853 1.00 61.10 119 PRO h N 1
ATOM 11885 C CA . PRO H 3 119 ? 176.571 150.260 179.027 1.00 61.10 119 PRO h CA 1
ATOM 11886 C C . PRO H 3 119 ? 175.700 149.195 179.664 1.00 61.10 119 PRO h C 1
ATOM 11887 O O . PRO H 3 119 ? 174.589 148.966 179.170 1.00 61.10 119 PRO h O 1
ATOM 11891 N N . VAL H 3 120 ? 176.162 148.536 180.730 1.00 58.99 120 VAL h N 1
ATOM 11892 C CA . VAL H 3 120 ? 175.352 147.508 181.379 1.00 58.99 120 VAL h CA 1
ATOM 11893 C C . VAL H 3 120 ? 174.120 148.125 182.027 1.00 58.99 120 VAL h C 1
ATOM 11894 O O . VAL H 3 120 ? 173.021 147.564 181.962 1.00 58.99 120 VAL h O 1
ATOM 11898 N N . ILE H 3 121 ? 174.282 149.291 182.656 1.00 56.93 121 ILE h N 1
ATOM 11899 C CA . ILE H 3 121 ? 173.140 149.986 183.241 1.00 56.93 121 ILE h CA 1
ATOM 11900 C C . ILE H 3 121 ? 172.171 150.428 182.151 1.00 56.93 121 ILE h C 1
ATOM 11901 O O . ILE H 3 121 ? 170.945 150.360 182.319 1.00 56.93 121 ILE h O 1
ATOM 11906 N N . THR H 3 122 ? 172.706 150.857 181.004 1.00 55.58 122 THR h N 1
ATOM 11907 C CA . THR H 3 122 ? 171.850 151.213 179.877 1.00 55.58 122 THR h CA 1
ATOM 11908 C C . THR H 3 122 ? 171.082 150.003 179.368 1.00 55.58 122 THR h C 1
ATOM 11909 O O . THR H 3 122 ? 169.927 150.129 178.959 1.00 55.58 122 THR h O 1
ATOM 11913 N N . VAL H 3 123 ? 171.706 148.822 179.388 1.00 55.47 123 VAL h N 1
ATOM 11914 C CA . VAL H 3 123 ? 171.022 147.609 178.948 1.00 55.47 123 VAL h CA 1
ATOM 11915 C C . VAL H 3 123 ? 169.929 147.218 179.936 1.00 55.47 123 VAL h C 1
ATOM 11916 O O . VAL H 3 123 ? 168.821 146.839 179.535 1.00 55.47 123 VAL h O 1
ATOM 11920 N N . LEU H 3 124 ? 170.211 147.323 181.240 1.00 51.38 124 LEU h N 1
ATOM 11921 C CA . LEU H 3 124 ? 169.174 147.074 182.243 1.00 51.38 124 LEU h CA 1
ATOM 11922 C C . LEU H 3 124 ? 168.025 148.068 182.144 1.00 51.38 124 LEU h C 1
ATOM 11923 O O . LEU H 3 124 ? 166.900 147.749 182.541 1.00 51.38 124 LEU h O 1
ATOM 11928 N N . ARG H 3 125 ? 168.278 149.271 181.631 1.00 52.45 125 ARG h N 1
ATOM 11929 C CA . ARG H 3 125 ? 167.177 150.219 181.492 1.00 52.45 125 ARG h CA 1
ATOM 11930 C C . ARG H 3 125 ? 166.399 150.017 180.192 1.00 52.45 125 ARG h C 1
ATOM 11931 O O . ARG H 3 125 ? 165.180 149.817 180.215 1.00 52.45 125 ARG h O 1
ATOM 11939 N N . ASP H 3 126 ? 167.081 150.060 179.045 1.00 54.35 126 ASP h N 1
ATOM 11940 C CA . ASP H 3 126 ? 166.373 150.142 177.772 1.00 54.35 126 ASP h CA 1
ATOM 11941 C C . ASP H 3 126 ? 165.866 148.800 177.257 1.00 54.35 126 ASP h C 1
ATOM 11942 O O . ASP H 3 126 ? 165.192 148.776 176.225 1.00 54.35 126 ASP h O 1
ATOM 11947 N N . SER H 3 127 ? 166.225 147.684 177.891 1.00 52.66 127 SER h N 1
ATOM 11948 C CA . SER H 3 127 ? 165.568 146.414 177.574 1.00 52.66 127 SER h CA 1
ATOM 11949 C C . SER H 3 127 ? 165.591 145.554 178.838 1.00 52.66 127 SER h C 1
ATOM 11950 O O . SER H 3 127 ? 166.527 144.784 179.061 1.00 52.66 127 SER h O 1
ATOM 11953 N N . LEU H 3 128 ? 164.553 145.697 179.655 1.00 50.41 128 LEU h N 1
ATOM 11954 C CA . LEU H 3 128 ? 164.387 144.819 180.807 1.00 50.41 128 LEU h CA 1
ATOM 11955 C C . LEU H 3 128 ? 163.685 143.491 180.508 1.00 50.41 128 LEU h C 1
ATOM 11956 O O . LEU H 3 128 ? 164.259 142.441 180.818 1.00 50.41 128 LEU h O 1
ATOM 11961 N N . PRO H 3 129 ? 162.488 143.455 179.893 1.00 47.59 129 PRO h N 1
ATOM 11962 C CA . PRO H 3 129 ? 161.706 142.215 179.966 1.00 47.59 129 PRO h CA 1
ATOM 11963 C C . PRO H 3 129 ? 162.185 141.129 179.031 1.00 47.59 129 PRO h C 1
ATOM 11964 O O . PRO H 3 129 ? 161.817 139.971 179.237 1.00 47.59 129 PRO h O 1
ATOM 11968 N N . ALA H 3 130 ? 162.950 141.460 177.991 1.00 52.30 130 ALA h N 1
ATOM 11969 C CA . ALA H 3 130 ? 163.533 140.409 177.165 1.00 52.30 130 ALA h CA 1
ATOM 11970 C C . ALA H 3 130 ? 164.520 139.576 177.971 1.00 52.30 130 ALA h C 1
ATOM 11971 O O . ALA H 3 130 ? 164.530 138.340 177.880 1.00 52.30 130 ALA h O 1
ATOM 11973 N N . LEU H 3 131 ? 165.331 140.240 178.797 1.00 53.28 131 LEU h N 1
ATOM 11974 C CA . LEU H 3 131 ? 166.230 139.528 179.697 1.00 53.28 131 LEU h CA 1
ATOM 11975 C C . LEU H 3 131 ? 165.452 138.715 180.722 1.00 53.28 131 LEU h C 1
ATOM 11976 O O . LEU H 3 131 ? 165.876 137.620 181.109 1.00 53.28 131 LEU h O 1
ATOM 11981 N N . LEU H 3 132 ? 164.305 139.229 181.171 1.00 50.08 132 LEU h N 1
ATOM 11982 C CA . LEU H 3 132 ? 163.470 138.463 182.089 1.00 50.08 132 LEU h CA 1
ATOM 11983 C C . LEU H 3 132 ? 162.831 137.257 181.414 1.00 50.08 132 LEU h C 1
ATOM 11984 O O . LEU H 3 132 ? 162.690 136.211 182.053 1.00 50.08 132 LEU h O 1
ATOM 11989 N N . LEU H 3 133 ? 162.454 137.371 180.137 1.00 46.16 133 LEU h N 1
ATOM 11990 C CA . LEU H 3 133 ? 161.984 136.206 179.391 1.00 46.16 133 LEU h CA 1
ATOM 11991 C C . LEU H 3 133 ? 163.073 135.155 179.301 1.00 46.16 133 LEU h C 1
ATOM 11992 O O . LEU H 3 133 ? 162.820 133.959 179.497 1.00 46.16 133 LEU h O 1
ATOM 11997 N N . ARG H 3 134 ? 164.300 135.599 179.016 1.00 48.23 134 ARG h N 1
ATOM 11998 C CA . ARG H 3 134 ? 165.431 134.681 178.951 1.00 48.23 134 ARG h CA 1
ATOM 11999 C C . ARG H 3 134 ? 165.641 133.974 180.283 1.00 48.23 134 ARG h C 1
ATOM 12000 O O . ARG H 3 134 ? 165.701 132.742 180.336 1.00 48.23 134 ARG h O 1
ATOM 12008 N N . VAL H 3 135 ? 165.699 134.740 181.373 1.00 45.24 135 VAL h N 1
ATOM 12009 C CA . VAL H 3 135 ? 165.996 134.165 182.680 1.00 45.24 135 VAL h CA 1
ATOM 12010 C C . VAL H 3 135 ? 164.866 133.250 183.134 1.00 45.24 135 VAL h C 1
ATOM 12011 O O . VAL H 3 135 ? 165.112 132.174 183.693 1.00 45.24 135 VAL h O 1
ATOM 12015 N N . ARG H 3 136 ? 163.619 133.629 182.844 1.00 48.04 136 ARG h N 1
ATOM 12016 C CA . ARG H 3 136 ? 162.475 132.786 183.165 1.00 48.04 136 ARG h CA 1
ATOM 12017 C C . ARG H 3 136 ? 162.529 131.467 182.407 1.00 48.04 136 ARG h C 1
ATOM 12018 O O . ARG H 3 136 ? 162.261 130.408 182.984 1.00 48.04 136 ARG h O 1
ATOM 12026 N N . ILE H 3 137 ? 162.918 131.505 181.129 1.00 42.34 137 ILE h N 1
ATOM 12027 C CA . ILE H 3 137 ? 162.970 130.283 180.330 1.00 42.34 137 ILE h CA 1
ATOM 12028 C C . ILE H 3 137 ? 164.071 129.352 180.826 1.00 42.34 137 ILE h C 1
ATOM 12029 O O . ILE H 3 137 ? 163.842 128.149 181.011 1.00 42.34 137 ILE h O 1
ATOM 12034 N N . ILE H 3 138 ? 165.277 129.887 181.050 1.00 44.67 138 ILE h N 1
ATOM 12035 C CA . ILE H 3 138 ? 166.367 129.041 181.544 1.00 44.67 138 ILE h CA 1
ATOM 12036 C C . ILE H 3 138 ? 166.058 128.491 182.931 1.00 44.67 138 ILE h C 1
ATOM 12037 O O . ILE H 3 138 ? 166.317 127.312 183.207 1.00 44.67 138 ILE h O 1
ATOM 12042 N N . ALA H 3 139 ? 165.498 129.318 183.819 1.00 46.60 139 ALA h N 1
ATOM 12043 C CA . ALA H 3 139 ? 165.162 128.844 185.157 1.00 46.60 139 ALA h CA 1
ATOM 12044 C C . ALA H 3 139 ? 164.096 127.759 185.109 1.00 46.60 139 ALA h C 1
ATOM 12045 O O . ALA H 3 139 ? 164.221 126.733 185.790 1.00 46.60 139 ALA h O 1
ATOM 12047 N N . GLU H 3 140 ? 163.065 127.947 184.279 1.00 51.05 140 GLU h N 1
ATOM 12048 C CA . GLU H 3 140 ? 162.001 126.959 184.167 1.00 51.05 140 GLU h CA 1
ATOM 12049 C C . GLU H 3 140 ? 162.522 125.653 183.581 1.00 51.05 140 GLU h C 1
ATOM 12050 O O . GLU H 3 140 ? 162.148 124.572 184.043 1.00 51.05 140 GLU h O 1
ATOM 12056 N N . ALA H 3 141 ? 163.409 125.728 182.585 1.00 53.80 141 ALA h N 1
ATOM 12057 C CA . ALA H 3 141 ? 163.916 124.510 181.956 1.00 53.80 141 ALA h CA 1
ATOM 12058 C C . ALA H 3 141 ? 164.860 123.747 182.882 1.00 53.80 141 ALA h C 1
ATOM 12059 O O . ALA H 3 141 ? 164.803 122.511 182.967 1.00 53.80 141 ALA h O 1
ATOM 12061 N N . VAL H 3 142 ? 165.739 124.463 183.590 1.00 54.74 142 VAL h N 1
ATOM 12062 C CA . VAL H 3 142 ? 166.669 123.764 184.469 1.00 54.74 142 VAL h CA 1
ATOM 12063 C C . VAL H 3 142 ? 165.952 123.288 185.729 1.00 54.74 142 VAL h C 1
ATOM 12064 O O . VAL H 3 142 ? 166.410 122.352 186.396 1.00 54.74 142 VAL h O 1
ATOM 12068 N N . ALA H 3 143 ? 164.813 123.897 186.071 1.00 57.75 143 ALA h N 1
ATOM 12069 C CA . ALA H 3 143 ? 163.960 123.312 187.097 1.00 57.75 143 ALA h CA 1
ATOM 12070 C C . ALA H 3 143 ? 163.249 122.075 186.569 1.00 57.75 143 ALA h C 1
ATOM 12071 O O . ALA H 3 143 ? 163.068 121.095 187.301 1.00 57.75 143 ALA h O 1
ATOM 12073 N N . ALA H 3 144 ? 162.842 122.103 185.298 1.00 66.27 144 ALA h N 1
ATOM 12074 C CA . ALA H 3 144 ? 162.123 120.980 184.712 1.00 66.27 144 ALA h CA 1
ATOM 12075 C C . ALA H 3 144 ? 163.006 119.750 184.578 1.00 66.27 144 ALA h C 1
ATOM 12076 O O . ALA H 3 144 ? 162.508 118.622 184.664 1.00 66.27 144 ALA h O 1
ATOM 12078 N N . GLN H 3 145 ? 164.310 119.933 184.375 1.00 70.41 145 GLN h N 1
ATOM 12079 C CA . GLN H 3 145 ? 165.179 118.760 184.363 1.00 70.41 145 GLN h CA 1
ATOM 12080 C C . GLN H 3 145 ? 165.555 118.273 185.755 1.00 70.41 145 GLN h C 1
ATOM 12081 O O . GLN H 3 145 ? 166.365 117.347 185.871 1.00 70.41 145 GLN h O 1
ATOM 12087 N N . ARG H 3 146 ? 165.003 118.864 186.810 1.00 71.68 146 ARG h N 1
ATOM 12088 C CA . ARG H 3 146 ? 165.162 118.289 188.138 1.00 71.68 146 ARG h CA 1
ATOM 12089 C C . ARG H 3 146 ? 163.772 118.131 188.756 1.00 71.68 146 ARG h C 1
ATOM 12090 O O . ARG H 3 146 ? 163.517 118.549 189.891 1.00 71.68 146 ARG h O 1
ATOM 12098 N N . GLY H 3 147 ? 162.847 117.563 187.987 1.00 75.39 147 GLY h N 1
ATOM 12099 C CA . GLY H 3 147 ? 161.512 117.269 188.482 1.00 75.39 147 GLY h CA 1
ATOM 12100 C C . GLY H 3 147 ? 161.235 115.781 188.589 1.00 75.39 147 GLY h C 1
ATOM 12101 O O . GLY H 3 147 ? 161.426 115.029 187.632 0.00 75.39 147 GLY h O 1
ATOM 12102 N N . THR I 3 2 ? 209.767 145.866 197.278 1.00 97.26 2 THR g N 1
ATOM 12103 C CA . THR I 3 2 ? 210.734 145.338 198.234 1.00 97.26 2 THR g CA 1
ATOM 12104 C C . THR I 3 2 ? 210.055 144.432 199.255 1.00 97.26 2 THR g C 1
ATOM 12105 O O . THR I 3 2 ? 210.328 143.233 199.315 1.00 97.26 2 THR g O 1
ATOM 12109 N N . THR I 3 3 ? 209.177 145.021 200.059 1.00 91.89 3 THR g N 1
ATOM 12110 C CA . THR I 3 3 ? 208.465 144.255 201.069 1.00 91.89 3 THR g CA 1
ATOM 12111 C C . THR I 3 3 ? 207.439 143.338 200.406 1.00 91.89 3 THR g C 1
ATOM 12112 O O . THR I 3 3 ? 206.895 143.675 199.349 1.00 91.89 3 THR g O 1
ATOM 12116 N N . PRO I 3 4 ? 207.169 142.165 200.988 1.00 105.46 4 PRO g N 1
ATOM 12117 C CA . PRO I 3 4 ? 206.031 141.361 200.515 1.00 105.46 4 PRO g CA 1
ATOM 12118 C C . PRO I 3 4 ? 204.690 142.039 200.721 1.00 105.46 4 PRO g C 1
ATOM 12119 O O . PRO I 3 4 ? 203.742 141.709 199.996 1.00 105.46 4 PRO g O 1
ATOM 12123 N N . THR I 3 5 ? 204.597 142.995 201.671 1.00 97.88 5 THR g N 1
ATOM 12124 C CA . THR I 3 5 ? 203.412 143.787 201.992 1.00 97.88 5 THR g CA 1
ATOM 12125 C C . THR I 3 5 ? 202.239 142.856 202.274 1.00 97.88 5 THR g C 1
ATOM 12126 O O . THR I 3 5 ? 201.382 142.669 201.402 1.00 97.88 5 THR g O 1
ATOM 12130 N N . PRO I 3 6 ? 202.182 142.242 203.479 1.00 87.42 6 PRO g N 1
ATOM 12131 C CA . PRO I 3 6 ? 201.383 141.019 203.705 1.00 87.42 6 PRO g CA 1
ATOM 12132 C C . PRO I 3 6 ? 199.913 141.041 203.298 1.00 87.42 6 PRO g C 1
ATOM 12133 O O . PRO I 3 6 ? 199.262 139.992 203.303 1.00 87.42 6 PRO g O 1
ATOM 12137 N N . THR I 3 7 ? 199.376 142.207 202.941 1.00 85.67 7 THR g N 1
ATOM 12138 C CA . THR I 3 7 ? 198.074 142.248 202.293 1.00 85.67 7 THR g CA 1
ATOM 12139 C C . THR I 3 7 ? 198.167 141.992 200.793 1.00 85.67 7 THR g C 1
ATOM 12140 O O . THR I 3 7 ? 197.131 141.871 200.134 1.00 85.67 7 THR g O 1
ATOM 12144 N N . GLN I 3 8 ? 199.380 141.916 200.240 1.00 85.43 8 GLN g N 1
ATOM 12145 C CA . GLN I 3 8 ? 199.540 141.569 198.831 1.00 85.43 8 GLN g CA 1
ATOM 12146 C C . GLN I 3 8 ? 199.603 140.058 198.642 1.00 85.43 8 GLN g C 1
ATOM 12147 O O . GLN I 3 8 ? 199.022 139.515 197.693 1.00 85.43 8 GLN g O 1
ATOM 12153 N N . VAL I 3 9 ? 200.305 139.361 199.539 1.00 82.75 9 VAL g N 1
ATOM 12154 C CA . VAL I 3 9 ? 200.380 137.908 199.459 1.00 82.75 9 VAL g CA 1
ATOM 12155 C C . VAL I 3 9 ? 199.067 137.240 199.824 1.00 82.75 9 VAL g C 1
ATOM 12156 O O . VAL I 3 9 ? 198.885 136.056 199.523 1.00 82.75 9 VAL g O 1
ATOM 12160 N N . TRP I 3 10 ? 198.151 137.961 200.477 1.00 83.02 10 TRP g N 1
ATOM 12161 C CA . TRP I 3 10 ? 196.779 137.476 200.567 1.00 83.02 10 TRP g CA 1
ATOM 12162 C C . TRP I 3 10 ? 196.148 137.418 199.185 1.00 83.02 10 TRP g C 1
ATOM 12163 O O . TRP I 3 10 ? 195.770 136.344 198.709 1.00 83.02 10 TRP g O 1
ATOM 12174 N N . ARG I 3 11 ? 196.087 138.564 198.501 1.00 78.76 11 ARG g N 1
ATOM 12175 C CA . ARG I 3 11 ? 195.412 138.665 197.212 1.00 78.76 11 ARG g CA 1
ATOM 12176 C C . ARG I 3 11 ? 196.106 137.865 196.118 1.00 78.76 11 ARG g C 1
ATOM 12177 O O . ARG I 3 11 ? 195.489 137.591 195.083 1.00 78.76 11 ARG g O 1
ATOM 12185 N N . ALA I 3 12 ? 197.371 137.497 196.317 1.00 79.53 12 ALA g N 1
ATOM 12186 C CA . ALA I 3 12 ? 198.087 136.731 195.307 1.00 79.53 12 ALA g CA 1
ATOM 12187 C C . ALA I 3 12 ? 197.619 135.282 195.192 1.00 79.53 12 ALA g C 1
ATOM 12188 O O . ALA I 3 12 ? 198.003 134.609 194.231 1.00 79.53 12 ALA g O 1
ATOM 12190 N N . THR I 3 13 ? 196.816 134.780 196.131 1.00 70.94 13 THR g N 1
ATOM 12191 C CA . THR I 3 13 ? 196.398 133.386 196.080 1.00 70.94 13 THR g CA 1
ATOM 12192 C C . THR I 3 13 ? 195.213 133.137 195.157 1.00 70.94 13 THR g C 1
ATOM 12193 O O . THR I 3 13 ? 194.872 131.974 194.921 1.00 70.94 13 THR g O 1
ATOM 12197 N N . VAL I 3 14 ? 194.580 134.179 194.631 1.00 68.76 14 VAL g N 1
ATOM 12198 C CA . VAL I 3 14 ? 193.398 133.998 193.793 1.00 68.76 14 VAL g CA 1
ATOM 12199 C C . VAL I 3 14 ? 193.553 134.775 192.481 1.00 68.76 14 VAL g C 1
ATOM 12200 O O . VAL I 3 14 ? 192.956 135.843 192.276 1.00 68.76 14 VAL g O 1
ATOM 12204 N N . PRO I 3 15 ? 194.351 134.257 191.541 1.00 65.44 15 PRO g N 1
ATOM 12205 C CA . PRO I 3 15 ? 194.536 134.967 190.267 1.00 65.44 15 PRO g CA 1
ATOM 12206 C C . PRO I 3 15 ? 193.332 134.918 189.345 1.00 65.44 15 PRO g C 1
ATOM 12207 O O . PRO I 3 15 ? 193.294 135.689 188.377 1.00 65.44 15 PRO g O 1
ATOM 12211 N N . GLU I 3 16 ? 192.355 134.045 189.601 1.00 71.19 16 GLU g N 1
ATOM 12212 C CA . GLU I 3 16 ? 191.130 134.027 188.806 1.00 71.19 16 GLU g CA 1
ATOM 12213 C C . GLU I 3 16 ? 190.278 135.270 189.009 1.00 71.19 16 GLU g C 1
ATOM 12214 O O . GLU I 3 16 ? 189.380 135.522 188.201 1.00 71.19 16 GLU g O 1
ATOM 12220 N N . LEU I 3 17 ? 190.524 136.034 190.071 1.00 73.40 17 LEU g N 1
ATOM 12221 C CA . LEU I 3 17 ? 189.914 137.340 190.255 1.00 73.40 17 LEU g CA 1
ATOM 12222 C C . LEU I 3 17 ? 190.966 138.395 189.949 1.00 73.40 17 LEU g C 1
ATOM 12223 O O . LEU I 3 17 ? 191.856 138.631 190.782 1.00 73.40 17 LEU g O 1
ATOM 12228 N N . PRO I 3 18 ? 190.925 139.045 188.789 1.00 75.77 18 PRO g N 1
ATOM 12229 C CA . PRO I 3 18 ? 191.883 140.122 188.501 1.00 75.77 18 PRO g CA 1
ATOM 12230 C C . PRO I 3 18 ? 191.634 141.326 189.395 1.00 75.77 18 PRO g C 1
ATOM 12231 O O . PRO I 3 18 ? 190.549 141.453 189.984 1.00 75.77 18 PRO g O 1
ATOM 12235 N N . PRO I 3 19 ? 192.625 142.204 189.564 1.00 85.12 19 PRO g N 1
ATOM 12236 C CA . PRO I 3 19 ? 192.496 143.296 190.538 1.00 85.12 19 PRO g CA 1
ATOM 12237 C C . PRO I 3 19 ? 191.452 144.331 190.147 1.00 85.12 19 PRO g C 1
ATOM 12238 O O . PRO I 3 19 ? 190.966 144.385 189.015 1.00 85.12 19 PRO g O 1
ATOM 12242 N N . LEU I 3 20 ? 191.119 145.175 191.127 1.00 94.65 20 LEU g N 1
ATOM 12243 C CA . LEU I 3 20 ? 190.024 146.131 190.984 1.00 94.65 20 LEU g CA 1
ATOM 12244 C C . LEU I 3 20 ? 190.504 147.496 190.505 1.00 94.65 20 LEU g C 1
ATOM 12245 O O . LEU I 3 20 ? 189.811 148.156 189.723 1.00 94.65 20 LEU g O 1
ATOM 12250 N N . VAL I 3 21 ? 191.682 147.929 190.953 1.00 110.65 21 VAL g N 1
ATOM 12251 C CA . VAL I 3 21 ? 192.084 149.326 190.827 1.00 110.65 21 VAL g CA 1
ATOM 12252 C C . VAL I 3 21 ? 192.433 149.658 189.383 1.00 110.65 21 VAL g C 1
ATOM 12253 O O . VAL I 3 21 ? 191.722 150.429 188.728 1.00 110.65 21 VAL g O 1
ATOM 12257 N N . ASP I 3 22 ? 193.494 149.047 188.869 1.00 124.28 22 ASP g N 1
ATOM 12258 C CA . ASP I 3 22 ? 193.993 149.312 187.521 1.00 124.28 22 ASP g CA 1
ATOM 12259 C C . ASP I 3 22 ? 195.032 148.247 187.189 1.00 124.28 22 ASP g C 1
ATOM 12260 O O . ASP I 3 22 ? 195.210 147.275 187.933 1.00 124.28 22 ASP g O 1
ATOM 12265 N N . GLU I 3 23 ? 195.718 148.434 186.060 1.00 140.40 23 GLU g N 1
ATOM 12266 C CA . GLU I 3 23 ? 196.688 147.447 185.597 1.00 140.40 23 GLU g CA 1
ATOM 12267 C C . GLU I 3 23 ? 197.944 147.446 186.463 1.00 140.40 23 GLU g C 1
ATOM 12268 O O . GLU I 3 23 ? 198.389 146.389 186.925 1.00 140.40 23 GLU g O 1
ATOM 12274 N N . ALA I 3 24 ? 198.531 148.623 186.697 1.00 144.60 24 ALA g N 1
ATOM 12275 C CA . ALA I 3 24 ? 199.792 148.699 187.422 1.00 144.60 24 ALA g CA 1
ATOM 12276 C C . ALA I 3 24 ? 199.892 149.862 188.399 1.00 144.60 24 ALA g C 1
ATOM 12277 O O . ALA I 3 24 ? 200.957 150.045 188.996 1.00 144.60 24 ALA g O 1
ATOM 12279 N N . GLY I 3 25 ? 198.837 150.650 188.583 1.00 136.94 25 GLY g N 1
ATOM 12280 C CA . GLY I 3 25 ? 198.898 151.781 189.488 1.00 136.94 25 GLY g CA 1
ATOM 12281 C C . GLY I 3 25 ? 197.604 152.565 189.532 1.00 136.94 25 GLY g C 1
ATOM 12282 O O . GLY I 3 25 ? 196.895 152.650 188.527 1.00 136.94 25 GLY g O 1
ATOM 12283 N N . ASP I 3 26 ? 197.298 153.165 190.683 1.00 128.47 26 ASP g N 1
ATOM 12284 C CA . ASP I 3 26 ? 196.010 153.819 190.882 1.00 128.47 26 ASP g CA 1
ATOM 12285 C C . ASP I 3 26 ? 195.882 155.114 190.081 1.00 128.47 26 ASP g C 1
ATOM 12286 O O . ASP I 3 26 ? 196.240 156.199 190.549 1.00 128.47 26 ASP g O 1
ATOM 12291 N N . THR I 3 27 ? 195.354 154.999 188.863 1.00 127.07 27 THR g N 1
ATOM 12292 C CA . THR I 3 27 ? 195.192 156.126 187.955 1.00 127.07 27 THR g CA 1
ATOM 12293 C C . THR I 3 27 ? 193.779 156.137 187.392 1.00 127.07 27 THR g C 1
ATOM 12294 O O . THR I 3 27 ? 193.218 155.084 187.076 1.00 127.07 27 THR g O 1
ATOM 12298 N N . GLY I 3 28 ? 193.209 157.334 187.270 1.00 123.77 28 GLY g N 1
ATOM 12299 C CA . GLY I 3 28 ? 191.963 157.517 186.555 1.00 123.77 28 GLY g CA 1
ATOM 12300 C C . GLY I 3 28 ? 190.696 157.272 187.342 1.00 123.77 28 GLY g C 1
ATOM 12301 O O . GLY I 3 28 ? 189.605 157.426 186.782 1.00 123.77 28 GLY g O 1
ATOM 12302 N N . SER I 3 29 ? 190.792 156.900 188.616 1.00 105.33 29 SER g N 1
ATOM 12303 C CA . SER I 3 29 ? 189.599 156.680 189.423 1.00 105.33 29 SER g CA 1
ATOM 12304 C C . SER I 3 29 ? 189.914 156.987 190.877 1.00 105.33 29 SER g C 1
ATOM 12305 O O . SER I 3 29 ? 190.970 156.593 191.380 1.00 105.33 29 SER g O 1
ATOM 12308 N N . ALA I 3 30 ? 188.996 157.683 191.546 1.00 102.01 30 ALA g N 1
ATOM 12309 C CA . ALA I 3 30 ? 189.173 158.062 192.941 1.00 102.01 30 ALA g CA 1
ATOM 12310 C C . ALA I 3 30 ? 188.446 157.145 193.912 1.00 102.01 30 ALA g C 1
ATOM 12311 O O . ALA I 3 30 ? 188.968 156.877 194.998 1.00 102.01 30 ALA g O 1
ATOM 12313 N N . THR I 3 31 ? 187.256 156.662 193.553 1.00 102.41 31 THR g N 1
ATOM 12314 C CA . THR I 3 31 ? 186.533 155.741 194.420 1.00 102.41 31 THR g CA 1
ATOM 12315 C C . THR I 3 31 ? 187.139 154.344 194.426 1.00 102.41 31 THR g C 1
ATOM 12316 O O . THR I 3 31 ? 186.894 153.583 195.369 1.00 102.41 31 THR g O 1
ATOM 12320 N N . ALA I 3 32 ? 187.929 153.994 193.406 1.00 100.32 32 ALA g N 1
ATOM 12321 C CA . ALA I 3 32 ? 188.596 152.697 193.396 1.00 100.32 32 ALA g CA 1
ATOM 12322 C C . ALA I 3 32 ? 189.671 152.614 194.468 1.00 100.32 32 ALA g C 1
ATOM 12323 O O . ALA I 3 32 ? 189.863 151.550 195.065 1.00 100.32 32 ALA g O 1
ATOM 12325 N N . ARG I 3 33 ? 190.375 153.721 194.726 1.00 106.02 33 ARG g N 1
ATOM 12326 C CA . ARG I 3 33 ? 191.341 153.755 195.818 1.00 106.02 33 ARG g CA 1
ATOM 12327 C C . ARG I 3 33 ? 190.668 153.546 197.167 1.00 106.02 33 ARG g C 1
ATOM 12328 O O . ARG I 3 33 ? 191.177 152.788 198.001 1.00 106.02 33 ARG g O 1
ATOM 12336 N N . ALA I 3 34 ? 189.522 154.194 197.388 1.00 95.26 34 ALA g N 1
ATOM 12337 C CA . ALA I 3 34 ? 188.771 154.006 198.623 1.00 95.26 34 ALA g CA 1
ATOM 12338 C C . ALA I 3 34 ? 188.256 152.580 198.755 1.00 95.26 34 ALA g C 1
ATOM 12339 O O . ALA I 3 34 ? 188.301 152.003 199.846 1.00 95.26 34 ALA g O 1
ATOM 12341 N N . ALA I 3 35 ? 187.767 152.000 197.655 1.00 97.48 35 ALA g N 1
ATOM 12342 C CA . ALA I 3 35 ? 187.283 150.624 197.692 1.00 97.48 35 ALA g CA 1
ATOM 12343 C C . ALA I 3 35 ? 188.411 149.643 197.987 1.00 97.48 35 ALA g C 1
ATOM 12344 O O . ALA I 3 35 ? 188.230 148.697 198.763 1.00 97.48 35 ALA g O 1
ATOM 12346 N N . ASP I 3 36 ? 189.584 149.855 197.383 1.00 99.48 36 ASP g N 1
ATOM 12347 C CA . ASP I 3 36 ? 190.729 148.989 197.647 1.00 99.48 36 ASP g CA 1
ATOM 12348 C C . ASP I 3 36 ? 191.211 149.128 199.083 1.00 99.48 36 ASP g C 1
ATOM 12349 O O . ASP I 3 36 ? 191.562 148.128 199.723 1.00 99.48 36 ASP g O 1
ATOM 12354 N N . THR I 3 37 ? 191.237 150.358 199.603 1.00 94.56 37 THR g N 1
ATOM 12355 C CA . THR I 3 37 ? 191.620 150.575 200.994 1.00 94.56 37 THR g CA 1
ATOM 12356 C C . THR I 3 37 ? 190.638 149.899 201.943 1.00 94.56 37 THR g C 1
ATOM 12357 O O . THR I 3 37 ? 191.048 149.271 202.927 1.00 94.56 37 THR g O 1
ATOM 12361 N N . ALA I 3 38 ? 189.340 149.989 201.643 1.00 94.59 38 ALA g N 1
ATOM 12362 C CA . ALA I 3 38 ? 188.327 149.338 202.467 1.00 94.59 38 ALA g CA 1
ATOM 12363 C C . ALA I 3 38 ? 188.457 147.822 202.426 1.00 94.59 38 ALA g C 1
ATOM 12364 O O . ALA I 3 38 ? 188.338 147.157 203.463 1.00 94.59 38 ALA g O 1
ATOM 12366 N N . GLU I 3 39 ? 188.695 147.260 201.238 1.00 96.55 39 GLU g N 1
ATOM 12367 C CA . GLU I 3 39 ? 188.856 145.815 201.118 1.00 96.55 39 GLU g CA 1
ATOM 12368 C C . GLU I 3 39 ? 190.092 145.334 201.863 1.00 96.55 39 GLU g C 1
ATOM 12369 O O . GLU I 3 39 ? 190.041 144.315 202.557 1.00 96.55 39 GLU g O 1
ATOM 12375 N N . ARG I 3 40 ? 191.202 146.067 201.750 1.00 98.01 40 ARG g N 1
ATOM 12376 C CA . ARG I 3 40 ? 192.418 145.698 202.467 1.00 98.01 40 ARG g CA 1
ATOM 12377 C C . ARG I 3 40 ? 192.229 145.802 203.977 1.00 98.01 40 ARG g C 1
ATOM 12378 O O . ARG I 3 40 ? 192.683 144.928 204.729 1.00 98.01 40 ARG g O 1
ATOM 12386 N N . LEU I 3 41 ? 191.537 146.852 204.435 1.00 101.14 41 LEU g N 1
ATOM 12387 C CA . LEU I 3 41 ? 191.295 147.038 205.862 1.00 101.14 41 LEU g CA 1
ATOM 12388 C C . LEU I 3 41 ? 190.422 145.922 206.418 1.00 101.14 41 LEU g C 1
ATOM 12389 O O . LEU I 3 41 ? 190.713 145.365 207.482 1.00 101.14 41 LEU g O 1
ATOM 12394 N N . LEU I 3 42 ? 189.343 145.583 205.713 1.00 106.93 42 LEU g N 1
ATOM 12395 C CA . LEU I 3 42 ? 188.455 144.545 206.213 1.00 106.93 42 LEU g CA 1
ATOM 12396 C C . LEU I 3 42 ? 189.069 143.161 206.040 1.00 106.93 42 LEU g C 1
ATOM 12397 O O . LEU I 3 42 ? 188.714 142.242 206.783 1.00 106.93 42 LEU g O 1
ATOM 12402 N N . LEU I 3 43 ? 189.997 143.000 205.092 1.00 100.00 43 LEU g N 1
ATOM 12403 C CA . LEU I 3 43 ? 190.742 141.752 204.985 1.00 100.00 43 LEU g CA 1
ATOM 12404 C C . LEU I 3 43 ? 191.710 141.592 206.146 1.00 100.00 43 LEU g C 1
ATOM 12405 O O . LEU I 3 43 ? 191.931 140.475 206.627 1.00 100.00 43 LEU g O 1
ATOM 12410 N N . LEU I 3 44 ? 192.291 142.696 206.621 1.00 102.92 44 LEU g N 1
ATOM 12411 C CA . LEU I 3 44 ? 193.112 142.622 207.827 1.00 102.92 44 LEU g CA 1
ATOM 12412 C C . LEU I 3 44 ? 192.256 142.737 209.081 1.00 102.92 44 LEU g C 1
ATOM 12413 O O . LEU I 3 44 ? 192.605 143.460 210.019 1.00 102.92 44 LEU g O 1
ATOM 12418 N N . LEU I 3 45 ? 191.140 142.014 209.105 1.00 104.32 45 LEU g N 1
ATOM 12419 C CA . LEU I 3 45 ? 190.282 141.909 210.276 1.00 104.32 45 LEU g CA 1
ATOM 12420 C C . LEU I 3 45 ? 189.765 140.500 210.504 1.00 104.32 45 LEU g C 1
ATOM 12421 O O . LEU I 3 45 ? 189.353 140.187 211.625 1.00 104.32 45 LEU g O 1
ATOM 12426 N N . HIS I 3 46 ? 189.817 139.628 209.500 1.00 106.53 46 HIS g N 1
ATOM 12427 C CA . HIS I 3 46 ? 189.353 138.256 209.616 1.00 106.53 46 HIS g CA 1
ATOM 12428 C C . HIS I 3 46 ? 190.471 137.313 210.024 1.00 106.53 46 HIS g C 1
ATOM 12429 O O . HIS I 3 46 ? 190.217 136.321 210.716 1.00 106.53 46 HIS g O 1
ATOM 12436 N N . TYR I 3 47 ? 191.704 137.611 209.628 1.00 103.56 47 TYR g N 1
ATOM 12437 C CA . TYR I 3 47 ? 192.863 136.826 210.023 1.00 103.56 47 TYR g CA 1
ATOM 12438 C C . TYR I 3 47 ? 193.581 137.427 211.220 1.00 103.56 47 TYR g C 1
ATOM 12439 O O . TYR I 3 47 ? 194.659 136.953 211.588 1.00 103.56 47 TYR g O 1
ATOM 12448 N N . SER I 3 48 ? 193.007 138.462 211.829 1.00 122.69 48 SER g N 1
ATOM 12449 C CA . SER I 3 48 ? 193.562 139.074 213.025 1.00 122.69 48 SER g CA 1
ATOM 12450 C C . SER I 3 48 ? 193.000 138.484 214.310 1.00 122.69 48 SER g C 1
ATOM 12451 O O . SER I 3 48 ? 193.479 138.834 215.393 1.00 122.69 48 SER g O 1
ATOM 12454 N N . ILE I 3 49 ? 192.008 137.601 214.220 1.00 128.96 49 ILE g N 1
ATOM 12455 C CA . ILE I 3 49 ? 191.401 136.982 215.392 1.00 128.96 49 ILE g CA 1
ATOM 12456 C C . ILE I 3 49 ? 191.617 135.476 215.325 1.00 128.96 49 ILE g C 1
ATOM 12457 O O . ILE I 3 49 ? 192.304 134.982 214.424 1.00 128.96 49 ILE g O 1
ATOM 12462 N N . ASP I 3 50 ? 191.064 134.747 216.303 1.00 134.82 50 ASP g N 1
ATOM 12463 C CA . ASP I 3 50 ? 191.296 133.307 216.407 1.00 134.82 50 ASP g CA 1
ATOM 12464 C C . ASP I 3 50 ? 190.771 132.554 215.189 1.00 134.82 50 ASP g C 1
ATOM 12465 O O . ASP I 3 50 ? 191.426 131.628 214.695 1.00 134.82 50 ASP g O 1
ATOM 12470 N N . TRP I 3 51 ? 189.599 132.928 214.691 1.00 130.87 51 TRP g N 1
ATOM 12471 C CA . TRP I 3 51 ? 189.059 132.285 213.500 1.00 130.87 51 TRP g CA 1
ATOM 12472 C C . TRP I 3 51 ? 188.669 133.315 212.450 1.00 130.87 51 TRP g C 1
ATOM 12473 O O . TRP I 3 51 ? 187.799 134.153 212.676 0.00 130.87 51 TRP g O 1
ATOM 12484 N N . SER I 3 54 ? 187.749 132.181 219.390 1.00 139.75 54 SER g N 1
ATOM 12485 C CA . SER I 3 54 ? 187.494 132.586 220.766 1.00 139.75 54 SER g CA 1
ATOM 12486 C C . SER I 3 54 ? 186.047 133.031 220.943 1.00 139.75 54 SER g C 1
ATOM 12487 O O . SER I 3 54 ? 185.633 133.412 222.037 1.00 139.75 54 SER g O 1
ATOM 12490 N N . TRP I 3 55 ? 185.284 132.984 219.856 1.00 141.72 55 TRP g N 1
ATOM 12491 C CA . TRP I 3 55 ? 183.874 133.339 219.883 1.00 141.72 55 TRP g CA 1
ATOM 12492 C C . TRP I 3 55 ? 183.050 132.075 220.144 1.00 141.72 55 TRP g C 1
ATOM 12493 O O . TRP I 3 55 ? 183.587 131.033 220.530 1.00 141.72 55 TRP g O 1
ATOM 12504 N N . VAL I 3 56 ? 181.729 132.165 219.958 1.00 150.38 56 VAL g N 1
ATOM 12505 C CA . VAL I 3 56 ? 180.851 131.025 220.201 1.00 150.38 56 VAL g CA 1
ATOM 12506 C C . VAL I 3 56 ? 181.134 129.926 219.178 1.00 150.38 56 VAL g C 1
ATOM 12507 O O . VAL I 3 56 ? 181.368 130.191 217.991 1.00 150.38 56 VAL g O 1
ATOM 12511 N N . ALA I 3 57 ? 181.161 128.682 219.651 1.00 149.36 57 ALA g N 1
ATOM 12512 C CA . ALA I 3 57 ? 181.764 127.578 218.917 1.00 149.36 57 ALA g CA 1
ATOM 12513 C C . ALA I 3 57 ? 180.713 126.610 218.391 1.00 149.36 57 ALA g C 1
ATOM 12514 O O . ALA I 3 57 ? 179.973 125.997 219.167 1.00 149.36 57 ALA g O 1
ATOM 12516 N N . ASP I 3 58 ? 180.661 126.484 217.073 1.00 154.82 58 ASP g N 1
ATOM 12517 C CA . ASP I 3 58 ? 180.059 125.347 216.393 1.00 154.82 58 ASP g CA 1
ATOM 12518 C C . ASP I 3 58 ? 180.952 125.026 215.203 1.00 154.82 58 ASP g C 1
ATOM 12519 O O . ASP I 3 58 ? 181.808 125.840 214.834 1.00 154.82 58 ASP g O 1
ATOM 12524 N N . PRO I 3 59 ? 180.813 123.805 214.590 1.00 156.06 59 PRO g N 1
ATOM 12525 C CA . PRO I 3 59 ? 181.779 123.389 213.549 1.00 156.06 59 PRO g CA 1
ATOM 12526 C C . PRO I 3 59 ? 181.982 124.299 212.337 1.00 156.06 59 PRO g C 1
ATOM 12527 O O . PRO I 3 59 ? 182.829 124.001 211.490 1.00 156.06 59 PRO g O 1
ATOM 12531 N N . LYS I 3 60 ? 181.238 125.400 212.233 1.00 146.95 60 LYS g N 1
ATOM 12532 C CA . LYS I 3 60 ? 181.536 126.434 211.255 1.00 146.95 60 LYS g CA 1
ATOM 12533 C C . LYS I 3 60 ? 181.838 127.788 211.886 1.00 146.95 60 LYS g C 1
ATOM 12534 O O . LYS I 3 60 ? 182.117 128.741 211.150 1.00 146.95 60 LYS g O 1
ATOM 12540 N N . HIS I 3 61 ? 181.787 127.896 213.219 1.00 150.78 61 HIS g N 1
ATOM 12541 C CA . HIS I 3 61 ? 181.977 129.133 213.985 1.00 150.78 61 HIS g CA 1
ATOM 12542 C C . HIS I 3 61 ? 180.994 130.234 213.581 1.00 150.78 61 HIS g C 1
ATOM 12543 O O . HIS I 3 61 ? 181.290 131.421 213.753 1.00 150.78 61 HIS g O 1
ATOM 12550 N N . ARG I 3 62 ? 179.823 129.835 213.064 1.00 143.44 62 ARG g N 1
ATOM 12551 C CA . ARG I 3 62 ? 178.695 130.724 212.758 1.00 143.44 62 ARG g CA 1
ATOM 12552 C C . ARG I 3 62 ? 179.066 131.845 211.784 1.00 143.44 62 ARG g C 1
ATOM 12553 O O . ARG I 3 62 ? 178.614 132.984 211.918 1.00 143.44 62 ARG g O 1
ATOM 12561 N N . LYS I 3 63 ? 179.890 131.496 210.795 1.00 133.70 63 LYS g N 1
ATOM 12562 C CA . LYS I 3 63 ? 180.231 132.343 209.647 1.00 133.70 63 LYS g CA 1
ATOM 12563 C C . LYS I 3 63 ? 180.803 133.695 210.082 1.00 133.70 63 LYS g C 1
ATOM 12564 O O . LYS I 3 63 ? 180.248 134.760 209.807 1.00 133.70 63 LYS g O 1
ATOM 12570 N N . THR I 3 64 ? 181.933 133.628 210.776 1.00 128.89 64 THR g N 1
ATOM 12571 C CA . THR I 3 64 ? 182.616 134.822 211.257 1.00 128.89 64 THR g CA 1
ATOM 12572 C C . THR I 3 64 ? 183.498 135.417 210.169 1.00 128.89 64 THR g C 1
ATOM 12573 O O . THR I 3 64 ? 184.317 134.721 209.572 0.00 128.89 64 THR g O 1
ATOM 12577 N N . TRP I 3 66 ? 181.590 135.716 204.401 1.00 106.41 66 TRP g N 1
ATOM 12578 C CA . TRP I 3 66 ? 181.000 135.110 205.586 1.00 106.41 66 TRP g CA 1
ATOM 12579 C C . TRP I 3 66 ? 179.896 136.011 206.115 1.00 106.41 66 TRP g C 1
ATOM 12580 O O . TRP I 3 66 ? 180.167 137.109 206.595 1.00 106.41 66 TRP g O 1
ATOM 12591 N N . ASP I 3 67 ? 178.648 135.549 206.040 1.00 114.37 67 ASP g N 1
ATOM 12592 C CA . ASP I 3 67 ? 177.513 136.433 206.295 1.00 114.37 67 ASP g CA 1
ATOM 12593 C C . ASP I 3 67 ? 176.604 135.786 207.335 1.00 114.37 67 ASP g C 1
ATOM 12594 O O . ASP I 3 67 ? 175.607 135.150 206.981 1.00 114.37 67 ASP g O 1
ATOM 12599 N N . GLU I 3 68 ? 176.962 135.925 208.601 1.00 136.13 68 GLU g N 1
ATOM 12600 C CA . GLU I 3 68 ? 175.972 135.746 209.657 1.00 136.13 68 GLU g CA 1
ATOM 12601 C C . GLU I 3 68 ? 176.006 136.859 210.693 1.00 136.13 68 GLU g C 1
ATOM 12602 O O . GLU I 3 68 ? 174.948 137.319 211.128 1.00 136.13 68 GLU g O 1
ATOM 12608 N N . LEU I 3 69 ? 177.196 137.316 211.085 1.00 128.40 69 LEU g N 1
ATOM 12609 C CA . LEU I 3 69 ? 177.319 138.418 212.030 1.00 128.40 69 LEU g CA 1
ATOM 12610 C C . LEU I 3 69 ? 178.421 139.409 211.692 1.00 128.40 69 LEU g C 1
ATOM 12611 O O . LEU I 3 69 ? 178.425 140.500 212.269 1.00 128.40 69 LEU g O 1
ATOM 12616 N N . LEU I 3 70 ? 179.364 139.068 210.813 1.00 118.34 70 LEU g N 1
ATOM 12617 C CA . LEU I 3 70 ? 180.408 140.019 210.433 1.00 118.34 70 LEU g CA 1
ATOM 12618 C C . LEU I 3 70 ? 179.874 141.262 209.722 1.00 118.34 70 LEU g C 1
ATOM 12619 O O . LEU I 3 70 ? 180.293 142.372 210.098 1.00 118.34 70 LEU g O 1
ATOM 12624 N N . PRO I 3 71 ? 178.991 141.177 208.704 1.00 112.74 71 PRO g N 1
ATOM 12625 C CA . PRO I 3 71 ? 178.480 142.427 208.114 1.00 112.74 71 PRO g CA 1
ATOM 12626 C C . PRO I 3 71 ? 177.688 143.281 209.083 1.00 112.74 71 PRO g C 1
ATOM 12627 O O . PRO I 3 71 ? 177.773 144.511 209.014 1.00 112.74 71 PRO g O 1
ATOM 12631 N N . GLY I 3 72 ? 176.949 142.661 210.006 1.00 120.74 72 GLY g N 1
ATOM 12632 C CA . GLY I 3 72 ? 176.205 143.437 210.986 1.00 120.74 72 GLY g CA 1
ATOM 12633 C C . GLY I 3 72 ? 177.110 144.228 211.911 1.00 120.74 72 GLY g C 1
ATOM 12634 O O . GLY I 3 72 ? 176.891 145.419 212.146 1.00 120.74 72 GLY g O 1
ATOM 12635 N N . ARG I 3 73 ? 178.164 143.584 212.416 1.00 123.16 73 ARG g N 1
ATOM 12636 C CA . ARG I 3 73 ? 179.070 144.266 213.333 1.00 123.16 73 ARG g CA 1
ATOM 12637 C C . ARG I 3 73 ? 179.906 145.318 212.613 1.00 123.16 73 ARG g C 1
ATOM 12638 O O . ARG I 3 73 ? 180.144 146.404 213.157 1.00 123.16 73 ARG g O 1
ATOM 12646 N N . VAL I 3 74 ? 180.347 145.022 211.384 1.00 118.18 74 VAL g N 1
ATOM 12647 C CA . VAL I 3 74 ? 181.103 146.003 210.608 1.00 118.18 74 VAL g CA 1
ATOM 12648 C C . VAL I 3 74 ? 180.236 147.214 210.276 1.00 118.18 74 VAL g C 1
ATOM 12649 O O . VAL I 3 74 ? 180.679 148.362 210.406 1.00 118.18 74 VAL g O 1
ATOM 12653 N N . ARG I 3 75 ? 178.978 146.980 209.886 1.00 115.80 75 ARG g N 1
ATOM 12654 C CA . ARG I 3 75 ? 178.046 148.071 209.623 1.00 115.80 75 ARG g CA 1
ATOM 12655 C C . ARG I 3 75 ? 177.794 148.904 210.872 1.00 115.80 75 ARG g C 1
ATOM 12656 O O . ARG I 3 75 ? 177.752 150.138 210.806 1.00 115.80 75 ARG g O 1
ATOM 12664 N N . ARG I 3 76 ? 177.602 148.242 212.017 1.00 123.32 76 ARG g N 1
ATOM 12665 C CA . ARG I 3 76 ? 177.317 148.957 213.255 1.00 123.32 76 ARG g CA 1
ATOM 12666 C C . ARG I 3 76 ? 178.505 149.812 213.676 1.00 123.32 76 ARG g C 1
ATOM 12667 O O . ARG I 3 76 ? 178.330 150.943 214.140 1.00 123.32 76 ARG g O 1
ATOM 12675 N N . ALA I 3 77 ? 179.723 149.291 213.514 1.00 125.27 77 ALA g N 1
ATOM 12676 C CA . ALA I 3 77 ? 180.905 150.099 213.787 1.00 125.27 77 ALA g CA 1
ATOM 12677 C C . ALA I 3 77 ? 181.127 151.175 212.733 1.00 125.27 77 ALA g C 1
ATOM 12678 O O . ALA I 3 77 ? 181.828 152.154 213.006 1.00 125.27 77 ALA g O 1
ATOM 12680 N N . ALA I 3 78 ? 180.544 151.025 211.545 1.00 120.48 78 ALA g N 1
ATOM 12681 C CA . ALA I 3 78 ? 180.705 152.002 210.475 1.00 120.48 78 ALA g CA 1
ATOM 12682 C C . ALA I 3 78 ? 179.850 153.249 210.654 1.00 120.48 78 ALA g C 1
ATOM 12683 O O . ALA I 3 78 ? 179.793 154.073 209.736 1.00 120.48 78 ALA g O 1
ATOM 12685 N N . TYR I 3 79 ? 179.182 153.416 211.795 1.00 117.67 79 TYR g N 1
ATOM 12686 C CA . TYR I 3 79 ? 178.400 154.614 212.066 1.00 117.67 79 TYR g CA 1
ATOM 12687 C C . TYR I 3 79 ? 179.093 155.544 213.055 1.00 117.67 79 TYR g C 1
ATOM 12688 O O . TYR I 3 79 ? 178.427 156.227 213.840 1.00 117.67 79 TYR g O 1
ATOM 12697 N N . ARG I 3 80 ? 180.424 155.570 213.042 1.00 124.79 80 ARG g N 1
ATOM 12698 C CA . ARG I 3 80 ? 181.218 156.493 213.840 1.00 124.79 80 ARG g CA 1
ATOM 12699 C C . ARG I 3 80 ? 182.310 157.089 212.960 1.00 124.79 80 ARG g C 1
ATOM 12700 O O . ARG I 3 80 ? 182.586 156.608 211.859 1.00 124.79 80 ARG g O 1
ATOM 12708 N N . ALA I 3 81 ? 182.939 158.149 213.462 1.00 119.46 81 ALA g N 1
ATOM 12709 C CA . ALA I 3 81 ? 183.924 158.913 212.710 1.00 119.46 81 ALA g CA 1
ATOM 12710 C C . ALA I 3 81 ? 185.186 159.086 213.549 1.00 119.46 81 ALA g C 1
ATOM 12711 O O . ALA I 3 81 ? 185.108 159.243 214.770 1.00 119.46 81 ALA g O 1
ATOM 12713 N N . ASP I 3 82 ? 186.356 159.061 212.901 1.00 118.85 82 ASP g N 1
ATOM 12714 C CA . ASP I 3 82 ? 186.503 158.821 211.466 1.00 118.85 82 ASP g CA 1
ATOM 12715 C C . ASP I 3 82 ? 186.955 157.400 211.116 1.00 118.85 82 ASP g C 1
ATOM 12716 O O . ASP I 3 82 ? 186.238 156.679 210.426 1.00 118.85 82 ASP g O 1
ATOM 12721 N N . THR I 3 83 ? 188.134 156.989 211.583 1.00 118.43 83 THR g N 1
ATOM 12722 C CA . THR I 3 83 ? 188.586 155.618 211.366 1.00 118.43 83 THR g CA 1
ATOM 12723 C C . THR I 3 83 ? 189.142 154.948 212.618 1.00 118.43 83 THR g C 1
ATOM 12724 O O . THR I 3 83 ? 188.933 153.743 212.792 1.00 118.43 83 THR g O 1
ATOM 12728 N N . LEU I 3 84 ? 189.797 155.688 213.516 1.00 123.94 84 LEU g N 1
ATOM 12729 C CA . LEU I 3 84 ? 190.315 155.099 214.747 1.00 123.94 84 LEU g CA 1
ATOM 12730 C C . LEU I 3 84 ? 189.179 154.683 215.672 1.00 123.94 84 LEU g C 1
ATOM 12731 O O . LEU I 3 84 ? 189.202 153.586 216.249 1.00 123.94 84 LEU g O 1
ATOM 12736 N N . ASP I 3 85 ? 188.174 155.552 215.818 1.00 126.59 85 ASP g N 1
ATOM 12737 C CA . ASP I 3 85 ? 186.987 155.226 216.600 1.00 126.59 85 ASP g CA 1
ATOM 12738 C C . ASP I 3 85 ? 186.239 154.044 216.002 1.00 126.59 85 ASP g C 1
ATOM 12739 O O . ASP I 3 85 ? 185.713 153.203 216.743 1.00 126.59 85 ASP g O 1
ATOM 12744 N N . ARG I 3 86 ? 186.199 153.960 214.669 1.00 126.04 86 ARG g N 1
ATOM 12745 C CA . ARG I 3 86 ? 185.587 152.819 213.996 1.00 126.04 86 ARG g CA 1
ATOM 12746 C C . ARG I 3 86 ? 186.287 151.521 214.374 1.00 126.04 86 ARG g C 1
ATOM 12747 O O . ARG I 3 86 ? 185.632 150.519 214.694 1.00 126.04 86 ARG g O 1
ATOM 12755 N N . TRP I 3 87 ? 187.620 151.518 214.352 1.00 130.98 87 TRP g N 1
ATOM 12756 C CA . TRP I 3 87 ? 188.304 150.262 214.608 1.00 130.98 87 TRP g CA 1
ATOM 12757 C C . TRP I 3 87 ? 188.239 149.893 216.079 1.00 130.98 87 TRP g C 1
ATOM 12758 O O . TRP I 3 87 ? 188.175 148.705 216.397 1.00 130.98 87 TRP g O 1
ATOM 12769 N N . TRP I 3 88 ? 188.245 150.886 216.978 1.00 143.06 88 TRP g N 1
ATOM 12770 C CA . TRP I 3 88 ? 187.993 150.617 218.395 1.00 143.06 88 TRP g CA 1
ATOM 12771 C C . TRP I 3 88 ? 186.629 149.986 218.615 1.00 143.06 88 TRP g C 1
ATOM 12772 O O . TRP I 3 88 ? 186.502 149.002 219.354 1.00 143.06 88 TRP g O 1
ATOM 12783 N N . SER I 3 89 ? 185.593 150.551 217.985 1.00 134.03 89 SER g N 1
ATOM 12784 C CA . SER I 3 89 ? 184.245 150.017 218.140 1.00 134.03 89 SER g CA 1
ATOM 12785 C C . SER I 3 89 ? 184.161 148.592 217.620 1.00 134.03 89 SER g C 1
ATOM 12786 O O . SER I 3 89 ? 183.532 147.729 218.247 1.00 134.03 89 SER g O 1
ATOM 12789 N N . GLU I 3 90 ? 184.826 148.316 216.498 1.00 133.17 90 GLU g N 1
ATOM 12790 C CA . GLU I 3 90 ? 184.807 146.963 215.955 1.00 133.17 90 GLU g CA 1
ATOM 12791 C C . GLU I 3 90 ? 185.568 145.990 216.851 1.00 133.17 90 GLU g C 1
ATOM 12792 O O . GLU I 3 90 ? 185.072 144.897 217.146 1.00 133.17 90 GLU g O 1
ATOM 12798 N N . VAL I 3 91 ? 186.780 146.357 217.281 1.00 146.12 91 VAL g N 1
ATOM 12799 C CA . VAL I 3 91 ? 187.615 145.393 217.993 1.00 146.12 91 VAL g CA 1
ATOM 12800 C C . VAL I 3 91 ? 187.063 145.150 219.393 1.00 146.12 91 VAL g C 1
ATOM 12801 O O . VAL I 3 91 ? 187.199 144.048 219.937 1.00 146.12 91 VAL g O 1
ATOM 12805 N N . ALA I 3 92 ? 186.405 146.149 219.989 1.00 151.23 92 ALA g N 1
ATOM 12806 C CA . ALA I 3 92 ? 185.699 145.901 221.236 1.00 151.23 92 ALA g CA 1
ATOM 12807 C C . ALA I 3 92 ? 184.427 145.106 220.992 1.00 151.23 92 ALA g C 1
ATOM 12808 O O . ALA I 3 92 ? 183.992 144.348 221.866 1.00 151.23 92 ALA g O 1
ATOM 12810 N N . GLY I 3 93 ? 183.821 145.262 219.817 1.00 141.60 93 GLY g N 1
ATOM 12811 C CA . GLY I 3 93 ? 182.639 144.497 219.493 1.00 141.60 93 GLY g CA 1
ATOM 12812 C C . GLY I 3 93 ? 182.896 143.029 219.227 1.00 141.60 93 GLY g C 1
ATOM 12813 O O . GLY I 3 93 ? 182.499 142.178 220.027 1.00 141.60 93 GLY g O 1
ATOM 12814 N N . GLN I 3 94 ? 183.549 142.719 218.104 1.00 136.75 94 GLN g N 1
ATOM 12815 C CA . GLN I 3 94 ? 183.573 141.350 217.599 1.00 136.75 94 GLN g CA 1
ATOM 12816 C C . GLN I 3 94 ? 184.344 140.352 218.458 1.00 136.75 94 GLN g C 1
ATOM 12817 O O . GLN I 3 94 ? 183.731 139.524 219.138 1.00 136.75 94 GLN g O 1
ATOM 12823 N N . LEU I 3 95 ? 185.678 140.407 218.446 1.00 140.71 95 LEU g N 1
ATOM 12824 C CA . LEU I 3 95 ? 186.439 139.473 219.271 1.00 140.71 95 LEU g CA 1
ATOM 12825 C C . LEU I 3 95 ? 187.455 140.171 220.166 1.00 140.71 95 LEU g C 1
ATOM 12826 O O . LEU I 3 95 ? 187.461 139.974 221.386 1.00 140.71 95 LEU g O 1
ATOM 12831 N N . GLY I 3 96 ? 188.317 140.986 219.566 1.00 136.81 96 GLY g N 1
ATOM 12832 C CA . GLY I 3 96 ? 189.369 141.661 220.298 1.00 136.81 96 GLY g CA 1
ATOM 12833 C C . GLY I 3 96 ? 190.734 141.010 220.189 1.00 136.81 96 GLY g C 1
ATOM 12834 O O . GLY I 3 96 ? 191.044 140.085 220.946 1.00 136.81 96 GLY g O 1
ATOM 12835 N N . ALA I 3 97 ? 191.561 141.504 219.261 1.00 135.48 97 ALA g N 1
ATOM 12836 C CA . ALA I 3 97 ? 192.966 141.140 219.111 1.00 135.48 97 ALA g CA 1
ATOM 12837 C C . ALA I 3 97 ? 193.635 142.153 218.191 1.00 135.48 97 ALA g C 1
ATOM 12838 O O . ALA I 3 97 ? 193.122 142.423 217.099 1.00 135.48 97 ALA g O 1
ATOM 12840 N N . PRO I 3 98 ? 194.760 142.753 218.600 1.00 132.43 98 PRO g N 1
ATOM 12841 C CA . PRO I 3 98 ? 195.423 143.747 217.740 1.00 132.43 98 PRO g CA 1
ATOM 12842 C C . PRO I 3 98 ? 195.985 143.176 216.444 1.00 132.43 98 PRO g C 1
ATOM 12843 O O . PRO I 3 98 ? 195.565 143.579 215.354 1.00 132.43 98 PRO g O 1
ATOM 12847 N N . ALA I 3 99 ? 196.906 142.213 216.563 1.00 132.24 99 ALA g N 1
ATOM 12848 C CA . ALA I 3 99 ? 197.569 141.512 215.468 1.00 132.24 99 ALA g CA 1
ATOM 12849 C C . ALA I 3 99 ? 198.427 140.400 216.057 1.00 132.24 99 ALA g C 1
ATOM 12850 O O . ALA I 3 99 ? 198.920 140.535 217.183 1.00 132.24 99 ALA g O 1
ATOM 12852 N N . PRO I 3 100 ? 198.637 139.294 215.341 1.00 134.04 100 PRO g N 1
ATOM 12853 C CA . PRO I 3 100 ? 199.555 138.260 215.841 1.00 134.04 100 PRO g CA 1
ATOM 12854 C C . PRO I 3 100 ? 201.011 138.691 215.777 1.00 134.04 100 PRO g C 1
ATOM 12855 O O . PRO I 3 100 ? 201.318 139.812 215.358 1.00 134.04 100 PRO g O 1
ATOM 12859 N N . ARG I 3 101 ? 201.925 137.800 216.162 1.00 126.17 101 ARG g N 1
ATOM 12860 C CA . ARG I 3 101 ? 203.347 138.123 216.139 1.00 126.17 101 ARG g CA 1
ATOM 12861 C C . ARG I 3 101 ? 203.873 138.112 214.707 1.00 126.17 101 ARG g C 1
ATOM 12862 O O . ARG I 3 101 ? 204.635 137.222 214.313 1.00 126.17 101 ARG g O 1
ATOM 12870 N N . HIS I 3 102 ? 203.434 139.086 213.913 1.00 122.72 102 HIS g N 1
ATOM 12871 C CA . HIS I 3 102 ? 203.949 139.322 212.567 1.00 122.72 102 HIS g CA 1
ATOM 12872 C C . HIS I 3 102 ? 203.947 140.837 212.396 1.00 122.72 102 HIS g C 1
ATOM 12873 O O . HIS I 3 102 ? 202.907 141.426 212.088 1.00 122.72 102 HIS g O 1
ATOM 12880 N N . ARG I 3 103 ? 205.110 141.460 212.608 1.00 115.53 103 ARG g N 1
ATOM 12881 C CA . ARG I 3 103 ? 205.188 142.916 212.644 1.00 115.53 103 ARG g CA 1
ATOM 12882 C C . ARG I 3 103 ? 204.874 143.561 211.302 1.00 115.53 103 ARG g C 1
ATOM 12883 O O . ARG I 3 103 ? 204.530 144.747 211.271 1.00 115.53 103 ARG g O 1
ATOM 12891 N N . ASP I 3 104 ? 204.983 142.817 210.199 1.00 104.04 104 ASP g N 1
ATOM 12892 C CA . ASP I 3 104 ? 204.592 143.359 208.902 1.00 104.04 104 ASP g CA 1
ATOM 12893 C C . ASP I 3 104 ? 203.094 143.648 208.849 1.00 104.04 104 ASP g C 1
ATOM 12894 O O . ASP I 3 104 ? 202.678 144.716 208.380 1.00 104.04 104 ASP g O 1
ATOM 12899 N N . ARG I 3 105 ? 202.273 142.715 209.351 1.00 101.16 105 ARG g N 1
ATOM 12900 C CA . ARG I 3 105 ? 200.829 142.929 209.404 1.00 101.16 105 ARG g CA 1
ATOM 12901 C C . ARG I 3 105 ? 200.480 144.116 210.287 1.00 101.16 105 ARG g C 1
ATOM 12902 O O . ARG I 3 105 ? 199.638 144.944 209.925 1.00 101.16 105 ARG g O 1
ATOM 12910 N N . ARG I 3 106 ? 201.130 144.214 211.445 1.00 105.57 106 ARG g N 1
ATOM 12911 C CA . ARG I 3 106 ? 200.886 145.297 212.388 1.00 105.57 106 ARG g CA 1
ATOM 12912 C C . ARG I 3 106 ? 201.266 146.654 211.811 1.00 105.57 106 ARG g C 1
ATOM 12913 O O . ARG I 3 106 ? 200.505 147.621 211.940 1.00 105.57 106 ARG g O 1
ATOM 12921 N N . LEU I 3 107 ? 202.426 146.737 211.160 1.00 99.60 107 LEU g N 1
ATOM 12922 C CA . LEU I 3 107 ? 202.860 148.008 210.596 1.00 99.60 107 LEU g CA 1
ATOM 12923 C C . LEU I 3 107 ? 201.991 148.410 209.412 1.00 99.60 107 LEU g C 1
ATOM 12924 O O . LEU I 3 107 ? 201.646 149.588 209.269 1.00 99.60 107 LEU g O 1
ATOM 12929 N N . GLU I 3 108 ? 201.603 147.442 208.572 1.00 97.62 108 GLU g N 1
ATOM 12930 C CA . GLU I 3 108 ? 200.708 147.731 207.453 1.00 97.62 108 GLU g CA 1
ATOM 12931 C C . GLU I 3 108 ? 199.348 148.206 207.951 1.00 97.62 108 GLU g C 1
ATOM 12932 O O . GLU I 3 108 ? 198.775 149.164 207.410 1.00 97.62 108 GLU g O 1
ATOM 12938 N N . LEU I 3 109 ? 198.831 147.560 209.000 1.00 100.15 109 LEU g N 1
ATOM 12939 C CA . LEU I 3 109 ? 197.551 147.955 209.571 1.00 100.15 109 LEU g CA 1
ATOM 12940 C C . LEU I 3 109 ? 197.618 149.373 210.111 1.00 100.15 109 LEU g C 1
ATOM 12941 O O . LEU I 3 109 ? 196.850 150.240 209.684 1.00 100.15 109 LEU g O 1
ATOM 12946 N N . ALA I 3 110 ? 198.600 149.654 210.974 1.00 97.74 110 ALA g N 1
ATOM 12947 C CA . ALA I 3 110 ? 198.676 150.976 211.589 1.00 97.74 110 ALA g CA 1
ATOM 12948 C C . ALA I 3 110 ? 199.023 152.062 210.579 1.00 97.74 110 ALA g C 1
ATOM 12949 O O . ALA I 3 110 ? 198.705 153.235 210.802 1.00 97.74 110 ALA g O 1
ATOM 12951 N N . THR I 3 111 ? 199.670 151.701 209.469 1.00 100.14 111 THR g N 1
ATOM 12952 C CA . THR I 3 111 ? 199.772 152.634 208.357 1.00 100.14 111 THR g CA 1
ATOM 12953 C C . THR I 3 111 ? 198.399 152.896 207.755 1.00 100.14 111 THR g C 1
ATOM 12954 O O . THR I 3 111 ? 198.080 154.030 207.381 1.00 100.14 111 THR g O 1
ATOM 12958 N N . LEU I 3 112 ? 197.554 151.863 207.697 1.00 101.94 112 LEU g N 1
ATOM 12959 C CA . LEU I 3 112 ? 196.289 151.982 206.986 1.00 101.94 112 LEU g CA 1
ATOM 12960 C C . LEU I 3 112 ? 195.241 152.780 207.765 1.00 101.94 112 LEU g C 1
ATOM 12961 O O . LEU I 3 112 ? 194.410 153.440 207.134 1.00 101.94 112 LEU g O 1
ATOM 12966 N N . LEU I 3 113 ? 195.271 152.776 209.111 1.00 102.01 113 LEU g N 1
ATOM 12967 C CA . LEU I 3 113 ? 194.171 153.352 209.905 1.00 102.01 113 LEU g CA 1
ATOM 12968 C C . LEU I 3 113 ? 193.899 154.833 209.662 1.00 102.01 113 LEU g C 1
ATOM 12969 O O . LEU I 3 113 ? 192.949 155.366 210.243 1.00 102.01 113 LEU g O 1
ATOM 12974 N N . ARG I 3 114 ? 194.710 155.526 208.877 1.00 101.25 114 ARG g N 1
ATOM 12975 C CA . ARG I 3 114 ? 194.389 156.895 208.514 1.00 101.25 114 ARG g CA 1
ATOM 12976 C C . ARG I 3 114 ? 194.651 157.153 207.037 1.00 101.25 114 ARG g C 1
ATOM 12977 O O . ARG I 3 114 ? 195.620 156.661 206.450 1.00 101.25 114 ARG g O 1
ATOM 12985 N N . GLU I 3 115 ? 193.750 157.942 206.460 1.00 81.69 115 GLU g N 1
ATOM 12986 C CA . GLU I 3 115 ? 193.703 158.198 205.027 1.00 81.69 115 GLU g CA 1
ATOM 12987 C C . GLU I 3 115 ? 192.916 159.492 204.834 1.00 81.69 115 GLU g C 1
ATOM 12988 O O . GLU I 3 115 ? 192.835 160.309 205.756 1.00 81.69 115 GLU g O 1
ATOM 12990 N N . PRO I 3 116 ? 192.389 159.699 203.626 1.00 79.66 116 PRO g N 1
ATOM 12991 C CA . PRO I 3 116 ? 191.344 160.702 203.450 1.00 79.66 116 PRO g CA 1
ATOM 12992 C C . PRO I 3 116 ? 190.195 160.468 204.426 1.00 79.66 116 PRO g C 1
ATOM 12993 O O . PRO I 3 116 ? 189.640 161.424 204.984 1.00 79.66 116 PRO g O 1
ATOM 12995 N N . ALA I 3 117 ? 189.790 159.204 204.592 1.00 85.95 117 ALA g N 1
ATOM 12996 C CA . ALA I 3 117 ? 189.015 158.679 205.717 1.00 85.95 117 ALA g CA 1
ATOM 12997 C C . ALA I 3 117 ? 187.560 159.136 205.734 1.00 85.95 117 ALA g C 1
ATOM 12998 O O . ALA I 3 117 ? 186.762 158.639 206.534 1.00 85.95 117 ALA g O 1
ATOM 13000 N N . LEU I 3 118 ? 187.204 160.075 204.870 1.00 89.66 118 LEU g N 1
ATOM 13001 C CA . LEU I 3 118 ? 185.807 160.378 204.595 1.00 89.66 118 LEU g CA 1
ATOM 13002 C C . LEU I 3 118 ? 185.174 159.384 203.615 1.00 89.66 118 LEU g C 1
ATOM 13003 O O . LEU I 3 118 ? 184.119 158.830 203.946 1.00 89.66 118 LEU g O 1
ATOM 13008 N N . PRO I 3 119 ? 185.735 159.114 202.417 1.00 86.37 119 PRO g N 1
ATOM 13009 C CA . PRO I 3 119 ? 185.019 158.218 201.498 1.00 86.37 119 PRO g CA 1
ATOM 13010 C C . PRO I 3 119 ? 185.079 156.752 201.882 1.00 86.37 119 PRO g C 1
ATOM 13011 O O . PRO I 3 119 ? 184.302 155.964 201.328 1.00 86.37 119 PRO g O 1
ATOM 13015 N N . VAL I 3 120 ? 185.970 156.361 202.796 1.00 85.46 120 VAL g N 1
ATOM 13016 C CA . VAL I 3 120 ? 186.055 154.960 203.200 1.00 85.46 120 VAL g CA 1
ATOM 13017 C C . VAL I 3 120 ? 184.793 154.536 203.937 1.00 85.46 120 VAL g C 1
ATOM 13018 O O . VAL I 3 120 ? 184.282 153.429 203.734 1.00 85.46 120 VAL g O 1
ATOM 13022 N N . ILE I 3 121 ? 184.267 155.409 204.798 1.00 87.40 121 ILE g N 1
ATOM 13023 C CA . ILE I 3 121 ? 183.018 155.112 205.492 1.00 87.40 121 ILE g CA 1
ATOM 13024 C C . ILE I 3 121 ? 181.866 155.024 204.498 1.00 87.40 121 ILE g C 1
ATOM 13025 O O . ILE I 3 121 ? 180.977 154.168 204.624 1.00 87.40 121 ILE g O 1
ATOM 13030 N N . THR I 3 122 ? 181.881 155.885 203.476 1.00 84.10 122 THR g N 1
ATOM 13031 C CA . THR I 3 122 ? 180.866 155.810 202.431 1.00 84.10 122 THR g CA 1
ATOM 13032 C C . THR I 3 122 ? 180.963 154.499 201.666 1.00 84.10 122 THR g C 1
ATOM 13033 O O . THR I 3 122 ? 179.942 153.937 201.269 1.00 84.10 122 THR g O 1
ATOM 13037 N N . VAL I 3 123 ? 182.182 153.998 201.452 1.00 85.20 123 VAL g N 1
ATOM 13038 C CA . VAL I 3 123 ? 182.355 152.726 200.755 1.00 85.20 123 VAL g CA 1
ATOM 13039 C C . VAL I 3 123 ? 181.865 151.568 201.618 1.00 85.20 123 VAL g C 1
ATOM 13040 O O . VAL I 3 123 ? 181.194 150.652 201.124 1.00 85.20 123 VAL g O 1
ATOM 13044 N N . LEU I 3 124 ? 182.169 151.599 202.921 1.00 85.29 124 LEU g N 1
ATOM 13045 C CA . LEU I 3 124 ? 181.636 150.581 203.829 1.00 85.29 124 LEU g CA 1
ATOM 13046 C C . LEU I 3 124 ? 180.117 150.624 203.915 1.00 85.29 124 LEU g C 1
ATOM 13047 O O . LEU I 3 124 ? 179.488 149.603 204.214 1.00 85.29 124 LEU g O 1
ATOM 13052 N N . ARG I 3 125 ? 179.506 151.782 203.669 1.00 85.89 125 ARG g N 1
ATOM 13053 C CA . ARG I 3 125 ? 178.048 151.828 203.709 1.00 85.89 125 ARG g CA 1
ATOM 13054 C C . ARG I 3 125 ? 177.420 151.410 202.379 1.00 85.89 125 ARG g C 1
ATOM 13055 O O . ARG I 3 125 ? 176.601 150.486 202.335 1.00 85.89 125 ARG g O 1
ATOM 13063 N N . ASP I 3 126 ? 177.789 152.073 201.281 1.00 80.78 126 ASP g N 1
ATOM 13064 C CA . ASP I 3 126 ? 177.040 151.909 200.039 1.00 80.78 126 ASP g CA 1
ATOM 13065 C C . ASP I 3 126 ? 177.421 150.665 199.245 1.00 80.78 126 ASP g C 1
ATOM 13066 O O . ASP I 3 126 ? 176.794 150.401 198.217 1.00 80.78 126 ASP g O 1
ATOM 13071 N N . SER I 3 127 ? 178.466 149.938 199.640 1.00 84.61 127 SER g N 1
ATOM 13072 C CA . SER I 3 127 ? 178.709 148.618 199.052 1.00 84.61 127 SER g CA 1
ATOM 13073 C C . SER I 3 127 ? 179.407 147.764 200.110 1.00 84.61 127 SER g C 1
ATOM 13074 O O . SER I 3 127 ? 180.637 147.733 200.186 1.00 84.61 127 SER g O 1
ATOM 13077 N N . LEU I 3 128 ? 178.609 147.074 200.917 1.00 89.30 128 LEU g N 1
ATOM 13078 C CA . LEU I 3 128 ? 179.159 146.104 201.857 1.00 89.30 128 LEU g CA 1
ATOM 13079 C C . LEU I 3 128 ? 179.404 144.710 201.274 1.00 89.30 128 LEU g C 1
ATOM 13080 O O . LEU I 3 128 ? 180.537 144.224 201.370 1.00 89.30 128 LEU g O 1
ATOM 13085 N N . PRO I 3 129 ? 178.427 144.035 200.641 1.00 81.70 129 PRO g N 1
ATOM 13086 C CA . PRO I 3 129 ? 178.599 142.590 200.437 1.00 81.70 129 PRO g CA 1
ATOM 13087 C C . PRO I 3 129 ? 179.536 142.235 199.307 1.00 81.70 129 PRO g C 1
ATOM 13088 O O . PRO I 3 129 ? 179.994 141.092 199.260 1.00 81.70 129 PRO g O 1
ATOM 13092 N N . ALA I 3 130 ? 179.803 143.149 198.374 1.00 76.70 130 ALA g N 1
ATOM 13093 C CA . ALA I 3 130 ? 180.812 142.867 197.360 1.00 76.70 130 ALA g CA 1
ATOM 13094 C C . ALA I 3 130 ? 182.188 142.720 197.995 1.00 76.70 130 ALA g C 1
ATOM 13095 O O . ALA I 3 130 ? 182.952 141.808 197.649 1.00 76.70 130 ALA g O 1
ATOM 13097 N N . LEU I 3 131 ? 182.500 143.589 198.958 1.00 83.18 131 LEU g N 1
ATOM 13098 C CA . LEU I 3 131 ? 183.744 143.464 199.707 1.00 83.18 131 LEU g CA 1
ATOM 13099 C C . LEU I 3 131 ? 183.764 142.178 200.525 1.00 83.18 131 LEU g C 1
ATOM 13100 O O . LEU I 3 131 ? 184.818 141.552 200.684 1.00 83.18 131 LEU g O 1
ATOM 13105 N N . LEU I 3 132 ? 182.608 141.765 201.047 1.00 83.78 132 LEU g N 1
ATOM 13106 C CA . LEU I 3 132 ? 182.543 140.499 201.769 1.00 83.78 132 LEU g CA 1
ATOM 13107 C C . LEU I 3 132 ? 182.718 139.302 200.845 1.00 83.78 132 LEU g C 1
ATOM 13108 O O . LEU I 3 132 ? 183.332 138.311 201.248 1.00 83.78 132 LEU g O 1
ATOM 13113 N N . LEU I 3 133 ? 182.207 139.372 199.611 1.00 76.90 133 LEU g N 1
ATOM 13114 C CA . LEU I 3 133 ? 182.478 138.325 198.630 1.00 76.90 133 LEU g CA 1
ATOM 13115 C C . LEU I 3 133 ? 183.965 138.234 198.345 1.00 76.90 133 LEU g C 1
ATOM 13116 O O . LEU I 3 133 ? 184.535 137.136 198.283 1.00 76.90 133 LEU g O 1
ATOM 13121 N N . ARG I 3 134 ? 184.608 139.393 198.184 1.00 80.46 134 ARG g N 1
ATOM 13122 C CA . ARG I 3 134 ? 186.047 139.426 197.953 1.00 80.46 134 ARG g CA 1
ATOM 13123 C C . ARG I 3 134 ? 186.804 138.792 199.112 1.00 80.46 134 ARG g C 1
ATOM 13124 O O . ARG I 3 134 ? 187.621 137.889 198.909 1.00 80.46 134 ARG g O 1
ATOM 13132 N N . VAL I 3 135 ? 186.499 139.218 200.339 1.00 81.74 135 VAL g N 1
ATOM 13133 C CA . VAL I 3 135 ? 187.238 138.742 201.503 1.00 81.74 135 VAL g CA 1
ATOM 13134 C C . VAL I 3 135 ? 186.983 137.259 201.734 1.00 81.74 135 VAL g C 1
ATOM 13135 O O . VAL I 3 135 ? 187.906 136.504 202.061 1.00 81.74 135 VAL g O 1
ATOM 13139 N N . ARG I 3 136 ? 185.747 136.809 201.504 1.00 86.28 136 ARG g N 1
ATOM 13140 C CA . ARG I 3 136 ? 185.421 135.393 201.618 1.00 86.28 136 ARG g CA 1
ATOM 13141 C C . ARG I 3 136 ? 186.194 134.563 200.603 1.00 86.28 136 ARG g C 1
ATOM 13142 O O . ARG I 3 136 ? 186.711 133.493 200.942 1.00 86.28 136 ARG g O 1
ATOM 13150 N N . ILE I 3 137 ? 186.323 135.059 199.370 1.00 74.00 137 ILE g N 1
ATOM 13151 C CA . ILE I 3 137 ? 187.030 134.308 198.335 1.00 74.00 137 ILE g CA 1
ATOM 13152 C C . ILE I 3 137 ? 188.519 134.213 198.649 1.00 74.00 137 ILE g C 1
ATOM 13153 O O . ILE I 3 137 ? 189.110 133.127 198.575 1.00 74.00 137 ILE g O 1
ATOM 13158 N N . ILE I 3 138 ? 189.148 135.340 199.004 1.00 74.01 138 ILE g N 1
ATOM 13159 C CA . ILE I 3 138 ? 190.575 135.302 199.333 1.00 74.01 138 ILE g CA 1
ATOM 13160 C C . ILE I 3 138 ? 190.839 134.450 200.568 1.00 74.01 138 ILE g C 1
ATOM 13161 O O . ILE I 3 138 ? 191.803 133.675 200.598 1.00 74.01 138 ILE g O 1
ATOM 13166 N N . ALA I 3 139 ? 189.994 134.567 201.597 1.00 76.50 139 ALA g N 1
ATOM 13167 C CA . ALA I 3 139 ? 190.183 133.764 202.800 1.00 76.50 139 ALA g CA 1
ATOM 13168 C C . ALA I 3 139 ? 190.025 132.279 202.506 1.00 76.50 139 ALA g C 1
ATOM 13169 O O . ALA I 3 139 ? 190.837 131.465 202.960 1.00 76.50 139 ALA g O 1
ATOM 13171 N N . GLU I 3 140 ? 189.012 131.915 201.713 1.00 78.07 140 GLU g N 1
ATOM 13172 C CA . GLU I 3 140 ? 188.788 130.516 201.376 1.00 78.07 140 GLU g CA 1
ATOM 13173 C C . GLU I 3 140 ? 189.935 129.960 200.541 1.00 78.07 140 GLU g C 1
ATOM 13174 O O . GLU I 3 140 ? 190.370 128.827 200.760 1.00 78.07 140 GLU g O 1
ATOM 13180 N N . ALA I 3 141 ? 190.460 130.750 199.601 1.00 73.70 141 ALA g N 1
ATOM 13181 C CA . ALA I 3 141 ? 191.536 130.259 198.743 1.00 73.70 141 ALA g CA 1
ATOM 13182 C C . ALA I 3 141 ? 192.849 130.118 199.509 1.00 73.70 141 ALA g C 1
ATOM 13183 O O . ALA I 3 141 ? 193.583 129.132 199.333 1.00 73.70 141 ALA g O 1
ATOM 13185 N N . VAL I 3 142 ? 193.169 131.090 200.368 1.00 74.01 142 VAL g N 1
ATOM 13186 C CA . VAL I 3 142 ? 194.426 130.996 201.101 1.00 74.01 142 VAL g CA 1
ATOM 13187 C C . VAL I 3 142 ? 194.312 129.964 202.219 1.00 74.01 142 VAL g C 1
ATOM 13188 O O . VAL I 3 142 ? 195.325 129.430 202.686 1.00 74.01 142 VAL g O 1
ATOM 13192 N N . ALA I 3 143 ? 193.090 129.646 202.657 1.00 63.63 143 ALA g N 1
ATOM 13193 C CA . ALA I 3 143 ? 192.911 128.487 203.521 1.00 63.63 143 ALA g CA 1
ATOM 13194 C C . ALA I 3 143 ? 193.067 127.195 202.733 1.00 63.63 143 ALA g C 1
ATOM 13195 O O . ALA I 3 143 ? 193.620 126.213 203.241 1.00 63.63 143 ALA g O 1
ATOM 13197 N N . ALA I 3 144 ? 192.586 127.181 201.487 1.00 60.40 144 ALA g N 1
ATOM 13198 C CA . ALA I 3 144 ? 192.658 125.980 200.666 1.00 60.40 144 ALA g CA 1
ATOM 13199 C C . ALA I 3 144 ? 194.091 125.631 200.297 1.00 60.40 144 ALA g C 1
ATOM 13200 O O . ALA I 3 144 ? 194.415 124.449 200.136 1.00 60.40 144 ALA g O 1
ATOM 13202 N N . GLN I 3 145 ? 194.964 126.628 200.163 1.00 46.12 145 GLN g N 1
ATOM 13203 C CA . GLN I 3 145 ? 196.365 126.292 199.925 1.00 46.12 145 GLN g CA 1
ATOM 13204 C C . GLN I 3 145 ? 197.121 125.920 201.193 1.00 46.12 145 GLN g C 1
ATOM 13205 O O . GLN I 3 145 ? 198.337 125.711 201.130 1.00 46.12 145 GLN g O 1
ATOM 13211 N N . ARG I 3 146 ? 196.448 125.833 202.335 1.00 40.75 146 ARG g N 1
ATOM 13212 C CA . ARG I 3 146 ? 197.082 125.268 203.518 1.00 40.75 146 ARG g CA 1
ATOM 13213 C C . ARG I 3 146 ? 196.174 124.164 204.061 1.00 40.75 146 ARG g C 1
ATOM 13214 O O . ARG I 3 146 ? 195.850 124.121 205.252 1.00 40.75 146 ARG g O 1
ATOM 13222 N N . GLY I 3 147 ? 195.721 123.284 203.172 1.00 45.00 147 GLY g N 1
ATOM 13223 C CA . GLY I 3 147 ? 194.926 122.134 203.568 1.00 45.00 147 GLY g CA 1
ATOM 13224 C C . GLY I 3 147 ? 195.648 120.815 203.356 1.00 45.00 147 GLY g C 1
ATOM 13225 O O . GLY I 3 147 ? 196.152 120.534 202.268 0.00 45.00 147 GLY g O 1
ATOM 13226 N N . THR J 3 2 ? 126.713 131.521 147.567 1.00 99.71 2 THR j N 1
ATOM 13227 C CA . THR J 3 2 ? 126.323 131.325 148.958 1.00 99.71 2 THR j CA 1
ATOM 13228 C C . THR J 3 2 ? 126.288 132.651 149.709 1.00 99.71 2 THR j C 1
ATOM 13229 O O . THR J 3 2 ? 125.231 133.094 150.161 1.00 99.71 2 THR j O 1
ATOM 13233 N N . THR J 3 3 ? 127.454 133.273 149.843 1.00 93.00 3 THR j N 1
ATOM 13234 C CA . THR J 3 3 ? 127.541 134.547 150.537 1.00 93.00 3 THR j CA 1
ATOM 13235 C C . THR J 3 3 ? 126.904 135.649 149.693 1.00 93.00 3 THR j C 1
ATOM 13236 O O . THR J 3 3 ? 126.932 135.582 148.459 1.00 93.00 3 THR j O 1
ATOM 13240 N N . PRO J 3 4 ? 126.303 136.663 150.324 1.00 83.82 4 PRO j N 1
ATOM 13241 C CA . PRO J 3 4 ? 125.883 137.850 149.563 1.00 83.82 4 PRO j CA 1
ATOM 13242 C C . PRO J 3 4 ? 127.043 138.610 148.949 1.00 83.82 4 PRO j C 1
ATOM 13243 O O . PRO J 3 4 ? 126.827 139.319 147.957 1.00 83.82 4 PRO j O 1
ATOM 13247 N N . THR J 3 5 ? 128.268 138.459 149.497 1.00 76.08 5 THR j N 1
ATOM 13248 C CA . THR J 3 5 ? 129.510 139.069 149.029 1.00 76.08 5 THR j CA 1
ATOM 13249 C C . THR J 3 5 ? 129.326 140.578 148.922 1.00 76.08 5 THR j C 1
ATOM 13250 O O . THR J 3 5 ? 129.128 141.095 147.816 1.00 76.08 5 THR j O 1
ATOM 13254 N N . PRO J 3 6 ? 129.368 141.313 150.059 1.00 70.72 6 PRO j N 1
ATOM 13255 C CA . PRO J 3 6 ? 128.778 142.665 150.148 1.00 70.72 6 PRO j CA 1
ATOM 13256 C C . PRO J 3 6 ? 129.187 143.694 149.099 1.00 70.72 6 PRO j C 1
ATOM 13257 O O . PRO J 3 6 ? 128.586 144.769 149.030 1.00 70.72 6 PRO j O 1
ATOM 13261 N N . THR J 3 7 ? 130.192 143.389 148.277 1.00 67.60 7 THR j N 1
ATOM 13262 C CA . THR J 3 7 ? 130.448 144.202 147.097 1.00 67.60 7 THR j CA 1
ATOM 13263 C C . THR J 3 7 ? 129.555 143.815 145.924 1.00 67.60 7 THR j C 1
ATOM 13264 O O . THR J 3 7 ? 129.572 144.502 144.898 1.00 67.60 7 THR j O 1
ATOM 13268 N N . GLN J 3 8 ? 128.786 142.731 146.046 1.00 69.85 8 GLN j N 1
ATOM 13269 C CA . GLN J 3 8 ? 127.833 142.367 145.002 1.00 69.85 8 GLN j CA 1
ATOM 13270 C C . GLN J 3 8 ? 126.495 143.068 145.212 1.00 69.85 8 GLN j C 1
ATOM 13271 O O . GLN J 3 8 ? 125.867 143.532 144.252 1.00 69.85 8 GLN j O 1
ATOM 13277 N N . VAL J 3 9 ? 126.043 143.153 146.466 1.00 71.35 9 VAL j N 1
ATOM 13278 C CA . VAL J 3 9 ? 124.796 143.845 146.762 1.00 71.35 9 VAL j CA 1
ATOM 13279 C C . VAL J 3 9 ? 124.916 145.349 146.600 1.00 71.35 9 VAL j C 1
ATOM 13280 O O . VAL J 3 9 ? 123.891 146.035 146.524 1.00 71.35 9 VAL j O 1
ATOM 13284 N N . TRP J 3 10 ? 126.139 145.885 146.557 1.00 65.25 10 TRP j N 1
ATOM 13285 C CA . TRP J 3 10 ? 126.313 147.255 146.092 1.00 65.25 10 TRP j CA 1
ATOM 13286 C C . TRP J 3 10 ? 125.913 147.371 144.630 1.00 65.25 10 TRP j C 1
ATOM 13287 O O . TRP J 3 10 ? 124.978 148.101 144.288 1.00 65.25 10 TRP j O 1
ATOM 13298 N N . ARG J 3 11 ? 126.575 146.603 143.760 1.00 62.62 11 ARG j N 1
ATOM 13299 C CA . ARG J 3 11 ? 126.361 146.696 142.320 1.00 62.62 11 ARG j CA 1
ATOM 13300 C C . ARG J 3 11 ? 124.969 146.247 141.900 1.00 62.62 11 ARG j C 1
ATOM 13301 O O . ARG J 3 11 ? 124.537 146.570 140.789 1.00 62.62 11 ARG j O 1
ATOM 13309 N N . ALA J 3 12 ? 124.266 145.502 142.753 1.00 67.02 12 ALA j N 1
ATOM 13310 C CA . ALA J 3 12 ? 122.928 145.042 142.406 1.00 67.02 12 ALA j CA 1
ATOM 13311 C C . ALA J 3 12 ? 121.880 146.151 142.413 1.00 67.02 12 ALA j C 1
ATOM 13312 O O . ALA J 3 12 ? 120.767 145.918 141.931 1.00 67.02 12 ALA j O 1
ATOM 13314 N N . THR J 3 13 ? 122.186 147.335 142.944 1.00 68.07 13 THR j N 1
ATOM 13315 C CA . THR J 3 13 ? 121.189 148.394 143.018 1.00 68.07 13 THR j CA 1
ATOM 13316 C C . THR J 3 13 ? 121.046 149.188 141.726 1.00 68.07 13 THR j C 1
ATOM 13317 O O . THR J 3 13 ? 120.127 150.007 141.626 1.00 68.07 13 THR j O 1
ATOM 13321 N N . VAL J 3 14 ? 121.912 148.975 140.743 1.00 63.82 14 VAL j N 1
ATOM 13322 C CA . VAL J 3 14 ? 121.859 149.755 139.509 1.00 63.82 14 VAL j CA 1
ATOM 13323 C C . VAL J 3 14 ? 121.866 148.823 138.292 1.00 63.82 14 VAL j C 1
ATOM 13324 O O . VAL J 3 14 ? 122.878 148.665 137.593 1.00 63.82 14 VAL j O 1
ATOM 13328 N N . PRO J 3 15 ? 120.730 148.187 137.988 1.00 70.12 15 PRO j N 1
ATOM 13329 C CA . PRO J 3 15 ? 120.687 147.280 136.832 1.00 70.12 15 PRO j CA 1
ATOM 13330 C C . PRO J 3 15 ? 120.713 147.982 135.486 1.00 70.12 15 PRO j C 1
ATOM 13331 O O . PRO J 3 15 ? 120.938 147.311 134.471 1.00 70.12 15 PRO j O 1
ATOM 13335 N N . GLU J 3 16 ? 120.490 149.298 135.437 1.00 76.98 16 GLU j N 1
ATOM 13336 C CA . GLU J 3 16 ? 120.605 150.038 134.183 1.00 76.98 16 GLU j CA 1
ATOM 13337 C C . GLU J 3 16 ? 122.035 150.109 133.672 1.00 76.98 16 GLU j C 1
ATOM 13338 O O . GLU J 3 16 ? 122.238 150.442 132.500 1.00 76.98 16 GLU j O 1
ATOM 13344 N N . LEU J 3 17 ? 123.021 149.825 134.519 1.00 72.43 17 LEU j N 1
ATOM 13345 C CA . LEU J 3 17 ? 124.401 149.665 134.091 1.00 72.43 17 LEU j CA 1
ATOM 13346 C C . LEU J 3 17 ? 124.722 148.179 134.092 1.00 72.43 17 LEU j C 1
ATOM 13347 O O . LEU J 3 17 ? 124.930 147.599 135.170 1.00 72.43 17 LEU j O 1
ATOM 13352 N N . PRO J 3 18 ? 124.767 147.516 132.939 1.00 81.26 18 PRO j N 1
ATOM 13353 C CA . PRO J 3 18 ? 125.151 146.098 132.906 1.00 81.26 18 PRO j CA 1
ATOM 13354 C C . PRO J 3 18 ? 126.614 145.921 133.276 1.00 81.26 18 PRO j C 1
ATOM 13355 O O . PRO J 3 18 ? 127.391 146.887 133.234 1.00 81.26 18 PRO j O 1
ATOM 13359 N N . PRO J 3 19 ? 127.019 144.719 133.693 1.00 87.77 19 PRO j N 1
ATOM 13360 C CA . PRO J 3 19 ? 128.380 144.529 134.213 1.00 87.77 19 PRO j CA 1
ATOM 13361 C C . PRO J 3 19 ? 129.457 144.686 133.151 1.00 87.77 19 PRO j C 1
ATOM 13362 O O . PRO J 3 19 ? 129.201 144.702 131.946 1.00 87.77 19 PRO j O 1
ATOM 13366 N N . LEU J 3 20 ? 130.698 144.793 133.637 1.00 91.87 20 LEU j N 1
ATOM 13367 C CA . LEU J 3 20 ? 131.838 145.105 132.779 1.00 91.87 20 LEU j CA 1
ATOM 13368 C C . LEU J 3 20 ? 132.558 143.854 132.292 1.00 91.87 20 LEU j C 1
ATOM 13369 O O . LEU J 3 20 ? 133.026 143.816 131.148 1.00 91.87 20 LEU j O 1
ATOM 13374 N N . VAL J 3 21 ? 132.650 142.825 133.135 1.00 106.17 21 VAL j N 1
ATOM 13375 C CA . VAL J 3 21 ? 133.578 141.724 132.902 1.00 106.17 21 VAL j CA 1
ATOM 13376 C C . VAL J 3 21 ? 133.090 140.839 131.765 1.00 106.17 21 VAL j C 1
ATOM 13377 O O . VAL J 3 21 ? 133.710 140.793 130.696 1.00 106.17 21 VAL j O 1
ATOM 13381 N N . ASP J 3 22 ? 131.961 140.172 131.970 1.00 123.95 22 ASP j N 1
ATOM 13382 C CA . ASP J 3 22 ? 131.402 139.232 131.000 1.00 123.95 22 ASP j CA 1
ATOM 13383 C C . ASP J 3 22 ? 129.989 138.879 131.451 1.00 123.95 22 ASP j C 1
ATOM 13384 O O . ASP J 3 22 ? 129.449 139.480 132.388 1.00 123.95 22 ASP j O 1
ATOM 13389 N N . GLU J 3 23 ? 129.389 137.898 130.774 1.00 124.84 23 GLU j N 1
ATOM 13390 C CA . GLU J 3 23 ? 128.010 137.519 131.064 1.00 124.84 23 GLU j CA 1
ATOM 13391 C C . GLU J 3 23 ? 127.897 136.786 132.397 1.00 124.84 23 GLU j C 1
ATOM 13392 O O . GLU J 3 23 ? 127.064 137.137 133.240 1.00 124.84 23 GLU j O 1
ATOM 13398 N N . ALA J 3 24 ? 128.732 135.764 132.609 1.00 127.73 24 ALA j N 1
ATOM 13399 C CA . ALA J 3 24 ? 128.619 134.943 133.807 1.00 127.73 24 ALA j CA 1
ATOM 13400 C C . ALA J 3 24 ? 129.951 134.536 134.423 1.00 127.73 24 ALA j C 1
ATOM 13401 O O . ALA J 3 24 ? 129.946 133.775 135.395 1.00 127.73 24 ALA j O 1
ATOM 13403 N N . GLY J 3 25 ? 131.080 135.005 133.901 1.00 115.90 25 GLY j N 1
ATOM 13404 C CA . GLY J 3 25 ? 132.369 134.624 134.444 1.00 115.90 25 GLY j CA 1
ATOM 13405 C C . GLY J 3 25 ? 133.527 135.242 133.691 1.00 115.90 25 GLY j C 1
ATOM 13406 O O . GLY J 3 25 ? 133.436 135.457 132.479 1.00 115.90 25 GLY j O 1
ATOM 13407 N N . ASP J 3 26 ? 134.631 135.509 134.389 1.00 109.74 26 ASP j N 1
ATOM 13408 C CA . ASP J 3 26 ? 135.747 136.239 133.799 1.00 109.74 26 ASP j CA 1
ATOM 13409 C C . ASP J 3 26 ? 136.506 135.409 132.765 1.00 109.74 26 ASP j C 1
ATOM 13410 O O . ASP J 3 26 ? 137.455 134.686 133.088 1.00 109.74 26 ASP j O 1
ATOM 13415 N N . THR J 3 27 ? 136.091 135.522 131.504 1.00 107.53 27 THR j N 1
ATOM 13416 C CA . THR J 3 27 ? 136.679 134.777 130.400 1.00 107.53 27 THR j CA 1
ATOM 13417 C C . THR J 3 27 ? 136.991 135.719 129.248 1.00 107.53 27 THR j C 1
ATOM 13418 O O . THR J 3 27 ? 136.213 136.631 128.951 1.00 107.53 27 THR j O 1
ATOM 13422 N N . GLY J 3 28 ? 138.134 135.495 128.603 1.00 106.19 28 GLY j N 1
ATOM 13423 C CA . GLY J 3 28 ? 138.456 136.169 127.362 1.00 106.19 28 GLY j CA 1
ATOM 13424 C C . GLY J 3 28 ? 139.086 137.537 127.486 1.00 106.19 28 GLY j C 1
ATOM 13425 O O . GLY J 3 28 ? 139.391 138.150 126.456 1.00 106.19 28 GLY j O 1
ATOM 13426 N N . SER J 3 29 ? 139.296 138.042 128.699 1.00 92.09 29 SER j N 1
ATOM 13427 C CA . SER J 3 29 ? 139.926 139.344 128.868 1.00 92.09 29 SER j CA 1
ATOM 13428 C C . SER J 3 29 ? 140.682 139.367 130.186 1.00 92.09 29 SER j C 1
ATOM 13429 O O . SER J 3 29 ? 140.171 138.893 131.204 1.00 92.09 29 SER j O 1
ATOM 13432 N N . ALA J 3 30 ? 141.893 139.923 130.161 1.00 83.67 30 ALA j N 1
ATOM 13433 C CA . ALA J 3 30 ? 142.736 139.999 131.347 1.00 83.67 30 ALA j CA 1
ATOM 13434 C C . ALA J 3 30 ? 142.689 141.354 132.034 1.00 83.67 30 ALA j C 1
ATOM 13435 O O . ALA J 3 30 ? 142.737 141.410 133.267 1.00 83.67 30 ALA j O 1
ATOM 13437 N N . THR J 3 31 ? 142.599 142.445 131.273 1.00 81.14 31 THR j N 1
ATOM 13438 C CA . THR J 3 31 ? 142.503 143.768 131.875 1.00 81.14 31 THR j CA 1
ATOM 13439 C C . THR J 3 31 ? 141.133 144.036 132.484 1.00 81.14 31 THR j C 1
ATOM 13440 O O . THR J 3 31 ? 141.014 144.919 133.341 1.00 81.14 31 THR j O 1
ATOM 13444 N N . ALA J 3 32 ? 140.102 143.292 132.070 1.00 80.98 32 ALA j N 1
ATOM 13445 C CA . ALA J 3 32 ? 138.783 143.454 132.670 1.00 80.98 32 ALA j CA 1
ATOM 13446 C C . ALA J 3 32 ? 138.763 142.970 134.112 1.00 80.98 32 ALA j C 1
ATOM 13447 O O . ALA J 3 32 ? 138.080 143.565 134.951 1.00 80.98 32 ALA j O 1
ATOM 13449 N N . ARG J 3 33 ? 139.504 141.900 134.415 1.00 80.59 33 ARG j N 1
ATOM 13450 C CA . ARG J 3 33 ? 139.630 141.445 135.796 1.00 80.59 33 ARG j CA 1
ATOM 13451 C C . ARG J 3 33 ? 140.303 142.493 136.670 1.00 80.59 33 ARG j C 1
ATOM 13452 O O . ARG J 3 33 ? 139.849 142.745 137.793 1.00 80.59 33 ARG j O 1
ATOM 13460 N N . ALA J 3 34 ? 141.369 143.120 136.168 1.00 67.80 34 ALA j N 1
ATOM 13461 C CA . ALA J 3 34 ? 142.040 144.184 136.905 1.00 67.80 34 ALA j CA 1
ATOM 13462 C C . ALA J 3 34 ? 141.133 145.392 137.094 1.00 67.80 34 ALA j C 1
ATOM 13463 O O . ALA J 3 34 ? 141.117 145.991 138.174 1.00 67.80 34 ALA j O 1
ATOM 13465 N N . ALA J 3 35 ? 140.374 145.758 136.058 1.00 68.72 35 ALA j N 1
ATOM 13466 C CA . ALA J 3 35 ? 139.456 146.887 136.170 1.00 68.72 35 ALA j CA 1
ATOM 13467 C C . ALA J 3 35 ? 138.347 146.606 137.178 1.00 68.72 35 ALA j C 1
ATOM 13468 O O . ALA J 3 35 ? 137.982 147.487 137.965 1.00 68.72 35 ALA j O 1
ATOM 13470 N N . ASP J 3 36 ? 137.807 145.385 137.173 1.00 65.31 36 ASP j N 1
ATOM 13471 C CA . ASP J 3 36 ? 136.773 145.021 138.136 1.00 65.31 36 ASP j CA 1
ATOM 13472 C C . ASP J 3 36 ? 137.320 144.995 139.556 1.00 65.31 36 ASP j C 1
ATOM 13473 O O . ASP J 3 36 ? 136.646 145.443 140.492 1.00 65.31 36 ASP j O 1
ATOM 13478 N N . THR J 3 37 ? 138.537 144.474 139.733 1.00 61.35 37 THR j N 1
ATOM 13479 C CA . THR J 3 37 ? 139.167 144.473 141.049 1.00 61.35 37 THR j CA 1
ATOM 13480 C C . THR J 3 37 ? 139.404 145.895 141.543 1.00 61.35 37 THR j C 1
ATOM 13481 O O . THR J 3 37 ? 139.159 146.201 142.715 1.00 61.35 37 THR j O 1
ATOM 13485 N N . ALA J 3 38 ? 139.850 146.783 140.651 1.00 57.71 38 ALA j N 1
ATOM 13486 C CA . ALA J 3 38 ? 140.067 148.179 141.017 1.00 57.71 38 ALA j CA 1
ATOM 13487 C C . ALA J 3 38 ? 138.763 148.872 141.387 1.00 57.71 38 ALA j C 1
ATOM 13488 O O . ALA J 3 38 ? 138.715 149.632 142.362 1.00 57.71 38 ALA j O 1
ATOM 13490 N N . GLU J 3 39 ? 137.700 148.628 140.616 1.00 58.11 39 GLU j N 1
ATOM 13491 C CA . GLU J 3 39 ? 136.408 149.236 140.917 1.00 58.11 39 GLU j CA 1
ATOM 13492 C C . GLU J 3 39 ? 135.860 148.739 142.246 1.00 58.11 39 GLU j C 1
ATOM 13493 O O . GLU J 3 39 ? 135.349 149.531 143.042 1.00 58.11 39 GLU j O 1
ATOM 13499 N N . ARG J 3 40 ? 135.981 147.436 142.511 1.00 58.62 40 ARG j N 1
ATOM 13500 C CA . ARG J 3 40 ? 135.519 146.886 143.782 1.00 58.62 40 ARG j CA 1
ATOM 13501 C C . ARG J 3 40 ? 136.330 147.433 144.953 1.00 58.62 40 ARG j C 1
ATOM 13502 O O . ARG J 3 40 ? 135.767 147.765 146.005 1.00 58.62 40 ARG j O 1
ATOM 13510 N N . LEU J 3 41 ? 137.650 147.557 144.777 1.00 52.11 41 LEU j N 1
ATOM 13511 C CA . LEU J 3 41 ? 138.512 148.077 145.834 1.00 52.11 41 LEU j CA 1
ATOM 13512 C C . LEU J 3 41 ? 138.180 149.529 146.144 1.00 52.11 41 LEU j C 1
ATOM 13513 O O . LEU J 3 41 ? 138.073 149.915 147.314 1.00 52.11 41 LEU j O 1
ATOM 13518 N N . LEU J 3 42 ? 138.015 150.352 145.109 1.00 50.58 42 LEU j N 1
ATOM 13519 C CA . LEU J 3 42 ? 137.728 151.758 145.347 1.00 50.58 42 LEU j CA 1
ATOM 13520 C C . LEU J 3 42 ? 136.289 151.959 145.803 1.00 50.58 42 LEU j C 1
ATOM 13521 O O . LEU J 3 42 ? 135.997 152.953 146.475 1.00 50.58 42 LEU j O 1
ATOM 13526 N N . LEU J 3 43 ? 135.389 151.027 145.474 1.00 48.10 43 LEU j N 1
ATOM 13527 C CA . LEU J 3 43 ? 134.038 151.072 146.018 1.00 48.10 43 LEU j CA 1
ATOM 13528 C C . LEU J 3 43 ? 134.035 150.739 147.502 1.00 48.10 43 LEU j C 1
ATOM 13529 O O . LEU J 3 43 ? 133.247 151.305 148.268 1.00 48.10 43 LEU j O 1
ATOM 13534 N N . LEU J 3 44 ? 134.916 149.833 147.933 1.00 49.65 44 LEU j N 1
ATOM 13535 C CA . LEU J 3 44 ? 135.059 149.586 149.365 1.00 49.65 44 LEU j CA 1
ATOM 13536 C C . LEU J 3 44 ? 136.025 150.577 150.000 1.00 49.65 44 LEU j C 1
ATOM 13537 O O . LEU J 3 44 ? 136.885 150.196 150.800 1.00 49.65 44 LEU j O 1
ATOM 13542 N N . LEU J 3 45 ? 135.877 151.852 149.654 1.00 49.76 45 LEU j N 1
ATOM 13543 C CA . LEU J 3 45 ? 136.629 152.939 150.266 1.00 49.76 45 LEU j CA 1
ATOM 13544 C C . LEU J 3 45 ? 135.779 154.167 150.532 1.00 49.76 45 LEU j C 1
ATOM 13545 O O . LEU J 3 45 ? 136.167 154.996 151.361 1.00 49.76 45 LEU j O 1
ATOM 13550 N N . HIS J 3 46 ? 134.614 154.290 149.899 1.00 59.54 46 HIS j N 1
ATOM 13551 C CA . HIS J 3 46 ? 133.725 155.425 150.087 1.00 59.54 46 HIS j CA 1
ATOM 13552 C C . HIS J 3 46 ? 132.701 155.166 151.178 1.00 59.54 46 HIS j C 1
ATOM 13553 O O . HIS J 3 46 ? 132.290 156.104 151.871 1.00 59.54 46 HIS j O 1
ATOM 13560 N N . TYR J 3 47 ? 132.297 153.913 151.360 1.00 62.30 47 TYR j N 1
ATOM 13561 C CA . TYR J 3 47 ? 131.380 153.534 152.423 1.00 62.30 47 TYR j CA 1
ATOM 13562 C C . TYR J 3 47 ? 132.109 153.004 153.646 1.00 62.30 47 TYR j C 1
ATOM 13563 O O . TYR J 3 47 ? 131.465 152.515 154.579 1.00 62.30 47 TYR j O 1
ATOM 13572 N N . SER J 3 48 ? 133.437 153.088 153.659 1.00 62.18 48 SER j N 1
ATOM 13573 C CA . SER J 3 48 ? 134.238 152.681 154.801 1.00 62.18 48 SER j CA 1
ATOM 13574 C C . SER J 3 48 ? 134.530 153.825 155.761 1.00 62.18 48 SER j C 1
ATOM 13575 O O . SER J 3 48 ? 135.098 153.585 156.830 1.00 62.18 48 SER j O 1
ATOM 13578 N N . ILE J 3 49 ? 134.154 155.054 155.412 1.00 67.09 49 ILE j N 1
ATOM 13579 C CA . ILE J 3 49 ? 134.391 156.216 156.261 1.00 67.09 49 ILE j CA 1
ATOM 13580 C C . ILE J 3 49 ? 133.051 156.829 156.647 1.00 67.09 49 ILE j C 1
ATOM 13581 O O . ILE J 3 49 ? 131.993 156.279 156.318 1.00 67.09 49 ILE j O 1
ATOM 13586 N N . ASP J 3 50 ? 133.092 157.948 157.380 1.00 78.41 50 ASP j N 1
ATOM 13587 C CA . ASP J 3 50 ? 131.874 158.565 157.905 1.00 78.41 50 ASP j CA 1
ATOM 13588 C C . ASP J 3 50 ? 130.937 159.016 156.789 1.00 78.41 50 ASP j C 1
ATOM 13589 O O . ASP J 3 50 ? 129.716 158.844 156.888 1.00 78.41 50 ASP j O 1
ATOM 13594 N N . TRP J 3 51 ? 131.480 159.594 155.724 1.00 83.34 51 TRP j N 1
ATOM 13595 C CA . TRP J 3 51 ? 130.650 160.007 154.600 1.00 83.34 51 TRP j CA 1
ATOM 13596 C C . TRP J 3 51 ? 131.186 159.451 153.289 1.00 83.34 51 TRP j C 1
ATOM 13597 O O . TRP J 3 51 ? 132.303 159.761 152.879 0.00 83.34 51 TRP j O 1
ATOM 13608 N N . SER J 3 54 ? 133.615 162.864 159.011 1.00 101.73 54 SER j N 1
ATOM 13609 C CA . SER J 3 54 ? 134.638 163.263 159.970 1.00 101.73 54 SER j CA 1
ATOM 13610 C C . SER J 3 54 ? 135.636 164.222 159.333 1.00 101.73 54 SER j C 1
ATOM 13611 O O . SER J 3 54 ? 136.579 164.674 159.981 1.00 101.73 54 SER j O 1
ATOM 13614 N N . TRP J 3 55 ? 135.423 164.525 158.056 1.00 118.31 55 TRP j N 1
ATOM 13615 C CA . TRP J 3 55 ? 136.268 165.459 157.330 1.00 118.31 55 TRP j CA 1
ATOM 13616 C C . TRP J 3 55 ? 135.669 166.863 157.446 1.00 118.31 55 TRP j C 1
ATOM 13617 O O . TRP J 3 55 ? 134.779 167.110 158.264 1.00 118.31 55 TRP j O 1
ATOM 13628 N N . VAL J 3 56 ? 136.173 167.804 156.640 1.00 127.67 56 VAL j N 1
ATOM 13629 C CA . VAL J 3 56 ? 135.688 169.179 156.687 1.00 127.67 56 VAL j CA 1
ATOM 13630 C C . VAL J 3 56 ? 134.241 169.235 156.200 1.00 127.67 56 VAL j C 1
ATOM 13631 O O . VAL J 3 56 ? 133.853 168.554 155.241 1.00 127.67 56 VAL j O 1
ATOM 13635 N N . ALA J 3 57 ? 133.421 170.020 156.896 1.00 128.38 57 ALA j N 1
ATOM 13636 C CA . ALA J 3 57 ? 131.971 169.912 156.807 1.00 128.38 57 ALA j CA 1
ATOM 13637 C C . ALA J 3 57 ? 131.361 171.102 156.078 1.00 128.38 57 ALA j C 1
ATOM 13638 O O . ALA J 3 57 ? 131.482 172.247 156.526 1.00 128.38 57 ALA j O 1
ATOM 13640 N N . ASP J 3 58 ? 130.708 170.815 154.961 1.00 121.95 58 ASP j N 1
ATOM 13641 C CA . ASP J 3 58 ? 129.721 171.695 154.353 1.00 121.95 58 ASP j CA 1
ATOM 13642 C C . ASP J 3 58 ? 128.601 170.803 153.838 1.00 121.95 58 ASP j C 1
ATOM 13643 O O . ASP J 3 58 ? 128.774 169.581 153.747 1.00 121.95 58 ASP j O 1
ATOM 13648 N N . PRO J 3 59 ? 127.394 171.380 153.526 1.00 123.52 59 PRO j N 1
ATOM 13649 C CA . PRO J 3 59 ? 126.233 170.526 153.194 1.00 123.52 59 PRO j CA 1
ATOM 13650 C C . PRO J 3 59 ? 126.373 169.517 152.053 1.00 123.52 59 PRO j C 1
ATOM 13651 O O . PRO J 3 59 ? 125.436 168.753 151.802 1.00 123.52 59 PRO j O 1
ATOM 13655 N N . LYS J 3 60 ? 127.512 169.487 151.363 1.00 115.62 60 LYS j N 1
ATOM 13656 C CA . LYS J 3 60 ? 127.818 168.406 150.439 1.00 115.62 60 LYS j CA 1
ATOM 13657 C C . LYS J 3 60 ? 129.077 167.634 150.813 1.00 115.62 60 LYS j C 1
ATOM 13658 O O . LYS J 3 60 ? 129.428 166.684 150.105 1.00 115.62 60 LYS j O 1
ATOM 13664 N N . HIS J 3 61 ? 129.760 168.017 151.899 1.00 114.66 61 HIS j N 1
ATOM 13665 C CA . HIS J 3 61 ? 131.026 167.435 152.361 1.00 114.66 61 HIS j CA 1
ATOM 13666 C C . HIS J 3 61 ? 132.129 167.504 151.302 1.00 114.66 61 HIS j C 1
ATOM 13667 O O . HIS J 3 61 ? 133.056 166.688 151.321 1.00 114.66 61 HIS j O 1
ATOM 13674 N N . ARG J 3 62 ? 132.032 168.488 150.397 1.00 108.71 62 ARG j N 1
ATOM 13675 C CA . ARG J 3 62 ? 133.060 168.814 149.400 1.00 108.71 62 ARG j CA 1
ATOM 13676 C C . ARG J 3 62 ? 133.410 167.631 148.495 1.00 108.71 62 ARG j C 1
ATOM 13677 O O . ARG J 3 62 ? 134.571 167.420 148.137 1.00 108.71 62 ARG j O 1
ATOM 13685 N N . LYS J 3 63 ? 132.381 166.869 148.123 1.00 91.91 63 LYS j N 1
ATOM 13686 C CA . LYS J 3 63 ? 132.443 165.802 147.118 1.00 91.91 63 LYS j CA 1
ATOM 13687 C C . LYS J 3 63 ? 133.512 164.759 147.454 1.00 91.91 63 LYS j C 1
ATOM 13688 O O . LYS J 3 63 ? 134.476 164.548 146.716 1.00 91.91 63 LYS j O 1
ATOM 13694 N N . THR J 3 64 ? 133.321 164.110 148.596 1.00 88.45 64 THR j N 1
ATOM 13695 C CA . THR J 3 64 ? 134.237 163.076 149.060 1.00 88.45 64 THR j CA 1
ATOM 13696 C C . THR J 3 64 ? 133.912 161.735 148.419 1.00 88.45 64 THR j C 1
ATOM 13697 O O . THR J 3 64 ? 132.770 161.280 148.458 0.00 88.45 64 THR j O 1
ATOM 13701 N N . TRP J 3 66 ? 132.401 161.356 142.539 1.00 68.53 66 TRP j N 1
ATOM 13702 C CA . TRP J 3 66 ? 132.647 162.500 143.404 1.00 68.53 66 TRP j CA 1
ATOM 13703 C C . TRP J 3 66 ? 134.037 163.051 143.126 1.00 68.53 66 TRP j C 1
ATOM 13704 O O . TRP J 3 66 ? 135.035 162.395 143.415 1.00 68.53 66 TRP j O 1
ATOM 13715 N N . ASP J 3 67 ? 134.110 164.262 142.575 1.00 82.40 67 ASP j N 1
ATOM 13716 C CA . ASP J 3 67 ? 135.379 164.765 142.052 1.00 82.40 67 ASP j CA 1
ATOM 13717 C C . ASP J 3 67 ? 135.653 166.141 142.652 1.00 82.40 67 ASP j C 1
ATOM 13718 O O . ASP J 3 67 ? 135.366 167.162 142.021 1.00 82.40 67 ASP j O 1
ATOM 13723 N N . GLU J 3 68 ? 136.174 166.162 143.867 1.00 90.24 68 GLU j N 1
ATOM 13724 C CA . GLU J 3 68 ? 136.866 167.358 144.336 1.00 90.24 68 GLU j CA 1
ATOM 13725 C C . GLU J 3 68 ? 138.208 167.047 144.982 1.00 90.24 68 GLU j C 1
ATOM 13726 O O . GLU J 3 68 ? 139.179 167.769 144.746 1.00 90.24 68 GLU j O 1
ATOM 13732 N N . LEU J 3 69 ? 138.290 165.980 145.778 1.00 74.45 69 LEU j N 1
ATOM 13733 C CA . LEU J 3 69 ? 139.549 165.578 146.391 1.00 74.45 69 LEU j CA 1
ATOM 13734 C C . LEU J 3 69 ? 139.785 164.076 146.403 1.00 74.45 69 LEU j C 1
ATOM 13735 O O . LEU J 3 69 ? 140.922 163.664 146.649 1.00 74.45 69 LEU j O 1
ATOM 13740 N N . LEU J 3 70 ? 138.763 163.249 146.180 1.00 65.89 70 LEU j N 1
ATOM 13741 C CA . LEU J 3 70 ? 138.970 161.802 146.137 1.00 65.89 70 LEU j CA 1
ATOM 13742 C C . LEU J 3 70 ? 139.883 161.348 144.999 1.00 65.89 70 LEU j C 1
ATOM 13743 O O . LEU J 3 70 ? 140.788 160.536 145.267 1.00 65.89 70 LEU j O 1
ATOM 13748 N N . PRO J 3 71 ? 139.715 161.786 143.733 1.00 63.60 71 PRO j N 1
ATOM 13749 C CA . PRO J 3 71 ? 140.677 161.347 142.706 1.00 63.60 71 PRO j CA 1
ATOM 13750 C C . PRO J 3 71 ? 142.097 161.808 142.962 1.00 63.60 71 PRO j C 1
ATOM 13751 O O . PRO J 3 71 ? 143.037 161.063 142.666 1.00 63.60 71 PRO j O 1
ATOM 13755 N N . GLY J 3 72 ? 142.276 162.999 143.536 1.00 62.41 72 GLY j N 1
ATOM 13756 C CA . GLY J 3 72 ? 143.619 163.467 143.841 1.00 62.41 72 GLY j CA 1
ATOM 13757 C C . GLY J 3 72 ? 144.313 162.607 144.879 1.00 62.41 72 GLY j C 1
ATOM 13758 O O . GLY J 3 72 ? 145.470 162.215 144.707 1.00 62.41 72 GLY j O 1
ATOM 13759 N N . ARG J 3 73 ? 143.599 162.268 145.954 1.00 57.40 73 ARG j N 1
ATOM 13760 C CA . ARG J 3 73 ? 144.201 161.463 147.011 1.00 57.40 73 ARG j CA 1
ATOM 13761 C C . ARG J 3 73 ? 144.424 160.025 146.557 1.00 57.40 73 ARG j C 1
ATOM 13762 O O . ARG J 3 73 ? 145.453 159.420 146.888 1.00 57.40 73 ARG j O 1
ATOM 13770 N N . VAL J 3 74 ? 143.482 159.466 145.789 1.00 51.32 74 VAL j N 1
ATOM 13771 C CA . VAL J 3 74 ? 143.655 158.111 145.265 1.00 51.32 74 VAL j CA 1
ATOM 13772 C C . VAL J 3 74 ? 144.833 158.051 144.298 1.00 51.32 74 VAL j C 1
ATOM 13773 O O . VAL J 3 74 ? 145.654 157.128 144.360 1.00 51.32 74 VAL j O 1
ATOM 13777 N N . ARG J 3 75 ? 144.960 159.054 143.422 1.00 51.20 75 ARG j N 1
ATOM 13778 C CA . ARG J 3 75 ? 146.095 159.130 142.510 1.00 51.20 75 ARG j CA 1
ATOM 13779 C C . ARG J 3 75 ? 147.411 159.259 143.264 1.00 51.20 75 ARG j C 1
ATOM 13780 O O . ARG J 3 75 ? 148.405 158.614 142.910 1.00 51.20 75 ARG j O 1
ATOM 13788 N N . ARG J 3 76 ? 147.440 160.107 144.297 1.00 51.14 76 ARG j N 1
ATOM 13789 C CA . ARG J 3 76 ? 148.668 160.323 145.053 1.00 51.14 76 ARG j CA 1
ATOM 13790 C C . ARG J 3 76 ? 149.087 159.053 145.782 1.00 51.14 76 ARG j C 1
ATOM 13791 O O . ARG J 3 76 ? 150.278 158.727 145.839 1.00 51.14 76 ARG j O 1
ATOM 13799 N N . ALA J 3 77 ? 148.122 158.319 146.341 1.00 48.77 77 ALA j N 1
ATOM 13800 C CA . ALA J 3 77 ? 148.442 157.036 146.951 1.00 48.77 77 ALA j CA 1
ATOM 13801 C C . ALA J 3 77 ? 148.778 155.969 145.917 1.00 48.77 77 ALA j C 1
ATOM 13802 O O . ALA J 3 77 ? 149.423 154.974 146.262 1.00 48.77 77 ALA j O 1
ATOM 13804 N N . ALA J 3 78 ? 148.368 156.155 144.663 1.00 43.53 78 ALA j N 1
ATOM 13805 C CA . ALA J 3 78 ? 148.640 155.185 143.610 1.00 43.53 78 ALA j CA 1
ATOM 13806 C C . ALA J 3 78 ? 150.065 155.249 143.074 1.00 43.53 78 ALA j C 1
ATOM 13807 O O . ALA J 3 78 ? 150.362 154.580 142.080 1.00 43.53 78 ALA j O 1
ATOM 13809 N N . TYR J 3 79 ? 150.951 156.030 143.690 1.00 43.45 79 TYR j N 1
ATOM 13810 C CA . TYR J 3 79 ? 152.347 156.091 143.279 1.00 43.45 79 TYR j CA 1
ATOM 13811 C C . TYR J 3 79 ? 153.264 155.343 144.240 1.00 43.45 79 TYR j C 1
ATOM 13812 O O . TYR J 3 79 ? 154.417 155.741 144.437 1.00 43.45 79 TYR j O 1
ATOM 13821 N N . ARG J 3 80 ? 152.765 154.272 144.854 1.00 43.63 80 ARG j N 1
ATOM 13822 C CA . ARG J 3 80 ? 153.555 153.392 145.701 1.00 43.63 80 ARG j CA 1
ATOM 13823 C C . ARG J 3 80 ? 153.240 151.946 145.338 1.00 43.63 80 ARG j C 1
ATOM 13824 O O . ARG J 3 80 ? 152.266 151.655 144.640 1.00 43.63 80 ARG j O 1
ATOM 13832 N N . ALA J 3 81 ? 154.077 151.033 145.824 1.00 45.02 81 ALA j N 1
ATOM 13833 C CA . ALA J 3 81 ? 153.995 149.621 145.480 1.00 45.02 81 ALA j CA 1
ATOM 13834 C C . ALA J 3 81 ? 154.010 148.783 146.753 1.00 45.02 81 ALA j C 1
ATOM 13835 O O . ALA J 3 81 ? 154.696 149.127 147.719 1.00 45.02 81 ALA j O 1
ATOM 13837 N N . ASP J 3 82 ? 153.258 147.677 146.763 1.00 46.96 82 ASP j N 1
ATOM 13838 C CA . ASP J 3 82 ? 152.386 147.258 145.666 1.00 46.96 82 ASP j CA 1
ATOM 13839 C C . ASP J 3 82 ? 150.902 147.554 145.904 1.00 46.96 82 ASP j C 1
ATOM 13840 O O . ASP J 3 82 ? 150.294 148.299 145.139 1.00 46.96 82 ASP j O 1
ATOM 13845 N N . THR J 3 83 ? 150.314 146.981 146.954 1.00 46.62 83 THR j N 1
ATOM 13846 C CA . THR J 3 83 ? 148.928 147.291 147.293 1.00 46.62 83 THR j CA 1
ATOM 13847 C C . THR J 3 83 ? 148.708 147.583 148.773 1.00 46.62 83 THR j C 1
ATOM 13848 O O . THR J 3 83 ? 147.882 148.444 149.094 1.00 46.62 83 THR j O 1
ATOM 13852 N N . LEU J 3 84 ? 149.446 146.940 149.681 1.00 44.62 84 LEU j N 1
ATOM 13853 C CA . LEU J 3 84 ? 149.297 147.213 151.107 1.00 44.62 84 LEU j CA 1
ATOM 13854 C C . LEU J 3 84 ? 149.797 148.611 151.449 1.00 44.62 84 LEU j C 1
ATOM 13855 O O . LEU J 3 84 ? 149.143 149.351 152.198 1.00 44.62 84 LEU j O 1
ATOM 13860 N N . ASP J 3 85 ? 150.956 148.986 150.899 1.00 45.30 85 ASP j N 1
ATOM 13861 C CA . ASP J 3 85 ? 151.486 150.333 151.075 1.00 45.30 85 ASP j CA 1
ATOM 13862 C C . ASP J 3 85 ? 150.554 151.376 150.478 1.00 45.30 85 ASP j C 1
ATOM 13863 O O . ASP J 3 85 ? 150.392 152.463 151.048 1.00 45.30 85 ASP j O 1
ATOM 13868 N N . ARG J 3 86 ? 149.925 151.053 149.343 1.00 45.54 86 ARG j N 1
ATOM 13869 C CA . ARG J 3 86 ? 148.941 151.944 148.738 1.00 45.54 86 ARG j CA 1
ATOM 13870 C C . ARG J 3 86 ? 147.776 152.197 149.685 1.00 45.54 86 ARG j C 1
ATOM 13871 O O . ARG J 3 86 ? 147.350 153.345 149.872 1.00 45.54 86 ARG j O 1
ATOM 13879 N N . TRP J 3 87 ? 147.249 151.137 150.300 1.00 46.38 87 TRP j N 1
ATOM 13880 C CA . TRP J 3 87 ? 146.072 151.343 151.126 1.00 46.38 87 TRP j CA 1
ATOM 13881 C C . TRP J 3 87 ? 146.431 152.033 152.430 1.00 46.38 87 TRP j C 1
ATOM 13882 O O . TRP J 3 87 ? 145.625 152.812 152.938 1.00 46.38 87 TRP j O 1
ATOM 13893 N N . TRP J 3 88 ? 147.626 151.768 152.973 1.00 50.36 88 TRP j N 1
ATOM 13894 C CA . TRP J 3 88 ? 148.117 152.534 154.119 1.00 50.36 88 TRP j CA 1
ATOM 13895 C C . TRP J 3 88 ? 148.224 154.016 153.801 1.00 50.36 88 TRP j C 1
ATOM 13896 O O . TRP J 3 88 ? 147.791 154.863 154.593 1.00 50.36 88 TRP j O 1
ATOM 13907 N N . SER J 3 89 ? 148.813 154.345 152.646 1.00 48.87 89 SER j N 1
ATOM 13908 C CA . SER J 3 89 ? 148.966 155.742 152.259 1.00 48.87 89 SER j CA 1
ATOM 13909 C C . SER J 3 89 ? 147.612 156.414 152.098 1.00 48.87 89 SER j C 1
ATOM 13910 O O . SER J 3 89 ? 147.422 157.559 152.528 1.00 48.87 89 SER j O 1
ATOM 13913 N N . GLU J 3 90 ? 146.645 155.699 151.521 1.00 52.16 90 GLU j N 1
ATOM 13914 C CA . GLU J 3 90 ? 145.316 156.273 151.356 1.00 52.16 90 GLU j CA 1
ATOM 13915 C C . GLU J 3 90 ? 144.616 156.459 152.699 1.00 52.16 90 GLU j C 1
ATOM 13916 O O . GLU J 3 90 ? 144.043 157.523 152.961 1.00 52.16 90 GLU j O 1
ATOM 13922 N N . VAL J 3 91 ? 144.632 155.433 153.558 1.00 55.11 91 VAL j N 1
ATOM 13923 C CA . VAL J 3 91 ? 143.832 155.501 154.777 1.00 55.11 91 VAL j CA 1
ATOM 13924 C C . VAL J 3 91 ? 144.451 156.487 155.761 1.00 55.11 91 VAL j C 1
ATOM 13925 O O . VAL J 3 91 ? 143.736 157.131 156.538 1.00 55.11 91 VAL j O 1
ATOM 13929 N N . ALA J 3 92 ? 145.777 156.653 155.730 1.00 54.74 92 ALA j N 1
ATOM 13930 C CA . ALA J 3 92 ? 146.387 157.718 156.512 1.00 54.74 92 ALA j CA 1
ATOM 13931 C C . ALA J 3 92 ? 146.124 159.074 155.879 1.00 54.74 92 ALA j C 1
ATOM 13932 O O . ALA J 3 92 ? 146.051 160.085 156.588 1.00 54.74 92 ALA j O 1
ATOM 13934 N N . GLY J 3 93 ? 145.978 159.118 154.557 1.00 56.13 93 GLY j N 1
ATOM 13935 C CA . GLY J 3 93 ? 145.671 160.364 153.893 1.00 56.13 93 GLY j CA 1
ATOM 13936 C C . GLY J 3 93 ? 144.260 160.864 154.120 1.00 56.13 93 GLY j C 1
ATOM 13937 O O . GLY J 3 93 ? 144.066 161.872 154.805 1.00 56.13 93 GLY j O 1
ATOM 13938 N N . GLN J 3 94 ? 143.271 160.177 153.545 1.00 62.38 94 GLN j N 1
ATOM 13939 C CA . GLN J 3 94 ? 141.928 160.737 153.436 1.00 62.38 94 GLN j CA 1
ATOM 13940 C C . GLN J 3 94 ? 141.187 160.917 154.758 1.00 62.38 94 GLN j C 1
ATOM 13941 O O . GLN J 3 94 ? 141.042 162.048 155.232 1.00 62.38 94 GLN j O 1
ATOM 13947 N N . LEU J 3 95 ? 140.712 159.829 155.368 1.00 69.33 95 LEU j N 1
ATOM 13948 C CA . LEU J 3 95 ? 140.013 159.973 156.642 1.00 69.33 95 LEU j CA 1
ATOM 13949 C C . LEU J 3 95 ? 140.575 159.066 157.729 1.00 69.33 95 LEU j C 1
ATOM 13950 O O . LEU J 3 95 ? 140.940 159.532 158.813 1.00 69.33 95 LEU j O 1
ATOM 13955 N N . GLY J 3 96 ? 140.648 157.769 157.443 1.00 65.42 96 GLY j N 1
ATOM 13956 C CA . GLY J 3 96 ? 141.108 156.796 158.414 1.00 65.42 96 GLY j CA 1
ATOM 13957 C C . GLY J 3 96 ? 140.003 156.032 159.116 1.00 65.42 96 GLY j C 1
ATOM 13958 O O . GLY J 3 96 ? 139.455 156.507 160.116 1.00 65.42 96 GLY j O 1
ATOM 13959 N N . ALA J 3 97 ? 139.685 154.836 158.608 1.00 64.14 97 ALA j N 1
ATOM 13960 C CA . ALA J 3 97 ? 138.780 153.874 159.229 1.00 64.14 97 ALA j CA 1
ATOM 13961 C C . ALA J 3 97 ? 138.951 152.529 158.536 1.00 64.14 97 ALA j C 1
ATOM 13962 O O . ALA J 3 97 ? 138.898 152.463 157.302 1.00 64.14 97 ALA j O 1
ATOM 13964 N N . PRO J 3 98 ? 139.182 151.442 159.282 1.00 65.18 98 PRO j N 1
ATOM 13965 C CA . PRO J 3 98 ? 139.364 150.129 158.641 1.00 65.18 98 PRO j CA 1
ATOM 13966 C C . PRO J 3 98 ? 138.122 149.601 157.934 1.00 65.18 98 PRO j C 1
ATOM 13967 O O . PRO J 3 98 ? 138.142 149.391 156.717 1.00 65.18 98 PRO j O 1
ATOM 13971 N N . ALA J 3 99 ? 137.033 149.422 158.690 1.00 66.03 99 ALA j N 1
ATOM 13972 C CA . ALA J 3 99 ? 135.733 148.944 158.232 1.00 66.03 99 ALA j CA 1
ATOM 13973 C C . ALA J 3 99 ? 134.749 149.035 159.391 1.00 66.03 99 ALA j C 1
ATOM 13974 O O . ALA J 3 99 ? 135.155 148.911 160.553 1.00 66.03 99 ALA j O 1
ATOM 13976 N N . PRO J 3 100 ? 133.458 149.245 159.131 1.00 74.51 100 PRO j N 1
ATOM 13977 C CA . PRO J 3 100 ? 132.477 149.221 160.226 1.00 74.51 100 PRO j CA 1
ATOM 13978 C C . PRO J 3 100 ? 132.237 147.820 160.765 1.00 74.51 100 PRO j C 1
ATOM 13979 O O . PRO J 3 100 ? 132.852 146.853 160.302 1.00 74.51 100 PRO j O 1
ATOM 13983 N N . ARG J 3 101 ? 131.325 147.688 161.728 1.00 81.20 101 ARG j N 1
ATOM 13984 C CA . ARG J 3 101 ? 131.029 146.384 162.310 1.00 81.20 101 ARG j CA 1
ATOM 13985 C C . ARG J 3 101 ? 130.198 145.545 161.345 1.00 81.20 101 ARG j C 1
ATOM 13986 O O . ARG J 3 101 ? 129.008 145.299 161.572 1.00 81.20 101 ARG j O 1
ATOM 13994 N N . HIS J 3 102 ? 130.818 145.135 160.241 1.00 71.24 102 HIS j N 1
ATOM 13995 C CA . HIS J 3 102 ? 130.231 144.197 159.287 1.00 71.24 102 HIS j CA 1
ATOM 13996 C C . HIS J 3 102 ? 131.392 143.339 158.799 1.00 71.24 102 HIS j C 1
ATOM 13997 O O . HIS J 3 102 ? 132.141 143.755 157.910 1.00 71.24 102 HIS j O 1
ATOM 14004 N N . ARG J 3 103 ? 131.542 142.151 159.391 1.00 69.66 103 ARG j N 1
ATOM 14005 C CA . ARG J 3 103 ? 132.714 141.323 159.130 1.00 69.66 103 ARG j CA 1
ATOM 14006 C C . ARG J 3 103 ? 132.782 140.825 157.693 1.00 69.66 103 ARG j C 1
ATOM 14007 O O . ARG J 3 103 ? 133.868 140.455 157.236 1.00 69.66 103 ARG j O 1
ATOM 14015 N N . ASP J 3 104 ? 131.657 140.805 156.975 1.00 69.02 104 ASP j N 1
ATOM 14016 C CA . ASP J 3 104 ? 131.690 140.436 155.564 1.00 69.02 104 ASP j CA 1
ATOM 14017 C C . ASP J 3 104 ? 132.481 141.450 154.742 1.00 69.02 104 ASP j C 1
ATOM 14018 O O . ASP J 3 104 ? 133.309 141.069 153.905 1.00 69.02 104 ASP j O 1
ATOM 14023 N N . ARG J 3 105 ? 132.254 142.748 154.990 1.00 63.14 105 ARG j N 1
ATOM 14024 C CA . ARG J 3 105 ? 133.009 143.792 154.301 1.00 63.14 105 ARG j CA 1
ATOM 14025 C C . ARG J 3 105 ? 134.493 143.699 154.619 1.00 63.14 105 ARG j C 1
ATOM 14026 O O . ARG J 3 105 ? 135.337 143.814 153.724 1.00 63.14 105 ARG j O 1
ATOM 14034 N N . ARG J 3 106 ? 134.822 143.480 155.890 1.00 58.52 106 ARG j N 1
ATOM 14035 C CA . ARG J 3 106 ? 136.207 143.378 156.332 1.00 58.52 106 ARG j CA 1
ATOM 14036 C C . ARG J 3 106 ? 136.916 142.180 155.715 1.00 58.52 106 ARG j C 1
ATOM 14037 O O . ARG J 3 106 ? 138.054 142.305 155.245 1.00 58.52 106 ARG j O 1
ATOM 14045 N N . LEU J 3 107 ? 136.255 141.023 155.694 1.00 53.29 107 LEU j N 1
ATOM 14046 C CA . LEU J 3 107 ? 136.880 139.833 155.133 1.00 53.29 107 LEU j CA 1
ATOM 14047 C C . LEU J 3 107 ? 137.031 139.950 153.622 1.00 53.29 107 LEU j C 1
ATOM 14048 O O . LEU J 3 107 ? 138.063 139.552 153.071 1.00 53.29 107 LEU j O 1
ATOM 14053 N N . GLU J 3 108 ? 136.030 140.522 152.942 1.00 56.60 108 GLU j N 1
ATOM 14054 C CA . GLU J 3 108 ? 136.127 140.740 151.500 1.00 56.60 108 GLU j CA 1
ATOM 14055 C C . GLU J 3 108 ? 137.255 141.711 151.171 1.00 56.60 108 GLU j C 1
ATOM 14056 O O . GLU J 3 108 ? 138.024 141.491 150.223 1.00 56.60 108 GLU j O 1
ATOM 14062 N N . LEU J 3 109 ? 137.381 142.779 151.964 1.00 50.27 109 LEU j N 1
ATOM 14063 C CA . LEU J 3 109 ? 138.444 143.752 151.753 1.00 50.27 109 LEU j CA 1
ATOM 14064 C C . LEU J 3 109 ? 139.808 143.104 151.923 1.00 50.27 109 LEU j C 1
ATOM 14065 O O . LEU J 3 109 ? 140.626 143.121 151.000 1.00 50.27 109 LEU j O 1
ATOM 14070 N N . ALA J 3 110 ? 140.030 142.436 153.061 1.00 51.50 110 ALA j N 1
ATOM 14071 C CA . ALA J 3 110 ? 141.344 141.855 153.321 1.00 51.50 110 ALA j CA 1
ATOM 14072 C C . ALA J 3 110 ? 141.658 140.698 152.382 1.00 51.50 110 ALA j C 1
ATOM 14073 O O . ALA J 3 110 ? 142.834 140.391 152.156 1.00 51.50 110 ALA j O 1
ATOM 14075 N N . THR J 3 111 ? 140.635 140.047 151.826 1.00 48.74 111 THR j N 1
ATOM 14076 C CA . THR J 3 111 ? 140.875 139.134 150.718 1.00 48.74 111 THR j CA 1
ATOM 14077 C C . THR J 3 111 ? 141.359 139.901 149.495 1.00 48.74 111 THR j C 1
ATOM 14078 O O . THR J 3 111 ? 142.246 139.435 148.770 1.00 48.74 111 THR j O 1
ATOM 14082 N N . LEU J 3 112 ? 140.819 141.102 149.278 1.00 48.14 112 LEU j N 1
ATOM 14083 C CA . LEU J 3 112 ? 141.098 141.826 148.045 1.00 48.14 112 LEU j CA 1
ATOM 14084 C C . LEU J 3 112 ? 142.489 142.463 148.030 1.00 48.14 112 LEU j C 1
ATOM 14085 O O . LEU J 3 112 ? 143.075 142.578 146.950 1.00 48.14 112 LEU j O 1
ATOM 14090 N N . LEU J 3 113 ? 143.056 142.845 149.190 1.00 47.99 113 LEU j N 1
ATOM 14091 C CA . LEU J 3 113 ? 144.293 143.645 149.213 1.00 47.99 113 LEU j CA 1
ATOM 14092 C C . LEU J 3 113 ? 145.500 142.997 148.543 1.00 47.99 113 LEU j C 1
ATOM 14093 O O . LEU J 3 113 ? 146.552 143.638 148.466 1.00 47.99 113 LEU j O 1
ATOM 14098 N N . ARG J 3 114 ? 145.413 141.750 148.104 1.00 51.72 114 ARG j N 1
ATOM 14099 C CA . ARG J 3 114 ? 146.495 141.165 147.334 1.00 51.72 114 ARG j CA 1
ATOM 14100 C C . ARG J 3 114 ? 145.967 140.378 146.144 1.00 51.72 114 ARG j C 1
ATOM 14101 O O . ARG J 3 114 ? 144.938 139.697 146.216 1.00 51.72 114 ARG j O 1
ATOM 14109 N N . GLU J 3 115 ? 146.709 140.495 145.047 1.00 48.06 115 GLU j N 1
ATOM 14110 C CA . GLU J 3 115 ? 146.316 139.967 143.748 1.00 48.06 115 GLU j CA 1
ATOM 14111 C C . GLU J 3 115 ? 147.591 139.841 142.918 1.00 48.06 115 GLU j C 1
ATOM 14112 O O . GLU J 3 115 ? 148.687 139.745 143.480 1.00 48.06 115 GLU j O 1
ATOM 14114 N N . PRO J 3 116 ? 147.443 139.785 141.594 1.00 48.42 116 PRO j N 1
ATOM 14115 C CA . PRO J 3 116 ? 148.587 140.023 140.721 1.00 48.42 116 PRO j CA 1
ATOM 14116 C C . PRO J 3 116 ? 149.262 141.349 141.058 1.00 48.42 116 PRO j C 1
ATOM 14117 O O . PRO J 3 116 ? 150.496 141.445 141.054 1.00 48.42 116 PRO j O 1
ATOM 14119 N N . ALA J 3 117 ? 148.460 142.393 141.293 1.00 45.07 117 ALA j N 1
ATOM 14120 C CA . ALA J 3 117 ? 148.817 143.624 142.001 1.00 45.07 117 ALA j CA 1
ATOM 14121 C C . ALA J 3 117 ? 149.759 144.535 141.221 1.00 45.07 117 ALA j C 1
ATOM 14122 O O . ALA J 3 117 ? 150.008 145.672 141.635 1.00 45.07 117 ALA j O 1
ATOM 14124 N N . LEU J 3 118 ? 150.289 144.058 140.105 1.00 44.76 118 LEU j N 1
ATOM 14125 C CA . LEU J 3 118 ? 150.957 144.918 139.139 1.00 44.76 118 LEU j CA 1
ATOM 14126 C C . LEU J 3 118 ? 149.968 145.655 138.230 1.00 44.76 118 LEU j C 1
ATOM 14127 O O . LEU J 3 118 ? 150.067 146.885 138.135 1.00 44.76 118 LEU j O 1
ATOM 14132 N N . PRO J 3 119 ? 149.014 144.996 137.538 1.00 47.19 119 PRO j N 1
ATOM 14133 C CA . PRO J 3 119 ? 148.163 145.765 136.618 1.00 47.19 119 PRO j CA 1
ATOM 14134 C C . PRO J 3 119 ? 147.111 146.615 137.304 1.00 47.19 119 PRO j C 1
ATOM 14135 O O . PRO J 3 119 ? 146.530 147.484 136.642 1.00 47.19 119 PRO j O 1
ATOM 14139 N N . VAL J 3 120 ? 146.843 146.394 138.593 1.00 44.85 120 VAL j N 1
ATOM 14140 C CA . VAL J 3 120 ? 145.842 147.195 139.294 1.00 44.85 120 VAL j CA 1
ATOM 14141 C C . VAL J 3 120 ? 146.303 148.640 139.417 1.00 44.85 120 VAL j C 1
ATOM 14142 O O . VAL J 3 120 ? 145.511 149.574 139.252 1.00 44.85 120 VAL j O 1
ATOM 14146 N N . ILE J 3 121 ? 147.590 148.848 139.703 1.00 46.25 121 ILE j N 1
ATOM 14147 C CA . ILE J 3 121 ? 148.130 150.203 139.767 1.00 46.25 121 ILE j CA 1
ATOM 14148 C C . ILE J 3 121 ? 148.074 150.862 138.394 1.00 46.25 121 ILE j C 1
ATOM 14149 O O . ILE J 3 121 ? 147.774 152.059 138.272 1.00 46.25 121 ILE j O 1
ATOM 14154 N N . THR J 3 122 ? 148.329 150.085 137.338 1.00 49.24 122 THR j N 1
ATOM 14155 C CA . THR J 3 122 ? 148.208 150.614 135.984 1.00 49.24 122 THR j CA 1
ATOM 14156 C C . THR J 3 122 ? 146.772 151.008 135.675 1.00 49.24 122 THR j C 1
ATOM 14157 O O . THR J 3 122 ? 146.536 151.997 134.979 1.00 49.24 122 THR j O 1
ATOM 14161 N N . VAL J 3 123 ? 145.800 150.247 136.185 1.00 51.06 123 VAL j N 1
ATOM 14162 C CA . VAL J 3 123 ? 144.395 150.581 135.961 1.00 51.06 123 VAL j CA 1
ATOM 14163 C C . VAL J 3 123 ? 144.014 151.845 136.724 1.00 51.06 123 VAL j C 1
ATOM 14164 O O . VAL J 3 123 ? 143.313 152.716 136.192 1.00 51.06 123 VAL j O 1
ATOM 14168 N N . LEU J 3 124 ? 144.484 151.978 137.970 1.00 48.80 124 LEU j N 1
ATOM 14169 C CA . LEU J 3 124 ? 144.252 153.215 138.719 1.00 48.80 124 LEU j CA 1
ATOM 14170 C C . LEU J 3 124 ? 144.912 154.419 138.061 1.00 48.80 124 LEU j C 1
ATOM 14171 O O . LEU J 3 124 ? 144.451 155.550 138.247 1.00 48.80 124 LEU j O 1
ATOM 14176 N N . ARG J 3 125 ? 145.985 154.210 137.300 1.00 49.57 125 ARG j N 1
ATOM 14177 C CA . ARG J 3 125 ? 146.603 155.351 136.631 1.00 49.57 125 ARG j CA 1
ATOM 14178 C C . ARG J 3 125 ? 145.930 155.672 135.296 1.00 49.57 125 ARG j C 1
ATOM 14179 O O . ARG J 3 125 ? 145.475 156.799 135.079 1.00 49.57 125 ARG j O 1
ATOM 14187 N N . ASP J 3 126 ? 145.854 154.697 134.388 1.00 52.83 126 ASP j N 1
ATOM 14188 C CA . ASP J 3 126 ? 145.473 155.004 133.013 1.00 52.83 126 ASP j CA 1
ATOM 14189 C C . ASP J 3 126 ? 143.969 155.129 132.799 1.00 52.83 126 ASP j C 1
ATOM 14190 O O . ASP J 3 126 ? 143.552 155.457 131.686 1.00 52.83 126 ASP j O 1
ATOM 14195 N N . SER J 3 127 ? 143.144 154.809 133.795 1.00 58.01 127 SER j N 1
ATOM 14196 C CA . SER J 3 127 ? 141.720 155.145 133.708 1.00 58.01 127 SER j CA 1
ATOM 14197 C C . SER J 3 127 ? 141.211 155.366 135.132 1.00 58.01 127 SER j C 1
ATOM 14198 O O . SER J 3 127 ? 140.744 154.433 135.789 1.00 58.01 127 SER j O 1
ATOM 14201 N N . LEU J 3 128 ? 141.306 156.608 135.596 1.00 54.31 128 LEU j N 1
ATOM 14202 C CA . LEU J 3 128 ? 140.709 156.972 136.876 1.00 54.31 128 LEU j CA 1
ATOM 14203 C C . LEU J 3 128 ? 139.226 157.347 136.811 1.00 54.31 128 LEU j C 1
ATOM 14204 O O . LEU J 3 128 ? 138.434 156.739 137.540 1.00 54.31 128 LEU j O 1
ATOM 14209 N N . PRO J 3 129 ? 138.780 158.290 135.961 1.00 52.62 129 PRO j N 1
ATOM 14210 C CA . PRO J 3 129 ? 137.448 158.864 136.196 1.00 52.62 129 PRO j CA 1
ATOM 14211 C C . PRO J 3 129 ? 136.309 157.973 135.759 1.00 52.62 129 PRO j C 1
ATOM 14212 O O . PRO J 3 129 ? 135.179 158.207 136.195 1.00 52.62 129 PRO j O 1
ATOM 14216 N N . ALA J 3 130 ? 136.547 156.995 134.886 1.00 53.98 130 ALA j N 1
ATOM 14217 C CA . ALA J 3 130 ? 135.490 156.044 134.566 1.00 53.98 130 ALA j CA 1
ATOM 14218 C C . ALA J 3 130 ? 135.113 155.224 135.792 1.00 53.98 130 ALA j C 1
ATOM 14219 O O . ALA J 3 130 ? 133.925 155.003 136.067 1.00 53.98 130 ALA j O 1
ATOM 14221 N N . LEU J 3 131 ? 136.117 154.802 136.564 1.00 53.47 131 LEU j N 1
ATOM 14222 C CA . LEU J 3 131 ? 135.857 154.111 137.820 1.00 53.47 131 LEU j CA 1
ATOM 14223 C C . LEU J 3 131 ? 135.155 155.025 138.816 1.00 53.47 131 LEU j C 1
ATOM 14224 O O . LEU J 3 131 ? 134.306 154.574 139.592 1.00 53.47 131 LEU j O 1
ATOM 14229 N N . LEU J 3 132 ? 135.491 156.317 138.804 1.00 51.32 132 LEU j N 1
ATOM 14230 C CA . LEU J 3 132 ? 134.796 157.260 139.673 1.00 51.32 132 LEU j CA 1
ATOM 14231 C C . LEU J 3 132 ? 133.353 157.484 139.240 1.00 51.32 132 LEU j C 1
ATOM 14232 O O . LEU J 3 132 ? 132.483 157.648 140.098 1.00 51.32 132 LEU j O 1
ATOM 14237 N N . LEU J 3 133 ? 133.075 157.481 137.932 1.00 52.16 133 LEU j N 1
ATOM 14238 C CA . LEU J 3 133 ? 131.693 157.530 137.462 1.00 52.16 133 LEU j CA 1
ATOM 14239 C C . LEU J 3 133 ? 130.921 156.318 137.947 1.00 52.16 133 LEU j C 1
ATOM 14240 O O . LEU J 3 133 ? 129.779 156.434 138.413 1.00 52.16 133 LEU j O 1
ATOM 14245 N N . ARG J 3 134 ? 131.548 155.142 137.853 1.00 56.39 134 ARG j N 1
ATOM 14246 C CA . ARG J 3 134 ? 130.919 153.918 138.333 1.00 56.39 134 ARG j CA 1
ATOM 14247 C C . ARG J 3 134 ? 130.611 154.005 139.821 1.00 56.39 134 ARG j C 1
ATOM 14248 O O . ARG J 3 134 ? 129.472 153.780 140.240 1.00 56.39 134 ARG j O 1
ATOM 14256 N N . VAL J 3 135 ? 131.605 154.387 140.624 1.00 52.66 135 VAL j N 1
ATOM 14257 C CA . VAL J 3 135 ? 131.435 154.405 142.073 1.00 52.66 135 VAL j CA 1
ATOM 14258 C C . VAL J 3 135 ? 130.424 155.467 142.482 1.00 52.66 135 VAL j C 1
ATOM 14259 O O . VAL J 3 135 ? 129.594 155.239 143.370 1.00 52.66 135 VAL j O 1
ATOM 14263 N N . ARG J 3 136 ? 130.435 156.616 141.802 1.00 58.13 136 ARG j N 1
ATOM 14264 C CA . ARG J 3 136 ? 129.457 157.664 142.064 1.00 58.13 136 ARG j CA 1
ATOM 14265 C C . ARG J 3 136 ? 128.043 157.191 141.755 1.00 58.13 136 ARG j C 1
ATOM 14266 O O . ARG J 3 136 ? 127.118 157.455 142.530 1.00 58.13 136 ARG j O 1
ATOM 14274 N N . ILE J 3 137 ? 127.865 156.454 140.655 1.00 55.15 137 ILE j N 1
ATOM 14275 C CA . ILE J 3 137 ? 126.533 155.987 140.280 1.00 55.15 137 ILE j CA 1
ATOM 14276 C C . ILE J 3 137 ? 126.016 154.954 141.275 1.00 55.15 137 ILE j C 1
ATOM 14277 O O . ILE J 3 137 ? 124.870 155.044 141.738 1.00 55.15 137 ILE j O 1
ATOM 14282 N N . ILE J 3 138 ? 126.845 153.961 141.621 1.00 53.75 138 ILE j N 1
ATOM 14283 C CA . ILE J 3 138 ? 126.405 152.951 142.588 1.00 53.75 138 ILE j CA 1
ATOM 14284 C C . ILE J 3 138 ? 126.142 153.568 143.955 1.00 53.75 138 ILE j C 1
ATOM 14285 O O . ILE J 3 138 ? 125.150 153.228 144.614 1.00 53.75 138 ILE j O 1
ATOM 14290 N N . ALA J 3 139 ? 127.008 154.482 144.403 1.00 55.15 139 ALA j N 1
ATOM 14291 C CA . ALA J 3 139 ? 126.800 155.122 145.698 1.00 55.15 139 ALA j CA 1
ATOM 14292 C C . ALA J 3 139 ? 125.524 155.951 145.708 1.00 55.15 139 ALA j C 1
ATOM 14293 O O . ALA J 3 139 ? 124.743 155.879 146.664 1.00 55.15 139 ALA j O 1
ATOM 14295 N N . GLU J 3 140 ? 125.276 156.708 144.634 1.00 59.08 140 GLU j N 1
ATOM 14296 C CA . GLU J 3 140 ? 124.076 157.531 144.557 1.00 59.08 140 GLU j CA 1
ATOM 14297 C C . GLU J 3 140 ? 122.820 156.670 144.517 1.00 59.08 140 GLU j C 1
ATOM 14298 O O . GLU J 3 140 ? 121.823 156.997 145.166 1.00 59.08 140 GLU j O 1
ATOM 14304 N N . ALA J 3 141 ? 122.855 155.552 143.788 1.00 60.28 141 ALA j N 1
ATOM 14305 C CA . ALA J 3 141 ? 121.668 154.706 143.680 1.00 60.28 141 ALA j CA 1
ATOM 14306 C C . ALA J 3 141 ? 121.377 153.973 144.987 1.00 60.28 141 ALA j C 1
ATOM 14307 O O . ALA J 3 141 ? 120.215 153.865 145.408 1.00 60.28 141 ALA j O 1
ATOM 14309 N N . VAL J 3 142 ? 122.417 153.459 145.650 1.00 62.41 142 VAL j N 1
ATOM 14310 C CA . VAL J 3 142 ? 122.171 152.735 146.891 1.00 62.41 142 VAL j CA 1
ATOM 14311 C C . VAL J 3 142 ? 121.858 153.710 148.022 1.00 62.41 142 VAL j C 1
ATOM 14312 O O . VAL J 3 142 ? 121.233 153.334 149.020 1.00 62.41 142 VAL j O 1
ATOM 14316 N N . ALA J 3 143 ? 122.259 154.978 147.885 1.00 63.87 143 ALA j N 1
ATOM 14317 C CA . ALA J 3 143 ? 121.757 155.997 148.797 1.00 63.87 143 ALA j CA 1
ATOM 14318 C C . ALA J 3 143 ? 120.303 156.327 148.493 1.00 63.87 143 ALA j C 1
ATOM 14319 O O . ALA J 3 143 ? 119.509 156.566 149.409 1.00 63.87 143 ALA j O 1
ATOM 14321 N N . ALA J 3 144 ? 119.939 156.341 147.208 1.00 67.83 144 ALA j N 1
ATOM 14322 C CA . ALA J 3 144 ? 118.578 156.679 146.814 1.00 67.83 144 ALA j CA 1
ATOM 14323 C C . ALA J 3 144 ? 117.581 155.621 147.260 1.00 67.83 144 ALA j C 1
ATOM 14324 O O . ALA J 3 144 ? 116.423 155.948 147.544 1.00 67.83 144 ALA j O 1
ATOM 14326 N N . GLN J 3 145 ? 117.998 154.358 147.335 1.00 76.34 145 GLN j N 1
ATOM 14327 C CA . GLN J 3 145 ? 117.080 153.358 147.874 1.00 76.34 145 GLN j CA 1
ATOM 14328 C C . GLN J 3 145 ? 117.033 153.340 149.395 1.00 76.34 145 GLN j C 1
ATOM 14329 O O . GLN J 3 145 ? 116.366 152.470 149.966 1.00 76.34 145 GLN j O 1
ATOM 14335 N N . ARG J 3 146 ? 117.715 154.260 150.067 1.00 76.72 146 ARG j N 1
ATOM 14336 C CA . ARG J 3 146 ? 117.520 154.415 151.502 1.00 76.72 146 ARG j CA 1
ATOM 14337 C C . ARG J 3 146 ? 117.206 155.885 151.782 1.00 76.72 146 ARG j C 1
ATOM 14338 O O . ARG J 3 146 ? 117.811 156.522 152.651 1.00 76.72 146 ARG j O 1
ATOM 14346 N N . GLY J 3 147 ? 116.280 156.447 151.009 1.00 83.74 147 GLY j N 1
ATOM 14347 C CA . GLY J 3 147 ? 115.820 157.807 151.228 1.00 83.74 147 GLY j CA 1
ATOM 14348 C C . GLY J 3 147 ? 114.376 157.877 151.688 1.00 83.74 147 GLY j C 1
ATOM 14349 O O . GLY J 3 147 ? 113.482 157.303 151.065 0.00 83.74 147 GLY j O 1
ATOM 14350 N N . THR K 3 2 ? 110.064 156.438 127.482 1.00 131.15 2 THR k N 1
ATOM 14351 C CA . THR K 3 2 ? 109.755 156.763 128.869 1.00 131.15 2 THR k CA 1
ATOM 14352 C C . THR K 3 2 ? 110.623 157.913 129.368 1.00 131.15 2 THR k C 1
ATOM 14353 O O . THR K 3 2 ? 110.120 158.989 129.692 1.00 131.15 2 THR k O 1
ATOM 14357 N N . THR K 3 3 ? 111.927 157.669 129.434 1.00 128.62 3 THR k N 1
ATOM 14358 C CA . THR K 3 3 ? 112.852 158.693 129.891 1.00 128.62 3 THR k CA 1
ATOM 14359 C C . THR K 3 3 ? 112.979 159.794 128.839 1.00 128.62 3 THR k C 1
ATOM 14360 O O . THR K 3 3 ? 112.855 159.524 127.640 1.00 128.62 3 THR k O 1
ATOM 14364 N N . PRO K 3 4 ? 113.203 161.044 129.255 1.00 122.52 4 PRO k N 1
ATOM 14365 C CA . PRO K 3 4 ? 113.558 162.085 128.278 1.00 122.52 4 PRO k CA 1
ATOM 14366 C C . PRO K 3 4 ? 114.881 161.829 127.582 1.00 122.52 4 PRO k C 1
ATOM 14367 O O . PRO K 3 4 ? 115.075 162.340 126.472 1.00 122.52 4 PRO k O 1
ATOM 14371 N N . THR K 3 5 ? 115.781 161.030 128.196 1.00 116.94 5 THR k N 1
ATOM 14372 C CA . THR K 3 5 ? 117.087 160.631 127.674 1.00 116.94 5 THR k CA 1
ATOM 14373 C C . THR K 3 5 ? 117.881 161.874 127.291 1.00 116.94 5 THR k C 1
ATOM 14374 O O . THR K 3 5 ? 117.959 162.210 126.104 1.00 116.94 5 THR k O 1
ATOM 14378 N N . PRO K 3 6 ? 118.470 162.589 128.279 1.00 102.32 6 PRO k N 1
ATOM 14379 C CA . PRO K 3 6 ? 118.868 164.002 128.101 1.00 102.32 6 PRO k CA 1
ATOM 14380 C C . PRO K 3 6 ? 119.743 164.352 126.901 1.00 102.32 6 PRO k C 1
ATOM 14381 O O . PRO K 3 6 ? 119.946 165.535 126.618 1.00 102.32 6 PRO k O 1
ATOM 14385 N N . THR K 3 7 ? 120.260 163.352 126.187 1.00 105.98 7 THR k N 1
ATOM 14386 C CA . THR K 3 7 ? 120.870 163.615 124.892 1.00 105.98 7 THR k CA 1
ATOM 14387 C C . THR K 3 7 ? 119.838 163.694 123.773 1.00 105.98 7 THR k C 1
ATOM 14388 O O . THR K 3 7 ? 120.196 164.036 122.642 1.00 105.98 7 THR k O 1
ATOM 14392 N N . GLN K 3 8 ? 118.572 163.378 124.057 1.00 108.27 8 GLN k N 1
ATOM 14393 C CA . GLN K 3 8 ? 117.518 163.534 123.059 1.00 108.27 8 GLN k CA 1
ATOM 14394 C C . GLN K 3 8 ? 116.939 164.944 123.089 1.00 108.27 8 GLN k C 1
ATOM 14395 O O . GLN K 3 8 ? 116.664 165.536 122.037 1.00 108.27 8 GLN k O 1
ATOM 14401 N N . VAL K 3 9 ? 116.749 165.499 124.289 1.00 106.61 9 VAL k N 1
ATOM 14402 C CA . VAL K 3 9 ? 116.241 166.859 124.407 1.00 106.61 9 VAL k CA 1
ATOM 14403 C C . VAL K 3 9 ? 117.264 167.896 123.983 1.00 106.61 9 VAL k C 1
ATOM 14404 O O . VAL K 3 9 ? 116.894 169.052 123.746 1.00 106.61 9 VAL k O 1
ATOM 14408 N N . TRP K 3 10 ? 118.543 167.523 123.892 1.00 107.04 10 TRP k N 1
ATOM 14409 C CA . TRP K 3 10 ? 119.499 168.376 123.196 1.00 107.04 10 TRP k CA 1
ATOM 14410 C C . TRP K 3 10 ? 119.139 168.479 121.723 1.00 107.04 10 TRP k C 1
ATOM 14411 O O . TRP K 3 10 ? 118.844 169.567 121.219 1.00 107.04 10 TRP k O 1
ATOM 14422 N N . ARG K 3 11 ? 119.097 167.336 121.031 1.00 108.97 11 ARG k N 1
ATOM 14423 C CA . ARG K 3 11 ? 118.868 167.307 119.590 1.00 108.97 11 ARG k CA 1
ATOM 14424 C C . ARG K 3 11 ? 117.474 167.777 119.204 1.00 108.97 11 ARG k C 1
ATOM 14425 O O . ARG K 3 11 ? 117.249 168.114 118.037 1.00 108.97 11 ARG k O 1
ATOM 14433 N N . ALA K 3 12 ? 116.534 167.796 120.149 1.00 117.67 12 ALA k N 1
ATOM 14434 C CA . ALA K 3 12 ? 115.181 168.235 119.839 1.00 117.67 12 ALA k CA 1
ATOM 14435 C C . ALA K 3 12 ? 115.064 169.739 119.606 1.00 117.67 12 ALA k C 1
ATOM 14436 O O . ALA K 3 12 ? 114.017 170.187 119.130 1.00 117.67 12 ALA k O 1
ATOM 14438 N N . THR K 3 13 ? 116.089 170.530 119.927 1.00 119.10 13 THR k N 1
ATOM 14439 C CA . THR K 3 13 ? 115.987 171.975 119.771 1.00 119.10 13 THR k CA 1
ATOM 14440 C C . THR K 3 13 ? 116.266 172.456 118.353 1.00 119.10 13 THR k C 1
ATOM 14441 O O . THR K 3 13 ? 116.060 173.640 118.073 1.00 119.10 13 THR k O 1
ATOM 14445 N N . VAL K 3 14 ? 116.720 171.587 117.459 1.00 123.52 14 VAL k N 1
ATOM 14446 C CA . VAL K 3 14 ? 117.065 172.010 116.104 1.00 123.52 14 VAL k CA 1
ATOM 14447 C C . VAL K 3 14 ? 116.384 171.101 115.075 1.00 123.52 14 VAL k C 1
ATOM 14448 O O . VAL K 3 14 ? 117.010 170.228 114.455 1.00 123.52 14 VAL k O 1
ATOM 14452 N N . PRO K 3 15 ? 115.080 171.287 114.846 1.00 134.59 15 PRO k N 1
ATOM 14453 C CA . PRO K 3 15 ? 114.381 170.438 113.870 1.00 134.59 15 PRO k CA 1
ATOM 14454 C C . PRO K 3 15 ? 114.729 170.734 112.423 1.00 134.59 15 PRO k C 1
ATOM 14455 O O . PRO K 3 15 ? 114.397 169.918 111.554 1.00 134.59 15 PRO k O 1
ATOM 14459 N N . GLU K 3 16 ? 115.377 171.864 112.131 1.00 146.02 16 GLU k N 1
ATOM 14460 C CA . GLU K 3 16 ? 115.825 172.148 110.770 1.00 146.02 16 GLU k CA 1
ATOM 14461 C C . GLU K 3 16 ? 116.934 171.215 110.309 1.00 146.02 16 GLU k C 1
ATOM 14462 O O . GLU K 3 16 ? 117.203 171.149 109.106 1.00 146.02 16 GLU k O 1
ATOM 14468 N N . LEU K 3 17 ? 117.591 170.515 111.231 1.00 146.33 17 LEU k N 1
ATOM 14469 C CA . LEU K 3 17 ? 118.523 169.454 110.892 1.00 146.33 17 LEU k CA 1
ATOM 14470 C C . LEU K 3 17 ? 117.839 168.125 111.173 1.00 146.33 17 LEU k C 1
ATOM 14471 O O . LEU K 3 17 ? 117.727 167.729 112.344 1.00 146.33 17 LEU k O 1
ATOM 14476 N N . PRO K 3 18 ? 117.362 167.406 110.160 1.00 158.40 18 PRO k N 1
ATOM 14477 C CA . PRO K 3 18 ? 116.767 166.083 110.396 1.00 158.40 18 PRO k CA 1
ATOM 14478 C C . PRO K 3 18 ? 117.820 165.084 110.848 1.00 158.40 18 PRO k C 1
ATOM 14479 O O . PRO K 3 18 ? 119.024 165.319 110.664 1.00 158.40 18 PRO k O 1
ATOM 14483 N N . PRO K 3 19 ? 117.415 163.986 111.490 1.00 154.02 19 PRO k N 1
ATOM 14484 C CA . PRO K 3 19 ? 118.393 163.068 112.087 1.00 154.02 19 PRO k CA 1
ATOM 14485 C C . PRO K 3 19 ? 119.237 162.333 111.057 1.00 154.02 19 PRO k C 1
ATOM 14486 O O . PRO K 3 19 ? 118.947 162.310 109.859 1.00 154.02 19 PRO k O 1
ATOM 14490 N N . LEU K 3 20 ? 120.305 161.710 111.563 1.00 139.36 20 LEU k N 1
ATOM 14491 C CA . LEU K 3 20 ? 121.312 161.086 110.708 1.00 139.36 20 LEU k CA 1
ATOM 14492 C C . LEU K 3 20 ? 121.044 159.604 110.481 1.00 139.36 20 LEU k C 1
ATOM 14493 O O . LEU K 3 20 ? 121.287 159.092 109.382 1.00 139.36 20 LEU k O 1
ATOM 14498 N N . VAL K 3 21 ? 120.541 158.904 111.498 1.00 138.00 21 VAL k N 1
ATOM 14499 C CA . VAL K 3 21 ? 120.550 157.444 111.503 1.00 138.00 21 VAL k CA 1
ATOM 14500 C C . VAL K 3 21 ? 119.521 156.896 110.524 1.00 138.00 21 VAL k C 1
ATOM 14501 O O . VAL K 3 21 ? 119.883 156.296 109.506 1.00 138.00 21 VAL k O 1
ATOM 14505 N N . ASP K 3 22 ? 118.245 157.137 110.802 1.00 138.13 22 ASP k N 1
ATOM 14506 C CA . ASP K 3 22 ? 117.142 156.620 109.995 1.00 138.13 22 ASP k CA 1
ATOM 14507 C C . ASP K 3 22 ? 115.864 157.318 110.447 1.00 138.13 22 ASP k C 1
ATOM 14508 O O . ASP K 3 22 ? 115.902 158.267 111.240 1.00 138.13 22 ASP k O 1
ATOM 14513 N N . GLU K 3 23 ? 114.727 156.843 109.935 1.00 144.56 23 GLU k N 1
ATOM 14514 C CA . GLU K 3 23 ? 113.446 157.474 110.233 1.00 144.56 23 GLU k CA 1
ATOM 14515 C C . GLU K 3 23 ? 113.011 157.206 111.671 1.00 144.56 23 GLU k C 1
ATOM 14516 O O . GLU K 3 23 ? 112.656 158.136 112.405 1.00 144.56 23 GLU k O 1
ATOM 14522 N N . ALA K 3 24 ? 113.034 155.940 112.095 1.00 138.14 24 ALA k N 1
ATOM 14523 C CA . ALA K 3 24 ? 112.532 155.584 113.416 1.00 138.14 24 ALA k CA 1
ATOM 14524 C C . ALA K 3 24 ? 113.360 154.535 114.145 1.00 138.14 24 ALA k C 1
ATOM 14525 O O . ALA K 3 24 ? 112.961 154.119 115.238 1.00 138.14 24 ALA k O 1
ATOM 14527 N N . GLY K 3 25 ? 114.485 154.092 113.592 1.00 127.83 25 GLY k N 1
ATOM 14528 C CA . GLY K 3 25 ? 115.290 153.078 114.245 1.00 127.83 25 GLY k CA 1
ATOM 14529 C C . GLY K 3 25 ? 116.511 152.692 113.438 1.00 127.83 25 GLY k C 1
ATOM 14530 O O . GLY K 3 25 ? 116.473 152.715 112.205 1.00 127.83 25 GLY k O 1
ATOM 14531 N N . ASP K 3 26 ? 117.591 152.311 114.119 1.00 123.28 26 ASP k N 1
ATOM 14532 C CA . ASP K 3 26 ? 118.864 152.063 113.452 1.00 123.28 26 ASP k CA 1
ATOM 14533 C C . ASP K 3 26 ? 118.845 150.786 112.614 1.00 123.28 26 ASP k C 1
ATOM 14534 O O . ASP K 3 26 ? 119.153 149.692 113.097 1.00 123.28 26 ASP k O 1
ATOM 14539 N N . THR K 3 27 ? 118.488 150.928 111.337 1.00 119.05 27 THR k N 1
ATOM 14540 C CA . THR K 3 27 ? 118.384 149.812 110.409 1.00 119.05 27 THR k CA 1
ATOM 14541 C C . THR K 3 27 ? 119.120 150.141 109.119 1.00 119.05 27 THR k C 1
ATOM 14542 O O . THR K 3 27 ? 119.064 151.275 108.633 1.00 119.05 27 THR k O 1
ATOM 14546 N N . GLY K 3 28 ? 119.811 149.144 108.570 1.00 114.10 28 GLY k N 1
ATOM 14547 C CA . GLY K 3 28 ? 120.378 149.249 107.242 1.00 114.10 28 GLY k CA 1
ATOM 14548 C C . GLY K 3 28 ? 121.734 149.909 107.142 1.00 114.10 28 GLY k C 1
ATOM 14549 O O . GLY K 3 28 ? 122.268 150.013 106.032 1.00 114.10 28 GLY k O 1
ATOM 14550 N N . SER K 3 29 ? 122.315 150.357 108.253 1.00 99.61 29 SER k N 1
ATOM 14551 C CA . SER K 3 29 ? 123.634 150.974 108.209 1.00 99.61 29 SER k CA 1
ATOM 14552 C C . SER K 3 29 ? 124.345 150.729 109.530 1.00 99.61 29 SER k C 1
ATOM 14553 O O . SER K 3 29 ? 123.737 150.858 110.596 1.00 99.61 29 SER k O 1
ATOM 14556 N N . ALA K 3 30 ? 125.628 150.381 109.453 1.00 96.01 30 ALA k N 1
ATOM 14557 C CA . ALA K 3 30 ? 126.428 150.099 110.638 1.00 96.01 30 ALA k CA 1
ATOM 14558 C C . ALA K 3 30 ? 127.300 151.268 111.069 1.00 96.01 30 ALA k C 1
ATOM 14559 O O . ALA K 3 30 ? 127.476 151.481 112.273 1.00 96.01 30 ALA k O 1
ATOM 14561 N N . THR K 3 31 ? 127.851 152.028 110.122 1.00 103.45 31 THR k N 1
ATOM 14562 C CA . THR K 3 31 ? 128.656 153.190 110.472 1.00 103.45 31 THR k CA 1
ATOM 14563 C C . THR K 3 31 ? 127.814 154.358 110.970 1.00 103.45 31 THR k C 1
ATOM 14564 O O . THR K 3 31 ? 128.349 155.242 111.650 1.00 103.45 31 THR k O 1
ATOM 14568 N N . ALA K 3 32 ? 126.515 154.377 110.657 1.00 103.03 32 ALA k N 1
ATOM 14569 C CA . ALA K 3 32 ? 125.645 155.431 111.167 1.00 103.03 32 ALA k CA 1
ATOM 14570 C C . ALA K 3 32 ? 125.447 155.311 112.670 1.00 103.03 32 ALA k C 1
ATOM 14571 O O . ALA K 3 32 ? 125.361 156.331 113.362 1.00 103.03 32 ALA k O 1
ATOM 14573 N N . ARG K 3 33 ? 125.376 154.082 113.188 1.00 101.55 33 ARG k N 1
ATOM 14574 C CA . ARG K 3 33 ? 125.304 153.882 114.632 1.00 101.55 33 ARG k CA 1
ATOM 14575 C C . ARG K 3 33 ? 126.555 154.395 115.330 1.00 101.55 33 ARG k C 1
ATOM 14576 O O . ARG K 3 33 ? 126.456 155.056 116.371 1.00 101.55 33 ARG k O 1
ATOM 14584 N N . ALA K 3 34 ? 127.732 154.115 114.765 1.00 94.17 34 ALA k N 1
ATOM 14585 C CA . ALA K 3 34 ? 128.980 154.618 115.325 1.00 94.17 34 ALA k CA 1
ATOM 14586 C C . ALA K 3 34 ? 129.052 156.137 115.259 1.00 94.17 34 ALA k C 1
ATOM 14587 O O . ALA K 3 34 ? 129.506 156.778 116.213 1.00 94.17 34 ALA k O 1
ATOM 14589 N N . ALA K 3 35 ? 128.607 156.725 114.145 1.00 99.16 35 ALA k N 1
ATOM 14590 C CA . ALA K 3 35 ? 128.613 158.178 114.018 1.00 99.16 35 ALA k CA 1
ATOM 14591 C C . ALA K 3 35 ? 127.663 158.830 115.016 1.00 99.16 35 ALA k C 1
ATOM 14592 O O . ALA K 3 35 ? 127.999 159.857 115.617 1.00 99.16 35 ALA k O 1
ATOM 14594 N N . ASP K 3 36 ? 126.478 158.245 115.209 1.00 102.49 36 ASP k N 1
ATOM 14595 C CA . ASP K 3 36 ? 125.530 158.779 116.181 1.00 102.49 36 ASP k CA 1
ATOM 14596 C C . ASP K 3 36 ? 126.056 158.646 117.603 1.00 102.49 36 ASP k C 1
ATOM 14597 O O . ASP K 3 36 ? 125.894 159.564 118.416 1.00 102.49 36 ASP k O 1
ATOM 14602 N N . THR K 3 37 ? 126.687 157.511 117.917 1.00 92.09 37 THR k N 1
ATOM 14603 C CA . THR K 3 37 ? 127.284 157.327 119.235 1.00 92.09 37 THR k CA 1
ATOM 14604 C C . THR K 3 37 ? 128.401 158.335 119.475 1.00 92.09 37 THR k C 1
ATOM 14605 O O . THR K 3 37 ? 128.502 158.913 120.564 1.00 92.09 37 THR k O 1
ATOM 14609 N N . ALA K 3 38 ? 129.229 158.582 118.456 1.00 91.52 38 ALA k N 1
ATOM 14610 C CA . ALA K 3 38 ? 130.302 159.562 118.575 1.00 91.52 38 ALA k CA 1
ATOM 14611 C C . ALA K 3 38 ? 129.759 160.972 118.764 1.00 91.52 38 ALA k C 1
ATOM 14612 O O . ALA K 3 38 ? 130.280 161.737 119.584 1.00 91.52 38 ALA k O 1
ATOM 14614 N N . GLU K 3 39 ? 128.718 161.333 118.008 1.00 96.09 39 GLU k N 1
ATOM 14615 C CA . GLU K 3 39 ? 128.124 162.658 118.145 1.00 96.09 39 GLU k CA 1
ATOM 14616 C C . GLU K 3 39 ? 127.499 162.844 119.519 1.00 96.09 39 GLU k C 1
ATOM 14617 O O . GLU K 3 39 ? 127.667 163.897 120.140 1.00 96.09 39 GLU k O 1
ATOM 14623 N N . ARG K 3 40 ? 126.798 161.823 120.018 1.00 93.36 40 ARG k N 1
ATOM 14624 C CA . ARG K 3 40 ? 126.202 161.905 121.348 1.00 93.36 40 ARG k CA 1
ATOM 14625 C C . ARG K 3 40 ? 127.271 161.999 122.433 1.00 93.36 40 ARG k C 1
ATOM 14626 O O . ARG K 3 40 ? 127.132 162.778 123.386 1.00 93.36 40 ARG k O 1
ATOM 14634 N N . LEU K 3 41 ? 128.356 161.230 122.289 1.00 91.53 41 LEU k N 1
ATOM 14635 C CA . LEU K 3 41 ? 129.438 161.253 123.268 1.00 91.53 41 LEU k CA 1
ATOM 14636 C C . LEU K 3 41 ? 130.118 162.614 123.300 1.00 91.53 41 LEU k C 1
ATOM 14637 O O . LEU K 3 41 ? 130.376 163.165 124.376 1.00 91.53 41 LEU k O 1
ATOM 14642 N N . LEU K 3 42 ? 130.420 163.173 122.128 1.00 89.41 42 LEU k N 1
ATOM 14643 C CA . LEU K 3 42 ? 131.099 164.458 122.098 1.00 89.41 42 LEU k CA 1
ATOM 14644 C C . LEU K 3 42 ? 130.149 165.594 122.456 1.00 89.41 42 LEU k C 1
ATOM 14645 O O . LEU K 3 42 ? 130.603 166.642 122.926 1.00 89.41 42 LEU k O 1
ATOM 14650 N N . LEU K 3 43 ? 128.841 165.403 122.265 1.00 88.32 43 LEU k N 1
ATOM 14651 C CA . LEU K 3 43 ? 127.868 166.379 122.739 1.00 88.32 43 LEU k CA 1
ATOM 14652 C C . LEU K 3 43 ? 127.782 166.370 124.257 1.00 88.32 43 LEU k C 1
ATOM 14653 O O . LEU K 3 43 ? 127.591 167.422 124.878 1.00 88.32 43 LEU k O 1
ATOM 14658 N N . LEU K 3 44 ? 127.932 165.198 124.877 1.00 88.73 44 LEU k N 1
ATOM 14659 C CA . LEU K 3 44 ? 128.007 165.153 126.335 1.00 88.73 44 LEU k CA 1
ATOM 14660 C C . LEU K 3 44 ? 129.430 165.398 126.819 1.00 88.73 44 LEU k C 1
ATOM 14661 O O . LEU K 3 44 ? 129.924 164.697 127.706 1.00 88.73 44 LEU k O 1
ATOM 14666 N N . LEU K 3 45 ? 130.086 166.402 126.244 1.00 87.05 45 LEU k N 1
ATOM 14667 C CA . LEU K 3 45 ? 131.401 166.850 126.680 1.00 87.05 45 LEU k CA 1
ATOM 14668 C C . LEU K 3 45 ? 131.535 168.361 126.688 1.00 87.05 45 LEU k C 1
ATOM 14669 O O . LEU K 3 45 ? 132.425 168.879 127.370 1.00 87.05 45 LEU k O 1
ATOM 14674 N N . HIS K 3 46 ? 130.658 169.087 125.999 1.00 94.09 46 HIS k N 1
ATOM 14675 C CA . HIS K 3 46 ? 130.697 170.539 125.947 1.00 94.09 46 HIS k CA 1
ATOM 14676 C C . HIS K 3 46 ? 129.833 171.168 127.026 1.00 94.09 46 HIS k C 1
ATOM 14677 O O . HIS K 3 46 ? 130.161 172.251 127.522 1.00 94.09 46 HIS k O 1
ATOM 14684 N N . TYR K 3 47 ? 128.749 170.503 127.413 1.00 98.58 47 TYR k N 1
ATOM 14685 C CA . TYR K 3 47 ? 127.891 170.968 128.490 1.00 98.58 47 TYR k CA 1
ATOM 14686 C C . TYR K 3 47 ? 128.225 170.306 129.816 1.00 98.58 47 TYR k C 1
ATOM 14687 O O . TYR K 3 47 ? 127.498 170.493 130.796 1.00 98.58 47 TYR k O 1
ATOM 14696 N N . SER K 3 48 ? 129.308 169.532 129.865 1.00 95.18 48 SER k N 1
ATOM 14697 C CA . SER K 3 48 ? 129.769 168.905 131.092 1.00 95.18 48 SER k CA 1
ATOM 14698 C C . SER K 3 48 ? 130.792 169.744 131.842 1.00 95.18 48 SER k C 1
ATOM 14699 O O . SER K 3 48 ? 131.171 169.377 132.958 1.00 95.18 48 SER k O 1
ATOM 14702 N N . ILE K 3 49 ? 131.243 170.856 131.264 1.00 100.59 49 ILE k N 1
ATOM 14703 C CA . ILE K 3 49 ? 132.226 171.726 131.899 1.00 100.59 49 ILE k CA 1
ATOM 14704 C C . ILE K 3 49 ? 131.605 173.099 132.117 1.00 100.59 49 ILE k C 1
ATOM 14705 O O . ILE K 3 49 ? 130.414 173.296 131.851 1.00 100.59 49 ILE k O 1
ATOM 14710 N N . ASP K 3 50 ? 132.401 174.041 132.639 1.00 115.68 50 ASP k N 1
ATOM 14711 C CA . ASP K 3 50 ? 131.888 175.363 132.997 1.00 115.68 50 ASP k CA 1
ATOM 14712 C C . ASP K 3 50 ? 131.352 176.116 131.782 1.00 115.68 50 ASP k C 1
ATOM 14713 O O . ASP K 3 50 ? 130.307 176.772 131.864 1.00 115.68 50 ASP k O 1
ATOM 14718 N N . TRP K 3 51 ? 132.046 176.037 130.653 1.00 120.94 51 TRP k N 1
ATOM 14719 C CA . TRP K 3 51 ? 131.568 176.691 129.442 1.00 120.94 51 TRP k CA 1
ATOM 14720 C C . TRP K 3 51 ? 131.525 175.717 128.274 1.00 120.94 51 TRP k C 1
ATOM 14721 O O . TRP K 3 51 ? 132.549 175.179 127.859 0.00 120.94 51 TRP k O 1
ATOM 14732 N N . SER K 3 54 ? 136.025 177.704 133.381 1.00 139.02 54 SER k N 1
ATOM 14733 C CA . SER K 3 54 ? 137.148 177.516 134.292 1.00 139.02 54 SER k CA 1
ATOM 14734 C C . SER K 3 54 ? 138.469 177.509 133.532 1.00 139.02 54 SER k C 1
ATOM 14735 O O . SER K 3 54 ? 139.537 177.362 134.125 1.00 139.02 54 SER k O 1
ATOM 14738 N N . TRP K 3 55 ? 138.387 177.665 132.215 1.00 151.56 55 TRP k N 1
ATOM 14739 C CA . TRP K 3 55 ? 139.566 177.720 131.367 1.00 151.56 55 TRP k CA 1
ATOM 14740 C C . TRP K 3 55 ? 139.993 179.181 131.206 1.00 151.56 55 TRP k C 1
ATOM 14741 O O . TRP K 3 55 ? 139.527 180.065 131.931 1.00 151.56 55 TRP k O 1
ATOM 14752 N N . VAL K 3 56 ? 140.906 179.446 130.264 1.00 148.32 56 VAL k N 1
ATOM 14753 C CA . VAL K 3 56 ? 141.396 180.802 130.045 1.00 148.32 56 VAL k CA 1
ATOM 14754 C C . VAL K 3 56 ? 140.270 181.678 129.500 1.00 148.32 56 VAL k C 1
ATOM 14755 O O . VAL K 3 56 ? 139.462 181.250 128.664 1.00 148.32 56 VAL k O 1
ATOM 14759 N N . ALA K 3 57 ? 140.186 182.905 130.012 1.00 154.06 57 ALA k N 1
ATOM 14760 C CA . ALA K 3 57 ? 138.988 183.724 129.887 1.00 154.06 57 ALA k CA 1
ATOM 14761 C C . ALA K 3 57 ? 139.200 184.893 128.934 1.00 154.06 57 ALA k C 1
ATOM 14762 O O . ALA K 3 57 ? 140.051 185.757 129.174 1.00 154.06 57 ALA k O 1
ATOM 14764 N N . ASP K 3 58 ? 138.422 184.905 127.862 1.00 148.42 58 ASP k N 1
ATOM 14765 C CA . ASP K 3 58 ? 138.158 186.096 127.069 1.00 148.42 58 ASP k CA 1
ATOM 14766 C C . ASP K 3 58 ? 136.688 186.043 126.679 1.00 148.42 58 ASP k C 1
ATOM 14767 O O . ASP K 3 58 ? 136.048 184.993 126.815 1.00 148.42 58 ASP k O 1
ATOM 14772 N N . PRO K 3 59 ? 136.089 187.192 126.221 1.00 149.03 59 PRO k N 1
ATOM 14773 C CA . PRO K 3 59 ? 134.626 187.224 126.003 1.00 149.03 59 PRO k CA 1
ATOM 14774 C C . PRO K 3 59 ? 134.006 186.185 125.068 1.00 149.03 59 PRO k C 1
ATOM 14775 O O . PRO K 3 59 ? 132.781 186.156 124.922 1.00 149.03 59 PRO k O 1
ATOM 14779 N N . LYS K 3 60 ? 134.812 185.330 124.439 1.00 143.96 60 LYS k N 1
ATOM 14780 C CA . LYS K 3 60 ? 134.293 184.167 123.737 1.00 143.96 60 LYS k CA 1
ATOM 14781 C C . LYS K 3 60 ? 134.816 182.847 124.292 1.00 143.96 60 LYS k C 1
ATOM 14782 O O . LYS K 3 60 ? 134.432 181.790 123.779 1.00 143.96 60 LYS k O 1
ATOM 14788 N N . HIS K 3 61 ? 135.676 182.883 125.317 1.00 140.28 61 HIS k N 1
ATOM 14789 C CA . HIS K 3 61 ? 136.330 181.718 125.924 1.00 140.28 61 HIS k CA 1
ATOM 14790 C C . HIS K 3 61 ? 137.138 180.902 124.914 1.00 140.28 61 HIS k C 1
ATOM 14791 O O . HIS K 3 61 ? 137.346 179.700 125.115 1.00 140.28 61 HIS k O 1
ATOM 14798 N N . ARG K 3 62 ? 137.604 181.560 123.844 1.00 136.13 62 ARG k N 1
ATOM 14799 C CA . ARG K 3 62 ? 138.522 180.996 122.845 1.00 136.13 62 ARG k CA 1
ATOM 14800 C C . ARG K 3 62 ? 137.975 179.730 122.181 1.00 136.13 62 ARG k C 1
ATOM 14801 O O . ARG K 3 62 ? 138.712 178.779 121.912 1.00 136.13 62 ARG k O 1
ATOM 14809 N N . LYS K 3 63 ? 136.668 179.742 121.913 1.00 123.43 63 LYS k N 1
ATOM 14810 C CA . LYS K 3 63 ? 135.964 178.730 121.118 1.00 123.43 63 LYS k CA 1
ATOM 14811 C C . LYS K 3 63 ? 136.165 177.319 121.676 1.00 123.43 63 LYS k C 1
ATOM 14812 O O . LYS K 3 63 ? 136.717 176.430 121.026 1.00 123.43 63 LYS k O 1
ATOM 14818 N N . THR K 3 64 ? 135.706 177.134 122.908 1.00 116.77 64 THR k N 1
ATOM 14819 C CA . THR K 3 64 ? 135.806 175.848 123.585 1.00 116.77 64 THR k CA 1
ATOM 14820 C C . THR K 3 64 ? 134.659 174.932 123.183 1.00 116.77 64 THR k C 1
ATOM 14821 O O . THR K 3 64 ? 133.493 175.314 123.258 0.00 116.77 64 THR k O 1
ATOM 14825 N N . TRP K 3 66 ? 132.758 174.640 117.412 1.00 112.63 66 TRP k N 1
ATOM 14826 C CA . TRP K 3 66 ? 133.739 175.493 118.066 1.00 112.63 66 TRP k CA 1
ATOM 14827 C C . TRP K 3 66 ? 135.138 174.988 117.748 1.00 112.63 66 TRP k C 1
ATOM 14828 O O . TRP K 3 66 ? 135.523 173.907 118.189 1.00 112.63 66 TRP k O 1
ATOM 14839 N N . ASP K 3 67 ? 135.908 175.769 116.992 1.00 117.00 67 ASP k N 1
ATOM 14840 C CA . ASP K 3 67 ? 137.162 175.264 116.438 1.00 117.00 67 ASP k CA 1
ATOM 14841 C C . ASP K 3 67 ? 138.287 176.232 116.791 1.00 117.00 67 ASP k C 1
ATOM 14842 O O . ASP K 3 67 ? 138.653 177.084 115.976 1.00 117.00 67 ASP k O 1
ATOM 14847 N N . GLU K 3 68 ? 138.806 176.117 118.002 1.00 120.95 68 GLU k N 1
ATOM 14848 C CA . GLU K 3 68 ? 140.131 176.662 118.276 1.00 120.95 68 GLU k CA 1
ATOM 14849 C C . GLU K 3 68 ? 141.029 175.685 119.018 1.00 120.95 68 GLU k C 1
ATOM 14850 O O . GLU K 3 68 ? 142.214 175.580 118.694 1.00 120.95 68 GLU k O 1
ATOM 14856 N N . LEU K 3 69 ? 140.490 174.954 119.995 1.00 104.41 69 LEU k N 1
ATOM 14857 C CA . LEU K 3 69 ? 141.264 173.954 120.718 1.00 104.41 69 LEU k CA 1
ATOM 14858 C C . LEU K 3 69 ? 140.506 172.669 121.008 1.00 104.41 69 LEU k C 1
ATOM 14859 O O . LEU K 3 69 ? 141.149 171.679 121.369 1.00 104.41 69 LEU k O 1
ATOM 14864 N N . LEU K 3 70 ? 139.178 172.651 120.898 1.00 95.51 70 LEU k N 1
ATOM 14865 C CA . LEU K 3 70 ? 138.427 171.416 121.124 1.00 95.51 70 LEU k CA 1
ATOM 14866 C C . LEU K 3 70 ? 138.753 170.310 120.121 1.00 95.51 70 LEU k C 1
ATOM 14867 O O . LEU K 3 70 ? 138.968 169.167 120.565 1.00 95.51 70 LEU k O 1
ATOM 14872 N N . PRO K 3 71 ? 138.792 170.542 118.792 1.00 88.08 71 PRO k N 1
ATOM 14873 C CA . PRO K 3 71 ? 139.175 169.434 117.898 1.00 88.08 71 PRO k CA 1
ATOM 14874 C C . PRO K 3 71 ? 140.585 168.928 118.122 1.00 88.08 71 PRO k C 1
ATOM 14875 O O . PRO K 3 71 ? 140.821 167.722 118.001 1.00 88.08 71 PRO k O 1
ATOM 14879 N N . GLY K 3 72 ? 141.519 169.812 118.479 1.00 81.18 72 GLY k N 1
ATOM 14880 C CA . GLY K 3 72 ? 142.878 169.368 118.748 1.00 81.18 72 GLY k CA 1
ATOM 14881 C C . GLY K 3 72 ? 142.963 168.447 119.949 1.00 81.18 72 GLY k C 1
ATOM 14882 O O . GLY K 3 72 ? 143.599 167.391 119.895 1.00 81.18 72 GLY k O 1
ATOM 14883 N N . ARG K 3 73 ? 142.289 168.816 121.040 1.00 79.80 73 ARG k N 1
ATOM 14884 C CA . ARG K 3 73 ? 142.338 167.998 122.246 1.00 79.80 73 ARG k CA 1
ATOM 14885 C C . ARG K 3 73 ? 141.571 166.693 122.066 1.00 79.80 73 ARG k C 1
ATOM 14886 O O . ARG K 3 73 ? 142.016 165.639 122.539 1.00 79.80 73 ARG k O 1
ATOM 14894 N N . VAL K 3 74 ? 140.426 166.739 121.374 1.00 72.55 74 VAL k N 1
ATOM 14895 C CA . VAL K 3 74 ? 139.667 165.518 121.109 1.00 72.55 74 VAL k CA 1
ATOM 14896 C C . VAL K 3 74 ? 140.460 164.571 120.215 1.00 72.55 74 VAL k C 1
ATOM 14897 O O . VAL K 3 74 ? 140.522 163.362 120.474 1.00 72.55 74 VAL k O 1
ATOM 14901 N N . ARG K 3 75 ? 141.114 165.108 119.179 1.00 64.58 75 ARG k N 1
ATOM 14902 C CA . ARG K 3 75 ? 141.964 164.299 118.313 1.00 64.58 75 ARG k CA 1
ATOM 14903 C C . ARG K 3 75 ? 143.128 163.689 119.082 1.00 64.58 75 ARG k C 1
ATOM 14904 O O . ARG K 3 75 ? 143.462 162.514 118.888 1.00 64.58 75 ARG k O 1
ATOM 14912 N N . ARG K 3 76 ? 143.768 164.482 119.946 1.00 61.49 76 ARG k N 1
ATOM 14913 C CA . ARG K 3 76 ? 144.918 163.993 120.698 1.00 61.49 76 ARG k CA 1
ATOM 14914 C C . ARG K 3 76 ? 144.507 162.885 121.659 1.00 61.49 76 ARG k C 1
ATOM 14915 O O . ARG K 3 76 ? 145.230 161.895 121.819 1.00 61.49 76 ARG k O 1
ATOM 14923 N N . ALA K 3 77 ? 143.347 163.029 122.302 1.00 63.43 77 ALA k N 1
ATOM 14924 C CA . ALA K 3 77 ? 142.840 161.954 123.145 1.00 63.43 77 ALA k CA 1
ATOM 14925 C C . ALA K 3 77 ? 142.345 160.765 122.333 1.00 63.43 77 ALA k C 1
ATOM 14926 O O . ALA K 3 77 ? 142.249 159.660 122.875 1.00 63.43 77 ALA k O 1
ATOM 14928 N N . ALA K 3 78 ? 142.039 160.960 121.051 1.00 57.03 78 ALA k N 1
ATOM 14929 C CA . ALA K 3 78 ? 141.553 159.881 120.200 1.00 57.03 78 ALA k CA 1
ATOM 14930 C C . ALA K 3 78 ? 142.651 158.943 119.717 1.00 57.03 78 ALA k C 1
ATOM 14931 O O . ALA K 3 78 ? 142.378 158.086 118.871 1.00 57.03 78 ALA k O 1
ATOM 14933 N N . TYR K 3 79 ? 143.879 159.075 120.217 1.00 56.15 79 TYR k N 1
ATOM 14934 C CA . TYR K 3 79 ? 144.963 158.173 119.856 1.00 56.15 79 TYR k CA 1
ATOM 14935 C C . TYR K 3 79 ? 145.285 157.183 120.970 1.00 56.15 79 TYR k C 1
ATOM 14936 O O . TYR K 3 79 ? 146.444 156.789 121.137 1.00 56.15 79 TYR k O 1
ATOM 14945 N N . ARG K 3 80 ? 144.279 156.787 121.746 1.00 55.32 80 ARG k N 1
ATOM 14946 C CA . ARG K 3 80 ? 144.410 155.759 122.768 1.00 55.32 80 ARG k CA 1
ATOM 14947 C C . ARG K 3 80 ? 143.228 154.803 122.657 1.00 55.32 80 ARG k C 1
ATOM 14948 O O . ARG K 3 80 ? 142.233 155.084 121.985 1.00 55.32 80 ARG k O 1
ATOM 14956 N N . ALA K 3 81 ? 143.345 153.661 123.331 1.00 64.83 81 ALA k N 1
ATOM 14957 C CA . ALA K 3 81 ? 142.367 152.587 123.242 1.00 64.83 81 ALA k CA 1
ATOM 14958 C C . ALA K 3 81 ? 141.960 152.150 124.645 1.00 64.83 81 ALA k C 1
ATOM 14959 O O . ALA K 3 81 ? 142.787 152.134 125.560 1.00 64.83 81 ALA k O 1
ATOM 14961 N N . ASP K 3 82 ? 140.684 151.788 124.824 1.00 69.95 82 ASP k N 1
ATOM 14962 C CA . ASP K 3 82 ? 139.654 151.842 123.787 1.00 69.95 82 ASP k CA 1
ATOM 14963 C C . ASP K 3 82 ? 138.711 153.043 123.910 1.00 69.95 82 ASP k C 1
ATOM 14964 O O . ASP K 3 82 ? 138.643 153.866 123.002 1.00 69.95 82 ASP k O 1
ATOM 14969 N N . THR K 3 83 ? 137.984 153.151 125.022 1.00 61.73 83 THR k N 1
ATOM 14970 C CA . THR K 3 83 ? 137.133 154.317 125.247 1.00 61.73 83 THR k CA 1
ATOM 14971 C C . THR K 3 83 ? 137.271 154.919 126.640 1.00 61.73 83 THR k C 1
ATOM 14972 O O . THR K 3 83 ? 137.198 156.145 126.770 1.00 61.73 83 THR k O 1
ATOM 14976 N N . LEU K 3 84 ? 137.515 154.113 127.677 1.00 58.33 84 LEU k N 1
ATOM 14977 C CA . LEU K 3 84 ? 137.691 154.647 129.024 1.00 58.33 84 LEU k CA 1
ATOM 14978 C C . LEU K 3 84 ? 138.983 155.446 129.129 1.00 58.33 84 LEU k C 1
ATOM 14979 O O . LEU K 3 84 ? 139.004 156.543 129.707 1.00 58.33 84 LEU k O 1
ATOM 14984 N N . ASP K 3 85 ? 140.069 154.909 128.566 1.00 59.13 85 ASP k N 1
ATOM 14985 C CA . ASP K 3 85 ? 141.340 155.624 128.519 1.00 59.13 85 ASP k CA 1
ATOM 14986 C C . ASP K 3 85 ? 141.222 156.906 127.708 1.00 59.13 85 ASP k C 1
ATOM 14987 O O . ASP K 3 85 ? 141.826 157.925 128.068 1.00 59.13 85 ASP k O 1
ATOM 14992 N N . ARG K 3 86 ? 140.437 156.873 126.627 1.00 63.36 86 ARG k N 1
ATOM 14993 C CA . ARG K 3 86 ? 140.183 158.071 125.834 1.00 63.36 86 ARG k CA 1
ATOM 14994 C C . ARG K 3 86 ? 139.519 159.153 126.674 1.00 63.36 86 ARG k C 1
ATOM 14995 O O . ARG K 3 86 ? 139.925 160.323 126.636 1.00 63.36 86 ARG k O 1
ATOM 15003 N N . TRP K 3 87 ? 138.497 158.783 127.448 1.00 63.95 87 TRP k N 1
ATOM 15004 C CA . TRP K 3 87 ? 137.785 159.817 128.177 1.00 63.95 87 TRP k CA 1
ATOM 15005 C C . TRP K 3 87 ? 138.605 160.326 129.349 1.00 63.95 87 TRP k C 1
ATOM 15006 O O . TRP K 3 87 ? 138.512 161.508 129.678 1.00 63.95 87 TRP k O 1
ATOM 15017 N N . TRP K 3 88 ? 139.410 159.458 129.978 1.00 64.46 88 TRP k N 1
ATOM 15018 C CA . TRP K 3 88 ? 140.366 159.917 130.986 1.00 64.46 88 TRP k CA 1
ATOM 15019 C C . TRP K 3 88 ? 141.352 160.920 130.411 1.00 64.46 88 TRP k C 1
ATOM 15020 O O . TRP K 3 88 ? 141.614 161.965 131.021 1.00 64.46 88 TRP k O 1
ATOM 15031 N N . SER K 3 89 ? 141.918 160.609 129.240 1.00 67.46 89 SER k N 1
ATOM 15032 C CA . SER K 3 89 ? 142.880 161.509 128.614 1.00 67.46 89 SER k CA 1
ATOM 15033 C C . SER K 3 89 ? 142.239 162.847 128.284 1.00 67.46 89 SER k C 1
ATOM 15034 O O . SER K 3 89 ? 142.846 163.905 128.494 1.00 67.46 89 SER k O 1
ATOM 15037 N N . GLU K 3 90 ? 140.994 162.821 127.808 1.00 75.81 90 GLU k N 1
ATOM 15038 C CA . GLU K 3 90 ? 140.310 164.069 127.490 1.00 75.81 90 GLU k CA 1
ATOM 15039 C C . GLU K 3 90 ? 139.998 164.871 128.751 1.00 75.81 90 GLU k C 1
ATOM 15040 O O . GLU K 3 90 ? 140.244 166.082 128.795 1.00 75.81 90 GLU k O 1
ATOM 15046 N N . VAL K 3 91 ? 139.439 164.223 129.779 1.00 73.03 91 VAL k N 1
ATOM 15047 C CA . VAL K 3 91 ? 138.964 164.979 130.935 1.00 73.03 91 VAL k CA 1
ATOM 15048 C C . VAL K 3 91 ? 140.145 165.496 131.749 1.00 73.03 91 VAL k C 1
ATOM 15049 O O . VAL K 3 91 ? 140.059 166.562 132.369 1.00 73.03 91 VAL k O 1
ATOM 15053 N N . ALA K 3 92 ? 141.273 164.779 131.741 1.00 73.51 92 ALA k N 1
ATOM 15054 C CA . ALA K 3 92 ? 142.478 165.328 132.341 1.00 73.51 92 ALA k CA 1
ATOM 15055 C C . ALA K 3 92 ? 143.073 166.419 131.466 1.00 73.51 92 ALA k C 1
ATOM 15056 O O . ALA K 3 92 ? 143.709 167.347 131.979 1.00 73.51 92 ALA k O 1
ATOM 15058 N N . GLY K 3 93 ? 142.876 166.329 130.153 1.00 80.18 93 GLY k N 1
ATOM 15059 C CA . GLY K 3 93 ? 143.364 167.359 129.265 1.00 80.18 93 GLY k CA 1
ATOM 15060 C C . GLY K 3 93 ? 142.604 168.667 129.344 1.00 80.18 93 GLY k C 1
ATOM 15061 O O . GLY K 3 93 ? 143.143 169.665 129.829 1.00 80.18 93 GLY k O 1
ATOM 15062 N N . GLN K 3 94 ? 141.359 168.677 128.864 1.00 90.76 94 GLN k N 1
ATOM 15063 C CA . GLN K 3 94 ? 140.661 169.932 128.604 1.00 90.76 94 GLN k CA 1
ATOM 15064 C C . GLN K 3 94 ? 140.311 170.751 129.843 1.00 90.76 94 GLN k C 1
ATOM 15065 O O . GLN K 3 94 ? 140.948 171.777 130.100 1.00 90.76 94 GLN k O 1
ATOM 15071 N N . LEU K 3 95 ? 139.312 170.326 130.619 1.00 96.95 95 LEU k N 1
ATOM 15072 C CA . LEU K 3 95 ? 138.968 171.085 131.819 1.00 96.95 95 LEU k CA 1
ATOM 15073 C C . LEU K 3 95 ? 138.925 170.219 133.072 1.00 96.95 95 LEU k C 1
ATOM 15074 O O . LEU K 3 95 ? 139.591 170.519 134.068 1.00 96.95 95 LEU k O 1
ATOM 15079 N N . GLY K 3 96 ? 138.145 169.144 133.026 1.00 87.99 96 GLY k N 1
ATOM 15080 C CA . GLY K 3 96 ? 137.972 168.274 134.172 1.00 87.99 96 GLY k CA 1
ATOM 15081 C C . GLY K 3 96 ? 136.696 168.507 134.956 1.00 87.99 96 GLY k C 1
ATOM 15082 O O . GLY K 3 96 ? 136.654 169.376 135.833 1.00 87.99 96 GLY k O 1
ATOM 15083 N N . ALA K 3 97 ? 135.657 167.719 134.659 1.00 82.22 97 ALA k N 1
ATOM 15084 C CA . ALA K 3 97 ? 134.405 167.662 135.407 1.00 82.22 97 ALA k CA 1
ATOM 15085 C C . ALA K 3 97 ? 133.635 166.422 134.973 1.00 82.22 97 ALA k C 1
ATOM 15086 O O . ALA K 3 97 ? 133.450 166.205 133.770 1.00 82.22 97 ALA k O 1
ATOM 15088 N N . PRO K 3 98 ? 133.195 165.573 135.910 1.00 75.47 98 PRO k N 1
ATOM 15089 C CA . PRO K 3 98 ? 132.459 164.358 135.523 1.00 75.47 98 PRO k CA 1
ATOM 15090 C C . PRO K 3 98 ? 131.107 164.627 134.874 1.00 75.47 98 PRO k C 1
ATOM 15091 O O . PRO K 3 98 ? 130.889 164.257 133.716 1.00 75.47 98 PRO k O 1
ATOM 15095 N N . ALA K 3 99 ? 130.215 165.303 135.607 1.00 81.46 99 ALA k N 1
ATOM 15096 C CA . ALA K 3 99 ? 128.870 165.687 135.192 1.00 81.46 99 ALA k CA 1
ATOM 15097 C C . ALA K 3 99 ? 128.263 166.566 136.277 1.00 81.46 99 ALA k C 1
ATOM 15098 O O . ALA K 3 99 ? 128.596 166.405 137.457 1.00 81.46 99 ALA k O 1
ATOM 15100 N N . PRO K 3 100 ? 127.372 167.499 135.934 1.00 87.34 100 PRO k N 1
ATOM 15101 C CA . PRO K 3 100 ? 126.689 168.279 136.977 1.00 87.34 100 PRO k CA 1
ATOM 15102 C C . PRO K 3 100 ? 125.670 167.456 137.749 1.00 87.34 100 PRO k C 1
ATOM 15103 O O . PRO K 3 100 ? 125.501 166.260 137.491 1.00 87.34 100 PRO k O 1
ATOM 15107 N N . ARG K 3 101 ? 124.962 168.090 138.684 1.00 91.38 101 ARG k N 1
ATOM 15108 C CA . ARG K 3 101 ? 123.963 167.383 139.478 1.00 91.38 101 ARG k CA 1
ATOM 15109 C C . ARG K 3 101 ? 122.713 167.115 138.647 1.00 91.38 101 ARG k C 1
ATOM 15110 O O . ARG K 3 101 ? 121.657 167.716 138.868 1.00 91.38 101 ARG k O 1
ATOM 15118 N N . HIS K 3 102 ? 122.844 166.232 137.660 1.00 88.97 102 HIS k N 1
ATOM 15119 C CA . HIS K 3 102 ? 121.721 165.736 136.867 1.00 88.97 102 HIS k CA 1
ATOM 15120 C C . HIS K 3 102 ? 122.041 164.273 136.586 1.00 88.97 102 HIS k C 1
ATOM 15121 O O . HIS K 3 102 ? 122.807 163.970 135.667 1.00 88.97 102 HIS k O 1
ATOM 15128 N N . ARG K 3 103 ? 121.462 163.374 137.387 1.00 82.16 103 ARG k N 1
ATOM 15129 C CA . ARG K 3 103 ? 121.828 161.964 137.324 1.00 82.16 103 ARG k CA 1
ATOM 15130 C C . ARG K 3 103 ? 121.447 161.309 136.004 1.00 82.16 103 ARG k C 1
ATOM 15131 O O . ARG K 3 103 ? 122.018 160.268 135.663 1.00 82.16 103 ARG k O 1
ATOM 15139 N N . ASP K 3 104 ? 120.504 161.888 135.258 1.00 90.09 104 ASP k N 1
ATOM 15140 C CA . ASP K 3 104 ? 120.179 161.357 133.938 1.00 90.09 104 ASP k CA 1
ATOM 15141 C C . ASP K 3 104 ? 121.359 161.492 132.979 1.00 90.09 104 ASP k C 1
ATOM 15142 O O . ASP K 3 104 ? 121.692 160.543 132.257 1.00 90.09 104 ASP k O 1
ATOM 15147 N N . ARG K 3 105 ? 122.018 162.659 132.981 1.00 86.26 105 ARG k N 1
ATOM 15148 C CA . ARG K 3 105 ? 123.200 162.861 132.146 1.00 86.26 105 ARG k CA 1
ATOM 15149 C C . ARG K 3 105 ? 124.317 161.906 132.533 1.00 86.26 105 ARG k C 1
ATOM 15150 O O . ARG K 3 105 ? 124.968 161.314 131.665 1.00 86.26 105 ARG k O 1
ATOM 15158 N N . ARG K 3 106 ? 124.541 161.739 133.835 1.00 71.69 106 ARG k N 1
ATOM 15159 C CA . ARG K 3 106 ? 125.586 160.859 134.341 1.00 71.69 106 ARG k CA 1
ATOM 15160 C C . ARG K 3 106 ? 125.333 159.403 133.976 1.00 71.69 106 ARG k C 1
ATOM 15161 O O . ARG K 3 106 ? 126.253 158.702 133.536 1.00 71.69 106 ARG k O 1
ATOM 15169 N N . LEU K 3 107 ? 124.093 158.940 134.138 1.00 70.65 107 LEU k N 1
ATOM 15170 C CA . LEU K 3 107 ? 123.784 157.551 133.824 1.00 70.65 107 LEU k CA 1
ATOM 15171 C C . LEU K 3 107 ? 123.848 157.298 132.323 1.00 70.65 107 LEU k C 1
ATOM 15172 O O . LEU K 3 107 ? 124.351 156.255 131.893 1.00 70.65 107 LEU k O 1
ATOM 15177 N N . GLU K 3 108 ? 123.374 158.253 131.513 1.00 74.00 108 GLU k N 1
ATOM 15178 C CA . GLU K 3 108 ? 123.465 158.122 130.061 1.00 74.00 108 GLU k CA 1
ATOM 15179 C C . GLU K 3 108 ? 124.920 158.092 129.606 1.00 74.00 108 GLU k C 1
ATOM 15180 O O . GLU K 3 108 ? 125.298 157.285 128.743 1.00 74.00 108 GLU k O 1
ATOM 15186 N N . LEU K 3 109 ? 125.754 158.951 130.199 1.00 67.37 109 LEU k N 1
ATOM 15187 C CA . LEU K 3 109 ? 127.170 158.983 129.859 1.00 67.37 109 LEU k CA 1
ATOM 15188 C C . LEU K 3 109 ? 127.834 157.658 130.195 1.00 67.37 109 LEU k C 1
ATOM 15189 O O . LEU K 3 109 ? 128.400 157.004 129.316 1.00 67.37 109 LEU k O 1
ATOM 15194 N N . ALA K 3 110 ? 127.682 157.197 131.442 1.00 66.75 110 ALA k N 1
ATOM 15195 C CA . ALA K 3 110 ? 128.357 155.969 131.853 1.00 66.75 110 ALA k CA 1
ATOM 15196 C C . ALA K 3 110 ? 127.796 154.741 131.149 1.00 66.75 110 ALA k C 1
ATOM 15197 O O . ALA K 3 110 ? 128.495 153.728 131.027 1.00 66.75 110 ALA k O 1
ATOM 15199 N N . THR K 3 111 ? 126.549 154.802 130.680 1.00 65.75 111 THR k N 1
ATOM 15200 C CA . THR K 3 111 ? 126.070 153.778 129.763 1.00 65.75 111 THR k CA 1
ATOM 15201 C C . THR K 3 111 ? 126.822 153.854 128.442 1.00 65.75 111 THR k C 1
ATOM 15202 O O . THR K 3 111 ? 127.156 152.823 127.847 1.00 65.75 111 THR k O 1
ATOM 15206 N N . LEU K 3 112 ? 127.140 155.071 127.993 1.00 71.16 112 LEU k N 1
ATOM 15207 C CA . LEU K 3 112 ? 127.706 155.242 126.662 1.00 71.16 112 LEU k CA 1
ATOM 15208 C C . LEU K 3 112 ? 129.181 154.844 126.587 1.00 71.16 112 LEU k C 1
ATOM 15209 O O . LEU K 3 112 ? 129.617 154.385 125.527 1.00 71.16 112 LEU k O 1
ATOM 15214 N N . LEU K 3 113 ? 129.957 154.964 127.681 1.00 66.36 113 LEU k N 1
ATOM 15215 C CA . LEU K 3 113 ? 131.419 154.794 127.608 1.00 66.36 113 LEU k CA 1
ATOM 15216 C C . LEU K 3 113 ? 131.891 153.431 127.113 1.00 66.36 113 LEU k C 1
ATOM 15217 O O . LEU K 3 113 ? 133.101 153.239 126.963 1.00 66.36 113 LEU k O 1
ATOM 15222 N N . ARG K 3 114 ? 131.005 152.469 126.901 1.00 69.29 114 ARG k N 1
ATOM 15223 C CA . ARG K 3 114 ? 131.411 151.216 126.291 1.00 69.29 114 ARG k CA 1
ATOM 15224 C C . ARG K 3 114 ? 130.408 150.759 125.241 1.00 69.29 114 ARG k C 1
ATOM 15225 O O . ARG K 3 114 ? 129.191 150.905 125.394 1.00 69.29 114 ARG k O 1
ATOM 15233 N N . GLU K 3 115 ? 130.965 150.201 124.171 1.00 67.08 115 GLU k N 1
ATOM 15234 C CA . GLU K 3 115 ? 130.221 149.836 122.973 1.00 67.08 115 GLU k CA 1
ATOM 15235 C C . GLU K 3 115 ? 131.059 148.800 122.229 1.00 67.08 115 GLU k C 1
ATOM 15236 O O . GLU K 3 115 ? 131.895 148.127 122.841 1.00 67.08 115 GLU k O 1
ATOM 15238 N N . PRO K 3 116 ? 130.798 148.636 120.932 1.00 68.43 116 PRO k N 1
ATOM 15239 C CA . PRO K 3 116 ? 131.761 147.951 120.075 1.00 68.43 116 PRO k CA 1
ATOM 15240 C C . PRO K 3 116 ? 133.143 148.585 120.195 1.00 68.43 116 PRO k C 1
ATOM 15241 O O . PRO K 3 116 ? 134.159 147.878 120.222 1.00 68.43 116 PRO k O 1
ATOM 15243 N N . ALA K 3 117 ? 133.197 149.922 120.208 1.00 64.71 117 ALA k N 1
ATOM 15244 C CA . ALA K 3 117 ? 134.305 150.744 120.697 1.00 64.71 117 ALA k CA 1
ATOM 15245 C C . ALA K 3 117 ? 135.540 150.713 119.803 1.00 64.71 117 ALA k C 1
ATOM 15246 O O . ALA K 3 117 ? 136.480 151.484 120.017 1.00 64.71 117 ALA k O 1
ATOM 15248 N N . LEU K 3 118 ? 135.557 149.834 118.813 1.00 63.16 118 LEU k N 1
ATOM 15249 C CA . LEU K 3 118 ? 136.533 149.907 117.734 1.00 63.16 118 LEU k CA 1
ATOM 15250 C C . LEU K 3 118 ? 136.153 150.942 116.671 1.00 63.16 118 LEU k C 1
ATOM 15251 O O . LEU K 3 118 ? 136.993 151.796 116.361 1.00 63.16 118 LEU k O 1
ATOM 15256 N N . PRO K 3 119 ? 134.944 150.932 116.071 1.00 65.51 119 PRO k N 1
ATOM 15257 C CA . PRO K 3 119 ? 134.690 151.902 114.997 1.00 65.51 119 PRO k CA 1
ATOM 15258 C C . PRO K 3 119 ? 134.465 153.322 115.478 1.00 65.51 119 PRO k C 1
ATOM 15259 O O . PRO K 3 119 ? 134.505 154.240 114.648 1.00 65.51 119 PRO k O 1
ATOM 15263 N N . VAL K 3 120 ? 134.227 153.534 116.774 1.00 63.49 120 VAL k N 1
ATOM 15264 C CA . VAL K 3 120 ? 134.013 154.888 117.280 1.00 63.49 120 VAL k CA 1
ATOM 15265 C C . VAL K 3 120 ? 135.287 155.713 117.161 1.00 63.49 120 VAL k C 1
ATOM 15266 O O . VAL K 3 120 ? 135.245 156.894 116.800 1.00 63.49 120 VAL k O 1
ATOM 15270 N N . ILE K 3 121 ? 136.438 155.104 117.454 1.00 62.34 121 ILE k N 1
ATOM 15271 C CA . ILE K 3 121 ? 137.711 155.800 117.295 1.00 62.34 121 ILE k CA 1
ATOM 15272 C C . ILE K 3 121 ? 137.966 156.112 115.825 1.00 62.34 121 ILE k C 1
ATOM 15273 O O . ILE K 3 121 ? 138.474 157.189 115.479 1.00 62.34 121 ILE k O 1
ATOM 15278 N N . THR K 3 122 ? 137.587 155.189 114.936 1.00 69.22 122 THR k N 1
ATOM 15279 C CA . THR K 3 122 ? 137.712 155.446 113.506 1.00 69.22 122 THR k CA 1
ATOM 15280 C C . THR K 3 122 ? 136.821 156.601 113.076 1.00 69.22 122 THR k C 1
ATOM 15281 O O . THR K 3 122 ? 137.201 157.386 112.205 1.00 69.22 122 THR k O 1
ATOM 15285 N N . VAL K 3 123 ? 135.634 156.722 113.676 1.00 71.10 123 VAL k N 1
ATOM 15286 C CA . VAL K 3 123 ? 134.737 157.825 113.341 1.00 71.10 123 VAL k CA 1
ATOM 15287 C C . VAL K 3 123 ? 135.298 159.148 113.850 1.00 71.10 123 VAL k C 1
ATOM 15288 O O . VAL K 3 123 ? 135.257 160.164 113.144 1.00 71.10 123 VAL k O 1
ATOM 15292 N N . LEU K 3 124 ? 135.851 159.155 115.069 1.00 66.51 124 LEU k N 1
ATOM 15293 C CA . LEU K 3 124 ? 136.510 160.361 115.574 1.00 66.51 124 LEU k CA 1
ATOM 15294 C C . LEU K 3 124 ? 137.720 160.750 114.738 1.00 66.51 124 LEU k C 1
ATOM 15295 O O . LEU K 3 124 ? 138.089 161.929 114.700 1.00 66.51 124 LEU k O 1
ATOM 15300 N N . ARG K 3 125 ? 138.357 159.790 114.069 1.00 66.84 125 ARG k N 1
ATOM 15301 C CA . ARG K 3 125 ? 139.494 160.155 113.231 1.00 66.84 125 ARG k CA 1
ATOM 15302 C C . ARG K 3 125 ? 139.063 160.606 111.835 1.00 66.84 125 ARG k C 1
ATOM 15303 O O . ARG K 3 125 ? 139.399 161.713 111.402 1.00 66.84 125 ARG k O 1
ATOM 15311 N N . ASP K 3 126 ? 138.316 159.767 111.113 1.00 79.91 126 ASP k N 1
ATOM 15312 C CA . ASP K 3 126 ? 138.099 160.016 109.692 1.00 79.91 126 ASP k CA 1
ATOM 15313 C C . ASP K 3 126 ? 136.994 161.025 109.402 1.00 79.91 126 ASP k C 1
ATOM 15314 O O . ASP K 3 126 ? 136.784 161.356 108.233 1.00 79.91 126 ASP k O 1
ATOM 15319 N N . SER K 3 127 ? 136.238 161.467 110.406 1.00 89.18 127 SER k N 1
ATOM 15320 C CA . SER K 3 127 ? 135.339 162.606 110.205 1.00 89.18 127 SER k CA 1
ATOM 15321 C C . SER K 3 127 ? 135.203 163.328 111.546 1.00 89.18 127 SER k C 1
ATOM 15322 O O . SER K 3 127 ? 134.311 163.022 112.340 1.00 89.18 127 SER k O 1
ATOM 15325 N N . LEU K 3 128 ? 136.094 164.285 111.783 1.00 84.18 128 LEU k N 1
ATOM 15326 C CA . LEU K 3 128 ? 135.968 165.146 112.952 1.00 84.18 128 LEU k CA 1
ATOM 15327 C C . LEU K 3 128 ? 135.049 166.357 112.764 1.00 84.18 128 LEU k C 1
ATOM 15328 O O . LEU K 3 128 ? 134.115 166.515 113.559 1.00 84.18 128 LEU k O 1
ATOM 15333 N N . PRO K 3 129 ? 135.223 167.215 111.742 1.00 91.05 129 PRO k N 1
ATOM 15334 C CA . PRO K 3 129 ? 134.572 168.529 111.818 1.00 91.05 129 PRO k CA 1
ATOM 15335 C C . PRO K 3 129 ? 133.095 168.502 111.505 1.00 91.05 129 PRO k C 1
ATOM 15336 O O . PRO K 3 129 ? 132.403 169.464 111.847 1.00 91.05 129 PRO k O 1
ATOM 15340 N N . ALA K 3 130 ? 132.593 167.468 110.831 1.00 95.24 130 ALA k N 1
ATOM 15341 C CA . ALA K 3 130 ? 131.150 167.362 110.646 1.00 95.24 130 ALA k CA 1
ATOM 15342 C C . ALA K 3 130 ? 130.447 167.179 111.984 1.00 95.24 130 ALA k C 1
ATOM 15343 O O . ALA K 3 130 ? 129.411 167.807 112.247 1.00 95.24 130 ALA k O 1
ATOM 15345 N N . LEU K 3 131 ? 131.024 166.351 112.856 1.00 101.92 131 LEU k N 1
ATOM 15346 C CA . LEU K 3 131 ? 130.495 166.196 114.205 1.00 101.92 131 LEU k CA 1
ATOM 15347 C C . LEU K 3 131 ? 130.609 167.495 114.993 1.00 101.92 131 LEU k C 1
ATOM 15348 O O . LEU K 3 131 ? 129.733 167.816 115.804 1.00 101.92 131 LEU k O 1
ATOM 15353 N N . LEU K 3 132 ? 131.678 168.260 114.763 1.00 105.19 132 LEU k N 1
ATOM 15354 C CA . LEU K 3 132 ? 131.804 169.556 115.421 1.00 105.19 132 LEU k CA 1
ATOM 15355 C C . LEU K 3 132 ? 130.790 170.566 114.900 1.00 105.19 132 LEU k C 1
ATOM 15356 O O . LEU K 3 132 ? 130.292 171.380 115.680 1.00 105.19 132 LEU k O 1
ATOM 15361 N N . LEU K 3 133 ? 130.464 170.526 113.604 1.00 104.50 133 LEU k N 1
ATOM 15362 C CA . LEU K 3 133 ? 129.385 171.360 113.080 1.00 104.50 133 LEU k CA 1
ATOM 15363 C C . LEU K 3 133 ? 128.068 171.007 113.743 1.00 104.50 133 LEU k C 1
ATOM 15364 O O . LEU K 3 133 ? 127.296 171.892 114.136 1.00 104.50 133 LEU k O 1
ATOM 15369 N N . ARG K 3 134 ? 127.808 169.705 113.886 1.00 106.94 134 ARG k N 1
ATOM 15370 C CA . ARG K 3 134 ? 126.593 169.252 114.553 1.00 106.94 134 ARG k CA 1
ATOM 15371 C C . ARG K 3 134 ? 126.535 169.756 115.988 1.00 106.94 134 ARG k C 1
ATOM 15372 O O . ARG K 3 134 ? 125.546 170.373 116.396 1.00 106.94 134 ARG k O 1
ATOM 15380 N N . VAL K 3 135 ? 127.611 169.548 116.748 1.00 101.20 135 VAL k N 1
ATOM 15381 C CA . VAL K 3 135 ? 127.612 169.905 118.162 1.00 101.20 135 VAL k CA 1
ATOM 15382 C C . VAL K 3 135 ? 127.530 171.416 118.335 1.00 101.20 135 VAL k C 1
ATOM 15383 O O . VAL K 3 135 ? 126.818 171.912 119.216 1.00 101.20 135 VAL k O 1
ATOM 15387 N N . ARG K 3 136 ? 128.202 172.169 117.460 1.00 107.23 136 ARG k N 1
ATOM 15388 C CA . ARG K 3 136 ? 128.124 173.623 117.492 1.00 107.23 136 ARG k CA 1
ATOM 15389 C C . ARG K 3 136 ? 126.706 174.107 117.219 1.00 107.23 136 ARG k C 1
ATOM 15390 O O . ARG K 3 136 ? 126.220 175.018 117.897 1.00 107.23 136 ARG k O 1
ATOM 15398 N N . ILE K 3 137 ? 126.014 173.482 116.262 1.00 103.50 137 ILE k N 1
ATOM 15399 C CA . ILE K 3 137 ? 124.658 173.908 115.926 1.00 103.50 137 ILE k CA 1
ATOM 15400 C C . ILE K 3 137 ? 123.693 173.614 117.069 1.00 103.50 137 ILE k C 1
ATOM 15401 O O . ILE K 3 137 ? 122.901 174.481 117.464 1.00 103.50 137 ILE k O 1
ATOM 15406 N N . ILE K 3 138 ? 123.742 172.394 117.620 1.00 105.24 138 ILE k N 1
ATOM 15407 C CA . ILE K 3 138 ? 122.848 172.064 118.734 1.00 105.24 138 ILE k CA 1
ATOM 15408 C C . ILE K 3 138 ? 123.146 172.920 119.958 1.00 105.24 138 ILE k C 1
ATOM 15409 O O . ILE K 3 138 ? 122.220 173.397 120.627 1.00 105.24 138 ILE k O 1
ATOM 15414 N N . ALA K 3 139 ? 124.428 173.140 120.268 1.00 109.71 139 ALA k N 1
ATOM 15415 C CA . ALA K 3 139 ? 124.776 173.967 121.418 1.00 109.71 139 ALA k CA 1
ATOM 15416 C C . ALA K 3 139 ? 124.309 175.404 121.229 1.00 109.71 139 ALA k C 1
ATOM 15417 O O . ALA K 3 139 ? 123.739 175.998 122.151 1.00 109.71 139 ALA k O 1
ATOM 15419 N N . GLU K 3 140 ? 124.502 175.959 120.028 1.00 117.08 140 GLU k N 1
ATOM 15420 C CA . GLU K 3 140 ? 124.083 177.328 119.758 1.00 117.08 140 GLU k CA 1
ATOM 15421 C C . GLU K 3 140 ? 122.566 177.462 119.825 1.00 117.08 140 GLU k C 1
ATOM 15422 O O . GLU K 3 140 ? 122.054 178.445 120.365 1.00 117.08 140 GLU k O 1
ATOM 15428 N N . ALA K 3 141 ? 121.831 176.474 119.310 1.00 112.96 141 ALA k N 1
ATOM 15429 C CA . ALA K 3 141 ? 120.372 176.564 119.309 1.00 112.96 141 ALA k CA 1
ATOM 15430 C C . ALA K 3 141 ? 119.796 176.405 120.715 1.00 112.96 141 ALA k C 1
ATOM 15431 O O . ALA K 3 141 ? 118.865 177.127 121.103 1.00 112.96 141 ALA k O 1
ATOM 15433 N N . VAL K 3 142 ? 120.335 175.467 121.498 1.00 118.10 142 VAL k N 1
ATOM 15434 C CA . VAL K 3 142 ? 119.795 175.276 122.839 1.00 118.10 142 VAL k CA 1
ATOM 15435 C C . VAL K 3 142 ? 120.259 176.398 123.763 1.00 118.10 142 VAL k C 1
ATOM 15436 O O . VAL K 3 142 ? 119.622 176.670 124.788 1.00 118.10 142 VAL k O 1
ATOM 15440 N N . ALA K 3 143 ? 121.353 177.083 123.418 1.00 108.88 143 ALA k N 1
ATOM 15441 C CA . ALA K 3 143 ? 121.680 178.321 124.112 1.00 108.88 143 ALA k CA 1
ATOM 15442 C C . ALA K 3 143 ? 120.735 179.440 123.697 1.00 108.88 143 ALA k C 1
ATOM 15443 O O . ALA K 3 143 ? 120.347 180.272 124.524 1.00 108.88 143 ALA k O 1
ATOM 15445 N N . ALA K 3 144 ? 120.355 179.471 122.417 1.00 107.80 144 ALA k N 1
ATOM 15446 C CA . ALA K 3 144 ? 119.480 180.522 121.917 1.00 107.80 144 ALA k CA 1
ATOM 15447 C C . ALA K 3 144 ? 118.081 180.423 122.506 1.00 107.80 144 ALA k C 1
ATOM 15448 O O . ALA K 3 144 ? 117.413 181.448 122.682 1.00 107.80 144 ALA k O 1
ATOM 15450 N N . GLN K 3 145 ? 117.619 179.215 122.823 1.00 109.86 145 GLN k N 1
ATOM 15451 C CA . GLN K 3 145 ? 116.326 179.124 123.496 1.00 109.86 145 GLN k CA 1
ATOM 15452 C C . GLN K 3 145 ? 116.405 179.388 124.993 1.00 109.86 145 GLN k C 1
ATOM 15453 O O . GLN K 3 145 ? 115.391 179.244 125.684 1.00 109.86 145 GLN k O 1
ATOM 15459 N N . ARG K 3 146 ? 117.568 179.764 125.515 1.00 126.12 146 ARG k N 1
ATOM 15460 C CA . ARG K 3 146 ? 117.634 180.239 126.890 1.00 126.12 146 ARG k CA 1
ATOM 15461 C C . ARG K 3 146 ? 118.336 181.597 126.890 1.00 126.12 146 ARG k C 1
ATOM 15462 O O . ARG K 3 146 ? 119.276 181.839 127.653 1.00 126.12 146 ARG k O 1
ATOM 15470 N N . GLY K 3 147 ? 117.906 182.481 125.993 1.00 119.17 147 GLY k N 1
ATOM 15471 C CA . GLY K 3 147 ? 118.422 183.839 125.947 1.00 119.17 147 GLY k CA 1
ATOM 15472 C C . GLY K 3 147 ? 117.385 184.879 126.331 1.00 119.17 147 GLY k C 1
ATOM 15473 O O . GLY K 3 147 ? 116.281 184.907 125.787 0.00 119.17 147 GLY k O 1
ATOM 15474 N N . THR L 3 2 ? 155.980 119.159 164.070 1.00 85.15 2 THR i N 1
ATOM 15475 C CA . THR L 3 2 ? 155.883 118.502 165.369 1.00 85.15 2 THR i CA 1
ATOM 15476 C C . THR L 3 2 ? 155.084 119.350 166.352 1.00 85.15 2 THR i C 1
ATOM 15477 O O . THR L 3 2 ? 154.011 118.950 166.805 1.00 85.15 2 THR i O 1
ATOM 15481 N N . THR L 3 3 ? 155.624 120.518 166.683 1.00 79.70 3 THR i N 1
ATOM 15482 C CA . THR L 3 3 ? 154.949 121.412 167.609 1.00 79.70 3 THR i CA 1
ATOM 15483 C C . THR L 3 3 ? 153.716 122.022 166.947 1.00 79.70 3 THR i C 1
ATOM 15484 O O . THR L 3 3 ? 153.701 122.225 165.728 1.00 79.70 3 THR i O 1
ATOM 15488 N N . PRO L 3 4 ? 152.659 122.305 167.715 1.00 75.19 4 PRO i N 1
ATOM 15489 C CA . PRO L 3 4 ? 151.549 123.098 167.165 1.00 75.19 4 PRO i CA 1
ATOM 15490 C C . PRO L 3 4 ? 151.950 124.512 166.787 1.00 75.19 4 PRO i C 1
ATOM 15491 O O . PRO L 3 4 ? 151.280 125.109 165.935 1.00 75.19 4 PRO i O 1
ATOM 15495 N N . THR L 3 5 ? 153.038 125.047 167.381 1.00 66.72 5 THR i N 1
ATOM 15496 C CA . THR L 3 5 ? 153.606 126.368 167.125 1.00 66.72 5 THR i CA 1
ATOM 15497 C C . THR L 3 5 ? 152.524 127.427 167.292 1.00 66.72 5 THR i C 1
ATOM 15498 O O . THR L 3 5 ? 151.979 127.912 166.293 1.00 66.72 5 THR i O 1
ATOM 15502 N N . PRO L 3 6 ? 152.175 127.797 168.548 1.00 56.02 6 PRO i N 1
ATOM 15503 C CA . PRO L 3 6 ? 150.883 128.448 168.850 1.00 56.02 6 PRO i CA 1
ATOM 15504 C C . PRO L 3 6 ? 150.503 129.687 168.045 1.00 56.02 6 PRO i C 1
ATOM 15505 O O . PRO L 3 6 ? 149.363 130.151 168.139 1.00 56.02 6 PRO i O 1
ATOM 15509 N N . THR L 3 7 ? 151.427 130.231 167.253 1.00 55.89 7 THR i N 1
ATOM 15510 C CA . THR L 3 7 ? 151.050 131.236 166.269 1.00 55.89 7 THR i CA 1
ATOM 15511 C C . THR L 3 7 ? 150.516 130.615 164.984 1.00 55.89 7 THR i C 1
ATOM 15512 O O . THR L 3 7 ? 150.040 131.346 164.110 1.00 55.89 7 THR i O 1
ATOM 15516 N N . GLN L 3 8 ? 150.589 129.289 164.845 1.00 57.02 8 GLN i N 1
ATOM 15517 C CA . GLN L 3 8 ? 150.000 128.623 163.687 1.00 57.02 8 GLN i CA 1
ATOM 15518 C C . GLN L 3 8 ? 148.532 128.293 163.932 1.00 57.02 8 GLN i C 1
ATOM 15519 O O . GLN L 3 8 ? 147.692 128.444 163.036 1.00 57.02 8 GLN i O 1
ATOM 15525 N N . VAL L 3 9 ? 148.204 127.840 165.145 1.00 54.01 9 VAL i N 1
ATOM 15526 C CA . VAL L 3 9 ? 146.818 127.542 165.478 1.00 54.01 9 VAL i CA 1
ATOM 15527 C C . VAL L 3 9 ? 145.973 128.796 165.612 1.00 54.01 9 VAL i C 1
ATOM 15528 O O . VAL L 3 9 ? 144.741 128.702 165.597 1.00 54.01 9 VAL i O 1
ATOM 15532 N N . TRP L 3 10 ? 146.599 129.967 165.757 1.00 52.42 10 TRP i N 1
ATOM 15533 C CA . TRP L 3 10 ? 145.860 131.210 165.573 1.00 52.42 10 TRP i CA 1
ATOM 15534 C C . TRP L 3 10 ? 145.382 131.332 164.135 1.00 52.42 10 TRP i C 1
ATOM 15535 O O . TRP L 3 10 ? 144.176 131.378 163.872 1.00 52.42 10 TRP i O 1
ATOM 15546 N N . ARG L 3 11 ? 146.321 131.320 163.184 1.00 48.06 11 ARG i N 1
ATOM 15547 C CA . ARG L 3 11 ? 146.004 131.534 161.776 1.00 48.06 11 ARG i CA 1
ATOM 15548 C C . ARG L 3 11 ? 145.163 130.413 161.182 1.00 48.06 11 ARG i C 1
ATOM 15549 O O . ARG L 3 11 ? 144.554 130.607 160.125 1.00 48.06 11 ARG i O 1
ATOM 15557 N N . ALA L 3 12 ? 145.126 129.248 161.828 1.00 46.51 12 ALA i N 1
ATOM 15558 C CA . ALA L 3 12 ? 144.339 128.138 161.308 1.00 46.51 12 ALA i CA 1
ATOM 15559 C C . ALA L 3 12 ? 142.832 128.337 161.451 1.00 46.51 12 ALA i C 1
ATOM 15560 O O . ALA L 3 12 ? 142.073 127.566 160.857 1.00 46.51 12 ALA i O 1
ATOM 15562 N N . THR L 3 13 ? 142.375 129.329 162.216 1.00 49.76 13 THR i N 1
ATOM 15563 C CA . THR L 3 13 ? 140.944 129.508 162.419 1.00 49.76 13 THR i CA 1
ATOM 15564 C C . THR L 3 13 ? 140.260 130.274 161.294 1.00 49.76 13 THR i C 1
ATOM 15565 O O . THR L 3 13 ? 139.028 130.352 161.287 1.00 49.76 13 THR i O 1
ATOM 15569 N N . VAL L 3 14 ? 141.009 130.833 160.351 1.00 46.64 14 VAL i N 1
ATOM 15570 C CA . VAL L 3 14 ? 140.408 131.632 159.286 1.00 46.64 14 VAL i CA 1
ATOM 15571 C C . VAL L 3 14 ? 140.911 131.158 157.919 1.00 46.64 14 VAL i C 1
ATOM 15572 O O . VAL L 3 14 ? 141.759 131.795 157.275 1.00 46.64 14 VAL i O 1
ATOM 15576 N N . PRO L 3 15 ? 140.394 130.030 157.421 1.00 49.26 15 PRO i N 1
ATOM 15577 C CA . PRO L 3 15 ? 140.846 129.532 156.114 1.00 49.26 15 PRO i CA 1
ATOM 15578 C C . PRO L 3 15 ? 140.349 130.342 154.931 1.00 49.26 15 PRO i C 1
ATOM 15579 O O . PRO L 3 15 ? 140.876 130.163 153.826 1.00 49.26 15 PRO i O 1
ATOM 15583 N N . GLU L 3 16 ? 139.359 131.219 155.117 1.00 50.55 16 GLU i N 1
ATOM 15584 C CA . GLU L 3 16 ? 138.912 132.094 154.036 1.00 50.55 16 GLU i CA 1
ATOM 15585 C C . GLU L 3 16 ? 139.958 133.128 153.648 1.00 50.55 16 GLU i C 1
ATOM 15586 O O . GLU L 3 16 ? 139.837 133.733 152.578 1.00 50.55 16 GLU i O 1
ATOM 15592 N N . LEU L 3 17 ? 140.960 133.357 154.493 1.00 54.09 17 LEU i N 1
ATOM 15593 C CA . LEU L 3 17 ? 142.113 134.168 154.140 1.00 54.09 17 LEU i CA 1
ATOM 15594 C C . LEU L 3 17 ? 143.282 133.231 153.883 1.00 54.09 17 LEU i C 1
ATOM 15595 O O . LEU L 3 17 ? 143.872 132.710 154.843 1.00 54.09 17 LEU i O 1
ATOM 15600 N N . PRO L 3 18 ? 143.654 132.974 152.632 1.00 61.96 18 PRO i N 1
ATOM 15601 C CA . PRO L 3 18 ? 144.828 132.133 152.358 1.00 61.96 18 PRO i CA 1
ATOM 15602 C C . PRO L 3 18 ? 146.109 132.829 152.789 1.00 61.96 18 PRO i C 1
ATOM 15603 O O . PRO L 3 18 ? 146.119 134.054 152.984 1.00 61.96 18 PRO i O 1
ATOM 15607 N N . PRO L 3 19 ? 147.195 132.081 152.998 1.00 67.73 19 PRO i N 1
ATOM 15608 C CA . PRO L 3 19 ? 148.411 132.676 153.567 1.00 67.73 19 PRO i CA 1
ATOM 15609 C C . PRO L 3 19 ? 149.093 133.664 152.632 1.00 67.73 19 PRO i C 1
ATOM 15610 O O . PRO L 3 19 ? 148.806 133.748 151.436 1.00 67.73 19 PRO i O 1
ATOM 15614 N N . LEU L 3 20 ? 150.030 134.417 153.214 1.00 67.14 20 LEU i N 1
ATOM 15615 C CA . LEU L 3 20 ? 150.677 135.523 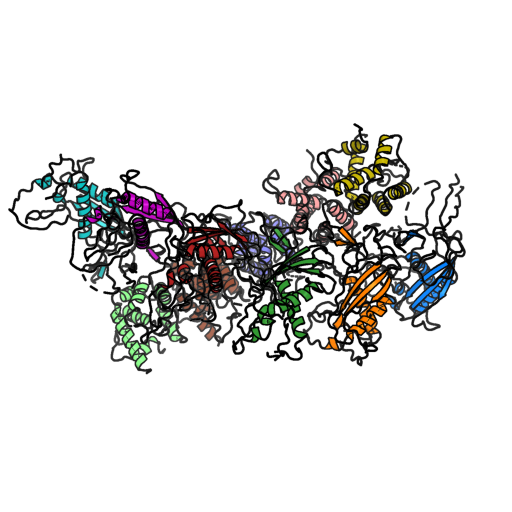152.513 1.00 67.14 20 LEU i CA 1
ATOM 15616 C C . LEU L 3 20 ? 151.983 135.105 151.849 1.00 67.14 20 LEU i C 1
ATOM 15617 O O . LEU L 3 20 ? 152.302 135.583 150.754 1.00 67.14 20 LEU i O 1
ATOM 15622 N N . VAL L 3 21 ? 152.744 134.214 152.486 1.00 75.91 21 VAL i N 1
ATOM 15623 C CA . VAL L 3 21 ? 154.137 133.990 152.115 1.00 75.91 21 VAL i CA 1
ATOM 15624 C C . VAL L 3 21 ? 154.229 133.231 150.800 1.00 75.91 21 VAL i C 1
ATOM 15625 O O . VAL L 3 21 ? 154.675 133.783 149.787 1.00 75.91 21 VAL i O 1
ATOM 15629 N N . ASP L 3 22 ? 153.768 131.986 150.796 1.00 92.70 22 ASP i N 1
ATOM 15630 C CA . ASP L 3 22 ? 153.848 131.109 149.629 1.00 92.70 22 ASP i CA 1
ATOM 15631 C C . ASP L 3 22 ? 152.987 129.882 149.905 1.00 92.70 22 ASP i C 1
ATOM 15632 O O . ASP L 3 22 ? 152.252 129.829 150.899 1.00 92.70 22 ASP i O 1
ATOM 15637 N N . GLU L 3 23 ? 153.079 128.893 149.015 1.00 99.21 23 GLU i N 1
ATOM 15638 C CA . GLU L 3 23 ? 152.250 127.698 149.131 1.00 99.21 23 GLU i CA 1
ATOM 15639 C C . GLU L 3 23 ? 152.699 126.813 150.290 1.00 99.21 23 GLU i C 1
ATOM 15640 O O . GLU L 3 23 ? 151.882 126.406 151.124 1.00 99.21 23 GLU i O 1
ATOM 15646 N N . ALA L 3 24 ? 153.997 126.507 150.363 1.00 96.36 24 ALA i N 1
ATOM 15647 C CA . ALA L 3 24 ? 154.491 125.581 151.373 1.00 96.36 24 ALA i CA 1
ATOM 15648 C C . ALA L 3 24 ? 155.826 125.973 151.992 1.00 96.36 24 ALA i C 1
ATOM 15649 O O . ALA L 3 24 ? 156.354 125.203 152.800 1.00 96.36 24 ALA i O 1
ATOM 15651 N N . GLY L 3 25 ? 156.389 127.128 151.648 1.00 94.56 25 GLY i N 1
ATOM 15652 C CA . GLY L 3 25 ? 157.669 127.528 152.199 1.00 94.56 25 GLY i CA 1
ATOM 15653 C C . GLY L 3 25 ? 158.148 128.858 151.659 1.00 94.56 25 GLY i C 1
ATOM 15654 O O . GLY L 3 25 ? 157.867 129.198 150.506 1.00 94.56 25 GLY i O 1
ATOM 15655 N N . ASP L 3 26 ? 158.893 129.609 152.470 1.00 91.29 26 ASP i N 1
ATOM 15656 C CA . ASP L 3 26 ? 159.281 130.967 152.108 1.00 91.29 26 ASP i CA 1
ATOM 15657 C C . ASP L 3 26 ? 160.323 130.999 150.991 1.00 91.29 26 ASP i C 1
ATOM 15658 O O . ASP L 3 26 ? 161.533 130.971 151.237 1.00 91.29 26 ASP i O 1
ATOM 15663 N N . THR L 3 27 ? 159.847 131.071 149.748 1.00 100.86 27 THR i N 1
ATOM 15664 C CA . THR L 3 27 ? 160.699 131.076 148.568 1.00 100.86 27 THR i CA 1
ATOM 15665 C C . THR L 3 27 ? 160.289 132.209 147.639 1.00 100.86 27 THR i C 1
ATOM 15666 O O . THR L 3 27 ? 159.097 132.482 147.466 1.00 100.86 27 THR i O 1
ATOM 15670 N N . GLY L 3 28 ? 161.283 132.866 147.045 1.00 97.76 28 GLY i N 1
ATOM 15671 C CA . GLY L 3 28 ? 161.041 133.816 145.979 1.00 97.76 28 GLY i CA 1
ATOM 15672 C C . GLY L 3 28 ? 160.698 135.226 146.403 1.00 97.76 28 GLY i C 1
ATOM 15673 O O . GLY L 3 28 ? 160.493 136.079 145.531 1.00 97.76 28 GLY i O 1
ATOM 15674 N N . SER L 3 29 ? 160.628 135.508 147.701 1.00 87.74 29 SER i N 1
ATOM 15675 C CA . SER L 3 29 ? 160.328 136.859 148.157 1.00 87.74 29 SER i CA 1
ATOM 15676 C C . SER L 3 29 ? 160.990 137.091 149.505 1.00 87.74 29 SER i C 1
ATOM 15677 O O . SER L 3 29 ? 160.947 136.218 150.377 1.00 87.74 29 SER i O 1
ATOM 15680 N N . ALA L 3 30 ? 161.595 138.266 149.670 1.00 79.16 30 ALA i N 1
ATOM 15681 C CA . ALA L 3 30 ? 162.285 138.617 150.905 1.00 79.16 30 ALA i CA 1
ATOM 15682 C C . ALA L 3 30 ? 161.455 139.491 151.831 1.00 79.16 30 ALA i C 1
ATOM 15683 O O . ALA L 3 30 ? 161.536 139.328 153.053 1.00 79.16 30 ALA i O 1
ATOM 15685 N N . THR L 3 31 ? 160.663 140.415 151.286 1.00 75.20 31 THR i N 1
ATOM 15686 C CA . THR L 3 31 ? 159.809 141.251 152.119 1.00 75.20 31 THR i CA 1
ATOM 15687 C C . THR L 3 31 ? 158.607 140.494 152.670 1.00 75.20 31 THR i C 1
ATOM 15688 O O . THR L 3 31 ? 158.023 140.932 153.669 1.00 75.20 31 THR i O 1
ATOM 15692 N N . ALA L 3 32 ? 158.232 139.370 152.052 1.00 71.77 32 ALA i N 1
ATOM 15693 C CA . ALA L 3 32 ? 157.136 138.565 152.579 1.00 71.77 32 ALA i CA 1
ATOM 15694 C C . ALA L 3 32 ? 157.510 137.907 153.898 1.00 71.77 32 ALA i C 1
ATOM 15695 O O . ALA L 3 32 ? 156.660 137.779 154.785 1.00 71.77 32 ALA i O 1
ATOM 15697 N N . ARG L 3 33 ? 158.771 137.489 154.045 1.00 72.25 33 ARG i N 1
ATOM 15698 C CA . ARG L 3 33 ? 159.238 136.955 155.319 1.00 72.25 33 ARG i CA 1
ATOM 15699 C C . ARG L 3 33 ? 159.174 138.003 156.421 1.00 72.25 33 ARG i C 1
ATOM 15700 O O . ARG L 3 33 ? 158.733 137.701 157.537 1.00 72.25 33 ARG i O 1
ATOM 15708 N N . ALA L 3 34 ? 159.591 139.235 156.122 1.00 61.08 34 ALA i N 1
ATOM 15709 C CA . ALA L 3 34 ? 159.507 140.320 157.092 1.00 61.08 34 ALA i CA 1
ATOM 15710 C C . ALA L 3 34 ? 158.062 140.648 157.442 1.00 61.08 34 ALA i C 1
ATOM 15711 O O . ALA L 3 34 ? 157.748 140.889 158.613 1.00 61.08 34 ALA i O 1
ATOM 15713 N N . ALA L 3 35 ? 157.176 140.658 156.443 1.00 60.22 35 ALA i N 1
ATOM 15714 C CA . ALA L 3 35 ? 155.766 140.932 156.703 1.00 60.22 35 ALA i CA 1
ATOM 15715 C C . ALA L 3 35 ? 155.133 139.841 157.559 1.00 60.22 35 ALA i C 1
ATOM 15716 O O . ALA L 3 35 ? 154.353 140.138 158.471 1.00 60.22 35 ALA i O 1
ATOM 15718 N N . ASP L 3 36 ? 155.463 138.576 157.286 1.00 61.07 36 ASP i N 1
ATOM 15719 C CA . ASP L 3 36 ? 154.938 137.476 158.089 1.00 61.07 36 ASP i CA 1
ATOM 15720 C C . ASP L 3 36 ? 155.472 137.522 159.513 1.00 61.07 36 ASP i C 1
ATOM 15721 O O . ASP L 3 36 ? 154.727 137.269 160.467 1.00 61.07 36 ASP i O 1
ATOM 15726 N N . THR L 3 37 ? 156.760 137.841 159.672 1.00 57.75 37 THR i N 1
ATOM 15727 C CA . THR L 3 37 ? 157.338 137.976 161.005 1.00 57.75 37 THR i CA 1
ATOM 15728 C C . THR L 3 37 ? 156.678 139.114 161.774 1.00 57.75 37 THR i C 1
ATOM 15729 O O . THR L 3 37 ? 156.371 138.972 162.963 1.00 57.75 37 THR i O 1
ATOM 15733 N N . ALA L 3 38 ? 156.422 140.238 161.099 1.00 52.18 38 ALA i N 1
ATOM 15734 C CA . ALA L 3 38 ? 155.754 141.367 161.738 1.00 52.18 38 ALA i CA 1
ATOM 15735 C C . ALA L 3 38 ? 154.327 141.022 162.140 1.00 52.18 38 ALA i C 1
ATOM 15736 O O . ALA L 3 38 ? 153.882 141.386 163.235 1.00 52.18 38 ALA i O 1
ATOM 15738 N N . GLU L 3 39 ? 153.595 140.328 161.264 1.00 48.62 39 GLU i N 1
ATOM 15739 C CA . GLU L 3 39 ? 152.226 139.937 161.583 1.00 48.62 39 GLU i CA 1
ATOM 15740 C C . GLU L 3 39 ? 152.187 138.966 162.753 1.00 48.62 39 GLU i C 1
ATOM 15741 O O . GLU L 3 39 ? 151.348 139.103 163.646 1.00 48.62 39 GLU i O 1
ATOM 15747 N N . ARG L 3 40 ? 153.103 137.994 162.775 1.00 47.47 40 ARG i N 1
ATOM 15748 C CA . ARG L 3 40 ? 153.161 137.047 163.883 1.00 47.47 40 ARG i CA 1
ATOM 15749 C C . ARG L 3 40 ? 153.533 137.740 165.190 1.00 47.47 40 ARG i C 1
ATOM 15750 O O . ARG L 3 40 ? 152.953 137.445 166.245 1.00 47.47 40 ARG i O 1
ATOM 15758 N N . LEU L 3 41 ? 154.481 138.682 165.134 1.00 42.36 41 LEU i N 1
ATOM 15759 C CA . LEU L 3 41 ? 154.902 139.408 166.328 1.00 42.36 41 LEU i CA 1
ATOM 15760 C C . LEU L 3 41 ? 153.765 140.254 166.883 1.00 42.36 41 LEU i C 1
ATOM 15761 O O . LEU L 3 41 ? 153.516 140.259 168.094 1.00 42.36 41 LEU i O 1
ATOM 15766 N N . LEU L 3 42 ? 153.062 140.979 166.013 1.00 38.90 42 LEU i N 1
ATOM 15767 C CA . LEU L 3 42 ? 151.984 141.830 166.491 1.00 38.90 42 LEU i CA 1
ATOM 15768 C C . LEU L 3 42 ? 150.760 141.008 166.876 1.00 38.90 42 LEU i C 1
ATOM 15769 O O . LEU L 3 42 ? 149.960 141.459 167.701 1.00 38.90 42 LEU i O 1
ATOM 15774 N N . LEU L 3 43 ? 150.609 139.805 166.315 1.00 38.97 43 LEU i N 1
ATOM 15775 C CA . LEU L 3 43 ? 149.557 138.902 166.762 1.00 38.97 43 LEU i CA 1
ATOM 15776 C C . LEU L 3 43 ? 149.854 138.362 168.152 1.00 38.97 43 LEU i C 1
ATOM 15777 O O . LEU L 3 43 ? 148.935 138.162 168.954 1.00 38.97 43 LEU i O 1
ATOM 15782 N N . LEU L 3 44 ? 151.131 138.131 168.465 1.00 37.72 44 LEU i N 1
ATOM 15783 C CA . LEU L 3 44 ? 151.487 137.756 169.830 1.00 37.72 44 LEU i CA 1
ATOM 15784 C C . LEU L 3 44 ? 151.672 138.987 170.707 1.00 37.72 44 LEU i C 1
ATOM 15785 O O . LEU L 3 44 ? 152.632 139.074 171.479 1.00 37.72 44 LEU i O 1
ATOM 15790 N N . LEU L 3 45 ? 150.747 139.936 170.599 1.00 42.75 45 LEU i N 1
ATOM 15791 C CA . LEU L 3 45 ? 150.705 141.112 171.456 1.00 42.75 45 LEU i CA 1
ATOM 15792 C C . LEU L 3 45 ? 149.297 141.475 171.890 1.00 42.75 45 LEU i C 1
ATOM 15793 O O . LEU L 3 45 ? 149.142 142.189 172.886 1.00 42.75 45 LEU i O 1
ATOM 15798 N N . HIS L 3 46 ? 148.268 140.973 171.212 1.00 50.27 46 HIS i N 1
ATOM 15799 C CA . HIS L 3 46 ? 146.882 141.254 171.549 1.00 50.27 46 HIS i CA 1
ATOM 15800 C C . HIS L 3 46 ? 146.307 140.217 172.497 1.00 50.27 46 HIS i C 1
ATOM 15801 O O . HIS L 3 46 ? 145.450 140.547 173.323 1.00 50.27 46 HIS i O 1
ATOM 15808 N N . TYR L 3 47 ? 146.775 138.975 172.409 1.00 50.91 47 TYR i N 1
ATOM 15809 C CA . TYR L 3 47 ? 146.358 137.918 173.315 1.00 50.91 47 TYR i CA 1
ATOM 15810 C C . TYR L 3 47 ? 147.334 137.728 174.464 1.00 50.91 47 TYR i C 1
ATOM 15811 O O . TYR L 3 47 ? 147.190 136.779 175.240 1.00 50.91 47 TYR i O 1
ATOM 15820 N N . SER L 3 48 ? 148.324 138.609 174.585 1.00 51.14 48 SER i N 1
ATOM 15821 C CA . SER L 3 48 ? 149.276 138.574 175.683 1.00 51.14 48 SER i CA 1
ATOM 15822 C C . SER L 3 48 ? 148.859 139.443 176.860 1.00 51.14 48 SER i C 1
ATOM 15823 O O . SER L 3 48 ? 149.521 139.405 177.901 1.00 51.14 48 SER i O 1
ATOM 15826 N N . ILE L 3 49 ? 147.784 140.217 176.724 1.00 56.77 49 ILE i N 1
ATOM 15827 C CA . ILE L 3 49 ? 147.306 141.088 177.792 1.00 56.77 49 ILE i CA 1
ATOM 15828 C C . ILE L 3 49 ? 145.901 140.655 178.192 1.00 56.77 49 ILE i C 1
ATOM 15829 O O . ILE L 3 49 ? 145.391 139.646 177.692 1.00 56.77 49 ILE i O 1
ATOM 15834 N N . ASP L 3 50 ? 145.289 141.396 179.125 1.00 65.42 50 ASP i N 1
ATOM 15835 C CA . ASP L 3 50 ? 143.986 141.015 179.670 1.00 65.42 50 ASP i CA 1
ATOM 15836 C C . ASP L 3 50 ? 142.902 140.995 178.597 1.00 65.42 50 ASP i C 1
ATOM 15837 O O . ASP L 3 50 ? 142.057 140.092 178.577 1.00 65.42 50 ASP i O 1
ATOM 15842 N N . TRP L 3 51 ? 142.904 141.975 177.702 1.00 70.68 51 TRP i N 1
ATOM 15843 C CA . TRP L 3 51 ? 141.927 141.994 176.620 1.00 70.68 51 TRP i CA 1
ATOM 15844 C C . TRP L 3 51 ? 142.608 142.151 175.269 1.00 70.68 51 TRP i C 1
ATOM 15845 O O . TRP L 3 51 ? 143.267 143.155 175.004 0.00 70.68 51 TRP i O 1
ATOM 15856 N N . SER L 3 54 ? 142.767 145.160 181.689 1.00 84.36 54 SER i N 1
ATOM 15857 C CA . SER L 3 54 ? 143.384 145.912 182.774 1.00 84.36 54 SER i CA 1
ATOM 15858 C C . SER L 3 54 ? 143.534 147.381 182.401 1.00 84.36 54 SER i C 1
ATOM 15859 O O . SER L 3 54 ? 144.036 148.184 183.188 1.00 84.36 54 SER i O 1
ATOM 15862 N N . TRP L 3 55 ? 143.100 147.726 181.194 1.00 93.32 55 TRP i N 1
ATOM 15863 C CA . TRP L 3 55 ? 143.140 149.099 180.718 1.00 93.32 55 TRP i CA 1
ATOM 15864 C C . TRP L 3 55 ? 141.811 149.780 181.055 1.00 93.32 55 TRP i C 1
ATOM 15865 O O . TRP L 3 55 ? 141.012 149.263 181.841 1.00 93.32 55 TRP i O 1
ATOM 15876 N N . VAL L 3 56 ? 141.574 150.963 180.479 1.00 94.19 56 VAL i N 1
ATOM 15877 C CA . VAL L 3 56 ? 140.347 151.705 180.751 1.00 94.19 56 VAL i CA 1
ATOM 15878 C C . VAL L 3 56 ? 139.148 150.949 180.183 1.00 94.19 56 VAL i C 1
ATOM 15879 O O . VAL L 3 56 ? 139.204 150.373 179.088 1.00 94.19 56 VAL i O 1
ATOM 15883 N N . ALA L 3 57 ? 138.064 150.909 180.956 1.00 96.02 57 ALA i N 1
ATOM 15884 C CA . ALA L 3 57 ? 136.988 149.950 180.747 1.00 96.02 57 ALA i CA 1
ATOM 15885 C C . ALA L 3 57 ? 135.729 150.622 180.216 1.00 96.02 57 ALA i C 1
ATOM 15886 O O . ALA L 3 57 ? 135.146 151.486 180.879 1.00 96.02 57 ALA i O 1
ATOM 15888 N N . ASP L 3 58 ? 135.324 150.214 179.022 1.00 92.91 58 ASP i N 1
ATOM 15889 C CA . ASP L 3 58 ? 133.968 150.394 178.524 1.00 92.91 58 ASP i CA 1
ATOM 15890 C C . ASP L 3 58 ? 133.608 149.120 177.773 1.00 92.91 58 ASP i C 1
ATOM 15891 O O . ASP L 3 58 ? 134.492 148.311 177.464 1.00 92.91 58 ASP i O 1
ATOM 15896 N N . PRO L 3 59 ? 132.285 148.877 177.492 1.00 97.38 59 PRO i N 1
ATOM 15897 C CA . PRO L 3 59 ? 131.880 147.572 176.924 1.00 97.38 59 PRO i CA 1
ATOM 15898 C C . PRO L 3 59 ? 132.541 147.106 175.626 1.00 97.38 59 PRO i C 1
ATOM 15899 O O . PRO L 3 59 ? 132.263 145.993 175.170 1.00 97.38 59 PRO i O 1
ATOM 15903 N N . LYS L 3 60 ? 133.410 147.918 175.023 1.00 85.76 60 LYS i N 1
ATOM 15904 C CA . LYS L 3 60 ? 134.258 147.458 173.935 1.00 85.76 60 LYS i CA 1
ATOM 15905 C C . LYS L 3 60 ? 135.746 147.573 174.244 1.00 85.76 60 LYS i C 1
ATOM 15906 O O . LYS L 3 60 ? 136.563 147.199 173.395 1.00 85.76 60 LYS i O 1
ATOM 15912 N N . HIS L 3 61 ? 136.114 148.079 175.427 1.00 86.98 61 HIS i N 1
ATOM 15913 C CA . HIS L 3 61 ? 137.495 148.327 175.859 1.00 86.98 61 HIS i CA 1
ATOM 15914 C C . HIS L 3 61 ? 138.250 149.262 174.912 1.00 86.98 61 HIS i C 1
ATOM 15915 O O . HIS L 3 61 ? 139.482 149.207 174.841 1.00 86.98 61 HIS i O 1
ATOM 15922 N N . ARG L 3 62 ? 137.510 150.127 174.204 1.00 83.96 62 ARG i N 1
ATOM 15923 C CA . ARG L 3 62 ? 138.052 151.201 173.361 1.00 83.96 62 ARG i CA 1
ATOM 15924 C C . ARG L 3 62 ? 138.999 150.686 172.275 1.00 83.96 62 ARG i C 1
ATOM 15925 O O . ARG L 3 62 ? 140.017 151.310 171.966 1.00 83.96 62 ARG i O 1
ATOM 15933 N N . LYS L 3 63 ? 138.639 149.541 171.695 1.00 73.32 63 LYS i N 1
ATOM 15934 C CA . LYS L 3 63 ? 139.283 148.957 170.513 1.00 73.32 63 LYS i CA 1
ATOM 15935 C C . LYS L 3 63 ? 140.786 148.755 170.719 1.00 73.32 63 LYS i C 1
ATOM 15936 O O . LYS L 3 63 ? 141.626 149.329 170.024 1.00 73.32 63 LYS i O 1
ATOM 15942 N N . THR L 3 64 ? 141.109 147.923 171.702 1.00 71.72 64 THR i N 1
ATOM 15943 C CA . THR L 3 64 ? 142.495 147.610 172.025 1.00 71.72 64 THR i CA 1
ATOM 15944 C C . THR L 3 64 ? 143.027 146.508 171.121 1.00 71.72 64 THR i C 1
ATOM 15945 O O . THR L 3 64 ? 142.416 145.449 170.993 0.00 71.72 64 THR i O 1
ATOM 15949 N N . TRP L 3 66 ? 141.705 146.412 165.184 1.00 59.70 66 TRP i N 1
ATOM 15950 C CA . TRP L 3 66 ? 141.246 147.272 166.265 1.00 59.70 66 TRP i CA 1
ATOM 15951 C C . TRP L 3 66 ? 141.978 148.603 166.194 1.00 59.70 66 TRP i C 1
ATOM 15952 O O . TRP L 3 66 ? 143.184 148.662 166.423 1.00 59.70 66 TRP i O 1
ATOM 15963 N N . ASP L 3 67 ? 141.253 149.678 165.888 1.00 71.49 67 ASP i N 1
ATOM 15964 C CA . ASP L 3 67 ? 141.905 150.944 165.560 1.00 71.49 67 ASP i CA 1
ATOM 15965 C C . ASP L 3 67 ? 141.308 152.049 166.427 1.00 71.49 67 ASP i C 1
ATOM 15966 O O . ASP L 3 67 ? 140.413 152.773 165.982 1.00 71.49 67 ASP i O 1
ATOM 15971 N N . GLU L 3 68 ? 141.780 152.155 167.658 1.00 78.27 68 GLU i N 1
ATOM 15972 C CA . GLU L 3 68 ? 141.615 153.405 168.391 1.00 78.27 68 GLU i CA 1
ATOM 15973 C C . GLU L 3 68 ? 142.899 153.871 169.059 1.00 78.27 68 GLU i C 1
ATOM 15974 O O . GLU L 3 68 ? 143.200 155.067 169.032 1.00 78.27 68 GLU i O 1
ATOM 15980 N N . LEU L 3 69 ? 143.673 152.954 169.642 1.00 64.96 69 LEU i N 1
ATOM 15981 C CA . LEU L 3 69 ? 144.947 153.306 170.254 1.00 64.96 69 LEU i CA 1
ATOM 15982 C C . LEU L 3 69 ? 146.059 152.303 169.999 1.00 64.96 69 LEU i C 1
ATOM 15983 O O . LEU L 3 69 ? 147.221 152.642 170.242 1.00 64.96 69 LEU i O 1
ATOM 15988 N N . LEU L 3 70 ? 145.755 151.084 169.553 1.00 51.67 70 LEU i N 1
ATOM 15989 C CA . LEU L 3 70 ? 146.808 150.115 169.252 1.00 51.67 70 LEU i CA 1
ATOM 15990 C C . LEU L 3 70 ? 147.732 150.548 168.115 1.00 51.67 70 LEU i C 1
ATOM 15991 O O . LEU L 3 70 ? 148.960 150.435 168.287 1.00 51.67 70 LEU i O 1
ATOM 15996 N N . PRO L 3 71 ? 147.249 151.022 166.946 1.00 48.25 71 PRO i N 1
ATOM 15997 C CA . PRO L 3 71 ? 148.210 151.476 165.924 1.00 48.25 71 PRO i CA 1
ATOM 15998 C C . PRO L 3 71 ? 149.055 152.654 166.361 1.00 48.25 71 PRO i C 1
ATOM 15999 O O . PRO L 3 71 ? 150.233 152.722 165.996 1.00 48.25 71 PRO i O 1
ATOM 16003 N N . GLY L 3 72 ? 148.497 153.565 167.161 1.00 45.72 72 GLY i N 1
ATOM 16004 C CA . GLY L 3 72 ? 149.280 154.692 167.642 1.00 45.72 72 GLY i CA 1
ATOM 16005 C C . GLY L 3 72 ? 150.421 154.264 168.545 1.00 45.72 72 GLY i C 1
ATOM 16006 O O . GLY L 3 72 ? 151.560 154.711 168.383 1.00 45.72 72 GLY i O 1
ATOM 16007 N N . ARG L 3 73 ? 150.139 153.360 169.484 1.00 44.59 73 ARG i N 1
ATOM 16008 C CA . ARG L 3 73 ? 151.175 152.914 170.409 1.00 44.59 73 ARG i CA 1
ATOM 16009 C C . ARG L 3 73 ? 152.209 152.040 169.708 1.00 44.59 73 ARG i C 1
ATOM 16010 O O . ARG L 3 73 ? 153.410 152.149 169.989 1.00 44.59 73 ARG i O 1
ATOM 16018 N N . VAL L 3 74 ? 151.767 151.179 168.784 1.00 39.28 74 VAL i N 1
ATOM 16019 C CA . VAL L 3 74 ? 152.705 150.352 168.027 1.00 39.28 74 VAL i CA 1
ATOM 16020 C C . VAL L 3 74 ? 153.604 151.217 167.151 1.00 39.28 74 VAL i C 1
ATOM 16021 O O . VAL L 3 74 ? 154.822 151.006 167.094 1.00 39.28 74 VAL i O 1
ATOM 16025 N N . ARG L 3 75 ? 153.030 152.229 166.491 1.00 42.04 75 ARG i N 1
ATOM 16026 C CA . ARG L 3 75 ? 153.816 153.162 165.691 1.00 42.04 75 ARG i CA 1
ATOM 16027 C C . ARG L 3 75 ? 154.815 153.928 166.546 1.00 42.04 75 ARG i C 1
ATOM 16028 O O . ARG L 3 75 ? 155.971 154.115 166.146 1.00 42.04 75 ARG i O 1
ATOM 16036 N N . ARG L 3 76 ? 154.379 154.395 167.720 1.00 43.19 76 ARG i N 1
ATOM 16037 C CA . ARG L 3 76 ? 155.258 155.172 168.587 1.00 43.19 76 ARG i CA 1
ATOM 16038 C C . ARG L 3 76 ? 156.416 154.321 169.091 1.00 43.19 76 ARG i C 1
ATOM 16039 O O . ARG L 3 76 ? 157.555 154.796 169.168 1.00 43.19 76 ARG i O 1
ATOM 16047 N N . ALA L 3 77 ? 156.148 153.059 169.432 1.00 43.13 77 ALA i N 1
ATOM 16048 C CA . ALA L 3 77 ? 157.230 152.159 169.809 1.00 43.13 77 ALA i CA 1
ATOM 16049 C C . ALA L 3 77 ? 158.086 151.750 168.619 1.00 43.13 77 ALA i C 1
ATOM 16050 O O . ALA L 3 77 ? 159.227 151.322 168.813 1.00 43.13 77 ALA i O 1
ATOM 16052 N N . ALA L 3 78 ? 157.571 151.879 167.397 1.00 41.14 78 ALA i N 1
ATOM 16053 C CA . ALA L 3 78 ? 158.316 151.507 166.200 1.00 41.14 78 ALA i CA 1
ATOM 16054 C C . ALA L 3 78 ? 159.359 152.538 165.787 1.00 41.14 78 ALA i C 1
ATOM 16055 O O . ALA L 3 78 ? 159.943 152.400 164.708 1.00 41.14 78 ALA i O 1
ATOM 16057 N N . TYR L 3 79 ? 159.611 153.563 166.600 1.00 38.30 79 TYR i N 1
ATOM 16058 C CA . TYR L 3 79 ? 160.642 154.548 166.306 1.00 38.30 79 TYR i CA 1
ATOM 16059 C C . TYR L 3 79 ? 161.884 154.359 167.170 1.00 38.30 79 TYR i C 1
ATOM 16060 O O . TYR L 3 79 ? 162.555 155.336 167.519 1.00 38.30 79 TYR i O 1
ATOM 16069 N N . ARG L 3 80 ? 162.193 153.116 167.535 1.00 46.81 80 ARG i N 1
ATOM 16070 C CA . ARG L 3 80 ? 163.410 152.769 168.253 1.00 46.81 80 ARG i CA 1
ATOM 16071 C C . ARG L 3 80 ? 164.032 151.540 167.601 1.00 46.81 80 ARG i C 1
ATOM 16072 O O . ARG L 3 80 ? 163.403 150.850 166.795 1.00 46.81 80 ARG i O 1
ATOM 16080 N N . ALA L 3 81 ? 165.283 151.266 167.963 1.00 59.53 81 ALA i N 1
ATOM 16081 C CA . ALA L 3 81 ? 166.068 150.203 167.353 1.00 59.53 81 ALA i CA 1
ATOM 16082 C C . ALA L 3 81 ? 166.678 149.329 168.443 1.00 59.53 81 ALA i C 1
ATOM 16083 O O . ALA L 3 81 ? 167.065 149.829 169.503 1.00 59.53 81 ALA i O 1
ATOM 16085 N N . ASP L 3 82 ? 166.772 148.018 168.191 1.00 54.27 82 ASP i N 1
ATOM 16086 C CA . ASP L 3 82 ? 166.277 147.371 166.977 1.00 54.27 82 ASP i CA 1
ATOM 16087 C C . ASP L 3 82 ? 164.945 146.636 167.162 1.00 54.27 82 ASP i C 1
ATOM 16088 O O . ASP L 3 82 ? 163.961 146.976 166.512 1.00 54.27 82 ASP i O 1
ATOM 16093 N N . THR L 3 83 ? 164.904 145.635 168.041 1.00 50.66 83 THR i N 1
ATOM 16094 C CA . THR L 3 83 ? 163.648 144.952 168.336 1.00 50.66 83 THR i CA 1
ATOM 16095 C C . THR L 3 83 ? 163.388 144.757 169.824 1.00 50.66 83 THR i C 1
ATOM 16096 O O . THR L 3 83 ? 162.229 144.843 170.245 1.00 50.66 83 THR i O 1
ATOM 16100 N N . LEU L 3 84 ? 164.421 144.546 170.644 1.00 51.51 84 LEU i N 1
ATOM 16101 C CA . LEU L 3 84 ? 164.227 144.390 172.082 1.00 51.51 84 LEU i CA 1
ATOM 16102 C C . LEU L 3 84 ? 163.777 145.700 172.716 1.00 51.51 84 LEU i C 1
ATOM 16103 O O . LEU L 3 84 ? 162.855 145.720 173.544 1.00 51.51 84 LEU i O 1
ATOM 16108 N N . ASP L 3 85 ? 164.420 146.807 172.329 1.00 53.11 85 ASP i N 1
ATOM 16109 C CA . ASP L 3 85 ? 164.015 148.129 172.794 1.00 53.11 85 ASP i CA 1
ATOM 16110 C C . ASP L 3 85 ? 162.602 148.465 172.341 1.00 53.11 85 ASP i C 1
ATOM 16111 O O . ASP L 3 85 ? 161.840 149.086 173.094 1.00 53.11 85 ASP i O 1
ATOM 16116 N N . ARG L 3 86 ? 162.237 148.047 171.125 1.00 48.10 86 ARG i N 1
ATOM 16117 C CA . ARG L 3 86 ? 160.877 148.237 170.631 1.00 48.10 86 ARG i CA 1
ATOM 16118 C C . ARG L 3 86 ? 159.867 147.530 171.525 1.00 48.10 86 ARG i C 1
ATOM 16119 O O . ARG L 3 86 ? 158.836 148.109 171.896 1.00 48.10 86 ARG i O 1
ATOM 16127 N N . TRP L 3 87 ? 160.147 146.278 171.890 1.00 47.90 87 TRP i N 1
ATOM 16128 C CA . TRP L 3 87 ? 159.149 145.552 172.656 1.00 47.90 87 TRP i CA 1
ATOM 16129 C C . TRP L 3 87 ? 159.087 146.051 174.089 1.00 47.90 87 TRP i C 1
ATOM 16130 O O . TRP L 3 87 ? 158.006 146.051 174.677 1.00 47.90 87 TRP i O 1
ATOM 16141 N N . TRP L 3 88 ? 160.223 146.481 174.655 1.00 52.40 88 TRP i N 1
ATOM 16142 C CA . TRP L 3 88 ? 160.206 147.150 175.956 1.00 52.40 88 TRP i CA 1
ATOM 16143 C C . TRP L 3 88 ? 159.356 148.409 175.932 1.00 52.40 88 TRP i C 1
ATOM 16144 O O . TRP L 3 88 ? 158.543 148.636 176.838 1.00 52.40 88 TRP i O 1
ATOM 16155 N N . SER L 3 89 ? 159.542 149.244 174.904 1.00 51.24 89 SER i N 1
ATOM 16156 C CA . SER L 3 89 ? 158.774 150.479 174.800 1.00 51.24 89 SER i CA 1
ATOM 16157 C C . SER L 3 89 ? 157.288 150.188 174.675 1.00 51.24 89 SER i C 1
ATOM 16158 O O . SER L 3 89 ? 156.459 150.863 175.299 1.00 51.24 89 SER i O 1
ATOM 16161 N N . GLU L 3 90 ? 156.935 149.156 173.907 1.00 53.17 90 GLU i N 1
ATOM 16162 C CA . GLU L 3 90 ? 155.527 148.806 173.761 1.00 53.17 90 GLU i CA 1
ATOM 16163 C C . GLU L 3 90 ? 154.949 148.260 175.063 1.00 53.17 90 GLU i C 1
ATOM 16164 O O . GLU L 3 90 ? 153.859 148.669 175.481 1.00 53.17 90 GLU i O 1
ATOM 16170 N N . VAL L 3 91 ? 155.649 147.322 175.711 1.00 54.75 91 VAL i N 1
ATOM 16171 C CA . VAL L 3 91 ? 155.056 146.647 176.862 1.00 54.75 91 VAL i CA 1
ATOM 16172 C C . VAL L 3 91 ? 154.996 147.594 178.055 1.00 54.75 91 VAL i C 1
ATOM 16173 O O . VAL L 3 91 ? 154.087 147.495 178.888 1.00 54.75 91 VAL i O 1
ATOM 16177 N N . ALA L 3 92 ? 155.931 148.544 178.150 1.00 54.99 92 ALA i N 1
ATOM 16178 C CA . ALA L 3 92 ? 155.802 149.583 179.159 1.00 54.99 92 ALA i CA 1
ATOM 16179 C C . ALA L 3 92 ? 154.718 150.578 178.778 1.00 54.99 92 ALA i C 1
ATOM 16180 O O . ALA L 3 92 ? 154.082 151.170 179.658 1.00 54.99 92 ALA i O 1
ATOM 16182 N N . GLY L 3 93 ? 154.493 150.775 177.481 1.00 51.77 93 GLY i N 1
ATOM 16183 C CA . GLY L 3 93 ? 153.441 151.664 177.045 1.00 51.77 93 GLY i CA 1
ATOM 16184 C C . GLY L 3 93 ? 152.040 151.133 177.263 1.00 51.77 93 GLY i C 1
ATOM 16185 O O . GLY L 3 93 ? 151.309 151.651 178.110 1.00 51.77 93 GLY i O 1
ATOM 16186 N N . GLN L 3 94 ? 151.652 150.107 176.501 1.00 57.84 94 GLN i N 1
ATOM 16187 C CA . GLN L 3 94 ? 150.246 149.728 176.406 1.00 57.84 94 GLN i CA 1
ATOM 16188 C C . GLN L 3 94 ? 149.638 149.156 177.683 1.00 57.84 94 GLN i C 1
ATOM 16189 O O . GLN L 3 94 ? 148.857 149.840 178.351 1.00 57.84 94 GLN i O 1
ATOM 16195 N N . LEU L 3 95 ? 149.976 147.915 178.042 1.00 64.57 95 LEU i N 1
ATOM 16196 C CA . LEU L 3 95 ? 149.419 147.350 179.268 1.00 64.57 95 LEU i CA 1
ATOM 16197 C C . LEU L 3 95 ? 150.489 146.796 180.201 1.00 64.57 95 LEU i C 1
ATOM 16198 O O . LEU L 3 95 ? 150.556 147.169 181.376 1.00 64.57 95 LEU i O 1
ATOM 16203 N N . GLY L 3 96 ? 151.329 145.906 179.681 1.00 60.73 96 GLY i N 1
ATOM 16204 C CA . GLY L 3 96 ? 152.351 145.261 180.479 1.00 60.73 96 GLY i CA 1
ATOM 16205 C C . GLY L 3 96 ? 152.001 143.861 180.945 1.00 60.73 96 GLY i C 1
ATOM 16206 O O . GLY L 3 96 ? 151.342 143.695 181.976 1.00 60.73 96 GLY i O 1
ATOM 16207 N N . ALA L 3 97 ? 152.458 142.849 180.199 1.00 53.04 97 ALA i N 1
ATOM 16208 C CA . ALA L 3 97 ? 152.382 141.438 180.563 1.00 53.04 97 ALA i CA 1
ATOM 16209 C C . ALA L 3 97 ? 153.302 140.648 179.641 1.00 53.04 97 ALA i C 1
ATOM 16210 O O . ALA L 3 97 ? 153.222 140.802 178.416 1.00 53.04 97 ALA i O 1
ATOM 16212 N N . PRO L 3 98 ? 154.201 139.818 180.182 1.00 54.83 98 PRO i N 1
ATOM 16213 C CA . PRO L 3 98 ? 155.114 139.051 179.319 1.00 54.83 98 PRO i CA 1
ATOM 16214 C C . PRO L 3 98 ? 154.422 138.017 178.440 1.00 54.83 98 PRO i C 1
ATOM 16215 O O . PRO L 3 98 ? 154.490 138.102 177.209 1.00 54.83 98 PRO i O 1
ATOM 16219 N N . ALA L 3 99 ? 153.726 137.064 179.071 1.00 55.34 99 ALA i N 1
ATOM 16220 C CA . ALA L 3 99 ? 152.973 135.985 178.441 1.00 55.34 99 ALA i CA 1
ATOM 16221 C C . ALA L 3 99 ? 152.218 135.226 179.525 1.00 55.34 99 ALA i C 1
ATOM 16222 O O . ALA L 3 99 ? 152.687 135.159 180.667 1.00 55.34 99 ALA i O 1
ATOM 16224 N N . PRO L 3 100 ? 151.059 134.639 179.219 1.00 63.30 100 PRO i N 1
ATOM 16225 C CA . PRO L 3 100 ? 150.374 133.806 180.219 1.00 63.30 100 PRO i CA 1
ATOM 16226 C C . PRO L 3 100 ? 151.086 132.486 180.465 1.00 63.30 100 PRO i C 1
ATOM 16227 O O . PRO L 3 100 ? 152.134 132.215 179.872 1.00 63.30 100 PRO i O 1
ATOM 16231 N N . ARG L 3 101 ? 150.512 131.638 181.320 1.00 77.28 101 ARG i N 1
ATOM 16232 C CA . ARG L 3 101 ? 151.122 130.348 181.623 1.00 77.28 101 ARG i CA 1
ATOM 16233 C C . ARG L 3 101 ? 150.927 129.380 180.461 1.00 77.28 101 ARG i C 1
ATOM 16234 O O . ARG L 3 101 ? 150.160 128.416 180.553 1.00 77.28 101 ARG i O 1
ATOM 16242 N N . HIS L 3 102 ? 151.597 129.661 179.345 1.00 59.71 102 HIS i N 1
ATOM 16243 C CA . HIS L 3 102 ? 151.655 128.765 178.192 1.00 59.71 102 HIS i CA 1
ATOM 16244 C C . HIS L 3 102 ? 153.064 128.920 177.634 1.00 59.71 102 HIS i C 1
ATOM 16245 O O . HIS L 3 102 ? 153.339 129.869 176.894 1.00 59.71 102 HIS i O 1
ATOM 16252 N N . ARG L 3 103 ? 153.953 127.991 177.999 1.00 51.50 103 ARG i N 1
ATOM 16253 C CA . ARG L 3 103 ? 155.367 128.132 177.668 1.00 51.50 103 ARG i CA 1
ATOM 16254 C C . ARG L 3 103 ? 155.636 128.068 176.172 1.00 51.50 103 ARG i C 1
ATOM 16255 O O . ARG L 3 103 ? 156.687 128.543 175.730 1.00 51.50 103 ARG i O 1
ATOM 16263 N N . ASP L 3 104 ? 154.721 127.496 175.386 1.00 49.90 104 ASP i N 1
ATOM 16264 C CA . ASP L 3 104 ? 154.885 127.505 173.937 1.00 49.90 104 ASP i CA 1
ATOM 16265 C C . ASP L 3 104 ? 154.827 128.925 173.379 1.00 49.90 104 ASP i C 1
ATOM 16266 O O . ASP L 3 104 ? 155.659 129.305 172.544 1.00 49.90 104 ASP i O 1
ATOM 16271 N N . ARG L 3 105 ? 153.864 129.728 173.851 1.00 45.13 105 ARG i N 1
ATOM 16272 C CA . ARG L 3 105 ? 153.768 131.123 173.426 1.00 45.13 105 ARG i CA 1
ATOM 16273 C C . ARG L 3 105 ? 155.009 131.906 173.824 1.00 45.13 105 ARG i C 1
ATOM 16274 O O . ARG L 3 105 ? 155.543 132.686 173.028 1.00 45.13 105 ARG i O 1
ATOM 16282 N N . ARG L 3 106 ? 155.483 131.699 175.051 1.00 44.13 106 ARG i N 1
ATOM 16283 C CA . ARG L 3 106 ? 156.660 132.390 175.560 1.00 44.13 106 ARG i CA 1
ATOM 16284 C C . ARG L 3 106 ? 157.916 132.031 174.779 1.00 44.13 106 ARG i C 1
ATOM 16285 O O . ARG L 3 106 ? 158.702 132.917 174.422 1.00 44.13 106 ARG i O 1
ATOM 16293 N N . LEU L 3 107 ? 158.111 130.743 174.494 1.00 41.39 107 LEU i N 1
ATOM 16294 C CA . LEU L 3 107 ? 159.300 130.327 173.763 1.00 41.39 107 LEU i CA 1
ATOM 16295 C C . LEU L 3 107 ? 159.251 130.799 172.316 1.00 41.39 107 LEU i C 1
ATOM 16296 O O . LEU L 3 107 ? 160.271 131.237 171.773 1.00 41.39 107 LEU i O 1
ATOM 16301 N N . GLU L 3 108 ? 158.069 130.749 171.687 1.00 45.30 108 GLU i N 1
ATOM 16302 C CA . GLU L 3 108 ? 157.920 131.251 170.323 1.00 45.30 108 GLU i CA 1
ATOM 16303 C C . GLU L 3 108 ? 158.184 132.751 170.263 1.00 45.30 108 GLU i C 1
ATOM 16304 O O . GLU L 3 108 ? 158.862 133.239 169.347 1.00 45.30 108 GLU i O 1
ATOM 16310 N N . LEU L 3 109 ? 157.673 133.493 171.251 1.00 43.53 109 LEU i N 1
ATOM 16311 C CA . LEU L 3 109 ? 157.893 134.932 171.302 1.00 43.53 109 LEU i CA 1
ATOM 16312 C C . LEU L 3 109 ? 159.373 135.245 171.442 1.00 43.53 109 LEU i C 1
ATOM 16313 O O . LEU L 3 109 ? 159.946 135.939 170.598 1.00 43.53 109 LEU i O 1
ATOM 16318 N N . ALA L 3 110 ? 160.032 134.655 172.445 1.00 44.84 110 ALA i N 1
ATOM 16319 C CA . ALA L 3 110 ? 161.437 134.971 172.682 1.00 44.84 110 ALA i CA 1
ATOM 16320 C C . ALA L 3 110 ? 162.339 134.461 171.565 1.00 44.84 110 ALA i C 1
ATOM 16321 O O . ALA L 3 110 ? 163.436 134.995 171.368 1.00 44.84 110 ALA i O 1
ATOM 16323 N N . THR L 3 111 ? 161.904 133.439 170.827 1.00 42.93 111 THR i N 1
ATOM 16324 C CA . THR L 3 111 ? 162.585 133.102 169.585 1.00 42.93 111 THR i CA 1
ATOM 16325 C C . THR L 3 111 ? 162.414 134.220 168.566 1.00 42.93 111 THR i C 1
ATOM 16326 O O . THR L 3 111 ? 163.351 134.550 167.829 1.00 42.93 111 THR i O 1
ATOM 16330 N N . LEU L 3 112 ? 161.235 134.846 168.543 1.00 43.45 112 LEU i N 1
ATOM 16331 C CA . LEU L 3 112 ? 160.929 135.807 167.492 1.00 43.45 112 LEU i CA 1
ATOM 16332 C C . LEU L 3 112 ? 161.626 137.154 167.695 1.00 43.45 112 LEU i C 1
ATOM 16333 O O . LEU L 3 112 ? 161.946 137.810 166.699 1.00 43.45 112 LEU i O 1
ATOM 16338 N N . LEU L 3 113 ? 161.908 137.573 168.943 1.00 42.62 113 LEU i N 1
ATOM 16339 C CA . LEU L 3 113 ? 162.385 138.942 169.203 1.00 42.62 113 LEU i CA 1
ATOM 16340 C C . LEU L 3 113 ? 163.689 139.320 168.509 1.00 42.62 113 LEU i C 1
ATOM 16341 O O . LEU L 3 113 ? 164.114 140.473 168.628 1.00 42.62 113 LEU i O 1
ATOM 16346 N N . ARG L 3 114 ? 164.363 138.398 167.837 1.00 42.80 114 ARG i N 1
ATOM 16347 C CA . ARG L 3 114 ? 165.525 138.766 167.047 1.00 42.80 114 ARG i CA 1
ATOM 16348 C C . ARG L 3 114 ? 165.520 138.067 165.696 1.00 42.80 114 ARG i C 1
ATOM 16349 O O . ARG L 3 114 ? 165.138 136.899 165.565 1.00 42.80 114 ARG i O 1
ATOM 16357 N N . GLU L 3 115 ? 165.960 138.824 164.695 1.00 33.93 115 GLU i N 1
ATOM 16358 C CA . GLU L 3 115 ? 165.897 138.427 163.295 1.00 33.93 115 GLU i CA 1
ATOM 16359 C C . GLU L 3 115 ? 166.922 139.276 162.548 1.00 33.93 115 GLU i C 1
ATOM 16360 O O . GLU L 3 115 ? 167.876 139.771 163.156 1.00 33.93 115 GLU i O 1
ATOM 16362 N N . PRO L 3 116 ? 166.756 139.395 161.230 1.00 32.80 116 PRO i N 1
ATOM 16363 C CA . PRO L 3 116 ? 167.451 140.450 160.500 1.00 32.80 116 PRO i CA 1
ATOM 16364 C C . PRO L 3 116 ? 167.183 141.814 161.128 1.00 32.80 116 PRO i C 1
ATOM 16365 O O . PRO L 3 116 ? 168.091 142.649 161.229 1.00 32.80 116 PRO i O 1
ATOM 16367 N N . ALA L 3 117 ? 165.924 142.072 161.499 1.00 33.81 117 ALA i N 1
ATOM 16368 C CA . ALA L 3 117 ? 165.490 143.097 162.450 1.00 33.81 117 ALA i CA 1
ATOM 16369 C C . ALA L 3 117 ? 165.616 144.522 161.925 1.00 33.81 117 ALA i C 1
ATOM 16370 O O . ALA L 3 117 ? 165.136 145.464 162.563 1.00 33.81 117 ALA i O 1
ATOM 16372 N N . LEU L 3 118 ? 166.256 144.698 160.778 1.00 36.71 118 LEU i N 1
ATOM 16373 C CA . LEU L 3 118 ? 166.188 145.952 160.041 1.00 36.71 118 LEU i CA 1
ATOM 16374 C C . LEU L 3 118 ? 164.899 146.079 159.222 1.00 36.71 118 LEU i C 1
ATOM 16375 O O . LEU L 3 118 ? 164.212 147.097 159.368 1.00 36.71 118 LEU i O 1
ATOM 16380 N N . PRO L 3 119 ? 164.515 145.120 158.352 1.00 36.81 119 PRO i N 1
ATOM 16381 C CA . PRO L 3 119 ? 163.314 145.358 157.538 1.00 36.81 119 PRO i CA 1
ATOM 16382 C C . PRO L 3 119 ? 162.008 145.227 158.297 1.00 36.81 119 PRO i C 1
ATOM 16383 O O . PRO L 3 119 ? 160.974 145.659 157.772 1.00 36.81 119 PRO i O 1
ATOM 16387 N N . VAL L 3 120 ? 162.016 144.647 159.499 1.00 35.72 120 VAL i N 1
ATOM 16388 C CA . VAL L 3 120 ? 160.781 144.507 160.266 1.00 35.72 120 VAL i CA 1
ATOM 16389 C C . VAL L 3 120 ? 160.258 145.871 160.693 1.00 35.72 120 VAL i C 1
ATOM 16390 O O . VAL L 3 120 ? 159.049 146.128 160.652 1.00 35.72 120 VAL i O 1
ATOM 16394 N N . ILE L 3 121 ? 161.157 146.769 161.102 1.00 39.29 121 ILE i N 1
ATOM 16395 C CA . ILE L 3 121 ? 160.748 148.124 161.458 1.00 39.29 121 ILE i CA 1
ATOM 16396 C C . ILE L 3 121 ? 160.210 148.856 160.235 1.00 39.29 121 ILE i C 1
ATOM 16397 O O . ILE L 3 121 ? 159.228 149.608 160.321 1.00 39.29 121 ILE i O 1
ATOM 16402 N N . THR L 3 122 ? 160.823 148.621 159.071 1.00 39.50 122 THR i N 1
ATOM 16403 C CA . THR L 3 122 ? 160.316 149.210 157.837 1.00 39.50 122 THR i CA 1
ATOM 16404 C C . THR L 3 122 ? 158.927 148.685 157.508 1.00 39.50 122 THR i C 1
ATOM 16405 O O . THR L 3 122 ? 158.088 149.428 156.997 1.00 39.50 122 THR i O 1
ATOM 16409 N N . VAL L 3 123 ? 158.667 147.407 157.796 1.00 39.04 123 VAL i N 1
ATOM 16410 C CA . VAL L 3 123 ? 157.345 146.838 157.541 1.00 39.04 123 VAL i CA 1
ATOM 16411 C C . VAL L 3 123 ? 156.314 147.422 158.501 1.00 39.04 123 VAL i C 1
ATOM 16412 O O . VAL L 3 123 ? 155.193 147.757 158.096 1.00 39.04 123 VAL i O 1
ATOM 16416 N N . LEU L 3 124 ? 156.680 147.576 159.780 1.00 37.85 124 LEU i N 1
ATOM 16417 C CA . LEU L 3 124 ? 155.782 148.234 160.730 1.00 37.85 124 LEU i CA 1
ATOM 16418 C C . LEU L 3 124 ? 155.514 149.686 160.360 1.00 37.85 124 LEU i C 1
ATOM 16419 O O . LEU L 3 124 ? 154.466 150.230 160.724 1.00 37.85 124 LEU i O 1
ATOM 16424 N N . ARG L 3 125 ? 156.436 150.334 159.651 1.00 38.65 125 ARG i N 1
ATOM 16425 C CA . ARG L 3 125 ? 156.174 151.714 159.254 1.00 38.65 125 ARG i CA 1
ATOM 16426 C C . ARG L 3 125 ? 155.364 151.800 157.960 1.00 38.65 125 ARG i C 1
ATOM 16427 O O . ARG L 3 125 ? 154.297 152.421 157.929 1.00 38.65 125 ARG i O 1
ATOM 16435 N N . ASP L 3 126 ? 155.848 151.182 156.881 1.00 40.24 126 ASP i N 1
ATOM 16436 C CA . ASP L 3 126 ? 155.274 151.445 155.565 1.00 40.24 126 ASP i CA 1
ATOM 16437 C C . ASP L 3 126 ? 154.004 150.654 155.275 1.00 40.24 126 ASP i C 1
ATOM 16438 O O . ASP L 3 126 ? 153.404 150.860 154.218 1.00 40.24 126 ASP i O 1
ATOM 16443 N N . SER L 3 127 ? 153.617 149.710 156.132 1.00 40.53 127 SER i N 1
ATOM 16444 C CA . SER L 3 127 ? 152.287 149.106 156.011 1.00 40.53 127 SER i CA 1
ATOM 16445 C C . SER L 3 127 ? 151.842 148.688 157.412 1.00 40.53 127 SER i C 1
ATOM 16446 O O . SER L 3 127 ? 152.093 147.562 157.846 1.00 40.53 127 SER i O 1
ATOM 16449 N N . LEU L 3 128 ? 151.179 149.605 158.108 1.00 39.41 128 LEU i N 1
ATOM 16450 C CA . LEU L 3 128 ? 150.567 149.271 159.389 1.00 39.41 128 LEU i CA 1
ATOM 16451 C C . LEU L 3 128 ? 149.168 148.655 159.293 1.00 39.41 128 LEU i C 1
ATOM 16452 O O . LEU L 3 128 ? 148.969 147.563 159.836 1.00 39.41 128 LEU i O 1
ATOM 16457 N N . PRO L 3 129 ? 148.183 149.263 158.607 1.00 38.81 129 PRO i N 1
ATOM 16458 C CA . PRO L 3 129 ? 146.799 148.835 158.852 1.00 38.81 129 PRO i CA 1
ATOM 16459 C C . PRO L 3 129 ? 146.428 147.536 158.177 1.00 38.81 129 PRO i C 1
ATOM 16460 O O . PRO L 3 129 ? 145.425 146.935 158.569 1.00 38.81 129 PRO i O 1
ATOM 16464 N N . ALA L 3 130 ? 147.164 147.103 157.154 1.00 40.35 130 ALA i N 1
ATOM 16465 C CA . ALA L 3 130 ? 146.902 145.786 156.586 1.00 40.35 130 ALA i CA 1
ATOM 16466 C C . ALA L 3 130 ? 147.189 144.693 157.606 1.00 40.35 130 ALA i C 1
ATOM 16467 O O . ALA L 3 130 ? 146.412 143.739 157.750 1.00 40.35 130 ALA i O 1
ATOM 16469 N N . LEU L 3 131 ? 148.286 144.842 158.352 1.00 41.43 131 LEU i N 1
ATOM 16470 C CA . LEU L 3 131 ? 148.589 143.914 159.434 1.00 41.43 131 LEU i CA 1
ATOM 16471 C C . LEU L 3 131 ? 147.536 143.988 160.533 1.00 41.43 131 LEU i C 1
ATOM 16472 O O . LEU L 3 131 ? 147.198 142.972 161.149 1.00 41.43 131 LEU i O 1
ATOM 16477 N N . LEU L 3 132 ? 147.001 145.184 160.789 1.00 41.64 132 LEU i N 1
ATOM 16478 C CA . LEU L 3 132 ? 145.929 145.310 161.770 1.00 41.64 132 LEU i CA 1
ATOM 16479 C C . LEU L 3 132 ? 144.632 144.673 161.287 1.00 41.64 132 LEU i C 1
ATOM 16480 O O . LEU L 3 132 ? 143.903 144.098 162.098 1.00 41.64 132 LEU i O 1
ATOM 16485 N N . LEU L 3 133 ? 144.334 144.750 159.987 1.00 40.63 133 LEU i N 1
ATOM 16486 C CA . LEU L 3 133 ? 143.189 144.025 159.439 1.00 40.63 133 LEU i CA 1
ATOM 16487 C C . LEU L 3 133 ? 143.364 142.531 159.631 1.00 40.63 133 LEU i C 1
ATOM 16488 O O . LEU L 3 133 ? 142.426 141.827 160.029 1.00 40.63 133 LEU i O 1
ATOM 16493 N N . ARG L 3 134 ? 144.575 142.038 159.360 1.00 45.89 134 ARG i N 1
ATOM 16494 C CA . ARG L 3 134 ? 144.868 140.623 159.555 1.00 45.89 134 ARG i CA 1
ATOM 16495 C C . ARG L 3 134 ? 144.667 140.215 161.007 1.00 45.89 134 ARG i C 1
ATOM 16496 O O . ARG L 3 134 ? 143.939 139.260 161.295 1.00 45.89 134 ARG i O 1
ATOM 16504 N N . VAL L 3 135 ? 145.261 140.966 161.935 1.00 42.26 135 VAL i N 1
ATOM 16505 C CA . VAL L 3 135 ? 145.208 140.597 163.346 1.00 42.26 135 VAL i CA 1
ATOM 16506 C C . VAL L 3 135 ? 143.786 140.707 163.877 1.00 42.26 135 VAL i C 1
ATOM 16507 O O . VAL L 3 135 ? 143.332 139.850 164.645 1.00 42.26 135 VAL i O 1
ATOM 16511 N N . ARG L 3 136 ? 143.042 141.721 163.429 1.00 48.69 136 ARG i N 1
ATOM 16512 C CA . ARG L 3 136 ? 141.645 141.868 163.815 1.00 48.69 136 ARG i CA 1
ATOM 16513 C C . ARG L 3 136 ? 140.809 140.695 163.325 1.00 48.69 136 ARG i C 1
ATOM 16514 O O . ARG L 3 136 ? 139.969 140.177 164.069 1.00 48.69 136 ARG i O 1
ATOM 16522 N N . ILE L 3 137 ? 141.054 140.233 162.095 1.00 46.16 137 ILE i N 1
ATOM 16523 C CA . ILE L 3 137 ? 140.275 139.126 161.547 1.00 46.16 137 ILE i CA 1
ATOM 16524 C C . ILE L 3 137 ? 140.570 137.827 162.290 1.00 46.16 137 ILE i C 1
ATOM 16525 O O . ILE L 3 137 ? 139.645 137.102 162.680 1.00 46.16 137 ILE i O 1
ATOM 16530 N N . ILE L 3 138 ? 141.854 137.515 162.499 1.00 45.41 138 ILE i N 1
ATOM 16531 C CA . ILE L 3 138 ? 142.194 136.287 163.224 1.00 45.41 138 ILE i CA 1
ATOM 16532 C C . ILE L 3 138 ? 141.694 136.334 164.662 1.00 45.41 138 ILE i C 1
ATOM 16533 O O . ILE L 3 138 ? 141.168 135.337 165.173 1.00 45.41 138 ILE i O 1
ATOM 16538 N N . ALA L 3 139 ? 141.837 137.481 165.334 1.00 50.19 139 ALA i N 1
ATOM 16539 C CA . ALA L 3 139 ? 141.361 137.593 166.708 1.00 50.19 139 ALA i CA 1
ATOM 16540 C C . ALA L 3 139 ? 139.849 137.438 166.786 1.00 50.19 139 ALA i C 1
ATOM 16541 O O . ALA L 3 139 ? 139.341 136.718 167.654 1.00 50.19 139 ALA i O 1
ATOM 16543 N N . GLU L 3 140 ? 139.119 138.068 165.860 1.00 52.67 140 GLU i N 1
ATOM 16544 C CA . GLU L 3 140 ? 137.665 137.972 165.856 1.00 52.67 140 GLU i CA 1
ATOM 16545 C C . GLU L 3 140 ? 137.209 136.548 165.567 1.00 52.67 140 GLU i C 1
ATOM 16546 O O . GLU L 3 140 ? 136.266 136.058 166.194 1.00 52.67 140 GLU i O 1
ATOM 16552 N N . ALA L 3 141 ? 137.880 135.854 164.644 1.00 53.71 141 ALA i N 1
ATOM 16553 C CA . ALA L 3 141 ? 137.466 134.497 164.295 1.00 53.71 141 ALA i CA 1
ATOM 16554 C C . ALA L 3 141 ? 137.772 133.508 165.416 1.00 53.71 141 ALA i C 1
ATOM 16555 O O . ALA L 3 141 ? 136.954 132.628 165.728 1.00 53.71 141 ALA i O 1
ATOM 16557 N N . VAL L 3 142 ? 138.947 133.630 166.041 1.00 55.36 142 VAL i N 1
ATOM 16558 C CA . VAL L 3 142 ? 139.280 132.687 167.103 1.00 55.36 142 VAL i CA 1
ATOM 16559 C C . VAL L 3 142 ? 138.503 133.023 168.373 1.00 55.36 142 VAL i C 1
ATOM 16560 O O . VAL L 3 142 ? 138.309 132.159 169.236 1.00 55.36 142 VAL i O 1
ATOM 16564 N N . ALA L 3 143 ? 138.027 134.264 168.507 1.00 62.15 143 ALA i N 1
ATOM 16565 C CA . ALA L 3 143 ? 137.062 134.559 169.557 1.00 62.15 143 ALA i CA 1
ATOM 16566 C C . ALA L 3 143 ? 135.699 133.972 169.220 1.00 62.15 143 ALA i C 1
ATOM 16567 O O . ALA L 3 143 ? 134.986 133.490 170.107 1.00 62.15 143 ALA i O 1
ATOM 16569 N N . ALA L 3 144 ? 135.323 134.005 167.939 1.00 68.05 144 ALA i N 1
ATOM 16570 C CA . ALA L 3 144 ? 134.023 133.499 167.522 1.00 68.05 144 ALA i CA 1
ATOM 16571 C C . ALA L 3 144 ? 133.922 131.990 167.689 1.00 68.05 144 ALA i C 1
ATOM 16572 O O . ALA L 3 144 ? 132.830 131.472 167.948 1.00 68.05 144 ALA i O 1
ATOM 16574 N N . GLN L 3 145 ? 135.033 131.269 167.553 1.00 71.45 145 GLN i N 1
ATOM 16575 C CA . GLN L 3 145 ? 134.965 129.837 167.828 1.00 71.45 145 GLN i CA 1
ATOM 16576 C C . GLN L 3 145 ? 135.035 129.502 169.310 1.00 71.45 145 GLN i C 1
ATOM 16577 O O . GLN L 3 145 ? 135.085 128.318 169.659 1.00 71.45 145 GLN i O 1
ATOM 16583 N N . ARG L 3 146 ? 135.045 130.497 170.191 1.00 80.62 146 ARG i N 1
ATOM 16584 C CA . ARG L 3 146 ? 134.887 130.221 171.612 1.00 80.62 146 ARG i CA 1
ATOM 16585 C C . ARG L 3 146 ? 133.751 131.096 172.142 1.00 80.62 146 ARG i C 1
ATOM 16586 O O . ARG L 3 146 ? 133.888 131.789 173.156 1.00 80.62 146 ARG i O 1
ATOM 16594 N N . GLY L 3 147 ? 132.630 131.102 171.426 1.00 81.53 147 GLY i N 1
ATOM 16595 C CA . GLY L 3 147 ? 131.443 131.815 171.866 1.00 81.53 147 GLY i CA 1
ATOM 16596 C C . GLY L 3 147 ? 130.296 130.889 172.229 1.00 81.53 147 GLY i C 1
ATOM 16597 O O . GLY L 3 147 ? 129.911 130.019 171.448 0.00 81.53 147 GLY i O 1
#

Radius of gyration: 48.35 Å; Cα contacts (8 Å, |Δi|>4): 3399; chains: 11; bounding box: 101×88×172 Å

Secondary structure (DSSP, 8-state):
-EEEEEEEESS-B--B------B-B-EEEE-SSSS-EEEE---HHHHHHHHHHHHHHHHTSSS--S----------SS-----THHHH-TTHHHH--BSSSSB----EEEPPP--SS-SSSS--SS----SS-----B-----------BB--B-TT-EEEEEEEE----STHHHHHHHHHHHHHHH-EEEEEGGGTEEEEEEEEE---SSPPPSS--SS-S------/-EEEEEEEESS-B--B------B-B-EEEE-SSSS-EEEE---HHHHHHHHHHHHHHHHTSSS--S----------SS-----THHHH-TTHHHH--BSSSSB----EEEPPP--SS-SSSS--SS----SS-----B-----------BB--B-TT-EEEEEEEE----STHHHHHHHHHHHHHHH-EEEEEGGGTEEEEEEEEE---SSPPPSS--SS-S------/-EEEEEEEESS-B--B------B-B-EEEE-SSSS-EEEE---HHHHHHHHHHHHHHHHTSSS--S----------SS-----THHHH-TTHHHH--BSSSSB----EEEPPP--SS-SSSS--SS----SS-----B-----------BB--B-TT-EEEEEEEE----STHHHHHHHHHHHHHHH-EEEEEGGGTEEEEEEEEE---SSPPPSS--SS-S------/-EEEEEEEESS-B--B------B-B-EEEE-SSSS-EEEE---HHHHHHHHHHHHHHHHTSSS--S----------SS-----THHHH-TTHHHH--BSSSSB----EEEPPP--SS-SSSS--SS----SS-----B-----------BB--B-TT-EEEEEEEE----STHHHHHHHHHHHHHHH-EEEEEGGGTEEEEEEEEE---SSPPPSS--SS-S------/-EEEEEEEESS-B--B------B-B-EEEE-SSSS-EEEE---HHHHHHHHHHHHHHHHTSSS--S----------SS-----THHHH-TTHHHH--BSSSSB----EEEPPP--SS-SSSS--SS----SS-----B-----------BB--B-TT-EEEEEEEE----STHHHHHHHHHHHHHHH-EEEEEGGGTEEEEEEEEE---SSPPPSS--SS-S------/-EEEEEEEESS-B--B------B-B-EEEE-SSSS-EEEE---HHHHHHHHHHHHHHHHTSSS--S----------SS-----THHHH-TTHHHH--BSSSSB----EEEPPP--SS-SSSS--SS----SS-----B-----------BB--B-TT-EEEEEEEE----STHHHHHHHHHHHHHHH-EEEEEGGGTEEEEEEEEE---SSPPPSS--SS-S------/----TTHHHHTT-TTS--SS-SSS--S-SHHHHHHHHHHHHHTTTSSS------STTTT----SSHHHHHHHHTTSSSSHHHHHHHHHHS------S-HHHHHHHHHHT-SS-SHHHHHHHH--HHHHHHHHHHHHHHHHTT-/----TTHHHHTT-TTS--SS-SSS--S-SHHHHHHHHHHHHHTTTSSS------STTTT----SSHHHHHHHHTTSSSSHHHHHHHHHHS------S-HHHHHHHHHHT-SS-SHHHHHHHH--HHHHHHHHHHHHHHHHTT-/----TTHHHHTT-TTS--SS-SSS--S-SHHHHHHHHHHHHHTTTSSS------STTTT----SSHHHHHHHHTTSSSSHHHHHHHHHHS------S-HHHHHHHHHHT-SS-SHHHHHHHH--HHHHHHHHHHHHHHHHTT-/----TTHHHHTT-TTS--SS-SSS--S-SHHHHHHHHHHHHHTTTSSS------STTTT----SSHHHHHHHHTTSSSSHHHHHHHHHHS------S-HHHHHHHHHHT-SS-SHHHHHHHH--HHHHHHHHHHHHHHHHTT-/----TTHHHHTT-TTS--SS-SSS--S-SHHHHHHHHHHHHHTTTSSS------STTTT----SSHHHHHHHHTTSSSSHHHHHHHHHHS------S-HHHHHHHHHHT-SS-SHHHHHHHH--HHHHHHHHHHHHHHHHTT-

Foldseek 3Di:
DKKKKKKWFQFWFAAFDVLLDETAAHWDWDCAPNDIDIAGWDAFVLVLVLLLVLLVVVLCVPAPDPDDPPAADEAADPPDDDPPCVVQPVRCVASWHYDHRDTGDHQKDWHIKDFADGDPADDDDDDHDDGPPFAWDWDDQCPVVRRTYTYTTHGRGTMIIIMMDGDDPDDCSLVLVVVSVVVCQVFNFHHDPVVVVHTTMHMDIDPPPDDDDDPDDDNNPPVHPPDD/DKKKKKKWFQFWFAAFDVLLDETAAHWDWDCAPNDIDIAGWDAFVLVLVLLLVLLVVVLCVPAPDPDDPPAADEAADPPDDDPPCVVQPVRCVASWHYDHRDTHDHQKDWHIKDFADGDPADDDDDDHDDGPPFAWDWDDQCPVVRRTYTYTTHGRGTMIIIMMDGDDPDDCSLVLVVVSVVVCQVFNFHHDPVVVVHTTMHMDIDPPPDDDDDPDDDNNPPVHPPDD/DKKKKKKWFQFWFAAFDVLLDETAAHWDWDCAPNDIDIAGWDAFVLVLVLLLVLLVVVLCVPAPDPDDPPAADEAADPPDDDPPCVVQPVRCVASWHYDHRDTHDHQKDWHIKDFADGDPADDDDDDHDDGPPFAWDWDDQCPVVRRTYTYTTHGRGTMIIIMMDGDDPDDCSLVLVVVSVVVCQVFNFHHDPVVVVHTTMHMDIDPPPDDDDDPDDDNNPPVHPPDD/DKKKKKKWFQFWFAAFDVLLDETAAHWDWDCAPNDIDIAGWDAFVLVLVLLLVLLVVVLCVPAPDPDDPPAADEAADPPDDDPPCVVQPVRCVASWHYDHRDTGDHQKDWHIKDFADGDPADDDDDDHDDGPPFAWDWDDQCPVVRRTYTYTTHGRGTMIIIMMDGDDPDDCSLVLVVVSVVVCQVFNFHHDPVVVVHTTMHMDIDPPPDDDDDPDDDNNPPVHPPDD/DKKKKKKWFQFWFAAFDVLLDETAAHWDWDCAPNDIDIAGWDAFVLVLVLLLVLLVVVLCVPAPDPDDPPAADEAADPPDDDPPCVVQPVRCVASWHYDHRDTGDHQKDWHIKDFADGDPADDDDDDHDDGPPFAWDWDDQCPVVRRTYTYTTHGRGTMIIIMMDGDDPDDCSLVLVVVSVVVCQVFNFHHDPVVVVHTTMHMDIDPPPDDDDDPDDDNNPPVHPPDD/DKKKKKKWFQFWFAAFDVLLDETAAHWDWDCAPNDIDIAGWDAFVLVLVLLLVLLVVVLCVPAPDPDDPPAADEAADPPDDDPPCVVQPVRCVASWHYDHRDTGDHQKDWHIKDFADGDPADDDDDDHDDGPPFAWDWDDQCPVVRRTYTYTTHGRGTMIIIMMDGDDPDDCSLVLVVVSVVVCQVFNFHHDPVVVVHTTMHMDIDPPPDDDDDPDDDNNPPVHPPDD/DDCLVLNVLVVLCVVDPDQQDDPDRPDDDVSVLLVLLLSQVLLVCQFDPVQADDDPVSCPVPDDCVLVLLLVLLPDDFQPSSVVSSLVPDPHGQGPPDVSSNVSNVVSSDDPRVCNSVSSPPDPVVSVVVSVVSVVSVVVVVD/DDCLVLNVLVVLCVVDPDQQDDPDRPDDDVSVLLVLLLSQVLLVCQFDPVQADDDPVSCPVPDDCVLVLLLVLLPDDFQPSSVVSSLVPDPHGQGPPDVSSNVSNVVSSDDPRVCNSVSSPPDPVVSVVVSVVSVVSVVVVVD/DDCLVLNVLVVLCVVDPDQQDDPDRPDDDVSVLLVLLLSQVLLVCQFDPVQADDDPVSCPVPDDCVLVLLLVLLPDDFQPSSVVSSLVPDPHGQGPPDVSSNVSNVVSSDDPRVCNSVSSPPDPVVSVVVSVVSVVSVVVVVD/DDCLVLNVLVVLCVVDPDQQDDPDRPDDDVSVLLVLLLSQVLLVCQFDPVQADDDPVSCPVPDDCVLVLLLVLLPDDFQPSSVVSSLVPDPHGQGPPDVSSNVSNVVSSDDPRVCNSVSSPPDPVVSVVVSVVSVVSVVVVVD/DDCLVLNVLVVLCVVDPDQQDDPDRPDDDVSVLLVLLLSQVLLVCQFDPVQADDDPVSCPVPDDCVLVLLLVLLPDDFQPSSVVSSLVPDPHGQGPPDVSSNVSNVVSSDDPRVCNSVSSPPDPVVSVVVSVVSVVSVVVVVD

B-factor: mean 80.62, std 43.1, range [19.75, 206.87]